Protein 3SLG (pdb70)

InterPro domains:
  IPR001509 NAD-dependent epimerase/dehydratase [PF01370] (6-253)
  IPR036291 NAD(P)-binding domain superfamily [SSF51735] (4-339)
  IPR045869 Bifunctional polymyxin resistance protein ArnA-like, extended (e) SDRs [cd05257] (5-337)
  IPR050177 Bifunctional lipid A modification and metabolic enzymes [PTHR43245] (4-336)

Radius of gyration: 39.23 Å; Cα contacts (8 Å, |Δi|>4): 4340; chains: 6; bounding box: 89×94×100 Å

Structure (mmCIF, N/CA/C/O backbone):
data_3SLG
#
_entry.id   3SLG
#
_cell.length_a   83.570
_cell.length_b   91.550
_cell.length_c   147.260
_cell.angle_alpha   90.000
_cell.angle_beta   91.630
_cell.angle_gamma   90.000
#
_symmetry.space_group_name_H-M   'P 1 21 1'
#
loop_
_entity.id
_entity.type
_entity.pdbx_description
1 polymer 'PbgP3 protein'
2 non-polymer 'CHLORIDE ION'
3 water water
#
loop_
_atom_site.group_PDB
_atom_site.id
_atom_site.type_symbol
_atom_site.label_atom_id
_atom_site.label_alt_id
_atom_site.label_comp_id
_atom_site.label_asym_id
_atom_site.label_entity_id
_atom_site.label_seq_id
_atom_site.pdbx_PDB_ins_code
_atom_site.Cartn_x
_atom_site.Cartn_y
_atom_site.Cartn_z
_atom_site.occupancy
_atom_site.B_iso_or_equiv
_atom_site.auth_seq_id
_atom_site.auth_comp_id
_atom_site.auth_asym_id
_atom_site.auth_atom_id
_atom_site.pdbx_PDB_model_num
ATOM 1 N N . LYS A 1 23 ? 9.161 -33.343 -20.675 1.00 40.17 2 LYS A N 1
ATOM 2 C CA . LYS A 1 23 ? 9.914 -33.273 -19.374 1.00 39.56 2 LYS A CA 1
ATOM 3 C C . LYS A 1 23 ? 9.718 -31.931 -18.622 1.00 38.37 2 LYS A C 1
ATOM 4 O O . LYS A 1 23 ? 8.983 -31.861 -17.620 1.00 38.84 2 LYS A O 1
ATOM 6 N N . ALA A 1 24 ? 10.372 -30.874 -19.095 1.00 36.80 3 ALA A N 1
ATOM 7 C CA . ALA A 1 24 ? 10.397 -29.597 -18.379 1.00 35.12 3 ALA A CA 1
ATOM 8 C C . ALA A 1 24 ? 9.005 -28.956 -18.299 1.00 33.19 3 ALA A C 1
ATOM 9 O O . ALA A 1 24 ? 8.182 -29.151 -19.192 1.00 33.38 3 ALA A O 1
ATOM 11 N N . LYS A 1 25 ? 8.729 -28.248 -17.201 1.00 30.75 4 LYS A N 1
ATOM 12 C CA . LYS A 1 25 ? 7.459 -27.526 -17.045 1.00 28.43 4 LYS A CA 1
ATOM 13 C C . LYS A 1 25 ? 7.327 -26.481 -18.165 1.00 26.49 4 LYS A C 1
ATOM 14 O O . LYS A 1 25 ? 8.312 -25.812 -18.499 1.00 25.69 4 LYS A O 1
ATOM 20 N N . LYS A 1 26 ? 6.114 -26.331 -18.706 1.00 24.40 5 LYS A N 1
ATOM 21 C CA . LYS A 1 26 ? 5.826 -25.364 -19.789 1.00 22.44 5 LYS A CA 1
ATOM 22 C C . LYS A 1 26 ? 4.808 -24.315 -19.347 1.00 21.80 5 LYS A C 1
ATOM 23 O O . LYS A 1 26 ? 3.677 -24.648 -18.976 1.00 20.49 5 LYS A O 1
ATOM 29 N N . VAL A 1 27 ? 5.214 -23.052 -19.436 1.00 20.80 6 VAL A N 1
ATOM 30 C CA . VAL A 1 27 ? 4.456 -21.929 -18.911 1.00 20.84 6 VAL A CA 1
ATOM 31 C C . VAL A 1 27 ? 3.960 -21.130 -20.121 1.00 21.21 6 VAL A C 1
ATOM 32 O O . VAL A 1 27 ? 4.743 -20.655 -20.931 1.00 22.32 6 VAL A O 1
ATOM 36 N N . LEU A 1 28 ? 2.650 -21.010 -20.253 1.00 20.52 7 LEU A N 1
ATOM 37 C CA . LEU A 1 28 ? 2.052 -20.252 -21.335 1.00 19.93 7 LEU A CA 1
ATOM 38 C C . LEU A 1 28 ? 1.637 -18.858 -20.844 1.00 19.99 7 LEU A C 1
ATOM 39 O O . LEU A 1 28 ? 0.844 -18.713 -19.907 1.00 20.20 7 LEU A O 1
ATOM 44 N N . ILE A 1 29 ? 2.184 -17.839 -21.473 1.00 19.40 8 ILE A N 1
ATOM 45 C CA . ILE A 1 29 ? 1.876 -16.467 -21.106 1.00 18.57 8 ILE A CA 1
ATOM 46 C C . ILE A 1 29 ? 1.163 -15.834 -22.307 1.00 18.14 8 ILE A C 1
ATOM 47 O O . ILE A 1 29 ? 1.797 -15.597 -23.351 1.00 18.24 8 ILE A O 1
ATOM 52 N N . LEU A 1 30 ? -0.137 -15.581 -22.178 1.00 17.04 9 LEU A N 1
ATOM 53 C CA . LEU A 1 30 ? -0.878 -14.900 -23.252 1.00 18.00 9 LEU A CA 1
ATOM 54 C C . LEU A 1 30 ? -0.815 -13.404 -23.001 1.00 17.84 9 LEU A C 1
ATOM 55 O O . LEU A 1 30 ? -1.337 -12.948 -22.002 1.00 17.60 9 LEU A O 1
ATOM 60 N N . GLY A 1 31 ? -0.149 -12.659 -23.886 1.00 17.78 10 GLY A N 1
ATOM 61 C CA . GLY A 1 31 ? 0.104 -11.234 -23.670 1.00 19.04 10 GLY A CA 1
ATOM 62 C C . GLY A 1 31 ? 1.501 -11.009 -23.050 1.00 19.96 10 GLY A C 1
ATOM 63 O O . GLY A 1 31 ? 1.658 -10.314 -22.039 1.00 19.76 10 GLY A O 1
ATOM 64 N N . VAL A 1 32 ? 2.505 -11.615 -23.660 1.00 19.78 11 VAL A N 1
ATOM 65 C CA . VAL A 1 32 ? 3.821 -11.682 -23.094 1.00 21.26 11 VAL A CA 1
ATOM 66 C C . VAL A 1 32 ? 4.670 -10.422 -23.342 1.00 22.07 11 VAL A C 1
ATOM 67 O O . VAL A 1 32 ? 5.582 -10.133 -22.579 1.00 23.04 11 VAL A O 1
ATOM 71 N N . ASN A 1 33 ? 4.353 -9.675 -24.382 1.00 22.15 12 ASN A N 1
ATOM 72 C CA . ASN A 1 33 ? 5.186 -8.541 -24.760 1.00 24.00 12 ASN A CA 1
ATOM 73 C C . ASN A 1 33 ? 4.858 -7.305 -23.950 1.00 24.11 12 ASN A C 1
ATOM 74 O O . ASN A 1 33 ? 4.254 -6.372 -24.469 1.00 23.92 12 ASN A O 1
ATOM 79 N N . GLY A 1 34 ? 5.273 -7.301 -22.686 1.00 23.81 13 GLY A N 1
ATOM 80 C CA . GLY A 1 34 ? 4.960 -6.206 -21.776 1.00 23.34 13 GLY A CA 1
ATOM 81 C C . GLY A 1 34 ? 5.538 -6.449 -20.381 1.00 24.08 13 GLY A C 1
ATOM 82 O O . GLY A 1 34 ? 6.435 -7.277 -20.196 1.00 24.05 13 GLY A O 1
ATOM 83 N N . PHE A 1 35 ? 4.982 -5.747 -19.400 1.00 24.19 14 PHE A N 1
ATOM 84 C CA . PHE A 1 35 ? 5.547 -5.625 -18.050 1.00 24.11 14 PHE A CA 1
ATOM 85 C C . PHE A 1 35 ? 5.687 -6.980 -17.321 1.00 23.78 14 PHE A C 1
ATOM 86 O O . PHE A 1 35 ? 6.794 -7.395 -17.001 1.00 23.27 14 PHE A O 1
ATOM 94 N N . ILE A 1 36 ? 4.586 -7.680 -17.103 1.00 23.27 15 ILE A N 1
ATOM 95 C CA . ILE A 1 36 ? 4.672 -8.995 -16.456 1.00 23.84 15 ILE A CA 1
ATOM 96 C C . ILE A 1 36 ? 5.364 -9.994 -17.388 1.00 24.33 15 ILE A C 1
ATOM 97 O O . ILE A 1 36 ? 6.253 -10.744 -16.948 1.00 25.91 15 ILE A O 1
ATOM 102 N N . GLY A 1 37 ? 4.995 -9.982 -18.671 1.00 23.86 16 GLY A N 1
ATOM 103 C CA . GLY A 1 37 ? 5.596 -10.902 -19.653 1.00 24.37 16 GLY A CA 1
ATOM 104 C C . GLY A 1 37 ? 7.113 -10.914 -19.639 1.00 24.52 16 GLY A C 1
ATOM 105 O O . GLY A 1 37 ? 7.733 -11.959 -19.572 1.00 24.47 16 GLY A O 1
ATOM 106 N N . HIS A 1 38 ? 7.701 -9.726 -19.676 1.00 25.35 17 HIS A N 1
ATOM 107 C CA . HIS A 1 38 ? 9.122 -9.555 -19.733 1.00 26.03 17 HIS A CA 1
ATOM 108 C C . HIS A 1 38 ? 9.771 -10.055 -18.456 1.00 25.10 17 HIS A C 1
ATOM 109 O O . HIS A 1 38 ? 10.642 -10.924 -18.495 1.00 24.73 17 HIS A O 1
ATOM 116 N N . HIS A 1 39 ? 9.325 -9.504 -17.332 1.00 24.30 18 HIS A N 1
ATOM 117 C CA . HIS A 1 39 ? 9.950 -9.764 -16.032 1.00 24.03 18 HIS A CA 1
ATOM 118 C C . HIS A 1 39 ? 9.781 -11.213 -15.582 1.00 23.49 18 HIS A C 1
ATOM 119 O O . HIS A 1 39 ? 10.729 -11.819 -15.041 1.00 23.87 18 HIS A O 1
ATOM 126 N N . LEU A 1 40 ? 8.599 -11.774 -15.827 1.00 21.81 19 LEU A N 1
ATOM 127 C CA . LEU A 1 40 ? 8.352 -13.209 -15.538 1.00 21.62 19 LEU A CA 1
ATOM 128 C C . LEU A 1 40 ? 9.200 -14.118 -16.431 1.00 21.70 19 LEU A C 1
ATOM 129 O O . LEU A 1 40 ? 9.854 -15.039 -15.938 1.00 21.97 19 LEU A O 1
ATOM 134 N N . SER A 1 41 ? 9.200 -13.850 -17.741 1.00 21.82 20 SER A N 1
ATOM 135 C CA . SER A 1 41 ? 9.985 -14.683 -18.675 1.00 23.35 20 SER A CA 1
ATOM 136 C C . SER A 1 41 ? 11.464 -14.643 -18.286 1.00 23.73 20 SER A C 1
ATOM 137 O O . SER A 1 41 ? 12.133 -15.665 -18.251 1.00 24.13 20 SER A O 1
ATOM 140 N N . LYS A 1 42 ? 11.949 -13.450 -17.980 1.00 24.48 21 LYS A N 1
ATOM 141 C CA . LYS A 1 42 ? 13.349 -13.283 -17.576 1.00 25.91 21 LYS A CA 1
ATOM 142 C C . LYS A 1 42 ? 13.715 -14.159 -16.372 1.00 26.56 21 LYS A C 1
ATOM 143 O O . LYS A 1 42 ? 14.685 -14.912 -16.437 1.00 26.92 21 LYS A O 1
ATOM 149 N N . ARG A 1 43 ? 12.917 -14.081 -15.300 1.00 26.86 22 ARG A N 1
ATOM 150 C CA . ARG A 1 43 ? 13.169 -14.851 -14.085 1.00 27.03 22 ARG A CA 1
ATOM 151 C C . ARG A 1 43 ? 13.124 -16.342 -14.383 1.00 27.40 22 ARG A C 1
ATOM 152 O O . ARG A 1 43 ? 13.996 -17.110 -13.933 1.00 27.58 22 ARG A O 1
ATOM 160 N N . ILE A 1 44 ? 12.103 -16.761 -15.127 1.00 26.68 23 ILE A N 1
ATOM 161 C CA . ILE A 1 44 ? 11.945 -18.179 -15.467 1.00 26.87 23 ILE A CA 1
ATOM 162 C C . ILE A 1 44 ? 13.175 -18.753 -16.202 1.00 27.99 23 ILE A C 1
ATOM 163 O O . ILE A 1 44 ? 13.654 -19.858 -15.873 1.00 27.36 23 ILE A O 1
ATOM 168 N N . LEU A 1 45 ? 13.666 -17.994 -17.191 1.00 28.53 24 LEU A N 1
ATOM 169 C CA . LEU A 1 45 ? 14.776 -18.430 -18.036 1.00 29.82 24 LEU A CA 1
ATOM 170 C C . LEU A 1 45 ? 16.064 -18.504 -17.264 1.00 30.53 24 LEU A C 1
ATOM 171 O O . LEU A 1 45 ? 16.834 -19.445 -17.439 1.00 31.81 24 LEU A O 1
ATOM 176 N N . GLU A 1 46 ? 16.284 -17.510 -16.404 1.00 30.99 25 GLU A N 1
ATOM 177 C CA . GLU A 1 46 ? 17.502 -17.394 -15.597 1.00 31.69 25 GLU A CA 1
ATOM 178 C C . GLU A 1 46 ? 17.549 -18.253 -14.336 1.00 31.86 25 GLU A C 1
ATOM 179 O O . GLU A 1 46 ? 18.648 -18.481 -13.813 1.00 32.28 25 GLU A O 1
ATOM 185 N N . THR A 1 47 ? 16.406 -18.743 -13.837 1.00 31.00 26 THR A N 1
ATOM 186 C CA . THR A 1 47 ? 16.409 -19.421 -12.515 1.00 31.25 26 THR A CA 1
ATOM 187 C C . THR A 1 47 ? 15.760 -20.811 -12.438 1.00 31.36 26 THR A C 1
ATOM 188 O O . THR A 1 47 ? 15.745 -21.435 -11.356 1.00 31.47 26 THR A O 1
ATOM 192 N N . THR A 1 48 ? 15.219 -21.292 -13.563 1.00 30.56 27 THR A N 1
ATOM 193 C CA . THR A 1 48 ? 14.600 -22.617 -13.655 1.00 29.43 27 THR A CA 1
ATOM 194 C C . THR A 1 48 ? 14.991 -23.280 -14.963 1.00 29.75 27 THR A C 1
ATOM 195 O O . THR A 1 48 ? 15.632 -22.660 -15.802 1.00 29.94 27 THR A O 1
ATOM 199 N N . ASP A 1 49 ? 14.538 -24.516 -15.158 1.00 29.51 28 ASP A N 1
ATOM 200 C CA . ASP A 1 49 ? 14.648 -25.186 -16.451 1.00 30.08 28 ASP A CA 1
ATOM 201 C C . ASP A 1 49 ? 13.311 -25.187 -17.239 1.00 28.86 28 ASP A C 1
ATOM 202 O O . ASP A 1 49 ? 13.148 -25.927 -18.185 1.00 28.12 28 ASP A O 1
ATOM 207 N N . TRP A 1 50 ? 12.368 -24.344 -16.828 1.00 27.94 29 TRP A N 1
ATOM 208 C CA . TRP A 1 50 ? 11.064 -24.294 -17.462 1.00 27.40 29 TRP A CA 1
ATOM 209 C C . TRP A 1 50 ? 11.149 -23.701 -18.861 1.00 27.73 29 TRP A C 1
ATOM 210 O O . TRP A 1 50 ? 12.040 -22.886 -19.169 1.00 28.43 29 TRP A O 1
ATOM 221 N N . GLU A 1 51 ? 10.220 -24.096 -19.719 1.00 27.76 30 GLU A N 1
ATOM 222 C CA . GLU A 1 51 ? 10.146 -23.479 -21.018 1.00 28.37 30 GLU A CA 1
ATOM 223 C C . GLU A 1 51 ? 9.030 -22.466 -21.041 1.00 27.30 30 GLU A C 1
ATOM 224 O O . GLU A 1 51 ? 7.943 -22.695 -20.476 1.00 27.39 30 GLU A O 1
ATOM 230 N N . VAL A 1 52 ? 9.280 -21.349 -21.702 1.00 25.73 31 VAL A N 1
ATOM 231 C CA . VAL A 1 52 ? 8.255 -20.332 -21.788 1.00 24.79 31 VAL A CA 1
ATOM 232 C C . VAL A 1 52 ? 7.652 -20.261 -23.187 1.00 23.88 31 VAL A C 1
ATOM 233 O O . VAL A 1 52 ? 8.379 -20.152 -24.172 1.00 22.96 31 VAL A O 1
ATOM 237 N N . PHE A 1 53 ? 6.324 -20.286 -23.254 1.00 22.86 32 PHE A N 1
ATOM 238 C CA . PHE A 1 53 ? 5.623 -20.013 -24.485 1.00 22.78 32 PHE A CA 1
ATOM 239 C C . PHE A 1 53 ? 4.846 -18.722 -24.290 1.00 22.92 32 PHE A C 1
ATOM 240 O O . PHE A 1 53 ? 3.938 -18.636 -23.452 1.00 23.29 32 PHE A O 1
ATOM 248 N N . GLY A 1 54 ? 5.237 -17.703 -25.050 1.00 22.33 33 GLY A N 1
ATOM 249 C CA . GLY A 1 54 ? 4.689 -16.358 -24.863 1.00 21.29 33 GLY A CA 1
ATOM 250 C C . GLY A 1 54 ? 4.037 -15.941 -26.154 1.00 21.81 33 GLY A C 1
ATOM 251 O O . GLY A 1 54 ? 4.682 -15.972 -27.219 1.00 22.73 33 GLY A O 1
ATOM 252 N N . MET A 1 55 ? 2.757 -15.577 -26.071 1.00 21.28 34 MET A N 1
ATOM 253 C CA . MET A 1 55 ? 2.036 -15.069 -27.215 1.00 20.56 34 MET A CA 1
ATOM 254 C C . MET A 1 55 ? 1.863 -13.553 -27.187 1.00 20.28 34 MET A C 1
ATOM 255 O O . MET A 1 55 ? 1.495 -12.962 -26.180 1.00 18.01 34 MET A O 1
ATOM 260 N N . ASP A 1 56 ? 2.117 -12.929 -28.328 1.00 21.03 35 ASP A N 1
ATOM 261 C CA . ASP A 1 56 ? 1.726 -11.549 -28.505 1.00 22.53 35 ASP A CA 1
ATOM 262 C C . ASP A 1 56 ? 1.779 -11.098 -29.960 1.00 22.95 35 ASP A C 1
ATOM 263 O O . ASP A 1 56 ? 2.095 -11.881 -30.836 1.00 22.83 35 ASP A O 1
ATOM 268 N N . MET A 1 57 ? 1.525 -9.818 -30.204 1.00 24.44 36 MET A N 1
ATOM 269 C CA . MET A 1 57 ? 1.630 -9.280 -31.564 1.00 26.97 36 MET A CA 1
ATOM 270 C C . MET A 1 57 ? 3.051 -8.807 -31.958 1.00 27.32 36 MET A C 1
ATOM 271 O O . MET A 1 57 ? 3.446 -8.925 -33.114 1.00 26.83 36 MET A O 1
ATOM 276 N N . GLN A 1 58 ? 3.802 -8.285 -30.993 1.00 28.22 37 GLN A N 1
ATOM 277 C CA . GLN A 1 58 ? 5.149 -7.709 -31.240 1.00 30.19 37 GLN A CA 1
ATOM 278 C C . GLN A 1 58 ? 6.110 -8.248 -30.174 1.00 29.74 37 GLN A C 1
ATOM 279 O O . GLN A 1 58 ? 5.668 -8.856 -29.192 1.00 27.93 37 GLN A O 1
ATOM 285 N N . THR A 1 59 ? 7.408 -7.998 -30.339 1.00 30.43 38 THR A N 1
ATOM 286 C CA . THR A 1 59 ? 8.432 -8.432 -29.363 1.00 31.00 38 THR A CA 1
ATOM 287 C C . THR A 1 59 ? 9.331 -7.316 -28.837 1.00 31.43 38 THR A C 1
ATOM 288 O O . THR A 1 59 ? 10.382 -7.588 -28.287 1.00 31.65 38 THR A O 1
ATOM 292 N N . ASP A 1 60 ? 8.924 -6.072 -28.996 1.00 33.04 39 ASP A N 1
ATOM 293 C CA . ASP A 1 60 ? 9.808 -4.945 -28.715 1.00 35.17 39 ASP A CA 1
ATOM 294 C C . ASP A 1 60 ? 10.002 -4.691 -27.225 1.00 35.59 39 ASP A C 1
ATOM 295 O O . ASP A 1 60 ? 10.847 -3.879 -26.859 1.00 36.01 39 ASP A O 1
ATOM 300 N N . ARG A 1 61 ? 9.231 -5.389 -26.374 1.00 35.61 40 ARG A N 1
ATOM 301 C CA . ARG A 1 61 ? 9.367 -5.281 -24.921 1.00 35.69 40 ARG A CA 1
ATOM 302 C C . ARG A 1 61 ? 10.097 -6.473 -24.343 1.00 35.87 40 ARG A C 1
ATOM 303 O O . ARG A 1 61 ? 10.287 -6.568 -23.131 1.00 36.62 40 ARG A O 1
ATOM 311 N N . LEU A 1 62 ? 10.509 -7.392 -25.196 1.00 35.53 41 LEU A N 1
ATOM 312 C CA . LEU A 1 62 ? 11.185 -8.567 -24.700 1.00 35.90 41 LEU A CA 1
ATOM 313 C C . LEU A 1 62 ? 12.712 -8.490 -24.873 1.00 37.25 41 LEU A C 1
ATOM 314 O O . LEU A 1 62 ? 13.444 -9.319 -24.338 1.00 37.79 41 LEU A O 1
ATOM 319 N N . GLY A 1 63 ? 13.193 -7.500 -25.624 1.00 38.55 42 GLY A N 1
ATOM 320 C CA . GLY A 1 63 ? 14.611 -7.409 -25.979 1.00 39.65 42 GLY A CA 1
ATOM 321 C C . GLY A 1 63 ? 15.191 -8.768 -26.316 1.00 40.48 42 GLY A C 1
ATOM 322 O O . GLY A 1 63 ? 14.668 -9.481 -27.190 1.00 41.02 42 GLY A O 1
ATOM 323 N N . ASP A 1 64 ? 16.231 -9.150 -25.576 1.00 40.73 43 ASP A N 1
ATOM 324 C CA . ASP A 1 64 ? 17.060 -10.300 -25.924 1.00 41.71 43 ASP A CA 1
ATOM 325 C C . ASP A 1 64 ? 16.509 -11.660 -25.467 1.00 40.16 43 ASP A C 1
ATOM 326 O O . ASP A 1 64 ? 17.041 -12.697 -25.852 1.00 40.15 43 ASP A O 1
ATOM 331 N N . LEU A 1 65 ? 15.472 -11.650 -24.634 1.00 38.80 44 LEU A N 1
ATOM 332 C CA . LEU A 1 65 ? 14.844 -12.888 -24.140 1.00 37.94 44 LEU A CA 1
ATOM 333 C C . LEU A 1 65 ? 14.482 -13.871 -25.242 1.00 37.39 44 LEU A C 1
ATOM 334 O O . LEU A 1 65 ? 14.617 -15.075 -25.047 1.00 37.36 44 LEU A O 1
ATOM 339 N N . VAL A 1 66 ? 14.073 -13.368 -26.407 1.00 36.36 45 VAL A N 1
ATOM 340 C CA . VAL A 1 66 ? 13.649 -14.254 -27.483 1.00 37.14 45 VAL A CA 1
ATOM 341 C C . VAL A 1 66 ? 14.768 -15.155 -28.053 1.00 37.45 45 VAL A C 1
ATOM 342 O O . VAL A 1 66 ? 14.484 -16.243 -28.556 1.00 38.03 45 VAL A O 1
ATOM 346 N N . LYS A 1 67 ? 16.020 -14.713 -27.945 1.00 37.10 46 LYS A N 1
ATOM 347 C CA . LYS A 1 67 ? 17.155 -15.503 -28.428 1.00 37.54 46 LYS A CA 1
ATOM 348 C C . LYS A 1 67 ? 17.487 -16.689 -27.506 1.00 37.19 46 LYS A C 1
ATOM 349 O O . LYS A 1 67 ? 18.217 -17.586 -27.903 1.00 38.08 46 LYS A O 1
ATOM 351 N N . HIS A 1 68 ? 16.937 -16.700 -26.291 1.00 35.99 47 HIS A N 1
ATOM 352 C CA . HIS A 1 68 ? 17.116 -17.813 -25.372 1.00 34.51 47 HIS A CA 1
ATOM 353 C C . HIS A 1 68 ? 16.404 -19.055 -25.877 1.00 33.52 47 HIS A C 1
ATOM 354 O O . HIS A 1 68 ? 15.244 -18.993 -26.291 1.00 32.00 47 HIS A O 1
ATOM 361 N N . GLU A 1 69 ? 17.081 -20.196 -25.785 1.00 33.28 48 GLU A N 1
ATOM 362 C CA . GLU A 1 69 ? 16.538 -21.443 -26.330 1.00 33.56 48 GLU A CA 1
ATOM 363 C C . GLU A 1 69 ? 15.312 -21.940 -25.568 1.00 32.02 48 GLU A C 1
ATOM 364 O O . GLU A 1 69 ? 14.567 -22.733 -26.091 1.00 31.57 48 GLU A O 1
ATOM 370 N N . ARG A 1 70 ? 15.083 -21.458 -24.349 1.00 30.51 49 ARG A N 1
ATOM 371 C CA . ARG A 1 70 ? 13.883 -21.866 -23.606 1.00 29.15 49 ARG A CA 1
ATOM 372 C C . ARG A 1 70 ? 12.713 -20.874 -23.750 1.00 28.67 49 ARG A C 1
ATOM 373 O O . ARG A 1 70 ? 11.627 -21.093 -23.221 1.00 27.53 49 ARG A O 1
ATOM 381 N N . MET A 1 71 ? 12.944 -19.804 -24.506 1.00 27.73 50 MET A N 1
ATOM 382 C CA . MET A 1 71 ? 11.904 -18.834 -24.827 1.00 27.28 50 MET A CA 1
ATOM 383 C C . MET A 1 71 ? 11.250 -19.143 -26.178 1.00 26.88 50 MET A C 1
ATOM 384 O O . MET A 1 71 ? 11.928 -19.251 -27.195 1.00 26.95 50 MET A O 1
ATOM 389 N N . HIS A 1 72 ? 9.930 -19.275 -26.195 1.00 27.06 51 HIS A N 1
ATOM 390 C CA . HIS A 1 72 ? 9.227 -19.534 -27.441 1.00 27.14 51 HIS A CA 1
ATOM 391 C C . HIS A 1 72 ? 8.158 -18.444 -27.623 1.00 26.84 51 HIS A C 1
ATOM 392 O O . HIS A 1 72 ? 7.041 -18.559 -27.112 1.00 26.18 51 HIS A O 1
ATOM 399 N N . PHE A 1 73 ? 8.527 -17.378 -28.326 1.00 26.24 52 PHE A N 1
ATOM 400 C CA . PHE A 1 73 ? 7.577 -16.378 -28.730 1.00 25.81 52 PHE A CA 1
ATOM 401 C C . PHE A 1 73 ? 6.735 -16.895 -29.877 1.00 25.22 52 PHE A C 1
ATOM 402 O O . PHE A 1 73 ? 7.247 -17.488 -30.813 1.00 26.03 52 PHE A O 1
ATOM 410 N N . PHE A 1 74 ? 5.437 -16.642 -29.837 1.00 24.45 53 PHE A N 1
ATOM 411 C CA . PHE A 1 74 ? 4.640 -16.882 -31.038 1.00 23.73 53 PHE A CA 1
ATOM 412 C C . PHE A 1 74 ? 3.610 -15.776 -31.213 1.00 23.94 53 PHE A C 1
ATOM 413 O O . PHE A 1 74 ? 3.245 -15.110 -30.252 1.00 22.74 53 PHE A O 1
ATOM 421 N N . GLU A 1 75 ? 3.150 -15.589 -32.449 1.00 23.98 54 GLU A N 1
ATOM 422 C CA . GLU A 1 75 ? 2.213 -14.528 -32.733 1.00 25.30 54 GLU A CA 1
ATOM 423 C C . GLU A 1 75 ? 0.769 -14.984 -32.593 1.00 24.29 54 GLU A C 1
ATOM 424 O O . GLU A 1 75 ? 0.443 -16.138 -32.880 1.00 24.01 54 GLU A O 1
ATOM 430 N N . GLY A 1 76 ? -0.089 -14.071 -32.141 1.00 23.56 55 GLY A N 1
ATOM 431 C CA . GLY A 1 76 ? -1.523 -14.350 -32.090 1.00 21.65 55 GLY A CA 1
ATOM 432 C C . GLY A 1 76 ? -2.277 -13.343 -31.244 1.00 21.73 55 GLY A C 1
ATOM 433 O O . GLY A 1 76 ? -1.671 -12.555 -30.477 1.00 20.06 55 GLY A O 1
ATOM 434 N N . ASP A 1 77 ? -3.608 -13.379 -31.380 1.00 20.07 56 ASP A N 1
ATOM 435 C CA . ASP A 1 77 ? -4.476 -12.476 -30.660 1.00 19.42 56 ASP A CA 1
ATOM 436 C C . ASP A 1 77 ? -5.598 -13.336 -30.080 1.00 19.03 56 ASP A C 1
ATOM 437 O O . ASP A 1 77 ? -6.208 -14.135 -30.805 1.00 18.05 56 ASP A O 1
ATOM 442 N N . ILE A 1 78 ? -5.864 -13.192 -28.770 1.00 18.99 57 ILE A N 1
ATOM 443 C CA . ILE A 1 78 ? -6.806 -14.096 -28.101 1.00 19.05 57 ILE A CA 1
ATOM 444 C C . ILE A 1 78 ? -8.222 -13.964 -28.678 1.00 19.50 57 ILE A C 1
ATOM 445 O O . ILE A 1 78 ? -9.055 -14.871 -28.525 1.00 20.02 57 ILE A O 1
ATOM 450 N N . THR A 1 79 ? -8.524 -12.835 -29.322 1.00 18.91 58 THR A N 1
ATOM 451 C CA . THR A 1 79 ? -9.877 -12.658 -29.868 1.00 19.91 58 THR A CA 1
ATOM 452 C C . THR A 1 79 ? -9.952 -13.226 -31.288 1.00 20.00 58 THR A C 1
ATOM 453 O O . THR A 1 79 ? -11.024 -13.246 -31.887 1.00 20.87 58 THR A O 1
ATOM 457 N N . ILE A 1 80 ? -8.818 -13.646 -31.844 1.00 18.90 59 ILE A N 1
ATOM 458 C CA . ILE A 1 80 ? -8.803 -14.087 -33.239 1.00 17.95 59 ILE A CA 1
ATOM 459 C C . ILE A 1 80 ? -8.318 -15.523 -33.398 1.00 19.31 59 ILE A C 1
ATOM 460 O O . ILE A 1 80 ? -9.015 -16.364 -33.991 1.00 18.73 59 ILE A O 1
ATOM 465 N N . ASN A 1 81 ? -7.111 -15.773 -32.889 1.00 18.48 60 ASN A N 1
ATOM 466 C CA . ASN A 1 81 ? -6.411 -17.027 -33.113 1.00 19.12 60 ASN A CA 1
ATOM 467 C C . ASN A 1 81 ? -6.861 -18.127 -32.135 1.00 19.21 60 ASN A C 1
ATOM 468 O O . ASN A 1 81 ? -6.081 -18.610 -31.302 1.00 19.74 60 ASN A O 1
ATOM 473 N N . LYS A 1 82 ? -8.123 -18.495 -32.212 1.00 19.28 61 LYS A N 1
ATOM 474 C CA . LYS A 1 82 ? -8.703 -19.382 -31.199 1.00 20.47 61 LYS A CA 1
ATOM 475 C C . LYS A 1 82 ? -8.042 -20.762 -31.193 1.00 19.18 61 LYS A C 1
ATOM 476 O O . LYS A 1 82 ? -7.756 -21.296 -30.141 1.00 17.87 61 LYS A O 1
ATOM 482 N N . GLU A 1 83 ? -7.814 -21.317 -32.378 1.00 19.71 62 GLU A N 1
ATOM 483 C CA . GLU A 1 83 ? -7.212 -22.660 -32.531 1.00 19.03 62 GLU A CA 1
ATOM 484 C C . GLU A 1 83 ? -5.761 -22.716 -32.025 1.00 18.88 62 GLU A C 1
ATOM 485 O O . GLU A 1 83 ? -5.370 -23.644 -31.321 1.00 18.38 62 GLU A O 1
ATOM 491 N N . TRP A 1 84 ? -4.967 -21.726 -32.404 1.00 19.08 63 TRP A N 1
ATOM 492 C CA . TRP A 1 84 ? -3.574 -21.651 -31.995 1.00 20.24 63 TRP A CA 1
ATOM 493 C C . TRP A 1 84 ? -3.437 -21.434 -30.486 1.00 19.64 63 TRP A C 1
ATOM 494 O O . TRP A 1 84 ? -2.536 -21.994 -29.854 1.00 21.62 63 TRP A O 1
ATOM 505 N N . VAL A 1 85 ? -4.326 -20.653 -29.882 1.00 19.52 64 VAL A N 1
ATOM 506 C CA . VAL A 1 85 ? -4.330 -20.489 -28.424 1.00 19.18 64 VAL A CA 1
ATOM 507 C C . VAL A 1 85 ? -4.723 -21.819 -27.735 1.00 20.01 64 VAL A C 1
ATOM 508 O O . VAL A 1 85 ? -4.022 -22.313 -26.821 1.00 19.76 64 VAL A O 1
ATOM 512 N N . GLU A 1 86 ? -5.839 -22.405 -28.156 1.00 19.26 65 GLU A N 1
ATOM 513 C CA . GLU A 1 86 ? -6.285 -23.637 -27.514 1.00 19.93 65 GLU A CA 1
ATOM 514 C C . GLU A 1 86 ? -5.191 -24.737 -27.605 1.00 19.73 65 GLU A C 1
ATOM 515 O O . GLU A 1 86 ? -4.974 -25.540 -26.653 1.00 19.13 65 GLU A O 1
ATOM 521 N N . TYR A 1 87 ? -4.535 -24.791 -28.765 1.00 18.61 66 TYR A N 1
ATOM 522 C CA . TYR A 1 87 ? -3.494 -25.756 -28.946 1.00 18.89 66 TYR A CA 1
ATOM 523 C C . TYR A 1 87 ? -2.426 -25.555 -27.869 1.00 17.88 66 TYR A C 1
ATOM 524 O O . TYR A 1 87 ? -1.979 -26.506 -27.247 1.00 18.78 66 TYR A O 1
ATOM 533 N N . HIS A 1 88 ? -2.002 -24.319 -27.654 1.00 18.10 67 HIS A N 1
ATOM 534 C CA . HIS A 1 88 ? -1.020 -24.010 -26.596 1.00 18.08 67 HIS A CA 1
ATOM 535 C C . HIS A 1 88 ? -1.475 -24.310 -25.161 1.00 18.87 67 HIS A C 1
ATOM 536 O O . HIS A 1 88 ? -0.655 -24.717 -24.311 1.00 19.72 67 HIS A O 1
ATOM 543 N N . VAL A 1 89 ? -2.761 -24.115 -24.884 1.00 18.92 68 VAL A N 1
ATOM 544 C CA . VAL A 1 89 ? -3.331 -24.508 -23.590 1.00 19.62 68 VAL A CA 1
ATOM 545 C C . VAL A 1 89 ? -3.218 -26.025 -23.369 1.00 20.12 68 VAL A C 1
ATOM 546 O O . VAL A 1 89 ? -2.825 -26.467 -22.307 1.00 20.79 68 VAL A O 1
ATOM 550 N N . LYS A 1 90 ? -3.486 -26.822 -24.396 1.00 20.96 69 LYS A N 1
ATOM 551 C CA . LYS A 1 90 ? -3.320 -28.280 -24.266 1.00 21.18 69 LYS A CA 1
ATOM 552 C C . LYS A 1 90 ? -1.848 -28.632 -24.092 1.00 21.67 69 LYS A C 1
ATOM 553 O O . LYS A 1 90 ? -1.518 -29.541 -23.349 1.00 20.14 69 LYS A O 1
ATOM 559 N N . LYS A 1 91 ? -0.981 -27.903 -24.798 1.00 21.73 70 LYS A N 1
ATOM 560 C CA . LYS A 1 91 ? 0.442 -28.194 -24.792 1.00 22.27 70 LYS A CA 1
ATOM 561 C C . LYS A 1 91 ? 1.116 -27.898 -23.455 1.00 22.50 70 LYS A C 1
ATOM 562 O O . LYS A 1 91 ? 1.978 -28.684 -22.987 1.00 23.60 70 LYS A O 1
ATOM 568 N N . CYS A 1 92 ? 0.754 -26.772 -22.853 1.00 21.54 71 CYS A N 1
ATOM 569 C CA . CYS A 1 92 ? 1.507 -26.247 -21.723 1.00 21.65 71 CYS A CA 1
ATOM 570 C C . CYS A 1 92 ? 0.936 -26.748 -20.376 1.00 22.01 71 CYS A C 1
ATOM 571 O O . CYS A 1 92 ? -0.129 -27.349 -20.344 1.00 22.34 71 CYS A O 1
ATOM 574 N N . ASP A 1 93 ? 1.670 -26.537 -19.291 1.00 21.40 72 ASP A N 1
ATOM 575 C CA . ASP A 1 93 ? 1.245 -26.968 -17.957 1.00 22.06 72 ASP A CA 1
ATOM 576 C C . ASP A 1 93 ? 0.555 -25.876 -17.145 1.00 21.70 72 ASP A C 1
ATOM 577 O O . ASP A 1 93 ? -0.368 -26.160 -16.389 1.00 22.72 72 ASP A O 1
ATOM 582 N N . VAL A 1 94 ? 0.992 -24.635 -17.318 1.00 21.02 73 VAL A N 1
ATOM 583 C CA . VAL A 1 94 ? 0.516 -23.524 -16.527 1.00 20.19 73 VAL A CA 1
ATOM 584 C C . VAL A 1 94 ? 0.151 -22.393 -17.478 1.00 20.86 73 VAL A C 1
ATOM 585 O O . VAL A 1 94 ? 0.921 -22.073 -18.405 1.00 20.56 73 VAL A O 1
ATOM 589 N N . ILE A 1 95 ? -1.012 -21.793 -17.235 1.00 19.70 74 ILE A N 1
ATOM 590 C CA . ILE A 1 95 ? -1.636 -20.896 -18.178 1.00 18.99 74 ILE A CA 1
ATOM 591 C C . ILE A 1 95 ? -1.888 -19.537 -17.514 1.00 18.86 74 ILE A C 1
ATOM 592 O O . ILE A 1 95 ? -2.612 -19.461 -16.516 1.00 17.22 74 ILE A O 1
ATOM 597 N N . LEU A 1 96 ? -1.276 -18.484 -18.058 1.00 17.77 75 LEU A N 1
ATOM 598 C CA . LEU A 1 96 ? -1.456 -17.134 -17.544 1.00 18.45 75 LEU A CA 1
ATOM 599 C C . LEU A 1 96 ? -2.062 -16.212 -18.591 1.00 17.79 75 LEU A C 1
ATOM 600 O O . LEU A 1 96 ? -1.363 -15.737 -19.495 1.00 17.31 75 LEU A O 1
ATOM 605 N N . PRO A 1 97 ? -3.376 -15.948 -18.489 1.00 17.89 76 PRO A N 1
ATOM 606 C CA . PRO A 1 97 ? -3.937 -15.100 -19.515 1.00 17.43 76 PRO A CA 1
ATOM 607 C C . PRO A 1 97 ? -3.914 -13.650 -19.047 1.00 18.24 76 PRO A C 1
ATOM 608 O O . PRO A 1 97 ? -4.764 -13.253 -18.210 1.00 16.62 76 PRO A O 1
ATOM 612 N N . LEU A 1 98 ? -2.918 -12.875 -19.532 1.00 18.08 77 LEU A N 1
ATOM 613 C CA . LEU A 1 98 ? -2.739 -11.475 -19.076 1.00 18.07 77 LEU A CA 1
ATOM 614 C C . LEU A 1 98 ? -3.460 -10.401 -19.915 1.00 19.06 77 LEU A C 1
ATOM 615 O O . LEU A 1 98 ? -3.371 -9.197 -19.606 1.00 19.47 77 LEU A O 1
ATOM 620 N N . VAL A 1 99 ? -4.213 -10.801 -20.944 1.00 19.59 78 VAL A N 1
ATOM 621 C CA . VAL A 1 99 ? -4.793 -9.809 -21.874 1.00 20.63 78 VAL A CA 1
ATOM 622 C C . VAL A 1 99 ? -6.068 -9.210 -21.281 1.00 21.34 78 VAL A C 1
ATOM 623 O O . VAL A 1 99 ? -7.017 -9.954 -20.933 1.00 22.10 78 VAL A O 1
ATOM 627 N N . ALA A 1 100 ? -6.101 -7.877 -21.174 1.00 20.50 79 ALA A N 1
ATOM 628 C CA . ALA A 1 100 ? -7.259 -7.160 -20.610 1.00 21.31 79 ALA A CA 1
ATOM 629 C C . ALA A 1 100 ? -7.066 -5.672 -20.735 1.00 21.57 79 ALA A C 1
ATOM 630 O O . ALA A 1 100 ? -5.954 -5.206 -20.640 1.00 23.06 79 ALA A O 1
ATOM 632 N N . ILE A 1 101 ? -8.144 -4.931 -20.961 1.00 22.17 80 ILE A N 1
ATOM 633 C CA . ILE A 1 101 ? -8.133 -3.480 -20.807 1.00 22.82 80 ILE A CA 1
ATOM 634 C C . ILE A 1 101 ? -8.101 -3.216 -19.282 1.00 24.05 80 ILE A C 1
ATOM 635 O O . ILE A 1 101 ? -8.975 -3.675 -18.555 1.00 23.30 80 ILE A O 1
ATOM 640 N N . ALA A 1 102 ? -7.057 -2.530 -18.817 1.00 24.97 81 ALA A N 1
ATOM 641 C CA . ALA A 1 102 ? -6.877 -2.199 -17.413 1.00 25.49 81 ALA A CA 1
ATOM 642 C C . ALA A 1 102 ? -6.505 -0.701 -17.311 1.00 26.76 81 ALA A C 1
ATOM 643 O O . ALA A 1 102 ? -5.678 -0.308 -16.488 1.00 25.98 81 ALA A O 1
ATOM 645 N N . THR A 1 103 ? -7.156 0.119 -18.152 1.00 28.23 82 THR A N 1
ATOM 646 C CA . THR A 1 103 ? -7.004 1.583 -18.158 1.00 29.38 82 THR A CA 1
ATOM 647 C C . THR A 1 103 ? -8.246 2.243 -17.588 1.00 30.25 82 THR A C 1
ATOM 648 O O . THR A 1 103 ? -9.307 2.190 -18.215 1.00 29.90 82 THR A O 1
ATOM 652 N N . PRO A 1 104 ? -8.122 2.883 -16.402 1.00 31.59 83 PRO A N 1
ATOM 653 C CA . PRO A 1 104 ? -9.306 3.501 -15.772 1.00 31.83 83 PRO A CA 1
ATOM 654 C C . PRO A 1 104 ? -10.164 4.336 -16.740 1.00 32.08 83 PRO A C 1
ATOM 655 O O . PRO A 1 104 ? -11.382 4.164 -16.746 1.00 31.81 83 PRO A O 1
ATOM 659 N N . ALA A 1 105 ? -9.567 5.177 -17.598 1.00 32.62 84 ALA A N 1
ATOM 660 C CA . ALA A 1 105 ? -10.400 6.015 -18.513 1.00 32.58 84 ALA A CA 1
ATOM 661 C C . ALA A 1 105 ? -11.326 5.210 -19.412 1.00 32.08 84 ALA A C 1
ATOM 662 O O . ALA A 1 105 ? -12.439 5.651 -19.714 1.00 32.94 84 ALA A O 1
ATOM 664 N N . THR A 1 106 ? -10.875 4.034 -19.848 1.00 30.29 85 THR A N 1
ATOM 665 C CA . THR A 1 106 ? -11.657 3.236 -20.775 1.00 29.16 85 THR A CA 1
ATOM 666 C C . THR A 1 106 ? -12.880 2.601 -20.103 1.00 28.53 85 THR A C 1
ATOM 667 O O . THR A 1 106 ? -13.925 2.407 -20.756 1.00 28.54 85 THR A O 1
ATOM 671 N N . TYR A 1 107 ? -12.770 2.317 -18.808 1.00 26.90 86 TYR A N 1
ATOM 672 C CA . TYR A 1 107 ? -13.884 1.729 -18.067 1.00 26.95 86 TYR A CA 1
ATOM 673 C C . TYR A 1 107 ? -15.111 2.651 -18.191 1.00 27.54 86 TYR A C 1
ATOM 674 O O . TYR A 1 107 ? -16.213 2.198 -18.468 1.00 27.57 86 TYR A O 1
ATOM 683 N N . VAL A 1 108 ? -14.883 3.959 -18.014 1.00 28.74 87 VAL A N 1
ATOM 684 C CA . VAL A 1 108 ? -15.934 4.988 -18.083 1.00 29.60 87 VAL A CA 1
ATOM 685 C C . VAL A 1 108 ? -16.430 5.235 -19.511 1.00 29.74 87 VAL A C 1
ATOM 686 O O . VAL A 1 108 ? -17.638 5.278 -19.763 1.00 30.40 87 VAL A O 1
ATOM 690 N N . LYS A 1 109 ? -15.491 5.442 -20.434 1.00 29.94 88 LYS A N 1
ATOM 691 C CA . LYS A 1 109 ? -15.831 5.827 -21.812 1.00 30.23 88 LYS A CA 1
ATOM 692 C C . LYS A 1 109 ? -16.298 4.604 -22.652 1.00 29.46 88 LYS A C 1
ATOM 693 O O . LYS A 1 109 ? -17.164 4.718 -23.492 1.00 29.20 88 LYS A O 1
ATOM 695 N N . GLN A 1 110 ? -15.698 3.442 -22.423 1.00 29.04 89 GLN A N 1
ATOM 696 C CA . GLN A 1 110 ? -15.971 2.282 -23.274 1.00 28.84 89 GLN A CA 1
ATOM 697 C C . GLN A 1 110 ? -16.221 0.993 -22.452 1.00 27.08 89 GLN A C 1
ATOM 698 O O . GLN A 1 110 ? -15.520 0.004 -22.656 1.00 26.36 89 GLN A O 1
ATOM 704 N N . PRO A 1 111 ? -17.222 1.007 -21.526 1.00 26.10 90 PRO A N 1
ATOM 705 C CA . PRO A 1 111 ? -17.419 -0.152 -20.649 1.00 24.35 90 PRO A CA 1
ATOM 706 C C . PRO A 1 111 ? -17.634 -1.473 -21.401 1.00 23.42 90 PRO A C 1
ATOM 707 O O . PRO A 1 111 ? -17.125 -2.509 -20.974 1.00 22.25 90 PRO A O 1
ATOM 711 N N . LEU A 1 112 ? -18.331 -1.433 -22.532 1.00 22.05 91 LEU A N 1
ATOM 712 C CA . LEU A 1 112 ? -18.586 -2.662 -23.273 1.00 21.67 91 LEU A CA 1
ATOM 713 C C . LEU A 1 112 ? -17.275 -3.345 -23.731 1.00 21.36 91 LEU A C 1
ATOM 714 O O . LEU A 1 112 ? -17.155 -4.592 -23.675 1.00 18.92 91 LEU A O 1
ATOM 719 N N . ARG A 1 113 ? -16.300 -2.528 -24.164 1.00 20.81 92 ARG A N 1
ATOM 720 C CA . ARG A 1 113 ? -15.029 -3.087 -24.648 1.00 21.58 92 ARG A CA 1
ATOM 721 C C . ARG A 1 113 ? -14.271 -3.731 -23.488 1.00 21.20 92 ARG A C 1
ATOM 722 O O . ARG A 1 113 ? -13.561 -4.724 -23.659 1.00 21.45 92 ARG A O 1
ATOM 724 N N . VAL A 1 114 ? -14.453 -3.177 -22.290 1.00 20.84 93 VAL A N 1
ATOM 725 C CA . VAL A 1 114 ? -13.825 -3.743 -21.110 1.00 20.93 93 VAL A CA 1
ATOM 726 C C . VAL A 1 114 ? -14.430 -5.130 -20.818 1.00 20.93 93 VAL A C 1
ATOM 727 O O . VAL A 1 114 ? -13.688 -6.074 -20.627 1.00 20.56 93 VAL A O 1
ATOM 731 N N . PHE A 1 115 ? -15.767 -5.243 -20.818 1.00 20.46 94 PHE A N 1
ATOM 732 C CA . PHE A 1 115 ? -16.457 -6.557 -20.662 1.00 20.55 94 PHE A CA 1
ATOM 733 C C . PHE A 1 115 ? -16.072 -7.592 -21.759 1.00 20.53 94 PHE A C 1
ATOM 734 O O . PHE A 1 115 ? -15.788 -8.774 -21.459 1.00 20.28 94 PHE A O 1
ATOM 742 N N . GLU A 1 116 ? -16.112 -7.152 -23.022 1.00 19.73 95 GLU A N 1
ATOM 743 C CA . GLU A 1 116 ? -15.844 -8.016 -24.172 1.00 20.28 95 GLU A CA 1
ATOM 744 C C . GLU A 1 116 ? -14.455 -8.649 -24.092 1.00 19.38 95 GLU A C 1
ATOM 745 O O . GLU A 1 116 ? -14.297 -9.849 -24.300 1.00 20.02 95 GLU A O 1
ATOM 751 N N . LEU A 1 117 ? -13.447 -7.851 -23.779 1.00 18.70 96 LEU A N 1
ATOM 752 C CA . LEU A 1 117 ? -12.089 -8.393 -23.692 1.00 18.51 96 LEU A CA 1
ATOM 753 C C . LEU A 1 117 ? -11.733 -9.063 -22.361 1.00 18.73 96 LEU A C 1
ATOM 754 O O . LEU A 1 117 ? -11.277 -10.217 -22.345 1.00 18.35 96 LEU A O 1
ATOM 759 N N . ASP A 1 118 ? -11.932 -8.348 -21.250 1.00 18.99 97 ASP A N 1
ATOM 760 C CA . ASP A 1 118 ? -11.506 -8.862 -19.928 1.00 18.51 97 ASP A CA 1
ATOM 761 C C . ASP A 1 118 ? -12.324 -10.085 -19.499 1.00 18.61 97 ASP A C 1
ATOM 762 O O . ASP A 1 118 ? -11.805 -10.988 -18.847 1.00 17.53 97 ASP A O 1
ATOM 767 N N . PHE A 1 119 ? -13.610 -10.115 -19.870 1.00 17.85 98 PHE A N 1
ATOM 768 C CA . PHE A 1 119 ? -14.437 -11.259 -19.474 1.00 17.97 98 PHE A CA 1
ATOM 769 C C . PHE A 1 119 ? -14.659 -12.224 -20.638 1.00 18.09 98 PHE A C 1
ATOM 770 O O . PHE A 1 119 ? -14.163 -13.351 -20.639 1.00 17.87 98 PHE A O 1
ATOM 778 N N . GLU A 1 120 ? -15.385 -11.740 -21.641 1.00 19.17 99 GLU A N 1
ATOM 779 C CA . GLU A 1 120 ? -15.910 -12.567 -22.691 1.00 20.01 99 GLU A CA 1
ATOM 780 C C . GLU A 1 120 ? -14.831 -13.299 -23.484 1.00 20.32 99 GLU A C 1
ATOM 781 O O . GLU A 1 120 ? -14.975 -14.505 -23.740 1.00 20.10 99 GLU A O 1
ATOM 787 N N . ALA A 1 121 ? -13.725 -12.617 -23.811 1.00 19.15 100 ALA A N 1
ATOM 788 C CA . ALA A 1 121 ? -12.670 -13.244 -24.608 1.00 18.80 100 ALA A CA 1
ATOM 789 C C . ALA A 1 121 ? -11.702 -14.115 -23.795 1.00 18.91 100 ALA A C 1
ATOM 790 O O . ALA A 1 121 ? -11.014 -14.972 -24.357 1.00 18.52 100 ALA A O 1
ATOM 792 N N . ASN A 1 122 ? -11.653 -13.925 -22.479 1.00 18.54 101 ASN A N 1
ATOM 793 C CA . ASN A 1 122 ? -10.808 -14.789 -21.624 1.00 18.57 101 ASN A CA 1
ATOM 794 C C . ASN A 1 122 ? -11.476 -16.097 -21.185 1.00 19.65 101 ASN A C 1
ATOM 795 O O . ASN A 1 122 ? -10.806 -17.076 -20.837 1.00 18.82 101 ASN A O 1
ATOM 800 N N . LEU A 1 123 ? -12.808 -16.093 -21.176 1.00 19.92 102 LEU A N 1
ATOM 801 C CA . LEU A 1 123 ? -13.573 -17.258 -20.726 1.00 20.22 102 LEU A CA 1
ATOM 802 C C . LEU A 1 123 ? -13.278 -18.536 -21.534 1.00 20.20 102 LEU A C 1
ATOM 803 O O . LEU A 1 123 ? -13.102 -19.604 -20.934 1.00 20.53 102 LEU A O 1
ATOM 808 N N . PRO A 1 124 ? -13.222 -18.444 -22.888 1.00 20.20 103 PRO A N 1
ATOM 809 C CA . PRO A 1 124 ? -12.860 -19.702 -23.567 1.00 19.11 103 PRO A CA 1
ATOM 810 C C . PRO A 1 124 ? -11.471 -20.247 -23.159 1.00 19.04 103 PRO A C 1
ATOM 811 O O . PRO A 1 124 ? -11.257 -21.464 -23.203 1.00 19.03 103 PRO A O 1
ATOM 815 N N . ILE A 1 125 ? -10.550 -19.374 -22.742 1.00 18.62 104 ILE A N 1
ATOM 816 C CA . ILE A 1 125 ? -9.217 -19.808 -22.282 1.00 18.50 104 ILE A CA 1
ATOM 817 C C . ILE A 1 125 ? -9.318 -20.561 -20.936 1.00 18.59 104 ILE A C 1
ATOM 818 O O . ILE A 1 125 ? -8.673 -21.598 -20.718 1.00 18.06 104 ILE A O 1
ATOM 823 N N . VAL A 1 126 ? -10.138 -20.022 -20.035 1.00 18.13 105 VAL A N 1
ATOM 824 C CA . VAL A 1 126 ? -10.445 -20.685 -18.773 1.00 18.08 105 VAL A CA 1
ATOM 825 C C . VAL A 1 126 ? -11.019 -22.075 -19.051 1.00 18.42 105 VAL A C 1
ATOM 826 O O . VAL A 1 126 ? -10.595 -23.089 -18.457 1.00 17.90 105 VAL A O 1
ATOM 830 N N . ARG A 1 127 ? -11.950 -22.117 -20.004 1.00 18.01 106 ARG A N 1
ATOM 831 C CA . ARG A 1 127 ? -12.641 -23.343 -20.302 1.00 19.39 106 ARG A CA 1
ATOM 832 C C . ARG A 1 127 ? -11.742 -24.408 -20.948 1.00 19.40 106 ARG A C 1
ATOM 833 O O . ARG A 1 127 ? -11.947 -25.597 -20.716 1.00 19.92 106 ARG A O 1
ATOM 841 N N . SER A 1 128 ? -10.747 -23.973 -21.723 1.00 19.44 107 SER A N 1
ATOM 842 C CA . SER A 1 128 ? -9.701 -24.866 -22.264 1.00 19.25 107 SER A CA 1
ATOM 843 C C . SER A 1 128 ? -8.808 -25.364 -21.155 1.00 18.61 107 SER A C 1
ATOM 844 O O . SER A 1 128 ? -8.426 -26.511 -21.183 1.00 19.40 107 SER A O 1
ATOM 847 N N . ALA A 1 129 ? -8.478 -24.506 -20.190 1.00 17.93 108 ALA A N 1
ATOM 848 C CA . ALA A 1 129 ? -7.670 -24.913 -19.021 1.00 18.10 108 ALA A CA 1
ATOM 849 C C . ALA A 1 129 ? -8.405 -25.999 -18.221 1.00 18.01 108 ALA A C 1
ATOM 850 O O . ALA A 1 129 ? -7.793 -26.964 -17.796 1.00 18.52 108 ALA A O 1
ATOM 852 N N . VAL A 1 130 ? -9.717 -25.840 -18.054 1.00 18.03 109 VAL A N 1
ATOM 853 C CA . VAL A 1 130 ? -10.559 -26.885 -17.463 1.00 18.45 109 VAL A CA 1
ATOM 854 C C . VAL A 1 130 ? -10.438 -28.179 -18.291 1.00 19.85 109 VAL A C 1
ATOM 855 O O . VAL A 1 130 ? -10.099 -29.233 -17.762 1.00 19.81 109 VAL A O 1
ATOM 859 N N . LYS A 1 131 ? -10.717 -28.079 -19.591 1.00 19.97 110 LYS A N 1
ATOM 860 C CA . LYS A 1 131 ? -10.740 -29.253 -20.491 1.00 21.09 110 LYS A CA 1
ATOM 861 C C . LYS A 1 131 ? -9.460 -30.096 -20.454 1.00 21.73 110 LYS A C 1
ATOM 862 O O . LYS A 1 131 ? -9.515 -31.326 -20.424 1.00 22.48 110 LYS A O 1
ATOM 868 N N . TYR A 1 132 ? -8.307 -29.430 -20.512 1.00 21.14 111 TYR A N 1
ATOM 869 C CA . TYR A 1 132 ? -7.044 -30.144 -20.608 1.00 20.81 111 TYR A CA 1
ATOM 870 C C . TYR A 1 132 ? -6.360 -30.375 -19.264 1.00 21.12 111 TYR A C 1
ATOM 871 O O . TYR A 1 132 ? -5.256 -30.906 -19.221 1.00 21.31 111 TYR A O 1
ATOM 880 N N . GLY A 1 133 ? -7.038 -30.031 -18.159 1.00 22.12 112 GLY A N 1
ATOM 881 C CA . GLY A 1 133 ? -6.520 -30.318 -16.789 1.00 21.86 112 GLY A CA 1
ATOM 882 C C . GLY A 1 133 ? -5.290 -29.487 -16.429 1.00 21.89 112 GLY A C 1
ATOM 883 O O . GLY A 1 133 ? -4.373 -29.974 -15.790 1.00 22.57 112 GLY A O 1
ATOM 884 N N . LYS A 1 134 ? -5.258 -28.219 -16.815 1.00 20.73 113 LYS A N 1
ATOM 885 C CA . LYS A 1 134 ? -4.055 -27.416 -16.594 1.00 19.61 113 LYS A CA 1
ATOM 886 C C . LYS A 1 134 ? -4.157 -26.528 -15.352 1.00 20.04 113 LYS A C 1
ATOM 887 O O . LYS A 1 134 ? -5.225 -26.410 -14.755 1.00 20.43 113 LYS A O 1
ATOM 893 N N . HIS A 1 135 ? -3.040 -25.919 -14.963 1.00 19.67 114 HIS A N 1
ATOM 894 C CA . HIS A 1 135 ? -3.017 -24.998 -13.840 1.00 20.05 114 HIS A CA 1
ATOM 895 C C . HIS A 1 135 ? -3.227 -23.578 -14.367 1.00 19.70 114 HIS A C 1
ATOM 896 O O . HIS A 1 135 ? -2.333 -23.002 -15.008 1.00 19.88 114 HIS A O 1
ATOM 903 N N . LEU A 1 136 ? -4.383 -23.016 -14.050 1.00 19.07 115 LEU A N 1
ATOM 904 C CA . LEU A 1 136 ? -4.752 -21.678 -14.505 1.00 19.63 115 LEU A CA 1
ATOM 905 C C . LEU A 1 136 ? -4.304 -20.669 -13.457 1.00 19.63 115 LEU A C 1
ATOM 906 O O . LEU A 1 136 ? -4.737 -20.729 -12.310 1.00 20.08 115 LEU A O 1
ATOM 911 N N . VAL A 1 137 ? -3.403 -19.771 -13.834 1.00 19.23 116 VAL A N 1
ATOM 912 C CA . VAL A 1 137 ? -2.905 -18.754 -12.940 1.00 18.61 116 VAL A CA 1
ATOM 913 C C . VAL A 1 137 ? -3.386 -17.447 -13.496 1.00 18.47 116 VAL A C 1
ATOM 914 O O . VAL A 1 137 ? -2.858 -16.921 -14.495 1.00 18.69 116 VAL A O 1
ATOM 918 N N . PHE A 1 138 ? -4.452 -16.953 -12.874 1.00 19.25 117 PHE A N 1
ATOM 919 C CA . PHE A 1 138 ? -5.233 -15.876 -13.447 1.00 19.07 117 PHE A CA 1
ATOM 920 C C . PHE A 1 138 ? -5.069 -14.527 -12.740 1.00 18.87 117 PHE A C 1
ATOM 921 O O . PHE A 1 138 ? -5.185 -14.456 -11.521 1.00 20.04 117 PHE A O 1
ATOM 929 N N . PRO A 1 139 ? -4.840 -13.445 -13.517 1.00 19.26 118 PRO A N 1
ATOM 930 C CA . PRO A 1 139 ? -4.703 -12.113 -12.908 1.00 19.46 118 PRO A CA 1
ATOM 931 C C . PRO A 1 139 ? -6.063 -11.544 -12.592 1.00 19.91 118 PRO A C 1
ATOM 932 O O . PRO A 1 139 ? -6.727 -11.007 -13.495 1.00 19.27 118 PRO A O 1
ATOM 936 N N . SER A 1 140 ? -6.467 -11.676 -11.324 1.00 19.65 119 SER A N 1
ATOM 937 C CA . SER A 1 140 ? -7.626 -10.969 -10.804 1.00 19.98 119 SER A CA 1
ATOM 938 C C . SER A 1 140 ? -7.114 -9.528 -10.595 1.00 20.11 119 SER A C 1
ATOM 939 O O . SER A 1 140 ? -6.113 -9.156 -11.178 1.00 20.93 119 SER A O 1
ATOM 942 N N . THR A 1 141 ? -7.775 -8.714 -9.787 1.00 20.14 120 THR A N 1
ATOM 943 C CA . THR A 1 141 ? -7.363 -7.324 -9.635 1.00 20.37 120 THR A CA 1
ATOM 944 C C . THR A 1 141 ? -7.569 -6.808 -8.215 1.00 21.08 120 THR A C 1
ATOM 945 O O . THR A 1 141 ? -8.555 -7.168 -7.543 1.00 19.88 120 THR A O 1
ATOM 949 N N . SER A 1 142 ? -6.653 -5.941 -7.768 1.00 21.77 121 SER A N 1
ATOM 950 C CA . SER A 1 142 ? -6.829 -5.234 -6.501 1.00 21.94 121 SER A CA 1
ATOM 951 C C . SER A 1 142 ? -8.138 -4.468 -6.506 1.00 22.91 121 SER A C 1
ATOM 952 O O . SER A 1 142 ? -8.658 -4.175 -5.453 1.00 24.55 121 SER A O 1
ATOM 955 N N . GLU A 1 143 ? -8.690 -4.173 -7.687 1.00 22.28 122 GLU A N 1
ATOM 956 C CA . GLU A 1 143 ? -9.903 -3.359 -7.777 1.00 22.81 122 GLU A CA 1
ATOM 957 C C . GLU A 1 143 ? -11.130 -4.125 -7.335 1.00 22.26 122 GLU A C 1
ATOM 958 O O . GLU A 1 143 ? -12.149 -3.537 -7.038 1.00 20.82 122 GLU A O 1
ATOM 964 N N . VAL A 1 144 ? -11.009 -5.448 -7.265 1.00 23.13 123 VAL A N 1
ATOM 965 C CA . VAL A 1 144 ? -12.146 -6.313 -6.967 1.00 23.48 123 VAL A CA 1
ATOM 966 C C . VAL A 1 144 ? -12.805 -6.026 -5.588 1.00 23.17 123 VAL A C 1
ATOM 967 O O . VAL A 1 144 ? -14.014 -6.233 -5.421 1.00 23.25 123 VAL A O 1
ATOM 971 N N . TYR A 1 145 ? -12.019 -5.511 -4.640 1.00 22.27 124 TYR A N 1
ATOM 972 C CA . TYR A 1 145 ? -12.530 -5.140 -3.307 1.00 23.43 124 TYR A CA 1
ATOM 973 C C . TYR A 1 145 ? -13.385 -3.884 -3.343 1.00 23.86 124 TYR A C 1
ATOM 974 O O . TYR A 1 145 ? -14.259 -3.688 -2.473 1.00 24.68 124 TYR A O 1
ATOM 983 N N . GLY A 1 146 ? -13.147 -3.036 -4.344 1.00 22.88 125 GLY A N 1
ATOM 984 C CA . GLY A 1 146 ? -13.963 -1.838 -4.529 1.00 23.58 125 GLY A CA 1
ATOM 985 C C . GLY A 1 146 ? -13.871 -0.964 -3.286 1.00 24.92 125 GLY A C 1
ATOM 986 O O . GLY A 1 146 ? -12.794 -0.829 -2.723 1.00 24.19 125 GLY A O 1
ATOM 987 N N . MET A 1 147 ? -15.010 -0.452 -2.821 1.00 25.42 126 MET A N 1
ATOM 988 C CA . MET A 1 147 ? -15.056 0.520 -1.707 1.00 27.26 126 MET A CA 1
ATOM 989 C C . MET A 1 147 ? -15.087 -0.153 -0.308 1.00 28.05 126 MET A C 1
ATOM 990 O O . MET A 1 147 ? -15.783 0.276 0.607 1.00 29.09 126 MET A O 1
ATOM 995 N N . CYS A 1 148 ? -14.321 -1.223 -0.176 1.00 28.66 127 CYS A N 1
ATOM 996 C CA . CYS A 1 148 ? -14.203 -2.005 1.030 1.00 29.37 127 CYS A CA 1
ATOM 997 C C . CYS A 1 148 ? -13.606 -1.145 2.134 1.00 30.63 127 CYS A C 1
ATOM 998 O O . CYS A 1 148 ? -12.601 -0.473 1.914 1.00 29.44 127 CYS A O 1
ATOM 1001 N N . ALA A 1 149 ? -14.222 -1.222 3.314 1.00 33.10 128 ALA A N 1
ATOM 1002 C CA . ALA A 1 149 ? -13.861 -0.436 4.513 1.00 34.63 128 ALA A CA 1
ATOM 1003 C C . ALA A 1 149 ? -12.838 -1.146 5.405 1.00 35.24 128 ALA A C 1
ATOM 1004 O O . ALA A 1 149 ? -12.313 -0.537 6.326 1.00 35.65 128 ALA A O 1
ATOM 1006 N N . ASP A 1 150 ? -12.573 -2.426 5.143 1.00 34.81 129 ASP A N 1
ATOM 1007 C CA . ASP A 1 150 ? -11.584 -3.180 5.914 1.00 35.14 129 ASP A CA 1
ATOM 1008 C C . ASP A 1 150 ? -10.201 -2.532 5.899 1.00 35.37 129 ASP A C 1
ATOM 1009 O O . ASP A 1 150 ? -9.748 -2.002 4.882 1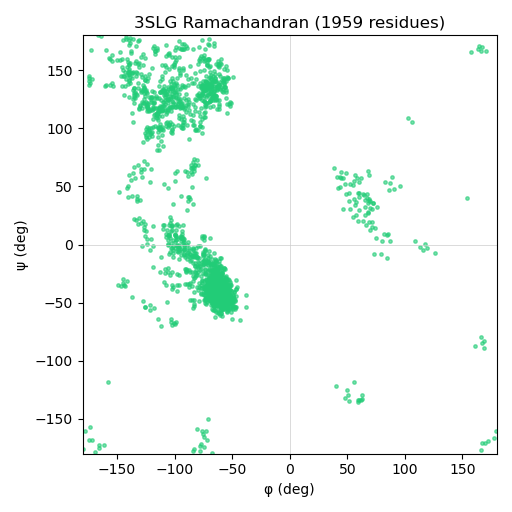.00 34.97 129 ASP A O 1
ATOM 1014 N N . GLU A 1 151 ? -9.519 -2.616 7.037 1.00 35.84 130 GLU A N 1
ATOM 1015 C CA . GLU A 1 151 ? -8.183 -2.065 7.182 1.00 36.11 130 GLU A CA 1
ATOM 1016 C C . GLU A 1 151 ? -7.174 -2.776 6.297 1.00 34.53 130 GLU A C 1
ATOM 1017 O O . GLU A 1 151 ? -6.243 -2.155 5.813 1.00 33.81 130 GLU A O 1
ATOM 1023 N N . GLN A 1 152 ? -7.336 -4.088 6.140 1.00 33.78 131 GLN A N 1
ATOM 1024 C CA . GLN A 1 152 ? -6.589 -4.846 5.131 1.00 33.48 131 GLN A CA 1
ATOM 1025 C C . GLN A 1 152 ? -7.574 -5.641 4.262 1.00 32.12 131 GLN A C 1
ATOM 1026 O O . GLN A 1 152 ? -8.488 -6.275 4.777 1.00 31.20 131 GLN A O 1
ATOM 1032 N N . PHE A 1 153 ? -7.382 -5.608 2.946 1.00 30.12 132 PHE A N 1
ATOM 1033 C CA . PHE A 1 153 ? -8.258 -6.328 2.034 1.00 28.52 132 PHE A CA 1
ATOM 1034 C C . PHE A 1 153 ? -7.864 -7.786 2.094 1.00 27.29 132 PHE A C 1
ATOM 1035 O O . PHE A 1 153 ? -6.728 -8.147 1.759 1.00 26.41 132 PHE A O 1
ATOM 1043 N N . ASP A 1 154 ? -8.809 -8.609 2.531 1.00 26.19 133 ASP A N 1
ATOM 1044 C CA . ASP A 1 154 ? -8.560 -10.016 2.789 1.00 26.08 133 ASP A CA 1
ATOM 1045 C C . ASP A 1 154 ? -9.286 -10.861 1.731 1.00 25.37 133 ASP A C 1
ATOM 1046 O O . ASP A 1 154 ? -10.529 -10.900 1.707 1.00 25.18 133 ASP A O 1
ATOM 1051 N N . PRO A 1 155 ? -8.517 -11.592 0.904 1.00 24.71 134 PRO A N 1
ATOM 1052 C CA . PRO A 1 155 ? -9.067 -12.381 -0.200 1.00 24.52 134 PRO A CA 1
ATOM 1053 C C . PRO A 1 155 ? -10.004 -13.524 0.222 1.00 25.54 134 PRO A C 1
ATOM 1054 O O . PRO A 1 155 ? -10.833 -13.953 -0.585 1.00 25.47 134 PRO A O 1
ATOM 1058 N N . ASP A 1 156 ? -9.895 -13.988 1.475 1.00 25.70 135 ASP A N 1
ATOM 1059 C CA . ASP A 1 156 ? -10.779 -15.030 1.973 1.00 26.89 135 ASP A CA 1
ATOM 1060 C C . ASP A 1 156 ? -11.950 -14.475 2.785 1.00 26.96 135 ASP A C 1
ATOM 1061 O O . ASP A 1 156 ? -12.760 -15.253 3.267 1.00 27.02 135 ASP A O 1
ATOM 1066 N N . ALA A 1 157 ? -12.034 -13.152 2.966 1.00 26.73 136 ALA A N 1
ATOM 1067 C CA . ALA A 1 157 ? -13.000 -12.632 3.938 1.00 26.95 136 ALA A CA 1
ATOM 1068 C C . ALA A 1 157 ? -13.662 -11.288 3.633 1.00 26.69 136 ALA A C 1
ATOM 1069 O O . ALA A 1 157 ? -14.843 -11.116 3.956 1.00 27.48 136 ALA A O 1
ATOM 1071 N N . SER A 1 158 ? -12.942 -10.349 3.020 1.00 25.51 137 SER A N 1
ATOM 1072 C CA . SER A 1 158 ? -13.513 -9.024 2.776 1.00 25.40 137 SER A CA 1
ATOM 1073 C C . SER A 1 158 ? -14.713 -9.028 1.812 1.00 25.24 137 SER A C 1
ATOM 1074 O O . SER A 1 158 ? -14.741 -9.768 0.828 1.00 24.76 137 SER A O 1
ATOM 1077 N N . ALA A 1 159 ? -15.681 -8.166 2.092 1.00 25.09 138 ALA A N 1
ATOM 1078 C CA . ALA A 1 159 ? -16.829 -7.998 1.236 1.00 24.36 138 ALA A CA 1
ATOM 1079 C C . ALA A 1 159 ? -16.413 -7.104 0.054 1.00 23.96 138 ALA A C 1
ATOM 1080 O O . ALA A 1 159 ? -15.447 -6.328 0.165 1.00 24.25 138 ALA A O 1
ATOM 1082 N N . LEU A 1 160 ? -17.107 -7.229 -1.074 1.00 23.01 139 LEU A N 1
ATOM 1083 C CA . LEU A 1 160 ? -16.746 -6.538 -2.311 1.00 22.78 139 LEU A CA 1
ATOM 1084 C C . LEU A 1 160 ? -17.824 -5.503 -2.685 1.00 22.88 139 LEU A C 1
ATOM 1085 O O . LEU A 1 160 ? -18.967 -5.867 -2.959 1.00 23.66 139 LEU A O 1
ATOM 1090 N N . THR A 1 161 ? -17.453 -4.223 -2.714 1.00 22.62 140 THR A N 1
ATOM 1091 C CA . THR A 1 161 ? -18.427 -3.146 -2.823 1.00 22.20 140 THR A CA 1
ATOM 1092 C C . THR A 1 161 ? -18.209 -2.208 -4.028 1.00 21.62 140 THR A C 1
ATOM 1093 O O . THR A 1 161 ? -17.192 -1.498 -4.087 1.00 20.90 140 THR A O 1
ATOM 1097 N N . TYR A 1 162 ? -19.200 -2.174 -4.947 1.00 20.50 141 TYR A N 1
ATOM 1098 C CA . TYR A 1 162 ? -19.147 -1.277 -6.102 1.00 19.93 141 TYR A CA 1
ATOM 1099 C C . TYR A 1 162 ? -20.268 -0.252 -6.048 1.00 20.70 141 TYR A C 1
ATOM 1100 O O . TYR A 1 162 ? -21.193 -0.378 -5.227 1.00 21.22 141 TYR A O 1
ATOM 1109 N N . GLY A 1 163 ? -20.183 0.760 -6.921 1.00 19.77 142 GLY A N 1
ATOM 1110 C CA . GLY A 1 163 ? -21.216 1.778 -7.010 1.00 20.15 142 GLY A CA 1
ATOM 1111 C C . GLY A 1 163 ? -22.427 1.267 -7.776 1.00 20.78 142 GLY A C 1
ATOM 1112 O O . GLY A 1 163 ? -22.453 0.111 -8.228 1.00 21.91 142 GLY A O 1
ATOM 1113 N N . PRO A 1 164 ? -23.437 2.120 -7.966 1.00 21.03 143 PRO A N 1
ATOM 1114 C CA . PRO A 1 164 ? -24.602 1.646 -8.732 1.00 21.08 143 PRO A CA 1
ATOM 1115 C C . PRO A 1 164 ? -24.327 1.431 -10.225 1.00 20.67 143 PRO A C 1
ATOM 1116 O O . PRO A 1 164 ? -23.245 1.749 -10.714 1.00 18.91 143 PRO A O 1
ATOM 1120 N N . ILE A 1 165 ? -25.333 0.946 -10.953 1.00 20.90 144 ILE A N 1
ATOM 1121 C CA . ILE A 1 165 ? -25.174 0.690 -12.378 1.00 20.35 144 ILE A CA 1
ATOM 1122 C C . ILE A 1 165 ? -24.842 1.945 -13.171 1.00 20.81 144 ILE A C 1
ATOM 1123 O O . ILE A 1 165 ? -24.104 1.879 -14.155 1.00 21.14 144 ILE A O 1
ATOM 1128 N N . ASN A 1 166 ? -25.340 3.096 -12.727 1.00 21.14 145 ASN A N 1
ATOM 1129 C CA . ASN A 1 166 ? -25.117 4.344 -13.452 1.00 20.93 145 ASN A CA 1
ATOM 1130 C C . ASN A 1 166 ? -23.688 4.874 -13.288 1.00 21.37 145 ASN A C 1
ATOM 1131 O O . ASN A 1 166 ? -23.394 5.915 -13.790 1.00 21.61 145 ASN A O 1
ATOM 1136 N N . LYS A 1 167 ? -22.806 4.145 -12.598 1.00 21.32 146 LYS A N 1
ATOM 1137 C CA . LYS A 1 167 ? -21.377 4.465 -12.566 1.00 22.15 146 LYS A CA 1
ATOM 1138 C C . LYS A 1 167 ? -20.606 3.377 -13.298 1.00 21.60 146 LYS A C 1
ATOM 1139 O O . LYS A 1 167 ? -20.205 2.407 -12.678 1.00 22.25 146 LYS A O 1
ATOM 1145 N N . PRO A 1 168 ? -20.416 3.526 -14.627 1.00 21.65 147 PRO A N 1
ATOM 1146 C CA . PRO A 1 168 ? -19.906 2.425 -15.469 1.00 21.36 147 PRO A CA 1
ATOM 1147 C C . PRO A 1 168 ? -18.445 2.054 -15.265 1.00 22.07 147 PRO A C 1
ATOM 1148 O O . PRO A 1 168 ? -18.025 0.950 -15.689 1.00 20.32 147 PRO A O 1
ATOM 1152 N N . ARG A 1 169 ? -17.682 2.915 -14.596 1.00 21.63 148 ARG A N 1
ATOM 1153 C CA . ARG A 1 169 ? -16.329 2.515 -14.261 1.00 23.85 148 ARG A CA 1
ATOM 1154 C C . ARG A 1 169 ? -16.262 1.159 -13.525 1.00 23.98 148 ARG A C 1
ATOM 1155 O O . ARG A 1 169 ? -15.266 0.429 -13.649 1.00 24.70 148 ARG A O 1
ATOM 1163 N N . TRP A 1 170 ? -17.303 0.845 -12.754 1.00 23.16 149 TRP A N 1
ATOM 1164 C CA . TRP A 1 170 ? -17.378 -0.411 -11.982 1.00 22.65 149 TRP A CA 1
ATOM 1165 C C . TRP A 1 170 ? -17.540 -1.692 -12.858 1.00 22.74 149 TRP A C 1
ATOM 1166 O O . TRP A 1 170 ? -17.387 -2.818 -12.353 1.00 22.27 149 TRP A O 1
ATOM 1177 N N . ILE A 1 171 ? -17.805 -1.530 -14.163 1.00 22.15 150 ILE A N 1
ATOM 1178 C CA . ILE A 1 171 ? -17.821 -2.693 -15.058 1.00 20.08 150 ILE A CA 1
ATOM 1179 C C . ILE A 1 171 ? -16.521 -3.498 -15.061 1.00 20.29 150 ILE A C 1
ATOM 1180 O O . ILE A 1 171 ? -16.550 -4.730 -15.214 1.00 19.85 150 ILE A O 1
ATOM 1185 N N . TYR A 1 172 ? -15.394 -2.831 -14.848 1.00 19.53 151 TYR A N 1
ATOM 1186 C CA . TYR A 1 172 ? -14.122 -3.564 -14.771 1.00 19.49 151 TYR A CA 1
ATOM 1187 C C . TYR A 1 172 ? -14.088 -4.450 -13.530 1.00 19.63 151 TYR A C 1
ATOM 1188 O O . TYR A 1 172 ? -13.883 -5.671 -13.623 1.00 20.20 151 TYR A O 1
ATOM 1197 N N . ALA A 1 173 ? -14.292 -3.851 -12.355 1.00 18.66 152 ALA A N 1
ATOM 1198 C CA . ALA A 1 173 ? -14.220 -4.640 -11.133 1.00 18.33 152 ALA A CA 1
ATOM 1199 C C . ALA A 1 173 ? -15.290 -5.740 -11.194 1.00 18.33 152 ALA A C 1
ATOM 1200 O O . ALA A 1 173 ? -15.045 -6.864 -10.775 1.00 17.98 152 ALA A O 1
ATOM 1202 N N . CYS A 1 174 ? -16.454 -5.409 -11.747 1.00 18.80 153 CYS A N 1
ATOM 1203 C CA . CYS A 1 174 ? -17.557 -6.367 -11.839 1.00 19.73 153 CYS A CA 1
ATOM 1204 C C . CYS A 1 174 ? -17.279 -7.519 -12.840 1.00 18.59 153 CYS A C 1
ATOM 1205 O O . CYS A 1 174 ? -17.622 -8.676 -12.560 1.00 18.12 153 CYS A O 1
ATOM 1208 N N . SER A 1 175 ? -16.675 -7.201 -13.998 1.00 17.98 154 SER A N 1
ATOM 1209 C CA . SER A 1 175 ? -16.186 -8.240 -14.937 1.00 17.41 154 SER A CA 1
ATOM 1210 C C . SER A 1 175 ? -15.171 -9.167 -14.280 1.00 17.55 154 SER A C 1
ATOM 1211 O O . SER A 1 175 ? -15.268 -10.407 -14.374 1.00 16.64 154 SER A O 1
ATOM 1214 N N . LYS A 1 176 ? -14.193 -8.550 -13.621 1.00 17.18 155 LYS A N 1
ATOM 1215 C CA . LYS A 1 176 ? -13.140 -9.288 -12.959 1.00 17.65 155 LYS A CA 1
ATOM 1216 C C . LYS A 1 176 ? -13.696 -10.100 -11.784 1.00 17.63 155 LYS A C 1
ATOM 1217 O O . LYS A 1 176 ? -13.254 -11.233 -11.566 1.00 16.81 155 LYS A O 1
ATOM 1223 N N . GLN A 1 177 ? -14.693 -9.565 -11.075 1.00 17.92 156 GLN A N 1
ATOM 1224 C CA . GLN A 1 177 ? -15.331 -10.384 -10.004 1.00 18.50 156 GLN A CA 1
ATOM 1225 C C . GLN A 1 177 ? -16.012 -11.616 -10.590 1.00 18.79 156 GLN A C 1
ATOM 1226 O O . GLN A 1 177 ? -15.781 -12.743 -10.119 1.00 17.93 156 GLN A O 1
ATOM 1232 N N . LEU A 1 178 ? -16.836 -11.406 -11.628 1.00 18.96 157 LEU A N 1
ATOM 1233 C CA . LEU A 1 178 ? -17.601 -12.516 -12.189 1.00 18.95 157 LEU A CA 1
ATOM 1234 C C . LEU A 1 178 ? -16.650 -13.581 -12.734 1.00 18.91 157 LEU A C 1
ATOM 1235 O O . LEU A 1 178 ? -16.939 -14.771 -12.630 1.00 18.18 157 LEU A O 1
ATOM 1240 N N . MET A 1 179 ? -15.515 -13.142 -13.295 1.00 18.64 158 MET A N 1
ATOM 1241 C CA . MET A 1 179 ? -14.512 -14.089 -13.788 1.00 18.91 158 MET A CA 1
ATOM 1242 C C . MET A 1 179 ? -13.907 -14.913 -12.639 1.00 18.62 158 MET A C 1
ATOM 1243 O O . MET A 1 179 ? -13.732 -16.121 -12.780 1.00 18.71 158 MET A O 1
ATOM 1248 N N . ASP A 1 180 ? -13.564 -14.258 -11.524 1.00 17.89 159 ASP A N 1
ATOM 1249 C CA . ASP A 1 180 ? -13.058 -14.964 -10.346 1.00 17.96 159 ASP A CA 1
ATOM 1250 C C . ASP A 1 180 ? -14.090 -15.998 -9.879 1.00 17.79 159 ASP A C 1
ATOM 1251 O O . ASP A 1 180 ? -13.721 -17.103 -9.531 1.00 18.43 159 ASP A O 1
ATOM 1256 N N . ARG A 1 181 ? -15.375 -15.650 -9.894 1.00 17.52 160 ARG A N 1
ATOM 1257 C CA . ARG A 1 181 ? -16.430 -16.582 -9.446 1.00 19.34 160 ARG A CA 1
ATOM 1258 C C . ARG A 1 181 ? -16.655 -17.787 -10.397 1.00 19.36 160 ARG A C 1
ATOM 1259 O O . ARG A 1 181 ? -16.968 -18.899 -9.952 1.00 19.30 160 ARG A O 1
ATOM 1267 N N . VAL A 1 182 ? -16.538 -17.537 -11.697 1.00 19.61 161 VAL A N 1
ATOM 1268 C CA . VAL A 1 182 ? -16.664 -18.594 -12.714 1.00 19.16 161 VAL A CA 1
ATOM 1269 C C . VAL A 1 182 ? -15.480 -19.536 -12.571 1.00 19.30 161 VAL A C 1
ATOM 1270 O O . VAL A 1 182 ? -15.660 -20.717 -12.506 1.00 20.65 161 VAL A O 1
ATOM 1274 N N . ILE A 1 183 ? -14.276 -19.000 -12.441 1.00 19.07 162 ILE A N 1
ATOM 1275 C CA . ILE A 1 183 ? -13.105 -19.823 -12.111 1.00 19.58 162 ILE A CA 1
ATOM 1276 C C . ILE A 1 183 ? -13.286 -20.594 -10.801 1.00 19.33 162 ILE A C 1
ATOM 1277 O O . ILE A 1 183 ? -12.953 -21.793 -10.730 1.00 20.10 162 ILE A O 1
ATOM 1282 N N . TRP A 1 184 ? -13.839 -19.933 -9.773 1.00 19.49 163 TRP A N 1
ATOM 1283 C CA . TRP A 1 184 ? -14.068 -20.596 -8.467 1.00 19.53 163 TRP A CA 1
ATOM 1284 C C . TRP A 1 184 ? -15.031 -21.757 -8.698 1.00 19.38 163 TRP A C 1
ATOM 1285 O O . TRP A 1 184 ? -14.848 -22.820 -8.126 1.00 19.07 163 TRP A O 1
ATOM 1296 N N . GLY A 1 185 ? -16.061 -21.529 -9.526 1.00 19.41 164 GLY A N 1
ATOM 1297 C CA . GLY A 1 185 ? -17.063 -22.569 -9.814 1.00 18.97 164 GLY A CA 1
ATOM 1298 C C . GLY A 1 185 ? -16.397 -23.755 -10.524 1.00 20.31 164 GLY A C 1
ATOM 1299 O O . GLY A 1 185 ? -16.685 -24.915 -10.203 1.00 19.36 164 GLY A O 1
ATOM 1300 N N . TYR A 1 186 ? -15.476 -23.479 -11.470 1.00 19.25 165 TYR A N 1
ATOM 1301 C CA . TYR A 1 186 ? -14.723 -24.585 -12.048 1.00 19.75 165 TYR A CA 1
ATOM 1302 C C . TYR A 1 186 ? -13.803 -25.267 -11.041 1.00 19.66 165 TYR A C 1
ATOM 1303 O O . TYR A 1 186 ? -13.589 -26.477 -11.118 1.00 20.25 165 TYR A O 1
ATOM 1312 N N . GLY A 1 187 ? -13.244 -24.493 -10.110 1.00 20.95 166 GLY A N 1
ATOM 1313 C CA . GLY A 1 187 ? -12.429 -25.044 -9.021 1.00 21.37 166 GLY A CA 1
ATOM 1314 C C . GLY A 1 187 ? -13.202 -26.089 -8.227 1.00 23.78 166 GLY A C 1
ATOM 1315 O O . GLY A 1 187 ? -12.637 -27.113 -7.805 1.00 24.07 166 GLY A O 1
ATOM 1316 N N . MET A 1 188 ? -14.496 -25.835 -8.046 1.00 23.47 167 MET A N 1
ATOM 1317 C CA . MET A 1 188 ? -15.364 -26.735 -7.291 1.00 25.21 167 MET A CA 1
ATOM 1318 C C . MET A 1 188 ? -15.577 -28.063 -8.048 1.00 26.04 167 MET A C 1
ATOM 1319 O O . MET A 1 188 ? -15.976 -29.068 -7.443 1.00 26.33 167 MET A O 1
ATOM 1324 N N . GLU A 1 189 ? -15.306 -28.046 -9.354 1.00 25.28 168 GLU A N 1
ATOM 1325 C CA . GLU A 1 189 ? -15.458 -29.215 -10.215 1.00 26.18 168 GLU A CA 1
ATOM 1326 C C . GLU A 1 189 ? -14.116 -29.827 -10.566 1.00 25.88 168 GLU A C 1
ATOM 1327 O O . GLU A 1 189 ? -14.063 -30.726 -11.377 1.00 25.51 168 GLU A O 1
ATOM 1333 N N . GLY A 1 190 ? -13.044 -29.346 -9.936 1.00 26.14 169 GLY A N 1
ATOM 1334 C CA . GLY A 1 190 ? -11.725 -29.923 -10.132 1.00 25.88 169 GLY A CA 1
ATOM 1335 C C . GLY A 1 190 ? -10.686 -29.049 -10.843 1.00 25.47 169 GLY A C 1
ATOM 1336 O O . GLY A 1 190 ? -9.543 -29.479 -11.000 1.00 25.53 169 GLY A O 1
ATOM 1337 N N . LEU A 1 191 ? -11.034 -27.835 -11.280 1.00 23.60 170 LEU A N 1
ATOM 1338 C CA . LEU A 1 191 ? -10.002 -27.007 -11.948 1.00 22.03 170 LEU A CA 1
ATOM 1339 C C . LEU A 1 191 ? -8.893 -26.660 -10.974 1.00 21.95 170 LEU A C 1
ATOM 1340 O O . LEU A 1 191 ? -9.167 -26.140 -9.883 1.00 21.83 170 LEU A O 1
ATOM 1345 N N . ASN A 1 192 ? -7.655 -26.935 -11.378 1.00 20.94 171 ASN A N 1
ATOM 1346 C CA . ASN A 1 192 ? -6.484 -26.430 -10.698 1.00 21.07 171 ASN A CA 1
ATOM 1347 C C . ASN A 1 192 ? -6.268 -24.950 -11.089 1.00 20.89 171 ASN A C 1
ATOM 1348 O O . ASN A 1 192 ? -5.864 -24.639 -12.227 1.00 18.74 171 ASN A O 1
ATOM 1353 N N . PHE A 1 193 ? -6.586 -24.042 -10.157 1.00 20.42 172 PHE A N 1
ATOM 1354 C CA . PHE A 1 193 ? -6.386 -22.605 -10.398 1.00 20.08 172 PHE A CA 1
ATOM 1355 C C . PHE A 1 193 ? -5.719 -21.937 -9.218 1.00 20.71 172 PHE A C 1
ATOM 1356 O O . PHE A 1 193 ? -5.807 -22.420 -8.084 1.00 21.02 172 PHE A O 1
ATOM 1364 N N . THR A 1 194 ? -5.098 -20.804 -9.503 1.00 20.47 173 THR A N 1
ATOM 1365 C CA . THR A 1 194 ? -4.740 -19.829 -8.499 1.00 21.77 173 THR A CA 1
ATOM 1366 C C . THR A 1 194 ? -5.105 -18.462 -9.026 1.00 21.70 173 THR A C 1
ATOM 1367 O O . THR A 1 194 ? -4.807 -18.145 -10.187 1.00 22.42 173 THR A O 1
ATOM 1371 N N . LEU A 1 195 ? -5.738 -17.637 -8.194 1.00 21.47 174 LEU A N 1
ATOM 1372 C CA . LEU A 1 195 ? -5.984 -16.237 -8.576 1.00 20.75 174 LEU A CA 1
ATOM 1373 C C . LEU A 1 195 ? -4.941 -15.341 -7.917 1.00 19.88 174 LEU A C 1
ATOM 1374 O O . LEU A 1 195 ? -4.688 -15.474 -6.724 1.00 19.24 174 LEU A O 1
ATOM 1379 N N . PHE A 1 196 ? -4.362 -14.406 -8.660 1.00 19.65 175 PHE A N 1
ATOM 1380 C CA . PHE A 1 196 ? -3.509 -13.416 -7.993 1.00 20.43 175 PHE A CA 1
ATOM 1381 C C . PHE A 1 196 ? -3.999 -11.996 -8.254 1.00 20.56 175 PHE A C 1
ATOM 1382 O O . PHE A 1 196 ? -4.541 -11.706 -9.329 1.00 20.05 175 PHE A O 1
ATOM 1390 N N . ARG A 1 197 ? -3.808 -11.129 -7.248 1.00 21.77 176 ARG A N 1
ATOM 1391 C CA . ARG A 1 197 ? -4.235 -9.722 -7.286 1.00 21.05 176 ARG A CA 1
ATOM 1392 C C . ARG A 1 197 ? -3.037 -8.824 -7.015 1.00 21.71 176 ARG A C 1
ATOM 1393 O O . ARG A 1 197 ? -2.659 -8.608 -5.842 1.00 22.31 176 ARG A O 1
ATOM 1401 N N . PRO A 1 198 ? -2.421 -8.306 -8.085 1.00 21.74 177 PRO A N 1
ATOM 1402 C CA . PRO A 1 198 ? -1.234 -7.468 -7.957 1.00 21.83 177 PRO A CA 1
ATOM 1403 C C . PRO A 1 198 ? -1.630 -6.121 -7.370 1.00 22.40 177 PRO A C 1
ATOM 1404 O O . PRO A 1 198 ? -2.620 -5.544 -7.798 1.00 23.17 177 PRO A O 1
ATOM 1408 N N . PHE A 1 199 ? -0.880 -5.621 -6.395 1.00 21.91 178 PHE A N 1
ATOM 1409 C CA . PHE A 1 199 ? -1.170 -4.291 -5.869 1.00 21.89 178 PHE A CA 1
ATOM 1410 C C . PHE A 1 199 ? -0.096 -3.345 -6.359 1.00 22.25 178 PHE A C 1
ATOM 1411 O O . PHE A 1 199 ? 1.042 -3.407 -5.889 1.00 22.15 178 PHE A O 1
ATOM 1419 N N . ASN A 1 200 ? -0.454 -2.519 -7.339 1.00 21.78 179 ASN A N 1
ATOM 1420 C CA . ASN A 1 200 ? 0.411 -1.458 -7.860 1.00 22.88 179 ASN A CA 1
ATOM 1421 C C . ASN A 1 200 ? 1.840 -1.894 -8.082 1.00 22.24 179 ASN A C 1
ATOM 1422 O O . ASN A 1 200 ? 2.764 -1.388 -7.454 1.00 22.65 179 ASN A O 1
ATOM 1427 N N . TRP A 1 201 ? 2.011 -2.853 -8.984 1.00 22.66 180 TRP A N 1
ATOM 1428 C CA . TRP A 1 201 ? 3.354 -3.356 -9.326 1.00 22.15 180 TRP A CA 1
ATOM 1429 C C . TRP A 1 201 ? 4.062 -2.288 -10.142 1.00 22.28 180 TRP A C 1
ATOM 1430 O O . TRP A 1 201 ? 3.467 -1.714 -11.039 1.00 20.82 180 TRP A O 1
ATOM 1441 N N . ILE A 1 202 ? 5.313 -1.992 -9.799 1.00 22.63 181 ILE A N 1
ATOM 1442 C CA . ILE A 1 202 ? 6.052 -0.958 -10.486 1.00 23.28 181 ILE A CA 1
ATOM 1443 C C . ILE A 1 202 ? 7.488 -1.421 -10.693 1.00 24.44 181 ILE A C 1
ATOM 1444 O O . ILE A 1 202 ? 8.029 -2.165 -9.890 1.00 24.38 181 ILE A O 1
ATOM 1449 N N . GLY A 1 203 ? 8.088 -1.002 -11.797 1.00 25.21 182 GLY A N 1
ATOM 1450 C CA . GLY A 1 203 ? 9.485 -1.353 -12.081 1.00 26.18 182 GLY A CA 1
ATOM 1451 C C . GLY A 1 203 ? 9.820 -0.885 -13.494 1.00 26.88 182 GLY A C 1
ATOM 1452 O O . GLY A 1 203 ? 9.031 -0.146 -14.107 1.00 25.61 182 GLY A O 1
ATOM 1453 N N . PRO A 1 204 ? 10.979 -1.320 -14.026 1.00 28.01 183 PRO A N 1
ATOM 1454 C CA . PRO A 1 204 ? 11.395 -1.035 -15.398 1.00 28.21 183 PRO A CA 1
ATOM 1455 C C . PRO A 1 204 ? 10.356 -1.602 -16.337 1.00 28.31 183 PRO A C 1
ATOM 1456 O O . PRO A 1 204 ? 9.659 -2.565 -15.964 1.00 29.22 183 PRO A O 1
ATOM 1460 N N . GLY A 1 205 ? 10.261 -1.053 -17.543 1.00 28.03 184 GLY A N 1
ATOM 1461 C CA . GLY A 1 205 ? 9.434 -1.658 -18.598 1.00 28.04 184 GLY A CA 1
ATOM 1462 C C . GLY A 1 205 ? 7.936 -1.646 -18.276 1.00 28.10 184 GLY A C 1
ATOM 1463 O O . GLY A 1 205 ? 7.224 -2.625 -18.546 1.00 27.24 184 GLY A O 1
ATOM 1464 N N . LEU A 1 206 ? 7.485 -0.549 -17.659 1.00 27.81 185 LEU A N 1
ATOM 1465 C CA . LEU A 1 206 ? 6.068 -0.306 -17.400 1.00 27.98 185 LEU A CA 1
ATOM 1466 C C . LEU A 1 206 ? 5.277 -0.398 -18.698 1.00 27.68 185 LEU A C 1
ATOM 1467 O O . LEU A 1 206 ? 5.761 0.039 -19.743 1.00 27.61 185 LEU A O 1
ATOM 1472 N N . ASP A 1 207 ? 4.061 -0.925 -18.631 1.00 27.05 186 ASP A N 1
ATOM 1473 C CA . ASP A 1 207 ? 3.211 -0.958 -19.819 1.00 27.86 186 ASP A CA 1
ATOM 1474 C C . ASP A 1 207 ? 2.705 0.451 -20.119 1.00 28.06 186 ASP A C 1
ATOM 1475 O O . ASP A 1 207 ? 2.373 1.203 -19.202 1.00 26.33 186 ASP A O 1
ATOM 1480 N N . SER A 1 208 ? 2.675 0.779 -21.406 1.00 29.18 187 SER A N 1
ATOM 1481 C CA . SER A 1 208 ? 2.082 2.009 -21.891 1.00 31.50 187 SER A CA 1
ATOM 1482 C C . SER A 1 208 ? 0.638 2.099 -21.369 1.00 31.67 187 SER A C 1
ATOM 1483 O O . SER A 1 208 ? -0.057 1.089 -21.257 1.00 31.20 187 SER A O 1
ATOM 1486 N N . ILE A 1 209 ? 0.210 3.310 -21.035 1.00 32.31 188 ILE A N 1
ATOM 1487 C CA . ILE A 1 209 ? -1.112 3.562 -20.456 1.00 32.97 188 ILE A CA 1
ATOM 1488 C C . ILE A 1 209 ? -2.274 2.852 -21.166 1.00 32.83 188 ILE A C 1
ATOM 1489 O O . ILE A 1 209 ? -3.186 2.371 -20.496 1.00 32.96 188 ILE A O 1
ATOM 1494 N N . TYR A 1 210 ? -2.239 2.769 -22.490 1.00 32.55 189 TYR A N 1
ATOM 1495 C CA . TYR A 1 210 ? -3.331 2.109 -23.213 1.00 33.67 189 TYR A CA 1
ATOM 1496 C C . TYR A 1 210 ? -3.065 0.669 -23.655 1.00 32.68 189 TYR A C 1
ATOM 1497 O O . TYR A 1 210 ? -3.876 0.104 -24.405 1.00 33.17 189 TYR A O 1
ATOM 1506 N N . THR A 1 211 ? -1.967 0.073 -23.197 1.00 30.74 190 THR A N 1
ATOM 1507 C CA . THR A 1 211 ? -1.729 -1.322 -23.520 1.00 29.67 190 THR A CA 1
ATOM 1508 C C . THR A 1 211 ? -2.820 -2.214 -22.873 1.00 27.89 190 THR A C 1
ATOM 1509 O O . THR A 1 211 ? -3.084 -2.092 -21.686 1.00 26.89 190 THR A O 1
ATOM 1513 N N . PRO A 1 212 ? -3.462 -3.098 -23.661 1.00 27.41 191 PRO A N 1
ATOM 1514 C CA . PRO A 1 212 ? -4.466 -4.025 -23.068 1.00 26.59 191 PRO A CA 1
ATOM 1515 C C . PRO A 1 212 ? -3.831 -5.239 -22.352 1.00 26.49 191 PRO A C 1
ATOM 1516 O O . PRO A 1 212 ? -3.984 -6.407 -22.794 1.00 25.54 191 PRO A O 1
ATOM 1520 N N . LYS A 1 213 ? -3.159 -4.950 -21.230 1.00 26.07 192 LYS A N 1
ATOM 1521 C CA . LYS A 1 213 ? -2.522 -5.961 -20.403 1.00 26.23 192 LYS A CA 1
ATOM 1522 C C . LYS A 1 213 ? -2.641 -5.622 -18.929 1.00 25.99 192 LYS A C 1
ATOM 1523 O O . LYS A 1 213 ? -2.429 -4.448 -18.523 1.00 25.20 192 LYS A O 1
ATOM 1529 N N . GLU A 1 214 ? -2.961 -6.659 -18.144 1.00 24.36 193 GLU A N 1
ATOM 1530 C CA . GLU A 1 214 ? -2.828 -6.603 -16.704 1.00 24.89 193 GLU A CA 1
ATOM 1531 C C . GLU A 1 214 ? -1.326 -6.492 -16.393 1.00 24.73 193 GLU A C 1
ATOM 1532 O O . GLU A 1 214 ? -0.479 -7.138 -17.050 1.00 24.14 193 GLU A O 1
ATOM 1538 N N . GLY A 1 215 ? -0.983 -5.689 -15.401 1.00 25.64 194 GLY A N 1
ATOM 1539 C CA . GLY A 1 215 ? 0.428 -5.458 -15.124 1.00 26.51 194 GLY A CA 1
ATOM 1540 C C . GLY A 1 215 ? 0.843 -4.352 -14.177 1.00 27.01 194 GLY A C 1
ATOM 1541 O O . GLY A 1 215 ? 1.012 -4.592 -12.967 1.00 27.70 194 GLY A O 1
ATOM 1542 N N . SER A 1 216 ? 1.045 -3.150 -14.723 1.00 26.68 195 SER A N 1
ATOM 1543 C CA . SER A 1 216 ? 1.777 -2.125 -13.986 1.00 26.39 195 SER A CA 1
ATOM 1544 C C . SER A 1 216 ? 0.852 -1.015 -13.510 1.00 26.11 195 SER A C 1
ATOM 1545 O O . SER A 1 216 ? -0.168 -0.741 -14.133 1.00 25.68 195 SER A O 1
ATOM 1548 N N . SER A 1 217 ? 1.194 -0.420 -12.373 1.00 25.86 196 SER A N 1
ATOM 1549 C CA . SER A 1 217 ? 0.460 0.706 -11.806 1.00 26.55 196 SER A CA 1
ATOM 1550 C C . SER A 1 217 ? 0.315 1.876 -12.801 1.00 26.55 196 SER A C 1
ATOM 1551 O O . SER A 1 217 ? 1.314 2.515 -13.211 1.00 25.24 196 SER A O 1
ATOM 1554 N N . ARG A 1 218 ? -0.926 2.126 -13.215 1.00 26.14 197 ARG A N 1
ATOM 1555 C CA . ARG A 1 218 ? -1.172 3.202 -14.188 1.00 26.86 197 ARG A CA 1
ATOM 1556 C C . ARG A 1 218 ? -0.780 4.566 -13.656 1.00 26.70 197 ARG A C 1
ATOM 1557 O O . ARG A 1 218 ? -0.191 5.376 -14.379 1.00 26.57 197 ARG A O 1
ATOM 1565 N N . VAL A 1 219 ? -1.097 4.836 -12.390 1.00 26.87 198 VAL A N 1
ATOM 1566 C CA . VAL A 1 219 ? -0.857 6.171 -11.871 1.00 26.33 198 VAL A CA 1
ATOM 1567 C C . VAL A 1 219 ? 0.651 6.483 -11.886 1.00 26.69 198 VAL A C 1
ATOM 1568 O O . VAL A 1 219 ? 1.071 7.593 -12.280 1.00 26.63 198 VAL A O 1
ATOM 1572 N N . VAL A 1 220 ? 1.467 5.507 -11.478 1.00 25.91 199 VAL A N 1
ATOM 1573 C CA . VAL A 1 220 ? 2.901 5.730 -11.464 1.00 25.12 199 VAL A CA 1
ATOM 1574 C C . VAL A 1 220 ? 3.384 5.932 -12.893 1.00 25.41 199 VAL A C 1
ATOM 1575 O O . VAL A 1 220 ? 4.232 6.793 -13.137 1.00 25.06 199 VAL A O 1
ATOM 1579 N N . THR A 1 221 ? 2.832 5.159 -13.834 1.00 24.97 200 THR A N 1
ATOM 1580 C CA . THR A 1 221 ? 3.210 5.294 -15.242 1.00 25.55 200 THR A CA 1
ATOM 1581 C C . THR A 1 221 ? 2.857 6.693 -15.794 1.00 27.17 200 THR A C 1
ATOM 1582 O O . THR A 1 221 ? 3.670 7.343 -16.503 1.00 26.71 200 THR A O 1
ATOM 1586 N N . GLN A 1 222 ? 1.639 7.138 -15.469 1.00 27.47 201 GLN A N 1
ATOM 1587 C CA . GLN A 1 222 ? 1.132 8.429 -15.881 1.00 29.43 201 GLN A CA 1
ATOM 1588 C C . GLN A 1 222 ? 2.032 9.544 -15.332 1.00 28.75 201 GLN A C 1
ATOM 1589 O O . GLN A 1 222 ? 2.438 10.441 -16.071 1.00 28.35 201 GLN A O 1
ATOM 1595 N N . PHE A 1 223 ? 2.342 9.467 -14.040 1.00 28.59 202 PHE A N 1
ATOM 1596 C CA . PHE A 1 223 ? 3.186 10.465 -13.365 1.00 28.83 202 PHE A CA 1
ATOM 1597 C C . PHE A 1 223 ? 4.577 10.492 -13.954 1.00 28.62 202 PHE A C 1
ATOM 1598 O O . PHE A 1 223 ? 5.136 11.569 -14.156 1.00 28.71 202 PHE A O 1
ATOM 1606 N N . LEU A 1 224 ? 5.153 9.319 -14.209 1.00 28.42 203 LEU A N 1
ATOM 1607 C CA . LEU A 1 224 ? 6.474 9.262 -14.872 1.00 28.05 203 LEU A CA 1
ATOM 1608 C C . LEU A 1 224 ? 6.453 9.962 -16.255 1.00 27.95 203 LEU A C 1
ATOM 1609 O O . LEU A 1 224 ? 7.385 10.712 -16.609 1.00 27.77 203 LEU A O 1
ATOM 1614 N N . GLY A 1 225 ? 5.391 9.730 -17.021 1.00 27.82 204 GLY A N 1
ATOM 1615 C CA . GLY A 1 225 ? 5.255 10.289 -18.387 1.00 27.60 204 GLY A CA 1
ATOM 1616 C C . GLY A 1 225 ? 5.169 11.797 -18.336 1.00 29.27 204 GLY A C 1
ATOM 1617 O O . GLY A 1 225 ? 5.814 12.506 -19.145 1.00 29.89 204 GLY A O 1
ATOM 1618 N N . HIS A 1 226 ? 4.384 12.300 -17.377 1.00 28.56 205 HIS A N 1
ATOM 1619 C CA . HIS A 1 226 ? 4.323 13.731 -17.128 1.00 29.56 205 HIS A CA 1
ATOM 1620 C C . HIS A 1 226 ? 5.692 14.329 -16.789 1.00 29.78 205 HIS A C 1
ATOM 1621 O O . HIS A 1 226 ? 6.096 15.347 -17.386 1.00 29.58 205 HIS A O 1
ATOM 1628 N N . ILE A 1 227 ? 6.399 13.701 -15.849 1.00 28.67 206 ILE A N 1
ATOM 1629 C CA . ILE A 1 227 ? 7.688 14.229 -15.409 1.00 29.79 206 ILE A CA 1
ATOM 1630 C C . ILE A 1 227 ? 8.620 14.398 -16.588 1.00 30.40 206 ILE A C 1
ATOM 1631 O O . ILE A 1 227 ? 9.159 15.489 -16.813 1.00 30.11 206 ILE A O 1
ATOM 1636 N N . VAL A 1 228 ? 8.759 13.334 -17.374 1.00 30.72 207 VAL A N 1
ATOM 1637 C CA . VAL A 1 228 ? 9.707 13.357 -18.464 1.00 32.40 207 VAL A CA 1
ATOM 1638 C C . VAL A 1 228 ? 9.283 14.299 -19.632 1.00 32.98 207 VAL A C 1
ATOM 1639 O O . VAL A 1 228 ? 10.128 14.844 -20.330 1.00 33.10 207 VAL A O 1
ATOM 1643 N N . ARG A 1 229 ? 7.977 14.509 -19.815 1.00 33.53 208 ARG A N 1
ATOM 1644 C CA . ARG A 1 229 ? 7.503 15.458 -20.820 1.00 34.42 208 ARG A CA 1
ATOM 1645 C C . ARG A 1 229 ? 7.400 16.883 -20.255 1.00 34.73 208 ARG A C 1
ATOM 1646 O O . ARG A 1 229 ? 7.060 17.836 -20.974 1.00 34.54 208 ARG A O 1
ATOM 1654 N N . GLY A 1 230 ? 7.680 17.024 -18.959 1.00 35.02 209 GLY A N 1
ATOM 1655 C CA . GLY A 1 230 ? 7.639 18.338 -18.288 1.00 35.05 209 GLY A CA 1
ATOM 1656 C C . GLY A 1 230 ? 6.219 18.881 -18.145 1.00 35.05 209 GLY A C 1
ATOM 1657 O O . GLY A 1 230 ? 6.011 20.104 -18.154 1.00 35.05 209 GLY A O 1
ATOM 1658 N N . GLU A 1 231 ? 5.245 17.977 -18.007 1.00 34.30 210 GLU A N 1
ATOM 1659 C CA . GLU A 1 231 ? 3.833 18.360 -17.924 1.00 34.46 210 GLU A CA 1
ATOM 1660 C C . GLU A 1 231 ? 3.374 18.454 -16.480 1.00 34.71 210 GLU A C 1
ATOM 1661 O O . GLU A 1 231 ? 4.013 17.901 -15.589 1.00 34.18 210 GLU A O 1
ATOM 1667 N N . ASN A 1 232 ? 2.262 19.151 -16.248 1.00 35.51 211 ASN A N 1
ATOM 1668 C CA . ASN A 1 232 ? 1.658 19.187 -14.921 1.00 36.32 211 ASN A CA 1
ATOM 1669 C C . ASN A 1 232 ? 1.214 17.782 -14.449 1.00 37.05 211 ASN A C 1
ATOM 1670 O O . ASN A 1 232 ? 0.805 16.925 -15.261 1.00 35.73 211 ASN A O 1
ATOM 1675 N N . ILE A 1 233 ? 1.317 17.555 -13.141 1.00 38.49 212 ILE A N 1
ATOM 1676 C CA . ILE A 1 233 ? 0.720 16.379 -12.512 1.00 39.85 212 ILE A CA 1
ATOM 1677 C C . ILE A 1 233 ? -0.559 16.818 -11.830 1.00 41.13 212 ILE A C 1
ATOM 1678 O O . ILE A 1 233 ? -0.527 17.647 -10.939 1.00 41.71 212 ILE A O 1
ATOM 1683 N N . SER A 1 234 ? -1.678 16.263 -12.269 1.00 42.68 213 SER A N 1
ATOM 1684 C CA . SER A 1 234 ? -2.995 16.595 -11.732 1.00 44.74 213 SER A CA 1
ATOM 1685 C C . SER A 1 234 ? -3.399 15.672 -10.540 1.00 44.87 213 SER A C 1
ATOM 1686 O O . SER A 1 234 ? -3.303 14.439 -10.632 1.00 44.73 213 SER A O 1
ATOM 1689 N N . LEU A 1 235 ? -3.826 16.279 -9.431 1.00 45.21 214 LEU A N 1
ATOM 1690 C CA . LEU A 1 235 ? -4.208 15.545 -8.211 1.00 45.49 214 LEU A CA 1
ATOM 1691 C C . LEU A 1 235 ? -5.701 15.683 -7.918 1.00 46.21 214 LEU A C 1
ATOM 1692 O O . LEU A 1 235 ? -6.197 16.778 -7.697 1.00 47.23 214 LEU A O 1
ATOM 1697 N N . VAL A 1 236 ? -6.419 14.568 -7.929 1.00 46.65 215 VAL A N 1
ATOM 1698 C CA . VAL A 1 236 ? -7.836 14.579 -7.562 1.00 46.99 215 VAL A CA 1
ATOM 1699 C C . VAL A 1 236 ? -7.984 14.615 -6.036 1.00 46.84 215 VAL A C 1
ATOM 1700 O O . VAL A 1 236 ? -7.347 13.826 -5.320 1.00 46.07 215 VAL A O 1
ATOM 1704 N N . ASP A 1 237 ? -8.819 15.542 -5.556 1.00 46.86 216 ASP A N 1
ATOM 1705 C CA . ASP A 1 237 ? -9.043 15.751 -4.115 1.00 47.00 216 ASP A CA 1
ATOM 1706 C C . ASP A 1 237 ? -7.729 15.932 -3.331 1.00 46.57 216 ASP A C 1
ATOM 1707 O O . ASP A 1 237 ? -7.587 15.451 -2.199 1.00 47.42 216 ASP A O 1
ATOM 1709 N N . GLY A 1 238 ? -6.777 16.627 -3.950 1.00 45.65 217 GLY A N 1
ATOM 1710 C CA . GLY A 1 238 ? -5.464 16.858 -3.365 1.00 44.18 217 GLY A CA 1
ATOM 1711 C C . GLY A 1 238 ? -4.623 15.606 -3.174 1.00 42.60 217 GLY A C 1
ATOM 1712 O O . GLY A 1 238 ? -3.753 15.577 -2.304 1.00 42.64 217 GLY A O 1
ATOM 1713 N N . GLY A 1 239 ? -4.878 14.573 -3.976 1.00 40.98 218 GLY A N 1
ATOM 1714 C CA . GLY A 1 239 ? -4.037 13.368 -3.973 1.00 39.04 218 GLY A CA 1
ATOM 1715 C C . GLY A 1 239 ? -4.073 12.572 -2.681 1.00 38.19 218 GLY A C 1
ATOM 1716 O O . GLY A 1 239 ? -3.078 11.948 -2.297 1.00 37.54 218 GLY A O 1
ATOM 1717 N N . SER A 1 240 ? -5.226 12.586 -2.018 1.00 37.50 219 SER A N 1
ATOM 1718 C CA . SER A 1 240 ? -5.377 11.912 -0.729 1.00 38.09 219 SER A CA 1
ATOM 1719 C C . SER A 1 240 ? -5.432 10.381 -0.842 1.00 37.55 219 SER A C 1
ATOM 1720 O O . SER A 1 240 ? -5.049 9.673 0.100 1.00 37.72 219 SER A O 1
ATOM 1723 N N . GLN A 1 241 ? -5.857 9.876 -1.999 1.00 37.11 220 GLN A N 1
ATOM 1724 C CA . GLN A 1 241 ? -5.963 8.424 -2.225 1.00 36.36 220 GLN A CA 1
ATOM 1725 C C . GLN A 1 241 ? -4.649 7.697 -1.847 1.00 36.29 220 GLN A C 1
ATOM 1726 O O . GLN A 1 241 ? -3.583 8.027 -2.363 1.00 35.84 220 GLN A O 1
ATOM 1728 N N . LYS A 1 242 ? -4.715 6.744 -0.921 1.00 36.03 221 LYS A N 1
ATOM 1729 C CA . LYS A 1 242 ? -3.520 5.995 -0.522 1.00 36.61 221 LYS A CA 1
ATOM 1730 C C . LYS A 1 242 ? -3.480 4.650 -1.265 1.00 36.02 221 LYS A C 1
ATOM 1731 O O . LYS A 1 242 ? -4.535 4.044 -1.489 1.00 36.34 221 LYS A O 1
ATOM 1737 N N . ARG A 1 243 ? -2.284 4.189 -1.649 1.00 34.39 222 ARG A N 1
ATOM 1738 C CA . ARG A 1 243 ? -2.132 2.891 -2.341 1.00 32.81 222 ARG A CA 1
ATOM 1739 C C . ARG A 1 243 ? -0.891 2.164 -1.823 1.00 31.55 222 ARG A C 1
ATOM 1740 O O . ARG A 1 243 ? 0.033 2.816 -1.313 1.00 31.96 222 ARG A O 1
ATOM 1748 N N . ALA A 1 244 ? -0.866 0.832 -1.941 1.00 28.79 223 ALA A N 1
ATOM 1749 C CA . ALA A 1 244 ? 0.315 0.048 -1.597 1.00 27.54 223 ALA A CA 1
ATOM 1750 C C . ALA A 1 244 ? 1.094 -0.272 -2.863 1.00 26.65 223 ALA A C 1
ATOM 1751 O O . ALA A 1 244 ? 0.572 -0.932 -3.779 1.00 26.07 223 ALA A O 1
ATOM 1753 N N . PHE A 1 245 ? 2.329 0.213 -2.902 1.00 25.68 224 PHE A N 1
ATOM 1754 C CA . PHE A 1 245 ? 3.205 0.115 -4.063 1.00 25.25 224 PHE A CA 1
ATOM 1755 C C . PHE A 1 245 ? 4.189 -1.046 -3.927 1.00 25.19 224 PHE A C 1
ATOM 1756 O O . PHE A 1 245 ? 4.742 -1.290 -2.836 1.00 25.38 224 PHE A O 1
ATOM 1764 N N . THR A 1 246 ? 4.411 -1.765 -5.033 1.00 24.77 225 THR A N 1
ATOM 1765 C CA . THR A 1 246 ? 5.126 -3.047 -4.978 1.00 24.84 225 THR A CA 1
ATOM 1766 C C . THR A 1 246 ? 6.154 -3.144 -6.086 1.00 25.05 225 THR A C 1
ATOM 1767 O O . THR A 1 246 ? 5.812 -3.072 -7.265 1.00 25.02 225 THR A O 1
ATOM 1771 N N . TYR A 1 247 ? 7.411 -3.345 -5.731 1.00 25.53 226 TYR A N 1
ATOM 1772 C CA . TYR A 1 247 ? 8.414 -3.473 -6.771 1.00 25.82 226 TYR A CA 1
ATOM 1773 C C . TYR A 1 247 ? 8.191 -4.749 -7.573 1.00 25.38 226 TYR A C 1
ATOM 1774 O O . TYR A 1 247 ? 7.849 -5.758 -6.998 1.00 25.05 226 TYR A O 1
ATOM 1783 N N . VAL A 1 248 ? 8.382 -4.702 -8.898 1.00 25.91 227 VAL A N 1
ATOM 1784 C CA . VAL A 1 248 ? 8.112 -5.874 -9.740 1.00 26.05 227 VAL A CA 1
ATOM 1785 C C . VAL A 1 248 ? 8.837 -7.153 -9.300 1.00 26.91 227 VAL A C 1
ATOM 1786 O O . VAL A 1 248 ? 8.235 -8.220 -9.349 1.00 26.81 227 VAL A O 1
ATOM 1790 N N . ASP A 1 249 ? 10.087 -7.054 -8.828 1.00 27.28 228 ASP A N 1
ATOM 1791 C CA . ASP A 1 249 ? 10.827 -8.259 -8.394 1.00 28.59 228 ASP A CA 1
ATOM 1792 C C . ASP A 1 249 ? 10.118 -9.006 -7.270 1.00 28.77 228 ASP A C 1
ATOM 1793 O O . ASP A 1 249 ? 10.142 -10.240 -7.240 1.00 29.98 228 ASP A O 1
ATOM 1798 N N . ASP A 1 250 ? 9.492 -8.258 -6.360 1.00 28.78 229 ASP A N 1
ATOM 1799 C CA . ASP A 1 250 ? 8.704 -8.853 -5.287 1.00 28.89 229 ASP A CA 1
ATOM 1800 C C . ASP A 1 250 ? 7.465 -9.554 -5.865 1.00 28.60 229 ASP A C 1
ATOM 1801 O O . ASP A 1 250 ? 7.130 -10.693 -5.473 1.00 29.63 229 ASP A O 1
ATOM 1806 N N . GLY A 1 251 ? 6.787 -8.881 -6.797 1.00 27.54 230 GLY A N 1
ATOM 1807 C CA . GLY A 1 251 ? 5.611 -9.460 -7.463 1.00 25.45 230 GLY A CA 1
ATOM 1808 C C . GLY A 1 251 ? 5.904 -10.763 -8.165 1.00 24.57 230 GLY A C 1
ATOM 1809 O O . GLY A 1 251 ? 5.191 -11.752 -7.998 1.00 24.26 230 GLY A O 1
ATOM 1810 N N . ILE A 1 252 ? 6.965 -10.738 -8.970 1.00 24.07 231 ILE A N 1
ATOM 1811 C CA . ILE A 1 252 ? 7.448 -11.897 -9.706 1.00 22.99 231 ILE A CA 1
ATOM 1812 C C . ILE A 1 252 ? 7.827 -13.079 -8.813 1.00 22.84 231 ILE A C 1
ATOM 1813 O O . ILE A 1 252 ? 7.496 -14.201 -9.161 1.00 23.32 231 ILE A O 1
ATOM 1818 N N . SER A 1 253 ? 8.515 -12.844 -7.681 1.00 23.22 232 SER A N 1
ATOM 1819 C CA . SER A 1 253 ? 8.875 -13.930 -6.771 1.00 23.24 232 SER A CA 1
ATOM 1820 C C . SER A 1 253 ? 7.635 -14.666 -6.247 1.00 23.47 232 SER A C 1
ATOM 1821 O O . SER A 1 253 ? 7.648 -15.869 -6.138 1.00 23.57 232 SER A O 1
ATOM 1824 N N . ALA A 1 254 ? 6.582 -13.949 -5.885 1.00 23.26 233 ALA A N 1
ATOM 1825 C CA . ALA A 1 254 ? 5.346 -14.634 -5.510 1.00 23.92 233 ALA A CA 1
ATOM 1826 C C . ALA A 1 254 ? 4.758 -15.425 -6.694 1.00 23.82 233 ALA A C 1
ATOM 1827 O O . ALA A 1 254 ? 4.290 -16.551 -6.524 1.00 23.94 233 ALA A O 1
ATOM 1829 N N . LEU A 1 255 ? 4.809 -14.845 -7.899 1.00 24.49 234 LEU A N 1
ATOM 1830 C CA . LEU A 1 255 ? 4.328 -15.546 -9.103 1.00 23.93 234 LEU A CA 1
ATOM 1831 C C . LEU A 1 255 ? 5.099 -16.841 -9.341 1.00 23.01 234 LEU A C 1
ATOM 1832 O O . LEU A 1 255 ? 4.517 -17.873 -9.640 1.00 22.08 234 LEU A O 1
ATOM 1837 N N . MET A 1 256 ? 6.414 -16.778 -9.182 1.00 23.18 235 MET A N 1
ATOM 1838 C CA . MET A 1 256 ? 7.260 -17.970 -9.328 1.00 22.70 235 MET A CA 1
ATOM 1839 C C . MET A 1 256 ? 6.798 -19.086 -8.388 1.00 23.10 235 MET A C 1
ATOM 1840 O O . MET A 1 256 ? 6.697 -20.270 -8.769 1.00 22.49 235 MET A O 1
ATOM 1845 N N . LYS A 1 257 ? 6.484 -18.709 -7.152 1.00 23.78 236 LYS A N 1
ATOM 1846 C CA . LYS A 1 257 ? 6.112 -19.704 -6.138 1.00 23.73 236 LYS A CA 1
ATOM 1847 C C . LYS A 1 257 ? 4.778 -20.336 -6.489 1.00 23.32 236 LYS A C 1
ATOM 1848 O O . LYS A 1 257 ? 4.553 -21.523 -6.265 1.00 23.96 236 LYS A O 1
ATOM 1854 N N . ILE A 1 258 ? 3.895 -19.534 -7.063 1.00 22.17 237 ILE A N 1
ATOM 1855 C CA . ILE A 1 258 ? 2.593 -20.034 -7.482 1.00 22.23 237 ILE A CA 1
ATOM 1856 C C . ILE A 1 258 ? 2.745 -21.038 -8.637 1.00 22.66 237 ILE A C 1
ATOM 1857 O O . ILE A 1 258 ? 2.074 -22.076 -8.656 1.00 23.39 237 ILE A O 1
ATOM 1862 N N . ILE A 1 259 ? 3.643 -20.740 -9.575 1.00 22.85 238 ILE A N 1
ATOM 1863 C CA . ILE A 1 259 ? 3.813 -21.572 -10.758 1.00 23.04 238 ILE A CA 1
ATOM 1864 C C . ILE A 1 259 ? 4.484 -22.884 -10.335 1.00 24.50 238 ILE A C 1
ATOM 1865 O O . ILE A 1 259 ? 4.086 -23.991 -10.764 1.00 23.43 238 ILE A O 1
ATOM 1870 N N . GLU A 1 260 ? 5.464 -22.758 -9.443 1.00 25.72 239 GLU A N 1
ATOM 1871 C CA . GLU A 1 260 ? 6.124 -23.938 -8.925 1.00 27.25 239 GLU A CA 1
ATOM 1872 C C . GLU A 1 260 ? 5.075 -24.797 -8.198 1.00 27.18 239 GLU A C 1
ATOM 1873 O O . GLU A 1 260 ? 4.987 -26.013 -8.426 1.00 27.13 239 GLU A O 1
ATOM 1879 N N . ASN A 1 261 ? 4.269 -24.144 -7.356 1.00 27.07 240 ASN A N 1
ATOM 1880 C CA . ASN A 1 261 ? 3.166 -24.786 -6.640 1.00 27.84 240 ASN A CA 1
ATOM 1881 C C . ASN A 1 261 ? 3.629 -25.994 -5.803 1.00 29.05 240 ASN A C 1
ATOM 1882 O O . ASN A 1 261 ? 3.119 -27.098 -5.973 1.00 28.47 240 ASN A O 1
ATOM 1887 N N . SER A 1 262 ? 4.617 -25.790 -4.922 1.00 31.23 241 SER A N 1
ATOM 1888 C CA . SER A 1 262 ? 5.153 -26.901 -4.112 1.00 32.82 241 SER A CA 1
ATOM 1889 C C . SER A 1 262 ? 4.025 -27.561 -3.364 1.00 33.00 241 SER A C 1
ATOM 1890 O O . SER A 1 262 ? 3.283 -26.888 -2.666 1.00 33.20 241 SER A O 1
ATOM 1893 N N . ASN A 1 263 ? 3.911 -28.874 -3.521 1.00 33.65 242 ASN A N 1
ATOM 1894 C CA . ASN A 1 263 ? 2.909 -29.697 -2.819 1.00 34.08 242 ASN A CA 1
ATOM 1895 C C . ASN A 1 263 ? 1.467 -29.274 -3.045 1.00 32.65 242 ASN A C 1
ATOM 1896 O O . ASN A 1 263 ? 0.615 -29.521 -2.215 1.00 33.33 242 ASN A O 1
ATOM 1901 N N . GLY A 1 264 ? 1.208 -28.619 -4.172 1.00 31.05 243 GLY A N 1
ATOM 1902 C CA . GLY A 1 264 ? -0.135 -28.131 -4.482 1.00 29.42 243 GLY A CA 1
ATOM 1903 C C . GLY A 1 264 ? -0.648 -27.031 -3.570 1.00 28.50 243 GLY A C 1
ATOM 1904 O O . GLY A 1 264 ? -1.832 -26.732 -3.569 1.00 28.66 243 GLY A O 1
ATOM 1905 N N . VAL A 1 265 ? 0.242 -26.382 -2.827 1.00 28.36 244 VAL A N 1
ATOM 1906 C CA . VAL A 1 265 ? -0.195 -25.385 -1.841 1.00 28.19 244 VAL A CA 1
ATOM 1907 C C . VAL A 1 265 ? -1.016 -24.211 -2.440 1.00 26.53 244 VAL A C 1
ATOM 1908 O O . VAL A 1 265 ? -1.896 -23.679 -1.768 1.00 26.15 244 VAL A O 1
ATOM 1912 N N . ALA A 1 266 ? -0.734 -23.818 -3.687 1.00 25.03 245 ALA A N 1
ATOM 1913 C CA . ALA A 1 266 ? -1.428 -22.669 -4.312 1.00 23.77 245 ALA A CA 1
ATOM 1914 C C . ALA A 1 266 ? -2.750 -23.037 -4.996 1.00 23.89 245 ALA A C 1
ATOM 1915 O O . ALA A 1 266 ? -3.490 -22.138 -5.446 1.00 24.23 245 ALA A O 1
ATOM 1917 N N . THR A 1 267 ? -3.045 -24.333 -5.101 1.00 22.86 246 THR A N 1
ATOM 1918 C CA . THR A 1 267 ? -4.257 -24.780 -5.773 1.00 22.61 246 THR A CA 1
ATOM 1919 C C . THR A 1 267 ? -5.496 -24.368 -4.990 1.00 23.20 246 THR A C 1
ATOM 1920 O O . THR A 1 267 ? -5.623 -24.690 -3.801 1.00 23.31 246 THR A O 1
ATOM 1924 N N . GLY A 1 268 ? -6.420 -23.688 -5.658 1.00 21.68 247 GLY A N 1
ATOM 1925 C CA . GLY A 1 268 ? -7.660 -23.291 -5.013 1.00 21.30 247 GLY A CA 1
ATOM 1926 C C . GLY A 1 268 ? -7.523 -21.944 -4.295 1.00 21.30 247 GLY A C 1
ATOM 1927 O O . GLY A 1 268 ? -8.428 -21.506 -3.614 1.00 21.83 247 GLY A O 1
ATOM 1928 N N . LYS A 1 269 ? -6.368 -21.304 -4.401 1.00 21.01 248 LYS A N 1
ATOM 1929 C CA . LYS A 1 269 ? -6.116 -20.126 -3.574 1.00 21.16 248 LYS A CA 1
ATOM 1930 C C . LYS A 1 269 ? -6.211 -18.790 -4.305 1.00 20.79 248 LYS A C 1
ATOM 1931 O O . LYS A 1 269 ? -6.164 -18.713 -5.540 1.00 19.19 248 LYS A O 1
ATOM 1937 N N . ILE A 1 270 ? -6.333 -17.739 -3.501 1.00 21.72 249 ILE A N 1
ATOM 1938 C CA . ILE A 1 270 ? -6.402 -16.380 -3.984 1.00 21.94 249 ILE A CA 1
ATOM 1939 C C . ILE A 1 270 ? -5.383 -15.550 -3.200 1.00 22.78 249 ILE A C 1
ATOM 1940 O O . ILE A 1 270 ? -5.500 -15.421 -1.987 1.00 24.01 249 ILE A O 1
ATOM 1945 N N . TYR A 1 271 ? -4.415 -14.957 -3.885 1.00 23.12 250 TYR A N 1
ATOM 1946 C CA . TYR A 1 271 ? -3.380 -14.202 -3.180 1.00 23.17 250 TYR A CA 1
ATOM 1947 C C . TYR A 1 271 ? -3.343 -12.749 -3.621 1.00 23.11 250 TYR A C 1
ATOM 1948 O O . TYR A 1 271 ? -3.248 -12.480 -4.815 1.00 22.52 250 TYR A O 1
ATOM 1957 N N . ASN A 1 272 ? -3.432 -11.820 -2.660 1.00 22.70 251 ASN A N 1
ATOM 1958 C CA . ASN A 1 272 ? -2.969 -10.458 -2.903 1.00 22.74 251 ASN A CA 1
ATOM 1959 C C . ASN A 1 272 ? -1.447 -10.526 -2.965 1.00 23.06 251 ASN A C 1
ATOM 1960 O O . ASN A 1 272 ? -0.798 -11.206 -2.131 1.00 23.28 251 ASN A O 1
ATOM 1965 N N . ILE A 1 273 ? -0.864 -9.846 -3.951 1.00 23.36 252 ILE A N 1
ATOM 1966 C CA . ILE A 1 273 ? 0.587 -9.759 -4.031 1.00 22.63 252 ILE A CA 1
ATOM 1967 C C . ILE A 1 273 ? 0.898 -8.275 -4.007 1.00 23.65 252 ILE A C 1
ATOM 1968 O O . ILE A 1 273 ? 0.789 -7.589 -5.029 1.00 23.34 252 ILE A O 1
ATOM 1973 N N . GLY A 1 274 ? 1.264 -7.783 -2.823 1.00 24.09 253 GLY A N 1
ATOM 1974 C CA . GLY A 1 274 ? 1.467 -6.367 -2.607 1.00 24.38 253 GLY A CA 1
ATOM 1975 C C . GLY A 1 274 ? 2.384 -6.146 -1.422 1.00 25.77 253 GLY A C 1
ATOM 1976 O O . GLY A 1 274 ? 2.561 -7.039 -0.587 1.00 25.90 253 GLY A O 1
ATOM 1977 N N . ASN A 1 275 ? 2.987 -4.962 -1.342 1.00 26.28 254 ASN A N 1
ATOM 1978 C CA . ASN A 1 275 ? 3.780 -4.621 -0.139 1.00 26.67 254 ASN A CA 1
ATOM 1979 C C . ASN A 1 275 ? 3.011 -3.606 0.728 1.00 26.68 254 ASN A C 1
ATOM 1980 O O . ASN A 1 275 ? 2.983 -2.413 0.400 1.00 27.09 254 ASN A O 1
ATOM 1985 N N . PRO A 1 276 ? 2.362 -4.082 1.813 1.00 27.17 255 PRO A N 1
ATOM 1986 C CA . PRO A 1 276 ? 1.562 -3.231 2.687 1.00 28.12 255 PRO A CA 1
ATOM 1987 C C . PRO A 1 276 ? 2.405 -2.194 3.412 1.00 29.24 255 PRO A C 1
ATOM 1988 O O . PRO A 1 276 ? 1.864 -1.235 3.939 1.00 29.19 255 PRO A O 1
ATOM 1992 N N . ASN A 1 277 ? 3.719 -2.382 3.407 1.00 30.47 256 ASN A N 1
ATOM 1993 C CA . ASN A 1 277 ? 4.633 -1.419 4.022 1.00 32.19 256 ASN A CA 1
ATOM 1994 C C . ASN A 1 277 ? 5.029 -0.244 3.150 1.00 32.42 256 ASN A C 1
ATOM 1995 O O . ASN A 1 277 ? 5.719 0.662 3.611 1.00 32.55 256 ASN A O 1
ATOM 2000 N N . ASN A 1 278 ? 4.584 -0.264 1.896 1.00 31.33 257 ASN A N 1
ATOM 2001 C CA . ASN A 1 278 ? 4.799 0.837 0.971 1.00 31.17 257 ASN A CA 1
ATOM 2002 C C . ASN A 1 278 ? 3.479 1.545 0.723 1.00 31.31 257 ASN A C 1
ATOM 2003 O O . ASN A 1 278 ? 3.041 1.718 -0.422 1.00 30.42 257 ASN A O 1
ATOM 2008 N N . ASN A 1 279 ? 2.819 1.915 1.810 1.00 32.53 258 ASN A N 1
ATOM 2009 C CA . ASN A 1 279 ? 1.525 2.577 1.721 1.00 33.24 258 ASN A CA 1
ATOM 2010 C C . ASN A 1 279 ? 1.629 4.102 1.716 1.00 33.31 258 ASN A C 1
ATOM 2011 O O . ASN A 1 279 ? 1.819 4.725 2.769 1.00 34.04 258 ASN A O 1
ATOM 2016 N N . PHE A 1 280 ? 1.484 4.699 0.540 1.00 32.45 259 PHE A N 1
ATOM 2017 C CA . PHE A 1 280 ? 1.647 6.149 0.397 1.00 32.64 259 PHE A CA 1
ATOM 2018 C C . PHE A 1 280 ? 0.498 6.782 -0.358 1.00 31.13 259 PHE A C 1
ATOM 2019 O O . PHE A 1 280 ? -0.141 6.121 -1.176 1.00 30.37 259 PHE A O 1
ATOM 2027 N N . SER A 1 281 ? 0.242 8.057 -0.087 1.00 30.22 260 SER A N 1
ATOM 2028 C CA . SER A 1 281 ? -0.753 8.798 -0.865 1.00 29.69 260 SER A CA 1
ATOM 2029 C C . SER A 1 281 ? -0.238 9.146 -2.242 1.00 29.26 260 SER A C 1
ATOM 2030 O O . SER A 1 281 ? 0.985 9.184 -2.495 1.00 27.74 260 SER A O 1
ATOM 2033 N N . VAL A 1 282 ? -1.196 9.443 -3.107 1.00 28.68 261 VAL A N 1
ATOM 2034 C CA . VAL A 1 282 ? -0.926 9.853 -4.463 1.00 29.68 261 VAL A CA 1
ATOM 2035 C C . VAL A 1 282 ? -0.115 11.146 -4.496 1.00 30.34 261 VAL A C 1
ATOM 2036 O O . VAL A 1 282 ? 0.816 11.255 -5.286 1.00 30.41 261 VAL A O 1
ATOM 2040 N N . ARG A 1 283 ? -0.459 12.110 -3.635 1.00 30.74 262 ARG A N 1
ATOM 2041 C CA . ARG A 1 283 ? 0.366 13.302 -3.441 1.00 31.33 262 ARG A CA 1
ATOM 2042 C C . ARG A 1 283 ? 1.811 12.972 -2.991 1.00 30.89 262 ARG A C 1
ATOM 2043 O O . ARG A 1 283 ? 2.765 13.582 -3.473 1.00 30.33 262 ARG A O 1
ATOM 2051 N N . GLU A 1 284 ? 1.958 12.021 -2.069 1.00 30.89 263 GLU A N 1
ATOM 2052 C CA . GLU A 1 284 ? 3.291 11.612 -1.589 1.00 31.36 263 GLU A CA 1
ATOM 2053 C C . GLU A 1 284 ? 4.055 10.954 -2.733 1.00 30.58 263 GLU A C 1
ATOM 2054 O O . GLU A 1 284 ? 5.255 11.123 -2.850 1.00 30.72 263 GLU A O 1
ATOM 2060 N N . LEU A 1 285 ? 3.350 10.193 -3.565 1.00 29.27 264 LEU A N 1
ATOM 2061 C CA . LEU A 1 285 ? 3.978 9.582 -4.731 1.00 29.19 264 LEU A CA 1
ATOM 2062 C C . LEU A 1 285 ? 4.541 10.668 -5.704 1.00 29.48 264 LEU A C 1
ATOM 2063 O O . LEU A 1 285 ? 5.701 10.610 -6.102 1.00 29.16 264 LEU A O 1
ATOM 2068 N N . ALA A 1 286 ? 3.710 11.650 -6.046 1.00 29.78 265 ALA A N 1
ATOM 2069 C CA . ALA A 1 286 ? 4.126 12.770 -6.913 1.00 30.72 265 ALA A CA 1
ATOM 2070 C C . ALA A 1 286 ? 5.348 13.523 -6.382 1.00 31.37 265 ALA A C 1
ATOM 2071 O O . ALA A 1 286 ? 6.281 13.794 -7.142 1.00 31.21 265 ALA A O 1
ATOM 2073 N N . ASN A 1 287 ? 5.330 13.845 -5.091 1.00 31.92 266 ASN A N 1
ATOM 2074 C CA . ASN A 1 287 ? 6.435 14.549 -4.439 1.00 33.30 266 ASN A CA 1
ATOM 2075 C C . ASN A 1 287 ? 7.684 13.736 -4.472 1.00 32.80 266 ASN A C 1
ATOM 2076 O O . ASN A 1 287 ? 8.736 14.251 -4.802 1.00 32.42 266 ASN A O 1
ATOM 2081 N N . LYS A 1 288 ? 7.558 12.464 -4.122 1.00 33.12 267 LYS A N 1
ATOM 2082 C CA . LYS A 1 288 ? 8.706 11.556 -4.122 1.00 33.56 267 LYS A CA 1
ATOM 2083 C C . LYS A 1 288 ? 9.347 11.414 -5.518 1.00 33.01 267 LYS A C 1
ATOM 2084 O O . LYS A 1 288 ? 10.576 11.488 -5.652 1.00 32.74 267 LYS A O 1
ATOM 2090 N N . MET A 1 289 ? 8.515 11.223 -6.546 1.00 31.88 268 MET A N 1
ATOM 2091 C CA . MET A 1 289 ? 9.004 11.125 -7.943 1.00 31.78 268 MET A CA 1
ATOM 2092 C C . MET A 1 289 ? 9.621 12.451 -8.417 1.00 32.46 268 MET A C 1
ATOM 2093 O O . MET A 1 289 ? 10.641 12.465 -9.124 1.00 32.12 268 MET A O 1
ATOM 2098 N N . LEU A 1 290 ? 9.002 13.569 -8.037 1.00 33.43 269 LEU A N 1
ATOM 2099 C CA . LEU A 1 290 ? 9.583 14.881 -8.370 1.00 34.98 269 LEU A CA 1
ATOM 2100 C C . LEU A 1 290 ? 10.956 15.047 -7.699 1.00 35.94 269 LEU A C 1
ATOM 2101 O O . LEU A 1 290 ? 11.927 15.458 -8.353 1.00 36.64 269 LEU A O 1
ATOM 2106 N N . GLU A 1 291 ? 11.045 14.716 -6.415 1.00 36.73 270 GLU A N 1
ATOM 2107 C CA . GLU A 1 291 ? 12.340 14.790 -5.713 1.00 38.88 270 GLU A CA 1
ATOM 2108 C C . GLU A 1 291 ? 13.389 13.906 -6.381 1.00 38.42 270 GLU A C 1
ATOM 2109 O O . GLU A 1 291 ? 14.559 14.306 -6.529 1.00 38.10 270 GLU A O 1
ATOM 2115 N N . LEU A 1 292 ? 12.969 12.693 -6.769 1.00 37.72 271 LEU A N 1
ATOM 2116 C CA . LEU A 1 292 ? 13.912 11.738 -7.355 1.00 37.80 271 LEU A CA 1
ATOM 2117 C C . LEU A 1 292 ? 14.389 12.215 -8.729 1.00 37.37 271 LEU A C 1
ATOM 2118 O O . LEU A 1 292 ? 15.592 12.192 -9.002 1.00 37.28 271 LEU A O 1
ATOM 2123 N N . ALA A 1 293 ? 13.455 12.683 -9.561 1.00 36.45 272 ALA A N 1
ATOM 2124 C CA . ALA A 1 293 ? 13.794 13.256 -10.871 1.00 37.10 272 ALA A CA 1
ATOM 2125 C C . ALA A 1 293 ? 14.931 14.298 -10.831 1.00 38.15 272 ALA A C 1
ATOM 2126 O O . ALA A 1 293 ? 15.788 14.286 -11.715 1.00 38.20 272 ALA A O 1
ATOM 2128 N N . ALA A 1 294 ? 14.928 15.168 -9.811 1.00 39.19 273 ALA A N 1
ATOM 2129 C CA . ALA A 1 294 ? 15.959 16.224 -9.617 1.00 41.47 273 ALA A CA 1
ATOM 2130 C C . ALA A 1 294 ? 17.389 15.694 -9.368 1.00 42.56 273 ALA A C 1
ATOM 2131 O O . ALA A 1 294 ? 18.376 16.407 -9.590 1.00 43.41 273 ALA A O 1
ATOM 2133 N N . GLU A 1 295 ? 17.500 14.453 -8.906 1.00 42.83 274 GLU A N 1
ATOM 2134 C CA . GLU A 1 295 ? 18.809 13.825 -8.742 1.00 43.90 274 GLU A CA 1
ATOM 2135 C C . GLU A 1 295 ? 19.433 13.392 -10.074 1.00 44.33 274 GLU A C 1
ATOM 2136 O O . GLU A 1 295 ? 20.648 13.282 -10.180 1.00 44.90 274 GLU A O 1
ATOM 2142 N N . PHE A 1 296 ? 18.603 13.152 -11.090 1.00 44.48 275 PHE A N 1
ATOM 2143 C CA . PHE A 1 296 ? 19.091 12.658 -12.381 1.00 44.85 275 PHE A CA 1
ATOM 2144 C C . PHE A 1 296 ? 19.162 13.791 -13.399 1.00 45.17 275 PHE A C 1
ATOM 2145 O O . PHE A 1 296 ? 18.160 14.483 -13.614 1.00 44.89 275 PHE A O 1
ATOM 2153 N N . PRO A 1 297 ? 20.336 13.989 -14.040 1.00 45.80 276 PRO A N 1
ATOM 2154 C CA . PRO A 1 297 ? 20.462 15.043 -15.061 1.00 45.86 276 PRO A CA 1
ATOM 2155 C C . PRO A 1 297 ? 19.599 14.775 -16.303 1.00 45.27 276 PRO A C 1
ATOM 2156 O O . PRO A 1 297 ? 19.211 15.709 -17.013 1.00 45.23 276 PRO A O 1
ATOM 2160 N N . GLU A 1 298 ? 19.287 13.506 -16.543 1.00 44.64 277 GLU A N 1
ATOM 2161 C CA . GLU A 1 298 ? 18.433 13.105 -17.668 1.00 44.13 277 GLU A CA 1
ATOM 2162 C C . GLU A 1 298 ? 16.987 13.596 -17.512 1.00 42.86 277 GLU A C 1
ATOM 2163 O O . GLU A 1 298 ? 16.279 13.782 -18.502 1.00 42.28 277 GLU A O 1
ATOM 2169 N N . TYR A 1 299 ? 16.562 13.808 -16.269 1.00 42.52 278 TYR A N 1
ATOM 2170 C CA . TYR A 1 299 ? 15.183 14.233 -15.977 1.00 42.53 278 TYR A CA 1
ATOM 2171 C C . TYR A 1 299 ? 15.009 15.642 -15.400 1.00 43.15 278 TYR A C 1
ATOM 2172 O O . TYR A 1 299 ? 13.913 16.214 -15.522 1.00 43.36 278 TYR A O 1
ATOM 2181 N N . ALA A 1 300 ? 16.058 16.182 -14.759 1.00 43.31 279 ALA A N 1
ATOM 2182 C CA . ALA A 1 300 ? 15.921 17.341 -13.872 1.00 43.68 279 ALA A CA 1
ATOM 2183 C C . ALA A 1 300 ? 15.253 18.538 -14.543 1.00 43.89 279 ALA A C 1
ATOM 2184 O O . ALA A 1 300 ? 14.345 19.139 -13.967 1.00 43.57 279 ALA A O 1
ATOM 2186 N N . ASP A 1 301 ? 15.692 18.847 -15.762 1.00 44.38 280 ASP A N 1
ATOM 2187 C CA . ASP A 1 301 ? 15.236 20.032 -16.507 1.00 45.08 280 ASP A CA 1
ATOM 2188 C C . ASP A 1 301 ? 13.762 19.983 -16.925 1.00 44.45 280 ASP A C 1
ATOM 2189 O O . ASP A 1 301 ? 13.086 21.019 -16.918 1.00 44.98 280 ASP A O 1
ATOM 2194 N N . SER A 1 302 ? 13.264 18.792 -17.277 1.00 42.93 281 SER A N 1
ATOM 2195 C CA . SER A 1 302 ? 11.822 18.615 -17.534 1.00 41.86 281 SER A CA 1
ATOM 2196 C C . SER A 1 302 ? 11.066 18.677 -16.215 1.00 40.62 281 SER A C 1
ATOM 2197 O O . SER A 1 302 ? 9.982 19.291 -16.113 1.00 40.14 281 SER A O 1
ATOM 2200 N N . ALA A 1 303 ? 11.645 18.027 -15.211 1.00 39.36 282 ALA A N 1
ATOM 2201 C CA . ALA A 1 303 ? 11.044 17.941 -13.890 1.00 38.91 282 ALA A CA 1
ATOM 2202 C C . ALA A 1 303 ? 10.850 19.320 -13.254 1.00 38.90 282 ALA A C 1
ATOM 2203 O O . ALA A 1 303 ? 9.840 19.525 -12.585 1.00 39.20 282 ALA A O 1
ATOM 2205 N N . LYS A 1 304 ? 11.796 20.246 -13.480 1.00 38.77 283 LYS A N 1
ATOM 2206 C CA . LYS A 1 304 ? 11.722 21.632 -12.966 1.00 39.41 283 LYS A CA 1
ATOM 2207 C C . LYS A 1 304 ? 10.436 22.339 -13.404 1.00 39.34 283 LYS A C 1
ATOM 2208 O O . LYS A 1 304 ? 9.855 23.127 -12.646 1.00 39.96 283 LYS A O 1
ATOM 2210 N N . ARG A 1 305 ? 9.973 22.022 -14.613 1.00 38.75 284 ARG A N 1
ATOM 2211 C CA . ARG A 1 305 ? 8.824 22.702 -15.226 1.00 38.63 284 ARG A CA 1
ATOM 2212 C C . ARG A 1 305 ? 7.473 22.219 -14.689 1.00 38.80 284 ARG A C 1
ATOM 2213 O O . ARG A 1 305 ? 6.446 22.874 -14.892 1.00 38.55 284 ARG A O 1
ATOM 2221 N N . VAL A 1 306 ? 7.486 21.071 -14.015 1.00 39.34 285 VAL A N 1
ATOM 2222 C CA . VAL A 1 306 ? 6.268 20.446 -13.501 1.00 39.64 285 VAL A CA 1
ATOM 2223 C C . VAL A 1 306 ? 5.586 21.258 -12.383 1.00 41.16 285 VAL A C 1
ATOM 2224 O O . VAL A 1 306 ? 6.202 21.652 -11.390 1.00 41.33 285 VAL A O 1
ATOM 2228 N N . LYS A 1 307 ? 4.302 21.513 -12.582 1.00 42.86 286 LYS A N 1
ATOM 2229 C CA . LYS A 1 307 ? 3.456 22.127 -11.570 1.00 44.79 286 LYS A CA 1
ATOM 2230 C C . LYS A 1 307 ? 2.535 21.040 -10.984 1.00 45.26 286 LYS A C 1
ATOM 2231 O O . LYS A 1 307 ? 1.850 20.349 -11.742 1.00 44.65 286 LYS A O 1
ATOM 2237 N N . LEU A 1 308 ? 2.536 20.863 -9.659 1.00 46.50 287 LEU A N 1
ATOM 2238 C CA . LEU A 1 308 ? 1.502 20.048 -9.004 1.00 47.69 287 LEU A CA 1
ATOM 2239 C C . LEU A 1 308 ? 0.206 20.822 -8.979 1.00 49.04 287 LEU A C 1
ATOM 2240 O O . LEU A 1 308 ? 0.118 21.829 -8.290 1.00 49.48 287 LEU A O 1
ATOM 2245 N N . VAL A 1 309 ? -0.802 20.371 -9.710 1.00 50.53 288 VAL A N 1
ATOM 2246 C CA . VAL A 1 309 ? -2.094 21.067 -9.677 1.00 53.15 288 VAL A CA 1
ATOM 2247 C C . VAL A 1 309 ? -3.137 20.257 -8.909 1.00 54.65 288 VAL A C 1
ATOM 2248 O O . VAL A 1 309 ? -2.876 19.122 -8.534 1.00 54.92 288 VAL A O 1
ATOM 2252 N N . GLU A 1 310 ? -4.302 20.851 -8.657 1.00 56.93 289 GLU A N 1
ATOM 2253 C CA . GLU A 1 310 ? -5.358 20.189 -7.888 1.00 58.56 289 GLU A CA 1
ATOM 2254 C C . GLU A 1 310 ? -6.684 20.182 -8.664 1.00 59.48 289 GLU A C 1
ATOM 2255 O O . GLU A 1 310 ? -6.991 21.149 -9.366 1.00 59.97 289 GLU A O 1
ATOM 2261 N N . THR A 1 311 ? -7.435 19.080 -8.574 1.00 60.20 290 THR A N 1
ATOM 2262 C CA . THR A 1 311 ? -8.793 18.994 -9.154 1.00 61.32 290 THR A CA 1
ATOM 2263 C C . THR A 1 311 ? -9.863 18.898 -8.058 1.00 61.81 290 THR A C 1
ATOM 2264 O O . THR A 1 311 ? -9.657 18.266 -7.014 1.00 61.92 290 THR A O 1
ATOM 2268 N N . GLN A 1 325 ? -10.498 5.195 0.347 1.00 54.98 304 GLN A N 1
ATOM 2269 C CA . GLN A 1 325 ? -9.402 6.118 0.670 1.00 54.77 304 GLN A CA 1
ATOM 2270 C C . GLN A 1 325 ? -8.086 5.392 1.059 1.00 54.37 304 GLN A C 1
ATOM 2271 O O . GLN A 1 325 ? -6.987 5.913 0.823 1.00 54.15 304 GLN A O 1
ATOM 2273 N N . ASN A 1 326 ? -8.219 4.198 1.645 1.00 53.54 305 ASN A N 1
ATOM 2274 C CA . ASN A 1 326 ? -7.085 3.373 2.099 1.00 52.89 305 ASN A CA 1
ATOM 2275 C C . ASN A 1 326 ? -7.191 1.970 1.502 1.00 50.91 305 ASN A C 1
ATOM 2276 O O . ASN A 1 326 ? -8.227 1.311 1.658 1.00 51.47 305 ASN A O 1
ATOM 2281 N N . ARG A 1 327 ? -6.139 1.520 0.816 1.00 48.17 306 ARG A N 1
ATOM 2282 C CA . ARG A 1 327 ? -6.209 0.279 0.024 1.00 45.35 306 ARG A CA 1
ATOM 2283 C C . ARG A 1 327 ? -5.063 -0.719 0.324 1.00 43.10 306 ARG A C 1
ATOM 2284 O O . ARG A 1 327 ? -4.217 -1.011 -0.544 1.00 42.31 306 ARG A O 1
ATOM 2286 N N . VAL A 1 328 ? -5.047 -1.227 1.561 1.00 40.07 307 VAL A N 1
ATOM 2287 C CA . VAL A 1 328 ? -3.951 -2.086 2.042 1.00 36.60 307 VAL A CA 1
ATOM 2288 C C . VAL A 1 328 ? -4.217 -3.593 1.880 1.00 33.49 307 VAL A C 1
ATOM 2289 O O . VAL A 1 328 ? -5.178 -4.121 2.434 1.00 32.66 307 VAL A O 1
ATOM 2293 N N . PRO A 1 329 ? -3.348 -4.289 1.128 1.00 30.66 308 PRO A N 1
ATOM 2294 C CA . PRO A 1 329 ? -3.543 -5.738 0.954 1.00 28.99 308 PRO A CA 1
ATOM 2295 C C . PRO A 1 329 ? -3.155 -6.550 2.192 1.00 29.14 308 PRO A C 1
ATOM 2296 O O . PRO A 1 329 ? -2.072 -6.363 2.742 1.00 27.47 308 PRO A O 1
ATOM 2300 N N . LYS A 1 330 ? -4.026 -7.462 2.597 1.00 28.87 309 LYS A N 1
ATOM 2301 C CA . LYS A 1 330 ? -3.602 -8.529 3.482 1.00 29.26 309 LYS A CA 1
ATOM 2302 C C . LYS A 1 330 ? -2.813 -9.537 2.660 1.00 28.58 309 LYS A C 1
ATOM 2303 O O . LYS A 1 330 ? -3.256 -9.932 1.581 1.00 28.91 309 LYS A O 1
ATOM 2309 N N . ILE A 1 331 ? -1.651 -9.938 3.163 1.00 28.15 310 ILE A N 1
ATOM 2310 C CA . ILE A 1 331 ? -0.745 -10.842 2.452 1.00 27.55 310 ILE A CA 1
ATOM 2311 C C . ILE A 1 331 ? -0.278 -11.970 3.366 1.00 28.87 310 ILE A C 1
ATOM 2312 O O . ILE A 1 331 ? 0.716 -12.651 3.090 1.00 28.91 310 ILE A O 1
ATOM 2317 N N . GLU A 1 332 ? -1.010 -12.169 4.460 1.00 29.83 311 GLU A N 1
ATOM 2318 C CA . GLU A 1 332 ? -0.726 -13.258 5.393 1.00 31.23 311 GLU A CA 1
ATOM 2319 C C . GLU A 1 332 ? -0.656 -14.627 4.673 1.00 30.11 311 GLU A C 1
ATOM 2320 O O . GLU A 1 332 ? 0.374 -15.302 4.735 1.00 28.72 311 GLU A O 1
ATOM 2326 N N . ASN A 1 333 ? -1.718 -14.998 3.947 1.00 28.52 312 ASN A N 1
ATOM 2327 C CA . ASN A 1 333 ? -1.714 -16.283 3.243 1.00 28.14 312 ASN A CA 1
ATOM 2328 C C . ASN A 1 333 ? -0.601 -16.360 2.200 1.00 27.35 312 ASN A C 1
ATOM 2329 O O . ASN A 1 333 ? 0.030 -17.419 2.008 1.00 26.73 312 ASN A O 1
ATOM 2334 N N . THR A 1 334 ? -0.377 -15.232 1.533 1.00 26.64 313 THR A N 1
ATOM 2335 C CA . THR A 1 334 ? 0.650 -15.134 0.518 1.00 26.32 313 THR A CA 1
ATOM 2336 C C . THR A 1 334 ? 2.029 -15.422 1.081 1.00 26.82 313 THR A C 1
ATOM 2337 O O . THR A 1 334 ? 2.766 -16.213 0.504 1.00 26.30 313 THR A O 1
ATOM 2341 N N . MET A 1 335 ? 2.365 -14.786 2.202 1.00 27.80 314 MET A N 1
ATOM 2342 C CA . MET A 1 335 ? 3.681 -14.951 2.824 1.00 30.35 314 MET A CA 1
ATOM 2343 C C . MET A 1 335 ? 3.900 -16.375 3.359 1.00 31.19 314 MET A C 1
ATOM 2344 O O . MET A 1 335 ? 4.944 -16.965 3.117 1.00 31.43 314 MET A O 1
ATOM 2349 N N . GLN A 1 336 ? 2.908 -16.890 4.076 1.00 32.08 315 GLN A N 1
ATOM 2350 C CA . GLN A 1 336 ? 2.970 -18.219 4.715 1.00 33.88 315 GLN A CA 1
ATOM 2351 C C . GLN A 1 336 ? 2.878 -19.434 3.764 1.00 32.84 315 GLN A C 1
ATOM 2352 O O . GLN A 1 336 ? 3.633 -20.385 3.895 1.00 33.48 315 GLN A O 1
ATOM 2358 N N . GLU A 1 337 ? 1.937 -19.410 2.829 1.00 32.13 316 GLU A N 1
ATOM 2359 C CA . GLU A 1 337 ? 1.780 -20.530 1.901 1.00 31.60 316 GLU A CA 1
ATOM 2360 C C . GLU A 1 337 ? 2.885 -20.596 0.856 1.00 30.82 316 GLU A C 1
ATOM 2361 O O . GLU A 1 337 ? 3.259 -21.674 0.394 1.00 31.45 316 GLU A O 1
ATOM 2367 N N . LEU A 1 338 ? 3.429 -19.442 0.494 1.00 30.60 317 LEU A N 1
ATOM 2368 C CA . LEU A 1 338 ? 4.378 -19.365 -0.614 1.00 29.28 317 LEU A CA 1
ATOM 2369 C C . LEU A 1 338 ? 5.822 -19.205 -0.156 1.00 29.75 317 LEU A C 1
ATOM 2370 O O . LEU A 1 338 ? 6.723 -19.231 -0.977 1.00 30.86 317 LEU A O 1
ATOM 2375 N N . GLY A 1 339 ? 6.044 -19.032 1.141 1.00 30.23 318 GLY A N 1
ATOM 2376 C CA . GLY A 1 339 ? 7.399 -18.776 1.656 1.00 30.77 318 GLY A CA 1
ATOM 2377 C C . GLY A 1 339 ? 7.931 -17.496 1.027 1.00 30.99 318 GLY A C 1
ATOM 2378 O O . GLY A 1 339 ? 9.018 -17.505 0.434 1.00 31.75 318 GLY A O 1
ATOM 2379 N N . TRP A 1 340 ? 7.166 -16.402 1.146 1.00 29.63 319 TRP A N 1
ATOM 2380 C CA . TRP A 1 340 ? 7.434 -15.175 0.394 1.00 29.00 319 TRP A CA 1
ATOM 2381 C C . TRP A 1 340 ? 7.388 -13.958 1.311 1.00 28.79 319 TRP A C 1
ATOM 2382 O O . TRP A 1 340 ? 6.630 -13.944 2.269 1.00 28.93 319 TRP A O 1
ATOM 2393 N N . ALA A 1 341 ? 8.197 -12.948 1.002 1.00 29.18 320 ALA A N 1
ATOM 2394 C CA . ALA A 1 341 ? 8.157 -11.636 1.684 1.00 30.56 320 ALA A CA 1
ATOM 2395 C C . ALA A 1 341 ? 8.676 -10.572 0.744 1.00 31.10 320 ALA A C 1
ATOM 2396 O O . ALA A 1 341 ? 9.665 -10.799 0.054 1.00 31.33 320 ALA A O 1
ATOM 2398 N N . PRO A 1 342 ? 7.989 -9.414 0.689 1.00 31.99 321 PRO A N 1
ATOM 2399 C CA . PRO A 1 342 ? 8.468 -8.312 -0.150 1.00 32.39 321 PRO A CA 1
ATOM 2400 C C . PRO A 1 342 ? 9.716 -7.688 0.470 1.00 33.74 321 PRO A C 1
ATOM 2401 O O . PRO A 1 342 ? 9.752 -7.505 1.681 1.00 34.30 321 PRO A O 1
ATOM 2405 N N . GLN A 1 343 ? 10.719 -7.397 -0.364 1.00 34.29 322 GLN A N 1
ATOM 2406 C CA . GLN A 1 343 ? 12.031 -6.923 0.062 1.00 36.20 322 GLN A CA 1
ATOM 2407 C C . GLN A 1 343 ? 12.253 -5.433 -0.267 1.00 36.04 322 GLN A C 1
ATOM 2408 O O . GLN A 1 343 ? 13.115 -4.784 0.336 1.00 36.54 322 GLN A O 1
ATOM 2414 N N . PHE A 1 344 ? 11.494 -4.886 -1.223 1.00 34.41 323 PHE A N 1
ATOM 2415 C CA . PHE A 1 344 ? 11.802 -3.537 -1.743 1.00 33.67 323 PHE A CA 1
ATOM 2416 C C . PHE A 1 344 ? 10.957 -2.433 -1.145 1.00 33.85 323 PHE A C 1
ATOM 2417 O O . PHE A 1 344 ? 9.725 -2.468 -1.187 1.00 32.34 323 PHE A O 1
ATOM 2425 N N . THR A 1 345 ? 11.640 -1.420 -0.622 1.00 34.91 324 THR A N 1
ATOM 2426 C CA . THR A 1 345 ? 10.978 -0.253 -0.071 1.00 35.13 324 THR A CA 1
ATOM 2427 C C . THR A 1 345 ? 10.442 0.592 -1.225 1.00 35.19 324 THR A C 1
ATOM 2428 O O . THR A 1 345 ? 10.796 0.359 -2.384 1.00 34.49 324 THR A O 1
ATOM 2432 N N . PHE A 1 346 ? 9.602 1.578 -0.901 1.00 36.11 325 PHE A N 1
ATOM 2433 C CA . PHE A 1 346 ? 9.084 2.551 -1.876 1.00 36.54 325 PHE A CA 1
ATOM 2434 C C . PHE A 1 346 ? 10.257 3.236 -2.573 1.00 37.36 325 PHE A C 1
ATOM 2435 O O . PHE A 1 346 ? 10.329 3.281 -3.805 1.00 36.40 325 PHE A O 1
ATOM 2443 N N . ASP A 1 347 ? 11.187 3.726 -1.751 1.00 38.65 326 ASP A N 1
ATOM 2444 C CA . ASP A 1 347 ? 12.401 4.382 -2.209 1.00 40.21 326 ASP A CA 1
ATOM 2445 C C . ASP A 1 347 ? 13.211 3.547 -3.185 1.00 39.75 326 ASP A C 1
ATOM 2446 O O . ASP A 1 347 ? 13.538 4.052 -4.259 1.00 39.56 326 ASP A O 1
ATOM 2451 N N . ASP A 1 348 ? 13.541 2.294 -2.831 1.00 39.93 327 ASP A N 1
ATOM 2452 C CA . ASP A 1 348 ? 14.266 1.410 -3.776 1.00 40.17 327 ASP A CA 1
ATOM 2453 C C . ASP A 1 348 ? 13.452 1.232 -5.062 1.00 38.86 327 ASP A C 1
ATOM 2454 O O . ASP A 1 348 ? 13.987 1.279 -6.168 1.00 38.66 327 ASP A O 1
ATOM 2459 N N . ALA A 1 349 ? 12.153 0.994 -4.905 1.00 37.85 328 ALA A N 1
ATOM 2460 C CA . ALA A 1 349 ? 11.318 0.728 -6.059 1.00 36.60 328 ALA A CA 1
ATOM 2461 C C . ALA A 1 349 ? 11.466 1.856 -7.083 1.00 36.40 328 ALA A C 1
ATOM 2462 O O . ALA A 1 349 ? 11.882 1.613 -8.225 1.00 35.61 328 ALA A O 1
ATOM 2464 N N . LEU A 1 350 ? 11.162 3.085 -6.660 1.00 36.04 329 LEU A N 1
ATOM 2465 C CA . LEU A 1 350 ? 11.126 4.222 -7.582 1.00 36.12 329 LEU A CA 1
ATOM 2466 C C . LEU A 1 350 ? 12.493 4.561 -8.162 1.00 36.79 329 LEU A C 1
ATOM 2467 O O . LEU A 1 350 ? 12.599 4.920 -9.341 1.00 36.23 329 LEU A O 1
ATOM 2472 N N . ARG A 1 351 ? 13.528 4.425 -7.337 1.00 37.52 330 ARG A N 1
ATOM 2473 C CA . ARG A 1 351 ? 14.900 4.664 -7.742 1.00 39.24 330 ARG A CA 1
ATOM 2474 C C . ARG A 1 351 ? 15.283 3.720 -8.890 1.00 39.36 330 ARG A C 1
ATOM 2475 O O . ARG A 1 351 ? 15.734 4.175 -9.959 1.00 39.00 330 ARG A O 1
ATOM 2483 N N . GLN A 1 352 ? 15.084 2.418 -8.663 1.00 39.39 331 GLN A N 1
ATOM 2484 C CA . GLN A 1 352 ? 15.275 1.394 -9.696 1.00 39.75 331 GLN A CA 1
ATOM 2485 C C . GLN A 1 352 ? 14.608 1.779 -11.021 1.00 39.38 331 GLN A C 1
ATOM 2486 O O . GLN A 1 352 ? 15.153 1.531 -12.102 1.00 39.69 331 GLN A O 1
ATOM 2492 N N . ILE A 1 353 ? 13.430 2.397 -10.926 1.00 38.50 332 ILE A N 1
ATOM 2493 C CA . ILE A 1 353 ? 12.691 2.834 -12.104 1.00 38.00 332 ILE A CA 1
ATOM 2494 C C . ILE A 1 353 ? 13.391 3.997 -12.827 1.00 38.01 332 ILE A C 1
ATOM 2495 O O . ILE A 1 353 ? 13.505 3.999 -14.064 1.00 36.98 332 ILE A O 1
ATOM 2500 N N . PHE A 1 354 ? 13.825 4.992 -12.059 1.00 38.11 333 PHE A N 1
ATOM 2501 C CA . PHE A 1 354 ? 14.516 6.154 -12.646 1.00 38.89 333 PHE A CA 1
ATOM 2502 C C . PHE A 1 354 ? 15.865 5.770 -13.262 1.00 38.92 333 PHE A C 1
ATOM 2503 O O . PHE A 1 354 ? 16.205 6.251 -14.351 1.00 38.64 333 PHE A O 1
ATOM 2511 N N . GLU A 1 355 ? 16.580 4.869 -12.579 1.00 39.06 334 GLU A N 1
ATOM 2512 C CA . GLU A 1 355 ? 17.828 4.286 -13.082 1.00 40.23 334 GLU A CA 1
ATOM 2513 C C . GLU A 1 355 ? 17.619 3.640 -14.438 1.00 38.93 334 GLU A C 1
ATOM 2514 O O . GLU A 1 355 ? 18.383 3.878 -15.349 1.00 39.21 334 GLU A O 1
ATOM 2520 N N . ALA A 1 356 ? 16.570 2.827 -14.556 1.00 38.07 335 ALA A N 1
ATOM 2521 C CA . ALA A 1 356 ? 16.343 2.003 -15.741 1.00 37.35 335 ALA A CA 1
ATOM 2522 C C . ALA A 1 356 ? 15.946 2.791 -16.975 1.00 37.18 335 ALA A C 1
ATOM 2523 O O . ALA A 1 356 ? 16.274 2.396 -18.093 1.00 36.79 335 ALA A O 1
ATOM 2525 N N . TYR A 1 357 ? 15.233 3.898 -16.783 1.00 37.18 336 TYR A N 1
ATOM 2526 C CA . TYR A 1 357 ? 14.802 4.707 -17.913 1.00 37.92 336 TYR A CA 1
ATOM 2527 C C . TYR A 1 357 ? 15.803 5.821 -18.319 1.00 39.46 336 TYR A C 1
ATOM 2528 O O . TYR A 1 357 ? 15.626 6.442 -19.366 1.00 39.78 336 TYR A O 1
ATOM 2537 N N . ARG A 1 358 ? 16.839 6.065 -17.513 1.00 40.96 337 ARG A N 1
ATOM 2538 C CA . ARG A 1 358 ? 17.718 7.236 -17.723 1.00 42.90 337 ARG A CA 1
ATOM 2539 C C . ARG A 1 358 ? 18.312 7.374 -19.152 1.00 44.22 337 ARG A C 1
ATOM 2540 O O . ARG A 1 358 ? 18.318 8.483 -19.722 1.00 45.12 337 ARG A O 1
ATOM 2548 N N . GLY A 1 359 ? 18.769 6.262 -19.734 1.00 44.58 338 GLY A N 1
ATOM 2549 C CA . GLY A 1 359 ? 19.235 6.274 -21.118 1.00 45.74 338 GLY A CA 1
ATOM 2550 C C . GLY A 1 359 ? 18.156 5.918 -22.138 1.00 46.70 338 GLY A C 1
ATOM 2551 O O . GLY A 1 359 ? 18.475 5.574 -23.282 1.00 46.68 338 GLY A O 1
ATOM 2552 N N . HIS A 1 360 ? 16.880 5.986 -21.731 1.00 46.44 339 HIS A N 1
ATOM 2553 C CA . HIS A 1 360 ? 15.753 5.575 -22.597 1.00 46.69 339 HIS A CA 1
ATOM 2554 C C . HIS A 1 360 ? 14.587 6.530 -22.398 1.00 46.16 339 HIS A C 1
ATOM 2555 O O . HIS A 1 360 ? 13.443 6.115 -22.178 1.00 45.95 339 HIS A O 1
ATOM 2562 N N . VAL A 1 361 ? 14.890 7.818 -22.458 1.00 45.74 340 VAL A N 1
ATOM 2563 C CA . VAL A 1 361 ? 13.933 8.848 -22.103 1.00 44.74 340 VAL A CA 1
ATOM 2564 C C . VAL A 1 361 ? 12.770 8.870 -23.103 1.00 44.11 340 VAL A C 1
ATOM 2565 O O . VAL A 1 361 ? 11.622 9.147 -22.728 1.00 43.12 340 VAL A O 1
ATOM 2569 N N . ALA A 1 362 ? 13.056 8.524 -24.358 1.00 43.41 341 ALA A N 1
ATOM 2570 C CA . ALA A 1 362 ? 12.022 8.490 -25.391 1.00 43.06 341 ALA A CA 1
ATOM 2571 C C . ALA A 1 362 ? 10.946 7.467 -25.050 1.00 42.08 341 ALA A C 1
ATOM 2572 O O . ALA A 1 362 ? 9.759 7.751 -25.239 1.00 42.40 341 ALA A O 1
ATOM 2574 N N . ASP A 1 363 ? 11.371 6.301 -24.547 1.00 41.14 342 ASP A N 1
ATOM 2575 C CA . ASP A 1 363 ? 10.471 5.218 -24.098 1.00 40.49 342 ASP A CA 1
ATOM 2576 C C . ASP A 1 363 ? 9.547 5.718 -22.978 1.00 39.63 342 ASP A C 1
ATOM 2577 O O . ASP A 1 363 ? 8.334 5.454 -23.006 1.00 39.01 342 ASP A O 1
ATOM 2582 N N . ALA A 1 364 ? 10.138 6.426 -22.004 1.00 38.25 343 ALA A N 1
ATOM 2583 C CA . ALA A 1 364 ? 9.403 7.019 -20.880 1.00 37.63 343 ALA A CA 1
ATOM 2584 C C . ALA A 1 364 ? 8.384 8.034 -21.382 1.00 37.30 343 ALA A C 1
ATOM 2585 O O . ALA A 1 364 ? 7.228 8.032 -20.943 1.00 36.39 343 ALA A O 1
ATOM 2587 N N . ARG A 1 365 ? 8.796 8.867 -22.332 1.00 37.50 344 ARG A N 1
ATOM 2588 C CA . ARG A 1 365 ? 7.893 9.886 -22.888 1.00 38.37 344 ARG A CA 1
ATOM 2589 C C . ARG A 1 365 ? 6.676 9.258 -23.626 1.00 38.25 344 ARG A C 1
ATOM 2590 O O . ARG A 1 365 ? 5.553 9.763 -23.530 1.00 38.31 344 ARG A O 1
ATOM 2592 N N . ALA A 1 366 ? 6.888 8.128 -24.294 1.00 38.32 345 ALA A N 1
ATOM 2593 C CA . ALA A 1 366 ? 5.825 7.482 -25.073 1.00 38.29 345 ALA A CA 1
ATOM 2594 C C . ALA A 1 366 ? 4.888 6.645 -24.217 1.00 38.50 345 ALA A C 1
ATOM 2595 O O . ALA A 1 366 ? 3.863 6.169 -24.718 1.00 37.98 345 ALA A O 1
ATOM 2597 N N . LEU A 1 367 ? 5.222 6.475 -22.931 1.00 38.24 346 LEU A N 1
ATOM 2598 C CA . LEU A 1 367 ? 4.345 5.746 -22.008 1.00 38.61 346 LEU A CA 1
ATOM 2599 C C . LEU A 1 367 ? 2.920 6.315 -21.939 1.00 39.17 346 LEU A C 1
ATOM 2600 O O . LEU A 1 367 ? 1.969 5.571 -21.683 1.00 38.90 346 LEU A O 1
ATOM 2605 N N . VAL A 1 368 ? 2.765 7.615 -22.169 1.00 39.83 347 VAL A N 1
ATOM 2606 C CA . VAL A 1 368 ? 1.440 8.236 -22.038 1.00 41.13 347 VAL A CA 1
ATOM 2607 C C . VAL A 1 368 ? 0.760 8.570 -23.365 1.00 42.77 347 VAL A C 1
ATOM 2608 O O . VAL A 1 368 ? -0.289 9.231 -23.389 1.00 43.41 347 VAL A O 1
ATOM 2612 N N . GLU A 1 369 ? 1.352 8.102 -24.459 1.00 44.53 348 GLU A N 1
ATOM 2613 C CA . GLU A 1 369 ? 0.733 8.220 -25.792 1.00 45.88 348 GLU A CA 1
ATOM 2614 C C . GLU A 1 369 ? -0.038 6.924 -26.128 1.00 46.20 348 GLU A C 1
ATOM 2615 O O . GLU A 1 369 ? 0.301 5.829 -25.622 1.00 46.38 348 GLU A O 1
ATOM 2617 N N . LYS B 1 23 ? -46.124 -33.962 -16.319 1.00 41.08 2 LYS B N 1
ATOM 2618 C CA . LYS B 1 23 ? -46.593 -35.142 -15.517 1.00 40.98 2 LYS B CA 1
ATOM 2619 C C . LYS B 1 23 ? -46.562 -36.442 -16.340 1.00 39.74 2 LYS B C 1
ATOM 2620 O O . LYS B 1 23 ? -45.798 -37.345 -16.023 1.00 41.23 2 LYS B O 1
ATOM 2622 N N . ALA B 1 24 ? -47.394 -36.535 -17.375 1.00 38.07 3 ALA B N 1
ATOM 2623 C CA . ALA B 1 24 ? -47.500 -37.740 -18.213 1.00 36.27 3 ALA B CA 1
ATOM 2624 C C . ALA B 1 24 ? -46.239 -37.930 -19.067 1.00 33.86 3 ALA B C 1
ATOM 2625 O O . ALA B 1 24 ? -45.636 -36.949 -19.499 1.00 33.60 3 ALA B O 1
ATOM 2627 N N . LYS B 1 25 ? -45.830 -39.185 -19.262 1.00 31.66 4 LYS B N 1
ATOM 2628 C CA . LYS B 1 25 ? -44.652 -39.530 -20.049 1.00 28.76 4 LYS B CA 1
ATOM 2629 C C . LYS B 1 25 ? -44.761 -38.993 -21.480 1.00 26.89 4 LYS B C 1
ATOM 2630 O O . LYS B 1 25 ? -45.774 -39.197 -22.141 1.00 25.87 4 LYS B O 1
ATOM 2636 N N . LYS B 1 26 ? -43.706 -38.323 -21.952 1.00 24.57 5 LYS B N 1
ATOM 2637 C CA . LYS B 1 26 ? -43.642 -37.815 -23.340 1.00 22.89 5 LYS B CA 1
ATOM 2638 C C . LYS B 1 26 ? -42.687 -38.653 -24.209 1.00 22.47 5 LYS B C 1
ATOM 2639 O O . LYS B 1 26 ? -41.477 -38.812 -23.885 1.00 20.53 5 LYS B O 1
ATOM 2645 N N . VAL B 1 27 ? -43.225 -39.162 -25.319 1.00 20.68 6 VAL B N 1
ATOM 2646 C CA . VAL B 1 27 ? -42.498 -40.026 -26.196 1.00 20.86 6 VAL B CA 1
ATOM 2647 C C . VAL B 1 27 ? -42.223 -39.332 -27.556 1.00 20.83 6 VAL B C 1
ATOM 2648 O O . VAL B 1 27 ? -43.143 -38.973 -28.293 1.00 21.74 6 VAL B O 1
ATOM 2652 N N . LEU B 1 28 ? -40.954 -39.153 -27.873 1.00 20.27 7 LEU B N 1
ATOM 2653 C CA . LEU B 1 28 ? -40.533 -38.492 -29.109 1.00 19.77 7 LEU B CA 1
ATOM 2654 C C . LEU B 1 28 ? -40.210 -39.554 -30.177 1.00 19.79 7 LEU B C 1
ATOM 2655 O O . LEU B 1 28 ? -39.341 -40.409 -29.972 1.00 20.14 7 LEU B O 1
ATOM 2660 N N . ILE B 1 29 ? -40.912 -39.490 -31.308 1.00 19.21 8 ILE B N 1
ATOM 2661 C CA . ILE B 1 29 ? -40.655 -40.398 -32.410 1.00 18.47 8 ILE B CA 1
ATOM 2662 C C . ILE B 1 29 ? -40.176 -39.554 -33.611 1.00 19.25 8 ILE B C 1
ATOM 2663 O O . ILE B 1 29 ? -40.945 -38.754 -34.188 1.00 19.64 8 ILE B O 1
ATOM 2668 N N . LEU B 1 30 ? -38.914 -39.726 -33.983 1.00 19.52 9 LEU B N 1
ATOM 2669 C CA . LEU B 1 30 ? -38.370 -39.019 -35.136 1.00 20.44 9 LEU B CA 1
ATOM 2670 C C . LEU B 1 30 ? -38.484 -39.937 -36.348 1.00 20.66 9 LEU B C 1
ATOM 2671 O O . LEU B 1 30 ? -37.930 -41.031 -36.377 1.00 21.25 9 LEU B O 1
ATOM 2676 N N . GLY B 1 31 ? -39.247 -39.493 -37.335 1.00 21.51 10 GLY B N 1
ATOM 2677 C CA . GLY B 1 31 ? -39.613 -40.323 -38.462 1.00 20.48 10 GLY B CA 1
ATOM 2678 C C . GLY B 1 31 ? -40.899 -41.073 -38.146 1.00 20.66 10 GLY B C 1
ATOM 2679 O O . GLY B 1 31 ? -40.951 -42.295 -38.247 1.00 20.65 10 GLY B O 1
ATOM 2680 N N . VAL B 1 32 ? -41.958 -40.330 -37.838 1.00 21.43 11 VAL B N 1
ATOM 2681 C CA . VAL B 1 32 ? -43.186 -40.913 -37.295 1.00 21.18 11 VAL B CA 1
ATOM 2682 C C . VAL B 1 32 ? -44.168 -41.313 -38.371 1.00 22.52 11 VAL B C 1
ATOM 2683 O O . VAL B 1 32 ? -45.048 -42.154 -38.121 1.00 23.33 11 VAL B O 1
ATOM 2687 N N . ASN B 1 33 ? -44.033 -40.721 -39.562 1.00 23.03 12 ASN B N 1
ATOM 2688 C CA . ASN B 1 33 ? -45.017 -40.953 -40.632 1.00 24.24 12 ASN B CA 1
ATOM 2689 C C . ASN B 1 33 ? -44.652 -42.217 -41.435 1.00 24.17 12 ASN B C 1
ATOM 2690 O O . ASN B 1 33 ? -44.257 -42.141 -42.601 1.00 25.16 12 ASN B O 1
ATOM 2695 N N . GLY B 1 34 ? -44.774 -43.367 -40.781 1.00 23.72 13 GLY B N 1
ATOM 2696 C CA . GLY B 1 34 ? -44.446 -44.642 -41.385 1.00 23.70 13 GLY B CA 1
ATOM 2697 C C . GLY B 1 34 ? -44.870 -45.797 -40.506 1.00 23.85 13 GLY B C 1
ATOM 2698 O O . GLY B 1 34 ? -45.610 -45.624 -39.526 1.00 24.31 13 GLY B O 1
ATOM 2699 N N . PHE B 1 35 ? -44.384 -46.976 -40.865 1.00 23.85 14 PHE B N 1
ATOM 2700 C CA . PHE B 1 35 ? -44.775 -48.269 -40.256 1.00 23.41 14 PHE B CA 1
ATOM 2701 C C . PHE B 1 35 ? -44.720 -48.289 -38.729 1.00 23.80 14 PHE B C 1
ATOM 2702 O O . PHE B 1 35 ? -45.770 -48.422 -38.073 1.00 24.83 14 PHE B O 1
ATOM 2710 N N . ILE B 1 36 ? -43.529 -48.139 -38.149 1.00 22.47 15 ILE B N 1
ATOM 2711 C CA . ILE B 1 36 ? -43.417 -48.131 -36.682 1.00 22.95 15 ILE B CA 1
ATOM 2712 C C . ILE B 1 36 ? -44.178 -46.934 -36.078 1.00 23.79 15 ILE B C 1
ATOM 2713 O O . ILE B 1 36 ? -44.998 -47.099 -35.143 1.00 23.61 15 ILE B O 1
ATOM 2718 N N . GLY B 1 37 ? -43.957 -45.756 -36.655 1.00 22.45 16 GLY B N 1
ATOM 2719 C CA . GLY B 1 37 ? -44.597 -44.566 -36.160 1.00 23.20 16 GLY B CA 1
ATOM 2720 C C . GLY B 1 37 ? -46.097 -44.665 -35.976 1.00 24.32 16 GLY B C 1
ATOM 2721 O O . GLY B 1 37 ? -46.615 -44.275 -34.935 1.00 24.27 16 GLY B O 1
ATOM 2722 N N . HIS B 1 38 ? -46.792 -45.165 -36.993 1.00 24.21 17 HIS B N 1
ATOM 2723 C CA . HIS B 1 38 ? -48.241 -45.296 -36.935 1.00 26.61 17 HIS B CA 1
ATOM 2724 C C . HIS B 1 38 ? -48.663 -46.339 -35.891 1.00 26.69 17 HIS B C 1
ATOM 2725 O O . HIS B 1 38 ? -49.491 -46.055 -35.026 1.00 26.63 17 HIS B O 1
ATOM 2732 N N . HIS B 1 39 ? -48.085 -47.537 -35.974 1.00 26.27 18 HIS B N 1
ATOM 2733 C CA . HIS B 1 39 ? -48.512 -48.629 -35.099 1.00 26.37 18 HIS B CA 1
ATOM 2734 C C . HIS B 1 39 ? -48.155 -48.353 -33.646 1.00 26.25 18 HIS B C 1
ATOM 2735 O O . HIS B 1 39 ? -48.961 -48.627 -32.767 1.00 25.61 18 HIS B O 1
ATOM 2742 N N . LEU B 1 40 ? -46.977 -47.756 -33.409 1.00 25.37 19 LEU B N 1
ATOM 2743 C CA . LEU B 1 40 ? -46.600 -47.340 -32.062 1.00 25.11 19 LEU B CA 1
ATOM 2744 C C . LEU B 1 40 ? -47.524 -46.259 -31.490 1.00 25.80 19 LEU B C 1
ATOM 2745 O O . LEU B 1 40 ? -48.015 -46.382 -30.362 1.00 25.40 19 LEU B O 1
ATOM 2750 N N . SER B 1 41 ? -47.728 -45.184 -32.247 1.00 25.69 20 SER B N 1
ATOM 2751 C CA . SER B 1 41 ? -48.509 -44.072 -31.742 1.00 26.31 20 SER B CA 1
ATOM 2752 C C . SER B 1 41 ? -49.930 -44.560 -31.403 1.00 26.84 20 SER B C 1
ATOM 2753 O O . SER B 1 41 ? -50.437 -44.279 -30.331 1.00 26.12 20 SER B O 1
ATOM 2756 N N . LYS B 1 42 ? -50.558 -45.296 -32.318 1.00 27.96 21 LYS B N 1
ATOM 2757 C CA . LYS B 1 42 ? -51.866 -45.896 -32.051 1.00 29.81 21 LYS B CA 1
ATOM 2758 C C . LYS B 1 42 ? -51.896 -46.608 -30.679 1.00 30.19 21 LYS B C 1
ATOM 2759 O O . LYS B 1 42 ? -52.742 -46.332 -29.840 1.00 31.35 21 LYS B O 1
ATOM 2765 N N . ARG B 1 43 ? -50.961 -47.520 -30.452 1.00 30.51 22 ARG B N 1
ATOM 2766 C CA . ARG B 1 43 ? -50.983 -48.321 -29.241 1.00 30.42 22 ARG B CA 1
ATOM 2767 C C . ARG B 1 43 ? -50.769 -47.427 -28.015 1.00 30.88 22 ARG B C 1
ATOM 2768 O O . ARG B 1 43 ? -51.395 -47.648 -26.957 1.00 31.73 22 ARG B O 1
ATOM 2776 N N . ILE B 1 44 ? -49.918 -46.408 -28.160 1.00 29.41 23 ILE B N 1
ATOM 2777 C CA . ILE B 1 44 ? -49.671 -45.483 -27.055 1.00 28.71 23 ILE B CA 1
ATOM 2778 C C . ILE B 1 44 ? -50.961 -44.753 -26.679 1.00 29.81 23 ILE B C 1
ATOM 2779 O O . ILE B 1 44 ? -51.332 -44.695 -25.513 1.00 29.61 23 ILE B O 1
ATOM 2784 N N . LEU B 1 45 ? -51.637 -44.220 -27.683 1.00 30.32 24 LEU B N 1
ATOM 2785 C CA . LEU B 1 45 ? -52.807 -43.406 -27.482 1.00 31.52 24 LEU B CA 1
ATOM 2786 C C . LEU B 1 45 ? -53.935 -44.242 -26.912 1.00 33.85 24 LEU B C 1
ATOM 2787 O O . LEU B 1 45 ? -54.698 -43.756 -26.088 1.00 34.55 24 LEU B O 1
ATOM 2792 N N . GLU B 1 46 ? -54.002 -45.516 -27.299 1.00 34.28 25 GLU B N 1
ATOM 2793 C CA . GLU B 1 46 ? -55.104 -46.377 -26.856 1.00 36.28 25 GLU B CA 1
ATOM 2794 C C . GLU B 1 46 ? -54.913 -47.018 -25.492 1.00 36.09 25 GLU B C 1
ATOM 2795 O O . GLU B 1 46 ? -55.895 -47.314 -24.832 1.00 37.17 25 GLU B O 1
ATOM 2801 N N . THR B 1 47 ? -53.667 -47.241 -25.068 1.00 35.12 26 THR B N 1
ATOM 2802 C CA . THR B 1 47 ? -53.424 -48.074 -23.887 1.00 34.51 26 THR B CA 1
ATOM 2803 C C . THR B 1 47 ? -52.612 -47.406 -22.778 1.00 34.38 26 THR B C 1
ATOM 2804 O O . THR B 1 47 ? -52.278 -48.054 -21.780 1.00 34.95 26 THR B O 1
ATOM 2808 N N . THR B 1 48 ? -52.300 -46.118 -22.949 1.00 32.38 27 THR B N 1
ATOM 2809 C CA . THR B 1 48 ? -51.603 -45.353 -21.925 1.00 30.76 27 THR B CA 1
ATOM 2810 C C . THR B 1 48 ? -52.143 -43.927 -21.879 1.00 30.76 27 THR B C 1
ATOM 2811 O O . THR B 1 48 ? -52.984 -43.550 -22.686 1.00 29.59 27 THR B O 1
ATOM 2815 N N . ASP B 1 49 ? -51.627 -43.157 -20.926 1.00 30.67 28 ASP B N 1
ATOM 2816 C CA . ASP B 1 49 ? -51.868 -41.730 -20.863 1.00 30.81 28 ASP B CA 1
ATOM 2817 C C . ASP B 1 49 ? -50.655 -40.929 -21.344 1.00 30.13 28 ASP B C 1
ATOM 2818 O O . ASP B 1 49 ? -50.543 -39.741 -21.061 1.00 29.95 28 ASP B O 1
ATOM 2823 N N . TRP B 1 50 ? -49.751 -41.575 -22.077 1.00 28.62 29 TRP B N 1
ATOM 2824 C CA . TRP B 1 50 ? -48.551 -40.889 -22.542 1.00 28.48 29 TRP B CA 1
ATOM 2825 C C . TRP B 1 50 ? -48.850 -39.918 -23.687 1.00 28.42 29 TRP B C 1
ATOM 2826 O O . TRP B 1 50 ? -49.861 -40.045 -24.405 1.00 27.85 29 TRP B O 1
ATOM 2837 N N . GLU B 1 51 ? -47.963 -38.948 -23.864 1.00 28.46 30 GLU B N 1
ATOM 2838 C CA . GLU B 1 51 ? -48.061 -38.047 -25.031 1.00 29.17 30 GLU B CA 1
ATOM 2839 C C . GLU B 1 51 ? -47.054 -38.397 -26.116 1.00 27.86 30 GLU B C 1
ATOM 2840 O O . GLU B 1 51 ? -45.889 -38.708 -25.830 1.00 27.78 30 GLU B O 1
ATOM 2846 N N . VAL B 1 52 ? -47.515 -38.350 -27.359 1.00 26.50 31 VAL B N 1
ATOM 2847 C CA . VAL B 1 52 ? -46.656 -38.620 -28.475 1.00 25.65 31 VAL B CA 1
ATOM 2848 C C . VAL B 1 52 ? -46.266 -37.334 -29.193 1.00 26.07 31 VAL B C 1
ATOM 2849 O O . VAL B 1 52 ? -47.121 -36.533 -29.562 1.00 26.59 31 VAL B O 1
ATOM 2853 N N . PHE B 1 53 ? -44.964 -37.165 -29.382 1.00 24.64 32 PHE B N 1
ATOM 2854 C CA . PHE B 1 53 ? -44.435 -36.126 -30.231 1.00 24.04 32 PHE B CA 1
ATOM 2855 C C . PHE B 1 53 ? -43.752 -36.770 -31.434 1.00 23.48 32 PHE B C 1
ATOM 2856 O O . PHE B 1 53 ? -42.732 -37.448 -31.323 1.00 23.03 32 PHE B O 1
ATOM 2864 N N . GLY B 1 54 ? -44.365 -36.594 -32.586 1.00 23.58 33 GLY B N 1
ATOM 2865 C CA . GLY B 1 54 ? -43.902 -37.262 -33.774 1.00 23.73 33 GLY B CA 1
ATOM 2866 C C . GLY B 1 54 ? -43.498 -36.254 -34.824 1.00 24.05 33 GLY B C 1
ATOM 2867 O O . GLY B 1 54 ? -44.290 -35.381 -35.186 1.00 25.03 33 GLY B O 1
ATOM 2868 N N . MET B 1 55 ? -42.277 -36.407 -35.326 1.00 23.34 34 MET B N 1
ATOM 2869 C CA . MET B 1 55 ? -41.738 -35.567 -36.399 1.00 22.32 34 MET B CA 1
ATOM 2870 C C . MET B 1 55 ? -41.669 -36.264 -37.739 1.00 22.08 34 MET B C 1
ATOM 2871 O O . MET B 1 55 ? -41.178 -37.395 -37.855 1.00 21.79 34 MET B O 1
ATOM 2876 N N . ASP B 1 56 ? -42.086 -35.555 -38.774 1.00 23.03 35 ASP B N 1
ATOM 2877 C CA . ASP B 1 56 ? -41.827 -36.017 -40.124 1.00 24.46 35 ASP B CA 1
ATOM 2878 C C . ASP B 1 56 ? -42.154 -34.911 -41.128 1.00 25.05 35 ASP B C 1
ATOM 2879 O O . ASP B 1 56 ? -42.514 -33.796 -40.746 1.00 25.15 35 ASP B O 1
ATOM 2884 N N . MET B 1 57 ? -41.989 -35.204 -42.410 1.00 26.66 36 MET B N 1
ATOM 2885 C CA . MET B 1 57 ? -42.284 -34.227 -43.451 1.00 28.94 36 MET B CA 1
ATOM 2886 C C . MET B 1 57 ? -43.782 -34.190 -43.818 1.00 30.45 36 MET B C 1
ATOM 2887 O O . MET B 1 57 ? -44.300 -33.135 -44.190 1.00 30.75 36 MET B O 1
ATOM 2892 N N . GLN B 1 58 ? -44.473 -35.321 -43.655 1.00 32.07 37 GLN B N 1
ATOM 2893 C CA . GLN B 1 58 ? -45.910 -35.451 -44.019 1.00 34.44 37 GLN B CA 1
ATOM 2894 C C . GLN B 1 58 ? -46.699 -36.260 -42.996 1.00 33.87 37 GLN B C 1
ATOM 2895 O O . GLN B 1 58 ? -46.132 -36.809 -42.065 1.00 33.76 37 GLN B O 1
ATOM 2901 N N . THR B 1 59 ? -48.005 -36.373 -43.189 1.00 34.79 38 THR B N 1
ATOM 2902 C CA . THR B 1 59 ? -48.845 -37.110 -42.245 1.00 35.56 38 THR B CA 1
ATOM 2903 C C . THR B 1 59 ? -49.677 -38.177 -42.933 1.00 36.23 38 THR B C 1
ATOM 2904 O O . THR B 1 59 ? -50.603 -38.710 -42.321 1.00 35.48 38 THR B O 1
ATOM 2908 N N . ASP B 1 60 ? -49.365 -38.481 -44.193 1.00 36.98 39 ASP B N 1
ATOM 2909 C CA . ASP B 1 60 ? -50.224 -39.376 -44.984 1.00 39.14 39 ASP B CA 1
ATOM 2910 C C . ASP B 1 60 ? -50.267 -40.844 -44.536 1.00 39.41 39 ASP B C 1
ATOM 2911 O O . ASP B 1 60 ? -51.177 -41.576 -44.929 1.00 40.01 39 ASP B O 1
ATOM 2916 N N . ARG B 1 61 ? -49.296 -41.271 -43.727 1.00 39.28 40 ARG B N 1
ATOM 2917 C CA . ARG B 1 61 ? -49.305 -42.627 -43.158 1.00 40.01 40 ARG B CA 1
ATOM 2918 C C . ARG B 1 61 ? -49.832 -42.627 -41.739 1.00 39.89 40 ARG B C 1
ATOM 2919 O O . ARG B 1 61 ? -49.783 -43.655 -41.065 1.00 40.26 40 ARG B O 1
ATOM 2927 N N . LEU B 1 62 ? -50.337 -41.485 -41.278 1.00 39.68 41 LEU B N 1
ATOM 2928 C CA . LEU B 1 62 ? -50.770 -41.410 -39.893 1.00 40.03 41 LEU B CA 1
ATOM 2929 C C . LEU B 1 62 ? -52.264 -41.640 -39.704 1.00 41.44 41 LEU B C 1
ATOM 2930 O O . LEU B 1 62 ? -52.737 -41.732 -38.564 1.00 41.41 41 LEU B O 1
ATOM 2935 N N . GLY B 1 63 ? -52.999 -41.767 -40.813 1.00 42.69 42 GLY B N 1
ATOM 2936 C CA . GLY B 1 63 ? -54.458 -41.880 -40.754 1.00 44.69 42 GLY B CA 1
ATOM 2937 C C . GLY B 1 63 ? -55.072 -40.808 -39.856 1.00 45.70 42 GLY B C 1
ATOM 2938 O O . GLY B 1 63 ? -54.698 -39.624 -39.938 1.00 46.03 42 GLY B O 1
ATOM 2939 N N . ASP B 1 64 ? -55.974 -41.213 -38.959 1.00 46.45 43 ASP B N 1
ATOM 2940 C CA . ASP B 1 64 ? -56.653 -40.231 -38.113 1.00 47.52 43 ASP B CA 1
ATOM 2941 C C . ASP B 1 64 ? -56.027 -39.963 -36.741 1.00 46.95 43 ASP B C 1
ATOM 2942 O O . ASP B 1 64 ? -56.574 -39.188 -35.936 1.00 47.71 43 ASP B O 1
ATOM 2947 N N . LEU B 1 65 ? -54.856 -40.555 -36.513 1.00 45.10 44 LEU B N 1
ATOM 2948 C CA . LEU B 1 65 ? -54.119 -40.386 -35.268 1.00 44.54 44 LEU B CA 1
ATOM 2949 C C . LEU B 1 65 ? -53.826 -38.941 -34.890 1.00 43.95 44 LEU B C 1
ATOM 2950 O O . LEU B 1 65 ? -53.810 -38.624 -33.718 1.00 43.28 44 LEU B O 1
ATOM 2955 N N . VAL B 1 66 ? -53.600 -38.079 -35.877 1.00 43.80 45 VAL B N 1
ATOM 2956 C CA . VAL B 1 66 ? -53.338 -36.656 -35.616 1.00 44.69 45 VAL B CA 1
ATOM 2957 C C . VAL B 1 66 ? -54.484 -35.939 -34.881 1.00 45.06 45 VAL B C 1
ATOM 2958 O O . VAL B 1 66 ? -54.245 -34.966 -34.156 1.00 45.69 45 VAL B O 1
ATOM 2962 N N . LYS B 1 67 ? -55.712 -36.434 -35.044 1.00 45.25 46 LYS B N 1
ATOM 2963 C CA . LYS B 1 67 ? -56.881 -35.852 -34.376 1.00 45.33 46 LYS B CA 1
ATOM 2964 C C . LYS B 1 67 ? -56.760 -35.941 -32.847 1.00 44.36 46 LYS B C 1
ATOM 2965 O O . LYS B 1 67 ? -57.201 -35.050 -32.123 1.00 45.23 46 LYS B O 1
ATOM 2967 N N . HIS B 1 68 ? -56.143 -37.013 -32.364 1.00 42.31 47 HIS B N 1
ATOM 2968 C CA . HIS B 1 68 ? -56.076 -37.292 -30.941 1.00 40.57 47 HIS B CA 1
ATOM 2969 C C . HIS B 1 68 ? -55.336 -36.181 -30.201 1.00 39.89 47 HIS B C 1
ATOM 2970 O O . HIS B 1 68 ? -54.267 -35.716 -30.641 1.00 38.47 47 HIS B O 1
ATOM 2977 N N . GLU B 1 69 ? -55.900 -35.757 -29.077 1.00 39.62 48 GLU B N 1
ATOM 2978 C CA . GLU B 1 69 ? -55.351 -34.615 -28.347 1.00 39.56 48 GLU B CA 1
ATOM 2979 C C . GLU B 1 69 ? -53.967 -34.904 -27.745 1.00 37.80 48 GLU B C 1
ATOM 2980 O O . GLU B 1 69 ? -53.202 -33.966 -27.467 1.00 37.90 48 GLU B O 1
ATOM 2986 N N . ARG B 1 70 ? -53.646 -36.187 -27.550 1.00 35.82 49 ARG B N 1
ATOM 2987 C CA . ARG B 1 70 ? -52.313 -36.595 -27.070 1.00 35.17 49 ARG B CA 1
ATOM 2988 C C . ARG B 1 70 ? -51.335 -36.928 -28.213 1.00 33.81 49 ARG B C 1
ATOM 2989 O O . ARG B 1 70 ? -50.258 -37.450 -27.972 1.00 33.58 49 ARG B O 1
ATOM 2997 N N . MET B 1 71 ? -51.734 -36.637 -29.447 1.00 33.46 50 MET B N 1
ATOM 2998 C CA . MET B 1 71 ? -50.875 -36.807 -30.599 1.00 32.29 50 MET B CA 1
ATOM 2999 C C . MET B 1 71 ? -50.480 -35.433 -31.085 1.00 32.00 50 MET B C 1
ATOM 3000 O O . MET B 1 71 ? -51.326 -34.593 -31.425 1.00 31.42 50 MET B O 1
ATOM 3005 N N . HIS B 1 72 ? -49.172 -35.208 -31.087 1.00 31.48 51 HIS B N 1
ATOM 3006 C CA . HIS B 1 72 ? -48.595 -33.938 -31.484 1.00 31.72 51 HIS B CA 1
ATOM 3007 C C . HIS B 1 72 ? -47.623 -34.162 -32.653 1.00 30.76 51 HIS B C 1
ATOM 3008 O O . HIS B 1 72 ? -46.450 -34.469 -32.448 1.00 30.65 51 HIS B O 1
ATOM 3015 N N . PHE B 1 73 ? -48.132 -34.037 -33.870 1.00 30.20 52 PHE B N 1
ATOM 3016 C CA . PHE B 1 73 ? -47.304 -34.035 -35.067 1.00 29.61 52 PHE B CA 1
ATOM 3017 C C . PHE B 1 73 ? -46.615 -32.685 -35.212 1.00 29.32 52 PHE B C 1
ATOM 3018 O O . PHE B 1 73 ? -47.225 -31.644 -35.011 1.00 29.93 52 PHE B O 1
ATOM 3026 N N . PHE B 1 74 ? -45.340 -32.710 -35.566 1.00 28.14 53 PHE B N 1
ATOM 3027 C CA . PHE B 1 74 ? -44.668 -31.491 -35.979 1.00 27.32 53 PHE B CA 1
ATOM 3028 C C . PHE B 1 74 ? -43.733 -31.804 -37.140 1.00 26.59 53 PHE B C 1
ATOM 3029 O O . PHE B 1 74 ? -43.316 -32.956 -37.331 1.00 25.77 53 PHE B O 1
ATOM 3037 N N . GLU B 1 75 ? -43.390 -30.763 -37.882 1.00 25.79 54 GLU B N 1
ATOM 3038 C CA . GLU B 1 75 ? -42.602 -30.884 -39.098 1.00 26.25 54 GLU B CA 1
ATOM 3039 C C . GLU B 1 75 ? -41.120 -30.719 -38.849 1.00 24.50 54 GLU B C 1
ATOM 3040 O O . GLU B 1 75 ? -40.718 -30.017 -37.919 1.00 23.60 54 GLU B O 1
ATOM 3046 N N . GLY B 1 76 ? -40.313 -31.377 -39.671 1.00 23.44 55 GLY B N 1
ATOM 3047 C CA . GLY B 1 76 ? -38.849 -31.286 -39.555 1.00 22.35 55 GLY B CA 1
ATOM 3048 C C . GLY B 1 76 ? -38.081 -32.446 -40.166 1.00 21.35 55 GLY B C 1
ATOM 3049 O O . GLY B 1 76 ? -38.647 -33.496 -40.491 1.00 21.77 55 GLY B O 1
ATOM 3050 N N . ASP B 1 77 ? -36.779 -32.251 -40.329 1.00 21.02 56 ASP B N 1
ATOM 3051 C CA . ASP B 1 77 ? -35.889 -33.263 -40.933 1.00 20.67 56 ASP B CA 1
ATOM 3052 C C . ASP B 1 77 ? -34.649 -33.290 -40.033 1.00 20.06 56 ASP B C 1
ATOM 3053 O O . ASP B 1 77 ? -34.123 -32.246 -39.733 1.00 20.14 56 ASP B O 1
ATOM 3058 N N . ILE B 1 78 ? -34.190 -34.467 -39.585 1.00 20.06 57 ILE B N 1
ATOM 3059 C CA . ILE B 1 78 ? -33.063 -34.512 -38.638 1.00 18.77 57 ILE B CA 1
ATOM 3060 C C . ILE B 1 78 ? -31.750 -33.939 -39.192 1.00 19.68 57 ILE B C 1
ATOM 3061 O O . ILE B 1 78 ? -30.847 -33.592 -38.431 1.00 19.63 57 ILE B O 1
ATOM 3066 N N . THR B 1 79 ? -31.653 -33.838 -40.518 1.00 19.88 58 THR B N 1
ATOM 3067 C CA . THR B 1 79 ? -30.458 -33.319 -41.150 1.00 20.16 58 THR B CA 1
ATOM 3068 C C . THR B 1 79 ? -30.488 -31.778 -41.274 1.00 20.74 58 THR B C 1
ATOM 3069 O O . THR B 1 79 ? -29.457 -31.146 -41.592 1.00 21.68 58 THR B O 1
ATOM 3073 N N . ILE B 1 80 ? -31.625 -31.172 -40.956 1.00 19.21 59 ILE B N 1
ATOM 3074 C CA . ILE B 1 80 ? -31.778 -29.744 -41.187 1.00 19.28 59 ILE B CA 1
ATOM 3075 C C . ILE B 1 80 ? -32.205 -29.026 -39.905 1.00 19.56 59 ILE B C 1
ATOM 3076 O O . ILE B 1 80 ? -31.571 -28.046 -39.510 1.00 18.83 59 ILE B O 1
ATOM 3081 N N . ASN B 1 81 ? -33.291 -29.501 -39.285 1.00 19.07 60 ASN B N 1
ATOM 3082 C CA . ASN B 1 81 ? -33.909 -28.776 -38.165 1.00 19.34 60 ASN B CA 1
ATOM 3083 C C . ASN B 1 81 ? -33.247 -29.106 -36.831 1.00 19.27 60 ASN B C 1
ATOM 3084 O O . ASN B 1 81 ? -33.866 -29.657 -35.896 1.00 19.16 60 ASN B O 1
ATOM 3089 N N . LYS B 1 82 ? -31.964 -28.809 -36.756 1.00 19.82 61 LYS B N 1
ATOM 3090 C CA . LYS B 1 82 ? -31.191 -29.226 -35.603 1.00 21.10 61 LYS B CA 1
ATOM 3091 C C . LYS B 1 82 ? -31.757 -28.688 -34.280 1.00 21.26 61 LYS B C 1
ATOM 3092 O O . LYS B 1 82 ? -31.845 -29.435 -33.292 1.00 20.83 61 LYS B O 1
ATOM 3098 N N . GLU B 1 83 ? -32.139 -27.409 -34.271 1.00 20.71 62 GLU B N 1
ATOM 3099 C CA . GLU B 1 83 ? -32.626 -26.726 -33.071 1.00 20.78 62 GLU B CA 1
ATOM 3100 C C . GLU B 1 83 ? -33.973 -27.295 -32.616 1.00 21.22 62 GLU B C 1
ATOM 3101 O O . GLU B 1 83 ? -34.196 -27.575 -31.434 1.00 20.54 62 GLU B O 1
ATOM 3107 N N . TRP B 1 84 ? -34.864 -27.495 -33.573 1.00 20.96 63 TRP B N 1
ATOM 3108 C CA . TRP B 1 84 ? -36.196 -28.008 -33.281 1.00 21.50 63 TRP B CA 1
ATOM 3109 C C . TRP B 1 84 ? -36.124 -29.467 -32.776 1.00 20.44 63 TRP B C 1
ATOM 3110 O O . TRP B 1 84 ? -36.926 -29.888 -31.925 1.00 19.34 63 TRP B O 1
ATOM 3121 N N . VAL B 1 85 ? -35.144 -30.235 -33.273 1.00 19.05 64 VAL B N 1
ATOM 3122 C CA . VAL B 1 85 ? -34.983 -31.612 -32.829 1.00 18.58 64 VAL B CA 1
ATOM 3123 C C . VAL B 1 85 ? -34.419 -31.629 -31.401 1.00 18.84 64 VAL B C 1
ATOM 3124 O O . VAL B 1 85 ? -35.015 -32.238 -30.486 1.00 17.88 64 VAL B O 1
ATOM 3128 N N . GLU B 1 86 ? -33.320 -30.897 -31.198 1.00 18.09 65 GLU B N 1
ATOM 3129 C CA . GLU B 1 86 ? -32.737 -30.828 -29.888 1.00 18.08 65 GLU B CA 1
ATOM 3130 C C . GLU B 1 86 ? -33.741 -30.373 -28.831 1.00 18.93 65 GLU B C 1
ATOM 3131 O O . GLU B 1 86 ? -33.783 -30.958 -27.761 1.00 19.17 65 GLU B O 1
ATOM 3137 N N . TYR B 1 87 ? -34.551 -29.345 -29.144 1.00 19.41 66 TYR B N 1
ATOM 3138 C CA . TYR B 1 87 ? -35.608 -28.867 -28.248 1.00 19.75 66 TYR B CA 1
ATOM 3139 C C . TYR B 1 87 ? -36.579 -29.987 -27.818 1.00 20.26 66 TYR B C 1
ATOM 3140 O O . TYR B 1 87 ? -36.886 -30.141 -26.647 1.00 21.20 66 TYR B O 1
ATOM 3149 N N . HIS B 1 88 ? -37.081 -30.747 -28.784 1.00 19.70 67 HIS B N 1
ATOM 3150 C CA . HIS B 1 88 ? -37.929 -31.894 -28.489 1.00 19.13 67 HIS B CA 1
ATOM 3151 C C . HIS B 1 88 ? -37.225 -33.001 -27.706 1.00 19.21 67 HIS B C 1
ATOM 3152 O O . HIS B 1 88 ? -37.857 -33.675 -26.906 1.00 19.39 67 HIS B O 1
ATOM 3159 N N . VAL B 1 89 ? -35.926 -33.185 -27.926 1.00 18.37 68 VAL B N 1
ATOM 3160 C CA . VAL B 1 89 ? -35.184 -34.137 -27.088 1.00 19.26 68 VAL B CA 1
ATOM 3161 C C . VAL B 1 89 ? -35.138 -33.684 -25.620 1.00 19.50 68 VAL B C 1
ATOM 3162 O O . VAL B 1 89 ? -35.334 -34.488 -24.712 1.00 20.28 68 VAL B O 1
ATOM 3166 N N . LYS B 1 90 ? -34.937 -32.392 -25.393 1.00 20.54 69 LYS B N 1
ATOM 3167 C CA . LYS B 1 90 ? -34.945 -31.865 -24.039 1.00 20.96 69 LYS B CA 1
ATOM 3168 C C . LYS B 1 90 ? -36.351 -31.982 -23.443 1.00 21.66 69 LYS B C 1
ATOM 3169 O O . LYS B 1 90 ? -36.494 -32.325 -22.275 1.00 22.19 69 LYS B O 1
ATOM 3175 N N . LYS B 1 91 ? -37.373 -31.686 -24.250 1.00 21.32 70 LYS B N 1
ATOM 3176 C CA . LYS B 1 91 ? -38.762 -31.738 -23.801 1.00 22.17 70 LYS B CA 1
ATOM 3177 C C . LYS B 1 91 ? -39.255 -33.147 -23.444 1.00 21.84 70 LYS B C 1
ATOM 3178 O O . LYS B 1 91 ? -39.952 -33.324 -22.453 1.00 21.93 70 LYS B O 1
ATOM 3184 N N . CYS B 1 92 ? -38.894 -34.137 -24.255 1.00 20.96 71 CYS B N 1
ATOM 3185 C CA . CYS B 1 92 ? -39.512 -35.460 -24.142 1.00 21.86 71 CYS B CA 1
ATOM 3186 C C . CYS B 1 92 ? -38.796 -36.404 -23.187 1.00 21.42 71 CYS B C 1
ATOM 3187 O O . CYS B 1 92 ? -37.709 -36.093 -22.716 1.00 22.38 71 CYS B O 1
ATOM 3190 N N . ASP B 1 93 ? -39.393 -37.549 -22.877 1.00 21.41 72 ASP B N 1
ATOM 3191 C CA . ASP B 1 93 ? -38.776 -38.438 -21.901 1.00 21.77 72 ASP B CA 1
ATOM 3192 C C . ASP B 1 93 ? -38.046 -39.608 -22.538 1.00 21.70 72 ASP B C 1
ATOM 3193 O O . ASP B 1 93 ? -37.006 -40.062 -22.038 1.00 22.72 72 ASP B O 1
ATOM 3198 N N . VAL B 1 94 ? -38.618 -40.107 -23.613 1.00 20.81 73 VAL B N 1
ATOM 3199 C CA . VAL B 1 94 ? -38.106 -41.263 -24.310 1.00 20.10 73 VAL B CA 1
ATOM 3200 C C . VAL B 1 94 ? -37.935 -40.863 -25.784 1.00 20.14 73 VAL B C 1
ATOM 3201 O O . VAL B 1 94 ? -38.814 -40.185 -26.360 1.00 19.93 73 VAL B O 1
ATOM 3205 N N . ILE B 1 95 ? -36.798 -41.251 -26.365 1.00 19.36 74 ILE B N 1
ATOM 3206 C CA . ILE B 1 95 ? -36.344 -40.734 -27.654 1.00 19.59 74 ILE B CA 1
ATOM 3207 C C . ILE B 1 95 ? -36.185 -41.924 -28.606 1.00 19.85 74 ILE B C 1
ATOM 3208 O O . ILE B 1 95 ? -35.340 -42.787 -28.349 1.00 19.15 74 ILE B O 1
ATOM 3213 N N . LEU B 1 96 ? -36.989 -41.958 -29.677 1.00 19.87 75 LEU B N 1
ATOM 3214 C CA . LEU B 1 96 ? -36.911 -42.993 -30.714 1.00 21.18 75 LEU B CA 1
ATOM 3215 C C . LEU B 1 96 ? -36.469 -42.416 -32.059 1.00 20.32 75 LEU B C 1
ATOM 3216 O O . LEU B 1 96 ? -37.282 -41.825 -32.766 1.00 21.07 75 LEU B O 1
ATOM 3221 N N . PRO B 1 97 ? -35.185 -42.573 -32.427 1.00 20.23 76 PRO B N 1
ATOM 3222 C CA . PRO B 1 97 ? -34.781 -42.014 -33.741 1.00 19.35 76 PRO B CA 1
ATOM 3223 C C . PRO B 1 97 ? -34.892 -43.084 -34.835 1.00 19.97 76 PRO B C 1
ATOM 3224 O O . PRO B 1 97 ? -34.037 -43.963 -34.916 1.00 18.70 76 PRO B O 1
ATOM 3228 N N . LEU B 1 98 ? -35.952 -43.026 -35.654 1.00 19.62 77 LEU B N 1
ATOM 3229 C CA . LEU B 1 98 ? -36.223 -44.097 -36.627 1.00 20.41 77 LEU B CA 1
ATOM 3230 C C . LEU B 1 98 ? -35.721 -43.810 -38.054 1.00 20.30 77 LEU B C 1
ATOM 3231 O O . LEU B 1 98 ? -35.852 -44.664 -38.938 1.00 20.85 77 LEU B O 1
ATOM 3236 N N . VAL B 1 99 ? -35.171 -42.618 -38.270 1.00 19.85 78 VAL B N 1
ATOM 3237 C CA . VAL B 1 99 ? -34.719 -42.184 -39.609 1.00 19.60 78 VAL B CA 1
ATOM 3238 C C . VAL B 1 99 ? -33.411 -42.890 -40.004 1.00 19.29 78 VAL B C 1
ATOM 3239 O O . VAL B 1 99 ? -32.411 -42.851 -39.281 1.00 19.87 78 VAL B O 1
ATOM 3243 N N . ALA B 1 100 ? -33.430 -43.566 -41.137 1.00 19.12 79 ALA B N 1
ATOM 3244 C CA . ALA B 1 100 ? -32.242 -44.302 -41.592 1.00 19.58 79 ALA B CA 1
ATOM 3245 C C . ALA B 1 100 ? -32.581 -44.831 -42.965 1.00 19.84 79 ALA B C 1
ATOM 3246 O O . ALA B 1 100 ? -33.725 -45.210 -43.204 1.00 19.72 79 ALA B O 1
ATOM 3248 N N . ILE B 1 101 ? -31.598 -44.854 -43.863 1.00 20.74 80 ILE B N 1
ATOM 3249 C CA . ILE B 1 101 ? -31.715 -45.662 -45.090 1.00 20.63 80 ILE B CA 1
ATOM 3250 C C . ILE B 1 101 ? -31.577 -47.126 -44.667 1.00 21.32 80 ILE B C 1
ATOM 3251 O O . ILE B 1 101 ? -30.569 -47.520 -44.054 1.00 20.74 80 ILE B O 1
ATOM 3256 N N . ALA B 1 102 ? -32.607 -47.913 -44.969 1.00 22.19 81 ALA B N 1
ATOM 3257 C CA . ALA B 1 102 ? -32.642 -49.344 -44.676 1.00 24.32 81 ALA B CA 1
ATOM 3258 C C . ALA B 1 102 ? -33.111 -50.158 -45.914 1.00 25.65 81 ALA B C 1
ATOM 3259 O O . ALA B 1 102 ? -33.892 -51.109 -45.792 1.00 25.98 81 ALA B O 1
ATOM 3261 N N . THR B 1 103 ? -32.610 -49.765 -47.083 1.00 26.98 82 THR B N 1
ATOM 3262 C CA . THR B 1 103 ? -32.916 -50.372 -48.375 1.00 28.90 82 THR B CA 1
ATOM 3263 C C . THR B 1 103 ? -31.632 -51.045 -48.867 1.00 28.85 82 THR B C 1
ATOM 3264 O O . THR B 1 103 ? -30.644 -50.364 -49.131 1.00 29.48 82 THR B O 1
ATOM 3268 N N . PRO B 1 104 ? -31.630 -52.379 -48.989 1.00 28.80 83 PRO B N 1
ATOM 3269 C CA . PRO B 1 104 ? -30.394 -53.077 -49.360 1.00 28.89 83 PRO B CA 1
ATOM 3270 C C . PRO B 1 104 ? -29.635 -52.587 -50.619 1.00 28.76 83 PRO B C 1
ATOM 3271 O O . PRO B 1 104 ? -28.416 -52.574 -50.593 1.00 28.94 83 PRO B O 1
ATOM 3275 N N . ALA B 1 105 ? -30.324 -52.206 -51.698 1.00 28.68 84 ALA B N 1
ATOM 3276 C CA . ALA B 1 105 ? -29.643 -51.818 -52.952 1.00 28.08 84 ALA B CA 1
ATOM 3277 C C . ALA B 1 105 ? -28.883 -50.513 -52.784 1.00 27.91 84 ALA B C 1
ATOM 3278 O O . ALA B 1 105 ? -27.834 -50.300 -53.416 1.00 27.78 84 ALA B O 1
ATOM 3280 N N . THR B 1 106 ? -29.429 -49.626 -51.955 1.00 26.85 85 THR B N 1
ATOM 3281 C CA . THR B 1 106 ? -28.781 -48.354 -51.681 1.00 26.45 85 THR B CA 1
ATOM 3282 C C . THR B 1 106 ? -27.467 -48.565 -50.917 1.00 26.17 85 THR B C 1
ATOM 3283 O O . THR B 1 106 ? -26.514 -47.808 -51.108 1.00 26.07 85 THR B O 1
ATOM 3287 N N . TYR B 1 107 ? -27.401 -49.591 -50.059 1.00 25.38 86 TYR B N 1
ATOM 3288 C CA . TYR B 1 107 ? -26.128 -49.901 -49.365 1.00 24.69 86 TYR B CA 1
ATOM 3289 C C . TYR B 1 107 ? -25.019 -50.082 -50.412 1.00 25.30 86 TYR B C 1
ATOM 3290 O O . TYR B 1 107 ? -23.882 -49.610 -50.253 1.00 23.95 86 TYR B O 1
ATOM 3299 N N . VAL B 1 108 ? -25.366 -50.820 -51.468 1.00 26.16 87 VAL B N 1
ATOM 3300 C CA . VAL B 1 108 ? -24.419 -51.180 -52.510 1.00 26.95 87 VAL B CA 1
ATOM 3301 C C . VAL B 1 108 ? -24.117 -49.949 -53.360 1.00 27.24 87 VAL B C 1
ATOM 3302 O O . VAL B 1 108 ? -22.954 -49.642 -53.632 1.00 28.04 87 VAL B O 1
ATOM 3306 N N . LYS B 1 109 ? -25.161 -49.229 -53.767 1.00 27.86 88 LYS B N 1
ATOM 3307 C CA . LYS B 1 109 ? -25.005 -48.157 -54.767 1.00 28.66 88 LYS B CA 1
ATOM 3308 C C . LYS B 1 109 ? -24.484 -46.851 -54.157 1.00 27.63 88 LYS B C 1
ATOM 3309 O O . LYS B 1 109 ? -23.704 -46.145 -54.775 1.00 27.77 88 LYS B O 1
ATOM 3311 N N . GLN B 1 110 ? -24.926 -46.542 -52.941 1.00 26.32 89 GLN B N 1
ATOM 3312 C CA . GLN B 1 110 ? -24.588 -45.280 -52.294 1.00 25.92 89 GLN B CA 1
ATOM 3313 C C . GLN B 1 110 ? -24.203 -45.477 -50.833 1.00 23.81 89 GLN B C 1
ATOM 3314 O O . GLN B 1 110 ? -24.843 -44.934 -49.925 1.00 22.76 89 GLN B O 1
ATOM 3320 N N . PRO B 1 111 ? -23.126 -46.238 -50.597 1.00 22.99 90 PRO B N 1
ATOM 3321 C CA . PRO B 1 111 ? -22.822 -46.531 -49.204 1.00 21.44 90 PRO B CA 1
ATOM 3322 C C . PRO B 1 111 ? -22.592 -45.227 -48.389 1.00 20.69 90 PRO B C 1
ATOM 3323 O O . PRO B 1 111 ? -22.959 -45.184 -47.217 1.00 18.72 90 PRO B O 1
ATOM 3327 N N . LEU B 1 112 ? -22.011 -44.181 -48.987 1.00 19.96 91 LEU B N 1
ATOM 3328 C CA . LEU B 1 112 ? -21.808 -42.936 -48.227 1.00 19.79 91 LEU B CA 1
ATOM 3329 C C . LEU B 1 112 ? -23.101 -42.328 -47.677 1.00 20.84 91 LEU B C 1
ATOM 3330 O O . LEU B 1 112 ? -23.105 -41.835 -46.553 1.00 21.31 91 LEU B O 1
ATOM 3335 N N . ARG B 1 113 ? -24.171 -42.337 -48.473 1.00 20.25 92 ARG B N 1
ATOM 3336 C CA . ARG B 1 113 ? -25.468 -41.867 -48.010 1.00 21.53 92 ARG B CA 1
ATOM 3337 C C . ARG B 1 113 ? -25.981 -42.646 -46.792 1.00 20.15 92 ARG B C 1
ATOM 3338 O O . ARG B 1 113 ? -26.601 -42.064 -45.905 1.00 19.98 92 ARG B O 1
ATOM 3346 N N . VAL B 1 114 ? -25.741 -43.950 -46.773 1.00 19.25 93 VAL B N 1
ATOM 3347 C CA . VAL B 1 114 ? -26.136 -44.806 -45.673 1.00 18.72 93 VAL B CA 1
ATOM 3348 C C . VAL B 1 114 ? -25.378 -44.452 -44.400 1.00 18.91 93 VAL B C 1
ATOM 3349 O O . VAL B 1 114 ? -25.978 -44.251 -43.340 1.00 17.55 93 VAL B O 1
ATOM 3353 N N . PHE B 1 115 ? -24.052 -44.347 -44.504 1.00 19.32 94 PHE B N 1
ATOM 3354 C CA . PHE B 1 115 ? -23.258 -43.855 -43.377 1.00 18.87 94 PHE B CA 1
ATOM 3355 C C . PHE B 1 115 ? -23.683 -42.455 -42.867 1.00 18.99 94 PHE B C 1
ATOM 3356 O O . PHE B 1 115 ? -23.833 -42.248 -41.651 1.00 17.36 94 PHE B O 1
ATOM 3364 N N . GLU B 1 116 ? -23.826 -41.504 -43.797 1.00 18.45 95 GLU B N 1
ATOM 3365 C CA . GLU B 1 116 ? -24.177 -40.129 -43.431 1.00 19.12 95 GLU B CA 1
ATOM 3366 C C . GLU B 1 116 ? -25.470 -40.036 -42.675 1.00 18.31 95 GLU B C 1
ATOM 3367 O O . GLU B 1 116 ? -25.554 -39.292 -41.690 1.00 18.29 95 GLU B O 1
ATOM 3373 N N . LEU B 1 117 ? -26.503 -40.762 -43.128 1.00 18.16 96 LEU B N 1
ATOM 3374 C CA . LEU B 1 117 ? -27.800 -40.632 -42.457 1.00 17.49 96 LEU B CA 1
ATOM 3375 C C . LEU B 1 117 ? -27.883 -41.518 -41.201 1.00 18.10 96 LEU B C 1
ATOM 3376 O O . LEU B 1 117 ? -28.295 -41.074 -40.114 1.00 17.21 96 LEU B O 1
ATOM 3381 N N . ASP B 1 118 ? -27.477 -42.781 -41.364 1.00 18.54 97 ASP B N 1
ATOM 3382 C CA . ASP B 1 118 ? -27.753 -43.814 -40.363 1.00 19.64 97 ASP B CA 1
ATOM 3383 C C . ASP B 1 118 ? -26.871 -43.604 -39.152 1.00 19.13 97 ASP B C 1
ATOM 3384 O O . ASP B 1 118 ? -27.303 -43.816 -38.004 1.00 19.35 97 ASP B O 1
ATOM 3389 N N . PHE B 1 119 ? -25.639 -43.205 -39.406 1.00 18.55 98 PHE B N 1
ATOM 3390 C CA . PHE B 1 119 ? -24.706 -42.972 -38.304 1.00 17.58 98 PHE B CA 1
ATOM 3391 C C . PHE B 1 119 ? -24.551 -41.478 -38.008 1.00 18.16 98 PHE B C 1
ATOM 3392 O O . PHE B 1 119 ? -24.987 -41.024 -36.953 1.00 18.34 98 PHE B O 1
ATOM 3400 N N . GLU B 1 120 ? -23.923 -40.728 -38.925 1.00 18.14 99 GLU B N 1
ATOM 3401 C CA . GLU B 1 120 ? -23.515 -39.324 -38.655 1.00 19.74 99 GLU B CA 1
ATOM 3402 C C . GLU B 1 120 ? -24.683 -38.400 -38.272 1.00 19.45 99 GLU B C 1
ATOM 3403 O O . GLU B 1 120 ? -24.568 -37.588 -37.362 1.00 19.03 99 GLU B O 1
ATOM 3409 N N . ALA B 1 121 ? -25.812 -38.522 -38.951 1.00 19.37 100 ALA B N 1
ATOM 3410 C CA . ALA B 1 121 ? -26.925 -37.598 -38.668 1.00 19.16 100 ALA B CA 1
ATOM 3411 C C . ALA B 1 121 ? -27.717 -37.978 -37.391 1.00 18.89 100 ALA B C 1
ATOM 3412 O O . ALA B 1 121 ? -28.435 -37.141 -36.847 1.00 18.48 100 ALA B O 1
ATOM 3414 N N . ASN B 1 122 ? -27.583 -39.231 -36.935 1.00 17.80 101 ASN B N 1
ATOM 3415 C CA . ASN B 1 122 ? -28.245 -39.700 -35.733 1.00 17.64 101 ASN B CA 1
ATOM 3416 C C . ASN B 1 122 ? -27.387 -39.480 -34.470 1.00 18.40 101 ASN B C 1
ATOM 3417 O O . ASN B 1 122 ? -27.916 -39.372 -33.354 1.00 18.52 101 ASN B O 1
ATOM 3422 N N . LEU B 1 123 ? -26.073 -39.389 -34.646 1.00 17.27 102 LEU B N 1
ATOM 3423 C CA . LEU B 1 123 ? -25.184 -39.195 -33.511 1.00 18.06 102 LEU B CA 1
ATOM 3424 C C . LEU B 1 123 ? -25.502 -37.935 -32.640 1.00 17.70 102 LEU B C 1
ATOM 3425 O O . LEU B 1 123 ? -25.379 -38.001 -31.410 1.00 16.98 102 LEU B O 1
ATOM 3430 N N . PRO B 1 124 ? -25.904 -36.793 -33.265 1.00 17.92 103 PRO B N 1
ATOM 3431 C CA . PRO B 1 124 ? -26.236 -35.641 -32.425 1.00 16.93 103 PRO B CA 1
ATOM 3432 C C . PRO B 1 124 ? -27.481 -35.918 -31.587 1.00 17.86 103 PRO B C 1
ATOM 3433 O O . PRO B 1 124 ? -27.643 -35.332 -30.510 1.00 18.67 103 PRO B O 1
ATOM 3437 N N . ILE B 1 125 ? -28.391 -36.720 -32.116 1.00 17.00 104 ILE B N 1
ATOM 3438 C CA . ILE B 1 125 ? -29.632 -37.043 -31.391 1.00 17.91 104 ILE B CA 1
ATOM 3439 C C . ILE B 1 125 ? -29.329 -37.857 -30.136 1.00 18.17 104 ILE B C 1
ATOM 3440 O O . ILE B 1 125 ? -29.787 -37.519 -29.036 1.00 17.78 104 ILE B O 1
ATOM 3445 N N . VAL B 1 126 ? -28.520 -38.902 -30.313 1.00 18.97 105 VAL B N 1
ATOM 3446 C CA . VAL B 1 126 ? -27.907 -39.637 -29.210 1.00 18.91 105 VAL B CA 1
ATOM 3447 C C . VAL B 1 126 ? -27.238 -38.697 -28.225 1.00 18.77 105 VAL B C 1
ATOM 3448 O O . VAL B 1 126 ? -27.475 -38.785 -27.022 1.00 19.81 105 VAL B O 1
ATOM 3452 N N . ARG B 1 127 ? -26.406 -37.787 -28.712 1.00 18.42 106 ARG B N 1
ATOM 3453 C CA . ARG B 1 127 ? -25.699 -36.888 -27.793 1.00 17.90 106 ARG B CA 1
ATOM 3454 C C . ARG B 1 127 ? -26.632 -35.951 -26.960 1.00 17.71 106 ARG B C 1
ATOM 3455 O O . ARG B 1 127 ? -26.306 -35.626 -25.829 1.00 17.60 106 ARG B O 1
ATOM 3463 N N . SER B 1 128 ? -27.757 -35.534 -27.534 1.00 16.86 107 SER B N 1
ATOM 3464 C CA . SER B 1 128 ? -28.729 -34.712 -26.812 1.00 18.41 107 SER B CA 1
ATOM 3465 C C . SER B 1 128 ? -29.428 -35.538 -25.736 1.00 17.49 107 SER B C 1
ATOM 3466 O O . SER B 1 128 ? -29.705 -35.023 -24.662 1.00 17.55 107 SER B O 1
ATOM 3469 N N . ALA B 1 129 ? -29.687 -36.821 -26.042 1.00 17.46 108 ALA B N 1
ATOM 3470 C CA . ALA B 1 129 ? -30.298 -37.759 -25.100 1.00 17.96 108 ALA B CA 1
ATOM 3471 C C . ALA B 1 129 ? -29.383 -37.946 -23.887 1.00 18.44 108 ALA B C 1
ATOM 3472 O O . ALA B 1 129 ? -29.853 -37.910 -22.719 1.00 19.15 108 ALA B O 1
ATOM 3474 N N . VAL B 1 130 ? -28.098 -38.132 -24.156 1.00 17.53 109 VAL B N 1
ATOM 3475 C CA . VAL B 1 130 ? -27.080 -38.072 -23.105 1.00 18.43 109 VAL B CA 1
ATOM 3476 C C . VAL B 1 130 ? -27.141 -36.757 -22.310 1.00 18.63 109 VAL B C 1
ATOM 3477 O O . VAL B 1 130 ? -27.300 -36.770 -21.098 1.00 19.92 109 VAL B O 1
ATOM 3481 N N . LYS B 1 131 ? -27.068 -35.621 -22.990 1.00 18.73 110 LYS B N 1
ATOM 3482 C CA . LYS B 1 131 ? -26.979 -34.335 -22.292 1.00 18.89 110 LYS B CA 1
ATOM 3483 C C . LYS B 1 131 ? -28.177 -34.079 -21.373 1.00 19.22 110 LYS B C 1
ATOM 3484 O O . LYS B 1 131 ? -28.008 -33.638 -20.235 1.00 18.50 110 LYS B O 1
ATOM 3490 N N . TYR B 1 132 ? -29.371 -34.378 -21.867 1.00 18.20 111 TYR B N 1
ATOM 3491 C CA . TYR B 1 132 ? -30.575 -34.072 -21.125 1.00 19.40 111 TYR B CA 1
ATOM 3492 C C . TYR B 1 132 ? -31.103 -35.226 -20.273 1.00 19.61 111 TYR B C 1
ATOM 3493 O O . TYR B 1 132 ? -32.158 -35.105 -19.675 1.00 20.14 111 TYR B O 1
ATOM 3502 N N . GLY B 1 133 ? -30.373 -36.326 -20.197 1.00 19.43 112 GLY B N 1
ATOM 3503 C CA . GLY B 1 133 ? -30.753 -37.418 -19.268 1.00 20.21 112 GLY B CA 1
ATOM 3504 C C . GLY B 1 133 ? -31.978 -38.221 -19.682 1.00 20.66 112 GLY B C 1
ATOM 3505 O O . GLY B 1 133 ? -32.776 -38.676 -18.840 1.00 21.82 112 GLY B O 1
ATOM 3506 N N . LYS B 1 134 ? -32.136 -38.435 -20.981 1.00 19.30 113 LYS B N 1
ATOM 3507 C CA . LYS B 1 134 ? -33.350 -39.047 -21.486 1.00 18.52 113 LYS B CA 1
ATOM 3508 C C . LYS B 1 134 ? -33.147 -40.548 -21.669 1.00 19.38 113 LYS B C 1
ATOM 3509 O O . LYS B 1 134 ? -32.019 -41.036 -21.550 1.00 18.51 113 LYS B O 1
ATOM 3515 N N . HIS B 1 135 ? -34.244 -41.256 -21.919 1.00 19.07 114 HIS B N 1
ATOM 3516 C CA . HIS B 1 135 ? -34.198 -42.658 -22.286 1.00 19.50 114 HIS B CA 1
ATOM 3517 C C . HIS B 1 135 ? -34.146 -42.774 -23.805 1.00 19.61 114 HIS B C 1
ATOM 3518 O O . HIS B 1 135 ? -35.160 -42.560 -24.506 1.00 18.67 114 HIS B O 1
ATOM 3525 N N . LEU B 1 136 ? -32.967 -43.156 -24.288 1.00 18.29 115 LEU B N 1
ATOM 3526 C CA . LEU B 1 136 ? -32.760 -43.453 -25.694 1.00 18.61 115 LEU B CA 1
ATOM 3527 C C . LEU B 1 136 ? -33.194 -44.889 -26.057 1.00 18.58 115 LEU B C 1
ATOM 3528 O O . LEU B 1 136 ? -32.616 -45.879 -25.584 1.00 19.36 115 LEU B O 1
ATOM 3533 N N . VAL B 1 137 ? -34.216 -44.996 -26.890 1.00 18.56 116 VAL B N 1
ATOM 3534 C CA . VAL B 1 137 ? -34.714 -46.298 -27.354 1.00 19.09 116 VAL B CA 1
ATOM 3535 C C . VAL B 1 137 ? -34.420 -46.409 -28.848 1.00 19.35 116 VAL B C 1
ATOM 3536 O O . VAL B 1 137 ? -35.109 -45.818 -29.671 1.00 18.77 116 VAL B O 1
ATOM 3540 N N . PHE B 1 138 ? -33.352 -47.130 -29.174 1.00 19.43 117 PHE B N 1
ATOM 3541 C CA . PHE B 1 138 ? -32.726 -47.001 -30.480 1.00 19.43 117 PHE B CA 1
ATOM 3542 C C . PHE B 1 138 ? -32.916 -48.214 -31.390 1.00 19.88 117 PHE B C 1
ATOM 3543 O O . PHE B 1 138 ? -32.681 -49.345 -30.967 1.00 19.52 117 PHE B O 1
ATOM 3551 N N . PRO B 1 139 ? -33.317 -47.986 -32.662 1.00 20.32 118 PRO B N 1
ATOM 3552 C CA . PRO B 1 139 ? -33.455 -49.160 -33.526 1.00 20.49 118 PRO B CA 1
ATOM 3553 C C . PRO B 1 139 ? -32.125 -49.603 -34.093 1.00 21.59 118 PRO B C 1
ATOM 3554 O O . PRO B 1 139 ? -31.635 -49.030 -35.072 1.00 22.42 118 PRO B O 1
ATOM 3558 N N . SER B 1 140 ? -31.542 -50.620 -33.465 1.00 21.99 119 SER B N 1
ATOM 3559 C CA . SER B 1 140 ? -30.425 -51.350 -34.045 1.00 21.10 119 SER B CA 1
ATOM 3560 C C . SER B 1 140 ? -31.046 -52.235 -35.129 1.00 21.50 119 SER B C 1
ATOM 3561 O O . SER B 1 140 ? -32.207 -51.996 -35.532 1.00 22.16 119 SER B O 1
ATOM 3564 N N . THR B 1 141 ? -30.336 -53.253 -35.601 1.00 20.83 120 THR B N 1
ATOM 3565 C CA . THR B 1 141 ? -30.850 -54.045 -36.726 1.00 20.32 120 THR B CA 1
ATOM 3566 C C . THR B 1 141 ? -30.496 -55.498 -36.558 1.00 20.98 120 THR B C 1
ATOM 3567 O O . THR B 1 141 ? -29.459 -55.822 -35.979 1.00 20.30 120 THR B O 1
ATOM 3571 N N . SER B 1 142 ? -31.374 -56.369 -37.056 1.00 21.78 121 SER B N 1
ATOM 3572 C CA . SER B 1 142 ? -31.107 -57.797 -37.167 1.00 22.56 121 SER B CA 1
ATOM 3573 C C . SER B 1 142 ? -29.884 -58.047 -38.042 1.00 24.26 121 SER B C 1
ATOM 3574 O O . SER B 1 142 ? -29.214 -59.059 -37.874 1.00 25.18 121 SER B O 1
ATOM 3577 N N . GLU B 1 143 ? -29.557 -57.108 -38.935 1.00 23.90 122 GLU B N 1
ATOM 3578 C CA . GLU B 1 143 ? -28.413 -57.282 -39.802 1.00 24.95 122 GLU B CA 1
ATOM 3579 C C . GLU B 1 143 ? -27.078 -57.174 -39.053 1.00 24.27 122 GLU B C 1
ATOM 3580 O O . GLU B 1 143 ? -26.054 -57.586 -39.577 1.00 22.57 122 GLU B O 1
ATOM 3586 N N . VAL B 1 144 ? -27.100 -56.672 -37.813 1.00 22.93 123 VAL B N 1
ATOM 3587 C CA . VAL B 1 144 ? -25.857 -56.482 -37.078 1.00 22.80 123 VAL B CA 1
ATOM 3588 C C . VAL B 1 144 ? -25.087 -57.803 -36.824 1.00 22.55 123 VAL B C 1
ATOM 3589 O O . VAL B 1 144 ? -23.874 -57.787 -36.640 1.00 21.31 123 VAL B O 1
ATOM 3593 N N . TYR B 1 145 ? -25.790 -58.944 -36.837 1.00 22.29 124 TYR B N 1
ATOM 3594 C CA . TYR B 1 145 ? -25.145 -60.243 -36.617 1.00 22.03 124 TYR B CA 1
ATOM 3595 C C . TYR B 1 145 ? -24.416 -60.709 -37.865 1.00 22.61 124 TYR B C 1
ATOM 3596 O O . TYR B 1 145 ? -23.494 -61.522 -37.795 1.00 23.14 124 TYR B O 1
ATOM 3605 N N . GLY B 1 146 ? -24.825 -60.184 -39.010 1.00 22.29 125 GLY B N 1
ATOM 3606 C CA . GLY B 1 146 ? -24.184 -60.522 -40.271 1.00 23.37 125 GLY B CA 1
ATOM 3607 C C . GLY B 1 146 ? -24.281 -62.006 -40.556 1.00 24.53 125 GLY B C 1
ATOM 3608 O O . GLY B 1 146 ? -25.327 -62.622 -40.386 1.00 24.65 125 GLY B O 1
ATOM 3609 N N . MET B 1 147 ? -23.168 -62.587 -40.956 1.00 25.11 126 MET B N 1
ATOM 3610 C CA . MET B 1 147 ? -23.137 -63.997 -41.303 1.00 26.55 126 MET B CA 1
ATOM 3611 C C . MET B 1 147 ? -22.860 -64.856 -40.063 1.00 26.53 126 MET B C 1
ATOM 3612 O O . MET B 1 147 ? -22.106 -65.808 -40.126 1.00 26.61 126 MET B O 1
ATOM 3617 N N . CYS B 1 148 ? -23.473 -64.502 -38.933 1.00 26.51 127 CYS B N 1
ATOM 3618 C CA . CYS B 1 148 ? -23.305 -65.269 -37.691 1.00 27.57 127 CYS B CA 1
ATOM 3619 C C . CYS B 1 148 ? -23.705 -66.728 -37.927 1.00 28.73 127 CYS B C 1
ATOM 3620 O O . CYS B 1 148 ? -24.719 -66.983 -38.557 1.00 28.11 127 CYS B O 1
ATOM 3623 N N . ALA B 1 149 ? -22.910 -67.673 -37.441 1.00 30.22 128 ALA B N 1
ATOM 3624 C CA . ALA B 1 149 ? -23.233 -69.067 -37.680 1.00 32.87 128 ALA B CA 1
ATOM 3625 C C . ALA B 1 149 ? -24.069 -69.694 -36.546 1.00 34.07 128 ALA B C 1
ATOM 3626 O O . ALA B 1 149 ? -24.385 -70.891 -36.604 1.00 34.82 128 ALA B O 1
ATOM 3628 N N . ASP B 1 150 ? -24.414 -68.900 -35.521 1.00 33.56 129 ASP B N 1
ATOM 3629 C CA . ASP B 1 150 ? -25.081 -69.431 -34.319 1.00 34.11 129 ASP B CA 1
ATOM 3630 C C . ASP B 1 150 ? -26.484 -69.883 -34.644 1.00 34.50 129 ASP B C 1
ATOM 3631 O O . ASP B 1 150 ? -27.145 -69.256 -35.460 1.00 34.62 129 ASP B O 1
ATOM 3636 N N . GLU B 1 151 ? -26.970 -70.935 -33.994 1.00 35.49 130 GLU B N 1
ATOM 3637 C CA . GLU B 1 151 ? -28.354 -71.364 -34.254 1.00 35.87 130 GLU B CA 1
ATOM 3638 C C . GLU B 1 151 ? -29.371 -70.285 -33.809 1.00 35.09 130 GLU B C 1
ATOM 3639 O O . GLU B 1 151 ? -30.416 -70.107 -34.431 1.00 35.50 130 GLU B O 1
ATOM 3641 N N . GLN B 1 152 ? -29.043 -69.564 -32.743 1.00 34.21 131 GLN B N 1
ATOM 3642 C CA . GLN B 1 152 ? -29.849 -68.422 -32.275 1.00 33.32 131 GLN B CA 1
ATOM 3643 C C . GLN B 1 152 ? -28.918 -67.228 -32.157 1.00 31.23 131 GLN B C 1
ATOM 3644 O O . GLN B 1 152 ? -27.850 -67.339 -31.561 1.00 30.79 131 GLN B O 1
ATOM 3650 N N . PHE B 1 153 ? -29.313 -66.100 -32.737 1.00 29.37 132 PHE B N 1
ATOM 3651 C CA . PHE B 1 153 ? -28.552 -64.850 -32.613 1.00 27.24 132 PHE B CA 1
ATOM 3652 C C . PHE B 1 153 ? -28.760 -64.280 -31.230 1.00 25.60 132 PHE B C 1
ATOM 3653 O O . PHE B 1 153 ? -29.829 -63.829 -30.911 1.00 25.74 132 PHE B O 1
ATOM 3661 N N . ASP B 1 154 ? -27.738 -64.308 -30.402 1.00 25.06 133 ASP B N 1
ATOM 3662 C CA . ASP B 1 154 ? -27.865 -63.921 -28.999 1.00 24.71 133 ASP B CA 1
ATOM 3663 C C . ASP B 1 154 ? -27.240 -62.521 -28.827 1.00 24.13 133 ASP B C 1
ATOM 3664 O O . ASP B 1 154 ? -26.050 -62.371 -29.059 1.00 23.51 133 ASP B O 1
ATOM 3669 N N . PRO B 1 155 ? -28.035 -61.516 -28.409 1.00 23.93 134 PRO B N 1
ATOM 3670 C CA . PRO B 1 155 ? -27.570 -60.115 -28.338 1.00 24.34 134 PRO B CA 1
ATOM 3671 C C . PRO B 1 155 ? -26.453 -59.900 -27.313 1.00 24.46 134 PRO B C 1
ATOM 3672 O O . PRO B 1 155 ? -25.691 -58.951 -27.419 1.00 24.60 134 PRO B O 1
ATOM 3676 N N . ASP B 1 156 ? -26.355 -60.798 -26.339 1.00 25.25 135 ASP B N 1
ATOM 3677 C CA . ASP B 1 156 ? -25.371 -60.709 -25.269 1.00 24.74 135 ASP B CA 1
ATOM 3678 C C . ASP B 1 156 ? -24.108 -61.565 -25.538 1.00 24.81 135 ASP B C 1
ATOM 3679 O O . ASP B 1 156 ? -23.157 -61.498 -24.763 1.00 24.96 135 ASP B O 1
ATOM 3684 N N . ALA B 1 157 ? -24.103 -62.366 -26.605 1.00 24.05 136 ALA B N 1
ATOM 3685 C CA . ALA B 1 157 ? -23.043 -63.381 -26.813 1.00 24.80 136 ALA B CA 1
ATOM 3686 C C . ALA B 1 157 ? -22.578 -63.640 -28.269 1.00 23.96 136 ALA B C 1
ATOM 3687 O O . ALA B 1 157 ? -21.395 -63.886 -28.477 1.00 24.52 136 ALA B O 1
ATOM 3689 N N . SER B 1 158 ? -23.470 -63.573 -29.251 1.00 22.74 137 SER B N 1
ATOM 3690 C CA . SER B 1 158 ? -23.132 -63.895 -30.650 1.00 22.38 137 SER B CA 1
ATOM 3691 C C . SER B 1 158 ? -22.092 -62.939 -31.244 1.00 22.88 137 SER B C 1
ATOM 3692 O O . SER B 1 158 ? -22.170 -61.705 -31.070 1.00 21.65 137 SER B O 1
ATOM 3695 N N . ALA B 1 159 ? -21.130 -63.530 -31.945 1.00 23.10 138 ALA B N 1
ATOM 3696 C CA . ALA B 1 159 ? -20.151 -62.818 -32.751 1.00 22.82 138 ALA B CA 1
ATOM 3697 C C . ALA B 1 159 ? -20.809 -62.202 -33.962 1.00 23.04 138 ALA B C 1
ATOM 3698 O O . ALA B 1 159 ? -21.838 -62.705 -34.449 1.00 23.43 138 ALA B O 1
ATOM 3700 N N . LEU B 1 160 ? -20.202 -61.113 -34.452 1.00 22.47 139 LEU B N 1
ATOM 3701 C CA . LEU B 1 160 ? -20.755 -60.287 -35.519 1.00 21.84 139 LEU B CA 1
ATOM 3702 C C . LEU B 1 160 ? -19.783 -60.321 -36.712 1.00 22.07 139 LEU B C 1
ATOM 3703 O O . LEU B 1 160 ? -18.620 -59.866 -36.585 1.00 21.55 139 LEU B O 1
ATOM 3708 N N . THR B 1 161 ? -20.282 -60.844 -37.839 1.00 20.95 140 THR B N 1
ATOM 3709 C CA . THR B 1 161 ? -19.480 -61.201 -39.009 1.00 22.15 140 THR B CA 1
ATOM 3710 C C . THR B 1 161 ? -19.933 -60.510 -40.300 1.00 21.44 140 THR B C 1
ATOM 3711 O O . THR B 1 161 ? -21.049 -60.743 -40.775 1.00 22.32 140 THR B O 1
ATOM 3715 N N . TYR B 1 162 ? -19.066 -59.667 -40.858 1.00 20.23 141 TYR B N 1
ATOM 3716 C CA . TYR B 1 162 ? -19.329 -59.002 -42.142 1.00 19.38 141 TYR B CA 1
ATOM 3717 C C . TYR B 1 162 ? -18.281 -59.445 -43.169 1.00 19.58 141 TYR B C 1
ATOM 3718 O O . TYR B 1 162 ? -17.251 -60.005 -42.794 1.00 21.07 141 TYR B O 1
ATOM 3727 N N . GLY B 1 163 ? -18.552 -59.207 -44.452 1.00 18.97 142 GLY B N 1
ATOM 3728 C CA . GLY B 1 163 ? -17.598 -59.436 -45.540 1.00 19.06 142 GLY B CA 1
ATOM 3729 C C . GLY B 1 163 ? -16.551 -58.327 -45.647 1.00 19.93 142 GLY B C 1
ATOM 3730 O O . GLY B 1 163 ? -16.504 -57.408 -44.813 1.00 18.92 142 GLY B O 1
ATOM 3731 N N . PRO B 1 164 ? -15.733 -58.379 -46.698 1.00 20.43 143 PRO B N 1
ATOM 3732 C CA . PRO B 1 164 ? -14.561 -57.492 -46.759 1.00 21.09 143 PRO B CA 1
ATOM 3733 C C . PRO B 1 164 ? -14.981 -56.095 -47.110 1.00 20.96 143 PRO B C 1
ATOM 3734 O O . PRO B 1 164 ? -16.166 -55.842 -47.353 1.00 21.72 143 PRO B O 1
ATOM 3738 N N . ILE B 1 165 ? -14.024 -55.179 -47.110 1.00 21.22 144 ILE B N 1
ATOM 3739 C CA . ILE B 1 165 ? -14.304 -53.792 -47.460 1.00 20.24 144 ILE B CA 1
ATOM 3740 C C . ILE B 1 165 ? -14.851 -53.607 -48.901 1.00 20.81 144 ILE B C 1
ATOM 3741 O O . ILE B 1 165 ? -15.626 -52.684 -49.143 1.00 20.09 144 ILE B O 1
ATOM 3746 N N . ASN B 1 166 ? -14.453 -54.474 -49.843 1.00 21.73 145 ASN B N 1
ATOM 3747 C CA . ASN B 1 166 ? -14.922 -54.363 -51.245 1.00 22.25 145 ASN B CA 1
ATOM 3748 C C . ASN B 1 166 ? -16.364 -54.853 -51.442 1.00 23.03 145 ASN B C 1
ATOM 3749 O O . ASN B 1 166 ? -16.841 -54.982 -52.589 1.00 23.08 145 ASN B O 1
ATOM 3754 N N . LYS B 1 167 ? -17.042 -55.168 -50.336 1.00 21.81 146 LYS B N 1
ATOM 3755 C CA . LYS B 1 167 ? -18.446 -55.526 -50.381 1.00 22.59 146 LYS B CA 1
ATOM 3756 C C . LYS B 1 167 ? -19.174 -54.436 -49.625 1.00 22.61 146 LYS B C 1
ATOM 3757 O O . LYS B 1 167 ? -19.510 -54.615 -48.442 1.00 22.48 146 LYS B O 1
ATOM 3763 N N . PRO B 1 168 ? -19.434 -53.296 -50.303 1.00 23.18 147 PRO B N 1
ATOM 3764 C CA . PRO B 1 168 ? -19.960 -52.075 -49.654 1.00 22.85 147 PRO B CA 1
ATOM 3765 C C . PRO B 1 168 ? -21.329 -52.238 -48.995 1.00 22.95 147 PRO B C 1
ATOM 3766 O O . PRO B 1 168 ? -21.733 -51.386 -48.175 1.00 22.19 147 PRO B O 1
ATOM 3770 N N . ARG B 1 169 ? -22.036 -53.329 -49.301 1.00 22.82 148 ARG B N 1
ATOM 3771 C CA . ARG B 1 169 ? -23.342 -53.529 -48.664 1.00 23.50 148 ARG B CA 1
ATOM 3772 C C . ARG B 1 169 ? -23.230 -53.582 -47.139 1.00 22.35 148 ARG B C 1
ATOM 3773 O O . ARG B 1 169 ? -24.209 -53.296 -46.412 1.00 21.67 148 ARG B O 1
ATOM 3781 N N . TRP B 1 170 ? -22.044 -53.957 -46.650 1.00 21.41 149 TRP B N 1
ATOM 3782 C CA . TRP B 1 170 ? -21.867 -54.127 -45.213 1.00 21.33 149 TRP B CA 1
ATOM 3783 C C . TRP B 1 170 ? -21.703 -52.805 -44.466 1.00 19.87 149 TRP B C 1
ATOM 3784 O O . TRP B 1 170 ? -21.531 -52.807 -43.268 1.00 19.02 149 TRP B O 1
ATOM 3795 N N . ILE B 1 171 ? -21.712 -51.675 -45.175 1.00 20.40 150 ILE B N 1
ATOM 3796 C CA . ILE B 1 171 ? -21.572 -50.385 -44.490 1.00 19.39 150 ILE B CA 1
ATOM 3797 C C . ILE B 1 171 ? -22.813 -50.144 -43.618 1.00 19.32 150 ILE B C 1
ATOM 3798 O O . ILE B 1 171 ? -22.720 -49.522 -42.576 1.00 20.07 150 ILE B O 1
ATOM 3803 N N . TYR B 1 172 ? -23.958 -50.661 -44.037 1.00 19.37 151 TYR B N 1
ATOM 3804 C CA . TYR B 1 172 ? -25.165 -50.573 -43.207 1.00 19.87 151 TYR B CA 1
ATOM 3805 C C . TYR B 1 172 ? -24.952 -51.233 -41.845 1.00 19.87 151 TYR B C 1
ATOM 3806 O O . TYR B 1 172 ? -24.995 -50.560 -40.830 1.00 20.19 151 TYR B O 1
ATOM 3815 N N . ALA B 1 173 ? -24.664 -52.536 -41.841 1.00 19.58 152 ALA B N 1
ATOM 3816 C CA . ALA B 1 173 ? -24.471 -53.272 -40.605 1.00 18.93 152 ALA B CA 1
ATOM 3817 C C . ALA B 1 173 ? -23.263 -52.700 -39.827 1.00 18.68 152 ALA B C 1
ATOM 3818 O O . ALA B 1 173 ? -23.286 -52.598 -38.600 1.00 18.63 152 ALA B O 1
ATOM 3820 N N . CYS B 1 174 ? -22.207 -52.307 -40.538 1.00 18.86 153 CYS B N 1
ATOM 3821 C CA . CYS B 1 174 ? -21.078 -51.715 -39.838 1.00 19.11 153 CYS B CA 1
ATOM 3822 C C . CYS B 1 174 ? -21.448 -50.369 -39.164 1.00 19.02 153 CYS B C 1
ATOM 3823 O O . CYS B 1 174 ? -21.044 -50.100 -38.026 1.00 17.84 153 CYS B O 1
ATOM 3826 N N . SER B 1 175 ? -22.195 -49.511 -39.874 1.00 19.52 154 SER B N 1
ATOM 3827 C CA . SER B 1 175 ? -22.600 -48.199 -39.309 1.00 17.83 154 SER B CA 1
ATOM 3828 C C . SER B 1 175 ? -23.479 -48.431 -38.075 1.00 18.16 154 SER B C 1
ATOM 3829 O O . SER B 1 175 ? -23.321 -47.760 -37.025 1.00 18.35 154 SER B O 1
ATOM 3832 N N . LYS B 1 176 ? -24.439 -49.354 -38.216 1.00 16.62 155 LYS B N 1
ATOM 3833 C CA . LYS B 1 176 ? -25.370 -49.692 -37.148 1.00 16.31 155 LYS B CA 1
ATOM 3834 C C . LYS B 1 176 ? -24.644 -50.301 -35.949 1.00 16.43 155 LYS B C 1
ATOM 3835 O O . LYS B 1 176 ? -24.983 -49.969 -34.799 1.00 15.59 155 LYS B O 1
ATOM 3841 N N . GLN B 1 177 ? -23.669 -51.193 -36.224 1.00 15.90 156 GLN B N 1
ATOM 3842 C CA . GLN B 1 177 ? -22.827 -51.750 -35.159 1.00 15.94 156 GLN B CA 1
ATOM 3843 C C . GLN B 1 177 ? -22.109 -50.675 -34.392 1.00 15.95 156 GLN B C 1
ATOM 3844 O O . GLN B 1 177 ? -22.162 -50.658 -33.172 1.00 16.26 156 GLN B O 1
ATOM 3850 N N . LEU B 1 178 ? -21.410 -49.782 -35.110 1.00 16.45 157 LEU B N 1
ATOM 3851 C CA . LEU B 1 178 ? -20.679 -48.695 -34.446 1.00 14.68 157 LEU B CA 1
ATOM 3852 C C . LEU B 1 178 ? -21.596 -47.817 -33.623 1.00 14.21 157 LEU B C 1
ATOM 3853 O O . LEU B 1 178 ? -21.244 -47.444 -32.490 1.00 14.42 157 LEU B O 1
ATOM 3858 N N . MET B 1 179 ? -22.766 -47.483 -34.161 1.00 15.42 158 MET B N 1
ATOM 3859 C CA . MET B 1 179 ? -23.731 -46.693 -33.367 1.00 15.61 158 MET B CA 1
ATOM 3860 C C . MET B 1 179 ? -24.041 -47.447 -32.069 1.00 15.37 158 MET B C 1
ATOM 3861 O O . MET B 1 179 ? -24.074 -46.852 -31.007 1.00 15.95 158 MET B O 1
ATOM 3866 N N . ASP B 1 180 ? -24.257 -48.764 -32.135 1.00 16.29 159 ASP B N 1
ATOM 3867 C CA . ASP B 1 180 ? -24.645 -49.536 -30.922 1.00 16.34 159 ASP B CA 1
ATOM 3868 C C . ASP B 1 180 ? -23.518 -49.447 -29.871 1.00 16.88 159 ASP B C 1
ATOM 3869 O O . ASP B 1 180 ? -23.768 -49.320 -28.675 1.00 18.71 159 ASP B O 1
ATOM 3874 N N . ARG B 1 181 ? -22.277 -49.496 -30.331 1.00 16.19 160 ARG B N 1
ATOM 3875 C CA . ARG B 1 181 ? -21.123 -49.446 -29.449 1.00 16.68 160 ARG B CA 1
ATOM 3876 C C . ARG B 1 181 ? -20.898 -48.059 -28.889 1.00 17.56 160 ARG B C 1
ATOM 3877 O O . ARG B 1 181 ? -20.421 -47.935 -27.751 1.00 18.68 160 ARG B O 1
ATOM 3885 N N . VAL B 1 182 ? -21.164 -47.023 -29.695 1.00 17.04 161 VAL B N 1
ATOM 3886 C CA . VAL B 1 182 ? -21.101 -45.651 -29.175 1.00 16.83 161 VAL B CA 1
ATOM 3887 C C . VAL B 1 182 ? -22.160 -45.416 -28.055 1.00 17.51 161 VAL B C 1
ATOM 3888 O O . VAL B 1 182 ? -21.867 -44.797 -27.021 1.00 17.38 161 VAL B O 1
ATOM 3892 N N . ILE B 1 183 ? -23.396 -45.844 -28.315 1.00 16.80 162 ILE B N 1
ATOM 3893 C CA . ILE B 1 183 ? -24.475 -45.820 -27.313 1.00 17.75 162 ILE B CA 1
ATOM 3894 C C . ILE B 1 183 ? -24.061 -46.639 -26.063 1.00 18.36 162 ILE B C 1
ATOM 3895 O O . ILE B 1 183 ? -24.298 -46.205 -24.948 1.00 19.41 162 ILE B O 1
ATOM 3900 N N . TRP B 1 184 ? -23.435 -47.806 -26.264 1.00 18.40 163 TRP B N 1
ATOM 3901 C CA . TRP B 1 184 ? -22.997 -48.631 -25.145 1.00 18.12 163 TRP B CA 1
ATOM 3902 C C . TRP B 1 184 ? -21.915 -47.882 -24.340 1.00 17.69 163 TRP B C 1
ATOM 3903 O O . TRP B 1 184 ? -21.923 -47.894 -23.111 1.00 17.38 163 TRP B O 1
ATOM 3914 N N . GLY B 1 185 ? -20.974 -47.256 -25.039 1.00 15.85 164 GLY B N 1
ATOM 3915 C CA . GLY B 1 185 ? -20.033 -46.340 -24.380 1.00 16.76 164 GLY B CA 1
ATOM 3916 C C . GLY B 1 185 ? -20.673 -45.226 -23.543 1.00 17.28 164 GLY B C 1
ATOM 3917 O O . GLY B 1 185 ? -20.231 -44.942 -22.416 1.00 16.65 164 GLY B O 1
ATOM 3918 N N . TYR B 1 186 ? -21.715 -44.589 -24.070 1.00 16.60 165 TYR B N 1
ATOM 3919 C CA . TYR B 1 186 ? -22.371 -43.564 -23.288 1.00 17.50 165 TYR B CA 1
ATOM 3920 C C . TYR B 1 186 ? -23.114 -44.218 -22.122 1.00 18.84 165 TYR B C 1
ATOM 3921 O O . TYR B 1 186 ? -23.225 -43.612 -21.059 1.00 18.94 165 TYR B O 1
ATOM 3930 N N . GLY B 1 187 ? -23.590 -45.466 -22.313 1.00 20.60 166 GLY B N 1
ATOM 3931 C CA . GLY B 1 187 ? -24.269 -46.233 -21.243 1.00 20.56 166 GLY B CA 1
ATOM 3932 C C . GLY B 1 187 ? -23.328 -46.448 -20.065 1.00 22.24 166 GLY B C 1
ATOM 3933 O O . GLY B 1 187 ? -23.702 -46.292 -18.903 1.00 22.26 166 GLY B O 1
ATOM 3934 N N . MET B 1 188 ? -22.080 -46.770 -20.373 1.00 22.75 167 MET B N 1
ATOM 3935 C CA . MET B 1 188 ? -21.040 -46.880 -19.362 1.00 23.85 167 MET B CA 1
ATOM 3936 C C . MET B 1 188 ? -20.850 -45.594 -18.540 1.00 24.55 167 MET B C 1
ATOM 3937 O O . MET B 1 188 ? -20.274 -45.630 -17.443 1.00 24.73 167 MET B O 1
ATOM 3942 N N . GLU B 1 189 ? -21.315 -44.465 -19.076 1.00 24.96 168 GLU B N 1
ATOM 3943 C CA . GLU B 1 189 ? -21.147 -43.152 -18.437 1.00 25.93 168 GLU B CA 1
ATOM 3944 C C . GLU B 1 189 ? -22.434 -42.654 -17.832 1.00 26.15 168 GLU B C 1
ATOM 3945 O O . GLU B 1 189 ? -22.462 -41.576 -17.247 1.00 26.53 168 GLU B O 1
ATOM 3951 N N . GLY B 1 190 ? -23.504 -43.436 -17.966 1.00 25.75 169 GLY B N 1
ATOM 3952 C CA . GLY B 1 190 ? -24.752 -43.094 -17.302 1.00 25.28 169 GLY B CA 1
ATOM 3953 C C . GLY B 1 190 ? -25.953 -43.025 -18.240 1.00 24.92 169 GLY B C 1
ATOM 3954 O O . GLY B 1 190 ? -27.080 -42.911 -17.762 1.00 24.76 169 GLY B O 1
ATOM 3955 N N . LEU B 1 191 ? -25.738 -43.121 -19.560 1.00 22.40 170 LEU B N 1
ATOM 3956 C CA . LEU B 1 191 ? -26.859 -43.005 -20.471 1.00 21.05 170 LEU B CA 1
ATOM 3957 C C . LEU B 1 191 ? -27.858 -44.144 -20.253 1.00 21.61 170 LEU B C 1
ATOM 3958 O O . LEU B 1 191 ? -27.478 -45.292 -20.193 1.00 21.29 170 LEU B O 1
ATOM 3963 N N . ASN B 1 192 ? -29.125 -43.776 -20.169 1.00 21.36 171 ASN B N 1
ATOM 3964 C CA . ASN B 1 192 ? -30.241 -44.695 -20.087 1.00 22.41 171 ASN B CA 1
ATOM 3965 C C . ASN B 1 192 ? -30.685 -45.025 -21.512 1.00 22.23 171 ASN B C 1
ATOM 3966 O O . ASN B 1 192 ? -31.337 -44.195 -22.195 1.00 22.38 171 ASN B O 1
ATOM 3971 N N . PHE B 1 193 ? -30.299 -46.208 -21.981 1.00 20.94 172 PHE B N 1
ATOM 3972 C CA . PHE B 1 193 ? -30.592 -46.613 -23.356 1.00 19.88 172 PHE B CA 1
ATOM 3973 C C . PHE B 1 193 ? -31.185 -48.005 -23.391 1.00 19.54 172 PHE B C 1
ATOM 3974 O O . PHE B 1 193 ? -30.958 -48.803 -22.475 1.00 20.69 172 PHE B O 1
ATOM 3982 N N . THR B 1 194 ? -31.938 -48.268 -24.450 1.00 19.00 173 THR B N 1
ATOM 3983 C CA . THR B 1 194 ? -32.295 -49.611 -24.839 1.00 20.03 173 THR B CA 1
ATOM 3984 C C . THR B 1 194 ? -32.129 -49.734 -26.360 1.00 20.09 173 THR B C 1
ATOM 3985 O O . THR B 1 194 ? -32.572 -48.879 -27.132 1.00 19.52 173 THR B O 1
ATOM 3989 N N . LEU B 1 195 ? -31.477 -50.809 -26.778 1.00 20.08 174 LEU B N 1
ATOM 3990 C CA . LEU B 1 195 ? -31.333 -51.084 -28.198 1.00 20.26 174 LEU B CA 1
ATOM 3991 C C . LEU B 1 195 ? -32.348 -52.172 -28.514 1.00 20.77 174 LEU B C 1
ATOM 3992 O O . LEU B 1 195 ? -32.485 -53.142 -27.763 1.00 21.34 174 LEU B O 1
ATOM 3997 N N . PHE B 1 196 ? -33.079 -51.997 -29.609 1.00 20.97 175 PHE B N 1
ATOM 3998 C CA . PHE B 1 196 ? -33.948 -53.060 -30.075 1.00 21.31 175 PHE B CA 1
ATOM 3999 C C . PHE B 1 196 ? -33.622 -53.456 -31.518 1.00 21.68 175 PHE B C 1
ATOM 4000 O O . PHE B 1 196 ? -33.232 -52.588 -32.338 1.00 22.01 175 PHE B O 1
ATOM 4008 N N . ARG B 1 197 ? -33.730 -54.760 -31.804 1.00 21.13 176 ARG B N 1
ATOM 4009 C CA . ARG B 1 197 ? -33.464 -55.285 -33.139 1.00 21.24 176 ARG B CA 1
ATOM 4010 C C . ARG B 1 197 ? -34.681 -56.031 -33.707 1.00 22.61 176 ARG B C 1
ATOM 4011 O O . ARG B 1 197 ? -34.915 -57.198 -33.374 1.00 23.17 176 ARG B O 1
ATOM 4019 N N . PRO B 1 198 ? -35.451 -55.356 -34.582 1.00 22.71 177 PRO B N 1
ATOM 4020 C CA . PRO B 1 198 ? -36.612 -56.012 -35.170 1.00 23.45 177 PRO B CA 1
ATOM 4021 C C . PRO B 1 198 ? -36.198 -57.029 -36.199 1.00 24.00 177 PRO B C 1
ATOM 4022 O O . PRO B 1 198 ? -35.389 -56.727 -37.065 1.00 24.96 177 PRO B O 1
ATOM 4026 N N . PHE B 1 199 ? -36.781 -58.219 -36.128 1.00 23.48 178 PHE B N 1
ATOM 4027 C CA . PHE B 1 199 ? -36.553 -59.232 -37.127 1.00 22.76 178 PHE B CA 1
ATOM 4028 C C . PHE B 1 199 ? -37.779 -59.288 -38.016 1.00 23.37 178 PHE B C 1
ATOM 4029 O O . PHE B 1 199 ? -38.800 -59.786 -37.578 1.00 23.18 178 PHE B O 1
ATOM 4037 N N . ASN B 1 200 ? -37.664 -58.745 -39.241 1.00 23.16 179 ASN B N 1
ATOM 4038 C CA . ASN B 1 200 ? -38.720 -58.755 -40.257 1.00 24.28 179 ASN B CA 1
ATOM 4039 C C . ASN B 1 200 ? -40.117 -58.492 -39.753 1.00 23.86 179 ASN B C 1
ATOM 4040 O O . ASN B 1 200 ? -41.010 -59.328 -39.930 1.00 24.12 179 ASN B O 1
ATOM 4045 N N . TRP B 1 201 ? -40.297 -57.338 -39.116 1.00 24.08 180 TRP B N 1
ATOM 4046 C CA . TRP B 1 201 ? -41.628 -56.905 -38.700 1.00 24.04 180 TRP B CA 1
ATOM 4047 C C . TRP B 1 201 ? -42.467 -56.710 -39.934 1.00 25.14 180 TRP B C 1
ATOM 4048 O O . TRP B 1 201 ? -42.007 -56.089 -40.896 1.00 25.86 180 TRP B O 1
ATOM 4059 N N . ILE B 1 202 ? -43.698 -57.211 -39.916 1.00 26.08 181 ILE B N 1
ATOM 4060 C CA . ILE B 1 202 ? -44.591 -57.070 -41.056 1.00 26.65 181 ILE B CA 1
ATOM 4061 C C . ILE B 1 202 ? -46.006 -56.764 -40.609 1.00 27.17 181 ILE B C 1
ATOM 4062 O O . ILE B 1 202 ? -46.425 -57.140 -39.524 1.00 26.43 181 ILE B O 1
ATOM 4067 N N . GLY B 1 203 ? -46.746 -56.061 -41.453 1.00 28.01 182 GLY B N 1
ATOM 4068 C CA . GLY B 1 203 ? -48.154 -55.771 -41.147 1.00 28.60 182 GLY B CA 1
ATOM 4069 C C . GLY B 1 203 ? -48.662 -54.698 -42.087 1.00 28.95 182 GLY B C 1
ATOM 4070 O O . GLY B 1 203 ? -47.961 -54.330 -43.047 1.00 28.67 182 GLY B O 1
ATOM 4071 N N . PRO B 1 204 ? -49.877 -54.179 -41.826 1.00 29.39 183 PRO B N 1
ATOM 4072 C CA . PRO B 1 204 ? -50.461 -53.145 -42.673 1.00 29.49 183 PRO B CA 1
ATOM 4073 C C . PRO B 1 204 ? -49.539 -51.922 -42.631 1.00 28.95 183 PRO B C 1
ATOM 4074 O O . PRO B 1 204 ? -48.880 -51.709 -41.624 1.00 28.70 183 PRO B O 1
ATOM 4078 N N . GLY B 1 205 ? -49.529 -51.104 -43.679 1.00 28.82 184 GLY B N 1
ATOM 4079 C CA . GLY B 1 205 ? -48.808 -49.839 -43.608 1.00 28.03 184 GLY B CA 1
ATOM 4080 C C . GLY B 1 205 ? -47.307 -50.029 -43.728 1.00 27.60 184 GLY B C 1
ATOM 4081 O O . GLY B 1 205 ? -46.545 -49.299 -43.118 1.00 27.82 184 GLY B O 1
ATOM 4082 N N . LEU B 1 206 ? -46.889 -51.031 -44.494 1.00 27.50 185 LEU B N 1
ATOM 4083 C CA . LEU B 1 206 ? -45.483 -51.249 -44.753 1.00 27.38 185 LEU B CA 1
ATOM 4084 C C . LEU B 1 206 ? -44.868 -49.967 -45.329 1.00 26.68 185 LEU B C 1
ATOM 4085 O O . LEU B 1 206 ? -45.506 -49.252 -46.127 1.00 26.56 185 LEU B O 1
ATOM 4090 N N . ASP B 1 207 ? -43.652 -49.663 -44.914 1.00 25.24 186 ASP B N 1
ATOM 4091 C CA . ASP B 1 207 ? -42.921 -48.539 -45.528 1.00 25.88 186 ASP B CA 1
ATOM 4092 C C . ASP B 1 207 ? -42.563 -48.912 -46.978 1.00 25.79 186 ASP B C 1
ATOM 4093 O O . ASP B 1 207 ? -42.199 -50.055 -47.274 1.00 25.94 186 ASP B O 1
ATOM 4098 N N . SER B 1 208 ? -42.734 -47.967 -47.882 1.00 26.92 187 SER B N 1
ATOM 4099 C CA . SER B 1 208 ? -42.248 -48.129 -49.235 1.00 28.77 187 SER B CA 1
ATOM 4100 C C . SER B 1 208 ? -40.746 -48.403 -49.169 1.00 29.00 187 SER B C 1
ATOM 4101 O O . SER B 1 208 ? -40.031 -47.948 -48.240 1.00 28.14 187 SER B O 1
ATOM 4104 N N . ILE B 1 209 ? -40.281 -49.138 -50.163 1.00 29.23 188 ILE B N 1
ATOM 4105 C CA . ILE B 1 209 ? -38.918 -49.614 -50.210 1.00 30.94 188 ILE B CA 1
ATOM 4106 C C . ILE B 1 209 ? -37.826 -48.525 -50.154 1.00 31.24 188 ILE B C 1
ATOM 4107 O O . ILE B 1 209 ? -36.764 -48.756 -49.569 1.00 32.30 188 ILE B O 1
ATOM 4112 N N . TYR B 1 210 ? -38.082 -47.365 -50.731 1.00 30.50 189 TYR B N 1
ATOM 4113 C CA . TYR B 1 210 ? -37.102 -46.285 -50.698 1.00 31.33 189 TYR B CA 1
ATOM 4114 C C . TYR B 1 210 ? -37.406 -45.247 -49.598 1.00 30.38 189 TYR B C 1
ATOM 4115 O O . TYR B 1 210 ? -36.858 -44.143 -49.583 1.00 30.55 189 TYR B O 1
ATOM 4124 N N . THR B 1 211 ? -38.255 -45.612 -48.648 1.00 29.51 190 THR B N 1
ATOM 4125 C CA . THR B 1 211 ? -38.480 -44.741 -47.492 1.00 28.59 190 THR B CA 1
ATOM 4126 C C . THR B 1 211 ? -37.323 -44.924 -46.524 1.00 26.63 190 THR B C 1
ATOM 4127 O O . THR B 1 211 ? -37.026 -46.059 -46.153 1.00 26.14 190 THR B O 1
ATOM 4131 N N . PRO B 1 212 ? -36.683 -43.811 -46.110 1.00 25.09 191 PRO B N 1
ATOM 4132 C CA . PRO B 1 212 ? -35.586 -43.865 -45.148 1.00 24.16 191 PRO B CA 1
ATOM 4133 C C . PRO B 1 212 ? -36.087 -43.947 -43.695 1.00 23.28 191 PRO B C 1
ATOM 4134 O O . PRO B 1 212 ? -35.950 -42.998 -42.928 1.00 22.33 191 PRO B O 1
ATOM 4138 N N . LYS B 1 213 ? -36.696 -45.077 -43.330 1.00 23.98 192 LYS B N 1
ATOM 4139 C CA . LYS B 1 213 ? -37.077 -45.331 -41.926 1.00 23.59 192 LYS B CA 1
ATOM 4140 C C . LYS B 1 213 ? -36.790 -46.769 -41.594 1.00 23.88 192 LYS B C 1
ATOM 4141 O O . LYS B 1 213 ? -37.033 -47.650 -42.442 1.00 23.48 192 LYS B O 1
ATOM 4147 N N . GLU B 1 214 ? -36.306 -47.005 -40.363 1.00 22.32 193 GLU B N 1
ATOM 4148 C CA . GLU B 1 214 ? -36.286 -48.356 -39.829 1.00 22.92 193 GLU B CA 1
ATOM 4149 C C . GLU B 1 214 ? -37.742 -48.775 -39.577 1.00 23.43 193 GLU B C 1
ATOM 4150 O O . GLU B 1 214 ? -38.578 -47.931 -39.271 1.00 23.70 193 GLU B O 1
ATOM 4156 N N . GLY B 1 215 ? -38.047 -50.063 -39.722 1.00 23.50 194 GLY B N 1
ATOM 4157 C CA . GLY B 1 215 ? -39.404 -50.522 -39.509 1.00 24.30 194 GLY B CA 1
ATOM 4158 C C . GLY B 1 215 ? -39.759 -51.865 -40.115 1.00 24.83 194 GLY B C 1
ATOM 4159 O O . GLY B 1 215 ? -39.641 -52.898 -39.446 1.00 24.91 194 GLY B O 1
ATOM 4160 N N . SER B 1 216 ? -40.182 -51.857 -41.379 1.00 24.77 195 SER B N 1
ATOM 4161 C CA . SER B 1 216 ? -40.747 -53.063 -42.004 1.00 24.80 195 SER B CA 1
ATOM 4162 C C . SER B 1 216 ? -39.775 -53.854 -42.885 1.00 25.07 195 SER B C 1
ATOM 4163 O O . SER B 1 216 ? -38.774 -53.319 -43.378 1.00 24.33 195 SER B O 1
ATOM 4166 N N . SER B 1 217 ? -40.107 -55.127 -43.086 1.00 24.11 196 SER B N 1
ATOM 4167 C CA . SER B 1 217 ? -39.294 -56.059 -43.819 1.00 24.38 196 SER B CA 1
ATOM 4168 C C . SER B 1 217 ? -39.355 -55.746 -45.300 1.00 24.39 196 SER B C 1
ATOM 4169 O O . SER B 1 217 ? -40.436 -55.777 -45.887 1.00 23.67 196 SER B O 1
ATOM 4172 N N . ARG B 1 218 ? -38.190 -55.431 -45.893 1.00 23.87 197 ARG B N 1
ATOM 4173 C CA . ARG B 1 218 ? -38.144 -54.958 -47.272 1.00 23.97 197 ARG B CA 1
ATOM 4174 C C . ARG B 1 218 ? -38.470 -56.092 -48.243 1.00 24.36 197 ARG B C 1
ATOM 4175 O O . ARG B 1 218 ? -39.199 -55.881 -49.214 1.00 24.28 197 ARG B O 1
ATOM 4183 N N . VAL B 1 219 ? -37.954 -57.295 -47.968 1.00 23.72 198 VAL B N 1
ATOM 4184 C CA . VAL B 1 219 ? -38.227 -58.434 -48.845 1.00 24.52 198 VAL B CA 1
ATOM 4185 C C . VAL B 1 219 ? -39.733 -58.745 -48.969 1.00 24.92 198 VAL B C 1
ATOM 4186 O O . VAL B 1 219 ? -40.225 -59.016 -50.068 1.00 24.44 198 VAL B O 1
ATOM 4190 N N . VAL B 1 220 ? -40.462 -58.670 -47.859 1.00 25.46 199 VAL B N 1
ATOM 4191 C CA . VAL B 1 220 ? -41.896 -58.938 -47.901 1.00 26.53 199 VAL B CA 1
ATOM 4192 C C . VAL B 1 220 ? -42.611 -57.831 -48.646 1.00 26.92 199 VAL B C 1
ATOM 4193 O O . VAL B 1 220 ? -43.541 -58.093 -49.409 1.00 28.39 199 VAL B O 1
ATOM 4197 N N . THR B 1 221 ? -42.189 -56.599 -48.395 1.00 26.81 200 THR B N 1
ATOM 4198 C CA . THR B 1 221 ? -42.721 -55.421 -49.068 1.00 26.89 200 THR B CA 1
ATOM 4199 C C . THR B 1 221 ? -42.487 -55.476 -50.569 1.00 28.22 200 THR B C 1
ATOM 4200 O O . THR B 1 221 ? -43.399 -55.185 -51.349 1.00 28.48 200 THR B O 1
ATOM 4204 N N . GLN B 1 222 ? -41.257 -55.815 -50.970 1.00 28.23 201 GLN B N 1
ATOM 4205 C CA . GLN B 1 222 ? -40.934 -55.993 -52.385 1.00 30.08 201 GLN B CA 1
ATOM 4206 C C . GLN B 1 222 ? -41.746 -57.138 -53.024 1.00 30.66 201 GLN B C 1
ATOM 4207 O O . GLN B 1 222 ? -42.211 -57.011 -54.170 1.00 29.64 201 GLN B O 1
ATOM 4213 N N . PHE B 1 223 ? -41.916 -58.247 -52.302 1.00 30.47 202 PHE B N 1
ATOM 4214 C CA . PHE B 1 223 ? -42.699 -59.339 -52.884 1.00 31.53 202 PHE B CA 1
ATOM 4215 C C . PHE B 1 223 ? -44.156 -58.909 -53.068 1.00 32.41 202 PHE B C 1
ATOM 4216 O O . PHE B 1 223 ? -44.743 -59.148 -54.127 1.00 33.32 202 PHE B O 1
ATOM 4224 N N . LEU B 1 224 ? -44.732 -58.245 -52.070 1.00 33.15 203 LEU B N 1
ATOM 4225 C CA . LEU B 1 224 ? -46.121 -57.803 -52.190 1.00 34.60 203 LEU B CA 1
ATOM 4226 C C . LEU B 1 224 ? -46.284 -56.841 -53.373 1.00 35.55 203 LEU B C 1
ATOM 4227 O O . LEU B 1 224 ? -47.274 -56.912 -54.111 1.00 36.50 203 LEU B O 1
ATOM 4232 N N . GLY B 1 225 ? -45.309 -55.948 -53.544 1.00 35.51 204 GLY B N 1
ATOM 4233 C CA . GLY B 1 225 ? -45.309 -54.984 -54.643 1.00 35.86 204 GLY B CA 1
ATOM 4234 C C . GLY B 1 225 ? -45.307 -55.645 -56.006 1.00 37.01 204 GLY B C 1
ATOM 4235 O O . GLY B 1 225 ? -46.106 -55.294 -56.880 1.00 37.40 204 GLY B O 1
ATOM 4236 N N . HIS B 1 226 ? -44.414 -56.608 -56.209 1.00 37.00 205 HIS B N 1
ATOM 4237 C CA . HIS B 1 226 ? -44.369 -57.292 -57.485 1.00 37.94 205 HIS B CA 1
ATOM 4238 C C . HIS B 1 226 ? -45.673 -58.065 -57.711 1.00 38.83 205 HIS B C 1
ATOM 4239 O O . HIS B 1 226 ? -46.211 -58.079 -58.830 1.00 38.72 205 HIS B O 1
ATOM 4246 N N . ILE B 1 227 ? -46.184 -58.692 -56.656 1.00 38.27 206 ILE B N 1
ATOM 4247 C CA . ILE B 1 227 ? -47.366 -59.530 -56.806 1.00 39.35 206 ILE B CA 1
ATOM 4248 C C . ILE B 1 227 ? -48.521 -58.697 -57.329 1.00 40.32 206 ILE B C 1
ATOM 4249 O O . ILE B 1 227 ? -49.084 -59.014 -58.353 1.00 40.71 206 ILE B O 1
ATOM 4254 N N . VAL B 1 228 ? -48.817 -57.591 -56.671 1.00 40.90 207 VAL B N 1
ATOM 4255 C CA . VAL B 1 228 ? -49.909 -56.740 -57.119 1.00 42.23 207 VAL B CA 1
ATOM 4256 C C . VAL B 1 228 ? -49.630 -56.062 -58.472 1.00 42.96 207 VAL B C 1
ATOM 4257 O O . VAL B 1 228 ? -50.563 -55.689 -59.167 1.00 43.84 207 VAL B O 1
ATOM 4261 N N . ARG B 1 229 ? -48.359 -55.939 -58.861 1.00 42.88 208 ARG B N 1
ATOM 4262 C CA . ARG B 1 229 ? -48.022 -55.320 -60.145 1.00 43.38 208 ARG B CA 1
ATOM 4263 C C . ARG B 1 229 ? -47.886 -56.313 -61.311 1.00 44.29 208 ARG B C 1
ATOM 4264 O O . ARG B 1 229 ? -47.532 -55.914 -62.421 1.00 44.42 208 ARG B O 1
ATOM 4272 N N . GLY B 1 230 ? -48.198 -57.588 -61.047 1.00 44.34 209 GLY B N 1
ATOM 4273 C CA . GLY B 1 230 ? -48.008 -58.683 -61.985 1.00 45.00 209 GLY B CA 1
ATOM 4274 C C . GLY B 1 230 ? -46.589 -58.797 -62.485 1.00 45.30 209 GLY B C 1
ATOM 4275 O O . GLY B 1 230 ? -46.369 -59.088 -63.649 1.00 46.12 209 GLY B O 1
ATOM 4276 N N . GLU B 1 231 ? -45.623 -58.574 -61.603 1.00 45.24 210 GLU B N 1
ATOM 4277 C CA . GLU B 1 231 ? -44.206 -58.535 -61.976 1.00 45.68 210 GLU B CA 1
ATOM 4278 C C . GLU B 1 231 ? -43.462 -59.751 -61.457 1.00 45.22 210 GLU B C 1
ATOM 4279 O O . GLU B 1 231 ? -43.857 -60.333 -60.449 1.00 44.99 210 GLU B O 1
ATOM 4285 N N . ASN B 1 232 ? -42.368 -60.117 -62.119 1.00 45.30 211 ASN B N 1
ATOM 4286 C CA . ASN B 1 232 ? -41.566 -61.258 -61.672 1.00 45.77 211 ASN B CA 1
ATOM 4287 C C . ASN B 1 232 ? -40.895 -61.024 -60.326 1.00 45.45 211 ASN B C 1
ATOM 4288 O O . ASN B 1 232 ? -40.554 -59.892 -59.977 1.00 45.18 211 ASN B O 1
ATOM 4293 N N . ILE B 1 233 ? -40.712 -62.106 -59.583 1.00 46.11 212 ILE B N 1
ATOM 4294 C CA . ILE B 1 233 ? -39.981 -62.069 -58.316 1.00 46.23 212 ILE B CA 1
ATOM 4295 C C . ILE B 1 233 ? -38.620 -62.749 -58.475 1.00 47.27 212 ILE B C 1
ATOM 4296 O O . ILE B 1 233 ? -38.535 -63.873 -58.971 1.00 47.29 212 ILE B O 1
ATOM 4301 N N . SER B 1 234 ? -37.577 -62.036 -58.049 1.00 48.15 213 SER B N 1
ATOM 4302 C CA . SER B 1 234 ? -36.178 -62.486 -58.098 1.00 49.89 213 SER B CA 1
ATOM 4303 C C . SER B 1 234 ? -35.741 -63.225 -56.828 1.00 49.65 213 SER B C 1
ATOM 4304 O O . SER B 1 234 ? -35.859 -62.685 -55.734 1.00 49.48 213 SER B O 1
ATOM 4307 N N . LEU B 1 235 ? -35.243 -64.454 -56.968 1.00 50.79 214 LEU B N 1
ATOM 4308 C CA . LEU B 1 235 ? -34.697 -65.200 -55.820 1.00 51.12 214 LEU B CA 1
ATOM 4309 C C . LEU B 1 235 ? -33.176 -65.373 -55.918 1.00 52.31 214 LEU B C 1
ATOM 4310 O O . LEU B 1 235 ? -32.701 -66.258 -56.623 1.00 53.24 214 LEU B O 1
ATOM 4315 N N . VAL B 1 236 ? -32.417 -64.532 -55.215 1.00 52.74 215 VAL B N 1
ATOM 4316 C CA . VAL B 1 236 ? -30.958 -64.688 -55.142 1.00 53.56 215 VAL B CA 1
ATOM 4317 C C . VAL B 1 236 ? -30.560 -66.075 -54.591 1.00 54.16 215 VAL B C 1
ATOM 4318 O O . VAL B 1 236 ? -31.151 -66.565 -53.626 1.00 54.22 215 VAL B O 1
ATOM 4320 N N . ASP B 1 237 ? -29.581 -66.705 -55.237 1.00 54.99 216 ASP B N 1
ATOM 4321 C CA . ASP B 1 237 ? -29.084 -68.045 -54.867 1.00 55.62 216 ASP B CA 1
ATOM 4322 C C . ASP B 1 237 ? -30.191 -69.041 -54.503 1.00 55.98 216 ASP B C 1
ATOM 4323 O O . ASP B 1 237 ? -30.128 -69.721 -53.472 1.00 56.35 216 ASP B O 1
ATOM 4325 N N . GLY B 1 238 ? -31.212 -69.111 -55.355 1.00 56.30 217 GLY B N 1
ATOM 4326 C CA . GLY B 1 238 ? -32.325 -70.041 -55.165 1.00 56.21 217 GLY B CA 1
ATOM 4327 C C . GLY B 1 238 ? -33.291 -69.672 -54.046 1.00 55.64 217 GLY B C 1
ATOM 4328 O O . GLY B 1 238 ? -34.343 -70.315 -53.894 1.00 55.82 217 GLY B O 1
ATOM 4329 N N . GLY B 1 239 ? -32.942 -68.653 -53.257 1.00 54.50 218 GLY B N 1
ATOM 4330 C CA . GLY B 1 239 ? -33.816 -68.179 -52.179 1.00 53.71 218 GLY B CA 1
ATOM 4331 C C . GLY B 1 239 ? -33.910 -69.124 -50.990 1.00 53.32 218 GLY B C 1
ATOM 4332 O O . GLY B 1 239 ? -34.932 -69.182 -50.301 1.00 52.67 218 GLY B O 1
ATOM 4333 N N . SER B 1 240 ? -32.825 -69.858 -50.759 1.00 53.72 219 SER B N 1
ATOM 4334 C CA . SER B 1 240 ? -32.709 -70.824 -49.653 1.00 53.80 219 SER B CA 1
ATOM 4335 C C . SER B 1 240 ? -32.320 -70.173 -48.298 1.00 52.73 219 SER B C 1
ATOM 4336 O O . SER B 1 240 ? -32.304 -70.839 -47.262 1.00 52.53 219 SER B O 1
ATOM 4339 N N . GLN B 1 241 ? -32.003 -68.882 -48.318 1.00 51.71 220 GLN B N 1
ATOM 4340 C CA . GLN B 1 241 ? -31.763 -68.130 -47.086 1.00 50.70 220 GLN B CA 1
ATOM 4341 C C . GLN B 1 241 ? -33.033 -68.134 -46.223 1.00 50.00 220 GLN B C 1
ATOM 4342 O O . GLN B 1 241 ? -34.106 -67.753 -46.703 1.00 49.84 220 GLN B O 1
ATOM 4344 N N . LYS B 1 242 ? -32.908 -68.597 -44.975 1.00 48.89 221 LYS B N 1
ATOM 4345 C CA . LYS B 1 242 ? -34.020 -68.602 -44.023 1.00 48.01 221 LYS B CA 1
ATOM 4346 C C . LYS B 1 242 ? -34.053 -67.326 -43.142 1.00 46.47 221 LYS B C 1
ATOM 4347 O O . LYS B 1 242 ? -33.004 -66.685 -42.890 1.00 46.78 221 LYS B O 1
ATOM 4353 N N . ARG B 1 243 ? -35.256 -66.948 -42.695 1.00 44.06 222 ARG B N 1
ATOM 4354 C CA . ARG B 1 243 ? -35.446 -65.745 -41.868 1.00 41.50 222 ARG B CA 1
ATOM 4355 C C . ARG B 1 243 ? -36.635 -65.921 -40.929 1.00 39.34 222 ARG B C 1
ATOM 4356 O O . ARG B 1 243 ? -37.515 -66.756 -41.182 1.00 39.64 222 ARG B O 1
ATOM 4364 N N . ALA B 1 244 ? -36.655 -65.135 -39.856 1.00 36.34 223 ALA B N 1
ATOM 4365 C CA . ALA B 1 244 ? -37.753 -65.124 -38.894 1.00 33.73 223 ALA B CA 1
ATOM 4366 C C . ALA B 1 244 ? -38.655 -63.914 -39.116 1.00 32.03 223 ALA B C 1
ATOM 4367 O O . ALA B 1 244 ? -38.167 -62.784 -39.186 1.00 31.06 223 ALA B O 1
ATOM 4369 N N . PHE B 1 245 ? -39.965 -64.149 -39.204 1.00 30.61 224 PHE B N 1
ATOM 4370 C CA . PHE B 1 245 ? -40.909 -63.089 -39.572 1.00 29.32 224 PHE B CA 1
ATOM 4371 C C . PHE B 1 245 ? -41.824 -62.765 -38.411 1.00 29.10 224 PHE B C 1
ATOM 4372 O O . PHE B 1 245 ? -42.293 -63.669 -37.718 1.00 29.19 224 PHE B O 1
ATOM 4380 N N . THR B 1 246 ? -42.049 -61.473 -38.184 1.00 27.76 225 THR B N 1
ATOM 4381 C CA . THR B 1 246 ? -42.701 -61.027 -36.969 1.00 26.65 225 THR B CA 1
ATOM 4382 C C . THR B 1 246 ? -43.838 -60.070 -37.247 1.00 26.80 225 THR B C 1
ATOM 4383 O O . THR B 1 246 ? -43.615 -59.006 -37.815 1.00 26.97 225 THR B O 1
ATOM 4387 N N . TYR B 1 247 ? -45.053 -60.434 -36.831 1.00 26.78 226 TYR B N 1
ATOM 4388 C CA . TYR B 1 247 ? -46.205 -59.560 -37.002 1.00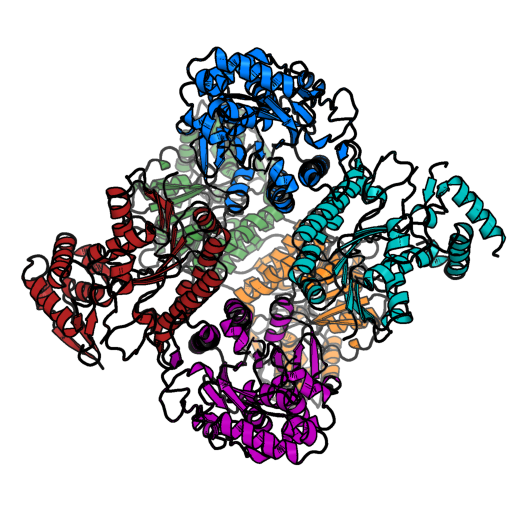 26.68 226 TYR B CA 1
ATOM 4389 C C . TYR B 1 247 ? -46.014 -58.292 -36.193 1.00 26.07 226 TYR B C 1
ATOM 4390 O O . TYR B 1 247 ? -45.498 -58.348 -35.084 1.00 26.73 226 TYR B O 1
ATOM 4399 N N . VAL B 1 248 ? -46.424 -57.160 -36.748 1.00 25.95 227 VAL B N 1
ATOM 4400 C CA . VAL B 1 248 ? -46.189 -55.864 -36.120 1.00 26.09 227 VAL B CA 1
ATOM 4401 C C . VAL B 1 248 ? -46.736 -55.755 -34.689 1.00 27.67 227 VAL B C 1
ATOM 4402 O O . VAL B 1 248 ? -46.056 -55.184 -33.831 1.00 27.27 227 VAL B O 1
ATOM 4406 N N . ASP B 1 249 ? -47.923 -56.319 -34.401 1.00 29.13 228 ASP B N 1
ATOM 4407 C CA . ASP B 1 249 ? -48.496 -56.150 -33.050 1.00 29.70 228 ASP B CA 1
ATOM 4408 C C . ASP B 1 249 ? -47.570 -56.771 -32.006 1.00 29.73 228 ASP B C 1
ATOM 4409 O O . ASP B 1 249 ? -47.474 -56.259 -30.891 1.00 30.24 228 ASP B O 1
ATOM 4414 N N . ASP B 1 250 ? -46.906 -57.879 -32.361 1.00 29.00 229 ASP B N 1
ATOM 4415 C CA . ASP B 1 250 ? -45.924 -58.513 -31.458 1.00 28.36 229 ASP B CA 1
ATOM 4416 C C . ASP B 1 250 ? -44.724 -57.616 -31.195 1.00 27.30 229 ASP B C 1
ATOM 4417 O O . ASP B 1 250 ? -44.244 -57.545 -30.062 1.00 26.61 229 ASP B O 1
ATOM 4422 N N . GLY B 1 251 ? -44.246 -56.955 -32.250 1.00 25.90 230 GLY B N 1
ATOM 4423 C CA . GLY B 1 251 ? -43.154 -55.989 -32.154 1.00 25.43 230 GLY B CA 1
ATOM 4424 C C . GLY B 1 251 ? -43.434 -54.817 -31.232 1.00 25.43 230 GLY B C 1
ATOM 4425 O O . GLY B 1 251 ? -42.623 -54.479 -30.345 1.00 25.07 230 GLY B O 1
ATOM 4426 N N . ILE B 1 252 ? -44.584 -54.196 -31.450 1.00 24.26 231 ILE B N 1
ATOM 4427 C CA . ILE B 1 252 ? -45.026 -53.064 -30.688 1.00 24.05 231 ILE B CA 1
ATOM 4428 C C . ILE B 1 252 ? -45.218 -53.418 -29.217 1.00 25.28 231 ILE B C 1
ATOM 4429 O O . ILE B 1 252 ? -44.779 -52.665 -28.319 1.00 24.80 231 ILE B O 1
ATOM 4434 N N . SER B 1 253 ? -45.853 -54.565 -28.955 1.00 25.73 232 SER B N 1
ATOM 4435 C CA . SER B 1 253 ? -46.020 -55.000 -27.571 1.00 26.25 232 SER B CA 1
ATOM 4436 C C . SER B 1 253 ? -44.696 -54.985 -26.808 1.00 26.17 232 SER B C 1
ATOM 4437 O O . SER B 1 253 ? -44.660 -54.517 -25.666 1.00 25.40 232 SER B O 1
ATOM 4440 N N . ALA B 1 254 ? -43.633 -55.519 -27.423 1.00 24.89 233 ALA B N 1
ATOM 4441 C CA . ALA B 1 254 ? -42.300 -55.443 -26.817 1.00 25.85 233 ALA B CA 1
ATOM 4442 C C . ALA B 1 254 ? -41.799 -53.999 -26.656 1.00 24.91 233 ALA B C 1
ATOM 4443 O O . ALA B 1 254 ? -41.201 -53.666 -25.636 1.00 25.85 233 ALA B O 1
ATOM 4445 N N . LEU B 1 255 ? -42.061 -53.148 -27.636 1.00 24.63 234 LEU B N 1
ATOM 4446 C CA . LEU B 1 255 ? -41.599 -51.758 -27.563 1.00 25.57 234 LEU B CA 1
ATOM 4447 C C . LEU B 1 255 ? -42.266 -51.005 -26.428 1.00 25.74 234 LEU B C 1
ATOM 4448 O O . LEU B 1 255 ? -41.608 -50.229 -25.734 1.00 25.52 234 LEU B O 1
ATOM 4453 N N . MET B 1 256 ? -43.556 -51.276 -26.218 1.00 25.64 235 MET B N 1
ATOM 4454 C CA . MET B 1 256 ? -44.314 -50.656 -25.129 1.00 25.30 235 MET B CA 1
ATOM 4455 C C . MET B 1 256 ? -43.690 -50.939 -23.766 1.00 25.52 235 MET B C 1
ATOM 4456 O O . MET B 1 256 ? -43.544 -50.027 -22.933 1.00 25.67 235 MET B O 1
ATOM 4461 N N . LYS B 1 257 ? -43.313 -52.202 -23.547 1.00 24.84 236 LYS B N 1
ATOM 4462 C CA . LYS B 1 257 ? -42.647 -52.618 -22.314 1.00 24.55 236 LYS B CA 1
ATOM 4463 C C . LYS B 1 257 ? -41.315 -51.892 -22.136 1.00 23.35 236 LYS B C 1
ATOM 4464 O O . LYS B 1 257 ? -40.964 -51.472 -21.036 1.00 24.42 236 LYS B O 1
ATOM 4470 N N . ILE B 1 258 ? -40.562 -51.788 -23.216 1.00 21.74 237 ILE B N 1
ATOM 4471 C CA . ILE B 1 258 ? -39.299 -51.052 -23.190 1.00 21.37 237 ILE B CA 1
ATOM 4472 C C . ILE B 1 258 ? -39.527 -49.590 -22.785 1.00 21.19 237 ILE B C 1
ATOM 4473 O O . ILE B 1 258 ? -38.831 -49.046 -21.903 1.00 21.29 237 ILE B O 1
ATOM 4478 N N . ILE B 1 259 ? -40.498 -48.958 -23.417 1.00 21.55 238 ILE B N 1
ATOM 4479 C CA . ILE B 1 259 ? -40.770 -47.541 -23.151 1.00 22.74 238 ILE B CA 1
ATOM 4480 C C . ILE B 1 259 ? -41.353 -47.328 -21.743 1.00 24.09 238 ILE B C 1
ATOM 4481 O O . ILE B 1 259 ? -41.044 -46.331 -21.076 1.00 23.95 238 ILE B O 1
ATOM 4486 N N . GLU B 1 260 ? -42.188 -48.264 -21.275 1.00 24.84 239 GLU B N 1
ATOM 4487 C CA . GLU B 1 260 ? -42.697 -48.165 -19.896 1.00 25.32 239 GLU B CA 1
ATOM 4488 C C . GLU B 1 260 ? -41.504 -48.289 -18.965 1.00 24.85 239 GLU B C 1
ATOM 4489 O O . GLU B 1 260 ? -41.378 -47.532 -17.996 1.00 24.90 239 GLU B O 1
ATOM 4495 N N . ASN B 1 261 ? -40.598 -49.204 -19.321 1.00 23.87 240 ASN B N 1
ATOM 4496 C CA . ASN B 1 261 ? -39.369 -49.428 -18.586 1.00 23.71 240 ASN B CA 1
ATOM 4497 C C . ASN B 1 261 ? -39.579 -49.569 -17.067 1.00 24.69 240 ASN B C 1
ATOM 4498 O O . ASN B 1 261 ? -38.921 -48.876 -16.282 1.00 24.38 240 ASN B O 1
ATOM 4503 N N . SER B 1 262 ? -40.488 -50.460 -16.661 1.00 24.64 241 SER B N 1
ATOM 4504 C CA . SER B 1 262 ? -40.801 -50.625 -15.245 1.00 25.88 241 SER B CA 1
ATOM 4505 C C . SER B 1 262 ? -39.543 -50.851 -14.379 1.00 25.76 241 SER B C 1
ATOM 4506 O O . SER B 1 262 ? -38.800 -51.816 -14.602 1.00 25.18 241 SER B O 1
ATOM 4509 N N . ASN B 1 263 ? -39.340 -49.975 -13.383 1.00 25.97 242 ASN B N 1
ATOM 4510 C CA . ASN B 1 263 ? -38.140 -49.984 -12.523 1.00 26.17 242 ASN B CA 1
ATOM 4511 C C . ASN B 1 263 ? -36.805 -50.117 -13.296 1.00 26.72 242 ASN B C 1
ATOM 4512 O O . ASN B 1 263 ? -35.856 -50.735 -12.796 1.00 27.58 242 ASN B O 1
ATOM 4517 N N . GLY B 1 264 ? -36.753 -49.599 -14.523 1.00 25.35 243 GLY B N 1
ATOM 4518 C CA . GLY B 1 264 ? -35.519 -49.619 -15.286 1.00 25.26 243 GLY B CA 1
ATOM 4519 C C . GLY B 1 264 ? -35.071 -50.967 -15.804 1.00 24.51 243 GLY B C 1
ATOM 4520 O O . GLY B 1 264 ? -33.916 -51.103 -16.149 1.00 25.29 243 GLY B O 1
ATOM 4521 N N . VAL B 1 265 ? -35.971 -51.956 -15.888 1.00 24.89 244 VAL B N 1
ATOM 4522 C CA . VAL B 1 265 ? -35.624 -53.300 -16.399 1.00 24.54 244 VAL B CA 1
ATOM 4523 C C . VAL B 1 265 ? -34.935 -53.285 -17.780 1.00 23.97 244 VAL B C 1
ATOM 4524 O O . VAL B 1 265 ? -34.031 -54.079 -18.021 1.00 24.00 244 VAL B O 1
ATOM 4528 N N . ALA B 1 266 ? -35.334 -52.376 -18.668 1.00 23.23 245 ALA B N 1
ATOM 4529 C CA . ALA B 1 266 ? -34.785 -52.350 -20.040 1.00 22.42 245 ALA B CA 1
ATOM 4530 C C . ALA B 1 266 ? -33.546 -51.442 -20.196 1.00 22.40 245 ALA B C 1
ATOM 4531 O O . ALA B 1 266 ? -32.914 -51.404 -21.251 1.00 23.10 245 ALA B O 1
ATOM 4533 N N . THR B 1 267 ? -33.182 -50.748 -19.124 1.00 22.65 246 THR B N 1
ATOM 4534 C CA . THR B 1 267 ? -32.015 -49.879 -19.111 1.00 21.79 246 THR B CA 1
ATOM 4535 C C . THR B 1 267 ? -30.712 -50.684 -19.284 1.00 22.20 246 THR B C 1
ATOM 4536 O O . THR B 1 267 ? -30.449 -51.639 -18.542 1.00 21.95 246 THR B O 1
ATOM 4540 N N . GLY B 1 268 ? -29.938 -50.297 -20.310 1.00 20.94 247 GLY B N 1
ATOM 4541 C CA . GLY B 1 268 ? -28.673 -50.912 -20.630 1.00 20.26 247 GLY B CA 1
ATOM 4542 C C . GLY B 1 268 ? -28.850 -52.189 -21.433 1.00 20.47 247 GLY B C 1
ATOM 4543 O O . GLY B 1 268 ? -27.890 -52.919 -21.611 1.00 21.26 247 GLY B O 1
ATOM 4544 N N . LYS B 1 269 ? -30.070 -52.482 -21.900 1.00 20.24 248 LYS B N 1
ATOM 4545 C CA . LYS B 1 269 ? -30.356 -53.812 -22.456 1.00 20.35 248 LYS B CA 1
ATOM 4546 C C . LYS B 1 269 ? -30.373 -53.821 -23.988 1.00 19.89 248 LYS B C 1
ATOM 4547 O O . LYS B 1 269 ? -30.635 -52.786 -24.613 1.00 19.34 248 LYS B O 1
ATOM 4553 N N . ILE B 1 270 ? -30.086 -54.985 -24.572 1.00 19.66 249 ILE B N 1
ATOM 4554 C CA . ILE B 1 270 ? -30.209 -55.189 -26.026 1.00 20.31 249 ILE B CA 1
ATOM 4555 C C . ILE B 1 270 ? -31.243 -56.307 -26.315 1.00 21.20 249 ILE B C 1
ATOM 4556 O O . ILE B 1 270 ? -31.057 -57.461 -25.902 1.00 22.53 249 ILE B O 1
ATOM 4561 N N . TYR B 1 271 ? -32.326 -55.976 -27.014 1.00 21.65 250 TYR B N 1
ATOM 4562 C CA . TYR B 1 271 ? -33.410 -56.952 -27.271 1.00 22.13 250 TYR B CA 1
ATOM 4563 C C . TYR B 1 271 ? -33.627 -57.236 -28.751 1.00 22.74 250 TYR B C 1
ATOM 4564 O O . TYR B 1 271 ? -33.877 -56.307 -29.521 1.00 23.40 250 TYR B O 1
ATOM 4573 N N . ASN B 1 272 ? -33.511 -58.507 -29.161 1.00 22.71 251 ASN B N 1
ATOM 4574 C CA . ASN B 1 272 ? -34.106 -58.923 -30.430 1.00 22.66 251 ASN B CA 1
ATOM 4575 C C . ASN B 1 272 ? -35.611 -58.986 -30.213 1.00 23.44 251 ASN B C 1
ATOM 4576 O O . ASN B 1 272 ? -36.067 -59.465 -29.168 1.00 23.74 251 ASN B O 1
ATOM 4581 N N . ILE B 1 273 ? -36.382 -58.480 -31.170 1.00 23.19 252 ILE B N 1
ATOM 4582 C CA . ILE B 1 273 ? -37.827 -58.575 -31.085 1.00 23.87 252 ILE B CA 1
ATOM 4583 C C . ILE B 1 273 ? -38.252 -59.266 -32.363 1.00 24.63 252 ILE B C 1
ATOM 4584 O O . ILE B 1 273 ? -38.421 -58.626 -33.400 1.00 24.63 252 ILE B O 1
ATOM 4589 N N . GLY B 1 274 ? -38.318 -60.594 -32.293 1.00 25.03 253 GLY B N 1
ATOM 4590 C CA . GLY B 1 274 ? -38.766 -61.400 -33.407 1.00 25.89 253 GLY B CA 1
ATOM 4591 C C . GLY B 1 274 ? -39.503 -62.649 -32.941 1.00 26.37 253 GLY B C 1
ATOM 4592 O O . GLY B 1 274 ? -39.437 -63.014 -31.771 1.00 25.65 253 GLY B O 1
ATOM 4593 N N . ASN B 1 275 ? -40.207 -63.286 -33.870 1.00 27.23 254 ASN B N 1
ATOM 4594 C CA . ASN B 1 275 ? -40.838 -64.595 -33.642 1.00 28.56 254 ASN B CA 1
ATOM 4595 C C . ASN B 1 275 ? -39.996 -65.703 -34.298 1.00 29.41 254 ASN B C 1
ATOM 4596 O O . ASN B 1 275 ? -40.090 -65.928 -35.510 1.00 30.01 254 ASN B O 1
ATOM 4601 N N . PRO B 1 276 ? -39.157 -66.396 -33.499 1.00 30.87 255 PRO B N 1
ATOM 4602 C CA . PRO B 1 276 ? -38.310 -67.458 -34.047 1.00 31.66 255 PRO B CA 1
ATOM 4603 C C . PRO B 1 276 ? -39.122 -68.665 -34.549 1.00 33.46 255 PRO B C 1
ATOM 4604 O O . PRO B 1 276 ? -38.582 -69.476 -35.290 1.00 34.50 255 PRO B O 1
ATOM 4608 N N . ASN B 1 277 ? -40.392 -68.776 -34.167 1.00 34.36 256 ASN B N 1
ATOM 4609 C CA . ASN B 1 277 ? -41.247 -69.864 -34.693 1.00 36.64 256 ASN B CA 1
ATOM 4610 C C . ASN B 1 277 ? -41.754 -69.585 -36.110 1.00 36.41 256 ASN B C 1
ATOM 4611 O O . ASN B 1 277 ? -42.173 -70.501 -36.803 1.00 36.33 256 ASN B O 1
ATOM 4616 N N . ASN B 1 278 ? -41.713 -68.324 -36.539 1.00 36.11 257 ASN B N 1
ATOM 4617 C CA . ASN B 1 278 ? -42.005 -67.997 -37.939 1.00 36.15 257 ASN B CA 1
ATOM 4618 C C . ASN B 1 278 ? -40.743 -68.074 -38.818 1.00 36.78 257 ASN B C 1
ATOM 4619 O O . ASN B 1 278 ? -40.328 -67.095 -39.456 1.00 35.68 257 ASN B O 1
ATOM 4624 N N . ASN B 1 279 ? -40.127 -69.251 -38.846 1.00 37.82 258 ASN B N 1
ATOM 4625 C CA . ASN B 1 279 ? -38.849 -69.415 -39.521 1.00 38.41 258 ASN B CA 1
ATOM 4626 C C . ASN B 1 279 ? -38.970 -69.990 -40.964 1.00 38.54 258 ASN B C 1
ATOM 4627 O O . ASN B 1 279 ? -39.150 -71.195 -41.144 1.00 38.92 258 ASN B O 1
ATOM 4632 N N . PHE B 1 280 ? -38.832 -69.127 -41.977 1.00 37.95 259 PHE B N 1
ATOM 4633 C CA . PHE B 1 280 ? -39.081 -69.502 -43.380 1.00 37.98 259 PHE B CA 1
ATOM 4634 C C . PHE B 1 280 ? -37.990 -69.036 -44.341 1.00 36.65 259 PHE B C 1
ATOM 4635 O O . PHE B 1 280 ? -37.369 -68.012 -44.113 1.00 36.56 259 PHE B O 1
ATOM 4643 N N . SER B 1 281 ? -37.747 -69.790 -45.409 1.00 36.20 260 SER B N 1
ATOM 4644 C CA . SER B 1 281 ? -36.847 -69.311 -46.482 1.00 35.04 260 SER B CA 1
ATOM 4645 C C . SER B 1 281 ? -37.498 -68.243 -47.372 1.00 34.17 260 SER B C 1
ATOM 4646 O O . SER B 1 281 ? -38.722 -68.116 -47.434 1.00 33.00 260 SER B O 1
ATOM 4649 N N . VAL B 1 282 ? -36.660 -67.491 -48.072 1.00 34.28 261 VAL B N 1
ATOM 4650 C CA . VAL B 1 282 ? -37.144 -66.498 -49.013 1.00 35.14 261 VAL B CA 1
ATOM 4651 C C . VAL B 1 282 ? -38.026 -67.200 -50.074 1.00 35.55 261 VAL B C 1
ATOM 4652 O O . VAL B 1 282 ? -39.116 -66.716 -50.380 1.00 34.93 261 VAL B O 1
ATOM 4656 N N . ARG B 1 283 ? -37.585 -68.369 -50.553 1.00 36.22 262 ARG B N 1
ATOM 4657 C CA . ARG B 1 283 ? -38.370 -69.182 -51.488 1.00 37.07 262 ARG B CA 1
ATOM 4658 C C . ARG B 1 283 ? -39.765 -69.514 -50.915 1.00 36.86 262 ARG B C 1
ATOM 4659 O O . ARG B 1 283 ? -40.773 -69.306 -51.594 1.00 36.53 262 ARG B O 1
ATOM 4667 N N . GLU B 1 284 ? -39.815 -70.006 -49.671 1.00 36.31 263 GLU B N 1
ATOM 4668 C CA . GLU B 1 284 ? -41.092 -70.329 -49.003 1.00 36.26 263 GLU B CA 1
ATOM 4669 C C . GLU B 1 284 ? -41.985 -69.100 -48.815 1.00 34.89 263 GLU B C 1
ATOM 4670 O O . GLU B 1 284 ? -43.193 -69.171 -49.057 1.00 35.99 263 GLU B O 1
ATOM 4676 N N . LEU B 1 285 ? -41.393 -67.986 -48.387 1.00 32.94 264 LEU B N 1
ATOM 4677 C CA . LEU B 1 285 ? -42.067 -66.697 -48.372 1.00 31.89 264 LEU B CA 1
ATOM 4678 C C . LEU B 1 285 ? -42.759 -66.342 -49.721 1.00 32.27 264 LEU B C 1
ATOM 4679 O O . LEU B 1 285 ? -43.958 -66.065 -49.757 1.00 32.48 264 LEU B O 1
ATOM 4684 N N . ALA B 1 286 ? -41.996 -66.348 -50.811 1.00 32.60 265 ALA B N 1
ATOM 4685 C CA . ALA B 1 286 ? -42.553 -66.136 -52.159 1.00 34.22 265 ALA B CA 1
ATOM 4686 C C . ALA B 1 286 ? -43.700 -67.113 -52.474 1.00 35.14 265 ALA B C 1
ATOM 4687 O O . ALA B 1 286 ? -44.807 -66.653 -52.784 1.00 35.75 265 ALA B O 1
ATOM 4689 N N . ASN B 1 287 ? -43.456 -68.430 -52.341 1.00 35.56 266 ASN B N 1
ATOM 4690 C CA . ASN B 1 287 ? -44.514 -69.448 -52.565 1.00 37.64 266 ASN B CA 1
ATOM 4691 C C . ASN B 1 287 ? -45.760 -69.126 -51.745 1.00 37.33 266 ASN B C 1
ATOM 4692 O O . ASN B 1 287 ? -46.850 -69.038 -52.293 1.00 38.59 266 ASN B O 1
ATOM 4697 N N . LYS B 1 288 ? -45.598 -68.954 -50.432 1.00 37.75 267 LYS B N 1
ATOM 4698 C CA . LYS B 1 288 ? -46.734 -68.732 -49.530 1.00 37.83 267 LYS B CA 1
ATOM 4699 C C . LYS B 1 288 ? -47.477 -67.445 -49.851 1.00 37.92 267 LYS B C 1
ATOM 4700 O O . LYS B 1 288 ? -48.692 -67.402 -49.728 1.00 38.41 267 LYS B O 1
ATOM 4702 N N . MET B 1 289 ? -46.760 -66.403 -50.277 1.00 37.13 268 MET B N 1
ATOM 4703 C CA . MET B 1 289 ? -47.421 -65.148 -50.603 1.00 37.04 268 MET B CA 1
ATOM 4704 C C . MET B 1 289 ? -48.237 -65.296 -51.876 1.00 38.42 268 MET B C 1
ATOM 4705 O O . MET B 1 289 ? -49.381 -64.827 -51.930 1.00 39.24 268 MET B O 1
ATOM 4710 N N . LEU B 1 290 ? -47.667 -65.960 -52.887 1.00 39.34 269 LEU B N 1
ATOM 4711 C CA . LEU B 1 290 ? -48.384 -66.208 -54.155 1.00 40.81 269 LEU B CA 1
ATOM 4712 C C . LEU B 1 290 ? -49.591 -67.101 -53.973 1.00 42.29 269 LEU B C 1
ATOM 4713 O O . LEU B 1 290 ? -50.632 -66.864 -54.576 1.00 43.05 269 LEU B O 1
ATOM 4718 N N . GLU B 1 291 ? -49.424 -68.147 -53.167 1.00 43.66 270 GLU B N 1
ATOM 4719 C CA . GLU B 1 291 ? -50.489 -69.094 -52.900 1.00 45.92 270 GLU B CA 1
ATOM 4720 C C . GLU B 1 291 ? -51.656 -68.407 -52.196 1.00 46.54 270 GLU B C 1
ATOM 4721 O O . GLU B 1 291 ? -52.815 -68.618 -52.553 1.00 47.58 270 GLU B O 1
ATOM 4727 N N . LEU B 1 292 ? -51.338 -67.568 -51.222 1.00 47.05 271 LEU B N 1
ATOM 4728 C CA . LEU B 1 292 ? -52.340 -66.816 -50.467 1.00 48.05 271 LEU B CA 1
ATOM 4729 C C . LEU B 1 292 ? -53.016 -65.717 -51.316 1.00 48.58 271 LEU B C 1
ATOM 4730 O O . LEU B 1 292 ? -54.188 -65.390 -51.108 1.00 49.39 271 LEU B O 1
ATOM 4735 N N . ALA B 1 293 ? -52.279 -65.163 -52.274 1.00 48.37 272 ALA B N 1
ATOM 4736 C CA . ALA B 1 293 ? -52.814 -64.137 -53.165 1.00 48.90 272 ALA B CA 1
ATOM 4737 C C . ALA B 1 293 ? -53.894 -64.680 -54.117 1.00 50.37 272 ALA B C 1
ATOM 4738 O O . ALA B 1 293 ? -54.787 -63.941 -54.546 1.00 49.98 272 ALA B O 1
ATOM 4740 N N . ALA B 1 294 ? -53.786 -65.967 -54.454 1.00 51.74 273 ALA B N 1
ATOM 4741 C CA . ALA B 1 294 ? -54.766 -66.643 -55.297 1.00 53.44 273 ALA B CA 1
ATOM 4742 C C . ALA B 1 294 ? -56.158 -66.606 -54.670 1.00 54.38 273 ALA B C 1
ATOM 4743 O O . ALA B 1 294 ? -57.152 -66.546 -55.391 1.00 55.45 273 ALA B O 1
ATOM 4745 N N . GLU B 1 295 ? -56.221 -66.628 -53.335 1.00 54.37 274 GLU B N 1
ATOM 4746 C CA . GLU B 1 295 ? -57.499 -66.580 -52.606 1.00 55.01 274 GLU B CA 1
ATOM 4747 C C . GLU B 1 295 ? -58.190 -65.224 -52.666 1.00 54.79 274 GLU B C 1
ATOM 4748 O O . GLU B 1 295 ? -59.356 -65.113 -52.305 1.00 55.23 274 GLU B O 1
ATOM 4754 N N . PHE B 1 296 ? -57.465 -64.193 -53.081 1.00 54.32 275 PHE B N 1
ATOM 4755 C CA . PHE B 1 296 ? -57.990 -62.827 -53.062 1.00 54.46 275 PHE B CA 1
ATOM 4756 C C . PHE B 1 296 ? -58.317 -62.383 -54.466 1.00 55.55 275 PHE B C 1
ATOM 4757 O O . PHE B 1 296 ? -57.418 -62.301 -55.299 1.00 55.51 275 PHE B O 1
ATOM 4765 N N . PRO B 1 297 ? -59.605 -62.097 -54.746 1.00 57.00 276 PRO B N 1
ATOM 4766 C CA . PRO B 1 297 ? -59.966 -61.730 -56.126 1.00 57.35 276 PRO B CA 1
ATOM 4767 C C . PRO B 1 297 ? -59.236 -60.463 -56.586 1.00 56.36 276 PRO B C 1
ATOM 4768 O O . PRO B 1 297 ? -58.921 -60.322 -57.776 1.00 56.41 276 PRO B O 1
ATOM 4772 N N . GLU B 1 298 ? -58.949 -59.568 -55.640 1.00 55.47 277 GLU B N 1
ATOM 4773 C CA . GLU B 1 298 ? -58.248 -58.323 -55.938 1.00 54.31 277 GLU B CA 1
ATOM 4774 C C . GLU B 1 298 ? -56.795 -58.570 -56.364 1.00 52.97 277 GLU B C 1
ATOM 4775 O O . GLU B 1 298 ? -56.203 -57.749 -57.074 1.00 52.53 277 GLU B O 1
ATOM 4781 N N . TYR B 1 299 ? -56.232 -59.706 -55.945 1.00 51.73 278 TYR B N 1
ATOM 4782 C CA . TYR B 1 299 ? -54.834 -60.018 -56.236 1.00 50.40 278 TYR B CA 1
ATOM 4783 C C . TYR B 1 299 ? -54.645 -61.138 -57.265 1.00 50.52 278 TYR B C 1
ATOM 4784 O O . TYR B 1 299 ? -53.598 -61.205 -57.924 1.00 50.11 278 TYR B O 1
ATOM 4793 N N . ALA B 1 300 ? -55.653 -62.009 -57.398 1.00 50.74 279 ALA B N 1
ATOM 4794 C CA . ALA B 1 300 ? -55.517 -63.276 -58.135 1.00 50.43 279 ALA B CA 1
ATOM 4795 C C . ALA B 1 300 ? -54.950 -63.110 -59.536 1.00 50.48 279 ALA B C 1
ATOM 4796 O O . ALA B 1 300 ? -54.048 -63.856 -59.934 1.00 50.01 279 ALA B O 1
ATOM 4798 N N . ASP B 1 301 ? -55.448 -62.108 -60.257 1.00 50.68 280 ASP B N 1
ATOM 4799 C CA . ASP B 1 301 ? -55.127 -61.948 -61.670 1.00 51.31 280 ASP B CA 1
ATOM 4800 C C . ASP B 1 301 ? -53.719 -61.443 -61.953 1.00 50.22 280 ASP B C 1
ATOM 4801 O O . ASP B 1 301 ? -53.022 -61.962 -62.845 1.00 50.32 280 ASP B O 1
ATOM 4806 N N . SER B 1 302 ? -53.287 -60.442 -61.194 1.00 49.00 281 SER B N 1
ATOM 4807 C CA . SER B 1 302 ? -51.896 -60.011 -61.292 1.00 48.35 281 SER B CA 1
ATOM 4808 C C . SER B 1 302 ? -50.965 -61.122 -60.783 1.00 47.55 281 SER B C 1
ATOM 4809 O O . SER B 1 302 ? -49.889 -61.336 -61.357 1.00 47.57 281 SER B O 1
ATOM 4812 N N . ALA B 1 303 ? -51.403 -61.856 -59.756 1.00 46.82 282 ALA B N 1
ATOM 4813 C CA . ALA B 1 303 ? -50.595 -62.962 -59.200 1.00 46.95 282 ALA B CA 1
ATOM 4814 C C . ALA B 1 303 ? -50.236 -64.060 -60.216 1.00 47.48 282 ALA B C 1
ATOM 4815 O O . ALA B 1 303 ? -49.109 -64.580 -60.193 1.00 47.12 282 ALA B O 1
ATOM 4817 N N . LYS B 1 304 ? -51.169 -64.377 -61.118 1.00 48.22 283 LYS B N 1
ATOM 4818 C CA . LYS B 1 304 ? -50.955 -65.415 -62.149 1.00 48.63 283 LYS B CA 1
ATOM 4819 C C . LYS B 1 304 ? -49.847 -65.053 -63.153 1.00 48.50 283 LYS B C 1
ATOM 4820 O O . LYS B 1 304 ? -49.250 -65.946 -63.759 1.00 47.73 283 LYS B O 1
ATOM 4822 N N . ARG B 1 305 ? -49.573 -63.753 -63.316 1.00 48.15 284 ARG B N 1
ATOM 4823 C CA . ARG B 1 305 ? -48.516 -63.283 -64.230 1.00 48.63 284 ARG B CA 1
ATOM 4824 C C . ARG B 1 305 ? -47.104 -63.341 -63.620 1.00 48.35 284 ARG B C 1
ATOM 4825 O O . ARG B 1 305 ? -46.101 -63.155 -64.318 1.00 47.90 284 ARG B O 1
ATOM 4827 N N . VAL B 1 306 ? -47.018 -63.598 -62.317 1.00 48.85 285 VAL B N 1
ATOM 4828 C CA . VAL B 1 306 ? -45.728 -63.560 -61.641 1.00 48.78 285 VAL B CA 1
ATOM 4829 C C . VAL B 1 306 ? -44.931 -64.826 -61.928 1.00 50.15 285 VAL B C 1
ATOM 4830 O O . VAL B 1 306 ? -45.425 -65.929 -61.718 1.00 50.66 285 VAL B O 1
ATOM 4834 N N . LYS B 1 307 ? -43.707 -64.663 -62.419 1.00 51.39 286 LYS B N 1
ATOM 4835 C CA . LYS B 1 307 ? -42.746 -65.767 -62.461 1.00 53.12 286 LYS B CA 1
ATOM 4836 C C . LYS B 1 307 ? -41.739 -65.643 -61.316 1.00 53.15 286 LYS B C 1
ATOM 4837 O O . LYS B 1 307 ? -41.209 -64.555 -61.056 1.00 52.42 286 LYS B O 1
ATOM 4843 N N . LEU B 1 308 ? -41.483 -66.765 -60.646 1.00 54.30 287 LEU B N 1
ATOM 4844 C CA . LEU B 1 308 ? -40.414 -66.873 -59.663 1.00 55.36 287 LEU B CA 1
ATOM 4845 C C . LEU B 1 308 ? -39.092 -67.238 -60.318 1.00 56.63 287 LEU B C 1
ATOM 4846 O O . LEU B 1 308 ? -38.940 -68.351 -60.797 1.00 57.16 287 LEU B O 1
ATOM 4851 N N . VAL B 1 309 ? -38.124 -66.325 -60.315 1.00 58.08 288 VAL B N 1
ATOM 4852 C CA . VAL B 1 309 ? -36.891 -66.563 -61.081 1.00 60.27 288 VAL B CA 1
ATOM 4853 C C . VAL B 1 309 ? -35.580 -66.504 -60.298 1.00 60.92 288 VAL B C 1
ATOM 4854 O O . VAL B 1 309 ? -35.322 -65.545 -59.555 1.00 60.33 288 VAL B O 1
ATOM 4858 N N . GLU B 1 310 ? -34.759 -67.540 -60.488 1.00 62.55 289 GLU B N 1
ATOM 4859 C CA . GLU B 1 310 ? -33.410 -67.604 -59.914 1.00 63.42 289 GLU B CA 1
ATOM 4860 C C . GLU B 1 310 ? -32.511 -66.512 -60.532 1.00 63.88 289 GLU B C 1
ATOM 4861 O O . GLU B 1 310 ? -32.449 -66.370 -61.753 1.00 64.41 289 GLU B O 1
ATOM 4863 N N . THR B 1 311 ? -31.851 -65.733 -59.676 1.00 63.92 290 THR B N 1
ATOM 4864 C CA . THR B 1 311 ? -30.932 -64.669 -60.105 1.00 64.31 290 THR B CA 1
ATOM 4865 C C . THR B 1 311 ? -29.483 -65.092 -59.855 1.00 64.76 290 THR B C 1
ATOM 4866 O O . THR B 1 311 ? -29.155 -65.636 -58.793 1.00 64.96 290 THR B O 1
ATOM 4868 N N . GLN B 1 325 ? -27.720 -70.766 -44.509 1.00 53.91 304 GLN B N 1
ATOM 4869 C CA . GLN B 1 325 ? -27.896 -69.597 -43.649 1.00 53.85 304 GLN B CA 1
ATOM 4870 C C . GLN B 1 325 ? -29.274 -69.554 -42.983 1.00 53.44 304 GLN B C 1
ATOM 4871 O O . GLN B 1 325 ? -30.301 -69.312 -43.639 1.00 53.99 304 GLN B O 1
ATOM 4873 N N . ASN B 1 326 ? -29.292 -69.789 -41.678 1.00 52.89 305 ASN B N 1
ATOM 4874 C CA . ASN B 1 326 ? -30.491 -69.553 -40.882 1.00 51.92 305 ASN B CA 1
ATOM 4875 C C . ASN B 1 326 ? -30.326 -68.261 -40.078 1.00 50.18 305 ASN B C 1
ATOM 4876 O O . ASN B 1 326 ? -29.229 -67.982 -39.590 1.00 50.15 305 ASN B O 1
ATOM 4881 N N . ARG B 1 327 ? -31.399 -67.470 -39.963 1.00 48.04 306 ARG B N 1
ATOM 4882 C CA . ARG B 1 327 ? -31.381 -66.211 -39.184 1.00 45.11 306 ARG B CA 1
ATOM 4883 C C . ARG B 1 327 ? -32.475 -66.156 -38.091 1.00 42.60 306 ARG B C 1
ATOM 4884 O O . ARG B 1 327 ? -33.428 -65.350 -38.191 1.00 41.70 306 ARG B O 1
ATOM 4892 N N . VAL B 1 328 ? -32.293 -66.992 -37.054 1.00 39.33 307 VAL B N 1
ATOM 4893 C CA . VAL B 1 328 ? -33.202 -67.110 -35.895 1.00 35.88 307 VAL B CA 1
ATOM 4894 C C . VAL B 1 328 ? -32.769 -66.256 -34.691 1.00 33.86 307 VAL B C 1
ATOM 4895 O O . VAL B 1 328 ? -31.696 -66.477 -34.119 1.00 33.14 307 VAL B O 1
ATOM 4899 N N . PRO B 1 329 ? -33.609 -65.288 -34.287 1.00 31.26 308 PRO B N 1
ATOM 4900 C CA . PRO B 1 329 ? -33.293 -64.473 -33.095 1.00 29.74 308 PRO B CA 1
ATOM 4901 C C . PRO B 1 329 ? -33.412 -65.263 -31.780 1.00 29.48 308 PRO B C 1
ATOM 4902 O O . PRO B 1 329 ? -34.395 -65.972 -31.566 1.00 29.45 308 PRO B O 1
ATOM 4906 N N . LYS B 1 330 ? -32.431 -65.142 -30.904 1.00 27.54 309 LYS B N 1
ATOM 4907 C CA . LYS B 1 330 ? -32.682 -65.541 -29.528 1.00 27.91 309 LYS B CA 1
ATOM 4908 C C . LYS B 1 330 ? -33.521 -64.426 -28.874 1.00 27.15 309 LYS B C 1
ATOM 4909 O O . LYS B 1 330 ? -33.220 -63.229 -29.040 1.00 26.95 309 LYS B O 1
ATOM 4915 N N . ILE B 1 331 ? -34.553 -64.817 -28.130 1.00 26.99 310 ILE B N 1
ATOM 4916 C CA . ILE B 1 331 ? -35.490 -63.854 -27.521 1.00 26.65 310 ILE B CA 1
ATOM 4917 C C . ILE B 1 331 ? -35.748 -64.119 -26.030 1.00 27.62 310 ILE B C 1
ATOM 4918 O O . ILE B 1 331 ? -36.755 -63.694 -25.479 1.00 27.87 310 ILE B O 1
ATOM 4923 N N . GLU B 1 332 ? -34.817 -64.810 -25.383 1.00 28.10 311 GLU B N 1
ATOM 4924 C CA . GLU B 1 332 ? -34.999 -65.269 -24.006 1.00 30.00 311 GLU B CA 1
ATOM 4925 C C . GLU B 1 332 ? -35.025 -64.071 -23.052 1.00 28.72 311 GLU B C 1
ATOM 4926 O O . GLU B 1 332 ? -35.940 -63.941 -22.232 1.00 29.09 311 GLU B O 1
ATOM 4932 N N . ASN B 1 333 ? -34.030 -63.194 -23.168 1.00 26.72 312 ASN B N 1
ATOM 4933 C CA . ASN B 1 333 ? -34.019 -61.963 -22.355 1.00 25.86 312 ASN B CA 1
ATOM 4934 C C . ASN B 1 333 ? -35.254 -61.069 -22.622 1.00 25.20 312 ASN B C 1
ATOM 4935 O O . ASN B 1 333 ? -35.876 -60.541 -21.697 1.00 25.04 312 ASN B O 1
ATOM 4940 N N . THR B 1 334 ? -35.631 -60.960 -23.884 1.00 25.31 313 THR B N 1
ATOM 4941 C CA . THR B 1 334 ? -36.804 -60.188 -24.271 1.00 26.05 313 THR B CA 1
ATOM 4942 C C . THR B 1 334 ? -38.070 -60.712 -23.591 1.00 27.22 313 THR B C 1
ATOM 4943 O O . THR B 1 334 ? -38.826 -59.929 -23.000 1.00 27.06 313 THR B O 1
ATOM 4947 N N . MET B 1 335 ? -38.293 -62.028 -23.678 1.00 28.42 314 MET B N 1
ATOM 4948 C CA . MET B 1 335 ? -39.474 -62.646 -23.051 1.00 30.56 314 MET B CA 1
ATOM 4949 C C . MET B 1 335 ? -39.476 -62.441 -21.541 1.00 31.30 314 MET B C 1
ATOM 4950 O O . MET B 1 335 ? -40.444 -61.905 -21.000 1.00 32.03 314 MET B O 1
ATOM 4955 N N . GLN B 1 336 ? -38.372 -62.795 -20.886 1.00 31.64 315 GLN B N 1
ATOM 4956 C CA . GLN B 1 336 ? -38.330 -62.894 -19.425 1.00 33.01 315 GLN B CA 1
ATOM 4957 C C . GLN B 1 336 ? -38.237 -61.543 -18.746 1.00 32.37 315 GLN B C 1
ATOM 4958 O O . GLN B 1 336 ? -38.903 -61.304 -17.724 1.00 32.70 315 GLN B O 1
ATOM 4964 N N . GLU B 1 337 ? -37.397 -60.658 -19.280 1.00 30.62 316 GLU B N 1
ATOM 4965 C CA . GLU B 1 337 ? -37.250 -59.327 -18.667 1.00 30.03 316 GLU B CA 1
ATOM 4966 C C . GLU B 1 337 ? -38.480 -58.453 -18.901 1.00 29.30 316 GLU B C 1
ATOM 4967 O O . GLU B 1 337 ? -38.907 -57.737 -18.017 1.00 29.77 316 GLU B O 1
ATOM 4973 N N . LEU B 1 338 ? -39.068 -58.525 -20.081 1.00 29.17 317 LEU B N 1
ATOM 4974 C CA . LEU B 1 338 ? -40.156 -57.606 -20.407 1.00 29.06 317 LEU B CA 1
ATOM 4975 C C . LEU B 1 338 ? -41.540 -58.196 -20.171 1.00 30.28 317 LEU B C 1
ATOM 4976 O O . LEU B 1 338 ? -42.531 -57.469 -20.216 1.00 31.30 317 LEU B O 1
ATOM 4981 N N . GLY B 1 339 ? -41.610 -59.501 -19.956 1.00 30.72 318 GLY B N 1
ATOM 4982 C CA . GLY B 1 339 ? -42.893 -60.188 -19.796 1.00 32.27 318 GLY B CA 1
ATOM 4983 C C . GLY B 1 339 ? -43.619 -60.159 -21.128 1.00 32.44 318 GLY B C 1
ATOM 4984 O O . GLY B 1 339 ? -44.686 -59.553 -21.253 1.00 33.59 318 GLY B O 1
ATOM 4985 N N . TRP B 1 340 ? -43.020 -60.807 -22.122 1.00 31.31 319 TRP B N 1
ATOM 4986 C CA . TRP B 1 340 ? -43.434 -60.682 -23.510 1.00 30.41 319 TRP B CA 1
ATOM 4987 C C . TRP B 1 340 ? -43.402 -62.037 -24.230 1.00 30.16 319 TRP B C 1
ATOM 4988 O O . TRP B 1 340 ? -42.556 -62.885 -23.948 1.00 30.80 319 TRP B O 1
ATOM 4999 N N . ALA B 1 341 ? -44.282 -62.227 -25.195 1.00 30.65 320 ALA B N 1
ATOM 5000 C CA . ALA B 1 341 ? -44.203 -63.423 -26.054 1.00 32.02 320 ALA B CA 1
ATOM 5001 C C . ALA B 1 341 ? -44.881 -63.140 -27.387 1.00 32.54 320 ALA B C 1
ATOM 5002 O O . ALA B 1 341 ? -45.927 -62.498 -27.410 1.00 33.25 320 ALA B O 1
ATOM 5004 N N . PRO B 1 342 ? -44.280 -63.576 -28.512 1.00 32.85 321 PRO B N 1
ATOM 5005 C CA . PRO B 1 342 ? -45.003 -63.337 -29.767 1.00 33.14 321 PRO B CA 1
ATOM 5006 C C . PRO B 1 342 ? -46.217 -64.271 -29.919 1.00 34.41 321 PRO B C 1
ATOM 5007 O O . PRO B 1 342 ? -46.085 -65.471 -29.707 1.00 34.57 321 PRO B O 1
ATOM 5011 N N . GLN B 1 343 ? -47.363 -63.696 -30.292 1.00 34.56 322 GLN B N 1
ATOM 5012 C CA . GLN B 1 343 ? -48.634 -64.399 -30.419 1.00 36.68 322 GLN B CA 1
ATOM 5013 C C . GLN B 1 343 ? -48.938 -64.799 -31.858 1.00 36.35 322 GLN B C 1
ATOM 5014 O O . GLN B 1 343 ? -49.663 -65.752 -32.082 1.00 36.69 322 GLN B O 1
ATOM 5020 N N . PHE B 1 344 ? -48.377 -64.083 -32.831 1.00 35.18 323 PHE B N 1
ATOM 5021 C CA . PHE B 1 344 ? -48.867 -64.175 -34.200 1.00 35.54 323 PHE B CA 1
ATOM 5022 C C . PHE B 1 344 ? -48.093 -65.123 -35.104 1.00 35.58 323 PHE B C 1
ATOM 5023 O O . PHE B 1 344 ? -46.869 -65.015 -35.246 1.00 34.45 323 PHE B O 1
ATOM 5031 N N . THR B 1 345 ? -48.830 -66.048 -35.720 1.00 36.74 324 THR B N 1
ATOM 5032 C CA . THR B 1 345 ? -48.250 -67.029 -36.637 1.00 37.87 324 THR B CA 1
ATOM 5033 C C . THR B 1 345 ? -47.987 -66.358 -37.981 1.00 37.77 324 THR B C 1
ATOM 5034 O O . THR B 1 345 ? -48.593 -65.339 -38.314 1.00 36.92 324 THR B O 1
ATOM 5038 N N . PHE B 1 346 ? -47.077 -66.949 -38.737 1.00 39.00 325 PHE B N 1
ATOM 5039 C CA . PHE B 1 346 ? -46.678 -66.445 -40.055 1.00 40.38 325 PHE B CA 1
ATOM 5040 C C . PHE B 1 346 ? -47.892 -66.291 -40.965 1.00 41.24 325 PHE B C 1
ATOM 5041 O O . PHE B 1 346 ? -48.127 -65.202 -41.486 1.00 40.67 325 PHE B O 1
ATOM 5049 N N . ASP B 1 347 ? -48.666 -67.370 -41.126 1.00 42.84 326 ASP B N 1
ATOM 5050 C CA . ASP B 1 347 ? -49.875 -67.374 -41.958 1.00 44.16 326 ASP B CA 1
ATOM 5051 C C . ASP B 1 347 ? -50.882 -66.327 -41.503 1.00 43.67 326 ASP B C 1
ATOM 5052 O O . ASP B 1 347 ? -51.527 -65.688 -42.343 1.00 43.94 326 ASP B O 1
ATOM 5057 N N . ASP B 1 348 ? -51.022 -66.151 -40.185 1.00 43.20 327 ASP B N 1
ATOM 5058 C CA . ASP B 1 348 ? -51.952 -65.152 -39.643 1.00 43.00 327 ASP B CA 1
ATOM 5059 C C . ASP B 1 348 ? -51.437 -63.736 -39.982 1.00 41.29 327 ASP B C 1
ATOM 5060 O O . ASP B 1 348 ? -52.212 -62.856 -40.366 1.00 40.13 327 ASP B O 1
ATOM 5065 N N . ALA B 1 349 ? -50.117 -63.549 -39.864 1.00 39.96 328 ALA B N 1
ATOM 5066 C CA . ALA B 1 349 ? -49.452 -62.294 -40.233 1.00 38.86 328 ALA B CA 1
ATOM 5067 C C . ALA B 1 349 ? -49.632 -61.918 -41.710 1.00 38.78 328 ALA B C 1
ATOM 5068 O O . ALA B 1 349 ? -49.993 -60.778 -42.011 1.00 38.90 328 ALA B O 1
ATOM 5070 N N . LEU B 1 350 ? -49.384 -62.856 -42.628 1.00 38.51 329 LEU B N 1
ATOM 5071 C CA . LEU B 1 350 ? -49.563 -62.560 -44.064 1.00 38.76 329 LEU B CA 1
ATOM 5072 C C . LEU B 1 350 ? -51.010 -62.270 -44.464 1.00 39.59 329 LEU B C 1
ATOM 5073 O O . LEU B 1 350 ? -51.253 -61.366 -45.257 1.00 39.22 329 LEU B O 1
ATOM 5078 N N . ARG B 1 351 ? -51.962 -63.025 -43.912 1.00 41.28 330 ARG B N 1
ATOM 5079 C CA . ARG B 1 351 ? -53.398 -62.795 -44.197 1.00 43.14 330 ARG B CA 1
ATOM 5080 C C . ARG B 1 351 ? -53.843 -61.403 -43.705 1.00 43.17 330 ARG B C 1
ATOM 5081 O O . ARG B 1 351 ? -54.531 -60.666 -44.422 1.00 43.28 330 ARG B O 1
ATOM 5089 N N . GLN B 1 352 ? -53.410 -61.042 -42.495 1.00 43.22 331 GLN B N 1
ATOM 5090 C CA . GLN B 1 352 ? -53.577 -59.691 -41.966 1.00 43.54 331 GLN B CA 1
ATOM 5091 C C . GLN B 1 352 ? -53.124 -58.628 -42.965 1.00 42.41 331 GLN B C 1
ATOM 5092 O O . GLN B 1 352 ? -53.828 -57.650 -43.192 1.00 42.96 331 GLN B O 1
ATOM 5098 N N . ILE B 1 353 ? -51.954 -58.825 -43.566 1.00 41.21 332 ILE B N 1
ATOM 5099 C CA . ILE B 1 353 ? -51.423 -57.877 -44.565 1.00 39.89 332 ILE B CA 1
ATOM 5100 C C . ILE B 1 353 ? -52.316 -57.855 -45.822 1.00 40.46 332 ILE B C 1
ATOM 5101 O O . ILE B 1 353 ? -52.765 -56.783 -46.264 1.00 39.28 332 ILE B O 1
ATOM 5106 N N . PHE B 1 354 ? -52.571 -59.041 -46.384 1.00 41.09 333 PHE B N 1
ATOM 5107 C CA . PHE B 1 354 ? -53.449 -59.164 -47.563 1.00 42.48 333 PHE B CA 1
ATOM 5108 C C . PHE B 1 354 ? -54.851 -58.524 -47.365 1.00 43.04 333 PHE B C 1
ATOM 5109 O O . PHE B 1 354 ? -55.316 -57.801 -48.250 1.00 43.09 333 PHE B O 1
ATOM 5117 N N . GLU B 1 355 ? -55.478 -58.740 -46.201 1.00 43.34 334 GLU B N 1
ATOM 5118 C CA . GLU B 1 355 ? -56.726 -58.035 -45.831 1.00 44.94 334 GLU B CA 1
ATOM 5119 C C . GLU B 1 355 ? -56.652 -56.513 -45.855 1.00 44.53 334 GLU B C 1
ATOM 5120 O O . GLU B 1 355 ? -57.561 -55.869 -46.391 1.00 45.22 334 GLU B O 1
ATOM 5126 N N . ALA B 1 356 ? -55.597 -55.946 -45.258 1.00 43.24 335 ALA B N 1
ATOM 5127 C CA . ALA B 1 356 ? -55.418 -54.484 -45.169 1.00 42.77 335 ALA B CA 1
ATOM 5128 C C . ALA B 1 356 ? -55.199 -53.829 -46.521 1.00 42.36 335 ALA B C 1
ATOM 5129 O O . ALA B 1 356 ? -55.680 -52.735 -46.765 1.00 42.71 335 ALA B O 1
ATOM 5131 N N . TYR B 1 357 ? -54.479 -54.490 -47.410 1.00 42.50 336 TYR B N 1
ATOM 5132 C CA . TYR B 1 357 ? -54.284 -53.907 -48.735 1.00 43.22 336 TYR B CA 1
ATOM 5133 C C . TYR B 1 357 ? -55.426 -54.197 -49.709 1.00 44.92 336 TYR B C 1
ATOM 5134 O O . TYR B 1 357 ? -55.394 -53.711 -50.835 1.00 45.43 336 TYR B O 1
ATOM 5143 N N . ARG B 1 358 ? -56.432 -54.979 -49.287 1.00 47.08 337 ARG B N 1
ATOM 5144 C CA . ARG B 1 358 ? -57.530 -55.402 -50.195 1.00 49.09 337 ARG B CA 1
ATOM 5145 C C . ARG B 1 358 ? -58.179 -54.203 -50.905 1.00 50.49 337 ARG B C 1
ATOM 5146 O O . ARG B 1 358 ? -58.336 -54.211 -52.135 1.00 51.62 337 ARG B O 1
ATOM 5148 N N . GLY B 1 359 ? -58.509 -53.166 -50.139 1.00 51.02 338 GLY B N 1
ATOM 5149 C CA . GLY B 1 359 ? -59.132 -51.967 -50.690 1.00 52.56 338 GLY B CA 1
ATOM 5150 C C . GLY B 1 359 ? -58.164 -50.831 -50.962 1.00 52.85 338 GLY B C 1
ATOM 5151 O O . GLY B 1 359 ? -58.586 -49.682 -51.097 1.00 53.01 338 GLY B O 1
ATOM 5152 N N . HIS B 1 360 ? -56.866 -51.144 -51.024 1.00 52.64 339 HIS B N 1
ATOM 5153 C CA . HIS B 1 360 ? -55.844 -50.143 -51.322 1.00 53.03 339 HIS B CA 1
ATOM 5154 C C . HIS B 1 360 ? -54.774 -50.701 -52.266 1.00 53.07 339 HIS B C 1
ATOM 5155 O O . HIS B 1 360 ? -53.586 -50.756 -51.922 1.00 52.77 339 HIS B O 1
ATOM 5162 N N . VAL B 1 361 ? -55.192 -51.129 -53.457 1.00 53.92 340 VAL B N 1
ATOM 5163 C CA . VAL B 1 361 ? -54.264 -51.771 -54.391 1.00 53.53 340 VAL B CA 1
ATOM 5164 C C . VAL B 1 361 ? -53.195 -50.768 -54.838 1.00 52.73 340 VAL B C 1
ATOM 5165 O O . VAL B 1 361 ? -52.044 -51.148 -55.093 1.00 52.29 340 VAL B O 1
ATOM 5169 N N . ALA B 1 362 ? -53.601 -49.499 -54.912 1.00 51.98 341 ALA B N 1
ATOM 5170 C CA . ALA B 1 362 ? -52.728 -48.378 -55.250 1.00 50.91 341 ALA B CA 1
ATOM 5171 C C . ALA B 1 362 ? -51.529 -48.334 -54.322 1.00 49.73 341 ALA B C 1
ATOM 5172 O O . ALA B 1 362 ? -50.388 -48.207 -54.777 1.00 49.33 341 ALA B O 1
ATOM 5174 N N . ASP B 1 363 ? -51.812 -48.434 -53.024 1.00 48.83 342 ASP B N 1
ATOM 5175 C CA . ASP B 1 363 ? -50.801 -48.325 -51.981 1.00 48.54 342 ASP B CA 1
ATOM 5176 C C . ASP B 1 363 ? -49.848 -49.504 -52.016 1.00 46.82 342 ASP B C 1
ATOM 5177 O O . ASP B 1 363 ? -48.659 -49.342 -51.771 1.00 46.41 342 ASP B O 1
ATOM 5182 N N . ALA B 1 364 ? -50.375 -50.684 -52.325 1.00 45.54 343 ALA B N 1
ATOM 5183 C CA . ALA B 1 364 ? -49.527 -51.846 -52.423 1.00 43.97 343 ALA B CA 1
ATOM 5184 C C . ALA B 1 364 ? -48.577 -51.701 -53.600 1.00 43.04 343 ALA B C 1
ATOM 5185 O O . ALA B 1 364 ? -47.403 -52.034 -53.478 1.00 42.57 343 ALA B O 1
ATOM 5187 N N . ARG B 1 365 ? -49.079 -51.175 -54.718 1.00 42.26 344 ARG B N 1
ATOM 5188 C CA . ARG B 1 365 ? -48.273 -50.994 -55.939 1.00 41.78 344 ARG B CA 1
ATOM 5189 C C . ARG B 1 365 ? -47.200 -49.888 -55.807 1.00 40.48 344 ARG B C 1
ATOM 5190 O O . ARG B 1 365 ? -46.150 -49.930 -56.470 1.00 39.80 344 ARG B O 1
ATOM 5192 N N . ALA B 1 366 ? -47.494 -48.895 -54.975 1.00 39.77 345 ALA B N 1
ATOM 5193 C CA . ALA B 1 366 ? -46.562 -47.805 -54.709 1.00 39.96 345 ALA B CA 1
ATOM 5194 C C . ALA B 1 366 ? -45.399 -48.221 -53.790 1.00 39.07 345 ALA B C 1
ATOM 5195 O O . ALA B 1 366 ? -44.442 -47.479 -53.647 1.00 39.29 345 ALA B O 1
ATOM 5197 N N . LEU B 1 367 ? -45.478 -49.413 -53.196 1.00 38.76 346 LEU B N 1
ATOM 5198 C CA . LEU B 1 367 ? -44.420 -49.913 -52.307 1.00 38.22 346 LEU B CA 1
ATOM 5199 C C . LEU B 1 367 ? -43.058 -50.091 -52.999 1.00 38.43 346 LEU B C 1
ATOM 5200 O O . LEU B 1 367 ? -42.018 -49.900 -52.371 1.00 38.38 346 LEU B O 1
ATOM 5205 N N . VAL B 1 368 ? -43.053 -50.447 -54.279 1.00 38.93 347 VAL B N 1
ATOM 5206 C CA . VAL B 1 368 ? -41.792 -50.579 -55.004 1.00 40.12 347 VAL B CA 1
ATOM 5207 C C . VAL B 1 368 ? -41.459 -49.416 -55.974 1.00 41.11 347 VAL B C 1
ATOM 5208 O O . VAL B 1 368 ? -40.666 -49.585 -56.896 1.00 41.31 347 VAL B O 1
ATOM 5212 N N . GLU B 1 369 ? -42.029 -48.236 -55.737 1.00 42.50 348 GLU B N 1
ATOM 5213 C CA . GLU B 1 369 ? -41.799 -47.070 -56.613 1.00 44.76 348 GLU B CA 1
ATOM 5214 C C . GLU B 1 369 ? -40.844 -46.041 -56.023 1.00 44.63 348 GLU B C 1
ATOM 5215 O O . GLU B 1 369 ? -40.860 -45.815 -54.810 1.00 45.06 348 GLU B O 1
ATOM 5221 N N . LYS C 1 23 ? 7.674 -28.594 -57.362 1.00 39.52 2 LYS C N 1
ATOM 5222 C CA . LYS C 1 23 ? 7.826 -29.768 -58.276 1.00 39.17 2 LYS C CA 1
ATOM 5223 C C . LYS C 1 23 ? 7.951 -31.092 -57.505 1.00 38.01 2 LYS C C 1
ATOM 5224 O O . LYS C 1 23 ? 7.349 -32.086 -57.917 1.00 38.72 2 LYS C O 1
ATOM 5226 N N . ALA C 1 24 ? 8.718 -31.121 -56.405 1.00 35.93 3 ALA C N 1
ATOM 5227 C CA . ALA C 1 24 ? 8.959 -32.386 -55.660 1.00 33.88 3 ALA C CA 1
ATOM 5228 C C . ALA C 1 24 ? 7.734 -32.870 -54.866 1.00 31.58 3 ALA C C 1
ATOM 5229 O O . ALA C 1 24 ? 6.973 -32.048 -54.338 1.00 30.46 3 ALA C O 1
ATOM 5231 N N . LYS C 1 25 ? 7.562 -34.190 -54.781 1.00 29.19 4 LYS C N 1
ATOM 5232 C CA . LYS C 1 25 ? 6.462 -34.784 -53.998 1.00 27.63 4 LYS C CA 1
ATOM 5233 C C . LYS C 1 25 ? 6.482 -34.377 -52.517 1.00 25.35 4 LYS C C 1
ATOM 5234 O O . LYS C 1 25 ? 7.513 -34.429 -51.862 1.00 24.89 4 LYS C O 1
ATOM 5240 N N . LYS C 1 26 ? 5.315 -33.992 -52.006 1.00 23.96 5 LYS C N 1
ATOM 5241 C CA . LYS C 1 26 ? 5.170 -33.611 -50.608 1.00 22.60 5 LYS C CA 1
ATOM 5242 C C . LYS C 1 26 ? 4.324 -34.625 -49.843 1.00 21.60 5 LYS C C 1
ATOM 5243 O O . LYS C 1 26 ? 3.144 -34.892 -50.177 1.00 20.65 5 LYS C O 1
ATOM 5249 N N . VAL C 1 27 ? 4.919 -35.142 -48.779 1.00 20.39 6 VAL C N 1
ATOM 5250 C CA . VAL C 1 27 ? 4.321 -36.177 -47.969 1.00 19.06 6 VAL C CA 1
ATOM 5251 C C . VAL C 1 27 ? 3.942 -35.604 -46.589 1.00 19.19 6 VAL C C 1
ATOM 5252 O O . VAL C 1 27 ? 4.808 -35.185 -45.820 1.00 19.81 6 VAL C O 1
ATOM 5256 N N . LEU C 1 28 ? 2.650 -35.581 -46.291 1.00 18.20 7 LEU C N 1
ATOM 5257 C CA . LEU C 1 28 ? 2.138 -35.085 -45.019 1.00 17.55 7 LEU C CA 1
ATOM 5258 C C . LEU C 1 28 ? 1.971 -36.255 -44.018 1.00 17.70 7 LEU C C 1
ATOM 5259 O O . LEU C 1 28 ? 1.251 -37.223 -44.290 1.00 15.94 7 LEU C O 1
ATOM 5264 N N . ILE C 1 29 ? 2.653 -36.144 -42.872 1.00 18.28 8 ILE C N 1
ATOM 5265 C CA . ILE C 1 29 ? 2.540 -37.121 -41.793 1.00 18.32 8 ILE C CA 1
ATOM 5266 C C . ILE C 1 29 ? 1.954 -36.467 -40.545 1.00 18.21 8 ILE C C 1
ATOM 5267 O O . ILE C 1 29 ? 2.584 -35.633 -39.921 1.00 18.99 8 ILE C O 1
ATOM 5272 N N . LEU C 1 30 ? 0.721 -36.819 -40.210 1.00 18.69 9 LEU C N 1
ATOM 5273 C CA . LEU C 1 30 ? 0.093 -36.295 -39.000 1.00 18.90 9 LEU C CA 1
ATOM 5274 C C . LEU C 1 30 ? 0.348 -37.297 -37.885 1.00 18.42 9 LEU C C 1
ATOM 5275 O O . LEU C 1 30 ? -0.046 -38.444 -38.001 1.00 18.59 9 LEU C O 1
ATOM 5280 N N . GLY C 1 31 ? 1.052 -36.862 -36.844 1.00 19.08 10 GLY C N 1
ATOM 5281 C CA . GLY C 1 31 ? 1.554 -37.743 -35.775 1.00 18.79 10 GLY C CA 1
ATOM 5282 C C . GLY C 1 31 ? 2.943 -38.232 -36.138 1.00 20.11 10 GLY C C 1
ATOM 5283 O O . GLY C 1 31 ? 3.262 -39.448 -36.036 1.00 20.68 10 GLY C O 1
ATOM 5284 N N . VAL C 1 32 ? 3.791 -37.287 -36.548 1.00 19.89 11 VAL C N 1
ATOM 5285 C CA . VAL C 1 32 ? 5.111 -37.638 -37.035 1.00 19.50 11 VAL C CA 1
ATOM 5286 C C . VAL C 1 32 ? 6.124 -37.995 -35.933 1.00 19.77 11 VAL C C 1
ATOM 5287 O O . VAL C 1 32 ? 7.104 -38.680 -36.209 1.00 20.50 11 VAL C O 1
ATOM 5291 N N . ASN C 1 33 ? 5.880 -37.561 -34.696 1.00 20.43 12 ASN C N 1
ATOM 5292 C CA . ASN C 1 33 ? 6.855 -37.743 -33.609 1.00 20.08 12 ASN C CA 1
ATOM 5293 C C . ASN C 1 33 ? 6.744 -39.098 -32.932 1.00 20.31 12 ASN C C 1
ATOM 5294 O O . ASN C 1 33 ? 6.372 -39.200 -31.772 1.00 19.24 12 ASN C O 1
ATOM 5299 N N . GLY C 1 34 ? 7.049 -40.154 -33.678 1.00 20.87 13 GLY C N 1
ATOM 5300 C CA . GLY C 1 34 ? 6.957 -41.500 -33.123 1.00 21.07 13 GLY C CA 1
ATOM 5301 C C . GLY C 1 34 ? 7.509 -42.511 -34.114 1.00 21.18 13 GLY C C 1
ATOM 5302 O O . GLY C 1 34 ? 8.267 -42.152 -35.025 1.00 21.34 13 GLY C O 1
ATOM 5303 N N . PHE C 1 35 ? 7.072 -43.754 -33.960 1.00 21.05 14 PHE C N 1
ATOM 5304 C CA . PHE C 1 35 ? 7.709 -44.925 -34.584 1.00 21.40 14 PHE C CA 1
ATOM 5305 C C . PHE C 1 35 ? 7.670 -44.861 -36.099 1.00 21.50 14 PHE C C 1
ATOM 5306 O O . PHE C 1 35 ? 8.712 -44.843 -36.750 1.00 21.33 14 PHE C O 1
ATOM 5314 N N . ILE C 1 36 ? 6.477 -44.757 -36.677 1.00 22.14 15 ILE C N 1
ATOM 5315 C CA . ILE C 1 36 ? 6.411 -44.679 -38.128 1.00 22.00 15 ILE C CA 1
ATOM 5316 C C . ILE C 1 36 ? 6.955 -43.335 -38.639 1.00 22.05 15 ILE C C 1
ATOM 5317 O O . ILE C 1 36 ? 7.705 -43.300 -39.630 1.00 21.75 15 ILE C O 1
ATOM 5322 N N . GLY C 1 37 ? 6.573 -42.242 -37.980 1.00 21.45 16 GLY C N 1
ATOM 5323 C CA . GLY C 1 37 ? 7.032 -40.912 -38.379 1.00 21.53 16 GLY C CA 1
ATOM 5324 C C . GLY C 1 37 ? 8.556 -40.884 -38.539 1.00 22.84 16 GLY C C 1
ATOM 5325 O O . GLY C 1 37 ? 9.077 -40.487 -39.583 1.00 22.67 16 GLY C O 1
ATOM 5326 N N . HIS C 1 38 ? 9.256 -41.331 -37.500 1.00 23.34 17 HIS C N 1
ATOM 5327 C CA . HIS C 1 38 ? 10.710 -41.357 -37.506 1.00 24.71 17 HIS C CA 1
ATOM 5328 C C . HIS C 1 38 ? 11.261 -42.277 -38.600 1.00 24.38 17 HIS C C 1
ATOM 5329 O O . HIS C 1 38 ? 12.065 -41.829 -39.418 1.00 25.75 17 HIS C O 1
ATOM 5336 N N . HIS C 1 39 ? 10.827 -43.538 -38.657 1.00 23.15 18 HIS C N 1
ATOM 5337 C CA . HIS C 1 39 ? 11.473 -44.452 -39.617 1.00 23.22 18 HIS C CA 1
ATOM 5338 C C . HIS C 1 39 ? 11.162 -44.101 -41.064 1.00 22.73 18 HIS C C 1
ATOM 5339 O O . HIS C 1 39 ? 12.038 -44.144 -41.932 1.00 22.56 18 HIS C O 1
ATOM 5346 N N . LEU C 1 40 ? 9.920 -43.739 -41.314 1.00 20.95 19 LEU C N 1
ATOM 5347 C CA . LEU C 1 40 ? 9.541 -43.303 -42.646 1.00 21.61 19 LEU C CA 1
ATOM 5348 C C . LEU C 1 40 ? 10.243 -42.032 -43.052 1.00 21.50 19 LEU C C 1
ATOM 5349 O O . LEU C 1 40 ? 10.743 -41.960 -44.169 1.00 20.81 19 LEU C O 1
ATOM 5354 N N . SER C 1 41 ? 10.259 -41.033 -42.156 1.00 22.10 20 SER C N 1
ATOM 5355 C CA . SER C 1 41 ? 10.849 -39.744 -42.496 1.00 23.17 20 SER C CA 1
ATOM 5356 C C . SER C 1 41 ? 12.300 -39.963 -42.890 1.00 24.71 20 SER C C 1
ATOM 5357 O O . SER C 1 41 ? 12.750 -39.424 -43.903 1.00 24.97 20 SER C O 1
ATOM 5360 N N . LYS C 1 42 ? 13.017 -40.778 -42.103 1.00 25.03 21 LYS C N 1
ATOM 5361 C CA . LYS C 1 42 ? 14.401 -41.068 -42.400 1.00 25.80 21 LYS C CA 1
ATOM 5362 C C . LYS C 1 42 ? 14.547 -41.673 -43.798 1.00 26.33 21 LYS C C 1
ATOM 5363 O O . LYS C 1 42 ? 15.386 -41.223 -44.569 1.00 26.64 21 LYS C O 1
ATOM 5369 N N . ARG C 1 43 ? 13.706 -42.659 -44.126 1.00 25.88 22 ARG C N 1
ATOM 5370 C CA . ARG C 1 43 ? 13.834 -43.359 -45.397 1.00 26.20 22 ARG C CA 1
ATOM 5371 C C . ARG C 1 43 ? 13.590 -42.370 -46.523 1.00 25.95 22 ARG C C 1
ATOM 5372 O O . ARG C 1 43 ? 14.335 -42.320 -47.503 1.00 26.22 22 ARG C O 1
ATOM 5380 N N . ILE C 1 44 ? 12.551 -41.559 -46.371 1.00 25.40 23 ILE C N 1
ATOM 5381 C CA . ILE C 1 44 ? 12.271 -40.533 -47.366 1.00 25.33 23 ILE C CA 1
ATOM 5382 C C . ILE C 1 44 ? 13.447 -39.582 -47.590 1.00 26.66 23 ILE C C 1
ATOM 5383 O O . ILE C 1 44 ? 13.770 -39.258 -48.735 1.00 27.20 23 ILE C O 1
ATOM 5388 N N . LEU C 1 45 ? 14.082 -39.136 -46.512 1.00 27.01 24 LEU C N 1
ATOM 5389 C CA . LEU C 1 45 ? 15.091 -38.102 -46.661 1.00 28.65 24 LEU C CA 1
ATOM 5390 C C . LEU C 1 45 ? 16.358 -38.664 -47.303 1.00 29.46 24 LEU C C 1
ATOM 5391 O O . LEU C 1 45 ? 16.971 -37.989 -48.120 1.00 30.36 24 LEU C O 1
ATOM 5396 N N . GLU C 1 46 ? 16.721 -39.893 -46.947 1.00 29.60 25 GLU C N 1
ATOM 5397 C CA . GLU C 1 46 ? 17.926 -40.529 -47.464 1.00 31.53 25 GLU C CA 1
ATOM 5398 C C . GLU C 1 46 ? 17.813 -41.171 -48.865 1.00 32.08 25 GLU C C 1
ATOM 5399 O O . GLU C 1 46 ? 18.818 -41.313 -49.551 1.00 32.94 25 GLU C O 1
ATOM 5405 N N . THR C 1 47 ? 16.613 -41.556 -49.300 1.00 31.41 26 THR C N 1
ATOM 5406 C CA . THR C 1 47 ? 16.493 -42.289 -50.567 1.00 30.67 26 THR C CA 1
ATOM 5407 C C . THR C 1 47 ? 15.666 -41.602 -51.654 1.00 30.68 26 THR C C 1
ATOM 5408 O O . THR C 1 47 ? 15.507 -42.157 -52.741 1.00 31.58 26 THR C O 1
ATOM 5412 N N . THR C 1 48 ? 15.097 -40.432 -51.375 1.00 28.95 27 THR C N 1
ATOM 5413 C CA . THR C 1 48 ? 14.279 -39.751 -52.372 1.00 28.49 27 THR C CA 1
ATOM 5414 C C . THR C 1 48 ? 14.546 -38.261 -52.346 1.00 28.85 27 THR C C 1
ATOM 5415 O O . THR C 1 48 ? 15.245 -37.787 -51.463 1.00 28.78 27 THR C O 1
ATOM 5419 N N . ASP C 1 49 ? 13.984 -37.540 -53.318 1.00 29.66 28 ASP C N 1
ATOM 5420 C CA . ASP C 1 49 ? 13.967 -36.078 -53.297 1.00 30.87 28 ASP C CA 1
ATOM 5421 C C . ASP C 1 49 ? 12.649 -35.471 -52.736 1.00 29.55 28 ASP C C 1
ATOM 5422 O O . ASP C 1 49 ? 12.405 -34.279 -52.897 1.00 29.87 28 ASP C O 1
ATOM 5427 N N . TRP C 1 50 ? 11.834 -36.279 -52.057 1.00 29.12 29 TRP C N 1
ATOM 5428 C CA . TRP C 1 50 ? 10.545 -35.798 -51.515 1.00 28.16 29 TRP C CA 1
ATOM 5429 C C . TRP C 1 50 ? 10.698 -34.859 -50.313 1.00 27.86 29 TRP C C 1
ATOM 5430 O O . TRP C 1 50 ? 11.694 -34.909 -49.564 1.00 27.82 29 TRP C O 1
ATOM 5441 N N . GLU C 1 51 ? 9.699 -34.010 -50.119 1.00 27.63 30 GLU C N 1
ATOM 5442 C CA . GLU C 1 51 ? 9.652 -33.152 -48.929 1.00 28.00 30 GLU C CA 1
ATOM 5443 C C . GLU C 1 51 ? 8.699 -33.788 -47.911 1.00 26.71 30 GLU C C 1
ATOM 5444 O O . GLU C 1 51 ? 7.615 -34.240 -48.287 1.00 26.28 30 GLU C O 1
ATOM 5450 N N . VAL C 1 52 ? 9.095 -33.795 -46.637 1.00 25.41 31 VAL C N 1
ATOM 5451 C CA . VAL C 1 52 ? 8.256 -34.317 -45.544 1.00 24.14 31 VAL C CA 1
ATOM 5452 C C . VAL C 1 52 ? 7.666 -33.135 -44.750 1.00 23.99 31 VAL C C 1
ATOM 5453 O O . VAL C 1 52 ? 8.401 -32.224 -44.326 1.00 23.07 31 VAL C O 1
ATOM 5457 N N . PHE C 1 53 ? 6.339 -33.110 -44.621 1.00 22.60 32 PHE C N 1
ATOM 5458 C CA . PHE C 1 53 ? 5.692 -32.171 -43.723 1.00 22.28 32 PHE C CA 1
ATOM 5459 C C . PHE C 1 53 ? 5.098 -32.972 -42.577 1.00 21.54 32 PHE C C 1
ATOM 5460 O O . PHE C 1 53 ? 4.181 -33.775 -42.763 1.00 20.92 32 PHE C O 1
ATOM 5468 N N . GLY C 1 54 ? 5.672 -32.807 -41.401 1.00 20.59 33 GLY C N 1
ATOM 5469 C CA . GLY C 1 54 ? 5.293 -33.646 -40.279 1.00 21.21 33 GLY C CA 1
ATOM 5470 C C . GLY C 1 54 ? 4.697 -32.851 -39.137 1.00 22.11 33 GLY C C 1
ATOM 5471 O O . GLY C 1 54 ? 5.261 -31.845 -38.712 1.00 22.02 33 GLY C O 1
ATOM 5472 N N . MET C 1 55 ? 3.561 -33.311 -38.633 1.00 21.54 34 MET C N 1
ATOM 5473 C CA . MET C 1 55 ? 2.902 -32.601 -37.570 1.00 21.56 34 MET C CA 1
ATOM 5474 C C . MET C 1 55 ? 2.931 -33.395 -36.267 1.00 21.85 34 MET C C 1
ATOM 5475 O O . MET C 1 55 ? 2.548 -34.579 -36.230 1.00 21.67 34 MET C O 1
ATOM 5480 N N . ASP C 1 56 ? 3.326 -32.725 -35.197 1.00 21.71 35 ASP C N 1
ATOM 5481 C CA . ASP C 1 56 ? 3.090 -33.260 -33.862 1.00 22.87 35 ASP C CA 1
ATOM 5482 C C . ASP C 1 56 ? 3.207 -32.134 -32.813 1.00 24.37 35 ASP C C 1
ATOM 5483 O O . ASP C 1 56 ? 3.363 -30.947 -33.153 1.00 23.11 35 ASP C O 1
ATOM 5488 N N . MET C 1 57 ? 3.160 -32.521 -31.542 1.00 25.68 36 MET C N 1
ATOM 5489 C CA . MET C 1 57 ? 3.334 -31.572 -30.455 1.00 28.38 36 MET C CA 1
ATOM 5490 C C . MET C 1 57 ? 4.798 -31.353 -30.054 1.00 29.52 36 MET C C 1
ATOM 5491 O O . MET C 1 57 ? 5.170 -30.238 -29.657 1.00 29.89 36 MET C O 1
ATOM 5496 N N . GLN C 1 58 ? 5.602 -32.409 -30.161 1.00 30.67 37 GLN C N 1
ATOM 5497 C CA . GLN C 1 58 ? 7.043 -32.391 -29.814 1.00 32.74 37 GLN C CA 1
ATOM 5498 C C . GLN C 1 58 ? 7.869 -33.024 -30.943 1.00 32.11 37 GLN C C 1
ATOM 5499 O O . GLN C 1 58 ? 7.306 -33.598 -31.867 1.00 30.60 37 GLN C O 1
ATOM 5505 N N . THR C 1 59 ? 9.199 -32.981 -30.816 1.00 32.47 38 THR C N 1
ATOM 5506 C CA . THR C 1 59 ? 10.105 -33.574 -31.797 1.00 33.46 38 THR C CA 1
ATOM 5507 C C . THR C 1 59 ? 11.101 -34.525 -31.159 1.00 33.53 38 THR C C 1
ATOM 5508 O O . THR C 1 59 ? 12.083 -34.912 -31.785 1.00 33.13 38 THR C O 1
ATOM 5512 N N . ASP C 1 60 ? 10.838 -34.915 -29.925 1.00 33.46 39 ASP C N 1
ATOM 5513 C CA . ASP C 1 60 ? 11.836 -35.633 -29.145 1.00 34.42 39 ASP C CA 1
ATOM 5514 C C . ASP C 1 60 ? 12.070 -37.072 -29.665 1.00 34.71 39 ASP C C 1
ATOM 5515 O O . ASP C 1 60 ? 12.982 -37.745 -29.226 1.00 34.51 39 ASP C O 1
ATOM 5520 N N . ARG C 1 61 ? 11.238 -37.539 -30.593 1.00 34.64 40 ARG C N 1
ATOM 5521 C CA . ARG C 1 61 ? 11.423 -38.879 -31.141 1.00 34.70 40 ARG C CA 1
ATOM 5522 C C . ARG C 1 61 ? 12.018 -38.810 -32.521 1.00 34.01 40 ARG C C 1
ATOM 5523 O O . ARG C 1 61 ? 12.186 -39.820 -33.176 1.00 33.84 40 ARG C O 1
ATOM 5531 N N . LEU C 1 62 ? 12.374 -37.607 -32.935 1.00 34.76 41 LEU C N 1
ATOM 5532 C CA . LEU C 1 62 ? 12.831 -37.372 -34.300 1.00 35.72 41 LEU C CA 1
ATOM 5533 C C . LEU C 1 62 ? 14.344 -37.238 -34.477 1.00 37.22 41 LEU C C 1
ATOM 5534 O O . LEU C 1 62 ? 14.817 -37.169 -35.613 1.00 37.94 41 LEU C O 1
ATOM 5539 N N . GLY C 1 63 ? 15.091 -37.203 -33.369 1.00 38.73 42 GLY C N 1
ATOM 5540 C CA . GLY C 1 63 ? 16.553 -37.021 -33.388 1.00 39.71 42 GLY C CA 1
ATOM 5541 C C . GLY C 1 63 ? 16.986 -35.827 -34.228 1.00 40.68 42 GLY C C 1
ATOM 5542 O O . GLY C 1 63 ? 16.448 -34.731 -34.077 1.00 40.52 42 GLY C O 1
ATOM 5543 N N . ASP C 1 64 ? 17.946 -36.091 -35.125 1.00 41.25 43 ASP C N 1
ATOM 5544 C CA . ASP C 1 64 ? 18.543 -35.169 -36.121 1.00 42.20 43 ASP C CA 1
ATOM 5545 C C . ASP C 1 64 ? 17.656 -34.760 -37.290 1.00 40.79 43 ASP C C 1
ATOM 5546 O O . ASP C 1 64 ? 17.972 -33.785 -37.992 1.00 40.46 43 ASP C O 1
ATOM 5551 N N . LEU C 1 65 ? 16.588 -35.518 -37.533 1.00 38.71 44 LEU C N 1
ATOM 5552 C CA . LEU C 1 65 ? 15.859 -35.390 -38.796 1.00 38.04 44 LEU C CA 1
ATOM 5553 C C . LEU C 1 65 ? 15.368 -33.984 -39.098 1.00 37.30 44 LEU C C 1
ATOM 5554 O O . LEU C 1 65 ? 15.333 -33.597 -40.266 1.00 36.75 44 LEU C O 1
ATOM 5559 N N . VAL C 1 66 ? 15.013 -33.222 -38.062 1.00 36.82 45 VAL C N 1
ATOM 5560 C CA . VAL C 1 66 ? 14.388 -31.913 -38.279 1.00 37.14 45 VAL C CA 1
ATOM 5561 C C . VAL C 1 66 ? 15.333 -30.896 -38.914 1.00 37.59 45 VAL C C 1
ATOM 5562 O O . VAL C 1 66 ? 14.886 -29.988 -39.621 1.00 39.11 45 VAL C O 1
ATOM 5566 N N . LYS C 1 67 ? 16.632 -31.075 -38.702 1.00 37.50 46 LYS C N 1
ATOM 5567 C CA . LYS C 1 67 ? 17.668 -30.180 -39.247 1.00 37.22 46 LYS C CA 1
ATOM 5568 C C . LYS C 1 67 ? 17.878 -30.400 -40.750 1.00 36.70 46 LYS C C 1
ATOM 5569 O O . LYS C 1 67 ? 18.565 -29.638 -41.405 1.00 36.98 46 LYS C O 1
ATOM 5571 N N . HIS C 1 68 ? 17.252 -31.428 -41.305 1.00 35.60 47 HIS C N 1
ATOM 5572 C CA . HIS C 1 68 ? 17.354 -31.685 -42.740 1.00 34.15 47 HIS C CA 1
ATOM 5573 C C . HIS C 1 68 ? 16.521 -30.697 -43.531 1.00 33.15 47 HIS C C 1
ATOM 5574 O O . HIS C 1 68 ? 15.386 -30.417 -43.166 1.00 32.01 47 HIS C O 1
ATOM 5581 N N . GLU C 1 69 ? 17.075 -30.177 -44.626 1.00 32.85 48 GLU C N 1
ATOM 5582 C CA . GLU C 1 69 ? 16.386 -29.169 -45.427 1.00 32.89 48 GLU C CA 1
ATOM 5583 C C . GLU C 1 69 ? 15.029 -29.666 -46.039 1.00 31.05 48 GLU C C 1
ATOM 5584 O O . GLU C 1 69 ? 14.150 -28.863 -46.301 1.00 30.65 48 GLU C O 1
ATOM 5590 N N . ARG C 1 70 ? 14.842 -30.973 -46.249 1.00 29.93 49 ARG C N 1
ATOM 5591 C CA . ARG C 1 70 ? 13.540 -31.445 -46.824 1.00 28.01 49 ARG C CA 1
ATOM 5592 C C . ARG C 1 70 ? 12.601 -31.956 -45.739 1.00 27.25 49 ARG C C 1
ATOM 5593 O O . ARG C 1 70 ? 11.530 -32.470 -46.037 1.00 26.10 49 ARG C O 1
ATOM 5601 N N . MET C 1 71 ? 13.003 -31.787 -44.478 1.00 26.75 50 MET C N 1
ATOM 5602 C CA . MET C 1 71 ? 12.128 -32.124 -43.348 1.00 26.59 50 MET C CA 1
ATOM 5603 C C . MET C 1 71 ? 11.497 -30.856 -42.776 1.00 26.71 50 MET C C 1
ATOM 5604 O O . MET C 1 71 ? 12.216 -29.954 -42.318 1.00 25.91 50 MET C O 1
ATOM 5609 N N . HIS C 1 72 ? 10.166 -30.794 -42.780 1.00 25.60 51 HIS C N 1
ATOM 5610 C CA . HIS C 1 72 ? 9.459 -29.597 -42.318 1.00 25.50 51 HIS C CA 1
ATOM 5611 C C . HIS C 1 72 ? 8.548 -30.001 -41.173 1.00 25.00 51 HIS C C 1
ATOM 5612 O O . HIS C 1 72 ? 7.437 -30.492 -41.397 1.00 23.91 51 HIS C O 1
ATOM 5619 N N . PHE C 1 73 ? 9.036 -29.842 -39.954 1.00 24.19 52 PHE C N 1
ATOM 5620 C CA . PHE C 1 73 ? 8.239 -30.115 -38.804 1.00 23.81 52 PHE C CA 1
ATOM 5621 C C . PHE C 1 73 ? 7.347 -28.924 -38.512 1.00 24.19 52 PHE C C 1
ATOM 5622 O O . PHE C 1 73 ? 7.773 -27.773 -38.617 1.00 23.62 52 PHE C O 1
ATOM 5630 N N . PHE C 1 74 ? 6.119 -29.196 -38.084 1.00 23.08 53 PHE C N 1
ATOM 5631 C CA . PHE C 1 74 ? 5.273 -28.125 -37.610 1.00 22.55 53 PHE C CA 1
ATOM 5632 C C . PHE C 1 74 ? 4.326 -28.620 -36.492 1.00 22.62 53 PHE C C 1
ATOM 5633 O O . PHE C 1 74 ? 4.057 -29.846 -36.341 1.00 21.16 53 PHE C O 1
ATOM 5641 N N . GLU C 1 75 ? 3.836 -27.666 -35.704 1.00 21.27 54 GLU C N 1
ATOM 5642 C CA . GLU C 1 75 ? 3.021 -27.998 -34.563 1.00 22.36 54 GLU C CA 1
ATOM 5643 C C . GLU C 1 75 ? 1.528 -27.953 -34.841 1.00 21.58 54 GLU C C 1
ATOM 5644 O O . GLU C 1 75 ? 1.052 -27.155 -35.642 1.00 20.50 54 GLU C O 1
ATOM 5650 N N . GLY C 1 76 ? 0.812 -28.837 -34.155 1.00 20.66 55 GLY C N 1
ATOM 5651 C CA . GLY C 1 76 ? -0.623 -28.854 -34.214 1.00 20.84 55 GLY C CA 1
ATOM 5652 C C . GLY C 1 76 ? -1.177 -30.153 -33.689 1.00 20.00 55 GLY C C 1
ATOM 5653 O O . GLY C 1 76 ? -0.437 -31.119 -33.462 1.00 20.77 55 GLY C O 1
ATOM 5654 N N . ASP C 1 77 ? -2.484 -30.154 -33.482 1.00 18.71 56 ASP C N 1
ATOM 5655 C CA . ASP C 1 77 ? -3.200 -31.303 -32.962 1.00 18.66 56 ASP C CA 1
ATOM 5656 C C . ASP C 1 77 ? -4.439 -31.432 -33.844 1.00 18.21 56 ASP C C 1
ATOM 5657 O O . ASP C 1 77 ? -5.150 -30.435 -34.084 1.00 17.86 56 ASP C O 1
ATOM 5662 N N . ILE C 1 78 ? -4.702 -32.642 -34.338 1.00 17.66 57 ILE C N 1
ATOM 5663 C CA . ILE C 1 78 ? -5.815 -32.851 -35.294 1.00 16.69 57 ILE C CA 1
ATOM 5664 C C . ILE C 1 78 ? -7.203 -32.527 -34.715 1.00 18.56 57 ILE C C 1
ATOM 5665 O O . ILE C 1 78 ? -8.116 -32.224 -35.478 1.00 18.18 57 ILE C O 1
ATOM 5670 N N . THR C 1 79 ? -7.359 -32.595 -33.386 1.00 19.55 58 THR C N 1
ATOM 5671 C CA . THR C 1 79 ? -8.639 -32.279 -32.754 1.00 19.97 58 THR C CA 1
ATOM 5672 C C . THR C 1 79 ? -8.781 -30.790 -32.556 1.00 21.23 58 THR C C 1
ATOM 5673 O O . THR C 1 79 ? -9.845 -30.335 -32.185 1.00 21.87 58 THR C O 1
ATOM 5677 N N . ILE C 1 80 ? -7.713 -30.020 -32.766 1.00 20.49 59 ILE C N 1
ATOM 5678 C CA . ILE C 1 80 ? -7.790 -28.590 -32.481 1.00 20.29 59 ILE C CA 1
ATOM 5679 C C . ILE C 1 80 ? -7.501 -27.705 -33.707 1.00 20.81 59 ILE C C 1
ATOM 5680 O O . ILE C 1 80 ? -8.261 -26.764 -34.006 1.00 20.19 59 ILE C O 1
ATOM 5685 N N . ASN C 1 81 ? -6.372 -27.965 -34.373 1.00 20.47 60 ASN C N 1
ATOM 5686 C CA . ASN C 1 81 ? -5.876 -27.060 -35.408 1.00 20.67 60 ASN C CA 1
ATOM 5687 C C . ASN C 1 81 ? -6.447 -27.409 -36.766 1.00 20.78 60 ASN C C 1
ATOM 5688 O O . ASN C 1 81 ? -5.710 -27.777 -37.674 1.00 21.16 60 ASN C O 1
ATOM 5693 N N . LYS C 1 82 ? -7.770 -27.308 -36.890 1.00 21.19 61 LYS C N 1
ATOM 5694 C CA . LYS C 1 82 ? -8.492 -27.679 -38.100 1.00 21.66 61 LYS C CA 1
ATOM 5695 C C . LYS C 1 82 ? -8.019 -26.919 -39.329 1.00 20.95 61 LYS C C 1
ATOM 5696 O O . LYS C 1 82 ? -7.780 -27.540 -40.370 1.00 20.96 61 LYS C O 1
ATOM 5702 N N . GLU C 1 83 ? -7.885 -25.586 -39.207 1.00 20.38 62 GLU C N 1
ATOM 5703 C CA . GLU C 1 83 ? -7.399 -24.745 -40.308 1.00 19.67 62 GLU C CA 1
ATOM 5704 C C . GLU C 1 83 ? -5.962 -25.124 -40.723 1.00 20.10 62 GLU C C 1
ATOM 5705 O O . GLU C 1 83 ? -5.648 -25.245 -41.899 1.00 19.66 62 GLU C O 1
ATOM 5711 N N . TRP C 1 84 ? -5.078 -25.290 -39.741 1.00 19.98 63 TRP C N 1
ATOM 5712 C CA . TRP C 1 84 ? -3.672 -25.537 -40.037 1.00 20.82 63 TRP C CA 1
ATOM 5713 C C . TRP C 1 84 ? -3.497 -26.933 -40.635 1.00 20.07 63 TRP C C 1
ATOM 5714 O O . TRP C 1 84 ? -2.652 -27.113 -41.507 1.00 19.80 63 TRP C O 1
ATOM 5725 N N . VAL C 1 85 ? -4.317 -27.906 -40.195 1.00 18.39 64 VAL C N 1
ATOM 5726 C CA . VAL C 1 85 ? -4.285 -29.259 -40.779 1.00 16.71 64 VAL C CA 1
ATOM 5727 C C . VAL C 1 85 ? -4.865 -29.256 -42.196 1.00 17.41 64 VAL C C 1
ATOM 5728 O O . VAL C 1 85 ? -4.276 -29.839 -43.108 1.00 16.64 64 VAL C O 1
ATOM 5732 N N . GLU C 1 86 ? -5.994 -28.573 -42.400 1.00 17.67 65 GLU C N 1
ATOM 5733 C CA . GLU C 1 86 ? -6.607 -28.588 -43.734 1.00 17.25 65 GLU C CA 1
ATOM 5734 C C . GLU C 1 86 ? -5.710 -27.903 -44.737 1.00 17.26 65 GLU C C 1
ATOM 5735 O O . GLU C 1 86 ? -5.539 -28.381 -45.864 1.00 17.31 65 GLU C O 1
ATOM 5741 N N . TYR C 1 87 ? -5.101 -26.786 -44.329 1.00 18.71 66 TYR C N 1
ATOM 5742 C CA . TYR C 1 87 ? -4.101 -26.111 -45.182 1.00 18.55 66 TYR C CA 1
ATOM 5743 C C . TYR C 1 87 ? -2.987 -27.050 -45.647 1.00 18.45 66 TYR C C 1
ATOM 5744 O O . TYR C 1 87 ? -2.586 -27.059 -46.833 1.00 18.74 66 TYR C O 1
ATOM 5753 N N . HIS C 1 88 ? -2.445 -27.820 -44.715 1.00 18.18 67 HIS C N 1
ATOM 5754 C CA . HIS C 1 88 ? -1.405 -28.812 -45.077 1.00 17.73 67 HIS C CA 1
ATOM 5755 C C . HIS C 1 88 ? -1.893 -29.964 -45.969 1.00 17.98 67 HIS C C 1
ATOM 5756 O O . HIS C 1 88 ? -1.103 -30.508 -46.792 1.00 17.72 67 HIS C O 1
ATOM 5763 N N . VAL C 1 89 ? -3.174 -30.331 -45.830 1.00 17.27 68 VAL C N 1
ATOM 5764 C CA . VAL C 1 89 ? -3.732 -31.343 -46.719 1.00 17.42 68 VAL C CA 1
ATOM 5765 C C . VAL C 1 89 ? -3.773 -30.796 -48.155 1.00 18.62 68 VAL C C 1
ATOM 5766 O O . VAL C 1 89 ? -3.377 -31.500 -49.118 1.00 18.33 68 VAL C O 1
ATOM 5770 N N . LYS C 1 90 ? -4.225 -29.545 -48.297 1.00 18.90 69 LYS C N 1
ATOM 5771 C CA . LYS C 1 90 ? -4.235 -28.912 -49.589 1.00 19.87 69 LYS C CA 1
ATOM 5772 C C . LYS C 1 90 ? -2.813 -28.760 -50.141 1.00 20.97 69 LYS C C 1
ATOM 5773 O O . LYS C 1 90 ? -2.575 -28.935 -51.342 1.00 21.34 69 LYS C O 1
ATOM 5779 N N . LYS C 1 91 ? -1.880 -28.417 -49.274 1.00 20.47 70 LYS C N 1
ATOM 5780 C CA . LYS C 1 91 ? -0.517 -28.175 -49.730 1.00 22.19 70 LYS C CA 1
ATOM 5781 C C . LYS C 1 91 ? 0.166 -29.438 -50.269 1.00 22.04 70 LYS C C 1
ATOM 5782 O O . LYS C 1 91 ? 0.842 -29.387 -51.289 1.00 21.85 70 LYS C O 1
ATOM 5788 N N . CYS C 1 92 ? -0.038 -30.559 -49.582 1.00 21.93 71 CYS C N 1
ATOM 5789 C CA . CYS C 1 92 ? 0.773 -31.767 -49.788 1.00 22.44 71 CYS C CA 1
ATOM 5790 C C . CYS C 1 92 ? 0.146 -32.707 -50.790 1.00 22.41 71 CYS C C 1
ATOM 5791 O O . CYS C 1 92 ? -1.009 -32.513 -51.171 1.00 22.61 71 CYS C O 1
ATOM 5794 N N . ASP C 1 93 ? 0.910 -33.710 -51.233 1.00 21.54 72 ASP C N 1
ATOM 5795 C CA . ASP C 1 93 ? 0.410 -34.662 -52.214 1.00 20.36 72 ASP C CA 1
ATOM 5796 C C . ASP C 1 93 ? -0.105 -35.975 -51.635 1.00 19.57 72 ASP C C 1
ATOM 5797 O O . ASP C 1 93 ? -1.048 -36.572 -52.179 1.00 18.58 72 ASP C O 1
ATOM 5802 N N . VAL C 1 94 ? 0.537 -36.437 -50.567 1.00 17.96 73 VAL C N 1
ATOM 5803 C CA . VAL C 1 94 ? 0.248 -37.726 -49.993 1.00 18.32 73 VAL C CA 1
ATOM 5804 C C . VAL C 1 94 ? -0.060 -37.487 -48.537 1.00 18.28 73 VAL C C 1
ATOM 5805 O O . VAL C 1 94 ? 0.692 -36.767 -47.873 1.00 17.84 73 VAL C O 1
ATOM 5809 N N . ILE C 1 95 ? -1.162 -38.081 -48.056 1.00 17.61 74 ILE C N 1
ATOM 5810 C CA . ILE C 1 95 ? -1.709 -37.800 -46.706 1.00 17.33 74 ILE C CA 1
ATOM 5811 C C . ILE C 1 95 ? -1.699 -39.057 -45.803 1.00 18.20 74 ILE C C 1
ATOM 5812 O O . ILE C 1 95 ? -2.421 -40.043 -46.070 1.00 16.42 74 ILE C O 1
ATOM 5817 N N . LEU C 1 96 ? -0.845 -39.035 -44.764 1.00 17.37 75 LEU C N 1
ATOM 5818 C CA . LEU C 1 96 ? -0.744 -40.148 -43.814 1.00 18.74 75 LEU C CA 1
ATOM 5819 C C . LEU C 1 96 ? -1.203 -39.733 -42.402 1.00 17.74 75 LEU C C 1
ATOM 5820 O O . LEU C 1 96 ? -0.414 -39.172 -41.631 1.00 17.52 75 LEU C O 1
ATOM 5825 N N . PRO C 1 97 ? -2.459 -40.024 -42.059 1.00 17.67 76 PRO C N 1
ATOM 5826 C CA . PRO C 1 97 ? -2.979 -39.600 -40.747 1.00 16.99 76 PRO C CA 1
ATOM 5827 C C . PRO C 1 97 ? -2.762 -40.721 -39.768 1.00 16.93 76 PRO C C 1
ATOM 5828 O O . PRO C 1 97 ? -3.526 -41.685 -39.765 1.00 15.95 76 PRO C O 1
ATOM 5832 N N . LEU C 1 98 ? -1.715 -40.593 -38.955 1.00 16.93 77 LEU C N 1
ATOM 5833 C CA . LEU C 1 98 ? -1.315 -41.652 -37.999 1.00 17.87 77 LEU C CA 1
ATOM 5834 C C . LEU C 1 98 ? -1.901 -41.571 -36.566 1.00 18.00 77 LEU C C 1
ATOM 5835 O O . LEU C 1 98 ? -1.633 -42.449 -35.714 1.00 19.19 77 LEU C O 1
ATOM 5840 N N . VAL C 1 99 ? -2.711 -40.556 -36.303 1.00 18.20 78 VAL C N 1
ATOM 5841 C CA . VAL C 1 99 ? -3.197 -40.274 -34.958 1.00 18.59 78 VAL C CA 1
ATOM 5842 C C . VAL C 1 99 ? -4.418 -41.122 -34.625 1.00 18.83 78 VAL C C 1
ATOM 5843 O O . VAL C 1 99 ? -5.459 -41.019 -35.301 1.00 19.82 78 VAL C O 1
ATOM 5847 N N . ALA C 1 100 ? -4.298 -41.923 -33.555 1.00 18.40 79 ALA C N 1
ATOM 5848 C CA . ALA C 1 100 ? -5.331 -42.864 -33.122 1.00 19.06 79 ALA C CA 1
ATOM 5849 C C . ALA C 1 100 ? -4.922 -43.490 -31.785 1.00 19.61 79 ALA C C 1
ATOM 5850 O O . ALA C 1 100 ? -3.755 -43.811 -31.603 1.00 20.18 79 ALA C O 1
ATOM 5852 N N . ILE C 1 101 ? -5.876 -43.646 -30.863 1.00 19.90 80 ILE C N 1
ATOM 5853 C CA . ILE C 1 101 ? -5.666 -44.495 -29.694 1.00 20.94 80 ILE C CA 1
ATOM 5854 C C . ILE C 1 101 ? -5.610 -45.948 -30.217 1.00 21.55 80 ILE C C 1
ATOM 5855 O O . ILE C 1 101 ? -6.480 -46.390 -30.959 1.00 19.90 80 ILE C O 1
ATOM 5860 N N . ALA C 1 102 ? -4.541 -46.656 -29.890 1.00 23.01 81 ALA C N 1
ATOM 5861 C CA . ALA C 1 102 ? -4.361 -48.026 -30.383 1.00 25.30 81 ALA C CA 1
ATOM 5862 C C . ALA C 1 102 ? -3.859 -48.882 -29.233 1.00 26.92 81 ALA C C 1
ATOM 5863 O O . ALA C 1 102 ? -2.942 -49.691 -29.429 1.00 28.25 81 ALA C O 1
ATOM 5865 N N . THR C 1 103 ? -4.429 -48.672 -28.042 1.00 28.33 82 THR C N 1
ATOM 5866 C CA . THR C 1 103 ? -4.003 -49.336 -26.793 1.00 29.82 82 THR C CA 1
ATOM 5867 C C . THR C 1 103 ? -5.158 -50.223 -26.296 1.00 29.79 82 THR C C 1
ATOM 5868 O O . THR C 1 103 ? -6.202 -49.697 -25.898 1.00 28.54 82 THR C O 1
ATOM 5872 N N . PRO C 1 104 ? -4.983 -51.561 -26.334 1.00 29.53 83 PRO C N 1
ATOM 5873 C CA . PRO C 1 104 ? -6.100 -52.462 -26.054 1.00 29.41 83 PRO C CA 1
ATOM 5874 C C . PRO C 1 104 ? -6.847 -52.187 -24.746 1.00 29.64 83 PRO C C 1
ATOM 5875 O O . PRO C 1 104 ? -8.097 -52.242 -24.735 1.00 29.28 83 PRO C O 1
ATOM 5879 N N . ALA C 1 105 ? -6.104 -51.908 -23.663 1.00 29.00 84 ALA C N 1
ATOM 5880 C CA . ALA C 1 105 ? -6.717 -51.590 -22.363 1.00 28.94 84 ALA C CA 1
ATOM 5881 C C . ALA C 1 105 ? -7.660 -50.377 -22.470 1.00 28.59 84 ALA C C 1
ATOM 5882 O O . ALA C 1 105 ? -8.742 -50.377 -21.862 1.00 28.72 84 ALA C O 1
ATOM 5884 N N . THR C 1 106 ? -7.259 -49.359 -23.246 1.00 27.00 85 THR C N 1
ATOM 5885 C CA . THR C 1 106 ? -8.088 -48.133 -23.406 1.00 26.78 85 THR C CA 1
ATOM 5886 C C . THR C 1 106 ? -9.396 -48.413 -24.191 1.00 26.96 85 THR C C 1
ATOM 5887 O O . THR C 1 106 ? -10.422 -47.764 -23.938 1.00 26.98 85 THR C O 1
ATOM 5891 N N . TYR C 1 107 ? -9.360 -49.357 -25.146 1.00 26.73 86 TYR C N 1
ATOM 5892 C CA . TYR C 1 107 ? -10.606 -49.768 -25.873 1.00 26.52 86 TYR C CA 1
ATOM 5893 C C . TYR C 1 107 ? -11.668 -50.224 -24.881 1.00 26.81 86 TYR C C 1
ATOM 5894 O O . TYR C 1 107 ? -12.857 -49.903 -25.039 1.00 26.53 86 TYR C O 1
ATOM 5903 N N . VAL C 1 108 ? -11.228 -51.001 -23.882 1.00 26.99 87 VAL C N 1
ATOM 5904 C CA . VAL C 1 108 ? -12.133 -51.528 -22.864 1.00 27.01 87 VAL C CA 1
ATOM 5905 C C . VAL C 1 108 ? -12.514 -50.448 -21.831 1.00 26.97 87 VAL C C 1
ATOM 5906 O O . VAL C 1 108 ? -13.668 -50.353 -21.455 1.00 27.49 87 VAL C O 1
ATOM 5910 N N . LYS C 1 109 ? -11.560 -49.635 -21.389 1.00 26.68 88 LYS C N 1
ATOM 5911 C CA . LYS C 1 109 ? -11.844 -48.642 -20.346 1.00 27.43 88 LYS C CA 1
ATOM 5912 C C . LYS C 1 109 ? -12.546 -47.384 -20.868 1.00 26.62 88 LYS C C 1
ATOM 5913 O O . LYS C 1 109 ? -13.430 -46.824 -20.217 1.00 26.42 88 LYS C O 1
ATOM 5915 N N . GLN C 1 110 ? -12.137 -46.932 -22.040 1.00 25.33 89 GLN C N 1
ATOM 5916 C CA . GLN C 1 110 ? -12.656 -45.658 -22.568 1.00 25.04 89 GLN C CA 1
ATOM 5917 C C . GLN C 1 110 ? -13.035 -45.780 -24.033 1.00 22.22 89 GLN C C 1
ATOM 5918 O O . GLN C 1 110 ? -12.410 -45.169 -24.892 1.00 21.22 89 GLN C O 1
ATOM 5924 N N . PRO C 1 111 ? -14.078 -46.585 -24.321 1.00 20.97 90 PRO C N 1
ATOM 5925 C CA . PRO C 1 111 ? -14.422 -46.834 -25.733 1.00 19.66 90 PRO C CA 1
ATOM 5926 C C . PRO C 1 111 ? -14.718 -45.528 -26.482 1.00 19.07 90 PRO C C 1
ATOM 5927 O O . PRO C 1 111 ? -14.300 -45.379 -27.631 1.00 19.60 90 PRO C O 1
ATOM 5931 N N . LEU C 1 112 ? -15.441 -44.600 -25.856 1.00 17.88 91 LEU C N 1
ATOM 5932 C CA . LEU C 1 112 ? -15.791 -43.330 -26.512 1.00 17.56 91 LEU C CA 1
ATOM 5933 C C . LEU C 1 112 ? -14.592 -42.530 -27.027 1.00 17.49 91 LEU C C 1
ATOM 5934 O O . LEU C 1 112 ? -14.659 -41.937 -28.091 1.00 15.14 91 LEU C O 1
ATOM 5939 N N . ARG C 1 113 ? -13.505 -42.507 -26.253 1.00 18.12 92 ARG C N 1
ATOM 5940 C CA . ARG C 1 113 ? -12.302 -41.767 -26.643 1.00 19.59 92 ARG C CA 1
ATOM 5941 C C . ARG C 1 113 ? -11.657 -42.379 -27.883 1.00 19.21 92 ARG C C 1
ATOM 5942 O O . ARG C 1 113 ? -11.099 -41.670 -28.707 1.00 18.17 92 ARG C O 1
ATOM 5950 N N . VAL C 1 114 ? -11.708 -43.718 -27.970 1.00 19.68 93 VAL C N 1
ATOM 5951 C CA . VAL C 1 114 ? -11.213 -44.459 -29.116 1.00 18.86 93 VAL C CA 1
ATOM 5952 C C . VAL C 1 114 ? -12.030 -44.075 -30.356 1.00 19.09 93 VAL C C 1
ATOM 5953 O O . VAL C 1 114 ? -11.478 -43.739 -31.397 1.00 19.15 93 VAL C O 1
ATOM 5957 N N . PHE C 1 115 ? -13.347 -44.109 -30.239 1.00 18.00 94 PHE C N 1
ATOM 5958 C CA . PHE C 1 115 ? -14.192 -43.676 -31.346 1.00 17.74 94 PHE C CA 1
ATOM 5959 C C . PHE C 1 115 ? -13.957 -42.215 -31.778 1.00 17.37 94 PHE C C 1
ATOM 5960 O O . PHE C 1 115 ? -13.825 -41.913 -32.975 1.00 17.58 94 PHE C O 1
ATOM 5968 N N . GLU C 1 116 ? -13.917 -41.327 -30.789 1.00 17.08 95 GLU C N 1
ATOM 5969 C CA . GLU C 1 116 ? -13.802 -39.898 -31.013 1.00 17.92 95 GLU C CA 1
ATOM 5970 C C . GLU C 1 116 ? -12.516 -39.522 -31.748 1.00 17.36 95 GLU C C 1
ATOM 5971 O O . GLU C 1 116 ? -12.541 -38.678 -32.648 1.00 17.41 95 GLU C O 1
ATOM 5977 N N . LEU C 1 117 ? -11.402 -40.136 -31.357 1.00 16.77 96 LEU C N 1
ATOM 5978 C CA . LEU C 1 117 ? -10.103 -39.821 -31.987 1.00 16.57 96 LEU C CA 1
ATOM 5979 C C . LEU C 1 117 ? -9.926 -40.619 -33.280 1.00 16.14 96 LEU C C 1
ATOM 5980 O O . LEU C 1 117 ? -9.586 -40.047 -34.311 1.00 15.35 96 LEU C O 1
ATOM 5985 N N . ASP C 1 118 ? -10.129 -41.943 -33.200 1.00 15.72 97 ASP C N 1
ATOM 5986 C CA . ASP C 1 118 ? -9.785 -42.814 -34.316 1.00 16.26 97 ASP C CA 1
ATOM 5987 C C . ASP C 1 118 ? -10.689 -42.629 -35.498 1.00 16.09 97 ASP C C 1
ATOM 5988 O O . ASP C 1 118 ? -10.247 -42.742 -36.641 1.00 16.51 97 ASP C O 1
ATOM 5993 N N . PHE C 1 119 ? -11.967 -42.389 -35.227 1.00 16.11 98 PHE C N 1
ATOM 5994 C CA . PHE C 1 119 ? -12.921 -42.220 -36.310 1.00 15.84 98 PHE C CA 1
ATOM 5995 C C . PHE C 1 119 ? -13.250 -40.734 -36.489 1.00 15.26 98 PHE C C 1
ATOM 5996 O O . PHE C 1 119 ? -12.942 -40.130 -37.530 1.00 14.67 98 PHE C O 1
ATOM 6004 N N . GLU C 1 120 ? -13.858 -40.141 -35.474 1.00 15.62 99 GLU C N 1
ATOM 6005 C CA . GLU C 1 120 ? -14.474 -38.816 -35.664 1.00 16.81 99 GLU C CA 1
ATOM 6006 C C . GLU C 1 120 ? -13.471 -37.726 -36.017 1.00 17.53 99 GLU C C 1
ATOM 6007 O O . GLU C 1 120 ? -13.766 -36.902 -36.875 1.00 17.17 99 GLU C O 1
ATOM 6013 N N . ALA C 1 121 ? -12.306 -37.721 -35.356 1.00 17.20 100 ALA C N 1
ATOM 6014 C CA . ALA C 1 121 ? -11.320 -36.655 -35.575 1.00 17.74 100 ALA C CA 1
ATOM 6015 C C . ALA C 1 121 ? -10.520 -36.911 -36.863 1.00 17.71 100 ALA C C 1
ATOM 6016 O O . ALA C 1 121 ? -9.904 -35.979 -37.393 1.00 18.27 100 ALA C O 1
ATOM 6018 N N . ASN C 1 122 ? -10.510 -38.155 -37.357 1.00 17.14 101 ASN C N 1
ATOM 6019 C CA . ASN C 1 122 ? -9.847 -38.430 -38.634 1.00 16.96 101 ASN C CA 1
ATOM 6020 C C . ASN C 1 122 ? -10.732 -38.218 -39.855 1.00 17.05 101 ASN C C 1
ATOM 6021 O O . ASN C 1 122 ? -10.226 -38.006 -40.971 1.00 17.31 101 ASN C O 1
ATOM 6026 N N . LEU C 1 123 ? -12.045 -38.295 -39.656 1.00 17.63 102 LEU C N 1
ATOM 6027 C CA . LEU C 1 123 ? -12.968 -38.106 -40.767 1.00 18.41 102 LEU C CA 1
ATOM 6028 C C . LEU C 1 123 ? -12.730 -36.787 -41.510 1.00 18.46 102 LEU C C 1
ATOM 6029 O O . LEU C 1 123 ? -12.734 -36.793 -42.715 1.00 18.46 102 LEU C O 1
ATOM 6034 N N . PRO C 1 124 ? -12.494 -35.661 -40.795 1.00 18.69 103 PRO C N 1
ATOM 6035 C CA . PRO C 1 124 ? -12.367 -34.436 -41.612 1.00 18.75 103 PRO C CA 1
ATOM 6036 C C . PRO C 1 124 ? -11.116 -34.414 -42.534 1.00 19.15 103 PRO C C 1
ATOM 6037 O O . PRO C 1 124 ? -11.083 -33.719 -43.558 1.00 19.49 103 PRO C O 1
ATOM 6041 N N . ILE C 1 125 ? -10.101 -35.165 -42.144 1.00 19.14 104 ILE C N 1
ATOM 6042 C CA . ILE C 1 125 ? -8.822 -35.209 -42.851 1.00 19.49 104 ILE C CA 1
ATOM 6043 C C . ILE C 1 125 ? -9.058 -36.028 -44.125 1.00 18.57 104 ILE C C 1
ATOM 6044 O O . ILE C 1 125 ? -8.614 -35.644 -45.219 1.00 16.13 104 ILE C O 1
ATOM 6049 N N . VAL C 1 126 ? -9.778 -37.147 -43.969 1.00 17.39 105 VAL C N 1
ATOM 6050 C CA . VAL C 1 126 ? -10.192 -37.930 -45.113 1.00 17.35 105 VAL C CA 1
ATOM 6051 C C . VAL C 1 126 ? -10.979 -37.047 -46.074 1.00 17.92 105 VAL C C 1
ATOM 6052 O O . VAL C 1 126 ? -10.741 -37.061 -47.291 1.00 18.44 105 VAL C O 1
ATOM 6056 N N . ARG C 1 127 ? -11.930 -36.293 -45.534 1.00 16.79 106 ARG C N 1
ATOM 6057 C CA . ARG C 1 127 ? -12.775 -35.470 -46.384 1.00 17.81 106 ARG C CA 1
ATOM 6058 C C . ARG C 1 127 ? -11.980 -34.333 -47.094 1.00 18.08 106 ARG C C 1
ATOM 6059 O O . ARG C 1 127 ? -12.369 -33.921 -48.190 1.00 17.49 106 ARG C O 1
ATOM 6067 N N . SER C 1 128 ? -10.881 -33.868 -46.479 1.00 17.28 107 SER C N 1
ATOM 6068 C CA . SER C 1 128 ? -10.014 -32.844 -47.102 1.00 17.47 107 SER C CA 1
ATOM 6069 C C . SER C 1 128 ? -9.221 -33.446 -48.235 1.00 17.36 107 SER C C 1
ATOM 6070 O O . SER C 1 128 ? -9.025 -32.803 -49.283 1.00 17.25 107 SER C O 1
ATOM 6073 N N . ALA C 1 129 ? -8.731 -34.665 -48.013 1.00 17.31 108 ALA C N 1
ATOM 6074 C CA . ALA C 1 129 ? -8.010 -35.396 -49.059 1.00 17.54 108 ALA C CA 1
ATOM 6075 C C . ALA C 1 129 ? -8.886 -35.599 -50.302 1.00 18.28 108 ALA C C 1
ATOM 6076 O O . ALA C 1 129 ? -8.394 -35.432 -51.434 1.00 18.33 108 ALA C O 1
ATOM 6078 N N . VAL C 1 130 ? -10.168 -35.927 -50.099 1.00 17.35 109 VAL C N 1
ATOM 6079 C CA . VAL C 1 130 ? -11.151 -36.020 -51.202 1.00 17.82 109 VAL C CA 1
ATOM 6080 C C . VAL C 1 130 ? -11.283 -34.664 -51.896 1.00 19.02 109 VAL C C 1
ATOM 6081 O O . VAL C 1 130 ? -11.159 -34.570 -53.121 1.00 19.37 109 VAL C O 1
ATOM 6085 N N . LYS C 1 131 ? -11.552 -33.617 -51.117 1.00 19.16 110 LYS C N 1
ATOM 6086 C CA . LYS C 1 131 ? -11.790 -32.291 -51.690 1.00 20.24 110 LYS C CA 1
ATOM 6087 C C . LYS C 1 131 ? -10.620 -31.763 -52.536 1.00 20.41 110 LYS C C 1
ATOM 6088 O O . LYS C 1 131 ? -10.829 -31.140 -53.558 1.00 20.81 110 LYS C O 1
ATOM 6094 N N . TYR C 1 132 ? -9.391 -32.020 -52.109 1.00 20.79 111 TYR C N 1
ATOM 6095 C CA . TYR C 1 132 ? -8.218 -31.424 -52.770 1.00 20.90 111 TYR C CA 1
ATOM 6096 C C . TYR C 1 132 ? -7.505 -32.448 -53.675 1.00 21.40 111 TYR C C 1
ATOM 6097 O O . TYR C 1 132 ? -6.378 -32.212 -54.147 1.00 21.05 111 TYR C O 1
ATOM 6106 N N . GLY C 1 133 ? -8.174 -33.585 -53.906 1.00 21.18 112 GLY C N 1
ATOM 6107 C CA . GLY C 1 133 ? -7.689 -34.599 -54.865 1.00 21.01 112 GLY C CA 1
ATOM 6108 C C . GLY C 1 133 ? -6.354 -35.241 -54.503 1.00 20.76 112 GLY C C 1
ATOM 6109 O O . GLY C 1 133 ? -5.511 -35.479 -55.373 1.00 20.75 112 GLY C O 1
ATOM 6110 N N . LYS C 1 134 ? -6.180 -35.584 -53.234 1.00 19.18 113 LYS C N 1
ATOM 6111 C CA . LYS C 1 134 ? -4.887 -36.085 -52.778 1.00 19.25 113 LYS C CA 1
ATOM 6112 C C . LYS C 1 134 ? -4.852 -37.608 -52.677 1.00 19.71 113 LYS C C 1
ATOM 6113 O O . LYS C 1 134 ? -5.896 -38.278 -52.751 1.00 19.91 113 LYS C O 1
ATOM 6119 N N . HIS C 1 135 ? -3.651 -38.156 -52.531 1.00 18.81 114 HIS C N 1
ATOM 6120 C CA . HIS C 1 135 ? -3.517 -39.584 -52.203 1.00 18.53 114 HIS C CA 1
ATOM 6121 C C . HIS C 1 135 ? -3.589 -39.799 -50.685 1.00 18.81 114 HIS C C 1
ATOM 6122 O O . HIS C 1 135 ? -2.665 -39.453 -49.954 1.00 19.45 114 HIS C O 1
ATOM 6129 N N . LEU C 1 136 ? -4.707 -40.346 -50.217 1.00 18.41 115 LEU C N 1
ATOM 6130 C CA . LEU C 1 136 ? -4.870 -40.717 -48.806 1.00 17.36 115 LEU C CA 1
ATOM 6131 C C . LEU C 1 136 ? -4.234 -42.107 -48.542 1.00 16.70 115 LEU C C 1
ATOM 6132 O O . LEU C 1 136 ? -4.643 -43.101 -49.141 1.00 16.77 115 LEU C O 1
ATOM 6137 N N . VAL C 1 137 ? -3.237 -42.175 -47.673 1.00 16.81 116 VAL C N 1
ATOM 6138 C CA . VAL C 1 137 ? -2.594 -43.451 -47.365 1.00 18.17 116 VAL C CA 1
ATOM 6139 C C . VAL C 1 137 ? -2.933 -43.724 -45.909 1.00 18.45 116 VAL C C 1
ATOM 6140 O O . VAL C 1 137 ? -2.377 -43.102 -45.015 1.00 18.25 116 VAL C O 1
ATOM 6144 N N . PHE C 1 138 ? -3.933 -44.574 -45.681 1.00 18.07 117 PHE C N 1
ATOM 6145 C CA . PHE C 1 138 ? -4.524 -44.614 -44.376 1.00 18.40 117 PHE C CA 1
ATOM 6146 C C . PHE C 1 138 ? -4.166 -45.828 -43.581 1.00 18.97 117 PHE C C 1
ATOM 6147 O O . PHE C 1 138 ? -4.355 -46.929 -44.073 1.00 19.48 117 PHE C O 1
ATOM 6155 N N . PRO C 1 139 ? -3.711 -45.646 -42.316 1.00 18.99 118 PRO C N 1
ATOM 6156 C CA . PRO C 1 139 ? -3.405 -46.845 -41.519 1.00 19.24 118 PRO C CA 1
ATOM 6157 C C . PRO C 1 139 ? -4.681 -47.507 -41.012 1.00 19.26 118 PRO C C 1
ATOM 6158 O O . PRO C 1 139 ? -5.290 -47.043 -40.047 1.00 19.06 118 PRO C O 1
ATOM 6162 N N . SER C 1 140 ? -5.084 -48.575 -41.677 1.00 18.98 119 SER C N 1
ATOM 6163 C CA . SER C 1 140 ? -6.119 -49.466 -41.138 1.00 18.40 119 SER C CA 1
ATOM 6164 C C . SER C 1 140 ? -5.376 -50.370 -40.139 1.00 18.31 119 SER C C 1
ATOM 6165 O O . SER C 1 140 ? -4.267 -50.028 -39.708 1.00 18.87 119 SER C O 1
ATOM 6168 N N . THR C 1 141 ? -5.922 -51.532 -39.818 1.00 17.91 120 THR C N 1
ATOM 6169 C CA . THR C 1 141 ? -5.370 -52.328 -38.716 1.00 17.77 120 THR C CA 1
ATOM 6170 C C . THR C 1 141 ? -5.507 -53.786 -39.003 1.00 17.98 120 THR C C 1
ATOM 6171 O O . THR C 1 141 ? -6.516 -54.205 -39.568 1.00 18.46 120 THR C O 1
ATOM 6175 N N . SER C 1 142 ? -4.527 -54.581 -38.571 1.00 18.53 121 SER C N 1
ATOM 6176 C CA . SER C 1 142 ? -4.665 -56.054 -38.587 1.00 19.61 121 SER C CA 1
ATOM 6177 C C . SER C 1 142 ? -5.846 -56.535 -37.755 1.00 20.92 121 SER C C 1
ATOM 6178 O O . SER C 1 142 ? -6.393 -57.618 -37.999 1.00 20.96 121 SER C O 1
ATOM 6181 N N . GLU C 1 143 ? -6.257 -55.731 -36.774 1.00 21.89 122 GLU C N 1
ATOM 6182 C CA . GLU C 1 143 ? -7.418 -56.090 -35.916 1.00 22.28 122 GLU C CA 1
ATOM 6183 C C . GLU C 1 143 ? -8.733 -56.093 -36.660 1.00 22.35 122 GLU C C 1
ATOM 6184 O O . GLU C 1 143 ? -9.736 -56.614 -36.144 1.00 22.25 122 GLU C O 1
ATOM 6190 N N . VAL C 1 144 ? -8.734 -55.536 -37.870 1.00 22.47 123 VAL C N 1
ATOM 6191 C CA . VAL C 1 144 ? -9.979 -55.380 -38.620 1.00 22.35 123 VAL C CA 1
ATOM 6192 C C . VAL C 1 144 ? -10.586 -56.751 -38.959 1.00 21.73 123 VAL C C 1
ATOM 6193 O O . VAL C 1 144 ? -11.806 -56.874 -39.040 1.00 21.58 123 VAL C O 1
ATOM 6197 N N . TYR C 1 145 ? -9.732 -57.772 -39.118 1.00 21.27 124 TYR C N 1
ATOM 6198 C CA . TYR C 1 145 ? -10.186 -59.159 -39.328 1.00 20.51 124 TYR C CA 1
ATOM 6199 C C . TYR C 1 145 ? -10.859 -59.776 -38.109 1.00 20.66 124 TYR C C 1
ATOM 6200 O O . TYR C 1 145 ? -11.648 -60.719 -38.244 1.00 20.22 124 TYR C O 1
ATOM 6209 N N . GLY C 1 146 ? -10.535 -59.270 -36.928 1.00 20.77 125 GLY C N 1
ATOM 6210 C CA . GLY C 1 146 ? -11.160 -59.774 -35.707 1.00 22.16 125 GLY C CA 1
ATOM 6211 C C . GLY C 1 146 ? -10.890 -61.248 -35.558 1.00 24.37 125 GLY C C 1
ATOM 6212 O O . GLY C 1 146 ? -9.749 -61.721 -35.782 1.00 25.38 125 GLY C O 1
ATOM 6213 N N . MET C 1 147 ? -11.942 -61.998 -35.237 1.00 24.98 126 MET C N 1
ATOM 6214 C CA . MET C 1 147 ? -11.778 -63.409 -34.929 1.00 25.34 126 MET C CA 1
ATOM 6215 C C . MET C 1 147 ? -11.856 -64.288 -36.178 1.00 25.86 126 MET C C 1
ATOM 6216 O O . MET C 1 147 ? -12.369 -65.378 -36.148 1.00 26.68 126 MET C O 1
ATOM 6221 N N . CYS C 1 148 ? -11.305 -63.801 -37.279 1.00 27.26 127 CYS C N 1
ATOM 6222 C CA . CYS C 1 148 ? -11.342 -64.477 -38.576 1.00 27.03 127 CYS C CA 1
ATOM 6223 C C . CYS C 1 148 ? -10.676 -65.870 -38.516 1.00 27.91 127 CYS C C 1
ATOM 6224 O O . CYS C 1 148 ? -9.603 -66.029 -37.941 1.00 28.65 127 CYS C O 1
ATOM 6227 N N . ALA C 1 149 ? -11.310 -66.868 -39.105 1.00 29.17 128 ALA C N 1
ATOM 6228 C CA . ALA C 1 149 ? -10.793 -68.243 -39.073 1.00 31.02 128 ALA C CA 1
ATOM 6229 C C . ALA C 1 149 ? -9.922 -68.632 -40.300 1.00 31.70 128 ALA C C 1
ATOM 6230 O O . ALA C 1 149 ? -9.378 -69.746 -40.349 1.00 32.05 128 ALA C O 1
ATOM 6232 N N . ASP C 1 150 ? -9.826 -67.744 -41.293 1.00 31.54 129 ASP C N 1
ATOM 6233 C CA . ASP C 1 150 ? -9.025 -68.010 -42.483 1.00 32.26 129 ASP C CA 1
ATOM 6234 C C . ASP C 1 150 ? -7.571 -68.276 -42.107 1.00 32.74 129 ASP C C 1
ATOM 6235 O O . ASP C 1 150 ? -7.034 -67.659 -41.185 1.00 31.86 129 ASP C O 1
ATOM 6240 N N . GLU C 1 151 ? -6.950 -69.225 -42.809 1.00 33.78 130 GLU C N 1
ATOM 6241 C CA . GLU C 1 151 ? -5.535 -69.533 -42.625 1.00 34.81 130 GLU C CA 1
ATOM 6242 C C . GLU C 1 151 ? -4.661 -68.319 -42.894 1.00 33.56 130 GLU C C 1
ATOM 6243 O O . GLU C 1 151 ? -3.671 -68.114 -42.213 1.00 33.48 130 GLU C O 1
ATOM 6249 N N . GLN C 1 152 ? -5.029 -67.533 -43.904 1.00 32.44 131 GLN C N 1
ATOM 6250 C CA . GLN C 1 152 ? -4.358 -66.270 -44.183 1.00 31.78 131 GLN C CA 1
ATOM 6251 C C . GLN C 1 152 ? -5.413 -65.182 -44.305 1.00 29.53 131 GLN C C 1
ATOM 6252 O O . GLN C 1 152 ? -6.414 -65.364 -44.989 1.00 28.99 131 GLN C O 1
ATOM 6258 N N . PHE C 1 153 ? -5.197 -64.059 -43.642 1.00 27.41 132 PHE C N 1
ATOM 6259 C CA . PHE C 1 153 ? -6.203 -62.996 -43.629 1.00 25.90 132 PHE C CA 1
ATOM 6260 C C . PHE C 1 153 ? -6.086 -62.248 -44.943 1.00 24.91 132 PHE C C 1
ATOM 6261 O O . PHE C 1 153 ? -5.078 -61.615 -45.197 1.00 23.86 132 PHE C O 1
ATOM 6269 N N . ASP C 1 154 ? -7.108 -62.335 -45.780 1.00 25.24 133 ASP C N 1
ATOM 6270 C CA . ASP C 1 154 ? -7.068 -61.774 -47.140 1.00 25.49 133 ASP C CA 1
ATOM 6271 C C . ASP C 1 154 ? -7.835 -60.437 -47.232 1.00 24.98 133 ASP C C 1
ATOM 6272 O O . ASP C 1 154 ? -9.054 -60.437 -47.038 1.00 26.21 133 ASP C O 1
ATOM 6277 N N . PRO C 1 155 ? -7.140 -59.314 -47.584 1.00 24.49 134 PRO C N 1
ATOM 6278 C CA . PRO C 1 155 ? -7.791 -58.010 -47.556 1.00 24.86 134 PRO C CA 1
ATOM 6279 C C . PRO C 1 155 ? -8.962 -57.903 -48.534 1.00 25.36 134 PRO C C 1
ATOM 6280 O O . PRO C 1 155 ? -9.828 -57.068 -48.345 1.00 25.54 134 PRO C O 1
ATOM 6284 N N . ASP C 1 156 ? -8.986 -58.766 -49.547 1.00 26.42 135 ASP C N 1
ATOM 6285 C CA . ASP C 1 156 ? -9.978 -58.713 -50.618 1.00 26.42 135 ASP C CA 1
ATOM 6286 C C . ASP C 1 156 ? -11.106 -59.762 -50.461 1.00 26.41 135 ASP C C 1
ATOM 6287 O O . ASP C 1 156 ? -12.042 -59.792 -51.272 1.00 25.51 135 ASP C O 1
ATOM 6292 N N . ALA C 1 157 ? -11.014 -60.618 -49.436 1.00 25.45 136 ALA C N 1
ATOM 6293 C CA . ALA C 1 157 ? -11.917 -61.765 -49.342 1.00 25.21 136 ALA C CA 1
ATOM 6294 C C . ALA C 1 157 ? -12.358 -62.194 -47.942 1.00 24.96 136 ALA C C 1
ATOM 6295 O O . ALA C 1 157 ? -13.501 -62.685 -47.795 1.00 26.34 136 ALA C O 1
ATOM 6297 N N . SER C 1 158 ? -11.496 -62.047 -46.937 1.00 22.53 137 SER C N 1
ATOM 6298 C CA . SER C 1 158 ? -11.801 -62.580 -45.582 1.00 22.40 137 SER C CA 1
ATOM 6299 C C . SER C 1 158 ? -12.968 -61.849 -44.909 1.00 22.25 137 SER C C 1
ATOM 6300 O O . SER C 1 158 ? -13.063 -60.622 -44.989 1.00 21.34 137 SER C O 1
ATOM 6303 N N . ALA C 1 159 ? -13.866 -62.621 -44.286 1.00 22.66 138 ALA C N 1
ATOM 6304 C CA . ALA C 1 159 ? -14.883 -62.087 -43.372 1.00 22.45 138 ALA C CA 1
ATOM 6305 C C . ALA C 1 159 ? -14.276 -61.413 -42.132 1.00 22.32 138 ALA C C 1
ATOM 6306 O O . ALA C 1 159 ? -13.142 -61.722 -41.723 1.00 22.44 138 ALA C O 1
ATOM 6308 N N . LEU C 1 160 ? -15.026 -60.470 -41.555 1.00 21.77 139 LEU C N 1
ATOM 6309 C CA . LEU C 1 160 ? -14.565 -59.660 -40.413 1.00 21.39 139 LEU C CA 1
ATOM 6310 C C . LEU C 1 160 ? -15.483 -59.922 -39.240 1.00 20.48 139 LEU C C 1
ATOM 6311 O O . LEU C 1 160 ? -16.684 -59.599 -39.307 1.00 19.80 139 LEU C O 1
ATOM 6316 N N . THR C 1 161 ? -14.907 -60.488 -38.174 1.00 20.23 140 THR C N 1
ATOM 6317 C CA . THR C 1 161 ? -15.672 -60.982 -37.008 1.00 20.19 140 THR C CA 1
ATOM 6318 C C . THR C 1 161 ? -15.275 -60.388 -35.676 1.00 19.16 140 THR C C 1
ATOM 6319 O O . THR C 1 161 ? -14.144 -60.574 -35.204 1.00 18.75 140 THR C O 1
ATOM 6323 N N . TYR C 1 162 ? -16.232 -59.691 -35.056 1.00 19.36 141 TYR C N 1
ATOM 6324 C CA . TYR C 1 162 ? -16.031 -59.125 -33.715 1.00 18.93 141 TYR C CA 1
ATOM 6325 C C . TYR C 1 162 ? -17.008 -59.748 -32.731 1.00 19.81 141 TYR C C 1
ATOM 6326 O O . TYR C 1 162 ? -17.986 -60.437 -33.124 1.00 20.37 141 TYR C O 1
ATOM 6335 N N . GLY C 1 163 ? -16.737 -59.527 -31.448 1.00 19.68 142 GLY C N 1
ATOM 6336 C CA . GLY C 1 163 ? -17.624 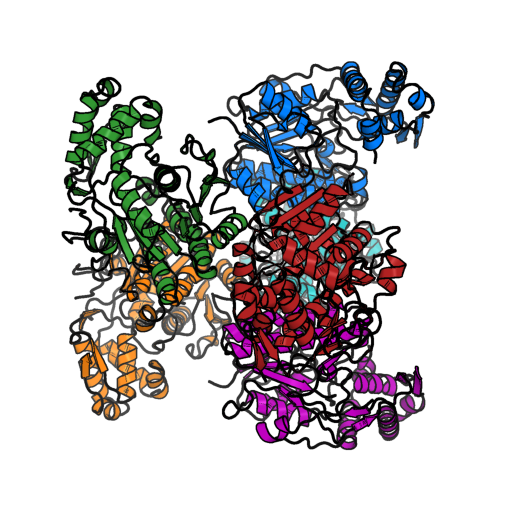-59.972 -30.372 1.00 18.73 142 GLY C CA 1
ATOM 6337 C C . GLY C 1 163 ? -18.876 -59.103 -30.264 1.00 18.67 142 GLY C C 1
ATOM 6338 O O . GLY C 1 163 ? -19.084 -58.213 -31.083 1.00 18.75 142 GLY C O 1
ATOM 6339 N N . PRO C 1 164 ? -19.707 -59.336 -29.235 1.00 18.44 143 PRO C N 1
ATOM 6340 C CA . PRO C 1 164 ? -20.914 -58.546 -29.048 1.00 18.81 143 PRO C CA 1
ATOM 6341 C C . PRO C 1 164 ? -20.669 -57.107 -28.601 1.00 18.64 143 PRO C C 1
ATOM 6342 O O . PRO C 1 164 ? -19.550 -56.727 -28.280 1.00 18.86 143 PRO C O 1
ATOM 6346 N N . ILE C 1 165 ? -21.742 -56.322 -28.567 1.00 19.63 144 ILE C N 1
ATOM 6347 C CA . ILE C 1 165 ? -21.680 -54.950 -28.048 1.00 19.19 144 ILE C CA 1
ATOM 6348 C C . ILE C 1 165 ? -21.110 -54.844 -26.620 1.00 19.54 144 ILE C C 1
ATOM 6349 O O . ILE C 1 165 ? -20.362 -53.913 -26.315 1.00 19.54 144 ILE C O 1
ATOM 6354 N N . ASN C 1 166 ? -21.441 -55.808 -25.754 1.00 21.13 145 ASN C N 1
ATOM 6355 C CA . ASN C 1 166 ? -21.000 -55.785 -24.366 1.00 21.03 145 ASN C CA 1
ATOM 6356 C C . ASN C 1 166 ? -19.523 -56.152 -24.192 1.00 22.23 145 ASN C C 1
ATOM 6357 O O . ASN C 1 166 ? -19.038 -56.284 -23.061 1.00 21.60 145 ASN C O 1
ATOM 6362 N N . LYS C 1 167 ? -18.805 -56.290 -25.307 1.00 21.94 146 LYS C N 1
ATOM 6363 C CA . LYS C 1 167 ? -17.360 -56.383 -25.252 1.00 22.93 146 LYS C CA 1
ATOM 6364 C C . LYS C 1 167 ? -16.797 -55.141 -25.942 1.00 23.03 146 LYS C C 1
ATOM 6365 O O . LYS C 1 167 ? -16.525 -55.175 -27.153 1.00 22.78 146 LYS C O 1
ATOM 6371 N N . PRO C 1 168 ? -16.655 -54.021 -25.185 1.00 23.35 147 PRO C N 1
ATOM 6372 C CA . PRO C 1 168 ? -16.283 -52.737 -25.799 1.00 23.11 147 PRO C CA 1
ATOM 6373 C C . PRO C 1 168 ? -14.895 -52.700 -26.418 1.00 23.81 147 PRO C C 1
ATOM 6374 O O . PRO C 1 168 ? -14.583 -51.756 -27.151 1.00 22.85 147 PRO C O 1
ATOM 6378 N N . ARG C 1 169 ? -14.064 -53.706 -26.139 1.00 24.17 148 ARG C N 1
ATOM 6379 C CA . ARG C 1 169 ? -12.724 -53.748 -26.747 1.00 24.48 148 ARG C CA 1
ATOM 6380 C C . ARG C 1 169 ? -12.880 -53.667 -28.283 1.00 23.28 148 ARG C C 1
ATOM 6381 O O . ARG C 1 169 ? -12.011 -53.136 -28.981 1.00 21.73 148 ARG C O 1
ATOM 6389 N N . TRP C 1 170 ? -14.009 -54.175 -28.794 1.00 21.66 149 TRP C N 1
ATOM 6390 C CA . TRP C 1 170 ? -14.231 -54.200 -30.237 1.00 20.76 149 TRP C CA 1
ATOM 6391 C C . TRP C 1 170 ? -14.560 -52.842 -30.886 1.00 20.16 149 TRP C C 1
ATOM 6392 O O . TRP C 1 170 ? -14.717 -52.765 -32.103 1.00 20.49 149 TRP C O 1
ATOM 6403 N N . ILE C 1 171 ? -14.713 -51.787 -30.091 1.00 19.14 150 ILE C N 1
ATOM 6404 C CA . ILE C 1 171 ? -14.968 -50.458 -30.667 1.00 18.00 150 ILE C CA 1
ATOM 6405 C C . ILE C 1 171 ? -13.787 -49.964 -31.527 1.00 17.97 150 ILE C C 1
ATOM 6406 O O . ILE C 1 171 ? -13.980 -49.219 -32.468 1.00 17.66 150 ILE C O 1
ATOM 6411 N N . TYR C 1 172 ? -12.581 -50.412 -31.213 1.00 17.15 151 TYR C N 1
ATOM 6412 C CA . TYR C 1 172 ? -11.437 -50.062 -32.044 1.00 18.19 151 TYR C CA 1
ATOM 6413 C C . TYR C 1 172 ? -11.595 -50.688 -33.437 1.00 18.25 151 TYR C C 1
ATOM 6414 O O . TYR C 1 172 ? -11.707 -49.970 -34.434 1.00 19.02 151 TYR C O 1
ATOM 6423 N N . ALA C 1 173 ? -11.640 -52.025 -33.507 1.00 17.80 152 ALA C N 1
ATOM 6424 C CA . ALA C 1 173 ? -11.798 -52.700 -34.795 1.00 18.92 152 ALA C CA 1
ATOM 6425 C C . ALA C 1 173 ? -13.034 -52.193 -35.578 1.00 18.91 152 ALA C C 1
ATOM 6426 O O . ALA C 1 173 ? -12.992 -52.054 -36.791 1.00 20.25 152 ALA C O 1
ATOM 6428 N N . CYS C 1 174 ? -14.135 -51.950 -34.883 1.00 18.39 153 CYS C N 1
ATOM 6429 C CA . CYS C 1 174 ? -15.342 -51.487 -35.548 1.00 18.88 153 CYS C CA 1
ATOM 6430 C C . CYS C 1 174 ? -15.184 -50.067 -36.078 1.00 18.00 153 CYS C C 1
ATOM 6431 O O . CYS C 1 174 ? -15.656 -49.757 -37.166 1.00 18.63 153 CYS C O 1
ATOM 6434 N N . SER C 1 175 ? -14.561 -49.196 -35.289 1.00 18.01 154 SER C N 1
ATOM 6435 C CA . SER C 1 175 ? -14.284 -47.824 -35.747 1.00 17.36 154 SER C CA 1
ATOM 6436 C C . SER C 1 175 ? -13.386 -47.829 -36.987 1.00 16.98 154 SER C C 1
ATOM 6437 O O . SER C 1 175 ? -13.654 -47.130 -37.960 1.00 15.90 154 SER C O 1
ATOM 6440 N N . LYS C 1 176 ? -12.311 -48.608 -36.930 1.00 16.79 155 LYS C N 1
ATOM 6441 C CA . LYS C 1 176 ? -11.368 -48.695 -38.040 1.00 16.85 155 LYS C CA 1
ATOM 6442 C C . LYS C 1 176 ? -12.047 -49.345 -39.268 1.00 17.81 155 LYS C C 1
ATOM 6443 O O . LYS C 1 176 ? -11.791 -48.910 -40.408 1.00 18.26 155 LYS C O 1
ATOM 6449 N N . GLN C 1 177 ? -12.888 -50.369 -39.039 1.00 16.49 156 GLN C N 1
ATOM 6450 C CA . GLN C 1 177 ? -13.654 -50.943 -40.155 1.00 17.46 156 GLN C CA 1
ATOM 6451 C C . GLN C 1 177 ? -14.547 -49.899 -40.814 1.00 16.51 156 GLN C C 1
ATOM 6452 O O . GLN C 1 177 ? -14.552 -49.773 -42.028 1.00 17.27 156 GLN C O 1
ATOM 6458 N N . LEU C 1 178 ? -15.326 -49.180 -40.026 1.00 16.02 157 LEU C N 1
ATOM 6459 C CA . LEU C 1 178 ? -16.175 -48.144 -40.614 1.00 16.16 157 LEU C CA 1
ATOM 6460 C C . LEU C 1 178 ? -15.378 -47.079 -41.391 1.00 16.03 157 LEU C C 1
ATOM 6461 O O . LEU C 1 178 ? -15.746 -46.711 -42.510 1.00 15.72 157 LEU C O 1
ATOM 6466 N N . MET C 1 179 ? -14.236 -46.659 -40.860 1.00 16.00 158 MET C N 1
ATOM 6467 C CA . MET C 1 179 ? -13.404 -45.726 -41.575 1.00 15.29 158 MET C CA 1
ATOM 6468 C C . MET C 1 179 ? -12.947 -46.317 -42.930 1.00 15.57 158 MET C C 1
ATOM 6469 O O . MET C 1 179 ? -12.989 -45.620 -43.939 1.00 15.21 158 MET C O 1
ATOM 6474 N N . ASP C 1 180 ? -12.515 -47.588 -42.943 1.00 15.79 159 ASP C N 1
ATOM 6475 C CA . ASP C 1 180 ? -12.097 -48.264 -44.194 1.00 15.84 159 ASP C CA 1
ATOM 6476 C C . ASP C 1 180 ? -13.264 -48.277 -45.202 1.00 16.08 159 ASP C C 1
ATOM 6477 O O . ASP C 1 180 ? -13.039 -48.116 -46.402 1.00 15.90 159 ASP C O 1
ATOM 6482 N N . ARG C 1 181 ? -14.494 -48.450 -44.716 1.00 15.92 160 ARG C N 1
ATOM 6483 C CA . ARG C 1 181 ? -15.678 -48.465 -45.598 1.00 16.97 160 ARG C CA 1
ATOM 6484 C C . ARG C 1 181 ? -16.070 -47.069 -46.055 1.00 17.86 160 ARG C C 1
ATOM 6485 O O . ARG C 1 181 ? -16.535 -46.885 -47.163 1.00 19.21 160 ARG C O 1
ATOM 6493 N N . VAL C 1 182 ? -15.862 -46.070 -45.211 1.00 18.00 161 VAL C N 1
ATOM 6494 C CA . VAL C 1 182 ? -16.108 -44.702 -45.636 1.00 17.30 161 VAL C CA 1
ATOM 6495 C C . VAL C 1 182 ? -15.065 -44.286 -46.679 1.00 17.65 161 VAL C C 1
ATOM 6496 O O . VAL C 1 182 ? -15.377 -43.659 -47.697 1.00 16.20 161 VAL C O 1
ATOM 6500 N N . ILE C 1 183 ? -13.816 -44.648 -46.430 1.00 16.71 162 ILE C N 1
ATOM 6501 C CA . ILE C 1 183 ? -12.803 -44.381 -47.414 1.00 16.51 162 ILE C CA 1
ATOM 6502 C C . ILE C 1 183 ? -13.126 -45.090 -48.754 1.00 16.92 162 ILE C C 1
ATOM 6503 O O . ILE C 1 183 ? -13.076 -44.480 -49.830 1.00 17.51 162 ILE C O 1
ATOM 6508 N N . TRP C 1 184 ? -13.501 -46.358 -48.681 1.00 17.52 163 TRP C N 1
ATOM 6509 C CA . TRP C 1 184 ? -13.839 -47.150 -49.865 1.00 17.95 163 TRP C CA 1
ATOM 6510 C C . TRP C 1 184 ? -14.951 -46.464 -50.620 1.00 17.67 163 TRP C C 1
ATOM 6511 O O . TRP C 1 184 ? -14.940 -46.412 -51.847 1.00 17.13 163 TRP C O 1
ATOM 6522 N N . GLY C 1 185 ? -15.924 -45.953 -49.869 1.00 17.90 164 GLY C N 1
ATOM 6523 C CA . GLY C 1 185 ? -17.072 -45.236 -50.478 1.00 17.70 164 GLY C CA 1
ATOM 6524 C C . GLY C 1 185 ? -16.619 -43.975 -51.215 1.00 18.35 164 GLY C C 1
ATOM 6525 O O . GLY C 1 185 ? -17.133 -43.660 -52.336 1.00 17.68 164 GLY C O 1
ATOM 6526 N N . TYR C 1 186 ? -15.647 -43.251 -50.639 1.00 17.07 165 TYR C N 1
ATOM 6527 C CA . TYR C 1 186 ? -15.129 -42.070 -51.334 1.00 17.80 165 TYR C CA 1
ATOM 6528 C C . TYR C 1 186 ? -14.299 -42.527 -52.544 1.00 18.41 165 TYR C C 1
ATOM 6529 O O . TYR C 1 186 ? -14.275 -41.841 -53.555 1.00 18.07 165 TYR C O 1
ATOM 6538 N N . GLY C 1 187 ? -13.622 -43.677 -52.405 1.00 19.15 166 GLY C N 1
ATOM 6539 C CA . GLY C 1 187 ? -12.913 -44.337 -53.521 1.00 20.44 166 GLY C CA 1
ATOM 6540 C C . GLY C 1 187 ? -13.862 -44.540 -54.707 1.00 22.13 166 GLY C C 1
ATOM 6541 O O . GLY C 1 187 ? -13.510 -44.254 -55.852 1.00 22.83 166 GLY C O 1
ATOM 6542 N N . MET C 1 188 ? -15.065 -45.031 -54.424 1.00 21.70 167 MET C N 1
ATOM 6543 C CA . MET C 1 188 ? -16.086 -45.207 -55.453 1.00 23.45 167 MET C CA 1
ATOM 6544 C C . MET C 1 188 ? -16.436 -43.916 -56.190 1.00 23.74 167 MET C C 1
ATOM 6545 O O . MET C 1 188 ? -16.957 -43.956 -57.306 1.00 24.25 167 MET C O 1
ATOM 6550 N N . GLU C 1 189 ? -16.173 -42.769 -55.583 1.00 23.75 168 GLU C N 1
ATOM 6551 C CA . GLU C 1 189 ? -16.493 -41.516 -56.267 1.00 25.32 168 GLU C CA 1
ATOM 6552 C C . GLU C 1 189 ? -15.231 -40.819 -56.777 1.00 24.81 168 GLU C C 1
ATOM 6553 O O . GLU C 1 189 ? -15.294 -39.655 -57.126 1.00 25.80 168 GLU C O 1
ATOM 6559 N N . GLY C 1 190 ? -14.084 -41.507 -56.781 1.00 24.17 169 GLY C N 1
ATOM 6560 C CA . GLY C 1 190 ? -12.870 -40.904 -57.307 1.00 23.42 169 GLY C CA 1
ATOM 6561 C C . GLY C 1 190 ? -11.718 -40.665 -56.334 1.00 23.19 169 GLY C C 1
ATOM 6562 O O . GLY C 1 190 ? -10.646 -40.254 -56.771 1.00 23.72 169 GLY C O 1
ATOM 6563 N N . LEU C 1 191 ? -11.889 -40.930 -55.034 1.00 21.50 170 LEU C N 1
ATOM 6564 C CA . LEU C 1 191 ? -10.789 -40.672 -54.102 1.00 20.57 170 LEU C CA 1
ATOM 6565 C C . LEU C 1 191 ? -9.616 -41.614 -54.365 1.00 20.81 170 LEU C C 1
ATOM 6566 O O . LEU C 1 191 ? -9.786 -42.848 -54.415 1.00 19.54 170 LEU C O 1
ATOM 6571 N N . ASN C 1 192 ? -8.437 -41.021 -54.518 1.00 20.54 171 ASN C N 1
ATOM 6572 C CA . ASN C 1 192 ? -7.175 -41.769 -54.600 1.00 20.45 171 ASN C CA 1
ATOM 6573 C C . ASN C 1 192 ? -6.783 -42.188 -53.178 1.00 20.18 171 ASN C C 1
ATOM 6574 O O . ASN C 1 192 ? -6.283 -41.363 -52.404 1.00 19.98 171 ASN C O 1
ATOM 6579 N N . PHE C 1 193 ? -7.013 -43.461 -52.822 1.00 18.69 172 PHE C N 1
ATOM 6580 C CA . PHE C 1 193 ? -6.640 -43.926 -51.472 1.00 17.94 172 PHE C CA 1
ATOM 6581 C C . PHE C 1 193 ? -5.853 -45.211 -51.512 1.00 17.75 172 PHE C C 1
ATOM 6582 O O . PHE C 1 193 ? -5.968 -45.970 -52.471 1.00 19.21 172 PHE C O 1
ATOM 6590 N N . THR C 1 194 ? -5.075 -45.461 -50.462 1.00 17.72 173 THR C N 1
ATOM 6591 C CA . THR C 1 194 ? -4.549 -46.794 -50.192 1.00 17.26 173 THR C CA 1
ATOM 6592 C C . THR C 1 194 ? -4.715 -47.102 -48.703 1.00 17.89 173 THR C C 1
ATOM 6593 O O . THR C 1 194 ? -4.358 -46.266 -47.857 1.00 18.19 173 THR C O 1
ATOM 6597 N N . LEU C 1 195 ? -5.195 -48.310 -48.383 1.00 17.21 174 LEU C N 1
ATOM 6598 C CA . LEU C 1 195 ? -5.294 -48.730 -46.992 1.00 17.65 174 LEU C CA 1
ATOM 6599 C C . LEU C 1 195 ? -4.135 -49.670 -46.711 1.00 18.77 174 LEU C C 1
ATOM 6600 O O . LEU C 1 195 ? -3.885 -50.576 -47.515 1.00 19.56 174 LEU C O 1
ATOM 6605 N N . PHE C 1 196 ? -3.434 -49.467 -45.599 1.00 17.83 175 PHE C N 1
ATOM 6606 C CA . PHE C 1 196 ? -2.406 -50.443 -45.214 1.00 18.71 175 PHE C CA 1
ATOM 6607 C C . PHE C 1 196 ? -2.670 -50.969 -43.791 1.00 19.32 175 PHE C C 1
ATOM 6608 O O . PHE C 1 196 ? -3.113 -50.230 -42.913 1.00 18.19 175 PHE C O 1
ATOM 6616 N N . ARG C 1 197 ? -2.435 -52.261 -43.601 1.00 19.66 176 ARG C N 1
ATOM 6617 C CA . ARG C 1 197 ? -2.661 -52.900 -42.322 1.00 19.88 176 ARG C CA 1
ATOM 6618 C C . ARG C 1 197 ? -1.347 -53.501 -41.825 1.00 20.45 176 ARG C C 1
ATOM 6619 O O . ARG C 1 197 ? -0.954 -54.552 -42.307 1.00 20.07 176 ARG C O 1
ATOM 6627 N N . PRO C 1 198 ? -0.651 -52.812 -40.895 1.00 20.79 177 PRO C N 1
ATOM 6628 C CA . PRO C 1 198 ? 0.587 -53.373 -40.353 1.00 21.49 177 PRO C CA 1
ATOM 6629 C C . PRO C 1 198 ? 0.319 -54.603 -39.495 1.00 22.26 177 PRO C C 1
ATOM 6630 O O . PRO C 1 198 ? -0.620 -54.621 -38.674 1.00 23.41 177 PRO C O 1
ATOM 6634 N N . PHE C 1 199 ? 1.139 -55.625 -39.676 1.00 21.81 178 PHE C N 1
ATOM 6635 C CA . PHE C 1 199 ? 1.143 -56.757 -38.756 1.00 21.68 178 PHE C CA 1
ATOM 6636 C C . PHE C 1 199 ? 2.388 -56.745 -37.873 1.00 22.69 178 PHE C C 1
ATOM 6637 O O . PHE C 1 199 ? 3.524 -57.047 -38.334 1.00 22.83 178 PHE C O 1
ATOM 6645 N N . ASN C 1 200 ? 2.158 -56.360 -36.615 1.00 22.40 179 ASN C N 1
ATOM 6646 C CA . ASN C 1 200 ? 3.194 -56.361 -35.579 1.00 23.23 179 ASN C CA 1
ATOM 6647 C C . ASN C 1 200 ? 4.540 -55.811 -36.017 1.00 22.67 179 ASN C C 1
ATOM 6648 O O . ASN C 1 200 ? 5.590 -56.486 -35.939 1.00 23.50 179 ASN C O 1
ATOM 6653 N N . TRP C 1 201 ? 4.511 -54.565 -36.478 1.00 22.80 180 TRP C N 1
ATOM 6654 C CA . TRP C 1 201 ? 5.731 -53.875 -36.857 1.00 21.84 180 TRP C CA 1
ATOM 6655 C C . TRP C 1 201 ? 6.493 -53.611 -35.584 1.00 22.22 180 TRP C C 1
ATOM 6656 O O . TRP C 1 201 ? 5.929 -53.103 -34.589 1.00 20.58 180 TRP C O 1
ATOM 6667 N N . ILE C 1 202 ? 7.769 -53.982 -35.614 1.00 21.93 181 ILE C N 1
ATOM 6668 C CA . ILE C 1 202 ? 8.618 -53.879 -34.439 1.00 23.13 181 ILE C CA 1
ATOM 6669 C C . ILE C 1 202 ? 10.010 -53.373 -34.858 1.00 23.65 181 ILE C C 1
ATOM 6670 O O . ILE C 1 202 ? 10.531 -53.719 -35.913 1.00 24.32 181 ILE C O 1
ATOM 6675 N N . GLY C 1 203 ? 10.592 -52.519 -34.044 1.00 24.08 182 GLY C N 1
ATOM 6676 C CA . GLY C 1 203 ? 11.910 -51.955 -34.351 1.00 24.83 182 GLY C CA 1
ATOM 6677 C C . GLY C 1 203 ? 12.353 -51.015 -33.248 1.00 24.44 182 GLY C C 1
ATOM 6678 O O . GLY C 1 203 ? 11.658 -50.877 -32.250 1.00 24.20 182 GLY C O 1
ATOM 6679 N N . PRO C 1 204 ? 13.505 -50.347 -33.421 1.00 25.73 183 PRO C N 1
ATOM 6680 C CA . PRO C 1 204 ? 13.909 -49.297 -32.442 1.00 26.09 183 PRO C CA 1
ATOM 6681 C C . PRO C 1 204 ? 12.821 -48.203 -32.409 1.00 26.01 183 PRO C C 1
ATOM 6682 O O . PRO C 1 204 ? 12.032 -48.106 -33.354 1.00 27.49 183 PRO C O 1
ATOM 6686 N N . GLY C 1 205 ? 12.755 -47.406 -31.352 1.00 25.95 184 GLY C N 1
ATOM 6687 C CA . GLY C 1 205 ? 11.810 -46.283 -31.297 1.00 24.70 184 GLY C CA 1
ATOM 6688 C C . GLY C 1 205 ? 10.341 -46.680 -31.217 1.00 24.50 184 GLY C C 1
ATOM 6689 O O . GLY C 1 205 ? 9.485 -46.019 -31.789 1.00 24.65 184 GLY C O 1
ATOM 6690 N N . LEU C 1 206 ? 10.053 -47.762 -30.512 1.00 24.20 185 LEU C N 1
ATOM 6691 C CA . LEU C 1 206 ? 8.678 -48.210 -30.314 1.00 24.63 185 LEU C CA 1
ATOM 6692 C C . LEU C 1 206 ? 7.849 -47.087 -29.665 1.00 24.29 185 LEU C C 1
ATOM 6693 O O . LEU C 1 206 ? 8.349 -46.349 -28.828 1.00 24.52 185 LEU C O 1
ATOM 6698 N N . ASP C 1 207 ? 6.602 -46.936 -30.083 1.00 24.20 186 ASP C N 1
ATOM 6699 C CA . ASP C 1 207 ? 5.699 -46.035 -29.362 1.00 24.85 186 ASP C CA 1
ATOM 6700 C C . ASP C 1 207 ? 5.287 -46.686 -28.043 1.00 24.95 186 ASP C C 1
ATOM 6701 O O . ASP C 1 207 ? 4.916 -47.870 -28.000 1.00 23.91 186 ASP C O 1
ATOM 6706 N N . SER C 1 208 ? 5.352 -45.900 -26.977 1.00 26.33 187 SER C N 1
ATOM 6707 C CA . SER C 1 208 ? 4.927 -46.351 -25.658 1.00 28.04 187 SER C CA 1
ATOM 6708 C C . SER C 1 208 ? 3.485 -46.705 -25.783 1.00 28.07 187 SER C C 1
ATOM 6709 O O . SER C 1 208 ? 2.787 -46.201 -26.690 1.00 27.95 187 SER C O 1
ATOM 6712 N N . ILE C 1 209 ? 3.025 -47.569 -24.891 1.00 28.01 188 ILE C N 1
ATOM 6713 C CA . ILE C 1 209 ? 1.685 -48.126 -25.037 1.00 28.49 188 ILE C CA 1
ATOM 6714 C C . ILE C 1 209 ? 0.552 -47.108 -24.896 1.00 28.42 188 ILE C C 1
ATOM 6715 O O . ILE C 1 209 ? -0.555 -47.373 -25.365 1.00 29.31 188 ILE C O 1
ATOM 6720 N N . TYR C 1 210 ? 0.809 -45.957 -24.291 1.00 27.89 189 TYR C N 1
ATOM 6721 C CA . TYR C 1 210 ? -0.244 -44.935 -24.189 1.00 28.79 189 TYR C CA 1
ATOM 6722 C C . TYR C 1 210 ? -0.162 -43.839 -25.244 1.00 27.63 189 TYR C C 1
ATOM 6723 O O . TYR C 1 210 ? -1.005 -42.965 -25.253 1.00 28.54 189 TYR C O 1
ATOM 6732 N N . THR C 1 211 ? 0.826 -43.904 -26.133 1.00 25.18 190 THR C N 1
ATOM 6733 C CA . THR C 1 211 ? 0.988 -42.918 -27.202 1.00 23.58 190 THR C CA 1
ATOM 6734 C C . THR C 1 211 ? -0.153 -43.097 -28.206 1.00 22.60 190 THR C C 1
ATOM 6735 O O . THR C 1 211 ? -0.401 -44.213 -28.642 1.00 22.17 190 THR C O 1
ATOM 6739 N N . PRO C 1 212 ? -0.849 -42.008 -28.573 1.00 21.78 191 PRO C N 1
ATOM 6740 C CA . PRO C 1 212 ? -1.972 -42.171 -29.504 1.00 21.96 191 PRO C CA 1
ATOM 6741 C C . PRO C 1 212 ? -1.545 -42.184 -30.985 1.00 22.38 191 PRO C C 1
ATOM 6742 O O . PRO C 1 212 ? -1.870 -41.269 -31.733 1.00 21.87 191 PRO C O 1
ATOM 6746 N N . LYS C 1 213 ? -0.799 -43.218 -31.390 1.00 22.93 192 LYS C N 1
ATOM 6747 C CA . LYS C 1 213 ? -0.334 -43.358 -32.757 1.00 23.10 192 LYS C CA 1
ATOM 6748 C C . LYS C 1 213 ? -0.435 -44.786 -33.253 1.00 22.93 192 LYS C C 1
ATOM 6749 O O . LYS C 1 213 ? -0.088 -45.733 -32.538 1.00 22.93 192 LYS C O 1
ATOM 6755 N N . GLU C 1 214 ? -0.864 -44.923 -34.506 1.00 22.29 193 GLU C N 1
ATOM 6756 C CA . GLU C 1 214 ? -0.720 -46.189 -35.208 1.00 22.62 193 GLU C CA 1
ATOM 6757 C C . GLU C 1 214 ? 0.752 -46.381 -35.447 1.00 22.65 193 GLU C C 1
ATOM 6758 O O . GLU C 1 214 ? 1.485 -45.415 -35.746 1.00 22.91 193 GLU C O 1
ATOM 6764 N N . GLY C 1 215 ? 1.193 -47.624 -35.330 1.00 22.72 194 GLY C N 1
ATOM 6765 C CA . GLY C 1 215 ? 2.582 -47.932 -35.671 1.00 23.61 194 GLY C CA 1
ATOM 6766 C C . GLY C 1 215 ? 3.088 -49.282 -35.199 1.00 24.12 194 GLY C C 1
ATOM 6767 O O . GLY C 1 215 ? 3.146 -50.226 -35.994 1.00 24.40 194 GLY C O 1
ATOM 6768 N N . SER C 1 216 ? 3.456 -49.362 -33.916 1.00 22.76 195 SER C N 1
ATOM 6769 C CA . SER C 1 216 ? 4.205 -50.496 -33.407 1.00 22.89 195 SER C CA 1
ATOM 6770 C C . SER C 1 216 ? 3.303 -51.527 -32.674 1.00 23.23 195 SER C C 1
ATOM 6771 O O . SER C 1 216 ? 2.191 -51.201 -32.218 1.00 21.85 195 SER C O 1
ATOM 6774 N N . SER C 1 217 ? 3.798 -52.761 -32.603 1.00 23.22 196 SER C N 1
ATOM 6775 C CA . SER C 1 217 ? 3.134 -53.880 -31.937 1.00 23.29 196 SER C CA 1
ATOM 6776 C C . SER C 1 217 ? 3.100 -53.596 -30.451 1.00 23.63 196 SER C C 1
ATOM 6777 O O . SER C 1 217 ? 4.171 -53.445 -29.827 1.00 23.56 196 SER C O 1
ATOM 6780 N N . ARG C 1 218 ? 1.894 -53.500 -29.874 1.00 24.37 197 ARG C N 1
ATOM 6781 C CA . ARG C 1 218 ? 1.789 -53.239 -28.429 1.00 25.28 197 ARG C CA 1
ATOM 6782 C C . ARG C 1 218 ? 2.263 -54.426 -27.619 1.00 25.70 197 ARG C C 1
ATOM 6783 O O . ARG C 1 218 ? 2.930 -54.240 -26.588 1.00 26.40 197 ARG C O 1
ATOM 6791 N N . VAL C 1 219 ? 1.940 -55.644 -28.071 1.00 25.61 198 VAL C N 1
ATOM 6792 C CA . VAL C 1 219 ? 2.320 -56.820 -27.287 1.00 25.48 198 VAL C CA 1
ATOM 6793 C C . VAL C 1 219 ? 3.835 -56.902 -27.133 1.00 25.46 198 VAL C C 1
ATOM 6794 O O . VAL C 1 219 ? 4.325 -57.136 -26.023 1.00 26.09 198 VAL C O 1
ATOM 6798 N N . VAL C 1 220 ? 4.578 -56.700 -28.224 1.00 25.00 199 VAL C N 1
ATOM 6799 C CA . VAL C 1 220 ? 6.045 -56.695 -28.140 1.00 24.59 199 VAL C CA 1
ATOM 6800 C C . VAL C 1 220 ? 6.538 -55.564 -27.241 1.00 25.07 199 VAL C C 1
ATOM 6801 O O . VAL C 1 220 ? 7.514 -55.747 -26.493 1.00 25.69 199 VAL C O 1
ATOM 6805 N N . THR C 1 221 ? 5.879 -54.411 -27.323 1.00 24.96 200 THR C N 1
ATOM 6806 C CA . THR C 1 221 ? 6.282 -53.230 -26.558 1.00 24.84 200 THR C CA 1
ATOM 6807 C C . THR C 1 221 ? 6.061 -53.419 -25.064 1.00 26.06 200 THR C C 1
ATOM 6808 O O . THR C 1 221 ? 6.935 -53.060 -24.240 1.00 26.22 200 THR C O 1
ATOM 6812 N N . GLN C 1 222 ? 4.908 -53.969 -24.691 1.00 25.84 201 GLN C N 1
ATOM 6813 C CA . GLN C 1 222 ? 4.659 -54.173 -23.260 1.00 26.35 201 GLN C CA 1
ATOM 6814 C C . GLN C 1 222 ? 5.513 -55.297 -22.685 1.00 25.17 201 GLN C C 1
ATOM 6815 O O . GLN C 1 222 ? 5.990 -55.185 -21.572 1.00 24.76 201 GLN C O 1
ATOM 6821 N N . PHE C 1 223 ? 5.772 -56.327 -23.485 1.00 25.03 202 PHE C N 1
ATOM 6822 C CA . PHE C 1 223 ? 6.639 -57.444 -23.062 1.00 25.60 202 PHE C CA 1
ATOM 6823 C C . PHE C 1 223 ? 8.042 -56.854 -22.795 1.00 25.09 202 PHE C C 1
ATOM 6824 O O . PHE C 1 223 ? 8.608 -57.062 -21.746 1.00 26.29 202 PHE C O 1
ATOM 6832 N N . LEU C 1 224 ? 8.562 -56.062 -23.718 1.00 25.47 203 LEU C N 1
ATOM 6833 C CA . LEU C 1 224 ? 9.881 -55.406 -23.520 1.00 25.58 203 LEU C CA 1
ATOM 6834 C C . LEU C 1 224 ? 9.861 -54.540 -22.260 1.00 25.20 203 LEU C C 1
ATOM 6835 O O . LEU C 1 224 ? 10.724 -54.653 -21.403 1.00 24.59 203 LEU C O 1
ATOM 6840 N N . GLY C 1 225 ? 8.838 -53.701 -22.140 1.00 25.51 204 GLY C N 1
ATOM 6841 C CA . GLY C 1 225 ? 8.711 -52.819 -20.973 1.00 26.42 204 GLY C CA 1
ATOM 6842 C C . GLY C 1 225 ? 8.749 -53.574 -19.661 1.00 26.80 204 GLY C C 1
ATOM 6843 O O . GLY C 1 225 ? 9.501 -53.222 -18.776 1.00 27.92 204 GLY C O 1
ATOM 6844 N N . HIS C 1 226 ? 7.948 -54.624 -19.545 1.00 27.60 205 HIS C N 1
ATOM 6845 C CA . HIS C 1 226 ? 7.914 -55.447 -18.333 1.00 28.64 205 HIS C CA 1
ATOM 6846 C C . HIS C 1 226 ? 9.215 -56.197 -18.069 1.00 29.05 205 HIS C C 1
ATOM 6847 O O . HIS C 1 226 ? 9.617 -56.328 -16.914 1.00 28.67 205 HIS C O 1
ATOM 6854 N N . ILE C 1 227 ? 9.832 -56.727 -19.126 1.00 29.34 206 ILE C N 1
ATOM 6855 C CA . ILE C 1 227 ? 11.088 -57.459 -18.994 1.00 30.96 206 ILE C CA 1
ATOM 6856 C C . ILE C 1 227 ? 12.202 -56.614 -18.392 1.00 32.23 206 ILE C C 1
ATOM 6857 O O . ILE C 1 227 ? 12.902 -57.054 -17.471 1.00 33.19 206 ILE C O 1
ATOM 6862 N N . VAL C 1 228 ? 12.352 -55.399 -18.910 1.00 33.04 207 VAL C N 1
ATOM 6863 C CA . VAL C 1 228 ? 13.381 -54.486 -18.452 1.00 34.07 207 VAL C CA 1
ATOM 6864 C C . VAL C 1 228 ? 13.041 -53.976 -17.051 1.00 34.73 207 VAL C C 1
ATOM 6865 O O . VAL C 1 228 ? 13.924 -53.567 -16.296 1.00 35.64 207 VAL C O 1
ATOM 6869 N N . ARG C 1 229 ? 11.765 -54.016 -16.681 1.00 34.98 208 ARG C N 1
ATOM 6870 C CA . ARG C 1 229 ? 11.366 -53.631 -15.309 1.00 35.20 208 ARG C CA 1
ATOM 6871 C C . ARG C 1 229 ? 11.311 -54.814 -14.334 1.00 35.13 208 ARG C C 1
ATOM 6872 O O . ARG C 1 229 ? 10.909 -54.670 -13.170 1.00 34.65 208 ARG C O 1
ATOM 6880 N N . GLY C 1 230 ? 11.694 -55.994 -14.816 1.00 34.88 209 GLY C N 1
ATOM 6881 C CA . GLY C 1 230 ? 11.551 -57.220 -14.029 1.00 34.48 209 GLY C CA 1
ATOM 6882 C C . GLY C 1 230 ? 10.133 -57.536 -13.539 1.00 34.17 209 GLY C C 1
ATOM 6883 O O . GLY C 1 230 ? 9.986 -58.097 -12.464 1.00 33.64 209 GLY C O 1
ATOM 6884 N N . GLU C 1 231 ? 9.106 -57.197 -14.328 1.00 32.90 210 GLU C N 1
ATOM 6885 C CA . GLU C 1 231 ? 7.702 -57.458 -13.979 1.00 33.37 210 GLU C CA 1
ATOM 6886 C C . GLU C 1 231 ? 7.135 -58.645 -14.782 1.00 33.29 210 GLU C C 1
ATOM 6887 O O . GLU C 1 231 ? 7.530 -58.875 -15.930 1.00 32.93 210 GLU C O 1
ATOM 6893 N N . ASN C 1 232 ? 6.175 -59.353 -14.194 1.00 33.26 211 ASN C N 1
ATOM 6894 C CA . ASN C 1 232 ? 5.472 -60.440 -14.876 1.00 33.72 211 ASN C CA 1
ATOM 6895 C C . ASN C 1 232 ? 4.845 -60.057 -16.203 1.00 33.46 211 ASN C C 1
ATOM 6896 O O . ASN C 1 232 ? 4.475 -58.884 -16.420 1.00 32.88 211 ASN C O 1
ATOM 6901 N N . ILE C 1 233 ? 4.765 -61.060 -17.084 1.00 33.77 212 ILE C N 1
ATOM 6902 C CA . ILE C 1 233 ? 4.172 -60.950 -18.424 1.00 34.16 212 ILE C CA 1
ATOM 6903 C C . ILE C 1 233 ? 2.891 -61.767 -18.422 1.00 35.13 212 ILE C C 1
ATOM 6904 O O . ILE C 1 233 ? 2.882 -62.904 -17.950 1.00 35.06 212 ILE C O 1
ATOM 6909 N N . SER C 1 234 ? 1.809 -61.195 -18.942 1.00 36.60 213 SER C N 1
ATOM 6910 C CA . SER C 1 234 ? 0.534 -61.911 -19.033 1.00 37.86 213 SER C CA 1
ATOM 6911 C C . SER C 1 234 ? 0.353 -62.634 -20.354 1.00 38.65 213 SER C C 1
ATOM 6912 O O . SER C 1 234 ? 0.648 -62.092 -21.410 1.00 38.56 213 SER C O 1
ATOM 6915 N N . LEU C 1 235 ? -0.131 -63.869 -20.273 1.00 39.86 214 LEU C N 1
ATOM 6916 C CA . LEU C 1 235 ? -0.400 -64.680 -21.441 1.00 41.04 214 LEU C CA 1
ATOM 6917 C C . LEU C 1 235 ? -1.889 -64.972 -21.422 1.00 42.54 214 LEU C C 1
ATOM 6918 O O . LEU C 1 235 ? -2.371 -65.732 -20.569 1.00 43.60 214 LEU C O 1
ATOM 6923 N N . VAL C 1 236 ? -2.620 -64.341 -22.340 1.00 43.27 215 VAL C N 1
ATOM 6924 C CA . VAL C 1 236 ? -4.071 -64.477 -22.377 1.00 44.00 215 VAL C CA 1
ATOM 6925 C C . VAL C 1 236 ? -4.424 -65.824 -22.976 1.00 44.25 215 VAL C C 1
ATOM 6926 O O . VAL C 1 236 ? -3.910 -66.200 -24.038 1.00 43.47 215 VAL C O 1
ATOM 6930 N N . ASP C 1 237 ? -5.276 -66.548 -22.252 1.00 44.85 216 ASP C N 1
ATOM 6931 C CA . ASP C 1 237 ? -5.762 -67.868 -22.659 1.00 45.84 216 ASP C CA 1
ATOM 6932 C C . ASP C 1 237 ? -4.601 -68.810 -23.027 1.00 45.50 216 ASP C C 1
ATOM 6933 O O . ASP C 1 237 ? -4.649 -69.496 -24.046 1.00 46.00 216 ASP C O 1
ATOM 6938 N N . GLY C 1 238 ? -3.547 -68.810 -22.210 1.00 45.06 217 GLY C N 1
ATOM 6939 C CA . GLY C 1 238 ? -2.393 -69.702 -22.414 1.00 43.96 217 GLY C CA 1
ATOM 6940 C C . GLY C 1 238 ? -1.315 -69.209 -23.380 1.00 43.29 217 GLY C C 1
ATOM 6941 O O . GLY C 1 238 ? -0.230 -69.797 -23.457 1.00 42.69 217 GLY C O 1
ATOM 6942 N N . GLY C 1 239 ? -1.618 -68.146 -24.133 1.00 41.76 218 GLY C N 1
ATOM 6943 C CA . GLY C 1 239 ? -0.679 -67.588 -25.096 1.00 40.55 218 GLY C CA 1
ATOM 6944 C C . GLY C 1 239 ? -0.374 -68.463 -26.294 1.00 40.39 218 GLY C C 1
ATOM 6945 O O . GLY C 1 239 ? 0.702 -68.349 -26.889 1.00 39.72 218 GLY C O 1
ATOM 6946 N N . SER C 1 240 ? -1.327 -69.320 -26.673 1.00 40.42 219 SER C N 1
ATOM 6947 C CA . SER C 1 240 ? -1.132 -70.252 -27.805 1.00 40.47 219 SER C CA 1
ATOM 6948 C C . SER C 1 240 ? -1.344 -69.603 -29.188 1.00 39.33 219 SER C C 1
ATOM 6949 O O . SER C 1 240 ? -0.792 -70.057 -30.185 1.00 39.51 219 SER C O 1
ATOM 6952 N N . GLN C 1 241 ? -2.144 -68.550 -29.237 1.00 38.35 220 GLN C N 1
ATOM 6953 C CA . GLN C 1 241 ? -2.440 -67.849 -30.494 1.00 38.14 220 GLN C CA 1
ATOM 6954 C C . GLN C 1 241 ? -1.165 -67.386 -31.229 1.00 37.26 220 GLN C C 1
ATOM 6955 O O . GLN C 1 241 ? -0.268 -66.806 -30.626 1.00 36.69 220 GLN C O 1
ATOM 6961 N N . LYS C 1 242 ? -1.080 -67.675 -32.520 1.00 36.14 221 LYS C N 1
ATOM 6962 C CA . LYS C 1 242 ? 0.096 -67.313 -33.281 1.00 35.80 221 LYS C CA 1
ATOM 6963 C C . LYS C 1 242 ? -0.110 -65.969 -34.014 1.00 34.89 221 LYS C C 1
ATOM 6964 O O . LYS C 1 242 ? -1.237 -65.594 -34.362 1.00 34.41 221 LYS C O 1
ATOM 6970 N N . ARG C 1 243 ? 0.986 -65.243 -34.209 1.00 33.25 222 ARG C N 1
ATOM 6971 C CA . ARG C 1 243 ? 0.937 -63.913 -34.784 1.00 32.09 222 ARG C CA 1
ATOM 6972 C C . ARG C 1 243 ? 2.080 -63.790 -35.761 1.00 31.43 222 ARG C C 1
ATOM 6973 O O . ARG C 1 243 ? 2.991 -64.626 -35.758 1.00 31.84 222 ARG C O 1
ATOM 6981 N N . ALA C 1 244 ? 2.025 -62.774 -36.614 1.00 30.08 223 ALA C N 1
ATOM 6982 C CA . ALA C 1 244 ? 3.111 -62.498 -37.552 1.00 29.59 223 ALA C CA 1
ATOM 6983 C C . ALA C 1 244 ? 3.807 -61.214 -37.120 1.00 28.84 223 ALA C C 1
ATOM 6984 O O . ALA C 1 244 ? 3.145 -60.218 -36.833 1.00 27.99 223 ALA C O 1
ATOM 6986 N N . PHE C 1 245 ? 5.140 -61.251 -37.110 1.00 28.26 224 PHE C N 1
ATOM 6987 C CA . PHE C 1 245 ? 5.976 -60.155 -36.616 1.00 27.70 224 PHE C CA 1
ATOM 6988 C C . PHE C 1 245 ? 6.863 -59.647 -37.745 1.00 27.54 224 PHE C C 1
ATOM 6989 O O . PHE C 1 245 ? 7.512 -60.437 -38.419 1.00 28.69 224 PHE C O 1
ATOM 6997 N N . THR C 1 246 ? 6.898 -58.323 -37.922 1.00 26.83 225 THR C N 1
ATOM 6998 C CA . THR C 1 246 ? 7.537 -57.673 -39.063 1.00 26.62 225 THR C CA 1
ATOM 6999 C C . THR C 1 246 ? 8.525 -56.590 -38.638 1.00 26.01 225 THR C C 1
ATOM 7000 O O . THR C 1 246 ? 8.148 -55.647 -37.961 1.00 25.31 225 THR C O 1
ATOM 7004 N N . TYR C 1 247 ? 9.787 -56.714 -39.033 1.00 25.55 226 TYR C N 1
ATOM 7005 C CA . TYR C 1 247 ? 10.759 -55.675 -38.701 1.00 26.22 226 TYR C CA 1
ATOM 7006 C C . TYR C 1 247 ? 10.400 -54.364 -39.422 1.00 25.87 226 TYR C C 1
ATOM 7007 O O . TYR C 1 247 ? 9.976 -54.390 -40.585 1.00 27.12 226 TYR C O 1
ATOM 7016 N N . VAL C 1 248 ? 10.582 -53.232 -38.747 1.00 25.24 227 VAL C N 1
ATOM 7017 C CA . VAL C 1 248 ? 10.128 -51.925 -39.281 1.00 23.75 227 VAL C CA 1
ATOM 7018 C C . VAL C 1 248 ? 10.648 -51.603 -40.683 1.00 23.77 227 VAL C C 1
ATOM 7019 O O . VAL C 1 248 ? 9.908 -51.046 -41.508 1.00 23.43 227 VAL C O 1
ATOM 7023 N N . ASP C 1 249 ? 11.907 -51.957 -40.967 1.00 24.30 228 ASP C N 1
ATOM 7024 C CA . ASP C 1 249 ? 12.467 -51.735 -42.286 1.00 24.63 228 ASP C CA 1
ATOM 7025 C C . ASP C 1 249 ? 11.639 -52.385 -43.412 1.00 24.82 228 ASP C C 1
ATOM 7026 O O . ASP C 1 249 ? 11.495 -51.808 -44.485 1.00 25.41 228 ASP C O 1
ATOM 7031 N N . ASP C 1 250 ? 11.132 -53.588 -43.171 1.00 24.13 229 ASP C N 1
ATOM 7032 C CA . ASP C 1 250 ? 10.289 -54.275 -44.133 1.00 24.65 229 ASP C CA 1
ATOM 7033 C C . ASP C 1 250 ? 8.952 -53.544 -44.276 1.00 23.86 229 ASP C C 1
ATOM 7034 O O . ASP C 1 250 ? 8.415 -53.445 -45.381 1.00 24.83 229 ASP C O 1
ATOM 7039 N N . GLY C 1 251 ? 8.427 -53.025 -43.165 1.00 22.84 230 GLY C N 1
ATOM 7040 C CA . GLY C 1 251 ? 7.173 -52.268 -43.196 1.00 21.13 230 GLY C CA 1
ATOM 7041 C C . GLY C 1 251 ? 7.330 -50.978 -43.993 1.00 21.94 230 GLY C C 1
ATOM 7042 O O . GLY C 1 251 ? 6.547 -50.694 -44.882 1.00 21.93 230 GLY C O 1
ATOM 7043 N N . ILE C 1 252 ? 8.361 -50.207 -43.684 1.00 22.21 231 ILE C N 1
ATOM 7044 C CA . ILE C 1 252 ? 8.667 -48.978 -44.389 1.00 22.30 231 ILE C CA 1
ATOM 7045 C C . ILE C 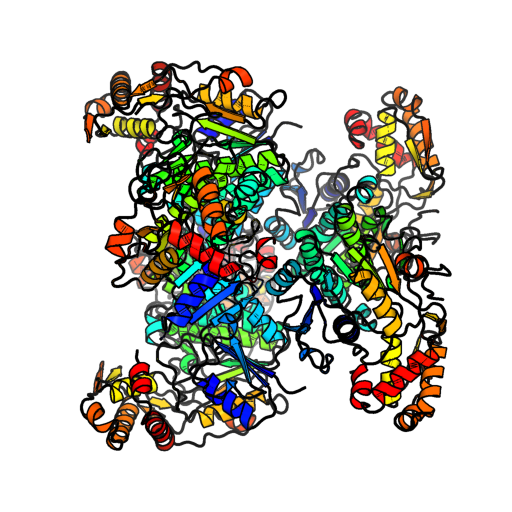1 252 ? 8.910 -49.173 -45.917 1.00 23.37 231 ILE C C 1
ATOM 7046 O O . ILE C 1 252 ? 8.459 -48.352 -46.740 1.00 22.42 231 ILE C O 1
ATOM 7051 N N . SER C 1 253 ? 9.593 -50.257 -46.300 1.00 24.28 232 SER C N 1
ATOM 7052 C CA . SER C 1 253 ? 9.854 -50.509 -47.728 1.00 25.25 232 SER C CA 1
ATOM 7053 C C . SER C 1 253 ? 8.528 -50.629 -48.484 1.00 24.97 232 SER C C 1
ATOM 7054 O O . SER C 1 253 ? 8.368 -50.065 -49.567 1.00 24.84 232 SER C O 1
ATOM 7057 N N . ALA C 1 254 ? 7.554 -51.311 -47.889 1.00 24.99 233 ALA C N 1
ATOM 7058 C CA . ALA C 1 254 ? 6.241 -51.416 -48.556 1.00 24.36 233 ALA C CA 1
ATOM 7059 C C . ALA C 1 254 ? 5.570 -50.023 -48.650 1.00 24.57 233 ALA C C 1
ATOM 7060 O O . ALA C 1 254 ? 5.011 -49.658 -49.695 1.00 24.90 233 ALA C O 1
ATOM 7062 N N . LEU C 1 255 ? 5.643 -49.248 -47.558 1.00 24.23 234 LEU C N 1
ATOM 7063 C CA . LEU C 1 255 ? 5.027 -47.911 -47.487 1.00 24.28 234 LEU C CA 1
ATOM 7064 C C . LEU C 1 255 ? 5.558 -46.958 -48.529 1.00 24.15 234 LEU C C 1
ATOM 7065 O O . LEU C 1 255 ? 4.800 -46.180 -49.136 1.00 24.41 234 LEU C O 1
ATOM 7070 N N . MET C 1 256 ? 6.866 -47.016 -48.728 1.00 23.75 235 MET C N 1
ATOM 7071 C CA . MET C 1 256 ? 7.552 -46.174 -49.694 1.00 23.24 235 MET C CA 1
ATOM 7072 C C . MET C 1 256 ? 7.026 -46.427 -51.094 1.00 23.22 235 MET C C 1
ATOM 7073 O O . MET C 1 256 ? 6.860 -45.491 -51.862 1.00 23.15 235 MET C O 1
ATOM 7078 N N . LYS C 1 257 ? 6.762 -47.697 -51.411 1.00 23.18 236 LYS C N 1
ATOM 7079 C CA . LYS C 1 257 ? 6.246 -48.107 -52.708 1.00 23.48 236 LYS C CA 1
ATOM 7080 C C . LYS C 1 257 ? 4.806 -47.559 -52.878 1.00 22.93 236 LYS C C 1
ATOM 7081 O O . LYS C 1 257 ? 4.385 -47.171 -53.972 1.00 23.09 236 LYS C O 1
ATOM 7087 N N . ILE C 1 258 ? 4.054 -47.574 -51.787 1.00 22.33 237 ILE C N 1
ATOM 7088 C CA . ILE C 1 258 ? 2.687 -47.052 -51.780 1.00 21.48 237 ILE C CA 1
ATOM 7089 C C . ILE C 1 258 ? 2.671 -45.532 -52.039 1.00 21.53 237 ILE C C 1
ATOM 7090 O O . ILE C 1 258 ? 1.893 -45.047 -52.832 1.00 21.64 237 ILE C O 1
ATOM 7095 N N . ILE C 1 259 ? 3.534 -44.803 -51.349 1.00 22.66 238 ILE C N 1
ATOM 7096 C CA . ILE C 1 259 ? 3.699 -43.348 -51.482 1.00 23.09 238 ILE C CA 1
ATOM 7097 C C . ILE C 1 259 ? 4.216 -42.947 -52.888 1.00 23.65 238 ILE C C 1
ATOM 7098 O O . ILE C 1 259 ? 3.719 -42.009 -53.507 1.00 24.09 238 ILE C O 1
ATOM 7103 N N . GLU C 1 260 ? 5.200 -43.675 -53.402 1.00 24.04 239 GLU C N 1
ATOM 7104 C CA . GLU C 1 260 ? 5.639 -43.480 -54.778 1.00 24.71 239 GLU C CA 1
ATOM 7105 C C . GLU C 1 260 ? 4.475 -43.741 -55.720 1.00 24.01 239 GLU C C 1
ATOM 7106 O O . GLU C 1 260 ? 4.228 -42.954 -56.616 1.00 23.47 239 GLU C O 1
ATOM 7112 N N . ASN C 1 261 ? 3.752 -44.839 -55.496 1.00 23.66 240 ASN C N 1
ATOM 7113 C CA . ASN C 1 261 ? 2.529 -45.132 -56.246 1.00 22.91 240 ASN C CA 1
ATOM 7114 C C . ASN C 1 261 ? 2.757 -45.076 -57.776 1.00 23.98 240 ASN C C 1
ATOM 7115 O O . ASN C 1 261 ? 2.050 -44.406 -58.523 1.00 22.94 240 ASN C O 1
ATOM 7120 N N . SER C 1 262 ? 3.765 -45.797 -58.236 1.00 25.02 241 SER C N 1
ATOM 7121 C CA . SER C 1 262 ? 4.214 -45.638 -59.633 1.00 25.98 241 SER C CA 1
ATOM 7122 C C . SER C 1 262 ? 3.057 -46.055 -60.563 1.00 25.90 241 SER C C 1
ATOM 7123 O O . SER C 1 262 ? 2.479 -47.153 -60.418 1.00 25.35 241 SER C O 1
ATOM 7126 N N . ASN C 1 263 ? 2.670 -45.148 -61.454 1.00 25.61 242 ASN C N 1
ATOM 7127 C CA . ASN C 1 263 ? 1.527 -45.395 -62.359 1.00 26.20 242 ASN C CA 1
ATOM 7128 C C . ASN C 1 263 ? 0.253 -45.833 -61.650 1.00 25.43 242 ASN C C 1
ATOM 7129 O O . ASN C 1 263 ? -0.544 -46.576 -62.200 1.00 25.25 242 ASN C O 1
ATOM 7134 N N . GLY C 1 264 ? 0.063 -45.369 -60.413 1.00 25.61 243 GLY C N 1
ATOM 7135 C CA . GLY C 1 264 ? -1.168 -45.640 -59.665 1.00 23.89 243 GLY C CA 1
ATOM 7136 C C . GLY C 1 264 ? -1.365 -47.094 -59.253 1.00 24.77 243 GLY C C 1
ATOM 7137 O O . GLY C 1 264 ? -2.519 -47.530 -59.055 1.00 24.21 243 GLY C O 1
ATOM 7138 N N . VAL C 1 265 ? -0.265 -47.845 -59.079 1.00 24.52 244 VAL C N 1
ATOM 7139 C CA . VAL C 1 265 ? -0.364 -49.273 -58.692 1.00 24.81 244 VAL C CA 1
ATOM 7140 C C . VAL C 1 265 ? -1.201 -49.478 -57.414 1.00 24.24 244 VAL C C 1
ATOM 7141 O O . VAL C 1 265 ? -1.999 -50.430 -57.340 1.00 23.48 244 VAL C O 1
ATOM 7145 N N . ALA C 1 266 ? -1.030 -48.562 -56.442 1.00 23.10 245 ALA C N 1
ATOM 7146 C CA . ALA C 1 266 ? -1.621 -48.656 -55.083 1.00 22.16 245 ALA C CA 1
ATOM 7147 C C . ALA C 1 266 ? -2.988 -47.981 -54.926 1.00 22.10 245 ALA C C 1
ATOM 7148 O O . ALA C 1 266 ? -3.648 -48.128 -53.866 1.00 21.48 245 ALA C O 1
ATOM 7150 N N . THR C 1 267 ? -3.409 -47.245 -55.955 1.00 21.26 246 THR C N 1
ATOM 7151 C CA . THR C 1 267 ? -4.697 -46.562 -55.937 1.00 20.40 246 THR C CA 1
ATOM 7152 C C . THR C 1 267 ? -5.857 -47.541 -55.811 1.00 20.48 246 THR C C 1
ATOM 7153 O O . THR C 1 267 ? -6.023 -48.434 -56.641 1.00 19.65 246 THR C O 1
ATOM 7157 N N . GLY C 1 268 ? -6.645 -47.381 -54.748 1.00 19.96 247 GLY C N 1
ATOM 7158 C CA . GLY C 1 268 ? -7.854 -48.204 -54.566 1.00 18.82 247 GLY C CA 1
ATOM 7159 C C . GLY C 1 268 ? -7.593 -49.552 -53.903 1.00 18.70 247 GLY C C 1
ATOM 7160 O O . GLY C 1 268 ? -8.488 -50.384 -53.820 1.00 17.52 247 GLY C O 1
ATOM 7161 N N . LYS C 1 269 ? -6.369 -49.759 -53.412 1.00 18.81 248 LYS C N 1
ATOM 7162 C CA . LYS C 1 269 ? -5.943 -51.056 -52.914 1.00 20.14 248 LYS C CA 1
ATOM 7163 C C . LYS C 1 269 ? -5.828 -51.118 -51.393 1.00 20.85 248 LYS C C 1
ATOM 7164 O O . LYS C 1 269 ? -5.719 -50.082 -50.726 1.00 22.06 248 LYS C O 1
ATOM 7170 N N . ILE C 1 270 ? -5.809 -52.351 -50.868 1.00 21.09 249 ILE C N 1
ATOM 7171 C CA . ILE C 1 270 ? -5.750 -52.630 -49.433 1.00 20.36 249 ILE C CA 1
ATOM 7172 C C . ILE C 1 270 ? -4.637 -53.659 -49.237 1.00 21.55 249 ILE C C 1
ATOM 7173 O O . ILE C 1 270 ? -4.730 -54.800 -49.769 1.00 22.35 249 ILE C O 1
ATOM 7178 N N . TYR C 1 271 ? -3.595 -53.269 -48.503 1.00 20.23 250 TYR C N 1
ATOM 7179 C CA . TYR C 1 271 ? -2.438 -54.126 -48.308 1.00 21.33 250 TYR C CA 1
ATOM 7180 C C . TYR C 1 271 ? -2.178 -54.447 -46.846 1.00 21.67 250 TYR C C 1
ATOM 7181 O O . TYR C 1 271 ? -2.081 -53.547 -46.019 1.00 21.15 250 TYR C O 1
ATOM 7190 N N . ASN C 1 272 ? -2.076 -55.734 -46.534 1.00 22.07 251 ASN C N 1
ATOM 7191 C CA . ASN C 1 272 ? -1.433 -56.158 -45.295 1.00 21.71 251 ASN C CA 1
ATOM 7192 C C . ASN C 1 272 ? 0.061 -55.947 -45.476 1.00 21.99 251 ASN C C 1
ATOM 7193 O O . ASN C 1 272 ? 0.654 -56.321 -46.514 1.00 21.70 251 ASN C O 1
ATOM 7198 N N . ILE C 1 273 ? 0.699 -55.419 -44.450 1.00 21.65 252 ILE C N 1
ATOM 7199 C CA . ILE C 1 273 ? 2.146 -55.331 -44.512 1.00 21.16 252 ILE C CA 1
ATOM 7200 C C . ILE C 1 273 ? 2.704 -56.110 -43.355 1.00 21.96 252 ILE C C 1
ATOM 7201 O O . ILE C 1 273 ? 2.761 -55.611 -42.229 1.00 21.71 252 ILE C O 1
ATOM 7206 N N . GLY C 1 274 ? 3.067 -57.364 -43.624 1.00 22.20 253 GLY C N 1
ATOM 7207 C CA . GLY C 1 274 ? 3.552 -58.241 -42.577 1.00 23.08 253 GLY C CA 1
ATOM 7208 C C . GLY C 1 274 ? 4.432 -59.363 -43.129 1.00 24.36 253 GLY C C 1
ATOM 7209 O O . GLY C 1 274 ? 4.389 -59.681 -44.333 1.00 24.37 253 GLY C O 1
ATOM 7210 N N . ASN C 1 275 ? 5.236 -59.948 -42.250 1.00 25.16 254 ASN C N 1
ATOM 7211 C CA . ASN C 1 275 ? 6.048 -61.103 -42.600 1.00 26.04 254 ASN C CA 1
ATOM 7212 C C . ASN C 1 275 ? 5.404 -62.393 -42.059 1.00 27.25 254 ASN C C 1
ATOM 7213 O O . ASN C 1 275 ? 5.541 -62.711 -40.866 1.00 26.31 254 ASN C O 1
ATOM 7218 N N . PRO C 1 276 ? 4.692 -63.134 -42.936 1.00 28.69 255 PRO C N 1
ATOM 7219 C CA . PRO C 1 276 ? 3.944 -64.307 -42.478 1.00 29.75 255 PRO C CA 1
ATOM 7220 C C . PRO C 1 276 ? 4.907 -65.421 -42.136 1.00 31.34 255 PRO C C 1
ATOM 7221 O O . PRO C 1 276 ? 4.523 -66.376 -41.468 1.00 32.28 255 PRO C O 1
ATOM 7225 N N . ASN C 1 277 ? 6.153 -65.286 -42.575 1.00 32.09 256 ASN C N 1
ATOM 7226 C CA . ASN C 1 277 ? 7.206 -66.239 -42.189 1.00 33.35 256 ASN C CA 1
ATOM 7227 C C . ASN C 1 277 ? 7.661 -66.123 -40.744 1.00 32.63 256 ASN C C 1
ATOM 7228 O O . ASN C 1 277 ? 8.329 -67.025 -40.240 1.00 32.76 256 ASN C O 1
ATOM 7233 N N . ASN C 1 278 ? 7.347 -64.998 -40.102 1.00 31.40 257 ASN C N 1
ATOM 7234 C CA . ASN C 1 278 ? 7.685 -64.794 -38.697 1.00 31.35 257 ASN C CA 1
ATOM 7235 C C . ASN C 1 278 ? 6.469 -65.100 -37.840 1.00 31.65 257 ASN C C 1
ATOM 7236 O O . ASN C 1 278 ? 5.933 -64.231 -37.158 1.00 30.24 257 ASN C O 1
ATOM 7241 N N . ASN C 1 279 ? 6.048 -66.362 -37.888 1.00 32.63 258 ASN C N 1
ATOM 7242 C CA . ASN C 1 279 ? 4.754 -66.785 -37.325 1.00 33.35 258 ASN C CA 1
ATOM 7243 C C . ASN C 1 279 ? 4.974 -67.535 -36.021 1.00 32.75 258 ASN C C 1
ATOM 7244 O O . ASN C 1 279 ? 5.381 -68.691 -36.031 1.00 32.94 258 ASN C O 1
ATOM 7249 N N . PHE C 1 280 ? 4.728 -66.857 -34.908 1.00 32.49 259 PHE C N 1
ATOM 7250 C CA . PHE C 1 280 ? 5.052 -67.390 -33.569 1.00 32.12 259 PHE C CA 1
ATOM 7251 C C . PHE C 1 280 ? 3.906 -67.111 -32.606 1.00 30.48 259 PHE C C 1
ATOM 7252 O O . PHE C 1 280 ? 3.218 -66.083 -32.723 1.00 29.54 259 PHE C O 1
ATOM 7260 N N . SER C 1 281 ? 3.709 -68.016 -31.659 1.00 29.72 260 SER C N 1
ATOM 7261 C CA . SER C 1 281 ? 2.711 -67.854 -30.619 1.00 29.14 260 SER C CA 1
ATOM 7262 C C . SER C 1 281 ? 3.159 -66.744 -29.687 1.00 28.50 260 SER C C 1
ATOM 7263 O O . SER C 1 281 ? 4.349 -66.402 -29.648 1.00 28.65 260 SER C O 1
ATOM 7266 N N . VAL C 1 282 ? 2.202 -66.184 -28.950 1.00 28.11 261 VAL C N 1
ATOM 7267 C CA . VAL C 1 282 ? 2.474 -65.158 -27.937 1.00 27.72 261 VAL C CA 1
ATOM 7268 C C . VAL C 1 282 ? 3.438 -65.684 -26.845 1.00 27.92 261 VAL C C 1
ATOM 7269 O O . VAL C 1 282 ? 4.322 -64.953 -26.398 1.00 27.13 261 VAL C O 1
ATOM 7273 N N . ARG C 1 283 ? 3.253 -66.942 -26.424 1.00 27.70 262 ARG C N 1
ATOM 7274 C CA . ARG C 1 283 ? 4.152 -67.590 -25.461 1.00 28.01 262 ARG C CA 1
ATOM 7275 C C . ARG C 1 283 ? 5.566 -67.685 -26.042 1.00 27.83 262 ARG C C 1
ATOM 7276 O O . ARG C 1 283 ? 6.542 -67.380 -25.359 1.00 27.58 262 ARG C O 1
ATOM 7284 N N . GLU C 1 284 ? 5.669 -68.129 -27.300 1.00 28.01 263 GLU C N 1
ATOM 7285 C CA . GLU C 1 284 ? 6.961 -68.225 -27.983 1.00 28.55 263 GLU C CA 1
ATOM 7286 C C . GLU C 1 284 ? 7.675 -66.861 -28.017 1.00 27.72 263 GLU C C 1
ATOM 7287 O O . GLU C 1 284 ? 8.906 -66.783 -27.846 1.00 27.31 263 GLU C O 1
ATOM 7293 N N . LEU C 1 285 ? 6.895 -65.799 -28.248 1.00 26.53 264 LEU C N 1
ATOM 7294 C CA . LEU C 1 285 ? 7.421 -64.431 -28.236 1.00 25.67 264 LEU C CA 1
ATOM 7295 C C . LEU C 1 285 ? 8.030 -64.106 -26.879 1.00 26.01 264 LEU C C 1
ATOM 7296 O O . LEU C 1 285 ? 9.161 -63.611 -26.811 1.00 27.17 264 LEU C O 1
ATOM 7301 N N . ALA C 1 286 ? 7.284 -64.375 -25.809 1.00 25.29 265 ALA C N 1
ATOM 7302 C CA . ALA C 1 286 ? 7.760 -64.126 -24.449 1.00 25.76 265 ALA C CA 1
ATOM 7303 C C . ALA C 1 286 ? 9.090 -64.861 -24.173 1.00 26.92 265 ALA C C 1
ATOM 7304 O O . ALA C 1 286 ? 10.115 -64.245 -23.754 1.00 27.23 265 ALA C O 1
ATOM 7306 N N . ASN C 1 287 ? 9.076 -66.159 -24.445 1.00 25.93 266 ASN C N 1
ATOM 7307 C CA . ASN C 1 287 ? 10.235 -66.976 -24.215 1.00 27.82 266 ASN C CA 1
ATOM 7308 C C . ASN C 1 287 ? 11.420 -66.518 -25.032 1.00 27.74 266 ASN C C 1
ATOM 7309 O O . ASN C 1 287 ? 12.518 -66.413 -24.499 1.00 26.54 266 ASN C O 1
ATOM 7314 N N . LYS C 1 288 ? 11.181 -66.218 -26.310 1.00 27.88 267 LYS C N 1
ATOM 7315 C CA . LYS C 1 288 ? 12.244 -65.689 -27.157 1.00 28.85 267 LYS C CA 1
ATOM 7316 C C . LYS C 1 288 ? 12.792 -64.360 -26.629 1.00 28.34 267 LYS C C 1
ATOM 7317 O O . LYS C 1 288 ? 13.994 -64.146 -26.647 1.00 28.01 267 LYS C O 1
ATOM 7323 N N . MET C 1 289 ? 11.914 -63.479 -26.148 1.00 28.09 268 MET C N 1
ATOM 7324 C CA . MET C 1 289 ? 12.383 -62.183 -25.665 1.00 28.04 268 MET C CA 1
ATOM 7325 C C . MET C 1 289 ? 13.149 -62.343 -24.378 1.00 28.88 268 MET C C 1
ATOM 7326 O O . MET C 1 289 ? 14.158 -61.670 -24.185 1.00 29.55 268 MET C O 1
ATOM 7331 N N . LEU C 1 290 ? 12.665 -63.236 -23.508 1.00 29.49 269 LEU C N 1
ATOM 7332 C CA . LEU C 1 290 ? 13.356 -63.567 -22.265 1.00 30.71 269 LEU C CA 1
ATOM 7333 C C . LEU C 1 290 ? 14.740 -64.183 -22.523 1.00 32.15 269 LEU C C 1
ATOM 7334 O O . LEU C 1 290 ? 15.727 -63.782 -21.897 1.00 31.80 269 LEU C O 1
ATOM 7339 N N . GLU C 1 291 ? 14.824 -65.123 -23.464 1.00 33.95 270 GLU C N 1
ATOM 7340 C CA . GLU C 1 291 ? 16.139 -65.678 -23.851 1.00 37.30 270 GLU C CA 1
ATOM 7341 C C . GLU C 1 291 ? 17.094 -64.600 -24.382 1.00 37.25 270 GLU C C 1
ATOM 7342 O O . GLU C 1 291 ? 18.271 -64.588 -24.005 1.00 38.07 270 GLU C O 1
ATOM 7348 N N . LEU C 1 292 ? 16.590 -63.681 -25.218 1.00 37.02 271 LEU C N 1
ATOM 7349 C CA . LEU C 1 292 ? 17.438 -62.608 -25.754 1.00 37.22 271 LEU C CA 1
ATOM 7350 C C . LEU C 1 292 ? 17.915 -61.645 -24.672 1.00 37.01 271 LEU C C 1
ATOM 7351 O O . LEU C 1 292 ? 19.064 -61.181 -24.724 1.00 36.86 271 LEU C O 1
ATOM 7356 N N . ALA C 1 293 ? 17.026 -61.336 -23.723 1.00 35.94 272 ALA C N 1
ATOM 7357 C CA . ALA C 1 293 ? 17.330 -60.440 -22.614 1.00 36.03 272 ALA C CA 1
ATOM 7358 C C . ALA C 1 293 ? 18.524 -60.934 -21.781 1.00 37.24 272 ALA C C 1
ATOM 7359 O O . ALA C 1 293 ? 19.387 -60.125 -21.377 1.00 37.46 272 ALA C O 1
ATOM 7361 N N . ALA C 1 294 ? 18.573 -62.249 -21.555 1.00 37.51 273 ALA C N 1
ATOM 7362 C CA . ALA C 1 294 ? 19.655 -62.908 -20.814 1.00 38.84 273 ALA C CA 1
ATOM 7363 C C . ALA C 1 294 ? 21.062 -62.725 -21.423 1.00 39.54 273 ALA C C 1
ATOM 7364 O O . ALA C 1 294 ? 22.050 -62.927 -20.733 1.00 39.80 273 ALA C O 1
ATOM 7366 N N . GLU C 1 295 ? 21.153 -62.349 -22.701 1.00 39.79 274 GLU C N 1
ATOM 7367 C CA . GLU C 1 295 ? 22.453 -62.174 -23.358 1.00 40.78 274 GLU C CA 1
ATOM 7368 C C . GLU C 1 295 ? 23.031 -60.775 -23.159 1.00 40.93 274 GLU C C 1
ATOM 7369 O O . GLU C 1 295 ? 24.202 -60.556 -23.460 1.00 41.08 274 GLU C O 1
ATOM 7375 N N . PHE C 1 296 ? 22.202 -59.829 -22.703 1.00 39.79 275 PHE C N 1
ATOM 7376 C CA . PHE C 1 296 ? 22.630 -58.446 -22.502 1.00 39.72 275 PHE C CA 1
ATOM 7377 C C . PHE C 1 296 ? 22.747 -58.080 -21.020 1.00 39.86 275 PHE C C 1
ATOM 7378 O O . PHE C 1 296 ? 21.779 -58.253 -20.261 1.00 38.62 275 PHE C O 1
ATOM 7386 N N . PRO C 1 297 ? 23.928 -57.539 -20.617 1.00 39.81 276 PRO C N 1
ATOM 7387 C CA . PRO C 1 297 ? 24.170 -57.162 -19.223 1.00 39.76 276 PRO C CA 1
ATOM 7388 C C . PRO C 1 297 ? 23.186 -56.090 -18.728 1.00 38.79 276 PRO C C 1
ATOM 7389 O O . PRO C 1 297 ? 22.895 -56.017 -17.529 1.00 38.73 276 PRO C O 1
ATOM 7393 N N . GLU C 1 298 ? 22.666 -55.265 -19.629 1.00 37.74 277 GLU C N 1
ATOM 7394 C CA . GLU C 1 298 ? 21.751 -54.212 -19.181 1.00 37.62 277 GLU C CA 1
ATOM 7395 C C . GLU C 1 298 ? 20.336 -54.764 -18.826 1.00 37.40 277 GLU C C 1
ATOM 7396 O O . GLU C 1 298 ? 19.554 -54.100 -18.122 1.00 37.01 277 GLU C O 1
ATOM 7402 N N . TYR C 1 299 ? 20.034 -55.984 -19.280 1.00 36.76 278 TYR C N 1
ATOM 7403 C CA . TYR C 1 299 ? 18.696 -56.566 -19.105 1.00 36.74 278 TYR C CA 1
ATOM 7404 C C . TYR C 1 299 ? 18.654 -57.849 -18.276 1.00 37.13 278 TYR C C 1
ATOM 7405 O O . TYR C 1 299 ? 17.566 -58.237 -17.795 1.00 37.63 278 TYR C O 1
ATOM 7414 N N . ALA C 1 300 ? 19.796 -58.523 -18.140 1.00 36.98 279 ALA C N 1
ATOM 7415 C CA . ALA C 1 300 ? 19.819 -59.900 -17.637 1.00 37.60 279 ALA C CA 1
ATOM 7416 C C . ALA C 1 300 ? 19.277 -60.088 -16.218 1.00 37.98 279 ALA C C 1
ATOM 7417 O O . ALA C 1 300 ? 18.532 -61.048 -15.939 1.00 37.79 279 ALA C O 1
ATOM 7419 N N . ASP C 1 301 ? 19.667 -59.193 -15.320 1.00 38.31 280 ASP C N 1
ATOM 7420 C CA . ASP C 1 301 ? 19.231 -59.259 -13.926 1.00 39.08 280 ASP C CA 1
ATOM 7421 C C . ASP C 1 301 ? 17.721 -59.082 -13.768 1.00 38.34 280 ASP C C 1
ATOM 7422 O O . ASP C 1 301 ? 17.084 -59.842 -13.045 1.00 38.37 280 ASP C O 1
ATOM 7427 N N . SER C 1 302 ? 17.164 -58.101 -14.480 1.00 37.74 281 SER C N 1
ATOM 7428 C CA . SER C 1 302 ? 15.721 -57.872 -14.531 1.00 36.59 281 SER C CA 1
ATOM 7429 C C . SER C 1 302 ? 14.969 -59.046 -15.133 1.00 35.42 281 SER C C 1
ATOM 7430 O O . SER C 1 302 ? 13.917 -59.446 -14.629 1.00 34.50 281 SER C O 1
ATOM 7433 N N . ALA C 1 303 ? 15.507 -59.573 -16.227 1.00 34.92 282 ALA C N 1
ATOM 7434 C CA . ALA C 1 303 ? 14.839 -60.624 -16.989 1.00 35.01 282 ALA C CA 1
ATOM 7435 C C . ALA C 1 303 ? 14.702 -61.925 -16.209 1.00 35.36 282 ALA C C 1
ATOM 7436 O O . ALA C 1 303 ? 13.688 -62.615 -16.334 1.00 35.52 282 ALA C O 1
ATOM 7438 N N . LYS C 1 304 ? 15.712 -62.250 -15.400 1.00 35.60 283 LYS C N 1
ATOM 7439 C CA . LYS C 1 304 ? 15.669 -63.434 -14.523 1.00 36.43 283 LYS C CA 1
ATOM 7440 C C . LYS C 1 304 ? 14.423 -63.435 -13.631 1.00 35.62 283 LYS C C 1
ATOM 7441 O O . LYS C 1 304 ? 13.904 -64.481 -13.300 1.00 35.91 283 LYS C O 1
ATOM 7443 N N . ARG C 1 305 ? 13.933 -62.253 -13.272 1.00 35.21 284 ARG C N 1
ATOM 7444 C CA . ARG C 1 305 ? 12.835 -62.142 -12.297 1.00 35.04 284 ARG C CA 1
ATOM 7445 C C . ARG C 1 305 ? 11.425 -62.359 -12.893 1.00 33.97 284 ARG C C 1
ATOM 7446 O O . ARG C 1 305 ? 10.481 -62.588 -12.146 1.00 34.98 284 ARG C O 1
ATOM 7448 N N . VAL C 1 306 ? 11.300 -62.303 -14.217 1.00 32.14 285 VAL C N 1
ATOM 7449 C CA . VAL C 1 306 ? 9.987 -62.321 -14.901 1.00 30.93 285 VAL C CA 1
ATOM 7450 C C . VAL C 1 306 ? 9.363 -63.725 -14.801 1.00 30.88 285 VAL C C 1
ATOM 7451 O O . VAL C 1 306 ? 10.017 -64.723 -15.093 1.00 29.72 285 VAL C O 1
ATOM 7455 N N . LYS C 1 307 ? 8.117 -63.786 -14.354 1.00 31.03 286 LYS C N 1
ATOM 7456 C CA . LYS C 1 307 ? 7.327 -65.006 -14.466 1.00 32.10 286 LYS C CA 1
ATOM 7457 C C . LYS C 1 307 ? 6.222 -64.770 -15.485 1.00 33.06 286 LYS C C 1
ATOM 7458 O O . LYS C 1 307 ? 5.823 -63.626 -15.736 1.00 31.82 286 LYS C O 1
ATOM 7460 N N . LEU C 1 308 ? 5.754 -65.852 -16.094 1.00 34.67 287 LEU C N 1
ATOM 7461 C CA . LEU C 1 308 ? 4.642 -65.797 -17.051 1.00 36.46 287 LEU C CA 1
ATOM 7462 C C . LEU C 1 308 ? 3.349 -66.127 -16.314 1.00 37.81 287 LEU C C 1
ATOM 7463 O O . LEU C 1 308 ? 3.272 -67.117 -15.593 1.00 37.92 287 LEU C O 1
ATOM 7468 N N . VAL C 1 309 ? 2.346 -65.271 -16.488 1.00 39.58 288 VAL C N 1
ATOM 7469 C CA . VAL C 1 309 ? 1.065 -65.381 -15.796 1.00 40.90 288 VAL C CA 1
ATOM 7470 C C . VAL C 1 309 ? -0.011 -65.658 -16.836 1.00 42.02 288 VAL C C 1
ATOM 7471 O O . VAL C 1 309 ? -0.310 -64.801 -17.685 1.00 41.10 288 VAL C O 1
ATOM 7475 N N . GLU C 1 310 ? -0.568 -66.867 -16.794 1.00 43.91 289 GLU C N 1
ATOM 7476 C CA . GLU C 1 310 ? -1.677 -67.211 -17.666 1.00 45.88 289 GLU C CA 1
ATOM 7477 C C . GLU C 1 310 ? -2.946 -66.546 -17.138 1.00 47.65 289 GLU C C 1
ATOM 7478 O O . GLU C 1 310 ? -3.173 -66.520 -15.933 1.00 47.98 289 GLU C O 1
ATOM 7484 N N . THR C 1 311 ? -3.757 -65.984 -18.027 1.00 49.68 290 THR C N 1
ATOM 7485 C CA . THR C 1 311 ? -5.076 -65.493 -17.620 1.00 52.32 290 THR C CA 1
ATOM 7486 C C . THR C 1 311 ? -6.180 -66.094 -18.479 1.00 53.55 290 THR C C 1
ATOM 7487 O O . THR C 1 311 ? -5.982 -66.321 -19.682 1.00 53.81 290 THR C O 1
ATOM 7491 N N . THR C 1 312 ? -7.335 -66.351 -17.859 1.00 55.20 291 THR C N 1
ATOM 7492 C CA . THR C 1 312 ? -8.538 -66.819 -18.585 1.00 55.92 291 THR C CA 1
ATOM 7493 C C . THR C 1 312 ? -9.208 -65.712 -19.406 1.00 56.10 291 THR C C 1
ATOM 7494 O O . THR C 1 312 ? -9.201 -64.536 -19.028 1.00 56.50 291 THR C O 1
ATOM 7496 N N . GLN C 1 325 ? -6.202 -69.985 -32.577 1.00 48.10 304 GLN C N 1
ATOM 7497 C CA . GLN C 1 325 ? -6.508 -68.914 -33.520 1.00 47.52 304 GLN C CA 1
ATOM 7498 C C . GLN C 1 325 ? -5.211 -68.274 -34.035 1.00 47.28 304 GLN C C 1
ATOM 7499 O O . GLN C 1 325 ? -4.557 -67.521 -33.309 1.00 48.30 304 GLN C O 1
ATOM 7501 N N . ASN C 1 326 ? -4.843 -68.576 -35.278 1.00 46.10 305 ASN C N 1
ATOM 7502 C CA . ASN C 1 326 ? -3.664 -67.987 -35.910 1.00 45.00 305 ASN C CA 1
ATOM 7503 C C . ASN C 1 326 ? -4.029 -66.636 -36.568 1.00 43.28 305 ASN C C 1
ATOM 7504 O O . ASN C 1 326 ? -5.194 -66.392 -36.885 1.00 43.38 305 ASN C O 1
ATOM 7509 N N . ARG C 1 327 ? -3.059 -65.730 -36.697 1.00 40.95 306 ARG C N 1
ATOM 7510 C CA . ARG C 1 327 ? -3.297 -64.409 -37.296 1.00 38.39 306 ARG C CA 1
ATOM 7511 C C . ARG C 1 327 ? -2.221 -64.104 -38.352 1.00 36.51 306 ARG C C 1
ATOM 7512 O O . ARG C 1 327 ? -1.387 -63.201 -38.158 1.00 36.08 306 ARG C O 1
ATOM 7520 N N . VAL C 1 328 ? -2.275 -64.863 -39.452 1.00 33.82 307 VAL C N 1
ATOM 7521 C CA . VAL C 1 328 ? -1.324 -64.805 -40.575 1.00 31.98 307 VAL C CA 1
ATOM 7522 C C . VAL C 1 328 ? -1.838 -63.875 -41.672 1.00 29.49 307 VAL C C 1
ATOM 7523 O O . VAL C 1 328 ? -2.914 -64.101 -42.210 1.00 29.32 307 VAL C O 1
ATOM 7527 N N . PRO C 1 329 ? -1.068 -62.824 -42.013 1.00 27.46 308 PRO C N 1
ATOM 7528 C CA . PRO C 1 329 ? -1.498 -61.975 -43.141 1.00 25.92 308 PRO C CA 1
ATOM 7529 C C . PRO C 1 329 ? -1.236 -62.656 -44.494 1.00 26.65 308 PRO C C 1
ATOM 7530 O O . PRO C 1 329 ? -0.164 -63.236 -44.705 1.00 26.48 308 PRO C O 1
ATOM 7534 N N . LYS C 1 330 ? -2.215 -62.610 -45.389 1.00 25.97 309 LYS C N 1
ATOM 7535 C CA . LYS C 1 330 ? -1.943 -62.872 -46.787 1.00 26.10 309 LYS C CA 1
ATOM 7536 C C . LYS C 1 330 ? -1.286 -61.600 -47.329 1.00 25.98 309 LYS C C 1
ATOM 7537 O O . LYS C 1 330 ? -1.750 -60.476 -47.026 1.00 26.98 309 LYS C O 1
ATOM 7543 N N . ILE C 1 331 ? -0.232 -61.760 -48.110 1.00 24.63 310 ILE C N 1
ATOM 7544 C CA . ILE C 1 331 ? 0.540 -60.620 -48.610 1.00 25.28 310 ILE C CA 1
ATOM 7545 C C . ILE C 1 331 ? 0.859 -60.772 -50.108 1.00 25.73 310 ILE C C 1
ATOM 7546 O O . ILE C 1 331 ? 1.795 -60.167 -50.644 1.00 26.17 310 ILE C O 1
ATOM 7551 N N . GLU C 1 332 ? 0.070 -61.579 -50.782 1.00 26.67 311 GLU C N 1
ATOM 7552 C CA . GLU C 1 332 ? 0.307 -61.837 -52.198 1.00 28.88 311 GLU C CA 1
ATOM 7553 C C . GLU C 1 332 ? 0.135 -60.586 -53.047 1.00 27.39 311 GLU C C 1
ATOM 7554 O O . GLU C 1 332 ? 1.019 -60.269 -53.862 1.00 27.55 311 GLU C O 1
ATOM 7560 N N . ASN C 1 333 ? -0.966 -59.858 -52.838 1.00 26.27 312 ASN C N 1
ATOM 7561 C CA . ASN C 1 333 ? -1.164 -58.601 -53.563 1.00 25.94 312 ASN C CA 1
ATOM 7562 C C . ASN C 1 333 ? -0.037 -57.581 -53.248 1.00 25.68 312 ASN C C 1
ATOM 7563 O O . ASN C 1 333 ? 0.531 -56.969 -54.155 1.00 25.97 312 ASN C O 1
ATOM 7568 N N . THR C 1 334 ? 0.338 -57.479 -51.976 1.00 24.42 313 THR C N 1
ATOM 7569 C CA . THR C 1 334 ? 1.372 -56.561 -51.535 1.00 23.46 313 THR C CA 1
ATOM 7570 C C . THR C 1 334 ? 2.694 -56.871 -52.244 1.00 24.77 313 THR C C 1
ATOM 7571 O O . THR C 1 334 ? 3.340 -55.983 -52.768 1.00 25.13 313 THR C O 1
ATOM 7575 N N . MET C 1 335 ? 3.096 -58.136 -52.244 1.00 25.63 314 MET C N 1
ATOM 7576 C CA . MET C 1 335 ? 4.347 -58.555 -52.914 1.00 26.88 314 MET C CA 1
ATOM 7577 C C . MET C 1 335 ? 4.333 -58.298 -54.418 1.00 27.47 314 MET C C 1
ATOM 7578 O O . MET C 1 335 ? 5.244 -57.667 -54.936 1.00 27.32 314 MET C O 1
ATOM 7583 N N . GLN C 1 336 ? 3.289 -58.771 -55.100 1.00 27.78 315 GLN C N 1
ATOM 7584 C CA . GLN C 1 336 ? 3.282 -58.764 -56.559 1.00 28.85 315 GLN C CA 1
ATOM 7585 C C . GLN C 1 336 ? 2.991 -57.393 -57.140 1.00 28.53 315 GLN C C 1
ATOM 7586 O O . GLN C 1 336 ? 3.547 -57.024 -58.183 1.00 28.48 315 GLN C O 1
ATOM 7592 N N . GLU C 1 337 ? 2.104 -56.646 -56.487 1.00 27.43 316 GLU C N 1
ATOM 7593 C CA . GLU C 1 337 ? 1.796 -55.310 -56.975 1.00 26.85 316 GLU C CA 1
ATOM 7594 C C . GLU C 1 337 ? 2.934 -54.330 -56.695 1.00 26.95 316 GLU C C 1
ATOM 7595 O O . GLU C 1 337 ? 3.414 -53.640 -57.596 1.00 27.66 316 GLU C O 1
ATOM 7601 N N . LEU C 1 338 ? 3.397 -54.306 -55.460 1.00 26.12 317 LEU C N 1
ATOM 7602 C CA . LEU C 1 338 ? 4.370 -53.305 -55.051 1.00 26.26 317 LEU C CA 1
ATOM 7603 C C . LEU C 1 338 ? 5.818 -53.682 -55.379 1.00 26.88 317 LEU C C 1
ATOM 7604 O O . LEU C 1 338 ? 6.711 -52.831 -55.296 1.00 27.10 317 LEU C O 1
ATOM 7609 N N . GLY C 1 339 ? 6.060 -54.951 -55.685 1.00 27.04 318 GLY C N 1
ATOM 7610 C CA . GLY C 1 339 ? 7.445 -55.414 -55.866 1.00 29.57 318 GLY C CA 1
ATOM 7611 C C . GLY C 1 339 ? 8.176 -55.393 -54.539 1.00 29.14 318 GLY C C 1
ATOM 7612 O O . GLY C 1 339 ? 9.170 -54.703 -54.374 1.00 31.59 318 GLY C O 1
ATOM 7613 N N . TRP C 1 340 ? 7.668 -56.146 -53.587 1.00 28.24 319 TRP C N 1
ATOM 7614 C CA . TRP C 1 340 ? 8.119 -56.050 -52.207 1.00 28.19 319 TRP C CA 1
ATOM 7615 C C . TRP C 1 340 ? 8.209 -57.448 -51.623 1.00 27.99 319 TRP C C 1
ATOM 7616 O O . TRP C 1 340 ? 7.463 -58.345 -52.011 1.00 27.25 319 TRP C O 1
ATOM 7627 N N . ALA C 1 341 ? 9.131 -57.632 -50.692 1.00 28.33 320 ALA C N 1
ATOM 7628 C CA . ALA C 1 341 ? 9.165 -58.860 -49.922 1.00 28.98 320 ALA C CA 1
ATOM 7629 C C . ALA C 1 341 ? 9.948 -58.586 -48.644 1.00 29.41 320 ALA C C 1
ATOM 7630 O O . ALA C 1 341 ? 11.012 -57.940 -48.698 1.00 28.87 320 ALA C O 1
ATOM 7632 N N . PRO C 1 342 ? 9.444 -59.092 -47.492 1.00 29.57 321 PRO C N 1
ATOM 7633 C CA . PRO C 1 342 ? 10.132 -58.878 -46.215 1.00 29.67 321 PRO C CA 1
ATOM 7634 C C . PRO C 1 342 ? 11.402 -59.707 -46.143 1.00 30.92 321 PRO C C 1
ATOM 7635 O O . PRO C 1 342 ? 11.368 -60.869 -46.520 1.00 31.29 321 PRO C O 1
ATOM 7639 N N . GLN C 1 343 ? 12.478 -59.102 -45.637 1.00 31.42 322 GLN C N 1
ATOM 7640 C CA . GLN C 1 343 ? 13.824 -59.676 -45.578 1.00 33.69 322 GLN C CA 1
ATOM 7641 C C . GLN C 1 343 ? 14.215 -60.158 -44.176 1.00 33.53 322 GLN C C 1
ATOM 7642 O O . GLN C 1 343 ? 15.090 -61.019 -44.029 1.00 33.82 322 GLN C O 1
ATOM 7648 N N . PHE C 1 344 ? 13.612 -59.553 -43.149 1.00 32.45 323 PHE C N 1
ATOM 7649 C CA . PHE C 1 344 ? 14.079 -59.705 -41.778 1.00 32.14 323 PHE C CA 1
ATOM 7650 C C . PHE C 1 344 ? 13.403 -60.831 -41.048 1.00 32.28 323 PHE C C 1
ATOM 7651 O O . PHE C 1 344 ? 12.171 -60.870 -40.974 1.00 32.55 323 PHE C O 1
ATOM 7659 N N . THR C 1 345 ? 14.215 -61.732 -40.489 1.00 33.18 324 THR C N 1
ATOM 7660 C CA . THR C 1 345 ? 13.719 -62.822 -39.635 1.00 33.74 324 THR C CA 1
ATOM 7661 C C . THR C 1 345 ? 13.298 -62.298 -38.261 1.00 33.70 324 THR C C 1
ATOM 7662 O O . THR C 1 345 ? 13.700 -61.198 -37.860 1.00 32.68 324 THR C O 1
ATOM 7666 N N . PHE C 1 346 ? 12.456 -63.082 -37.585 1.00 34.14 325 PHE C N 1
ATOM 7667 C CA . PHE C 1 346 ? 12.007 -62.834 -36.205 1.00 34.73 325 PHE C CA 1
ATOM 7668 C C . PHE C 1 346 ? 13.217 -62.502 -35.339 1.00 35.42 325 PHE C C 1
ATOM 7669 O O . PHE C 1 346 ? 13.231 -61.522 -34.600 1.00 34.14 325 PHE C O 1
ATOM 7677 N N . ASP C 1 347 ? 14.249 -63.334 -35.467 1.00 36.84 326 ASP C N 1
ATOM 7678 C CA . ASP C 1 347 ? 15.432 -63.230 -34.640 1.00 38.08 326 ASP C CA 1
ATOM 7679 C C . ASP C 1 347 ? 16.256 -61.965 -34.876 1.00 38.39 326 ASP C C 1
ATOM 7680 O O . ASP C 1 347 ? 16.645 -61.306 -33.899 1.00 37.46 326 ASP C O 1
ATOM 7685 N N . ASP C 1 348 ? 16.540 -61.637 -36.142 1.00 38.90 327 ASP C N 1
ATOM 7686 C CA . ASP C 1 348 ? 17.195 -60.357 -36.462 1.00 39.82 327 ASP C CA 1
ATOM 7687 C C . ASP C 1 348 ? 16.344 -59.233 -35.891 1.00 38.06 327 ASP C C 1
ATOM 7688 O O . ASP C 1 348 ? 16.864 -58.280 -35.332 1.00 37.96 327 ASP C O 1
ATOM 7693 N N . ALA C 1 349 ? 15.031 -59.338 -36.082 1.00 36.36 328 ALA C N 1
ATOM 7694 C CA . ALA C 1 349 ? 14.134 -58.246 -35.747 1.00 35.43 328 ALA C CA 1
ATOM 7695 C C . ALA C 1 349 ? 14.222 -57.932 -34.251 1.00 35.18 328 ALA C C 1
ATOM 7696 O O . ALA C 1 349 ? 14.455 -56.781 -33.878 1.00 34.13 328 ALA C O 1
ATOM 7698 N N . LEU C 1 350 ? 14.111 -58.962 -33.408 1.00 35.54 329 LEU C N 1
ATOM 7699 C CA . LEU C 1 350 ? 14.181 -58.760 -31.957 1.00 36.05 329 LEU C CA 1
ATOM 7700 C C . LEU C 1 350 ? 15.589 -58.412 -31.493 1.00 36.18 329 LEU C C 1
ATOM 7701 O O . LEU C 1 350 ? 15.762 -57.608 -30.583 1.00 34.86 329 LEU C O 1
ATOM 7706 N N . ARG C 1 351 ? 16.593 -58.995 -32.138 1.00 36.66 330 ARG C N 1
ATOM 7707 C CA . ARG C 1 351 ? 17.966 -58.700 -31.774 1.00 37.88 330 ARG C CA 1
ATOM 7708 C C . ARG C 1 351 ? 18.249 -57.202 -32.005 1.00 37.80 330 ARG C C 1
ATOM 7709 O O . ARG C 1 351 ? 18.854 -56.551 -31.154 1.00 37.11 330 ARG C O 1
ATOM 7717 N N . GLN C 1 352 ? 17.756 -56.651 -33.121 1.00 37.60 331 GLN C N 1
ATOM 7718 C CA . GLN C 1 352 ? 17.943 -55.216 -33.440 1.00 38.17 331 GLN C CA 1
ATOM 7719 C C . GLN C 1 352 ? 17.289 -54.299 -32.394 1.00 36.91 331 GLN C C 1
ATOM 7720 O O . GLN C 1 352 ? 17.859 -53.286 -31.999 1.00 36.97 331 GLN C O 1
ATOM 7726 N N . ILE C 1 353 ? 16.090 -54.673 -31.962 1.00 35.65 332 ILE C N 1
ATOM 7727 C CA . ILE C 1 353 ? 15.399 -53.988 -30.877 1.00 34.39 332 ILE C CA 1
ATOM 7728 C C . ILE C 1 353 ? 16.214 -54.004 -29.576 1.00 34.11 332 ILE C C 1
ATOM 7729 O O . ILE C 1 353 ? 16.486 -52.943 -29.006 1.00 34.25 332 ILE C O 1
ATOM 7734 N N . PHE C 1 354 ? 16.607 -55.187 -29.110 1.00 33.29 333 PHE C N 1
ATOM 7735 C CA . PHE C 1 354 ? 17.371 -55.283 -27.865 1.00 33.06 333 PHE C CA 1
ATOM 7736 C C . PHE C 1 354 ? 18.692 -54.484 -27.896 1.00 33.47 333 PHE C C 1
ATOM 7737 O O . PHE C 1 354 ? 19.004 -53.757 -26.938 1.00 33.19 333 PHE C O 1
ATOM 7745 N N . GLU C 1 355 ? 19.434 -54.579 -29.003 1.00 33.84 334 GLU C N 1
ATOM 7746 C CA . GLU C 1 355 ? 20.617 -53.728 -29.220 1.00 34.94 334 GLU C CA 1
ATOM 7747 C C . GLU C 1 355 ? 20.274 -52.252 -29.090 1.00 33.58 334 GLU C C 1
ATOM 7748 O O . GLU C 1 355 ? 20.933 -51.534 -28.346 1.00 34.12 334 GLU C O 1
ATOM 7754 N N . ALA C 1 356 ? 19.258 -51.802 -29.834 1.00 32.35 335 ALA C N 1
ATOM 7755 C CA . ALA C 1 356 ? 18.905 -50.369 -29.881 1.00 31.55 335 ALA C CA 1
ATOM 7756 C C . ALA C 1 356 ? 18.584 -49.799 -28.511 1.00 31.44 335 ALA C C 1
ATOM 7757 O O . ALA C 1 356 ? 18.943 -48.662 -28.212 1.00 31.76 335 ALA C O 1
ATOM 7759 N N . TYR C 1 357 ? 17.913 -50.577 -27.674 1.00 30.89 336 TYR C N 1
ATOM 7760 C CA . TYR C 1 357 ? 17.535 -50.053 -26.368 1.00 32.10 336 TYR C CA 1
ATOM 7761 C C . TYR C 1 357 ? 18.613 -50.155 -25.299 1.00 32.86 336 TYR C C 1
ATOM 7762 O O . TYR C 1 357 ? 18.400 -49.687 -24.175 1.00 33.02 336 TYR C O 1
ATOM 7771 N N . ARG C 1 358 ? 19.756 -50.765 -25.606 1.00 33.53 337 ARG C N 1
ATOM 7772 C CA . ARG C 1 358 ? 20.659 -51.044 -24.499 1.00 35.36 337 ARG C CA 1
ATOM 7773 C C . ARG C 1 358 ? 21.412 -49.849 -23.901 1.00 35.59 337 ARG C C 1
ATOM 7774 O O . ARG C 1 358 ? 21.799 -49.887 -22.738 1.00 35.90 337 ARG C O 1
ATOM 7782 N N . GLY C 1 359 ? 21.547 -48.778 -24.670 1.00 35.45 338 GLY C N 1
ATOM 7783 C CA . GLY C 1 359 ? 21.969 -47.494 -24.108 1.00 37.17 338 GLY C CA 1
ATOM 7784 C C . GLY C 1 359 ? 20.791 -46.598 -23.725 1.00 37.01 338 GLY C C 1
ATOM 7785 O O . GLY C 1 359 ? 20.985 -45.417 -23.465 1.00 36.76 338 GLY C O 1
ATOM 7786 N N . HIS C 1 360 ? 19.572 -47.156 -23.712 1.00 36.58 339 HIS C N 1
ATOM 7787 C CA . HIS C 1 360 ? 18.349 -46.380 -23.443 1.00 36.93 339 HIS C CA 1
ATOM 7788 C C . HIS C 1 360 ? 17.389 -47.179 -22.568 1.00 36.09 339 HIS C C 1
ATOM 7789 O O . HIS C 1 360 ? 16.209 -47.349 -22.906 1.00 35.17 339 HIS C O 1
ATOM 7796 N N . VAL C 1 361 ? 17.913 -47.710 -21.465 1.00 35.93 340 VAL C N 1
ATOM 7797 C CA . VAL C 1 361 ? 17.132 -48.588 -20.589 1.00 35.06 340 VAL C CA 1
ATOM 7798 C C . VAL C 1 361 ? 15.907 -47.868 -20.021 1.00 34.65 340 VAL C C 1
ATOM 7799 O O . VAL C 1 361 ? 14.804 -48.429 -19.986 1.00 34.60 340 VAL C O 1
ATOM 7803 N N . ALA C 1 362 ? 16.100 -46.618 -19.620 1.00 34.56 341 ALA C N 1
ATOM 7804 C CA . ALA C 1 362 ? 15.018 -45.787 -19.104 1.00 34.27 341 ALA C CA 1
ATOM 7805 C C . ALA C 1 362 ? 13.897 -45.620 -20.122 1.00 33.77 341 ALA C C 1
ATOM 7806 O O . ALA C 1 362 ? 12.736 -45.584 -19.747 1.00 33.92 341 ALA C O 1
ATOM 7808 N N . ASP C 1 363 ? 14.245 -45.516 -21.407 1.00 33.57 342 ASP C N 1
ATOM 7809 C CA . ASP C 1 363 ? 13.237 -45.362 -22.459 1.00 33.50 342 ASP C CA 1
ATOM 7810 C C . ASP C 1 363 ? 12.465 -46.681 -22.669 1.00 32.80 342 ASP C C 1
ATOM 7811 O O . ASP C 1 363 ? 11.278 -46.658 -23.025 1.00 31.64 342 ASP C O 1
ATOM 7816 N N . ALA C 1 364 ? 13.142 -47.806 -22.419 1.00 31.90 343 ALA C N 1
ATOM 7817 C CA . ALA C 1 364 ? 12.518 -49.128 -22.469 1.00 31.82 343 ALA C CA 1
ATOM 7818 C C . ALA C 1 364 ? 11.531 -49.262 -21.306 1.00 31.83 343 ALA C C 1
ATOM 7819 O O . ALA C 1 364 ? 10.395 -49.673 -21.507 1.00 31.50 343 ALA C O 1
ATOM 7821 N N . ARG C 1 365 ? 11.957 -48.886 -20.102 1.00 32.27 344 ARG C N 1
ATOM 7822 C CA . ARG C 1 365 ? 11.073 -48.937 -18.933 1.00 32.58 344 ARG C CA 1
ATOM 7823 C C . ARG C 1 365 ? 9.835 -48.035 -19.116 1.00 32.57 344 ARG C C 1
ATOM 7824 O O . ARG C 1 365 ? 8.727 -48.429 -18.746 1.00 33.33 344 ARG C O 1
ATOM 7826 N N . ALA C 1 366 ? 10.017 -46.862 -19.728 1.00 32.26 345 ALA C N 1
ATOM 7827 C CA . ALA C 1 366 ? 8.904 -45.922 -20.007 1.00 32.06 345 ALA C CA 1
ATOM 7828 C C . ALA C 1 366 ? 7.880 -46.416 -21.023 1.00 32.13 345 ALA C C 1
ATOM 7829 O O . ALA C 1 366 ? 6.766 -45.870 -21.104 1.00 31.92 345 ALA C O 1
ATOM 7831 N N . LEU C 1 367 ? 8.236 -47.439 -21.796 1.00 31.98 346 LEU C N 1
ATOM 7832 C CA . LEU C 1 367 ? 7.307 -48.016 -22.771 1.00 32.17 346 LEU C CA 1
ATOM 7833 C C . LEU C 1 367 ? 5.957 -48.390 -22.184 1.00 32.71 346 LEU C C 1
ATOM 7834 O O . LEU C 1 367 ? 4.952 -48.319 -22.870 1.00 33.66 346 LEU C O 1
ATOM 7839 N N . VAL C 1 368 ? 5.934 -48.789 -20.918 1.00 33.47 347 VAL C N 1
ATOM 7840 C CA . VAL C 1 368 ? 4.689 -49.156 -20.252 1.00 34.10 347 VAL C CA 1
ATOM 7841 C C . VAL C 1 368 ? 4.243 -48.133 -19.181 1.00 35.14 347 VAL C C 1
ATOM 7842 O O . VAL C 1 368 ? 3.397 -48.451 -18.346 1.00 35.19 347 VAL C O 1
ATOM 7846 N N . GLU C 1 369 ? 4.803 -46.918 -19.223 1.00 35.98 348 GLU C N 1
ATOM 7847 C CA . GLU C 1 369 ? 4.434 -45.839 -18.269 1.00 37.90 348 GLU C CA 1
ATOM 7848 C C . GLU C 1 369 ? 3.483 -44.815 -18.894 1.00 37.58 348 GLU C C 1
ATOM 7849 O O . GLU C 1 369 ? 3.646 -44.475 -20.078 1.00 37.46 348 GLU C O 1
ATOM 7855 N N . LYS D 1 23 ? 6.446 1.503 -35.146 1.00 45.77 2 LYS D N 1
ATOM 7856 C CA . LYS D 1 23 ? 6.093 2.787 -35.835 1.00 45.47 2 LYS D CA 1
ATOM 7857 C C . LYS D 1 23 ? 6.116 2.617 -37.357 1.00 44.20 2 LYS D C 1
ATOM 7858 O O . LYS D 1 23 ? 5.353 3.283 -38.070 1.00 44.57 2 LYS D O 1
ATOM 7860 N N . ALA D 1 24 ? 6.982 1.721 -37.843 1.00 42.64 3 ALA D N 1
ATOM 7861 C CA . ALA D 1 24 ? 7.121 1.439 -39.281 1.00 40.78 3 ALA D CA 1
ATOM 7862 C C . ALA D 1 24 ? 5.832 0.875 -39.925 1.00 38.83 3 ALA D C 1
ATOM 7863 O O . ALA D 1 24 ? 5.165 -0.004 -39.349 1.00 37.61 3 ALA D O 1
ATOM 7865 N N . LYS D 1 25 ? 5.496 1.388 -41.110 1.00 36.81 4 LYS D N 1
ATOM 7866 C CA . LYS D 1 25 ? 4.288 0.955 -41.841 1.00 34.35 4 LYS D CA 1
ATOM 7867 C C . LYS D 1 25 ? 4.358 -0.535 -42.184 1.00 32.50 4 LYS D C 1
ATOM 7868 O O . LYS D 1 25 ? 5.404 -1.033 -42.573 1.00 32.96 4 LYS D O 1
ATOM 7874 N N . LYS D 1 26 ? 3.256 -1.251 -42.004 1.00 30.43 5 LYS D N 1
ATOM 7875 C CA . LYS D 1 26 ? 3.241 -2.705 -42.215 1.00 28.03 5 LYS D CA 1
ATOM 7876 C C . LYS D 1 26 ? 2.321 -3.027 -43.387 1.00 26.14 5 LYS D C 1
ATOM 7877 O O . LYS D 1 26 ? 1.124 -2.753 -43.325 1.00 24.83 5 LYS D O 1
ATOM 7883 N N . VAL D 1 27 ? 2.887 -3.603 -44.448 1.00 25.29 6 VAL D N 1
ATOM 7884 C CA . VAL D 1 27 ? 2.147 -3.884 -45.667 1.00 24.62 6 VAL D CA 1
ATOM 7885 C C . VAL D 1 27 ? 1.869 -5.399 -45.753 1.00 24.58 6 VAL D C 1
ATOM 7886 O O . VAL D 1 27 ? 2.801 -6.227 -45.644 1.00 24.59 6 VAL D O 1
ATOM 7890 N N . LEU D 1 28 ? 0.586 -5.739 -45.903 1.00 23.31 7 LEU D N 1
ATOM 7891 C CA . LEU D 1 28 ? 0.127 -7.104 -45.954 1.00 22.66 7 LEU D CA 1
ATOM 7892 C C . LEU D 1 28 ? -0.199 -7.483 -47.411 1.00 22.59 7 LEU D C 1
ATOM 7893 O O . LEU D 1 28 ? -1.090 -6.890 -48.015 1.00 22.12 7 LEU D O 1
ATOM 7898 N N . ILE D 1 29 ? 0.517 -8.475 -47.952 1.00 22.28 8 ILE D N 1
ATOM 7899 C CA . ILE D 1 29 ? 0.215 -9.012 -49.282 1.00 22.12 8 ILE D CA 1
ATOM 7900 C C . ILE D 1 29 ? -0.263 -10.457 -49.186 1.00 22.09 8 ILE D C 1
ATOM 7901 O O . ILE D 1 29 ? 0.491 -11.362 -48.781 1.00 23.11 8 ILE D O 1
ATOM 7906 N N . LEU D 1 30 ? -1.521 -10.680 -49.560 1.00 21.34 9 LEU D N 1
ATOM 7907 C CA . LEU D 1 30 ? -2.080 -12.026 -49.544 1.00 20.73 9 LEU D CA 1
ATOM 7908 C C . LEU D 1 30 ? -1.969 -12.542 -50.964 1.00 20.51 9 LEU D C 1
ATOM 7909 O O . LEU D 1 30 ? -2.558 -11.953 -51.870 1.00 19.23 9 LEU D O 1
ATOM 7914 N N . GLY D 1 31 ? -1.226 -13.643 -51.146 1.00 20.33 10 GLY D N 1
ATOM 7915 C CA . GLY D 1 31 ? -0.805 -14.086 -52.471 1.00 19.57 10 GLY D CA 1
ATOM 7916 C C . GLY D 1 31 ? 0.510 -13.421 -52.877 1.00 21.42 10 GLY D C 1
ATOM 7917 O O . GLY D 1 31 ? 0.614 -12.869 -53.984 1.00 21.17 10 GLY D O 1
ATOM 7918 N N . VAL D 1 32 ? 1.526 -13.522 -52.008 1.00 21.53 11 VAL D N 1
ATOM 7919 C CA . VAL D 1 32 ? 2.776 -12.788 -52.186 1.00 22.61 11 VAL D CA 1
ATOM 7920 C C . VAL D 1 32 ? 3.748 -13.460 -53.169 1.00 23.64 11 VAL D C 1
ATOM 7921 O O . VAL D 1 32 ? 4.601 -12.781 -53.769 1.00 23.35 11 VAL D O 1
ATOM 7925 N N . ASN D 1 33 ? 3.627 -14.784 -53.306 1.00 23.60 12 ASN D N 1
ATOM 7926 C CA . ASN D 1 33 ? 4.577 -15.558 -54.080 1.00 24.98 12 ASN D CA 1
ATOM 7927 C C . ASN D 1 33 ? 4.264 -15.563 -55.582 1.00 25.35 12 ASN D C 1
ATOM 7928 O O . ASN D 1 33 ? 3.850 -16.583 -56.156 1.00 25.49 12 ASN D O 1
ATOM 7933 N N . GLY D 1 34 ? 4.486 -14.413 -56.202 1.00 26.29 13 GLY D N 1
ATOM 7934 C CA . GLY D 1 34 ? 4.243 -14.236 -57.631 1.00 25.91 13 GLY D CA 1
ATOM 7935 C C . GLY D 1 34 ? 4.631 -12.859 -58.103 1.00 25.76 13 GLY D C 1
ATOM 7936 O O . GLY D 1 34 ? 5.378 -12.139 -57.449 1.00 26.59 13 GLY D O 1
ATOM 7937 N N . PHE D 1 35 ? 4.082 -12.498 -59.245 1.00 26.33 14 PHE D N 1
ATOM 7938 C CA . PHE D 1 35 ? 4.485 -11.355 -60.034 1.00 26.08 14 PHE D CA 1
ATOM 7939 C C . PHE D 1 35 ? 4.363 -10.039 -59.301 1.00 26.25 14 PHE D C 1
ATOM 7940 O O . PHE D 1 35 ? 5.357 -9.337 -59.167 1.00 26.40 14 PHE D O 1
ATOM 7948 N N . ILE D 1 36 ? 3.176 -9.696 -58.794 1.00 25.69 15 ILE D N 1
ATOM 7949 C CA . ILE D 1 36 ? 3.074 -8.461 -58.001 1.00 25.15 15 ILE D CA 1
ATOM 7950 C C . ILE D 1 36 ? 3.805 -8.553 -56.671 1.00 25.86 15 ILE D C 1
ATOM 7951 O O . ILE D 1 36 ? 4.522 -7.623 -56.277 1.00 25.55 15 ILE D O 1
ATOM 7956 N N . GLY D 1 37 ? 3.666 -9.684 -55.980 1.00 25.97 16 GLY D N 1
ATOM 7957 C CA . GLY D 1 37 ? 4.212 -9.785 -54.623 1.00 26.49 16 GLY D CA 1
ATOM 7958 C C . GLY D 1 37 ? 5.728 -9.650 -54.622 1.00 27.51 16 GLY D C 1
ATOM 7959 O O . GLY D 1 37 ? 6.299 -9.026 -53.752 1.00 28.69 16 GLY D O 1
ATOM 7960 N N . HIS D 1 38 ? 6.373 -10.239 -55.612 1.00 28.33 17 HIS D N 1
ATOM 7961 C CA . HIS D 1 38 ? 7.821 -10.185 -55.742 1.00 29.99 17 HIS D CA 1
ATOM 7962 C C . HIS D 1 38 ? 8.309 -8.763 -56.077 1.00 30.08 17 HIS D C 1
ATOM 7963 O O . HIS D 1 38 ? 9.192 -8.236 -55.394 1.00 30.66 17 HIS D O 1
ATOM 7970 N N . HIS D 1 39 ? 7.736 -8.155 -57.114 1.00 28.98 18 HIS D N 1
ATOM 7971 C CA . HIS D 1 39 ? 8.179 -6.840 -57.554 1.00 29.84 18 HIS D CA 1
ATOM 7972 C C . HIS D 1 39 ? 7.805 -5.763 -56.547 1.00 29.61 18 HIS D C 1
ATOM 7973 O O . HIS D 1 39 ? 8.610 -4.879 -56.258 1.00 30.16 18 HIS D O 1
ATOM 7980 N N . LEU D 1 40 ? 6.604 -5.842 -55.988 1.00 28.36 19 LEU D N 1
ATOM 7981 C CA . LEU D 1 40 ? 6.228 -4.885 -54.948 1.00 28.16 19 LEU D CA 1
ATOM 7982 C C . LEU D 1 40 ? 7.147 -5.002 -53.731 1.00 28.51 19 LEU D C 1
ATOM 7983 O O . LEU D 1 40 ? 7.649 -3.992 -53.247 1.00 28.45 19 LEU D O 1
ATOM 7988 N N . SER D 1 41 ? 7.375 -6.232 -53.257 1.00 28.44 20 SER D N 1
ATOM 7989 C CA . SER D 1 41 ? 8.128 -6.439 -52.010 1.00 27.76 20 SER D CA 1
ATOM 7990 C C . SER D 1 41 ? 9.522 -5.884 -52.170 1.00 28.68 20 SER D C 1
ATOM 7991 O O . SER D 1 41 ? 10.048 -5.257 -51.268 1.00 28.43 20 SER D O 1
ATOM 7994 N N . LYS D 1 42 ? 10.130 -6.168 -53.315 1.00 29.55 21 LYS D N 1
ATOM 7995 C CA . LYS D 1 42 ? 11.473 -5.730 -53.612 1.00 31.09 21 LYS D CA 1
ATOM 7996 C C . LYS D 1 42 ? 11.586 -4.202 -53.517 1.00 31.90 21 LYS D C 1
ATOM 7997 O O . LYS D 1 42 ? 12.497 -3.670 -52.854 1.00 33.08 21 LYS D O 1
ATOM 8003 N N . ARG D 1 43 ? 10.645 -3.499 -54.135 1.00 31.54 22 ARG D N 1
ATOM 8004 C CA . ARG D 1 43 ? 10.648 -2.045 -54.115 1.00 31.55 22 ARG D CA 1
ATOM 8005 C C . ARG D 1 43 ? 10.523 -1.532 -52.682 1.00 32.05 22 ARG D C 1
ATOM 8006 O O . ARG D 1 43 ? 11.291 -0.643 -52.253 1.00 32.48 22 ARG D O 1
ATOM 8014 N N . ILE D 1 44 ? 9.556 -2.090 -51.942 1.00 30.12 23 ILE D N 1
ATOM 8015 C CA . ILE D 1 44 ? 9.337 -1.687 -50.563 1.00 29.67 23 ILE D CA 1
ATOM 8016 C C . ILE D 1 44 ? 10.605 -1.829 -49.735 1.00 30.81 23 ILE D C 1
ATOM 8017 O O . ILE D 1 44 ? 10.989 -0.917 -48.967 1.00 30.49 23 ILE D O 1
ATOM 8022 N N . LEU D 1 45 ? 11.269 -2.965 -49.900 1.00 31.20 24 LEU D N 1
ATOM 8023 C CA . LEU D 1 45 ? 12.420 -3.241 -49.064 1.00 33.03 24 LEU D CA 1
ATOM 8024 C C . LEU D 1 45 ? 13.559 -2.318 -49.480 1.00 34.57 24 LEU D C 1
ATOM 8025 O O . LEU D 1 45 ? 14.302 -1.848 -48.639 1.00 35.12 24 LEU D O 1
ATOM 8030 N N . GLU D 1 46 ? 13.648 -2.020 -50.773 1.00 35.33 25 GLU D N 1
ATOM 8031 C CA . GLU D 1 46 ? 14.766 -1.255 -51.280 1.00 37.63 25 GLU D CA 1
ATOM 8032 C C . GLU D 1 46 ? 14.634 0.258 -51.103 1.00 38.56 25 GLU D C 1
ATOM 8033 O O . GLU D 1 46 ? 15.649 0.943 -50.956 1.00 39.63 25 GLU D O 1
ATOM 8039 N N . THR D 1 47 ? 13.404 0.769 -51.072 1.00 38.04 26 THR D N 1
ATOM 8040 C CA . THR D 1 47 ? 13.184 2.214 -51.103 1.00 38.63 26 THR D CA 1
ATOM 8041 C C . THR D 1 47 ? 12.444 2.783 -49.896 1.00 38.78 26 THR D C 1
ATOM 8042 O O . THR D 1 47 ? 12.120 3.979 -49.881 1.00 39.48 26 THR D O 1
ATOM 8046 N N . THR D 1 48 ? 12.150 1.943 -48.899 1.00 37.85 27 THR D N 1
ATOM 8047 C CA . THR D 1 48 ? 11.430 2.405 -47.707 1.00 37.18 27 THR D CA 1
ATOM 8048 C C . THR D 1 48 ? 11.903 1.709 -46.451 1.00 36.55 27 THR D C 1
ATOM 8049 O O . THR D 1 48 ? 12.702 0.786 -46.512 1.00 36.20 27 THR D O 1
ATOM 8053 N N . ASP D 1 49 ? 11.349 2.138 -45.321 1.00 37.07 28 ASP D N 1
ATOM 8054 C CA . ASP D 1 49 ? 11.519 1.457 -44.051 1.00 37.29 28 ASP D CA 1
ATOM 8055 C C . ASP D 1 49 ? 10.273 0.613 -43.662 1.00 36.28 28 ASP D C 1
ATOM 8056 O O . ASP D 1 49 ? 10.119 0.222 -42.505 1.00 36.35 28 ASP D O 1
ATOM 8061 N N . TRP D 1 50 ? 9.388 0.332 -44.615 1.00 35.24 29 TRP D N 1
ATOM 8062 C CA . TRP D 1 50 ? 8.166 -0.403 -44.281 1.00 33.54 29 TRP D CA 1
ATOM 8063 C C . TRP D 1 50 ? 8.457 -1.884 -44.140 1.00 33.00 29 TRP D C 1
ATOM 8064 O O . TRP D 1 50 ? 9.458 -2.372 -44.675 1.00 32.93 29 TRP D O 1
ATOM 8075 N N . GLU D 1 51 ? 7.578 -2.586 -43.425 1.00 31.21 30 GLU D N 1
ATOM 8076 C CA . GLU D 1 51 ? 7.686 -4.037 -43.273 1.00 31.02 30 GLU D CA 1
ATOM 8077 C C . GLU D 1 51 ? 6.702 -4.801 -44.150 1.00 28.92 30 GLU D C 1
ATOM 8078 O O . GLU D 1 51 ? 5.541 -4.417 -44.252 1.00 27.72 30 GLU D O 1
ATOM 8084 N N . VAL D 1 52 ? 7.185 -5.860 -44.806 1.00 28.00 31 VAL D N 1
ATOM 8085 C CA . VAL D 1 52 ? 6.328 -6.713 -45.637 1.00 26.52 31 VAL D CA 1
ATOM 8086 C C . VAL D 1 52 ? 5.896 -7.992 -44.895 1.00 25.93 31 VAL D C 1
ATOM 8087 O O . VAL D 1 52 ? 6.715 -8.737 -44.353 1.00 25.81 31 VAL D O 1
ATOM 8091 N N . PHE D 1 53 ? 4.588 -8.222 -44.874 1.00 25.03 32 PHE D N 1
ATOM 8092 C CA . PHE D 1 53 ? 4.026 -9.470 -44.400 1.00 23.75 32 PHE D CA 1
ATOM 8093 C C . PHE D 1 53 ? 3.352 -10.107 -45.595 1.00 23.83 32 PHE D C 1
ATOM 8094 O O . PHE D 1 53 ? 2.382 -9.548 -46.167 1.00 22.97 32 PHE D O 1
ATOM 8102 N N . GLY D 1 54 ? 3.929 -11.235 -46.010 1.00 22.46 33 GLY D N 1
ATOM 8103 C CA . GLY D 1 54 ? 3.570 -11.852 -47.255 1.00 21.89 33 GLY D CA 1
ATOM 8104 C C . GLY D 1 54 ? 3.100 -13.274 -47.019 1.00 22.15 33 GLY D C 1
ATOM 8105 O O . GLY D 1 54 ? 3.796 -14.066 -46.395 1.00 20.92 33 GLY D O 1
ATOM 8106 N N . MET D 1 55 ? 1.912 -13.572 -47.527 1.00 21.36 34 MET D N 1
ATOM 8107 C CA . MET D 1 55 ? 1.306 -14.877 -47.337 1.00 21.26 34 MET D CA 1
ATOM 8108 C C . MET D 1 55 ? 1.219 -15.652 -48.626 1.00 21.24 34 MET D C 1
ATOM 8109 O O . MET D 1 55 ? 0.724 -15.151 -49.623 1.00 20.27 34 MET D O 1
ATOM 8114 N N . ASP D 1 56 ? 1.650 -16.903 -48.586 1.00 22.09 35 ASP D N 1
ATOM 8115 C CA . ASP D 1 56 ? 1.389 -17.802 -49.687 1.00 24.00 35 ASP D CA 1
ATOM 8116 C C . ASP D 1 56 ? 1.662 -19.227 -49.261 1.00 24.86 35 ASP D C 1
ATOM 8117 O O . ASP D 1 56 ? 1.914 -19.502 -48.093 1.00 25.16 35 ASP D O 1
ATOM 8122 N N . MET D 1 57 ? 1.619 -20.134 -50.216 1.00 26.17 36 MET D N 1
ATOM 8123 C CA . MET D 1 57 ? 1.863 -21.537 -49.924 1.00 28.34 36 MET D CA 1
ATOM 8124 C C . MET D 1 57 ? 3.345 -21.940 -50.068 1.00 30.25 36 MET D C 1
ATOM 8125 O O . MET D 1 57 ? 3.831 -22.789 -49.320 1.00 30.90 36 MET D O 1
ATOM 8130 N N . GLN D 1 58 ? 4.039 -21.318 -51.027 1.00 32.52 37 GLN D N 1
ATOM 8131 C CA . GLN D 1 58 ? 5.459 -21.554 -51.341 1.00 34.75 37 GLN D CA 1
ATOM 8132 C C . GLN D 1 58 ? 6.178 -20.206 -51.425 1.00 34.72 37 GLN D C 1
ATOM 8133 O O . GLN D 1 58 ? 5.541 -19.139 -51.339 1.00 33.26 37 GLN D O 1
ATOM 8139 N N . THR D 1 59 ? 7.499 -20.262 -51.616 1.00 35.69 38 THR D N 1
ATOM 8140 C CA . THR D 1 59 ? 8.336 -19.062 -51.778 1.00 36.83 38 THR D CA 1
ATOM 8141 C C . THR D 1 59 ? 9.196 -19.042 -53.061 1.00 37.32 38 THR D C 1
ATOM 8142 O O . THR D 1 59 ? 10.030 -18.158 -53.214 1.00 37.52 38 THR D O 1
ATOM 8146 N N . ASP D 1 60 ? 9.005 -20.000 -53.965 1.00 37.87 39 ASP D N 1
ATOM 8147 C CA . ASP D 1 60 ? 9.877 -20.128 -55.155 1.00 39.28 39 ASP D CA 1
ATOM 8148 C C . ASP D 1 60 ? 9.925 -18.916 -56.094 1.00 39.07 39 ASP D C 1
ATOM 8149 O O . ASP D 1 60 ? 10.768 -18.872 -56.981 1.00 39.50 39 ASP D O 1
ATOM 8154 N N . ARG D 1 61 ? 9.033 -17.946 -55.918 1.00 38.82 40 ARG D N 1
ATOM 8155 C CA . ARG D 1 61 ? 9.031 -16.771 -56.786 1.00 39.46 40 ARG D CA 1
ATOM 8156 C C . ARG D 1 61 ? 9.586 -15.551 -56.081 1.00 40.50 40 ARG D C 1
ATOM 8157 O O . ARG D 1 61 ? 9.595 -14.458 -56.654 1.00 41.22 40 ARG D O 1
ATOM 8165 N N . LEU D 1 62 ? 10.056 -15.723 -54.849 1.00 41.02 41 LEU D N 1
ATOM 8166 C CA . LEU D 1 62 ? 10.454 -14.576 -54.045 1.00 41.84 41 LEU D CA 1
ATOM 8167 C C . LEU D 1 62 ? 11.962 -14.325 -54.041 1.00 43.48 41 LEU D C 1
ATOM 8168 O O . LEU D 1 62 ? 12.449 -13.401 -53.389 1.00 43.62 41 LEU D O 1
ATOM 8173 N N . GLY D 1 63 ? 12.695 -15.139 -54.792 1.00 45.18 42 GLY D N 1
ATOM 8174 C CA . GLY D 1 63 ? 14.155 -15.012 -54.866 1.00 46.21 42 GLY D CA 1
ATOM 8175 C C . GLY D 1 63 ? 14.770 -14.944 -53.478 1.00 46.62 42 GLY D C 1
ATOM 8176 O O . GLY D 1 63 ? 14.521 -15.794 -52.616 1.00 46.52 42 GLY D O 1
ATOM 8177 N N . ASP D 1 64 ? 15.541 -13.889 -53.251 1.00 47.18 43 ASP D N 1
ATOM 8178 C CA . ASP D 1 64 ? 16.308 -13.768 -52.027 1.00 47.61 43 ASP D CA 1
ATOM 8179 C C . ASP D 1 64 ? 15.621 -12.814 -51.067 1.00 46.03 43 ASP D C 1
ATOM 8180 O O . ASP D 1 64 ? 16.195 -12.418 -50.054 1.00 46.49 43 ASP D O 1
ATOM 8185 N N . LEU D 1 65 ? 14.375 -12.463 -51.365 1.00 43.85 44 LEU D N 1
ATOM 8186 C CA . LEU D 1 65 ? 13.685 -11.483 -50.539 1.00 42.37 44 LEU D CA 1
ATOM 8187 C C . LEU D 1 65 ? 13.455 -11.952 -49.101 1.00 42.37 44 LEU D C 1
ATOM 8188 O O . LEU D 1 65 ? 13.663 -11.179 -48.165 1.00 42.45 44 LEU D O 1
ATOM 8193 N N . VAL D 1 66 ? 13.084 -13.216 -48.918 1.00 42.03 45 VAL D N 1
ATOM 8194 C CA A VAL D 1 66 ? 12.787 -13.761 -47.586 0.50 42.53 45 VAL D CA 1
ATOM 8195 C CA B VAL D 1 66 ? 12.758 -13.700 -47.565 0.50 42.28 45 VAL D CA 1
ATOM 8196 C C . VAL D 1 66 ? 13.909 -13.459 -46.583 1.00 43.32 45 VAL D C 1
ATOM 8197 O O . VAL D 1 66 ? 13.657 -13.228 -45.394 1.00 44.28 45 VAL D O 1
ATOM 8204 N N . LYS D 1 67 ? 15.151 -13.462 -47.076 1.00 43.59 46 LYS D N 1
ATOM 8205 C CA . LYS D 1 67 ? 16.335 -13.180 -46.253 1.00 44.66 46 LYS D CA 1
ATOM 8206 C C . LYS D 1 67 ? 16.206 -11.832 -45.523 1.00 44.63 46 LYS D C 1
ATOM 8207 O O . LYS D 1 67 ? 16.555 -11.720 -44.351 1.00 45.65 46 LYS D O 1
ATOM 8209 N N . HIS D 1 68 ? 15.672 -10.828 -46.217 1.00 43.57 47 HIS D N 1
ATOM 8210 C CA . HIS D 1 68 ? 15.603 -9.470 -45.702 1.00 43.00 47 HIS D CA 1
ATOM 8211 C C . HIS D 1 68 ? 14.827 -9.400 -44.400 1.00 42.37 47 HIS D C 1
ATOM 8212 O O . HIS D 1 68 ? 13.736 -9.965 -44.276 1.00 41.61 47 HIS D O 1
ATOM 8219 N N . GLU D 1 69 ? 15.404 -8.719 -43.414 1.00 42.41 48 GLU D N 1
ATOM 8220 C CA . GLU D 1 69 ? 14.803 -8.730 -42.094 1.00 42.09 48 GLU D CA 1
ATOM 8221 C C . GLU D 1 69 ? 13.488 -7.941 -41.991 1.00 39.90 48 GLU D C 1
ATOM 8222 O O . GLU D 1 69 ? 12.744 -8.114 -41.035 1.00 38.72 48 GLU D O 1
ATOM 8228 N N . ARG D 1 70 ? 13.205 -7.097 -42.990 1.00 38.27 49 ARG D N 1
ATOM 8229 C CA . ARG D 1 70 ? 11.900 -6.447 -43.087 1.00 36.56 49 ARG D CA 1
ATOM 8230 C C . ARG D 1 70 ? 10.878 -7.229 -43.936 1.00 35.23 49 ARG D C 1
ATOM 8231 O O . ARG D 1 70 ? 9.768 -6.755 -44.180 1.00 34.41 49 ARG D O 1
ATOM 8239 N N . MET D 1 71 ? 11.262 -8.424 -44.378 1.00 34.45 50 MET D N 1
ATOM 8240 C CA . MET D 1 71 ? 10.371 -9.295 -45.179 1.00 33.60 50 MET D CA 1
ATOM 8241 C C . MET D 1 71 ? 9.869 -10.440 -44.299 1.00 32.26 50 MET D C 1
ATOM 8242 O O . MET D 1 71 ? 10.667 -11.177 -43.727 1.00 32.76 50 MET D O 1
ATOM 8247 N N . HIS D 1 72 ? 8.556 -10.569 -44.159 1.00 31.24 51 HIS D N 1
ATOM 8248 C CA . HIS D 1 72 ? 8.011 -11.589 -43.282 1.00 30.93 51 HIS D CA 1
ATOM 8249 C C . HIS D 1 72 ? 7.075 -12.508 -44.076 1.00 29.94 51 HIS D C 1
ATOM 8250 O O . HIS D 1 72 ? 5.906 -12.180 -44.321 1.00 29.20 51 HIS D O 1
ATOM 8257 N N . PHE D 1 73 ? 7.602 -13.641 -44.517 1.00 29.19 52 PHE D N 1
ATOM 8258 C CA . PHE D 1 73 ? 6.762 -14.577 -45.244 1.00 28.37 52 PHE D CA 1
ATOM 8259 C C . PHE D 1 73 ? 6.047 -15.448 -44.241 1.00 27.83 52 PHE D C 1
ATOM 8260 O O . PHE D 1 73 ? 6.634 -15.860 -43.242 1.00 29.08 52 PHE D O 1
ATOM 8268 N N . PHE D 1 74 ? 4.776 -15.721 -44.497 1.00 26.24 53 PHE D N 1
ATOM 8269 C CA . PHE D 1 74 ? 4.060 -16.725 -43.720 1.00 25.22 53 PHE D CA 1
ATOM 8270 C C . PHE D 1 74 ? 3.166 -17.587 -44.616 1.00 24.55 53 PHE D C 1
ATOM 8271 O O . PHE D 1 74 ? 2.747 -17.184 -45.700 1.00 22.67 53 PHE D O 1
ATOM 8279 N N . GLU D 1 75 ? 2.879 -18.783 -44.129 1.00 24.64 54 GLU D N 1
ATOM 8280 C CA . GLU D 1 75 ? 2.111 -19.759 -44.867 1.00 25.01 54 GLU D CA 1
ATOM 8281 C C . GLU D 1 75 ? 0.610 -19.627 -44.642 1.00 23.58 54 GLU D C 1
ATOM 8282 O O . GLU D 1 75 ? 0.153 -19.364 -43.535 1.00 23.40 54 GLU D O 1
ATOM 8288 N N . GLY D 1 76 ? -0.161 -19.838 -45.693 1.00 23.22 55 GLY D N 1
ATOM 8289 C CA . GLY D 1 76 ? -1.608 -19.901 -45.547 1.00 20.29 55 GLY D CA 1
ATOM 8290 C C . GLY D 1 76 ? -2.355 -19.764 -46.843 1.00 20.17 55 GLY D C 1
ATOM 8291 O O . GLY D 1 76 ? -1.770 -19.453 -47.889 1.00 20.23 55 GLY D O 1
ATOM 8292 N N . ASP D 1 77 ? -3.664 -20.001 -46.769 1.00 19.53 56 ASP D N 1
ATOM 8293 C CA . ASP D 1 77 ? -4.555 -19.965 -47.922 1.00 18.87 56 ASP D CA 1
ATOM 8294 C C . ASP D 1 77 ? -5.777 -19.140 -47.504 1.00 17.76 56 ASP D C 1
ATOM 8295 O O . ASP D 1 77 ? -6.343 -19.404 -46.461 1.00 17.36 56 ASP D O 1
ATOM 8300 N N . ILE D 1 78 ? -6.173 -18.131 -48.271 1.00 17.27 57 ILE D N 1
ATOM 8301 C CA . ILE D 1 78 ? -7.298 -17.301 -47.821 1.00 18.23 57 ILE D CA 1
ATOM 8302 C C . ILE D 1 78 ? -8.622 -18.093 -47.666 1.00 19.20 57 ILE D C 1
ATOM 8303 O O . ILE D 1 78 ? -9.549 -17.589 -47.037 1.00 20.86 57 ILE D O 1
ATOM 8308 N N . THR D 1 79 ? -8.741 -19.286 -48.247 1.00 19.04 58 THR D N 1
ATOM 8309 C CA . THR D 1 79 ? -10.013 -20.027 -48.114 1.00 20.58 58 THR D CA 1
ATOM 8310 C C . THR D 1 79 ? -10.017 -20.960 -46.920 1.00 21.03 58 THR D C 1
ATOM 8311 O O . THR D 1 79 ? -11.059 -21.550 -46.579 1.00 21.20 58 THR D O 1
ATOM 8315 N N . ILE D 1 80 ? -8.846 -21.112 -46.293 1.00 20.37 59 ILE D N 1
ATOM 8316 C CA . ILE D 1 80 ? -8.715 -22.053 -45.206 1.00 19.38 59 ILE D CA 1
ATOM 8317 C C . ILE D 1 80 ? -8.352 -21.328 -43.914 1.00 20.12 59 ILE D C 1
ATOM 8318 O O . ILE D 1 80 ? -9.029 -21.497 -42.884 1.00 20.60 59 ILE D O 1
ATOM 8323 N N . ASN D 1 81 ? -7.270 -20.545 -43.954 1.00 20.25 60 ASN D N 1
ATOM 8324 C CA . ASN D 1 81 ? -6.626 -20.070 -42.721 1.00 19.84 60 ASN D CA 1
ATOM 8325 C C . ASN D 1 81 ? -7.229 -18.734 -42.322 1.00 20.31 60 ASN D C 1
ATOM 8326 O O . ASN D 1 81 ? -6.543 -17.690 -42.276 1.00 19.68 60 ASN D O 1
ATOM 8331 N N . LYS D 1 82 ? -8.527 -18.768 -42.025 1.00 20.70 61 LYS D N 1
ATOM 8332 C CA . LYS D 1 82 ? -9.264 -17.552 -41.725 1.00 21.42 61 LYS D CA 1
ATOM 8333 C C . LYS D 1 82 ? -8.669 -16.827 -40.512 1.00 21.07 61 LYS D C 1
ATOM 8334 O O . LYS D 1 82 ? -8.541 -15.626 -40.510 1.00 20.63 61 LYS D O 1
ATOM 8340 N N . GLU D 1 83 ? -8.314 -17.577 -39.478 1.00 21.66 62 GLU D N 1
ATOM 8341 C CA . GLU D 1 83 ? -7.820 -16.975 -38.226 1.00 21.49 62 GLU D CA 1
ATOM 8342 C C . GLU D 1 83 ? -6.497 -16.247 -38.460 1.00 21.46 62 GLU D C 1
ATOM 8343 O O . GLU D 1 83 ? -6.320 -15.088 -38.071 1.00 21.02 62 GLU D O 1
ATOM 8349 N N . TRP D 1 84 ? -5.572 -16.947 -39.097 1.00 22.12 63 TRP D N 1
ATOM 8350 C CA . TRP D 1 84 ? -4.249 -16.438 -39.379 1.00 22.86 63 TRP D CA 1
ATOM 8351 C C . TRP D 1 84 ? -4.352 -15.243 -40.342 1.00 22.39 63 TRP D C 1
ATOM 8352 O O . TRP D 1 84 ? -3.632 -14.245 -40.194 1.00 22.10 63 TRP D O 1
ATOM 8363 N N . VAL D 1 85 ? -5.295 -15.281 -41.288 1.00 21.43 64 VAL D N 1
ATOM 8364 C CA . VAL D 1 85 ? -5.472 -14.128 -42.163 1.00 20.96 64 VAL D CA 1
ATOM 8365 C C . VAL D 1 85 ? -6.032 -12.905 -41.393 1.00 21.82 64 VAL D C 1
ATOM 8366 O O . VAL D 1 85 ? -5.498 -11.803 -41.515 1.00 21.51 64 VAL D O 1
ATOM 8370 N N . GLU D 1 86 ? -7.098 -13.099 -40.606 1.00 20.95 65 GLU D N 1
ATOM 8371 C CA . GLU D 1 86 ? -7.678 -11.987 -39.859 1.00 20.40 65 GLU D CA 1
ATOM 8372 C C . GLU D 1 86 ? -6.637 -11.345 -38.932 1.00 19.95 65 GLU D C 1
ATOM 8373 O O . GLU D 1 86 ? -6.521 -10.124 -38.841 1.00 18.31 65 GLU D O 1
ATOM 8379 N N . TYR D 1 87 ? -5.876 -12.188 -38.244 1.00 19.63 66 TYR D N 1
ATOM 8380 C CA . TYR D 1 87 ? -4.812 -11.704 -37.390 1.00 19.42 66 TYR D CA 1
ATOM 8381 C C . TYR D 1 87 ? -3.866 -10.727 -38.095 1.00 20.08 66 TYR D C 1
ATOM 8382 O O . TYR D 1 87 ? -3.561 -9.648 -37.552 1.00 20.40 66 TYR D O 1
ATOM 8391 N N . HIS D 1 88 ? -3.400 -11.094 -39.290 1.00 20.22 67 HIS D N 1
ATOM 8392 C CA . HIS D 1 88 ? -2.471 -10.243 -40.033 1.00 20.72 67 HIS D CA 1
ATOM 8393 C C . HIS D 1 88 ? -3.121 -8.949 -40.527 1.00 21.41 67 HIS D C 1
ATOM 8394 O O . HIS D 1 88 ? -2.448 -7.926 -40.637 1.00 21.16 67 HIS D O 1
ATOM 8401 N N . VAL D 1 89 ? -4.423 -8.999 -40.809 1.00 20.76 68 VAL D N 1
ATOM 8402 C CA . VAL D 1 89 ? -5.161 -7.798 -41.178 1.00 20.53 68 VAL D CA 1
ATOM 8403 C C . VAL D 1 89 ? -5.230 -6.808 -40.008 1.00 21.54 68 VAL D C 1
ATOM 8404 O O . VAL D 1 89 ? -4.981 -5.609 -40.184 1.00 22.76 68 VAL D O 1
ATOM 8408 N N . LYS D 1 90 ? -5.511 -7.308 -38.813 1.00 21.58 69 LYS D N 1
ATOM 8409 C CA . LYS D 1 90 ? -5.531 -6.452 -37.645 1.00 21.86 69 LYS D CA 1
ATOM 8410 C C . LYS D 1 90 ? -4.120 -5.899 -37.376 1.00 22.46 69 LYS D C 1
ATOM 8411 O O . LYS D 1 90 ? -3.960 -4.721 -37.007 1.00 22.71 69 LYS D O 1
ATOM 8417 N N . LYS D 1 91 ? -3.115 -6.734 -37.617 1.00 21.86 70 LYS D N 1
ATOM 8418 C CA . LYS D 1 91 ? -1.724 -6.369 -37.344 1.00 23.45 70 LYS D CA 1
ATOM 8419 C C . LYS D 1 91 ? -1.165 -5.305 -38.321 1.00 23.78 70 LYS D C 1
ATOM 8420 O O . LYS D 1 91 ? -0.416 -4.409 -37.920 1.00 22.94 70 LYS D O 1
ATOM 8426 N N . CYS D 1 92 ? -1.542 -5.419 -39.593 1.00 23.47 71 CYS D N 1
ATOM 8427 C CA . CYS D 1 92 ? -0.968 -4.575 -40.632 1.00 24.31 71 CYS D CA 1
ATOM 8428 C C . CYS D 1 92 ? -1.721 -3.271 -40.845 1.00 25.14 71 CYS D C 1
ATOM 8429 O O . CYS D 1 92 ? -2.797 -3.085 -40.283 1.00 27.29 71 CYS D O 1
ATOM 8432 N N . ASP D 1 93 ? -1.125 -2.365 -41.617 1.00 25.72 72 ASP D N 1
ATOM 8433 C CA . ASP D 1 93 ? -1.690 -1.052 -41.899 1.00 25.73 72 ASP D CA 1
ATOM 8434 C C . ASP D 1 93 ? -2.409 -1.034 -43.248 1.00 25.51 72 ASP D C 1
ATOM 8435 O O . ASP D 1 93 ? -3.481 -0.434 -43.384 1.00 26.30 72 ASP D O 1
ATOM 8440 N N . VAL D 1 94 ? -1.813 -1.701 -44.236 1.00 24.30 73 VAL D N 1
ATOM 8441 C CA . VAL D 1 94 ? -2.282 -1.691 -45.618 1.00 23.70 73 VAL D CA 1
ATOM 8442 C C . VAL D 1 94 ? -2.476 -3.140 -46.113 1.00 22.51 73 VAL D C 1
ATOM 8443 O O . VAL D 1 94 ? -1.610 -4.012 -45.908 1.00 22.26 73 VAL D O 1
ATOM 8447 N N . ILE D 1 95 ? -3.602 -3.397 -46.762 1.00 22.11 74 ILE D N 1
ATOM 8448 C CA . ILE D 1 95 ? -4.041 -4.783 -47.033 1.00 20.99 74 ILE D CA 1
ATOM 8449 C C . ILE D 1 95 ? -4.195 -4.926 -48.540 1.00 21.67 74 ILE D C 1
ATOM 8450 O O . ILE D 1 95 ? -5.049 -4.251 -49.139 1.00 21.65 74 ILE D O 1
ATOM 8455 N N . LEU D 1 96 ? -3.367 -5.764 -49.167 1.00 20.83 75 LEU D N 1
ATOM 8456 C CA . LEU D 1 96 ? -3.539 -6.059 -50.596 1.00 21.28 75 LEU D CA 1
ATOM 8457 C C . LEU D 1 96 ? -3.952 -7.489 -50.874 1.00 20.49 75 LEU D C 1
ATOM 8458 O O . LEU D 1 96 ? -3.114 -8.387 -50.801 1.00 20.00 75 LEU D O 1
ATOM 8463 N N . PRO D 1 97 ? -5.245 -7.726 -51.197 1.00 20.77 76 PRO D N 1
ATOM 8464 C CA . PRO D 1 97 ? -5.619 -9.135 -51.385 1.00 19.63 76 PRO D CA 1
ATOM 8465 C C . PRO D 1 97 ? -5.488 -9.505 -52.865 1.00 19.23 76 PRO D C 1
ATOM 8466 O O . PRO D 1 97 ? -6.341 -9.130 -53.657 1.00 19.17 76 PRO D O 1
ATOM 8470 N N . LEU D 1 98 ? -4.464 -10.260 -53.243 1.00 19.14 77 LEU D N 1
ATOM 8471 C CA . LEU D 1 98 ? -4.199 -10.492 -54.682 1.00 20.09 77 LEU D CA 1
ATOM 8472 C C . LEU D 1 98 ? -4.738 -11.819 -55.229 1.00 20.73 77 LEU D C 1
ATOM 8473 O O . LEU D 1 98 ? -4.661 -12.085 -56.430 1.00 19.65 77 LEU D O 1
ATOM 8478 N N . VAL D 1 99 ? -5.279 -12.652 -54.340 1.00 20.92 78 VAL D N 1
ATOM 8479 C CA . VAL D 1 99 ? -5.719 -14.000 -54.716 1.00 21.06 78 VAL D CA 1
ATOM 8480 C C . VAL D 1 99 ? -7.029 -13.952 -55.515 1.00 21.71 78 VAL D C 1
ATOM 8481 O O . VAL D 1 99 ? -8.041 -13.418 -55.052 1.00 22.54 78 VAL D O 1
ATOM 8485 N N . ALA D 1 100 ? -7.014 -14.521 -56.719 1.00 21.73 79 ALA D N 1
ATOM 8486 C CA . ALA D 1 100 ? -8.190 -14.478 -57.599 1.00 22.02 79 ALA D CA 1
ATOM 8487 C C . ALA D 1 100 ? -7.903 -15.375 -58.773 1.00 22.82 79 ALA D C 1
ATOM 8488 O O . ALA D 1 100 ? -6.779 -15.432 -59.213 1.00 23.75 79 ALA D O 1
ATOM 8490 N N . ILE D 1 101 ? -8.901 -16.096 -59.267 1.00 23.40 80 ILE D N 1
ATOM 8491 C CA . ILE D 1 101 ? -8.750 -16.729 -60.554 1.00 24.36 80 ILE D CA 1
ATOM 8492 C C . ILE D 1 101 ? -8.846 -15.599 -61.577 1.00 25.78 80 ILE D C 1
ATOM 8493 O O . ILE D 1 101 ? -9.854 -14.874 -61.578 1.00 25.30 80 ILE D O 1
ATOM 8498 N N . ALA D 1 102 ? -7.795 -15.452 -62.402 1.00 25.99 81 ALA D N 1
ATOM 8499 C CA . ALA D 1 102 ? -7.730 -14.419 -63.452 1.00 27.14 81 ALA D CA 1
ATOM 8500 C C . ALA D 1 102 ? -7.330 -14.984 -64.816 1.00 28.04 81 ALA D C 1
ATOM 8501 O O . ALA D 1 102 ? -6.610 -14.339 -65.566 1.00 27.88 81 ALA D O 1
ATOM 8503 N N . THR D 1 103 ? -7.838 -16.188 -65.127 1.00 29.57 82 THR D N 1
ATOM 8504 C CA . THR D 1 103 ? -7.485 -16.928 -66.323 1.00 29.95 82 THR D CA 1
ATOM 8505 C C . THR D 1 103 ? -8.705 -17.025 -67.187 1.00 30.87 82 THR D C 1
ATOM 8506 O O . THR D 1 103 ? -9.654 -17.701 -66.812 1.00 30.92 82 THR D O 1
ATOM 8510 N N . PRO D 1 104 ? -8.683 -16.364 -68.369 1.00 30.90 83 PRO D N 1
ATOM 8511 C CA . PRO D 1 104 ? -9.884 -16.267 -69.197 1.00 30.95 83 PRO D CA 1
ATOM 8512 C C . PRO D 1 104 ? -10.601 -17.578 -69.517 1.00 30.76 83 PRO D C 1
ATOM 8513 O O . PRO D 1 104 ? -11.816 -17.582 -69.564 1.00 31.13 83 PRO D O 1
ATOM 8517 N N . ALA D 1 105 ? -9.875 -18.675 -69.716 1.00 31.07 84 ALA D N 1
ATOM 8518 C CA . ALA D 1 105 ? -10.506 -19.977 -70.033 1.00 30.98 84 ALA D CA 1
ATOM 8519 C C . ALA D 1 105 ? -11.322 -20.497 -68.853 1.00 30.69 84 ALA D C 1
ATOM 8520 O O . ALA D 1 105 ? -12.312 -21.215 -69.035 1.00 31.65 84 ALA D O 1
ATOM 8522 N N . THR D 1 106 ? -10.928 -20.132 -67.640 1.00 29.17 85 THR D N 1
ATOM 8523 C CA . THR D 1 106 ? -11.630 -20.643 -66.472 1.00 27.76 85 THR D CA 1
ATOM 8524 C C . THR D 1 106 ? -12.961 -19.923 -66.298 1.00 27.33 85 THR D C 1
ATOM 8525 O O . THR D 1 106 ? -13.921 -20.526 -65.808 1.00 27.26 85 THR D O 1
ATOM 8529 N N . TYR D 1 107 ? -13.026 -18.643 -66.693 1.00 26.34 86 TYR D N 1
ATOM 8530 C CA . TYR D 1 107 ? -14.289 -17.890 -66.626 1.00 25.54 86 TYR D CA 1
ATOM 8531 C C . TYR D 1 107 ? -15.400 -18.614 -67.368 1.00 25.56 86 TYR D C 1
ATOM 8532 O O . TYR D 1 107 ? -16.493 -18.723 -66.864 1.00 25.76 86 TYR D O 1
ATOM 8541 N N . VAL D 1 108 ? -15.097 -19.091 -68.573 1.00 26.44 87 VAL D N 1
ATOM 8542 C CA . VAL D 1 108 ? -16.023 -19.811 -69.437 1.00 27.02 87 VAL D CA 1
ATOM 8543 C C . VAL D 1 108 ? -16.398 -21.190 -68.884 1.00 27.11 87 VAL D C 1
ATOM 8544 O O . VAL D 1 108 ? -17.570 -21.545 -68.860 1.00 27.96 87 VAL D O 1
ATOM 8548 N N . LYS D 1 109 ? -15.418 -21.983 -68.459 1.00 27.48 88 LYS D N 1
ATOM 8549 C CA . LYS D 1 109 ? -15.684 -23.413 -68.129 1.00 28.09 88 LYS D CA 1
ATOM 8550 C C . LYS D 1 109 ? -16.093 -23.635 -66.665 1.00 27.69 88 LYS D C 1
ATOM 8551 O O . LYS D 1 109 ? -16.905 -24.511 -66.368 1.00 28.61 88 LYS D O 1
ATOM 8553 N N . GLN D 1 110 ? -15.534 -22.820 -65.767 1.00 27.72 89 GLN D N 1
ATOM 8554 C CA . GLN D 1 110 ? -15.758 -22.940 -64.323 1.00 26.84 89 GLN D CA 1
ATOM 8555 C C . GLN D 1 110 ? -16.191 -21.596 -63.712 1.00 24.20 89 GLN D C 1
ATOM 8556 O O . GLN D 1 110 ? -15.537 -21.103 -62.802 1.00 22.68 89 GLN D O 1
ATOM 8562 N N . PRO D 1 111 ? -17.304 -21.001 -64.206 1.00 23.47 90 PRO D N 1
ATOM 8563 C CA . PRO D 1 111 ? -17.687 -19.663 -63.729 1.00 22.45 90 PRO D CA 1
ATOM 8564 C C . PRO D 1 111 ? -17.955 -19.644 -62.189 1.00 22.34 90 PRO D C 1
ATOM 8565 O O . PRO D 1 111 ? -17.689 -18.632 -61.536 1.00 21.90 90 PRO D O 1
ATOM 8569 N N . LEU D 1 112 ? -18.438 -20.743 -61.626 1.00 22.13 91 LEU D N 1
ATOM 8570 C CA . LEU D 1 112 ? -18.692 -20.772 -60.177 1.00 22.57 91 LEU D CA 1
ATOM 8571 C C . LEU D 1 112 ? -17.436 -20.633 -59.344 1.00 22.43 91 LEU D C 1
ATOM 8572 O O . LEU D 1 112 ? -17.456 -19.905 -58.344 1.00 21.88 91 LEU D O 1
ATOM 8577 N N . ARG D 1 113 ? -16.347 -21.296 -59.752 1.00 22.27 92 ARG D N 1
ATOM 8578 C CA . ARG D 1 113 ? -15.077 -21.176 -59.020 1.00 22.33 92 ARG D CA 1
ATOM 8579 C C . ARG D 1 113 ? -14.565 -19.758 -59.065 1.00 22.11 92 ARG D C 1
ATOM 8580 O O . ARG D 1 113 ? -13.897 -19.296 -58.121 1.00 21.79 92 ARG D O 1
ATOM 8582 N N . VAL D 1 114 ? -14.870 -19.049 -60.153 1.00 21.56 93 VAL D N 1
ATOM 8583 C CA . VAL D 1 114 ? -14.351 -17.683 -60.294 1.00 21.08 93 VAL D CA 1
ATOM 8584 C C . VAL D 1 114 ? -15.098 -16.798 -59.296 1.00 20.92 93 VAL D C 1
ATOM 8585 O O . VAL D 1 114 ? -14.491 -16.042 -58.545 1.00 20.53 93 VAL D O 1
ATOM 8589 N N . PHE D 1 115 ? -16.421 -16.937 -59.262 1.00 20.65 94 PHE D N 1
ATOM 8590 C CA . PHE D 1 115 ? -17.196 -16.177 -58.294 1.00 20.43 94 PHE D CA 1
ATOM 8591 C C . PHE D 1 115 ? -16.765 -16.509 -56.853 1.00 19.77 94 PHE D C 1
ATOM 8592 O O . PHE D 1 115 ? -16.573 -15.615 -56.031 1.00 19.17 94 PHE D O 1
ATOM 8600 N N . GLU D 1 116 ? -16.608 -17.798 -56.554 1.00 20.30 95 GLU D N 1
ATOM 8601 C CA . GLU D 1 116 ? -16.308 -18.252 -55.167 1.00 20.85 95 GLU D CA 1
ATOM 8602 C C . GLU D 1 116 ? -15.004 -17.703 -54.610 1.00 20.77 95 GLU D C 1
ATOM 8603 O O . GLU D 1 116 ? -14.934 -17.336 -53.421 1.00 20.79 95 GLU D O 1
ATOM 8609 N N . LEU D 1 117 ? -13.979 -17.645 -55.458 1.00 19.97 96 LEU D N 1
ATOM 8610 C CA . LEU D 1 117 ? -12.662 -17.202 -55.004 1.00 20.24 96 LEU D CA 1
ATOM 8611 C C . LEU D 1 117 ? -12.548 -15.675 -55.092 1.00 20.60 96 LEU D C 1
ATOM 8612 O O . LEU D 1 117 ? -12.115 -15.034 -54.135 1.00 20.42 96 LEU D O 1
ATOM 8617 N N . ASP D 1 118 ? -12.949 -15.109 -56.229 1.00 20.70 97 ASP D N 1
ATOM 8618 C CA . ASP D 1 118 ? -12.677 -13.704 -56.511 1.00 20.75 97 ASP D CA 1
ATOM 8619 C C . ASP D 1 118 ? -13.587 -12.798 -55.697 1.00 20.41 97 ASP D C 1
ATOM 8620 O O . ASP D 1 118 ? -13.172 -11.731 -55.253 1.00 20.56 97 ASP D O 1
ATOM 8625 N N . PHE D 1 119 ? -14.828 -13.214 -55.531 1.00 19.79 98 PHE D N 1
ATOM 8626 C CA . PHE D 1 119 ? -15.746 -12.443 -54.734 1.00 19.33 98 PHE D CA 1
ATOM 8627 C C . PHE D 1 119 ? -15.871 -13.015 -53.321 1.00 18.88 98 PHE D C 1
ATOM 8628 O O . PHE D 1 119 ? -15.492 -12.391 -52.329 1.00 18.93 98 PHE D O 1
ATOM 8636 N N . GLU D 1 120 ? -16.428 -14.213 -53.229 1.00 19.17 99 GLU D N 1
ATOM 8637 C CA . GLU D 1 120 ? -16.925 -14.702 -51.957 1.00 19.99 99 GLU D CA 1
ATOM 8638 C C . GLU D 1 120 ? -15.822 -14.913 -50.911 1.00 19.84 99 GLU D C 1
ATOM 8639 O O . GLU D 1 120 ? -16.045 -14.661 -49.731 1.00 17.71 99 GLU D O 1
ATOM 8645 N N . ALA D 1 121 ? -14.642 -15.367 -51.352 1.00 19.70 100 ALA D N 1
ATOM 8646 C CA . ALA D 1 121 ? -13.545 -15.617 -50.441 1.00 20.30 100 ALA D CA 1
ATOM 8647 C C . ALA D 1 121 ? -12.773 -14.317 -50.123 1.00 20.47 100 ALA D C 1
ATOM 8648 O O . ALA D 1 121 ? -12.063 -14.233 -49.121 1.00 21.34 100 ALA D O 1
ATOM 8650 N N . ASN D 1 122 ? -12.924 -13.288 -50.947 1.00 19.79 101 ASN D N 1
ATOM 8651 C CA . ASN D 1 122 ? -12.265 -12.030 -50.643 1.00 19.40 101 ASN D CA 1
ATOM 8652 C C . ASN D 1 122 ? -13.093 -11.111 -49.744 1.00 19.76 101 ASN D C 1
ATOM 8653 O O . ASN D 1 122 ? -12.556 -10.247 -49.035 1.00 19.52 101 ASN D O 1
ATOM 8658 N N . LEU D 1 123 ? -14.397 -11.328 -49.737 1.00 18.92 102 LEU D N 1
ATOM 8659 C CA . LEU D 1 123 ? -15.270 -10.462 -48.972 1.00 19.78 102 LEU D CA 1
ATOM 8660 C C . LEU D 1 123 ? -14.951 -10.465 -47.457 1.00 19.98 102 LEU D C 1
ATOM 8661 O O . LEU D 1 123 ? -14.983 -9.410 -46.848 1.00 19.87 102 LEU D O 1
ATOM 8666 N N . PRO D 1 124 ? -14.653 -11.643 -46.853 1.00 20.00 103 PRO D N 1
ATOM 8667 C CA . PRO D 1 124 ? -14.332 -11.532 -45.411 1.00 20.44 103 PRO D CA 1
ATOM 8668 C C . PRO D 1 124 ? -13.069 -10.697 -45.163 1.00 20.35 103 PRO D C 1
ATOM 8669 O O . PRO D 1 124 ? -12.953 -10.079 -44.108 1.00 20.54 103 PRO D O 1
ATOM 8673 N N . ILE D 1 125 ? -12.146 -10.674 -46.126 1.00 20.32 104 ILE D N 1
ATOM 8674 C CA . ILE D 1 125 ? -10.921 -9.895 -45.997 1.00 20.42 104 ILE D CA 1
ATOM 8675 C C . ILE D 1 125 ? -11.259 -8.402 -46.050 1.00 20.34 104 ILE D C 1
ATOM 8676 O O . ILE D 1 125 ? -10.744 -7.623 -45.257 1.00 20.78 104 ILE D O 1
ATOM 8681 N N . VAL D 1 126 ? -12.150 -8.017 -46.970 1.00 19.72 105 VAL D N 1
ATOM 8682 C CA . VAL D 1 126 ? -12.595 -6.627 -47.063 1.00 19.14 105 VAL D CA 1
ATOM 8683 C C . VAL D 1 126 ? -13.216 -6.217 -45.715 1.00 19.53 105 VAL D C 1
ATOM 8684 O O . VAL D 1 126 ? -12.916 -5.139 -45.182 1.00 19.61 105 VAL D O 1
ATOM 8688 N N . ARG D 1 127 ? -14.073 -7.088 -45.178 1.00 18.31 106 ARG D N 1
ATOM 8689 C CA . ARG D 1 127 ? -14.762 -6.810 -43.933 1.00 19.54 106 ARG D CA 1
ATOM 8690 C C . ARG D 1 127 ? -13.836 -6.698 -42.705 1.00 20.41 106 ARG D C 1
ATOM 8691 O O . ARG D 1 127 ? -14.096 -5.898 -41.813 1.00 20.93 106 ARG D O 1
ATOM 8699 N N . SER D 1 128 ? -12.784 -7.515 -42.647 1.00 20.12 107 SER D N 1
ATOM 8700 C CA . SER D 1 128 ? -11.745 -7.366 -41.618 1.00 20.26 107 SER D CA 1
ATOM 8701 C C . SER D 1 128 ? -11.007 -6.029 -41.766 1.00 20.82 107 SER D C 1
ATOM 8702 O O . SER D 1 128 ? -10.663 -5.392 -40.748 1.00 21.73 107 SER D O 1
ATOM 8705 N N . ALA D 1 129 ? -10.740 -5.604 -43.009 1.00 19.44 108 ALA D N 1
ATOM 8706 C CA . ALA D 1 129 ? -10.116 -4.276 -43.222 1.00 19.30 108 ALA D CA 1
ATOM 8707 C C . ALA D 1 129 ? -11.021 -3.172 -42.671 1.00 19.62 108 ALA D C 1
ATOM 8708 O O . ALA D 1 129 ? -10.549 -2.214 -42.054 1.00 19.07 108 ALA D O 1
ATOM 8710 N N . VAL D 1 130 ? -12.328 -3.316 -42.903 1.00 20.17 109 VAL D N 1
ATOM 8711 C CA . VAL D 1 130 ? -13.312 -2.396 -42.353 1.00 21.07 109 VAL D CA 1
ATOM 8712 C C . VAL D 1 130 ? -13.225 -2.375 -40.807 1.00 21.83 109 VAL D C 1
ATOM 8713 O O . VAL D 1 130 ? -13.065 -1.303 -40.189 1.00 21.70 109 VAL D O 1
ATOM 8717 N N . LYS D 1 131 ? -13.324 -3.561 -40.215 1.00 21.45 110 LYS D N 1
ATOM 8718 C CA . LYS D 1 131 ? -13.381 -3.757 -38.762 1.00 21.05 110 LYS D CA 1
ATOM 8719 C C . LYS D 1 131 ? -12.184 -3.100 -38.043 1.00 21.09 110 LYS D C 1
ATOM 8720 O O . LYS D 1 131 ? -12.357 -2.415 -37.030 1.00 20.75 110 LYS D O 1
ATOM 8726 N N . TYR D 1 132 ? -10.987 -3.249 -38.607 1.00 20.91 111 TYR D N 1
ATOM 8727 C CA . TYR D 1 132 ? -9.770 -2.827 -37.931 1.00 21.86 111 TYR D CA 1
ATOM 8728 C C . TYR D 1 132 ? -9.256 -1.455 -38.371 1.00 22.67 111 TYR D C 1
ATOM 8729 O O . TYR D 1 132 ? -8.204 -1.045 -37.933 1.00 22.41 111 TYR D O 1
ATOM 8738 N N . GLY D 1 133 ? -10.020 -0.768 -39.237 1.00 22.16 112 GLY D N 1
ATOM 8739 C CA . GLY D 1 133 ? -9.684 0.560 -39.722 1.00 22.39 112 GLY D CA 1
ATOM 8740 C C . GLY D 1 133 ? -8.454 0.607 -40.607 1.00 22.07 112 GLY D C 1
ATOM 8741 O O . GLY D 1 133 ? -7.678 1.524 -40.519 1.00 22.58 112 GLY D O 1
ATOM 8742 N N . LYS D 1 134 ? -8.282 -0.363 -41.488 1.00 22.17 113 LYS D N 1
ATOM 8743 C CA . LYS D 1 134 ? -7.062 -0.435 -42.309 1.00 22.49 113 LYS D CA 1
ATOM 8744 C C . LYS D 1 134 ? -7.213 0.245 -43.672 1.00 23.29 113 LYS D C 1
ATOM 8745 O O . LYS D 1 134 ? -8.327 0.665 -44.057 1.00 24.65 113 LYS D O 1
ATOM 8751 N N . HIS D 1 135 ? -6.101 0.356 -44.400 1.00 23.00 114 HIS D N 1
ATOM 8752 C CA . HIS D 1 135 ? -6.134 0.851 -45.779 1.00 23.28 114 HIS D CA 1
ATOM 8753 C C . HIS D 1 135 ? -6.220 -0.355 -46.720 1.00 22.11 114 HIS D C 1
ATOM 8754 O O . HIS D 1 135 ? -5.261 -1.109 -46.855 1.00 22.26 114 HIS D O 1
ATOM 8761 N N . LEU D 1 136 ? -7.383 -0.548 -47.326 1.00 21.05 115 LEU D N 1
ATOM 8762 C CA . LEU D 1 136 ? -7.606 -1.640 -48.254 1.00 20.47 115 LEU D CA 1
ATOM 8763 C C . LEU D 1 136 ? -7.203 -1.203 -49.656 1.00 20.51 115 LEU D C 1
ATOM 8764 O O . LEU D 1 136 ? -7.821 -0.277 -50.217 1.00 20.94 115 LEU D O 1
ATOM 8769 N N . VAL D 1 137 ? -6.175 -1.839 -50.219 1.00 19.67 116 VAL D N 1
ATOM 8770 C CA . VAL D 1 137 ? -5.711 -1.507 -51.587 1.00 20.48 116 VAL D CA 1
ATOM 8771 C C . VAL D 1 137 ? -6.042 -2.691 -52.468 1.00 20.35 116 VAL D C 1
ATOM 8772 O O . VAL D 1 137 ? -5.349 -3.725 -52.465 1.00 19.02 116 VAL D O 1
ATOM 8776 N N . PHE D 1 138 ? -7.129 -2.561 -53.219 1.00 20.41 117 PHE D N 1
ATOM 8777 C CA . PHE D 1 138 ? -7.707 -3.754 -53.822 1.00 20.31 117 PHE D CA 1
ATOM 8778 C C . PHE D 1 138 ? -7.470 -3.860 -55.346 1.00 20.87 117 PHE D C 1
ATOM 8779 O O . PHE D 1 138 ? -7.683 -2.890 -56.075 1.00 21.30 117 PHE D O 1
ATOM 8787 N N . PRO D 1 139 ? -7.025 -5.039 -55.839 1.00 20.96 118 PRO D N 1
ATOM 8788 C CA . PRO D 1 139 ? -6.879 -5.184 -57.299 1.00 21.26 118 PRO D CA 1
ATOM 8789 C C . PRO D 1 139 ? -8.229 -5.380 -57.991 1.00 20.98 118 PRO D C 1
ATOM 8790 O O . PRO D 1 139 ? -8.770 -6.482 -58.026 1.00 21.49 118 PRO D O 1
ATOM 8794 N N . SER D 1 140 ? -8.785 -4.287 -58.486 1.00 21.66 119 SER D N 1
ATOM 8795 C CA . SER D 1 140 ? -9.853 -4.362 -59.428 1.00 22.37 119 SER D CA 1
ATOM 8796 C C . SER D 1 140 ? -9.243 -4.846 -60.773 1.00 22.90 119 SER D C 1
ATOM 8797 O O . SER D 1 140 ? -8.112 -5.349 -60.797 1.00 24.00 119 SER D O 1
ATOM 8800 N N . THR D 1 141 ? -9.989 -4.761 -61.866 1.00 23.84 120 THR D N 1
ATOM 8801 C CA . THR D 1 141 ? -9.499 -5.236 -63.166 1.00 23.72 120 THR D CA 1
ATOM 8802 C C . THR D 1 141 ? -9.815 -4.262 -64.293 1.00 24.80 120 THR D C 1
ATOM 8803 O O . THR D 1 141 ? -10.875 -3.604 -64.302 1.00 24.46 120 THR D O 1
ATOM 8807 N N . SER D 1 142 ? -8.921 -4.237 -65.285 1.00 26.00 121 SER D N 1
ATOM 8808 C CA . SER D 1 142 ? -9.139 -3.510 -66.566 1.00 26.93 121 SER D CA 1
ATOM 8809 C C . SER D 1 142 ? -10.388 -3.995 -67.295 1.00 27.75 121 SER D C 1
ATOM 8810 O O . SER D 1 142 ? -11.049 -3.212 -67.980 1.00 28.26 121 SER D O 1
ATOM 8813 N N . GLU D 1 143 ? -10.726 -5.272 -67.116 1.00 27.83 122 GLU D N 1
ATOM 8814 C CA . GLU D 1 143 ? -11.952 -5.856 -67.669 1.00 28.79 122 GLU D CA 1
ATOM 8815 C C . GLU D 1 143 ? -13.272 -5.299 -67.141 1.00 27.87 122 GLU D C 1
ATOM 8816 O O . GLU D 1 143 ? -14.333 -5.597 -67.694 1.00 27.02 122 GLU D O 1
ATOM 8822 N N . VAL D 1 144 ? -13.239 -4.540 -66.050 1.00 27.34 123 VAL D N 1
ATOM 8823 C CA . VAL D 1 144 ? -14.497 -4.066 -65.474 1.00 26.92 123 VAL D CA 1
ATOM 8824 C C . VAL D 1 144 ? -15.278 -3.150 -66.446 1.00 27.39 123 VAL D C 1
ATOM 8825 O O . VAL D 1 144 ? -16.495 -3.060 -66.364 1.00 26.91 123 VAL D O 1
ATOM 8829 N N . TYR D 1 145 ? -14.560 -2.469 -67.348 1.00 27.65 124 TYR D N 1
ATOM 8830 C CA . TYR D 1 145 ? -15.188 -1.601 -68.371 1.00 27.54 124 TYR D CA 1
ATOM 8831 C C . TYR D 1 145 ? -15.946 -2.377 -69.419 1.00 27.82 124 TYR D C 1
ATOM 8832 O O . TYR D 1 145 ? -16.898 -1.858 -70.005 1.00 28.60 124 TYR D O 1
ATOM 8841 N N . GLY D 1 146 ? -15.543 -3.626 -69.627 1.00 27.65 125 GLY D N 1
ATOM 8842 C CA . GLY D 1 146 ? -16.213 -4.499 -70.565 1.00 28.48 125 GLY D CA 1
ATOM 8843 C C . GLY D 1 146 ? -16.123 -3.956 -71.970 1.00 29.43 125 GLY D C 1
ATOM 8844 O O . GLY D 1 146 ? -15.063 -3.535 -72.412 1.00 28.95 125 GLY D O 1
ATOM 8845 N N . MET D 1 147 ? -17.261 -3.949 -72.654 1.00 30.65 126 MET D N 1
ATOM 8846 C CA . MET D 1 147 ? -17.352 -3.499 -74.040 1.00 31.97 126 MET D CA 1
ATOM 8847 C C . MET D 1 147 ? -17.614 -1.995 -74.121 1.00 32.40 126 MET D C 1
ATOM 8848 O O . MET D 1 147 ? -18.391 -1.547 -74.933 1.00 32.70 126 MET D O 1
ATOM 8853 N N . CYS D 1 148 ? -16.953 -1.229 -73.257 1.00 32.45 127 CYS D N 1
ATOM 8854 C CA . CYS D 1 148 ? -17.081 0.226 -73.226 1.00 32.91 127 CYS D CA 1
ATOM 8855 C C . CYS D 1 148 ? -16.612 0.811 -74.560 1.00 33.78 127 CYS D C 1
ATOM 8856 O O . CYS D 1 148 ? -15.607 0.365 -75.099 1.00 33.96 127 CYS D O 1
ATOM 8859 N N . ALA D 1 149 ? -17.354 1.782 -75.090 1.00 35.15 128 ALA D N 1
ATOM 8860 C CA . ALA D 1 149 ? -17.015 2.445 -76.362 1.00 36.43 128 ALA D CA 1
ATOM 8861 C C . ALA D 1 149 ? -16.106 3.692 -76.239 1.00 37.03 128 ALA D C 1
ATOM 8862 O O . ALA D 1 149 ? -15.603 4.189 -77.263 1.00 37.64 128 ALA D O 1
ATOM 8864 N N . ASP D 1 150 ? -15.923 4.201 -75.015 1.00 35.95 129 ASP D N 1
ATOM 8865 C CA . ASP D 1 150 ? -15.139 5.417 -74.772 1.00 36.73 129 ASP D CA 1
ATOM 8866 C C . ASP D 1 150 ? -13.717 5.287 -75.315 1.00 37.13 129 ASP D C 1
ATOM 8867 O O . ASP D 1 150 ? -13.094 4.217 -75.164 1.00 37.11 129 ASP D O 1
ATOM 8872 N N . GLU D 1 151 ? -13.223 6.358 -75.954 1.00 36.99 130 GLU D N 1
ATOM 8873 C CA . GLU D 1 151 ? -11.836 6.435 -76.431 1.00 36.95 130 GLU D CA 1
ATOM 8874 C C . GLU D 1 151 ? -10.816 6.130 -75.328 1.00 36.36 130 GLU D C 1
ATOM 8875 O O . GLU D 1 151 ? -9.801 5.476 -75.591 1.00 36.95 130 GLU D O 1
ATOM 8877 N N . GLN D 1 152 ? -11.073 6.606 -74.106 1.00 35.66 131 GLN D N 1
ATOM 8878 C CA . GLN D 1 152 ? -10.287 6.180 -72.933 1.00 35.20 131 GLN D CA 1
ATOM 8879 C C . GLN D 1 152 ? -11.171 5.778 -71.755 1.00 33.59 131 GLN D C 1
ATOM 8880 O O . GLN D 1 152 ? -12.186 6.432 -71.455 1.00 33.62 131 GLN D O 1
ATOM 8886 N N . PHE D 1 153 ? -10.773 4.708 -71.081 1.00 31.37 132 PHE D N 1
ATOM 8887 C CA . PHE D 1 153 ? -11.587 4.149 -70.019 1.00 30.37 132 PHE D CA 1
ATOM 8888 C C . PHE D 1 153 ? -11.432 4.985 -68.761 1.00 29.27 132 PHE D C 1
ATOM 8889 O O . PHE D 1 153 ? -10.376 5.011 -68.155 1.00 29.69 132 PHE D O 1
ATOM 8897 N N . ASP D 1 154 ? -12.484 5.696 -68.390 1.00 28.64 133 ASP D N 1
ATOM 8898 C CA . ASP D 1 154 ? -12.394 6.673 -67.302 1.00 28.53 133 ASP D CA 1
ATOM 8899 C C . ASP D 1 154 ? -13.014 6.121 -66.008 1.00 27.72 133 ASP D C 1
ATOM 8900 O O . ASP D 1 154 ? -14.228 5.909 -65.953 1.00 27.24 133 ASP D O 1
ATOM 8905 N N . PRO D 1 155 ? -12.182 5.910 -64.956 1.00 27.11 134 PRO D N 1
ATOM 8906 C CA . PRO D 1 155 ? -12.721 5.224 -63.754 1.00 26.56 134 PRO D CA 1
ATOM 8907 C C . PRO D 1 155 ? -13.823 6.044 -63.042 1.00 27.51 134 PRO D C 1
ATOM 8908 O O . PRO D 1 155 ? -14.599 5.478 -62.264 1.00 27.06 134 PRO D O 1
ATOM 8912 N N . ASP D 1 156 ? -13.884 7.360 -63.311 1.00 28.09 135 ASP D N 1
ATOM 8913 C CA . ASP D 1 156 ? -14.860 8.235 -62.661 1.00 28.01 135 ASP D CA 1
ATOM 8914 C C . ASP D 1 156 ? -16.110 8.452 -63.484 1.00 28.37 135 ASP D C 1
ATOM 8915 O O . ASP D 1 156 ? -17.027 9.142 -63.023 1.00 28.75 135 ASP D O 1
ATOM 8920 N N . ALA D 1 157 ? -16.152 7.899 -64.701 1.00 27.51 136 ALA D N 1
ATOM 8921 C CA . ALA D 1 157 ? -17.221 8.259 -65.641 1.00 28.52 136 ALA D CA 1
ATOM 8922 C C . ALA D 1 157 ? -17.663 7.178 -66.643 1.00 28.37 136 ALA D C 1
ATOM 8923 O O . ALA D 1 157 ? -18.832 7.158 -67.009 1.00 28.81 136 ALA D O 1
ATOM 8925 N N . SER D 1 158 ? -16.741 6.330 -67.120 1.00 27.59 137 SER D N 1
ATOM 8926 C CA . SER D 1 158 ? -17.069 5.378 -68.175 1.00 27.84 137 SER D CA 1
ATOM 8927 C C . SER D 1 158 ? -18.140 4.376 -67.715 1.00 28.04 137 SER D C 1
ATOM 8928 O O . SER D 1 158 ? -18.110 3.855 -66.564 1.00 27.03 137 SER D O 1
ATOM 8931 N N . ALA D 1 159 ? -19.097 4.136 -68.608 1.00 28.34 138 ALA D N 1
ATOM 8932 C CA . ALA D 1 159 ? -20.096 3.093 -68.405 1.00 28.38 138 ALA D CA 1
ATOM 8933 C C . ALA D 1 159 ? -19.465 1.709 -68.552 1.00 27.63 138 ALA D C 1
ATOM 8934 O O . ALA D 1 159 ? -18.408 1.562 -69.179 1.00 27.80 138 ALA D O 1
ATOM 8936 N N . LEU D 1 160 ? -20.114 0.688 -67.982 1.00 27.24 139 LEU D N 1
ATOM 8937 C CA . LEU D 1 160 ? -19.531 -0.674 -67.907 1.00 26.29 139 LEU D CA 1
ATOM 8938 C C . LEU D 1 160 ? -20.499 -1.649 -68.524 1.00 26.33 139 LEU D C 1
ATOM 8939 O O . LEU D 1 160 ? -21.640 -1.744 -68.074 1.00 26.61 139 LEU D O 1
ATOM 8944 N N . THR D 1 161 ? -20.040 -2.377 -69.536 1.00 25.74 140 THR D N 1
ATOM 8945 C CA . THR D 1 161 ? -20.943 -3.123 -70.402 1.00 25.83 140 THR D CA 1
ATOM 8946 C C . THR D 1 161 ? -20.483 -4.563 -70.574 1.00 25.13 140 THR D C 1
ATOM 8947 O O . THR D 1 161 ? -19.395 -4.807 -71.099 1.00 26.62 140 THR D O 1
ATOM 8951 N N . TYR D 1 162 ? -21.295 -5.512 -70.133 1.00 24.28 141 TYR D N 1
ATOM 8952 C CA . TYR D 1 162 ? -20.977 -6.950 -70.315 1.00 24.48 141 TYR D CA 1
ATOM 8953 C C . TYR D 1 162 ? -21.994 -7.594 -71.213 1.00 24.18 141 TYR D C 1
ATOM 8954 O O . TYR D 1 162 ? -23.054 -7.014 -71.479 1.00 25.08 141 TYR D O 1
ATOM 8963 N N . GLY D 1 163 ? -21.696 -8.798 -71.673 1.00 23.65 142 GLY D N 1
ATOM 8964 C CA . GLY D 1 163 ? -22.653 -9.502 -72.525 1.00 22.88 142 GLY D CA 1
ATOM 8965 C C . GLY D 1 163 ? -23.784 -10.094 -71.684 1.00 23.36 142 GLY D C 1
ATOM 8966 O O . GLY D 1 163 ? -23.899 -9.835 -70.486 1.00 22.54 142 GLY D O 1
ATOM 8967 N N . PRO D 1 164 ? -24.624 -10.910 -72.308 1.00 23.70 143 PRO D N 1
ATOM 8968 C CA . PRO D 1 164 ? -25.746 -11.517 -71.619 1.00 24.12 143 PRO D CA 1
ATOM 8969 C C . PRO D 1 164 ? -25.319 -12.573 -70.601 1.00 23.66 143 PRO D C 1
ATOM 8970 O O . PRO D 1 164 ? -24.136 -12.967 -70.547 1.00 22.94 143 PRO D O 1
ATOM 8974 N N . ILE D 1 165 ? -26.296 -13.038 -69.829 1.00 23.52 144 ILE D N 1
ATOM 8975 C CA . ILE D 1 165 ? -26.070 -14.105 -68.863 1.00 23.79 144 ILE D CA 1
ATOM 8976 C C . ILE D 1 165 ? -25.546 -15.392 -69.537 1.00 24.76 144 ILE D C 1
ATOM 8977 O O . ILE D 1 165 ? -24.742 -16.118 -68.930 1.00 24.18 144 ILE D O 1
ATOM 8982 N N . ASN D 1 166 ? -25.972 -15.661 -70.779 1.00 26.04 145 ASN D N 1
ATOM 8983 C CA . ASN D 1 166 ? -25.577 -16.889 -71.458 1.00 27.30 145 ASN D CA 1
ATOM 8984 C C . ASN D 1 166 ? -24.132 -16.861 -71.979 1.00 28.40 145 ASN D C 1
ATOM 8985 O O . ASN D 1 166 ? -23.695 -17.795 -72.666 1.00 28.92 145 ASN D O 1
ATOM 8990 N N . LYS D 1 167 ? -23.407 -15.783 -71.652 1.00 27.34 146 LYS D N 1
ATOM 8991 C CA . LYS D 1 167 ? -21.965 -15.706 -71.861 1.00 27.63 146 LYS D CA 1
ATOM 8992 C C . LYS D 1 167 ? -21.293 -15.621 -70.487 1.00 26.57 146 LYS D C 1
ATOM 8993 O O . LYS D 1 167 ? -21.150 -14.526 -69.921 1.00 25.06 146 LYS D O 1
ATOM 8999 N N . PRO D 1 168 ? -20.911 -16.789 -69.934 1.00 26.68 147 PRO D N 1
ATOM 9000 C CA . PRO D 1 168 ? -20.458 -16.804 -68.555 1.00 26.04 147 PRO D CA 1
ATOM 9001 C C . PRO D 1 168 ? -19.069 -16.231 -68.395 1.00 25.91 147 PRO D C 1
ATOM 9002 O O . PRO D 1 168 ? -18.608 -16.022 -67.262 1.00 24.96 147 PRO D O 1
ATOM 9006 N N . ARG D 1 169 ? -18.377 -15.974 -69.491 1.00 25.76 148 ARG D N 1
ATOM 9007 C CA . ARG D 1 169 ? -17.084 -15.333 -69.342 1.00 26.89 148 ARG D CA 1
ATOM 9008 C C . ARG D 1 169 ? -17.200 -14.033 -68.516 1.00 25.49 148 ARG D C 1
ATOM 9009 O O . ARG D 1 169 ? -16.277 -13.673 -67.805 1.00 25.27 148 ARG D O 1
ATOM 9017 N N . TRP D 1 170 ? -18.355 -13.368 -68.588 1.00 25.20 149 TRP D N 1
ATOM 9018 C CA . TRP D 1 170 ? -18.551 -12.068 -67.935 1.00 23.99 149 TRP D CA 1
ATOM 9019 C C . TRP D 1 170 ? -18.687 -12.179 -66.392 1.00 22.94 149 TRP D C 1
ATOM 9020 O O . TRP D 1 170 ? -18.759 -11.176 -65.708 1.00 21.77 149 TRP D O 1
ATOM 9031 N N . ILE D 1 171 ? -18.699 -13.406 -65.856 1.00 22.27 150 ILE D N 1
ATOM 9032 C CA . ILE D 1 171 ? -18.750 -13.578 -64.409 1.00 21.90 150 ILE D CA 1
ATOM 9033 C C . ILE D 1 171 ? -17.493 -13.019 -63.728 1.00 21.75 150 ILE D C 1
ATOM 9034 O O . ILE D 1 171 ? -17.558 -12.555 -62.585 1.00 21.82 150 ILE D O 1
ATOM 9039 N N . TYR D 1 172 ? -16.359 -13.042 -64.417 1.00 21.75 151 TYR D N 1
ATOM 9040 C CA . TYR D 1 172 ? -15.158 -12.424 -63.832 1.00 22.16 151 TYR D CA 1
ATOM 9041 C C . TYR D 1 172 ? -15.378 -10.927 -63.678 1.00 21.64 151 TYR D C 1
ATOM 9042 O O . TYR D 1 172 ? -15.311 -10.392 -62.580 1.00 21.03 151 TYR D O 1
ATOM 9051 N N . ALA D 1 173 ? -15.671 -10.244 -64.783 1.00 22.44 152 ALA D N 1
ATOM 9052 C CA . ALA D 1 173 ? -15.898 -8.779 -64.716 1.00 22.93 152 ALA D CA 1
ATOM 9053 C C . ALA D 1 173 ? -17.055 -8.395 -63.759 1.00 22.23 152 ALA D C 1
ATOM 9054 O O . ALA D 1 173 ? -16.946 -7.471 -63.013 1.00 22.32 152 ALA D O 1
ATOM 9056 N N . CYS D 1 174 ? -18.168 -9.108 -63.823 1.00 22.77 153 CYS D N 1
ATOM 9057 C CA . CYS D 1 174 ? -19.293 -8.838 -62.952 1.00 22.80 153 CYS D CA 1
ATOM 9058 C C . CYS D 1 174 ? -18.949 -9.100 -61.472 1.00 21.57 153 CYS D C 1
ATOM 9059 O O . CYS D 1 174 ? -19.404 -8.361 -60.628 1.00 21.70 153 CYS D O 1
ATOM 9062 N N . SER D 1 175 ? -18.160 -10.144 -61.165 1.00 20.64 154 SER D N 1
ATOM 9063 C CA . SER D 1 175 ? -17.775 -10.433 -59.768 1.00 19.99 154 SER D CA 1
ATOM 9064 C C . SER D 1 175 ? -16.901 -9.295 -59.269 1.00 20.02 154 SER D C 1
ATOM 9065 O O . SER D 1 175 ? -17.060 -8.837 -58.129 1.00 19.46 154 SER D O 1
ATOM 9068 N N . LYS D 1 176 ? -15.974 -8.864 -60.123 1.00 20.01 155 LYS D N 1
ATOM 9069 C CA . LYS D 1 176 ? -15.037 -7.785 -59.769 1.00 20.98 155 LYS D CA 1
ATOM 9070 C C . LYS D 1 176 ? -15.759 -6.445 -59.614 1.00 20.80 155 LYS D C 1
ATOM 9071 O O . LYS D 1 176 ? -15.466 -5.685 -58.694 1.00 21.64 155 LYS D O 1
ATOM 9077 N N . GLN D 1 177 ? -16.712 -6.171 -60.502 1.00 21.17 156 GLN D N 1
ATOM 9078 C CA . GLN D 1 177 ? -17.507 -4.946 -60.392 1.00 21.21 156 GLN D CA 1
ATOM 9079 C C . GLN D 1 177 ? -18.259 -4.908 -59.061 1.00 21.16 156 GLN D C 1
ATOM 9080 O O . GLN D 1 177 ? -18.335 -3.862 -58.429 1.00 22.60 156 GLN D O 1
ATOM 9086 N N . LEU D 1 178 ? -18.843 -6.039 -58.658 1.00 20.21 157 LEU D N 1
ATOM 9087 C CA . LEU D 1 178 ? -19.680 -6.030 -57.483 1.00 19.90 157 LEU D CA 1
ATOM 9088 C C . LEU D 1 178 ? -18.802 -5.853 -56.265 1.00 19.69 157 LEU D C 1
ATOM 9089 O O . LEU D 1 178 ? -19.147 -5.119 -55.343 1.00 19.89 157 LEU D O 1
ATOM 9094 N N . MET D 1 179 ? -17.646 -6.511 -56.276 1.00 19.92 158 MET D N 1
ATOM 9095 C CA . MET D 1 179 ? -16.666 -6.288 -55.219 1.00 19.35 158 MET D CA 1
ATOM 9096 C C . MET D 1 179 ? -16.322 -4.801 -55.146 1.00 19.96 158 MET D C 1
ATOM 9097 O O . MET D 1 179 ? -16.236 -4.280 -54.040 1.00 20.26 158 MET D O 1
ATOM 9102 N N . ASP D 1 180 ? -16.125 -4.125 -56.295 1.00 19.75 159 ASP D N 1
ATOM 9103 C CA . ASP D 1 180 ? -15.824 -2.663 -56.266 1.00 20.61 159 ASP D CA 1
ATOM 9104 C C . ASP D 1 180 ? -16.947 -1.858 -55.617 1.00 20.27 159 ASP D C 1
ATOM 9105 O O . ASP D 1 180 ? -16.678 -0.917 -54.890 1.00 20.91 159 ASP D O 1
ATOM 9110 N N . ARG D 1 181 ? -18.197 -2.220 -55.913 1.00 20.74 160 ARG D N 1
ATOM 9111 C CA . ARG D 1 181 ? -19.337 -1.490 -55.389 1.00 21.38 160 ARG D CA 1
ATOM 9112 C C . ARG D 1 181 ? -19.499 -1.761 -53.903 1.00 21.58 160 ARG D C 1
ATOM 9113 O O . ARG D 1 181 ? -19.865 -0.854 -53.154 1.00 22.30 160 ARG D O 1
ATOM 9121 N N . VAL D 1 182 ? -19.187 -2.988 -53.476 1.00 20.88 161 VAL D N 1
ATOM 9122 C CA . VAL D 1 182 ? -19.249 -3.324 -52.046 1.00 20.60 161 VAL D CA 1
ATOM 9123 C C . VAL D 1 182 ? -18.171 -2.532 -51.275 1.00 21.26 161 VAL D C 1
ATOM 9124 O O . VAL D 1 182 ? -18.458 -1.936 -50.223 1.00 20.61 161 VAL D O 1
ATOM 9128 N N . ILE D 1 183 ? -16.949 -2.515 -51.815 1.00 21.14 162 ILE D N 1
ATOM 9129 C CA . ILE D 1 183 ? -15.867 -1.729 -51.213 1.00 21.34 162 ILE D CA 1
ATOM 9130 C C . ILE D 1 183 ? -16.279 -0.243 -51.158 1.00 22.50 162 ILE D C 1
ATOM 9131 O O . ILE D 1 183 ? -16.110 0.426 -50.116 1.00 23.00 162 ILE D O 1
ATOM 9136 N N . TRP D 1 184 ? -16.828 0.250 -52.270 1.00 22.44 163 TRP D N 1
ATOM 9137 C CA . TRP D 1 184 ? -17.313 1.632 -52.345 1.00 22.87 163 TRP D CA 1
ATOM 9138 C C . TRP D 1 184 ? -18.360 1.916 -51.265 1.00 23.20 163 TRP D C 1
ATOM 9139 O O . TRP D 1 184 ? -18.292 2.958 -50.594 1.00 24.17 163 TRP D O 1
ATOM 9150 N N . GLY D 1 185 ? -19.330 1.010 -51.111 1.00 22.00 164 GLY D N 1
ATOM 9151 C CA . GLY D 1 185 ? -20.328 1.138 -50.040 1.00 21.40 164 GLY D CA 1
ATOM 9152 C C . GLY D 1 185 ? -19.734 1.232 -48.651 1.00 21.52 164 GLY D C 1
ATOM 9153 O O . GLY D 1 185 ? -20.235 1.981 -47.792 1.00 21.73 164 GLY D O 1
ATOM 9154 N N . TYR D 1 186 ? -18.667 0.475 -48.417 1.00 21.17 165 TYR D N 1
ATOM 9155 C CA . TYR D 1 186 ? -17.934 0.569 -47.158 1.00 21.49 165 TYR D CA 1
ATOM 9156 C C . TYR D 1 186 ? -17.167 1.866 -47.034 1.00 22.36 165 TYR D C 1
ATOM 9157 O O . TYR D 1 186 ? -16.988 2.375 -45.936 1.00 22.74 165 TYR D O 1
ATOM 9166 N N . GLY D 1 187 ? -16.702 2.386 -48.166 1.00 23.87 166 GLY D N 1
ATOM 9167 C CA . GLY D 1 187 ? -16.076 3.717 -48.228 1.00 24.96 166 GLY D CA 1
ATOM 9168 C C . GLY D 1 187 ? -17.056 4.775 -47.775 1.00 25.83 166 GLY D C 1
ATOM 9169 O O . GLY D 1 187 ? -16.679 5.677 -47.045 1.00 26.62 166 GLY D O 1
ATOM 9170 N N . MET D 1 188 ? -18.322 4.651 -48.172 1.00 26.44 167 MET D N 1
ATOM 9171 C CA . MET D 1 188 ? -19.356 5.606 -47.721 1.00 27.96 167 MET D CA 1
ATOM 9172 C C . MET D 1 188 ? -19.565 5.562 -46.199 1.00 28.04 167 MET D C 1
ATOM 9173 O O . MET D 1 188 ? -20.072 6.504 -45.619 1.00 28.55 167 MET D O 1
ATOM 9178 N N . GLU D 1 189 ? -19.175 4.467 -45.555 1.00 28.39 168 GLU D N 1
ATOM 9179 C CA . GLU D 1 189 ? -19.324 4.336 -44.102 1.00 29.34 168 GLU D CA 1
ATOM 9180 C C . GLU D 1 189 ? -18.012 4.578 -43.382 1.00 29.21 168 GLU D C 1
ATOM 9181 O O . GLU D 1 189 ? -17.945 4.423 -42.157 1.00 29.45 168 GLU D O 1
ATOM 9187 N N . GLY D 1 190 ? -16.966 4.941 -44.128 1.00 29.43 169 GLY D N 1
ATOM 9188 C CA . GLY D 1 190 ? -15.658 5.279 -43.507 1.00 29.35 169 GLY D CA 1
ATOM 9189 C C . GLY D 1 190 ? -14.441 4.415 -43.849 1.00 28.35 169 GLY D C 1
ATOM 9190 O O . GLY D 1 190 ? -13.344 4.681 -43.366 1.00 27.90 169 GLY D O 1
ATOM 9191 N N . LEU D 1 191 ? -14.607 3.398 -44.704 1.00 27.18 170 LEU D N 1
ATOM 9192 C CA . LEU D 1 191 ? -13.482 2.507 -45.042 1.00 25.07 170 LEU D CA 1
ATOM 9193 C C . LEU D 1 191 ? -12.449 3.274 -45.852 1.00 24.75 170 LEU D C 1
ATOM 9194 O O . LEU D 1 191 ? -12.797 3.881 -46.832 1.00 24.14 170 LEU D O 1
ATOM 9199 N N . ASN D 1 192 ? -11.181 3.212 -45.455 1.00 24.22 171 ASN D N 1
ATOM 9200 C CA . ASN D 1 192 ? -10.093 3.805 -46.232 1.00 24.19 171 ASN D CA 1
ATOM 9201 C C . ASN D 1 192 ? -9.691 2.806 -47.324 1.00 23.70 171 ASN D C 1
ATOM 9202 O O . ASN D 1 192 ? -9.033 1.799 -47.032 1.00 24.23 171 ASN D O 1
ATOM 9207 N N . PHE D 1 193 ? -10.108 3.044 -48.569 1.00 23.03 172 PHE D N 1
ATOM 9208 C CA . PHE D 1 193 ? -9.747 2.106 -49.671 1.00 22.43 172 PHE D CA 1
ATOM 9209 C C . PHE D 1 193 ? -9.135 2.836 -50.874 1.00 22.34 172 PHE D C 1
ATOM 9210 O O . PHE D 1 193 ? -9.320 4.045 -51.026 1.00 22.91 172 PHE D O 1
ATOM 9218 N N . THR D 1 194 ? -8.435 2.073 -51.714 1.00 22.09 173 THR D N 1
ATOM 9219 C CA . THR D 1 194 ? -8.067 2.487 -53.057 1.00 22.47 173 THR D CA 1
ATOM 9220 C C . THR D 1 194 ? -8.229 1.283 -53.984 1.00 23.42 173 THR D C 1
ATOM 9221 O O . THR D 1 194 ? -7.709 0.188 -53.721 1.00 23.36 173 THR D O 1
ATOM 9225 N N . LEU D 1 195 ? -8.977 1.484 -55.057 1.00 23.32 174 LEU D N 1
ATOM 9226 C CA . LEU D 1 195 ? -9.107 0.450 -56.069 1.00 23.59 174 LEU D CA 1
ATOM 9227 C C . LEU D 1 195 ? -8.083 0.760 -57.154 1.00 23.60 174 LEU D C 1
ATOM 9228 O O . LEU D 1 195 ? -7.951 1.912 -57.562 1.00 24.44 174 LEU D O 1
ATOM 9233 N N . PHE D 1 196 ? -7.354 -0.260 -57.590 1.00 23.41 175 PHE D N 1
ATOM 9234 C CA . PHE D 1 196 ? -6.461 -0.124 -58.741 1.00 23.85 175 PHE D CA 1
ATOM 9235 C C . PHE D 1 196 ? -6.736 -1.173 -59.813 1.00 24.10 175 PHE D C 1
ATOM 9236 O O . PHE D 1 196 ? -7.046 -2.333 -59.487 1.00 22.50 175 PHE D O 1
ATOM 9244 N N . ARG D 1 197 ? -6.630 -0.748 -61.082 1.00 24.53 176 ARG D N 1
ATOM 9245 C CA . ARG D 1 197 ? -6.923 -1.608 -62.235 1.00 25.34 176 ARG D CA 1
ATOM 9246 C C . ARG D 1 197 ? -5.689 -1.625 -63.117 1.00 26.19 176 ARG D C 1
ATOM 9247 O O . ARG D 1 197 ? -5.444 -0.670 -63.856 1.00 26.73 176 ARG D O 1
ATOM 9255 N N . PRO D 1 198 ? -4.897 -2.705 -63.033 1.00 26.31 177 PRO D N 1
ATOM 9256 C CA . PRO D 1 198 ? -3.695 -2.786 -63.847 1.00 26.67 177 PRO D CA 1
ATOM 9257 C C . PRO D 1 198 ? -4.060 -3.149 -65.270 1.00 26.95 177 PRO D C 1
ATOM 9258 O O . PRO D 1 198 ? -4.864 -4.056 -65.472 1.00 27.31 177 PRO D O 1
ATOM 9262 N N . PHE D 1 199 ? -3.465 -2.449 -66.228 1.00 26.63 178 PHE D N 1
ATOM 9263 C CA . PHE D 1 199 ? -3.660 -2.717 -67.657 1.00 26.49 178 PHE D CA 1
ATOM 9264 C C . PHE D 1 199 ? -2.482 -3.490 -68.168 1.00 26.60 178 PHE D C 1
ATOM 9265 O O . PHE D 1 199 ? -1.404 -2.933 -68.358 1.00 26.38 178 PHE D O 1
ATOM 9273 N N . ASN D 1 200 ? -2.688 -4.798 -68.324 1.00 26.67 179 ASN D N 1
ATOM 9274 C CA . ASN D 1 200 ? -1.676 -5.704 -68.873 1.00 27.71 179 ASN D CA 1
ATOM 9275 C C . ASN D 1 200 ? -0.247 -5.408 -68.432 1.00 28.34 179 ASN D C 1
ATOM 9276 O O . ASN D 1 200 ? 0.614 -5.028 -69.260 1.00 29.52 179 ASN D O 1
ATOM 9281 N N . TRP D 1 201 ? 0.000 -5.576 -67.136 1.00 27.41 180 TRP D N 1
ATOM 9282 C CA . TRP D 1 201 ? 1.334 -5.428 -66.572 1.00 26.71 180 TRP D CA 1
ATOM 9283 C C . TRP D 1 201 ? 2.159 -6.583 -67.042 1.00 26.98 180 TRP D C 1
ATOM 9284 O O . TRP D 1 201 ? 1.693 -7.743 -67.077 1.00 26.09 180 TRP D O 1
ATOM 9295 N N . ILE D 1 202 ? 3.396 -6.266 -67.426 1.00 27.34 181 ILE D N 1
ATOM 9296 C CA . ILE D 1 202 ? 4.296 -7.295 -67.931 1.00 27.18 181 ILE D CA 1
ATOM 9297 C C . ILE D 1 202 ? 5.714 -7.087 -67.441 1.00 27.45 181 ILE D C 1
ATOM 9298 O O . ILE D 1 202 ? 6.160 -5.950 -67.210 1.00 26.52 181 ILE D O 1
ATOM 9303 N N . GLY D 1 203 ? 6.426 -8.196 -67.269 1.00 27.20 182 GLY D N 1
ATOM 9304 C CA . GLY D 1 203 ? 7.807 -8.102 -66.858 1.00 28.73 182 GLY D CA 1
ATOM 9305 C C . GLY D 1 203 ? 8.309 -9.472 -66.498 1.00 29.75 182 GLY D C 1
ATOM 9306 O O . GLY D 1 203 ? 7.608 -10.464 -66.721 1.00 29.11 182 GLY D O 1
ATOM 9307 N N . PRO D 1 204 ? 9.520 -9.536 -65.917 1.00 30.64 183 PRO D N 1
ATOM 9308 C CA . PRO D 1 204 ? 10.061 -10.807 -65.414 1.00 31.03 183 PRO D CA 1
ATOM 9309 C C . PRO D 1 204 ? 9.154 -11.369 -64.319 1.00 31.10 183 PRO D C 1
ATOM 9310 O O . PRO D 1 204 ? 8.453 -10.604 -63.629 1.00 31.20 183 PRO D O 1
ATOM 9314 N N . GLY D 1 205 ? 9.173 -12.686 -64.132 1.00 31.84 184 GLY D N 1
ATOM 9315 C CA . GLY D 1 205 ? 8.445 -13.298 -63.034 1.00 30.75 184 GLY D CA 1
ATOM 9316 C C . GLY D 1 205 ? 6.950 -13.292 -63.261 1.00 30.76 184 GLY D C 1
ATOM 9317 O O . GLY D 1 205 ? 6.182 -13.126 -62.309 1.00 31.15 184 GLY D O 1
ATOM 9318 N N . LEU D 1 206 ? 6.543 -13.467 -64.522 1.00 29.68 185 LEU D N 1
ATOM 9319 C CA . LEU D 1 206 ? 5.134 -13.592 -64.901 1.00 28.88 185 LEU D CA 1
ATOM 9320 C C . LEU D 1 206 ? 4.443 -14.741 -64.153 1.00 28.93 185 LEU D C 1
ATOM 9321 O O . LEU D 1 206 ? 5.002 -15.826 -64.058 1.00 29.32 185 LEU D O 1
ATOM 9326 N N . ASP D 1 207 ? 3.236 -14.528 -63.645 1.00 28.20 186 ASP D N 1
ATOM 9327 C CA . ASP D 1 207 ? 2.481 -15.663 -63.081 1.00 29.50 186 ASP D CA 1
ATOM 9328 C C . ASP D 1 207 ? 2.084 -16.641 -64.191 1.00 30.16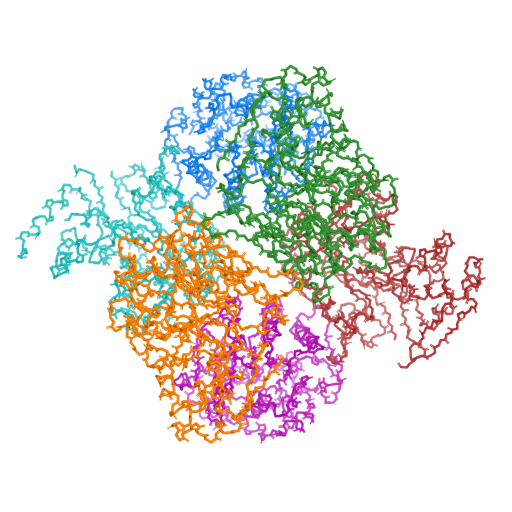 186 ASP D C 1
ATOM 9329 O O . ASP D 1 207 ? 1.628 -16.236 -65.268 1.00 30.69 186 ASP D O 1
ATOM 9334 N N . SER D 1 208 ? 2.273 -17.925 -63.940 1.00 31.50 187 SER D N 1
ATOM 9335 C CA . SER D 1 208 ? 1.822 -18.917 -64.909 1.00 33.01 187 SER D CA 1
ATOM 9336 C C . SER D 1 208 ? 0.310 -18.801 -65.045 1.00 32.96 187 SER D C 1
ATOM 9337 O O . SER D 1 208 ? -0.377 -18.293 -64.145 1.00 32.18 187 SER D O 1
ATOM 9340 N N . ILE D 1 209 ? -0.181 -19.241 -66.201 1.00 33.64 188 ILE D N 1
ATOM 9341 C CA . ILE D 1 209 ? -1.541 -18.996 -66.664 1.00 33.69 188 ILE D CA 1
ATOM 9342 C C . ILE D 1 209 ? -2.622 -19.505 -65.739 1.00 33.14 188 ILE D C 1
ATOM 9343 O O . ILE D 1 209 ? -3.679 -18.909 -65.669 1.00 33.38 188 ILE D O 1
ATOM 9348 N N . TYR D 1 210 ? -2.352 -20.585 -65.020 1.00 32.79 189 TYR D N 1
ATOM 9349 C CA . TYR D 1 210 ? -3.315 -21.108 -64.076 1.00 32.85 189 TYR D CA 1
ATOM 9350 C C . TYR D 1 210 ? -3.045 -20.717 -62.617 1.00 31.45 189 TYR D C 1
ATOM 9351 O O . TYR D 1 210 ? -3.717 -21.205 -61.721 1.00 31.27 189 TYR D O 1
ATOM 9360 N N . THR D 1 211 ? -2.085 -19.821 -62.383 1.00 29.82 190 THR D N 1
ATOM 9361 C CA . THR D 1 211 ? -1.879 -19.277 -61.030 1.00 28.67 190 THR D CA 1
ATOM 9362 C C . THR D 1 211 ? -3.038 -18.349 -60.621 1.00 27.08 190 THR D C 1
ATOM 9363 O O . THR D 1 211 ? -3.342 -17.395 -61.340 1.00 26.39 190 THR D O 1
ATOM 9367 N N . PRO D 1 212 ? -3.713 -18.648 -59.488 1.00 26.31 191 PRO D N 1
ATOM 9368 C CA . PRO D 1 212 ? -4.815 -17.753 -59.095 1.00 25.34 191 PRO D CA 1
ATOM 9369 C C . PRO D 1 212 ? -4.363 -16.471 -58.376 1.00 25.25 191 PRO D C 1
ATOM 9370 O O . PRO D 1 212 ? -4.567 -16.309 -57.156 1.00 24.24 191 PRO D O 1
ATOM 9374 N N . LYS D 1 213 ? -3.778 -15.542 -59.123 1.00 25.03 192 LYS D N 1
ATOM 9375 C CA . LYS D 1 213 ? -3.462 -14.229 -58.547 1.00 25.72 192 LYS D CA 1
ATOM 9376 C C . LYS D 1 213 ? -3.731 -13.187 -59.595 1.00 26.16 192 LYS D C 1
ATOM 9377 O O . LYS D 1 213 ? -3.507 -13.428 -60.802 1.00 25.92 192 LYS D O 1
ATOM 9383 N N . GLU D 1 214 ? -4.177 -12.023 -59.143 1.00 25.62 193 GLU D N 1
ATOM 9384 C CA . GLU D 1 214 ? -4.153 -10.844 -60.002 1.00 25.41 193 GLU D CA 1
ATOM 9385 C C . GLU D 1 214 ? -2.681 -10.446 -60.219 1.00 25.77 193 GLU D C 1
ATOM 9386 O O . GLU D 1 214 ? -1.849 -10.566 -59.320 1.00 25.01 193 GLU D O 1
ATOM 9392 N N . GLY D 1 215 ? -2.358 -9.998 -61.423 1.00 26.03 194 GLY D N 1
ATOM 9393 C CA . GLY D 1 215 ? -1.043 -9.465 -61.661 1.00 26.69 194 GLY D CA 1
ATOM 9394 C C . GLY D 1 215 ? -0.702 -9.237 -63.120 1.00 26.75 194 GLY D C 1
ATOM 9395 O O . GLY D 1 215 ? -0.815 -8.115 -63.594 1.00 27.63 194 GLY D O 1
ATOM 9396 N N . SER D 1 216 ? -0.270 -10.293 -63.804 1.00 26.38 195 SER D N 1
ATOM 9397 C CA . SER D 1 216 ? 0.366 -10.178 -65.113 1.00 27.13 195 SER D CA 1
ATOM 9398 C C . SER D 1 216 ? -0.590 -10.496 -66.251 1.00 26.67 195 SER D C 1
ATOM 9399 O O . SER D 1 216 ? -1.546 -11.266 -66.103 1.00 26.37 195 SER D O 1
ATOM 9402 N N . SER D 1 217 ? -0.309 -9.899 -67.392 1.00 25.98 196 SER D N 1
ATOM 9403 C CA . SER D 1 217 ? -1.025 -10.167 -68.628 1.00 26.13 196 SER D CA 1
ATOM 9404 C C . SER D 1 217 ? -0.894 -11.629 -69.070 1.00 25.93 196 SER D C 1
ATOM 9405 O O . SER D 1 217 ? 0.210 -12.099 -69.347 1.00 26.75 196 SER D O 1
ATOM 9408 N N . ARG D 1 218 ? -2.019 -12.335 -69.100 1.00 25.18 197 ARG D N 1
ATOM 9409 C CA . ARG D 1 218 ? -2.077 -13.737 -69.516 1.00 26.08 197 ARG D CA 1
ATOM 9410 C C . ARG D 1 218 ? -1.775 -13.949 -71.006 1.00 26.85 197 ARG D C 1
ATOM 9411 O O . ARG D 1 218 ? -1.182 -14.954 -71.349 1.00 26.75 197 ARG D O 1
ATOM 9419 N N . VAL D 1 219 ? -2.187 -13.029 -71.882 1.00 27.75 198 VAL D N 1
ATOM 9420 C CA . VAL D 1 219 ? -1.885 -13.184 -73.331 1.00 29.21 198 VAL D CA 1
ATOM 9421 C C . VAL D 1 219 ? -0.355 -13.127 -73.591 1.00 29.70 198 VAL D C 1
ATOM 9422 O O . VAL D 1 219 ? 0.209 -14.003 -74.257 1.00 29.66 198 VAL D O 1
ATOM 9426 N N . VAL D 1 220 ? 0.319 -12.141 -72.991 1.00 30.28 199 VAL D N 1
ATOM 9427 C CA . VAL D 1 220 ? 1.771 -12.040 -73.115 1.00 29.48 199 VAL D CA 1
ATOM 9428 C C . VAL D 1 220 ? 2.389 -13.308 -72.560 1.00 30.28 199 VAL D C 1
ATOM 9429 O O . VAL D 1 220 ? 3.244 -13.892 -73.205 1.00 30.67 199 VAL D O 1
ATOM 9433 N N . THR D 1 221 ? 1.928 -13.756 -71.386 1.00 29.81 200 THR D N 1
ATOM 9434 C CA . THR D 1 221 ? 2.475 -14.957 -70.758 1.00 29.48 200 THR D CA 1
ATOM 9435 C C . THR D 1 221 ? 2.291 -16.201 -71.612 1.00 29.93 200 THR D C 1
ATOM 9436 O O . THR D 1 221 ? 3.232 -16.958 -71.806 1.00 30.08 200 THR D O 1
ATOM 9440 N N . GLN D 1 222 ? 1.073 -16.423 -72.102 1.00 30.41 201 GLN D N 1
ATOM 9441 C CA . GLN D 1 222 ? 0.782 -17.535 -73.006 1.00 31.74 201 GLN D CA 1
ATOM 9442 C C . GLN D 1 222 ? 1.599 -17.496 -74.322 1.00 32.36 201 GLN D C 1
ATOM 9443 O O . GLN D 1 222 ? 2.084 -18.535 -74.797 1.00 32.16 201 GLN D O 1
ATOM 9449 N N . PHE D 1 223 ? 1.748 -16.301 -74.903 1.00 32.27 202 PHE D N 1
ATOM 9450 C CA . PHE D 1 223 ? 2.503 -16.160 -76.148 1.00 33.78 202 PHE D CA 1
ATOM 9451 C C . PHE D 1 223 ? 3.953 -16.549 -75.930 1.00 34.80 202 PHE D C 1
ATOM 9452 O O . PHE D 1 223 ? 4.537 -17.209 -76.775 1.00 36.15 202 PHE D O 1
ATOM 9460 N N . LEU D 1 224 ? 4.519 -16.174 -74.785 1.00 35.21 203 LEU D N 1
ATOM 9461 C CA . LEU D 1 224 ? 5.892 -16.550 -74.446 1.00 36.35 203 LEU D CA 1
ATOM 9462 C C . LEU D 1 224 ? 5.999 -18.055 -74.282 1.00 37.20 203 LEU D C 1
ATOM 9463 O O . LEU D 1 224 ? 6.960 -18.673 -74.751 1.00 37.38 203 LEU D O 1
ATOM 9468 N N . GLY D 1 225 ? 4.990 -18.644 -73.637 1.00 37.96 204 GLY D N 1
ATOM 9469 C CA . GLY D 1 225 ? 4.923 -20.085 -73.480 1.00 39.12 204 GLY D CA 1
ATOM 9470 C C . GLY D 1 225 ? 5.044 -20.777 -74.811 1.00 41.07 204 GLY D C 1
ATOM 9471 O O . GLY D 1 225 ? 5.947 -21.592 -74.999 1.00 41.36 204 GLY D O 1
ATOM 9472 N N . HIS D 1 226 ? 4.152 -20.433 -75.749 1.00 42.70 205 HIS D N 1
ATOM 9473 C CA . HIS D 1 226 ? 4.187 -21.017 -77.110 1.00 44.49 205 HIS D CA 1
ATOM 9474 C C . HIS D 1 226 ? 5.531 -20.801 -77.797 1.00 45.02 205 HIS D C 1
ATOM 9475 O O . HIS D 1 226 ? 6.142 -21.735 -78.318 1.00 46.10 205 HIS D O 1
ATOM 9482 N N . ILE D 1 227 ? 6.011 -19.572 -77.763 1.00 45.41 206 ILE D N 1
ATOM 9483 C CA . ILE D 1 227 ? 7.276 -19.259 -78.404 1.00 46.41 206 ILE D CA 1
ATOM 9484 C C . ILE D 1 227 ? 8.428 -20.154 -77.934 1.00 47.47 206 ILE D C 1
ATOM 9485 O O . ILE D 1 227 ? 9.061 -20.838 -78.758 1.00 48.52 206 ILE D O 1
ATOM 9490 N N . VAL D 1 228 ? 8.688 -20.175 -76.631 1.00 47.64 207 VAL D N 1
ATOM 9491 C CA . VAL D 1 228 ? 9.748 -21.030 -76.086 1.00 48.85 207 VAL D CA 1
ATOM 9492 C C . VAL D 1 228 ? 9.501 -22.536 -76.381 1.00 49.77 207 VAL D C 1
ATOM 9493 O O . VAL D 1 228 ? 10.454 -23.295 -76.590 1.00 50.86 207 VAL D O 1
ATOM 9497 N N . ARG D 1 229 ? 8.232 -22.941 -76.457 1.00 49.65 208 ARG D N 1
ATOM 9498 C CA . ARG D 1 229 ? 7.868 -24.321 -76.776 1.00 50.39 208 ARG D CA 1
ATOM 9499 C C . ARG D 1 229 ? 7.717 -24.615 -78.274 1.00 50.94 208 ARG D C 1
ATOM 9500 O O . ARG D 1 229 ? 7.349 -25.728 -78.644 1.00 51.75 208 ARG D O 1
ATOM 9508 N N . GLY D 1 230 ? 7.966 -23.629 -79.133 1.00 51.09 209 GLY D N 1
ATOM 9509 C CA . GLY D 1 230 ? 7.782 -23.806 -80.578 1.00 51.04 209 GLY D CA 1
ATOM 9510 C C . GLY D 1 230 ? 6.363 -24.166 -80.995 1.00 50.88 209 GLY D C 1
ATOM 9511 O O . GLY D 1 230 ? 6.162 -24.850 -82.001 1.00 51.03 209 GLY D O 1
ATOM 9512 N N . GLU D 1 231 ? 5.380 -23.714 -80.219 1.00 49.79 210 GLU D N 1
ATOM 9513 C CA . GLU D 1 231 ? 3.969 -23.962 -80.517 1.00 50.04 210 GLU D CA 1
ATOM 9514 C C . GLU D 1 231 ? 3.335 -22.791 -81.271 1.00 49.86 210 GLU D C 1
ATOM 9515 O O . GLU D 1 231 ? 3.734 -21.632 -81.106 1.00 49.96 210 GLU D O 1
ATOM 9521 N N . ASN D 1 232 ? 2.320 -23.093 -82.065 1.00 49.73 211 ASN D N 1
ATOM 9522 C CA . ASN D 1 232 ? 1.607 -22.069 -82.799 1.00 49.61 211 ASN D CA 1
ATOM 9523 C C . ASN D 1 232 ? 0.828 -21.127 -81.878 1.00 48.33 211 ASN D C 1
ATOM 9524 O O . ASN D 1 232 ? 0.316 -21.530 -80.835 1.00 48.43 211 ASN D O 1
ATOM 9529 N N . ILE D 1 233 ? 0.755 -19.863 -82.267 1.00 47.48 212 ILE D N 1
ATOM 9530 C CA . ILE D 1 233 ? -0.013 -18.882 -81.533 1.00 46.57 212 ILE D CA 1
ATOM 9531 C C . ILE D 1 233 ? -1.376 -18.727 -82.198 1.00 47.05 212 ILE D C 1
ATOM 9532 O O . ILE D 1 233 ? -1.470 -18.602 -83.428 1.00 47.08 212 ILE D O 1
ATOM 9537 N N . SER D 1 234 ? -2.431 -18.723 -81.390 1.00 46.84 213 SER D N 1
ATOM 9538 C CA . SER D 1 234 ? -3.775 -18.582 -81.939 1.00 47.79 213 SER D CA 1
ATOM 9539 C C . SER D 1 234 ? -4.261 -17.152 -81.811 1.00 47.47 213 SER D C 1
ATOM 9540 O O . SER D 1 234 ? -4.150 -16.544 -80.751 1.00 46.45 213 SER D O 1
ATOM 9543 N N . LEU D 1 235 ? -4.777 -16.623 -82.921 1.00 48.05 214 LEU D N 1
ATOM 9544 C CA . LEU D 1 235 ? -5.407 -15.309 -82.947 1.00 47.93 214 LEU D CA 1
ATOM 9545 C C . LEU D 1 235 ? -6.925 -15.479 -83.131 1.00 48.47 214 LEU D C 1
ATOM 9546 O O . LEU D 1 235 ? -7.376 -16.206 -84.017 1.00 49.20 214 LEU D O 1
ATOM 9551 N N . VAL D 1 236 ? -7.717 -14.826 -82.293 1.00 48.50 215 VAL D N 1
ATOM 9552 C CA . VAL D 1 236 ? -9.172 -14.912 -82.454 1.00 49.58 215 VAL D CA 1
ATOM 9553 C C . VAL D 1 236 ? -9.693 -13.707 -83.214 1.00 49.99 215 VAL D C 1
ATOM 9554 O O . VAL D 1 236 ? -9.250 -12.595 -82.964 1.00 49.74 215 VAL D O 1
ATOM 9558 N N . ASP D 1 237 ? -10.619 -13.940 -84.147 1.00 51.21 216 ASP D N 1
ATOM 9559 C CA . ASP D 1 237 ? -11.168 -12.882 -85.011 1.00 52.22 216 ASP D CA 1
ATOM 9560 C C . ASP D 1 237 ? -10.044 -12.040 -85.621 1.00 52.27 216 ASP D C 1
ATOM 9561 O O . ASP D 1 237 ? -10.109 -10.803 -85.624 1.00 52.60 216 ASP D O 1
ATOM 9566 N N . GLY D 1 238 ? -8.998 -12.717 -86.092 1.00 51.97 217 GLY D N 1
ATOM 9567 C CA . GLY D 1 238 ? -7.849 -12.054 -86.698 1.00 51.10 217 GLY D CA 1
ATOM 9568 C C . GLY D 1 238 ? -6.932 -11.243 -85.787 1.00 49.99 217 GLY D C 1
ATOM 9569 O O . GLY D 1 238 ? -6.091 -10.489 -86.295 1.00 49.74 217 GLY D O 1
ATOM 9570 N N . GLY D 1 239 ? -7.080 -11.382 -84.462 1.00 48.21 218 GLY D N 1
ATOM 9571 C CA . GLY D 1 239 ? -6.174 -10.736 -83.493 1.00 46.47 218 GLY D CA 1
ATOM 9572 C C . GLY D 1 239 ? -6.097 -9.225 -83.608 1.00 45.87 218 GLY D C 1
ATOM 9573 O O . GLY D 1 239 ? -5.048 -8.617 -83.413 1.00 45.15 218 GLY D O 1
ATOM 9574 N N . SER D 1 240 ? -7.220 -8.607 -83.918 1.00 46.30 219 SER D N 1
ATOM 9575 C CA . SER D 1 240 ? -7.230 -7.181 -84.177 1.00 46.87 219 SER D CA 1
ATOM 9576 C C . SER D 1 240 ? -7.400 -6.310 -82.907 1.00 46.46 219 SER D C 1
ATOM 9577 O O . SER D 1 240 ? -7.207 -5.078 -82.956 1.00 46.69 219 SER D O 1
ATOM 9580 N N . GLN D 1 241 ? -7.732 -6.936 -81.780 1.00 45.40 220 GLN D N 1
ATOM 9581 C CA . GLN D 1 241 ? -8.024 -6.158 -80.569 1.00 45.07 220 GLN D CA 1
ATOM 9582 C C . GLN D 1 241 ? -6.764 -5.430 -80.046 1.00 44.68 220 GLN D C 1
ATOM 9583 O O . GLN D 1 241 ? -5.719 -6.051 -79.839 1.00 44.20 220 GLN D O 1
ATOM 9585 N N . LYS D 1 242 ? -6.867 -4.112 -79.887 1.00 44.17 221 LYS D N 1
ATOM 9586 C CA . LYS D 1 242 ? -5.805 -3.311 -79.272 1.00 43.98 221 LYS D CA 1
ATOM 9587 C C . LYS D 1 242 ? -5.889 -3.363 -77.750 1.00 42.65 221 LYS D C 1
ATOM 9588 O O . LYS D 1 242 ? -6.974 -3.462 -77.201 1.00 43.42 221 LYS D O 1
ATOM 9594 N N . ARG D 1 243 ? -4.741 -3.295 -77.077 1.00 41.55 222 ARG D N 1
ATOM 9595 C CA . ARG D 1 243 ? -4.666 -3.237 -75.612 1.00 40.30 222 ARG D CA 1
ATOM 9596 C C . ARG D 1 243 ? -3.492 -2.363 -75.209 1.00 38.59 222 ARG D C 1
ATOM 9597 O O . ARG D 1 243 ? -2.576 -2.149 -76.015 1.00 38.52 222 ARG D O 1
ATOM 9605 N N . ALA D 1 244 ? -3.523 -1.870 -73.974 1.00 35.66 223 ALA D N 1
ATOM 9606 C CA . ALA D 1 244 ? -2.401 -1.120 -73.427 1.00 34.79 223 ALA D CA 1
ATOM 9607 C C . ALA D 1 244 ? -1.540 -2.002 -72.553 1.00 33.79 223 ALA D C 1
ATOM 9608 O O . ALA D 1 244 ? -2.046 -2.687 -71.638 1.00 33.52 223 ALA D O 1
ATOM 9610 N N . PHE D 1 245 ? -0.241 -1.972 -72.825 1.00 32.23 224 PHE D N 1
ATOM 9611 C CA . PHE D 1 245 ? 0.697 -2.811 -72.118 1.00 31.54 224 PHE D CA 1
ATOM 9612 C C . PHE D 1 245 ? 1.600 -1.973 -71.225 1.00 31.73 224 PHE D C 1
ATOM 9613 O O . PHE D 1 245 ? 1.975 -0.871 -71.584 1.00 32.02 224 PHE D O 1
ATOM 9621 N N . THR D 1 246 ? 1.922 -2.499 -70.047 1.00 30.82 225 THR D N 1
ATOM 9622 C CA . THR D 1 246 ? 2.576 -1.715 -69.016 1.00 30.32 225 THR D CA 1
ATOM 9623 C C . THR D 1 246 ? 3.729 -2.510 -68.414 1.00 30.39 225 THR D C 1
ATOM 9624 O O . THR D 1 246 ? 3.551 -3.654 -67.963 1.00 30.65 225 THR D O 1
ATOM 9628 N N . TYR D 1 247 ? 4.921 -1.926 -68.411 1.00 30.12 226 TYR D N 1
ATOM 9629 C CA . TYR D 1 247 ? 6.008 -2.602 -67.738 1.00 29.68 226 TYR D CA 1
ATOM 9630 C C . TYR D 1 247 ? 5.772 -2.587 -66.211 1.00 29.16 226 TYR D C 1
ATOM 9631 O O . TYR D 1 247 ? 5.271 -1.604 -65.645 1.00 27.83 226 TYR D O 1
ATOM 9640 N N . VAL D 1 248 ? 6.171 -3.678 -65.570 1.00 29.62 227 VAL D N 1
ATOM 9641 C CA . VAL D 1 248 ? 5.913 -3.880 -64.149 1.00 29.75 227 VAL D CA 1
ATOM 9642 C C . VAL D 1 248 ? 6.460 -2.756 -63.279 1.00 30.53 227 VAL D C 1
ATOM 9643 O O . VAL D 1 248 ? 5.758 -2.314 -62.355 1.00 29.91 227 VAL D O 1
ATOM 9647 N N . ASP D 1 249 ? 7.674 -2.259 -63.579 1.00 31.96 228 ASP D N 1
ATOM 9648 C CA . ASP D 1 249 ? 8.236 -1.145 -62.809 1.00 32.65 228 ASP D CA 1
ATOM 9649 C C . ASP D 1 249 ? 7.299 0.068 -62.764 1.00 32.82 228 ASP D C 1
ATOM 9650 O O . ASP D 1 249 ? 7.144 0.656 -61.705 1.00 33.95 228 ASP D O 1
ATOM 9655 N N . ASP D 1 250 ? 6.695 0.467 -63.890 1.00 32.97 229 ASP D N 1
ATOM 9656 C CA . ASP D 1 250 ? 5.692 1.571 -63.871 1.00 32.29 229 ASP D CA 1
ATOM 9657 C C . ASP D 1 250 ? 4.471 1.215 -62.996 1.00 31.73 229 ASP D C 1
ATOM 9658 O O . ASP D 1 250 ? 3.854 2.104 -62.362 1.00 32.19 229 ASP D O 1
ATOM 9663 N N . GLY D 1 251 ? 4.119 -0.071 -62.980 1.00 30.34 230 GLY D N 1
ATOM 9664 C CA . GLY D 1 251 ? 2.962 -0.546 -62.198 1.00 30.23 230 GLY D CA 1
ATOM 9665 C C . GLY D 1 251 ? 3.208 -0.367 -60.719 1.00 29.43 230 GLY D C 1
ATOM 9666 O O . GLY D 1 251 ? 2.408 0.246 -59.997 1.00 29.32 230 GLY D O 1
ATOM 9667 N N . ILE D 1 252 ? 4.350 -0.894 -60.282 1.00 29.93 231 ILE D N 1
ATOM 9668 C CA . ILE D 1 252 ? 4.831 -0.761 -58.899 1.00 29.26 231 ILE D CA 1
ATOM 9669 C C . ILE D 1 252 ? 4.986 0.688 -58.416 1.00 29.90 231 ILE D C 1
ATOM 9670 O O . ILE D 1 252 ? 4.623 0.985 -57.276 1.00 30.02 231 ILE D O 1
ATOM 9675 N N . SER D 1 253 ? 5.493 1.589 -59.265 1.00 29.43 232 SER D N 1
ATOM 9676 C CA . SER D 1 253 ? 5.660 2.987 -58.857 1.00 29.49 232 SER D CA 1
ATOM 9677 C C . SER D 1 253 ? 4.328 3.616 -58.435 1.00 29.60 232 SER D C 1
ATOM 9678 O O . SER D 1 253 ? 4.263 4.297 -57.414 1.00 30.19 232 SER D O 1
ATOM 9681 N N . ALA D 1 254 ? 3.278 3.374 -59.220 1.00 28.59 233 ALA D N 1
ATOM 9682 C CA . ALA D 1 254 ? 1.931 3.812 -58.868 1.00 29.30 233 ALA D CA 1
ATOM 9683 C C . ALA D 1 254 ? 1.472 3.207 -57.525 1.00 29.04 233 ALA D C 1
ATOM 9684 O O . ALA D 1 254 ? 1.049 3.929 -56.623 1.00 29.54 233 ALA D O 1
ATOM 9686 N N . LEU D 1 255 ? 1.598 1.893 -57.378 1.00 29.51 234 LEU D N 1
ATOM 9687 C CA . LEU D 1 255 ? 1.218 1.220 -56.125 1.00 29.53 234 LEU D CA 1
ATOM 9688 C C . LEU D 1 255 ? 1.907 1.807 -54.918 1.00 30.28 234 LEU D C 1
ATOM 9689 O O . LEU D 1 255 ? 1.262 2.038 -53.902 1.00 30.53 234 LEU D O 1
ATOM 9694 N N . MET D 1 256 ? 3.219 2.026 -55.021 1.00 31.07 235 MET D N 1
ATOM 9695 C CA . MET D 1 256 ? 4.001 2.654 -53.948 1.00 31.57 235 MET D CA 1
ATOM 9696 C C . MET D 1 256 ? 3.434 4.001 -53.511 1.00 32.40 235 MET D C 1
ATOM 9697 O O . MET D 1 256 ? 3.370 4.295 -52.292 1.00 32.63 235 MET D O 1
ATOM 9702 N N . LYS D 1 257 ? 3.052 4.821 -54.503 1.00 31.62 236 LYS D N 1
ATOM 9703 C CA . LYS D 1 257 ? 2.436 6.120 -54.256 1.00 31.54 236 LYS D CA 1
ATOM 9704 C C . LYS D 1 257 ? 1.085 5.941 -53.559 1.00 30.85 236 LYS D C 1
ATOM 9705 O O . LYS D 1 257 ? 0.717 6.725 -52.659 1.00 31.30 236 LYS D O 1
ATOM 9711 N N . ILE D 1 258 ? 0.341 4.916 -53.978 1.00 29.34 237 ILE D N 1
ATOM 9712 C CA . ILE D 1 258 ? -0.920 4.591 -53.335 1.00 28.18 237 ILE D CA 1
ATOM 9713 C C . ILE D 1 258 ? -0.691 4.205 -51.864 1.00 28.56 237 ILE D C 1
ATOM 9714 O O . ILE D 1 258 ? -1.392 4.688 -50.976 1.00 28.68 237 ILE D O 1
ATOM 9719 N N . ILE D 1 259 ? 0.310 3.361 -51.615 1.00 28.95 238 ILE D N 1
ATOM 9720 C CA . ILE D 1 259 ? 0.540 2.828 -50.286 1.00 29.57 238 ILE D CA 1
ATOM 9721 C C . ILE D 1 259 ? 1.051 3.951 -49.389 1.00 30.87 238 ILE D C 1
ATOM 9722 O O . ILE D 1 259 ? 0.612 4.099 -48.234 1.00 31.05 238 ILE D O 1
ATOM 9727 N N . GLU D 1 260 ? 1.949 4.763 -49.933 1.00 31.41 239 GLU D N 1
ATOM 9728 C CA . GLU D 1 260 ? 2.405 5.957 -49.227 1.00 33.41 239 GLU D CA 1
ATOM 9729 C C . GLU D 1 260 ? 1.222 6.863 -48.864 1.00 32.89 239 GLU D C 1
ATOM 9730 O O . GLU D 1 260 ? 1.173 7.407 -47.772 1.00 32.60 239 GLU D O 1
ATOM 9736 N N . ASN D 1 261 ? 0.260 6.991 -49.783 1.00 33.17 240 ASN D N 1
ATOM 9737 C CA . ASN D 1 261 ? -0.929 7.835 -49.586 1.00 33.15 240 ASN D CA 1
ATOM 9738 C C . ASN D 1 261 ? -0.624 9.243 -49.023 1.00 34.03 240 ASN D C 1
ATOM 9739 O O . ASN D 1 261 ? -1.141 9.647 -47.968 1.00 33.37 240 ASN D O 1
ATOM 9744 N N . SER D 1 262 ? 0.222 9.978 -49.743 1.00 35.35 241 SER D N 1
ATOM 9745 C CA . SER D 1 262 ? 0.573 11.367 -49.386 1.00 37.47 241 SER D CA 1
ATOM 9746 C C . SER D 1 262 ? -0.683 12.221 -49.187 1.00 37.69 241 SER D C 1
ATOM 9747 O O . SER D 1 262 ? -1.523 12.333 -50.094 1.00 37.95 241 SER D O 1
ATOM 9750 N N . ASN D 1 263 ? -0.817 12.782 -47.985 1.00 38.39 242 ASN D N 1
ATOM 9751 C CA . ASN D 1 263 ? -1.981 13.608 -47.601 1.00 39.14 242 ASN D CA 1
ATOM 9752 C C . ASN D 1 263 ? -3.371 12.981 -47.772 1.00 37.07 242 ASN D C 1
ATOM 9753 O O . ASN D 1 263 ? -4.367 13.701 -47.911 1.00 36.02 242 ASN D O 1
ATOM 9758 N N . GLY D 1 264 ? -3.416 11.647 -47.775 1.00 35.68 243 GLY D N 1
ATOM 9759 C CA . GLY D 1 264 ? -4.676 10.900 -47.902 1.00 34.60 243 GLY D CA 1
ATOM 9760 C C . GLY D 1 264 ? -5.291 10.976 -49.291 1.00 34.01 243 GLY D C 1
ATOM 9761 O O . GLY D 1 264 ? -6.456 10.604 -49.484 1.00 33.61 243 GLY D O 1
ATOM 9762 N N . VAL D 1 265 ? -4.486 11.412 -50.262 1.00 33.84 244 VAL D N 1
ATOM 9763 C CA . VAL D 1 265 ? -4.968 11.673 -51.628 1.00 34.09 244 VAL D CA 1
ATOM 9764 C C . VAL D 1 265 ? -5.550 10.440 -52.344 1.00 32.60 244 VAL D C 1
ATOM 9765 O O . VAL D 1 265 ? -6.491 10.577 -53.128 1.00 32.51 244 VAL D O 1
ATOM 9769 N N . ALA D 1 266 ? -5.031 9.247 -52.043 1.00 31.18 245 ALA D N 1
ATOM 9770 C CA . ALA D 1 266 ? -5.518 8.026 -52.683 1.00 30.26 245 ALA D CA 1
ATOM 9771 C C . ALA D 1 266 ? -6.784 7.469 -52.016 1.00 29.72 245 ALA D C 1
ATOM 9772 O O . ALA D 1 266 ? -7.397 6.522 -52.529 1.00 29.76 245 ALA D O 1
ATOM 9774 N N . THR D 1 267 ? -7.178 8.061 -50.887 1.00 29.97 246 THR D N 1
ATOM 9775 C CA . THR D 1 267 ? -8.302 7.552 -50.085 1.00 29.13 246 THR D CA 1
ATOM 9776 C C . THR D 1 267 ? -9.599 7.763 -50.815 1.00 28.55 246 THR D C 1
ATOM 9777 O O . THR D 1 267 ? -9.974 8.897 -51.144 1.00 29.02 246 THR D O 1
ATOM 9781 N N . GLY D 1 268 ? -10.261 6.651 -51.110 1.00 27.11 247 GLY D N 1
ATOM 9782 C CA . GLY D 1 268 ? -11.548 6.693 -51.778 1.00 25.86 247 GLY D CA 1
ATOM 9783 C C . GLY D 1 268 ? -11.445 6.772 -53.285 1.00 25.73 247 GLY D C 1
ATOM 9784 O O . GLY D 1 268 ? -12.464 6.965 -53.949 1.00 25.59 247 GLY D O 1
ATOM 9785 N N . LYS D 1 269 ? -10.234 6.607 -53.824 1.00 25.74 248 LYS D N 1
ATOM 9786 C CA . LYS D 1 269 ? -10.004 6.739 -55.268 1.00 26.60 248 LYS D CA 1
ATOM 9787 C C . LYS D 1 269 ? -9.936 5.421 -56.027 1.00 26.76 248 LYS D C 1
ATOM 9788 O O . LYS D 1 269 ? -9.742 4.353 -55.424 1.00 26.42 248 LYS D O 1
ATOM 9794 N N . ILE D 1 270 ? -10.127 5.525 -57.348 1.00 26.58 249 ILE D N 1
ATOM 9795 C CA . ILE D 1 270 ? -9.982 4.414 -58.295 1.00 26.14 249 ILE D CA 1
ATOM 9796 C C . ILE D 1 270 ? -8.983 4.780 -59.401 1.00 26.97 249 ILE D C 1
ATOM 9797 O O . ILE D 1 270 ? -9.194 5.747 -60.132 1.00 28.23 249 ILE D O 1
ATOM 9802 N N . TYR D 1 271 ? -7.890 4.025 -59.511 1.00 27.26 250 TYR D N 1
ATOM 9803 C CA . TYR D 1 271 ? -6.837 4.314 -60.499 1.00 27.88 250 TYR D CA 1
ATOM 9804 C C . TYR D 1 271 ? -6.616 3.210 -61.537 1.00 27.82 250 TYR D C 1
ATOM 9805 O O . TYR D 1 271 ? -6.317 2.084 -61.183 1.00 28.29 250 TYR D O 1
ATOM 9814 N N . ASN D 1 272 ? -6.760 3.537 -62.824 1.00 28.43 251 ASN D N 1
ATOM 9815 C CA . ASN D 1 272 ? -6.180 2.707 -63.898 1.00 27.30 251 ASN D CA 1
ATOM 9816 C C . ASN D 1 272 ? -4.662 2.851 -63.783 1.00 27.31 251 ASN D C 1
ATOM 9817 O O . ASN D 1 272 ? -4.142 3.975 -63.617 1.00 28.74 251 ASN D O 1
ATOM 9822 N N . ILE D 1 273 ? -3.953 1.733 -63.807 1.00 26.60 252 ILE D N 1
ATOM 9823 C CA . ILE D 1 273 ? -2.495 1.791 -63.842 1.00 26.61 252 ILE D CA 1
ATOM 9824 C C . ILE D 1 273 ? -2.025 1.106 -65.105 1.00 26.98 252 ILE D C 1
ATOM 9825 O O . ILE D 1 273 ? -1.905 -0.127 -65.177 1.00 26.27 252 ILE D O 1
ATOM 9830 N N . GLY D 1 274 ? -1.782 1.940 -66.108 1.00 26.91 253 GLY D N 1
ATOM 9831 C CA . GLY D 1 274 ? -1.362 1.464 -67.381 1.00 27.52 253 GLY D CA 1
ATOM 9832 C C . GLY D 1 274 ? -0.692 2.554 -68.190 1.00 28.31 253 GLY D C 1
ATOM 9833 O O . GLY D 1 274 ? -0.728 3.741 -67.846 1.00 28.53 253 GLY D O 1
ATOM 9834 N N . ASN D 1 275 ? -0.057 2.121 -69.266 1.00 29.00 254 ASN D N 1
ATOM 9835 C CA . ASN D 1 275 ? 0.595 3.028 -70.221 1.00 30.04 254 ASN D CA 1
ATOM 9836 C C . ASN D 1 275 ? -0.163 3.057 -71.546 1.00 30.29 254 ASN D C 1
ATOM 9837 O O . ASN D 1 275 ? -0.012 2.164 -72.376 1.00 29.87 254 ASN D O 1
ATOM 9842 N N . PRO D 1 276 ? -1.003 4.083 -71.727 1.00 31.80 255 PRO D N 1
ATOM 9843 C CA . PRO D 1 276 ? -1.812 4.272 -72.920 1.00 32.96 255 PRO D CA 1
ATOM 9844 C C . PRO D 1 276 ? -0.968 4.434 -74.192 1.00 35.00 255 PRO D C 1
ATOM 9845 O O . PRO D 1 276 ? -1.491 4.235 -75.286 1.00 35.69 255 PRO D O 1
ATOM 9849 N N . ASN D 1 277 ? 0.313 4.795 -74.065 1.00 36.35 256 ASN D N 1
ATOM 9850 C CA . ASN D 1 277 ? 1.170 4.934 -75.273 1.00 38.42 256 ASN D CA 1
ATOM 9851 C C . ASN D 1 277 ? 1.683 3.592 -75.829 1.00 37.97 256 ASN D C 1
ATOM 9852 O O . ASN D 1 277 ? 2.224 3.551 -76.939 1.00 38.08 256 ASN D O 1
ATOM 9857 N N . ASN D 1 278 ? 1.520 2.513 -75.052 1.00 36.79 257 ASN D N 1
ATOM 9858 C CA . ASN D 1 278 ? 1.938 1.157 -75.452 1.00 36.31 257 ASN D CA 1
ATOM 9859 C C . ASN D 1 278 ? 0.743 0.347 -75.958 1.00 35.88 257 ASN D C 1
ATOM 9860 O O . ASN D 1 278 ? 0.401 -0.696 -75.379 1.00 35.63 257 ASN D O 1
ATOM 9865 N N . ASN D 1 279 ? 0.133 0.827 -77.035 1.00 35.32 258 ASN D N 1
ATOM 9866 C CA . ASN D 1 279 ? -1.168 0.361 -77.501 1.00 35.35 258 ASN D CA 1
ATOM 9867 C C . ASN D 1 279 ? -0.993 -0.583 -78.688 1.00 35.18 258 ASN D C 1
ATOM 9868 O O . ASN D 1 279 ? -0.689 -0.137 -79.799 1.00 36.38 258 ASN D O 1
ATOM 9873 N N . PHE D 1 280 ? -1.138 -1.886 -78.469 1.00 34.31 259 PHE D N 1
ATOM 9874 C CA . PHE D 1 280 ? -0.750 -2.870 -79.502 1.00 33.89 259 PHE D CA 1
ATOM 9875 C C . PHE D 1 280 ? -1.818 -3.930 -79.708 1.00 33.20 259 PHE D C 1
ATOM 9876 O O . PHE D 1 280 ? -2.475 -4.326 -78.765 1.00 32.01 259 PHE D O 1
ATOM 9884 N N . SER D 1 281 ? -2.001 -4.398 -80.936 1.00 33.11 260 SER D N 1
ATOM 9885 C CA . SER D 1 281 ? -2.978 -5.466 -81.149 1.00 33.27 260 SER D CA 1
ATOM 9886 C C . SER D 1 281 ? -2.375 -6.790 -80.747 1.00 32.94 260 SER D C 1
ATOM 9887 O O . SER D 1 281 ? -1.170 -6.876 -80.496 1.00 33.18 260 SER D O 1
ATOM 9890 N N . VAL D 1 282 ? -3.208 -7.825 -80.694 1.00 32.49 261 VAL D N 1
ATOM 9891 C CA . VAL D 1 282 ? -2.731 -9.152 -80.352 1.00 32.24 261 VAL D CA 1
ATOM 9892 C C . VAL D 1 282 ? -1.830 -9.711 -81.461 1.00 32.24 261 VAL D C 1
ATOM 9893 O O . VAL D 1 282 ? -0.853 -10.390 -81.181 1.00 32.10 261 VAL D O 1
ATOM 9897 N N . ARG D 1 283 ? -2.171 -9.438 -82.714 1.00 32.71 262 ARG D N 1
ATOM 9898 C CA . ARG D 1 283 ? -1.286 -9.797 -83.842 1.00 33.07 262 ARG D CA 1
ATOM 9899 C C . ARG D 1 283 ? 0.093 -9.127 -83.707 1.00 33.39 262 ARG D C 1
ATOM 9900 O O . ARG D 1 283 ? 1.135 -9.788 -83.839 1.00 33.26 262 ARG D O 1
ATOM 9908 N N . GLU D 1 284 ? 0.084 -7.824 -83.423 1.00 33.22 263 GLU D N 1
ATOM 9909 C CA . GLU D 1 284 ? 1.307 -7.073 -83.256 1.00 33.93 263 GLU D CA 1
ATOM 9910 C C . GLU D 1 284 ? 2.133 -7.621 -82.113 1.00 34.15 263 GLU D C 1
ATOM 9911 O O . GLU D 1 284 ? 3.337 -7.847 -82.287 1.00 34.60 263 GLU D O 1
ATOM 9917 N N . LEU D 1 285 ? 1.488 -7.869 -80.958 1.00 32.83 264 LEU D N 1
ATOM 9918 C CA . LEU D 1 285 ? 2.177 -8.497 -79.825 1.00 32.54 264 LEU D CA 1
ATOM 9919 C C . LEU D 1 285 ? 2.894 -9.789 -80.221 1.00 31.94 264 LEU D C 1
ATOM 9920 O O . LEU D 1 285 ? 4.073 -9.962 -79.907 1.00 32.22 264 LEU D O 1
ATOM 9925 N N . ALA D 1 286 ? 2.187 -10.690 -80.892 1.00 31.42 265 ALA D N 1
ATOM 9926 C CA . ALA D 1 286 ? 2.783 -11.939 -81.363 1.00 31.50 265 ALA D CA 1
ATOM 9927 C C . ALA D 1 286 ? 3.989 -11.647 -82.266 1.00 32.52 265 ALA D C 1
ATOM 9928 O O . ALA D 1 286 ? 5.098 -12.162 -82.031 1.00 32.57 265 ALA D O 1
ATOM 9930 N N . ASN D 1 287 ? 3.772 -10.817 -83.285 1.00 32.68 266 ASN D N 1
ATOM 9931 C CA . ASN D 1 287 ? 4.850 -10.485 -84.233 1.00 34.26 266 ASN D CA 1
ATOM 9932 C C . ASN D 1 287 ? 6.060 -9.874 -83.538 1.00 34.51 266 ASN D C 1
ATOM 9933 O O . ASN D 1 287 ? 7.164 -10.387 -83.701 1.00 34.57 266 ASN D O 1
ATOM 9938 N N . LYS D 1 288 ? 5.845 -8.829 -82.725 1.00 34.52 267 LYS D N 1
ATOM 9939 C CA . LYS D 1 288 ? 6.963 -8.183 -82.004 1.00 35.49 267 LYS D CA 1
ATOM 9940 C C . LYS D 1 288 ? 7.711 -9.162 -81.113 1.00 35.76 267 LYS D C 1
ATOM 9941 O O . LYS D 1 288 ? 8.937 -9.099 -81.004 1.00 35.94 267 LYS D O 1
ATOM 9943 N N . MET D 1 289 ? 6.965 -10.068 -80.471 1.00 36.36 268 MET D N 1
ATOM 9944 C CA . MET D 1 289 ? 7.571 -11.084 -79.594 1.00 37.07 268 MET D CA 1
ATOM 9945 C C . MET D 1 289 ? 8.394 -12.049 -80.430 1.00 38.08 268 MET D C 1
ATOM 9946 O O . MET D 1 289 ? 9.472 -12.445 -80.024 1.00 38.53 268 MET D O 1
ATOM 9951 N N . LEU D 1 290 ? 7.870 -12.413 -81.595 1.00 39.41 269 LEU D N 1
ATOM 9952 C CA . LEU D 1 290 ? 8.569 -13.314 -82.514 1.00 41.44 269 LEU D CA 1
ATOM 9953 C C . LEU D 1 290 ? 9.816 -12.658 -83.099 1.00 42.67 269 LEU D C 1
ATOM 9954 O O . LEU D 1 290 ? 10.878 -13.278 -83.133 1.00 43.60 269 LEU D O 1
ATOM 9959 N N . GLU D 1 291 ? 9.697 -11.397 -83.515 1.00 43.37 270 GLU D N 1
ATOM 9960 C CA . GLU D 1 291 ? 10.849 -10.651 -84.026 1.00 45.43 270 GLU D CA 1
ATOM 9961 C C . GLU D 1 291 ? 11.929 -10.570 -82.940 1.00 46.07 270 GLU D C 1
ATOM 9962 O O . GLU D 1 291 ? 13.091 -10.898 -83.180 1.00 46.48 270 GLU D O 1
ATOM 9968 N N . LEU D 1 292 ? 11.524 -10.199 -81.727 1.00 45.97 271 LEU D N 1
ATOM 9969 C CA . LEU D 1 292 ? 12.458 -10.093 -80.616 1.00 46.56 271 LEU D CA 1
ATOM 9970 C C . LEU D 1 292 ? 13.154 -11.427 -80.265 1.00 47.28 271 LEU D C 1
ATOM 9971 O O . LEU D 1 292 ? 14.373 -11.461 -80.075 1.00 48.15 271 LEU D O 1
ATOM 9976 N N . ALA D 1 293 ? 12.395 -12.520 -80.194 1.00 47.04 272 ALA D N 1
ATOM 9977 C CA . ALA D 1 293 ? 12.975 -13.844 -79.925 1.00 47.51 272 ALA D CA 1
ATOM 9978 C C . ALA D 1 293 ? 14.097 -14.269 -80.903 1.00 48.92 272 ALA D C 1
ATOM 9979 O O . ALA D 1 293 ? 15.057 -14.932 -80.489 1.00 49.20 272 ALA D O 1
ATOM 9981 N N . ALA D 1 294 ? 13.980 -13.879 -82.178 1.00 49.46 273 ALA D N 1
ATOM 9982 C CA . ALA D 1 294 ? 14.980 -14.226 -83.209 1.00 50.83 273 ALA D CA 1
ATOM 9983 C C . ALA D 1 294 ? 16.371 -13.637 -82.935 1.00 51.70 273 ALA D C 1
ATOM 9984 O O . ALA D 1 294 ? 17.351 -14.121 -83.485 1.00 52.60 273 ALA D O 1
ATOM 9986 N N . GLU D 1 295 ? 16.431 -12.605 -82.088 1.00 51.94 274 GLU D N 1
ATOM 9987 C CA . GLU D 1 295 ? 17.677 -11.981 -81.615 1.00 52.83 274 GLU D CA 1
ATOM 9988 C C . GLU D 1 295 ? 18.376 -12.733 -80.478 1.00 53.15 274 GLU D C 1
ATOM 9989 O O . GLU D 1 295 ? 19.510 -12.395 -80.113 1.00 53.31 274 GLU D O 1
ATOM 9995 N N . PHE D 1 296 ? 17.692 -13.709 -79.886 1.00 53.09 275 PHE D N 1
ATOM 9996 C CA . PHE D 1 296 ? 18.224 -14.454 -78.742 1.00 53.38 275 PHE D CA 1
ATOM 9997 C C . PHE D 1 296 ? 18.510 -15.917 -79.095 1.00 54.48 275 PHE D C 1
ATOM 9998 O O . PHE D 1 296 ? 17.592 -16.654 -79.471 1.00 54.01 275 PHE D O 1
ATOM 10006 N N . PRO D 1 297 ? 19.788 -16.345 -78.967 1.00 56.20 276 PRO D N 1
ATOM 10007 C CA . PRO D 1 297 ? 20.216 -17.725 -79.253 1.00 57.06 276 PRO D CA 1
ATOM 10008 C C . PRO D 1 297 ? 19.352 -18.791 -78.566 1.00 56.84 276 PRO D C 1
ATOM 10009 O O . PRO D 1 297 ? 19.030 -19.824 -79.168 1.00 57.38 276 PRO D O 1
ATOM 10013 N N . GLU D 1 298 ? 18.972 -18.521 -77.321 1.00 55.88 277 GLU D N 1
ATOM 10014 C CA . GLU D 1 298 ? 18.207 -19.454 -76.509 1.00 55.17 277 GLU D CA 1
ATOM 10015 C C . GLU D 1 298 ? 16.767 -19.629 -77.004 1.00 54.20 277 GLU D C 1
ATOM 10016 O O . GLU D 1 298 ? 16.129 -20.645 -76.705 1.00 53.76 277 GLU D O 1
ATOM 10022 N N . TYR D 1 299 ? 16.260 -18.648 -77.755 1.00 53.44 278 TYR D N 1
ATOM 10023 C CA . TYR D 1 299 ? 14.866 -18.681 -78.215 1.00 52.40 278 TYR D CA 1
ATOM 10024 C C . TYR D 1 299 ? 14.690 -18.981 -79.698 1.00 52.99 278 TYR D C 1
ATOM 10025 O O . TYR D 1 299 ? 13.721 -19.629 -80.084 1.00 52.49 278 TYR D O 1
ATOM 10034 N N . ALA D 1 300 ? 15.624 -18.496 -80.517 1.00 53.98 279 ALA D N 1
ATOM 10035 C CA . ALA D 1 300 ? 15.461 -18.462 -81.984 1.00 54.71 279 ALA D CA 1
ATOM 10036 C C . ALA D 1 300 ? 15.007 -19.763 -82.670 1.00 55.10 279 ALA D C 1
ATOM 10037 O O . ALA D 1 300 ? 14.130 -19.731 -83.543 1.00 54.72 279 ALA D O 1
ATOM 10039 N N . ASP D 1 301 ? 15.593 -20.894 -82.277 1.00 55.83 280 ASP D N 1
ATOM 10040 C CA . ASP D 1 301 ? 15.289 -22.187 -82.916 1.00 56.65 280 ASP D CA 1
ATOM 10041 C C . ASP D 1 301 ? 13.814 -22.573 -82.738 1.00 56.27 280 ASP D C 1
ATOM 10042 O O . ASP D 1 301 ? 13.170 -23.074 -83.668 1.00 56.88 280 ASP D O 1
ATOM 10044 N N . SER D 1 302 ? 13.283 -22.319 -81.545 1.00 55.23 281 SER D N 1
ATOM 10045 C CA . SER D 1 302 ? 11.878 -22.569 -81.266 1.00 54.55 281 SER D CA 1
ATOM 10046 C C . SER D 1 302 ? 10.979 -21.507 -81.903 1.00 53.68 281 SER D C 1
ATOM 10047 O O . SER D 1 302 ? 9.933 -21.825 -82.463 1.00 52.68 281 SER D O 1
ATOM 10050 N N . ALA D 1 303 ? 11.399 -20.248 -81.806 1.00 53.50 282 ALA D N 1
ATOM 10051 C CA . ALA D 1 303 ? 10.632 -19.126 -82.341 1.00 53.67 282 ALA D CA 1
ATOM 10052 C C . ALA D 1 303 ? 10.303 -19.279 -83.836 1.00 54.48 282 ALA D C 1
ATOM 10053 O O . ALA D 1 303 ? 9.238 -18.842 -84.286 1.00 54.44 282 ALA D O 1
ATOM 10055 N N . LYS D 1 304 ? 11.204 -19.921 -84.587 1.00 55.57 283 LYS D N 1
ATOM 10056 C CA . LYS D 1 304 ? 11.042 -20.117 -86.033 1.00 56.36 283 LYS D CA 1
ATOM 10057 C C . LYS D 1 304 ? 9.853 -20.997 -86.391 1.00 56.39 283 LYS D C 1
ATOM 10058 O O . LYS D 1 304 ? 9.271 -20.840 -87.465 1.00 56.60 283 LYS D O 1
ATOM 10060 N N . ARG D 1 305 ? 9.497 -21.921 -85.499 1.00 55.68 284 ARG D N 1
ATOM 10061 C CA . ARG D 1 305 ? 8.438 -22.889 -85.792 1.00 55.75 284 ARG D CA 1
ATOM 10062 C C . ARG D 1 305 ? 7.046 -22.290 -85.598 1.00 54.35 284 ARG D C 1
ATOM 10063 O O . ARG D 1 305 ? 6.042 -22.860 -86.051 1.00 54.07 284 ARG D O 1
ATOM 10071 N N . VAL D 1 306 ? 6.992 -21.145 -84.921 1.00 52.68 285 VAL D N 1
ATOM 10072 C CA . VAL D 1 306 ? 5.718 -20.532 -84.568 1.00 51.59 285 VAL D CA 1
ATOM 10073 C C . VAL D 1 306 ? 5.061 -19.910 -85.795 1.00 51.85 285 VAL D C 1
ATOM 10074 O O . VAL D 1 306 ? 5.635 -19.022 -86.429 1.00 52.20 285 VAL D O 1
ATOM 10078 N N . LYS D 1 307 ? 3.878 -20.413 -86.134 1.00 51.60 286 LYS D N 1
ATOM 10079 C CA . LYS D 1 307 ? 3.005 -19.777 -87.110 1.00 51.88 286 LYS D CA 1
ATOM 10080 C C . LYS D 1 307 ? 1.830 -19.164 -86.347 1.00 51.26 286 LYS D C 1
ATOM 10081 O O . LYS D 1 307 ? 1.488 -19.613 -85.249 1.00 50.11 286 LYS D O 1
ATOM 10083 N N . LEU D 1 308 ? 1.246 -18.116 -86.914 1.00 51.28 287 LEU D N 1
ATOM 10084 C CA . LEU D 1 308 ? 0.054 -17.508 -86.360 1.00 51.41 287 LEU D CA 1
ATOM 10085 C C . LEU D 1 308 ? -1.169 -18.100 -87.052 1.00 52.91 287 LEU D C 1
ATOM 10086 O O . LEU D 1 308 ? -1.267 -18.056 -88.284 1.00 53.49 287 LEU D O 1
ATOM 10091 N N . VAL D 1 309 ? -2.089 -18.664 -86.269 1.00 54.00 288 VAL D N 1
ATOM 10092 C CA . VAL D 1 309 ? -3.264 -19.335 -86.832 1.00 56.01 288 VAL D CA 1
ATOM 10093 C C . VAL D 1 309 ? -4.549 -18.580 -86.503 1.00 57.14 288 VAL D C 1
ATOM 10094 O O . VAL D 1 309 ? -4.778 -18.204 -85.357 1.00 56.89 288 VAL D O 1
ATOM 10098 N N . GLU D 1 310 ? -5.375 -18.353 -87.520 1.00 59.92 289 GLU D N 1
ATOM 10099 C CA . GLU D 1 310 ? -6.672 -17.692 -87.351 1.00 61.69 289 GLU D CA 1
ATOM 10100 C C . GLU D 1 310 ? -7.724 -18.632 -86.754 1.00 62.81 289 GLU D C 1
ATOM 10101 O O . GLU D 1 310 ? -7.911 -19.751 -87.238 1.00 63.54 289 GLU D O 1
ATOM 10107 N N . THR D 1 311 ? -8.386 -18.162 -85.694 1.00 63.44 290 THR D N 1
ATOM 10108 C CA . THR D 1 311 ? -9.510 -18.857 -85.058 1.00 64.48 290 THR D CA 1
ATOM 10109 C C . THR D 1 311 ? -10.768 -17.983 -85.194 1.00 65.16 290 THR D C 1
ATOM 10110 O O . THR D 1 311 ? -10.672 -16.799 -85.543 1.00 65.29 290 THR D O 1
ATOM 10112 N N . THR D 1 312 ? -11.939 -18.559 -84.919 1.00 65.89 291 THR D N 1
ATOM 10113 C CA . THR D 1 312 ? -13.207 -17.860 -85.143 1.00 66.30 291 THR D CA 1
ATOM 10114 C C . THR D 1 312 ? -14.185 -18.041 -83.980 1.00 66.03 291 THR D C 1
ATOM 10115 O O . THR D 1 312 ? -13.972 -17.520 -82.879 1.00 65.41 291 THR D O 1
ATOM 10117 N N . ASN D 1 326 ? -10.818 -1.783 -78.957 1.00 51.75 305 ASN D N 1
ATOM 10118 C CA . ASN D 1 326 ? -9.781 -0.946 -78.352 1.00 52.24 305 ASN D CA 1
ATOM 10119 C C . ASN D 1 326 ? -9.939 -0.632 -76.837 1.00 50.92 305 ASN D C 1
ATOM 10120 O O . ASN D 1 326 ? -11.006 -0.192 -76.393 1.00 51.20 305 ASN D O 1
ATOM 10125 N N . ARG D 1 327 ? -8.856 -0.828 -76.073 1.00 49.36 306 ARG D N 1
ATOM 10126 C CA . ARG D 1 327 ? -8.886 -0.752 -74.601 1.00 47.52 306 ARG D CA 1
ATOM 10127 C C . ARG D 1 327 ? -7.846 0.210 -73.952 1.00 45.49 306 ARG D C 1
ATOM 10128 O O . ARG D 1 327 ? -6.948 -0.227 -73.195 1.00 44.97 306 ARG D O 1
ATOM 10136 N N . VAL D 1 328 ? -7.990 1.510 -74.224 1.00 42.81 307 VAL D N 1
ATOM 10137 C CA . VAL D 1 328 ? -7.070 2.522 -73.673 1.00 40.28 307 VAL D CA 1
ATOM 10138 C C . VAL D 1 328 ? -7.485 3.059 -72.284 1.00 37.61 307 VAL D C 1
ATOM 10139 O O . VAL D 1 328 ? -8.588 3.571 -72.115 1.00 37.35 307 VAL D O 1
ATOM 10143 N N . PRO D 1 329 ? -6.597 2.930 -71.281 1.00 35.55 308 PRO D N 1
ATOM 10144 C CA . PRO D 1 329 ? -6.883 3.489 -69.967 1.00 34.23 308 PRO D CA 1
ATOM 10145 C C . PRO D 1 329 ? -6.734 5.017 -69.918 1.00 34.49 308 PRO D C 1
ATOM 10146 O O . PRO D 1 329 ? -5.716 5.549 -70.329 1.00 33.96 308 PRO D O 1
ATOM 10150 N N . LYS D 1 330 ? -7.728 5.718 -69.392 1.00 34.35 309 LYS D N 1
ATOM 10151 C CA . LYS D 1 330 ? -7.473 7.086 -68.960 1.00 34.55 309 LYS D CA 1
ATOM 10152 C C . LYS D 1 330 ? -6.672 7.032 -67.661 1.00 34.41 309 LYS D C 1
ATOM 10153 O O . LYS D 1 330 ? -6.990 6.230 -66.778 1.00 33.75 309 LYS D O 1
ATOM 10159 N N . ILE D 1 331 ? -5.632 7.862 -67.557 1.00 34.25 310 ILE D N 1
ATOM 10160 C CA . ILE D 1 331 ? -4.724 7.870 -66.404 1.00 34.00 310 ILE D CA 1
ATOM 10161 C C . ILE D 1 331 ? -4.430 9.281 -65.880 1.00 35.24 310 ILE D C 1
ATOM 10162 O O . ILE D 1 331 ? -3.462 9.508 -65.162 1.00 36.03 310 ILE D O 1
ATOM 10167 N N . GLU D 1 332 ? -5.305 10.215 -66.203 1.00 36.07 311 GLU D N 1
ATOM 10168 C CA . GLU D 1 332 ? -5.196 11.598 -65.734 1.00 37.71 311 GLU D CA 1
ATOM 10169 C C . GLU D 1 332 ? -5.180 11.699 -64.196 1.00 36.75 311 GLU D C 1
ATOM 10170 O O . GLU D 1 332 ? -4.251 12.290 -63.619 1.00 37.13 311 GLU D O 1
ATOM 10176 N N . ASN D 1 333 ? -6.193 11.128 -63.532 1.00 34.97 312 ASN D N 1
ATOM 10177 C CA . ASN D 1 333 ? -6.268 11.201 -62.056 1.00 33.81 312 ASN D CA 1
ATOM 10178 C C . ASN D 1 333 ? -5.095 10.495 -61.417 1.00 32.54 312 ASN D C 1
ATOM 10179 O O . ASN D 1 333 ? -4.520 10.975 -60.453 1.00 32.34 312 ASN D O 1
ATOM 10184 N N . THR D 1 334 ? -4.694 9.387 -62.023 1.00 31.63 313 THR D N 1
ATOM 10185 C CA . THR D 1 334 ? -3.546 8.626 -61.569 1.00 30.80 313 THR D CA 1
ATOM 10186 C C . THR D 1 334 ? -2.272 9.482 -61.618 1.00 31.99 313 THR D C 1
ATOM 10187 O O . THR D 1 334 ? -1.543 9.600 -60.635 1.00 31.99 313 THR D O 1
ATOM 10191 N N . MET D 1 335 ? -2.008 10.053 -62.784 1.00 32.97 314 MET D N 1
ATOM 10192 C CA . MET D 1 335 ? -0.877 10.943 -62.982 1.00 34.54 314 MET D CA 1
ATOM 10193 C C . MET D 1 335 ? -0.875 12.130 -62.026 1.00 35.19 314 MET D C 1
ATOM 10194 O O . MET D 1 335 ? 0.134 12.417 -61.386 1.00 35.07 314 MET D O 1
ATOM 10199 N N . GLN D 1 336 ? -2.014 12.802 -61.916 1.00 36.36 315 GLN D N 1
ATOM 10200 C CA . GLN D 1 336 ? -2.095 14.040 -61.133 1.00 38.54 315 GLN D CA 1
ATOM 10201 C C . GLN D 1 336 ? -2.057 13.814 -59.634 1.00 38.28 315 GLN D C 1
ATOM 10202 O O . GLN D 1 336 ? -1.330 14.511 -58.915 1.00 38.89 315 GLN D O 1
ATOM 10208 N N . GLU D 1 337 ? -2.842 12.854 -59.153 1.00 36.79 316 GLU D N 1
ATOM 10209 C CA . GLU D 1 337 ? -2.943 12.633 -57.698 1.00 36.30 316 GLU D CA 1
ATOM 10210 C C . GLU D 1 337 ? -1.729 11.893 -57.110 1.00 35.15 316 GLU D C 1
ATOM 10211 O O . GLU D 1 337 ? -1.279 12.188 -56.002 1.00 35.45 316 GLU D O 1
ATOM 10217 N N . LEU D 1 338 ? -1.166 10.973 -57.876 1.00 34.20 317 LEU D N 1
ATOM 10218 C CA . LEU D 1 338 ? -0.010 10.202 -57.417 1.00 33.77 317 LEU D CA 1
ATOM 10219 C C . LEU D 1 338 ? 1.351 10.774 -57.853 1.00 35.51 317 LEU D C 1
ATOM 10220 O O . LEU D 1 338 ? 2.410 10.294 -57.402 1.00 36.13 317 LEU D O 1
ATOM 10225 N N . GLY D 1 339 ? 1.341 11.779 -58.729 1.00 35.78 318 GLY D N 1
ATOM 10226 C CA . GLY D 1 339 ? 2.597 12.352 -59.209 1.00 36.88 318 GLY D CA 1
ATOM 10227 C C . GLY D 1 339 ? 3.362 11.279 -59.942 1.00 36.20 318 GLY D C 1
ATOM 10228 O O . GLY D 1 339 ? 4.490 10.973 -59.604 1.00 36.91 318 GLY D O 1
ATOM 10229 N N . TRP D 1 340 ? 2.735 10.714 -60.958 1.00 35.68 319 TRP D N 1
ATOM 10230 C CA . TRP D 1 340 ? 3.215 9.490 -61.547 1.00 35.12 319 TRP D CA 1
ATOM 10231 C C . TRP D 1 340 ? 3.144 9.544 -63.061 1.00 35.39 319 TRP D C 1
ATOM 10232 O O . TRP D 1 340 ? 2.203 10.088 -63.633 1.00 35.36 319 TRP D O 1
ATOM 10243 N N . ALA D 1 341 ? 4.133 8.942 -63.704 1.00 36.06 320 ALA D N 1
ATOM 10244 C CA . ALA D 1 341 ? 4.111 8.790 -65.153 1.00 37.10 320 ALA D CA 1
ATOM 10245 C C . ALA D 1 341 ? 4.770 7.478 -65.523 1.00 36.76 320 ALA D C 1
ATOM 10246 O O . ALA D 1 341 ? 5.835 7.146 -64.977 1.00 37.24 320 ALA D O 1
ATOM 10248 N N . PRO D 1 342 ? 4.152 6.737 -66.457 1.00 36.45 321 PRO D N 1
ATOM 10249 C CA . PRO D 1 342 ? 4.739 5.497 -66.987 1.00 36.79 321 PRO D CA 1
ATOM 10250 C C . PRO D 1 342 ? 5.955 5.815 -67.888 1.00 38.25 321 PRO D C 1
ATOM 10251 O O . PRO D 1 342 ? 5.852 6.684 -68.761 1.00 38.11 321 PRO D O 1
ATOM 10255 N N . GLN D 1 343 ? 7.081 5.134 -67.651 1.00 39.32 322 GLN D N 1
ATOM 10256 C CA . GLN D 1 343 ? 8.360 5.465 -68.286 1.00 41.27 322 GLN D CA 1
ATOM 10257 C C . GLN D 1 343 ? 8.781 4.482 -69.376 1.00 40.65 322 GLN D C 1
ATOM 10258 O O . GLN D 1 343 ? 9.606 4.824 -70.199 1.00 41.28 322 GLN D O 1
ATOM 10264 N N . PHE D 1 344 ? 8.239 3.263 -69.372 1.00 38.76 323 PHE D N 1
ATOM 10265 C CA . PHE D 1 344 ? 8.766 2.205 -70.234 1.00 38.11 323 PHE D CA 1
ATOM 10266 C C . PHE D 1 344 ? 7.938 1.973 -71.493 1.00 38.07 323 PHE D C 1
ATOM 10267 O O . PHE D 1 344 ? 6.718 1.760 -71.429 1.00 36.31 323 PHE D O 1
ATOM 10275 N N . THR D 1 345 ? 8.630 1.989 -72.636 1.00 38.32 324 THR D N 1
ATOM 10276 C CA . THR D 1 345 ? 8.040 1.660 -73.916 1.00 37.74 324 THR D CA 1
ATOM 10277 C C . THR D 1 345 ? 7.747 0.165 -73.967 1.00 37.29 324 THR D C 1
ATOM 10278 O O . THR D 1 345 ? 8.318 -0.642 -73.215 1.00 37.18 324 THR D O 1
ATOM 10282 N N . PHE D 1 346 ? 6.852 -0.203 -74.866 1.00 36.75 325 PHE D N 1
ATOM 10283 C CA . PHE D 1 346 ? 6.519 -1.596 -75.100 1.00 36.53 325 PHE D CA 1
ATOM 10284 C C . PHE D 1 346 ? 7.774 -2.406 -75.443 1.00 37.42 325 PHE D C 1
ATOM 10285 O O . PHE D 1 346 ? 8.010 -3.460 -74.880 1.00 36.67 325 PHE D O 1
ATOM 10293 N N . ASP D 1 347 ? 8.586 -1.871 -76.353 1.00 39.41 326 ASP D N 1
ATOM 10294 C CA . ASP D 1 347 ? 9.890 -2.443 -76.721 1.00 40.95 326 ASP D CA 1
ATOM 10295 C C . ASP D 1 347 ? 10.853 -2.643 -75.534 1.00 40.20 326 ASP D C 1
ATOM 10296 O O . ASP D 1 347 ? 11.394 -3.734 -75.366 1.00 39.61 326 ASP D O 1
ATOM 10301 N N . ASP D 1 348 ? 11.081 -1.593 -74.741 1.00 40.65 327 ASP D N 1
ATOM 10302 C CA . ASP D 1 348 ? 11.823 -1.723 -73.477 1.00 41.45 327 ASP D CA 1
ATOM 10303 C C . ASP D 1 348 ? 11.261 -2.920 -72.675 1.00 40.31 327 ASP D C 1
ATOM 10304 O O . ASP D 1 348 ? 12.003 -3.827 -72.270 1.00 40.30 327 ASP D O 1
ATOM 10309 N N . ALA D 1 349 ? 9.943 -2.916 -72.458 1.00 39.29 328 ALA D N 1
ATOM 10310 C CA . ALA D 1 349 ? 9.278 -3.943 -71.616 1.00 38.35 328 ALA D CA 1
ATOM 10311 C C . ALA D 1 349 ? 9.552 -5.389 -72.062 1.00 38.22 328 ALA D C 1
ATOM 10312 O O . ALA D 1 349 ? 9.936 -6.230 -71.246 1.00 38.00 328 ALA D O 1
ATOM 10314 N N . LEU D 1 350 ? 9.365 -5.654 -73.356 1.00 38.32 329 LEU D N 1
ATOM 10315 C CA . LEU D 1 350 ? 9.567 -6.979 -73.932 1.00 38.84 329 LEU D CA 1
ATOM 10316 C C . LEU D 1 350 ? 11.025 -7.397 -73.881 1.00 40.14 329 LEU D C 1
ATOM 10317 O O . LEU D 1 350 ? 11.333 -8.546 -73.583 1.00 40.81 329 LEU D O 1
ATOM 10322 N N . ARG D 1 351 ? 11.921 -6.467 -74.189 1.00 41.53 330 ARG D N 1
ATOM 10323 C CA . ARG D 1 351 ? 13.347 -6.736 -74.080 1.00 43.29 330 ARG D CA 1
ATOM 10324 C C . ARG D 1 351 ? 13.705 -7.198 -72.650 1.00 42.90 330 ARG D C 1
ATOM 10325 O O . ARG D 1 351 ? 14.421 -8.195 -72.482 1.00 43.31 330 ARG D O 1
ATOM 10333 N N . GLN D 1 352 ? 13.188 -6.505 -71.630 1.00 42.32 331 GLN D N 1
ATOM 10334 C CA . GLN D 1 352 ? 13.441 -6.910 -70.234 1.00 42.15 331 GLN D CA 1
ATOM 10335 C C . GLN D 1 352 ? 13.027 -8.355 -69.987 1.00 41.06 331 GLN D C 1
ATOM 10336 O O . GLN D 1 352 ? 13.741 -9.102 -69.315 1.00 41.48 331 GLN D O 1
ATOM 10342 N N . ILE D 1 353 ? 11.891 -8.742 -70.565 1.00 40.02 332 ILE D N 1
ATOM 10343 C CA . ILE D 1 353 ? 11.273 -10.053 -70.329 1.00 39.30 332 ILE D CA 1
ATOM 10344 C C . ILE D 1 353 ? 12.098 -11.166 -70.957 1.00 39.95 332 ILE D C 1
ATOM 10345 O O . ILE D 1 353 ? 12.369 -12.195 -70.317 1.00 39.00 332 ILE D O 1
ATOM 10350 N N . PHE D 1 354 ? 12.494 -10.953 -72.212 1.00 40.85 333 PHE D N 1
ATOM 10351 C CA . PHE D 1 354 ? 13.326 -11.922 -72.906 1.00 41.78 333 PHE D CA 1
ATOM 10352 C C . PHE D 1 354 ? 14.690 -12.020 -72.228 1.00 42.46 333 PHE D C 1
ATOM 10353 O O . PHE D 1 354 ? 15.169 -13.123 -71.977 1.00 42.81 333 PHE D O 1
ATOM 10361 N N . GLU D 1 355 ? 15.280 -10.885 -71.861 1.00 43.07 334 GLU D N 1
ATOM 10362 C CA . GLU D 1 355 ? 16.534 -10.911 -71.092 1.00 44.40 334 GLU D CA 1
ATOM 10363 C C . GLU D 1 355 ? 16.397 -11.703 -69.777 1.00 44.45 334 GLU D C 1
ATOM 10364 O O . GLU D 1 355 ? 17.234 -12.548 -69.472 1.00 45.06 334 GLU D O 1
ATOM 10366 N N . ALA D 1 356 ? 15.330 -11.451 -69.019 1.00 44.31 335 ALA D N 1
ATOM 10367 C CA . ALA D 1 356 ? 15.135 -12.113 -67.722 1.00 44.15 335 ALA D CA 1
ATOM 10368 C C . ALA D 1 356 ? 14.940 -13.625 -67.814 1.00 44.30 335 ALA D C 1
ATOM 10369 O O . ALA D 1 356 ? 15.403 -14.363 -66.954 1.00 44.34 335 ALA D O 1
ATOM 10371 N N . TYR D 1 357 ? 14.257 -14.097 -68.849 1.00 45.02 336 TYR D N 1
ATOM 10372 C CA . TYR D 1 357 ? 14.056 -15.549 -69.006 1.00 46.18 336 TYR D CA 1
ATOM 10373 C C . TYR D 1 357 ? 15.146 -16.274 -69.793 1.00 48.12 336 TYR D C 1
ATOM 10374 O O . TYR D 1 357 ? 15.062 -17.498 -69.950 1.00 48.80 336 TYR D O 1
ATOM 10383 N N . ARG D 1 358 ? 16.160 -15.550 -70.275 1.00 49.87 337 ARG D N 1
ATOM 10384 C CA . ARG D 1 358 ? 17.109 -16.129 -71.243 1.00 52.18 337 ARG D CA 1
ATOM 10385 C C . ARG D 1 358 ? 17.899 -17.334 -70.706 1.00 53.67 337 ARG D C 1
ATOM 10386 O O . ARG D 1 358 ? 18.090 -18.331 -71.414 1.00 54.51 337 ARG D O 1
ATOM 10394 N N . GLY D 1 359 ? 18.336 -17.246 -69.456 1.00 54.43 338 GLY D N 1
ATOM 10395 C CA . GLY D 1 359 ? 18.962 -18.376 -68.812 1.00 55.77 338 GLY D CA 1
ATOM 10396 C C . GLY D 1 359 ? 17.992 -19.069 -67.881 1.00 55.92 338 GLY D C 1
ATOM 10397 O O . GLY D 1 359 ? 18.406 -19.562 -66.840 1.00 56.47 338 GLY D O 1
ATOM 10398 N N . HIS D 1 360 ? 16.705 -19.103 -68.247 1.00 55.59 339 HIS D N 1
ATOM 10399 C CA . HIS D 1 360 ? 15.664 -19.759 -67.436 1.00 55.47 339 HIS D CA 1
ATOM 10400 C C . HIS D 1 360 ? 14.554 -20.346 -68.315 1.00 55.10 339 HIS D C 1
ATOM 10401 O O . HIS D 1 360 ? 13.363 -20.188 -68.021 1.00 54.06 339 HIS D O 1
ATOM 10408 N N . VAL D 1 361 ? 14.963 -21.019 -69.389 1.00 55.98 340 VAL D N 1
ATOM 10409 C CA . VAL D 1 361 ? 14.056 -21.516 -70.429 1.00 56.07 340 VAL D CA 1
ATOM 10410 C C . VAL D 1 361 ? 12.966 -22.428 -69.879 1.00 55.62 340 VAL D C 1
ATOM 10411 O O . VAL D 1 361 ? 11.802 -22.292 -70.257 1.00 54.75 340 VAL D O 1
ATOM 10415 N N . ALA D 1 362 ? 13.360 -23.344 -68.992 1.00 55.93 341 ALA D N 1
ATOM 10416 C CA . ALA D 1 362 ? 12.435 -24.233 -68.279 1.00 55.66 341 ALA D CA 1
ATOM 10417 C C . ALA D 1 362 ? 11.273 -23.475 -67.614 1.00 54.77 341 ALA D C 1
ATOM 10418 O O . ALA D 1 362 ? 10.097 -23.852 -67.771 1.00 54.27 341 ALA D O 1
ATOM 10420 N N . ASP D 1 363 ? 11.615 -22.414 -66.878 1.00 54.38 342 ASP D N 1
ATOM 10421 C CA . ASP D 1 363 ? 10.625 -21.575 -66.199 1.00 53.87 342 ASP D CA 1
ATOM 10422 C C . ASP D 1 363 ? 9.655 -20.974 -67.208 1.00 53.09 342 ASP D C 1
ATOM 10423 O O . ASP D 1 363 ? 8.447 -20.972 -66.975 1.00 52.76 342 ASP D O 1
ATOM 10428 N N . ALA D 1 364 ? 10.188 -20.478 -68.328 1.00 52.43 343 ALA D N 1
ATOM 10429 C CA . ALA D 1 364 ? 9.364 -19.908 -69.394 1.00 51.54 343 ALA D CA 1
ATOM 10430 C C . ALA D 1 364 ? 8.423 -20.942 -70.007 1.00 51.22 343 ALA D C 1
ATOM 10431 O O . ALA D 1 364 ? 7.272 -20.622 -70.309 1.00 50.66 343 ALA D O 1
ATOM 10433 N N . ARG D 1 365 ? 8.912 -22.173 -70.180 1.00 51.53 344 ARG D N 1
ATOM 10434 C CA . ARG D 1 365 ? 8.094 -23.273 -70.717 1.00 51.77 344 ARG D CA 1
ATOM 10435 C C . ARG D 1 365 ? 6.946 -23.620 -69.758 1.00 50.90 344 ARG D C 1
ATOM 10436 O O . ARG D 1 365 ? 5.840 -23.942 -70.199 1.00 50.94 344 ARG D O 1
ATOM 10438 N N . ALA D 1 366 ? 7.216 -23.517 -68.456 1.00 50.21 345 ALA D N 1
ATOM 10439 C CA . ALA D 1 366 ? 6.241 -23.856 -67.402 1.00 49.60 345 ALA D CA 1
ATOM 10440 C C . ALA D 1 366 ? 5.074 -22.871 -67.282 1.00 48.80 345 ALA D C 1
ATOM 10441 O O . ALA D 1 366 ? 4.085 -23.152 -66.599 1.00 48.01 345 ALA D O 1
ATOM 10443 N N . LEU D 1 367 ? 5.188 -21.725 -67.946 1.00 48.59 346 LEU D N 1
ATOM 10444 C CA . LEU D 1 367 ? 4.157 -20.692 -67.850 1.00 48.13 346 LEU D CA 1
ATOM 10445 C C . LEU D 1 367 ? 2.780 -21.105 -68.404 1.00 48.21 346 LEU D C 1
ATOM 10446 O O . LEU D 1 367 ? 1.756 -20.525 -68.015 1.00 47.16 346 LEU D O 1
ATOM 10451 N N . VAL D 1 368 ? 2.760 -22.108 -69.285 1.00 49.17 347 VAL D N 1
ATOM 10452 C CA . VAL D 1 368 ? 1.502 -22.610 -69.861 1.00 50.03 347 VAL D CA 1
ATOM 10453 C C . VAL D 1 368 ? 1.116 -24.012 -69.360 1.00 51.11 347 VAL D C 1
ATOM 10454 O O . VAL D 1 368 ? 0.229 -24.661 -69.918 1.00 51.21 347 VAL D O 1
ATOM 10458 N N . GLU D 1 369 ? 1.785 -24.464 -68.301 1.00 52.57 348 GLU D N 1
ATOM 10459 C CA . GLU D 1 369 ? 1.428 -25.716 -67.609 1.00 53.70 348 GLU D CA 1
ATOM 10460 C C . GLU D 1 369 ? 0.626 -25.435 -66.335 1.00 53.08 348 GLU D C 1
ATOM 10461 O O . GLU D 1 369 ? 0.582 -24.289 -65.861 1.00 52.60 348 GLU D O 1
ATOM 10467 N N . LYS E 1 23 ? -47.913 -35.871 -53.363 1.00 42.82 2 LYS E N 1
ATOM 10468 C CA . LYS E 1 23 ? -48.649 -35.979 -54.664 1.00 42.41 2 LYS E CA 1
ATOM 10469 C C . LYS E 1 23 ? -48.622 -34.669 -55.477 1.00 41.22 2 LYS E C 1
ATOM 10470 O O . LYS E 1 23 ? -47.929 -34.562 -56.503 1.00 41.22 2 LYS E O 1
ATOM 10472 N N . ALA E 1 24 ? -49.405 -33.693 -55.029 1.00 39.50 3 ALA E N 1
ATOM 10473 C CA . ALA E 1 24 ? -49.567 -32.452 -55.755 1.00 37.83 3 ALA E CA 1
ATOM 10474 C C . ALA E 1 24 ? -48.295 -31.617 -55.663 1.00 36.27 3 ALA E C 1
ATOM 10475 O O . ALA E 1 24 ? -47.508 -31.760 -54.722 1.00 35.35 3 ALA E O 1
ATOM 10477 N N . LYS E 1 25 ? -48.104 -30.761 -56.664 1.00 34.95 4 LYS E N 1
ATOM 10478 C CA . LYS E 1 25 ? -46.969 -29.858 -56.710 1.00 32.89 4 LYS E CA 1
ATOM 10479 C C . LYS E 1 25 ? -46.974 -28.930 -55.526 1.00 31.18 4 LYS E C 1
ATOM 10480 O O . LYS E 1 25 ? -48.012 -28.344 -55.197 1.00 31.28 4 LYS E O 1
ATOM 10486 N N . LYS E 1 26 ? -45.811 -28.784 -54.901 1.00 29.21 5 LYS E N 1
ATOM 10487 C CA . LYS E 1 26 ? -45.656 -27.849 -53.775 1.00 27.97 5 LYS E CA 1
ATOM 10488 C C . LYS E 1 26 ? -44.819 -26.658 -54.183 1.00 27.09 5 LYS E C 1
ATOM 10489 O O . LYS E 1 26 ? -43.665 -26.817 -54.614 1.00 26.99 5 LYS E O 1
ATOM 10495 N N . VAL E 1 27 ? -45.394 -25.473 -54.037 1.00 25.76 6 VAL E N 1
ATOM 10496 C CA . VAL E 1 27 ? -44.768 -24.231 -54.493 1.00 25.81 6 VAL E CA 1
ATOM 10497 C C . VAL E 1 27 ? -44.365 -23.422 -53.249 1.00 26.22 6 VAL E C 1
ATOM 10498 O O . VAL E 1 27 ? -45.226 -23.065 -52.437 1.00 27.47 6 VAL E O 1
ATOM 10502 N N . LEU E 1 28 ? -43.073 -23.153 -53.088 1.00 24.97 7 LEU E N 1
ATOM 10503 C CA . LEU E 1 28 ? -42.611 -22.370 -51.935 1.00 24.40 7 LEU E CA 1
ATOM 10504 C C . LEU E 1 28 ? -42.432 -20.899 -52.342 1.00 23.82 7 LEU E C 1
ATOM 10505 O O . LEU E 1 28 ? -41.725 -20.603 -53.293 1.00 23.49 7 LEU E O 1
ATOM 10510 N N . ILE E 1 29 ? -43.105 -19.990 -51.642 1.00 23.76 8 ILE E N 1
ATOM 10511 C CA . ILE E 1 29 ? -42.944 -18.562 -51.915 1.00 22.71 8 ILE E CA 1
ATOM 10512 C C . ILE E 1 29 ? -42.367 -17.902 -50.668 1.00 23.43 8 ILE E C 1
ATOM 10513 O O . ILE E 1 29 ? -43.002 -17.924 -49.593 1.00 24.01 8 ILE E O 1
ATOM 10518 N N . LEU E 1 30 ? -41.175 -17.331 -50.798 1.00 22.65 9 LEU E N 1
ATOM 10519 C CA . LEU E 1 30 ? -40.544 -16.649 -49.678 1.00 23.13 9 LEU E CA 1
ATOM 10520 C C . LEU E 1 30 ? -40.743 -15.152 -49.909 1.00 22.72 9 LEU E C 1
ATOM 10521 O O . LEU E 1 30 ? -40.343 -14.628 -50.962 1.00 22.54 9 LEU E O 1
ATOM 10526 N N . GLY E 1 31 ? -41.354 -14.502 -48.917 1.00 21.74 10 GLY E N 1
ATOM 10527 C CA . GLY E 1 31 ? -41.899 -13.142 -49.021 1.00 22.70 10 GLY E CA 1
ATOM 10528 C C . GLY E 1 31 ? -43.287 -13.173 -49.659 1.00 23.29 10 GLY E C 1
ATOM 10529 O O . GLY E 1 31 ? -43.542 -12.469 -50.648 1.00 22.81 10 GLY E O 1
ATOM 10530 N N . VAL E 1 32 ? -44.181 -13.989 -49.088 1.00 24.04 11 VAL E N 1
ATOM 10531 C CA . VAL E 1 32 ? -45.509 -14.232 -49.676 1.00 24.37 11 VAL E CA 1
ATOM 10532 C C . VAL E 1 32 ? -46.488 -13.092 -49.441 1.00 25.12 11 VAL E C 1
ATOM 10533 O O . VAL E 1 32 ? -47.423 -12.897 -50.238 1.00 25.50 11 VAL E O 1
ATOM 10537 N N . ASN E 1 33 ? -46.277 -12.347 -48.358 1.00 25.42 12 ASN E N 1
ATOM 10538 C CA . ASN E 1 33 ? -47.243 -11.337 -47.938 1.00 26.71 12 ASN E CA 1
ATOM 10539 C C . ASN E 1 33 ? -47.106 -10.014 -48.695 1.00 26.94 12 ASN E C 1
ATOM 10540 O O . ASN E 1 33 ? -46.705 -9.003 -48.140 1.00 27.79 12 ASN E O 1
ATOM 10545 N N . GLY E 1 34 ? -47.424 -10.018 -49.979 1.00 28.29 13 GLY E N 1
ATOM 10546 C CA . GLY E 1 34 ? -47.301 -8.800 -50.786 1.00 27.97 13 GLY E CA 1
ATOM 10547 C C . GLY E 1 34 ? -47.853 -9.013 -52.183 1.00 28.75 13 GLY E C 1
ATOM 10548 O O . GLY E 1 34 ? -48.527 -10.016 -52.439 1.00 29.31 13 GLY E O 1
ATOM 10549 N N . PHE E 1 35 ? -47.578 -8.054 -53.065 1.00 27.91 14 PHE E N 1
ATOM 10550 C CA . PHE E 1 35 ? -48.053 -8.041 -54.450 1.00 27.80 14 PHE E CA 1
ATOM 10551 C C . PHE E 1 35 ? -47.957 -9.385 -55.181 1.00 27.19 14 PHE E C 1
ATOM 10552 O O . PHE E 1 35 ? -48.990 -9.963 -55.531 1.00 26.57 14 PHE E O 1
ATOM 10560 N N . ILE E 1 36 ? -46.743 -9.897 -55.399 1.00 27.16 15 ILE E N 1
ATOM 10561 C CA . ILE E 1 36 ? -46.605 -11.149 -56.149 1.00 27.38 15 ILE E CA 1
ATOM 10562 C C . ILE E 1 36 ? -47.177 -12.290 -55.382 1.00 27.38 15 ILE E C 1
ATOM 10563 O O . ILE E 1 36 ? -47.961 -13.086 -55.941 1.00 26.91 15 ILE E O 1
ATOM 10568 N N . GLY E 1 37 ? -46.825 -12.353 -54.097 1.00 26.95 16 GLY E N 1
ATOM 10569 C CA . GLY E 1 37 ? -47.216 -13.474 -53.253 1.00 27.76 16 GLY E CA 1
ATOM 10570 C C . GLY E 1 37 ? -48.719 -13.674 -53.234 1.00 28.70 16 GLY E C 1
ATOM 10571 O O . GLY E 1 37 ? -49.201 -14.802 -53.390 1.00 28.53 16 GLY E O 1
ATOM 10572 N N . HIS E 1 38 ? -49.449 -12.571 -53.067 1.00 28.32 17 HIS E N 1
ATOM 10573 C CA . HIS E 1 38 ? -50.896 -12.583 -53.044 1.00 30.07 17 HIS E CA 1
ATOM 10574 C C . HIS E 1 38 ? -51.529 -12.996 -54.386 1.00 28.95 17 HIS E C 1
ATOM 10575 O O . HIS E 1 38 ? -52.375 -13.878 -54.427 1.00 29.92 17 HIS E O 1
ATOM 10582 N N . HIS E 1 39 ? -51.131 -12.359 -55.478 1.00 29.61 18 HIS E N 1
ATOM 10583 C CA . HIS E 1 39 ? -51.795 -12.575 -56.774 1.00 30.29 18 HIS E CA 1
ATOM 10584 C C . HIS E 1 39 ? -51.502 -13.957 -57.313 1.00 30.10 18 HIS E C 1
ATOM 10585 O O . HIS E 1 39 ? -52.395 -14.611 -57.889 1.00 29.98 18 HIS E O 1
ATOM 10592 N N . LEU E 1 40 ? -50.262 -14.402 -57.104 1.00 29.45 19 LEU E N 1
ATOM 10593 C CA . LEU E 1 40 ? -49.827 -15.737 -57.527 1.00 29.68 19 LEU E CA 1
ATOM 10594 C C . LEU E 1 40 ? -50.574 -16.814 -56.742 1.00 30.29 19 LEU E C 1
ATOM 10595 O O . LEU E 1 40 ? -51.138 -17.732 -57.331 1.00 30.07 19 LEU E O 1
ATOM 10600 N N . SER E 1 41 ? -50.548 -16.692 -55.414 1.00 30.29 20 SER E N 1
ATOM 10601 C CA . SER E 1 41 ? -51.161 -17.680 -54.539 1.00 30.44 20 SER E CA 1
ATOM 10602 C C . SER E 1 41 ? -52.621 -17.879 -54.928 1.00 30.86 20 SER E C 1
ATOM 10603 O O . SER E 1 41 ? -53.087 -19.017 -55.083 1.00 30.60 20 SER E O 1
ATOM 10606 N N . LYS E 1 42 ? -53.320 -16.758 -55.096 1.00 31.44 21 LYS E N 1
ATOM 10607 C CA . LYS E 1 42 ? -54.714 -16.742 -55.515 1.00 32.06 21 LYS E CA 1
ATOM 10608 C C . LYS E 1 42 ? -54.894 -17.552 -56.777 1.00 32.24 21 LYS E C 1
ATOM 10609 O O . LYS E 1 42 ? -55.763 -18.416 -56.819 1.00 33.46 21 LYS E O 1
ATOM 10615 N N . ARG E 1 43 ? -54.068 -17.292 -57.790 1.00 32.05 22 ARG E N 1
ATOM 10616 C CA . ARG E 1 43 ? -54.181 -18.018 -59.055 1.00 32.44 22 ARG E CA 1
ATOM 10617 C C . ARG E 1 43 ? -53.907 -19.493 -58.853 1.00 32.68 22 ARG E C 1
ATOM 10618 O O . ARG E 1 43 ? -54.591 -20.336 -59.455 1.00 33.32 22 ARG E O 1
ATOM 10626 N N . ILE E 1 44 ? -52.926 -19.810 -58.006 1.00 32.25 23 ILE E N 1
ATOM 10627 C CA . ILE E 1 44 ? -52.591 -21.212 -57.763 1.00 32.52 23 ILE E CA 1
ATOM 10628 C C . ILE E 1 44 ? -53.765 -21.955 -57.106 1.00 33.16 23 ILE E C 1
ATOM 10629 O O . ILE E 1 44 ? -54.121 -23.097 -57.488 1.00 33.57 23 ILE E O 1
ATOM 10634 N N . LEU E 1 45 ? -54.366 -21.306 -56.122 1.00 33.44 24 LEU E N 1
ATOM 10635 C CA . LEU E 1 45 ? -55.407 -21.953 -55.351 1.00 35.18 24 LEU E CA 1
ATOM 10636 C C . LEU E 1 45 ? -56.686 -22.145 -56.180 1.00 36.06 24 LEU E C 1
ATOM 10637 O O . LEU E 1 45 ? -57.304 -23.208 -56.118 1.00 36.30 24 LEU E O 1
ATOM 10642 N N . GLU E 1 46 ? -57.032 -21.145 -56.988 1.00 36.43 25 GLU E N 1
ATOM 10643 C CA . GLU E 1 46 ? -58.259 -21.194 -57.791 1.00 37.39 25 GLU E CA 1
ATOM 10644 C C . GLU E 1 46 ? -58.175 -21.991 -59.091 1.00 37.98 25 GLU E C 1
ATOM 10645 O O . GLU E 1 46 ? -59.208 -22.402 -59.602 1.00 39.38 25 GLU E O 1
ATOM 10651 N N . THR E 1 47 ? -56.978 -22.201 -59.643 1.00 37.28 26 THR E N 1
ATOM 10652 C CA . THR E 1 47 ? -56.891 -22.802 -60.982 1.00 37.19 26 THR E CA 1
ATOM 10653 C C . THR E 1 47 ? -56.083 -24.122 -61.049 1.00 36.80 26 THR E C 1
ATOM 10654 O O . THR E 1 47 ? -56.045 -24.769 -62.095 1.00 37.00 26 THR E O 1
ATOM 10658 N N . THR E 1 48 ? -55.472 -24.535 -59.934 1.00 35.53 27 THR E N 1
ATOM 10659 C CA . THR E 1 48 ? -54.703 -25.786 -59.910 1.00 34.88 27 THR E CA 1
ATOM 10660 C C . THR E 1 48 ? -55.006 -26.591 -58.667 1.00 34.52 27 THR E C 1
ATOM 10661 O O . THR E 1 48 ? -55.746 -26.145 -57.816 1.00 34.42 27 THR E O 1
ATOM 10665 N N . ASP E 1 49 ? -54.410 -27.772 -58.564 1.00 34.67 28 ASP E N 1
ATOM 10666 C CA . ASP E 1 49 ? -54.463 -28.570 -57.332 1.00 34.42 28 ASP E CA 1
ATOM 10667 C C . ASP E 1 49 ? -53.135 -28.481 -56.527 1.00 32.85 28 ASP E C 1
ATOM 10668 O O . ASP E 1 49 ? -52.823 -29.360 -55.702 1.00 31.69 28 ASP E O 1
ATOM 10673 N N . TRP E 1 50 ? -52.361 -27.427 -56.796 1.00 30.98 29 TRP E N 1
ATOM 10674 C CA . TRP E 1 50 ? -51.048 -27.250 -56.154 1.00 30.10 29 TRP E CA 1
ATOM 10675 C C . TRP E 1 50 ? -51.182 -26.720 -54.729 1.00 29.68 29 TRP E C 1
ATOM 10676 O O . TRP E 1 50 ? -52.116 -25.981 -54.426 1.00 29.35 29 TRP E O 1
ATOM 10687 N N . GLU E 1 51 ? -50.234 -27.102 -53.867 1.00 29.76 30 GLU E N 1
ATOM 10688 C CA . GLU E 1 51 ? -50.130 -26.591 -52.492 1.00 30.68 30 GLU E CA 1
ATOM 10689 C C . GLU E 1 51 ? -49.176 -25.381 -52.444 1.00 29.86 30 GLU E C 1
ATOM 10690 O O . GLU E 1 51 ? -48.109 -25.394 -53.061 1.00 30.52 30 GLU E O 1
ATOM 10696 N N . VAL E 1 52 ? -49.555 -24.328 -51.736 1.00 29.41 31 VAL E N 1
ATOM 10697 C CA . VAL E 1 52 ? -48.705 -23.161 -51.664 1.00 28.37 31 VAL E CA 1
ATOM 10698 C C . VAL E 1 52 ? -48.114 -23.112 -50.265 1.00 29.08 31 VAL E C 1
ATOM 10699 O O . VAL E 1 52 ? -48.857 -23.118 -49.276 1.00 29.86 31 VAL E O 1
ATOM 10703 N N . PHE E 1 53 ? -46.787 -23.072 -50.171 1.00 28.50 32 PHE E N 1
ATOM 10704 C CA . PHE E 1 53 ? -46.139 -22.807 -48.873 1.00 27.17 32 PHE E CA 1
ATOM 10705 C C . PHE E 1 53 ? -45.532 -21.413 -48.900 1.00 26.53 32 PHE E C 1
ATOM 10706 O O . PHE E 1 53 ? -44.624 -21.119 -49.685 1.00 26.08 32 PHE E O 1
ATOM 10714 N N . GLY E 1 54 ? -46.066 -20.550 -48.046 1.00 26.84 33 GLY E N 1
ATOM 10715 C CA . GLY E 1 54 ? -45.764 -19.124 -48.100 1.00 26.50 33 GLY E CA 1
ATOM 10716 C C . GLY E 1 54 ? -45.144 -18.618 -46.824 1.00 25.74 33 GLY E C 1
ATOM 10717 O O . GLY E 1 54 ? -45.752 -18.754 -45.760 1.00 26.33 33 GLY E O 1
ATOM 10718 N N . MET E 1 55 ? -43.943 -18.037 -46.931 1.00 25.02 34 MET E N 1
ATOM 10719 C CA . MET E 1 55 ? -43.253 -17.480 -45.771 1.00 24.21 34 MET E CA 1
ATOM 10720 C C . MET E 1 55 ? -43.295 -15.953 -45.697 1.00 24.73 34 MET E C 1
ATOM 10721 O O . MET E 1 55 ? -43.036 -15.252 -46.687 1.00 23.90 34 MET E O 1
ATOM 10726 N N . ASP E 1 56 ? -43.638 -15.436 -44.517 1.00 24.86 35 ASP E N 1
ATOM 10727 C CA . ASP E 1 56 ? -43.472 -13.998 -44.246 1.00 26.93 35 ASP E CA 1
ATOM 10728 C C . ASP E 1 56 ? -43.602 -13.687 -42.765 1.00 27.76 35 ASP E C 1
ATOM 10729 O O . ASP E 1 56 ? -43.804 -14.586 -41.966 1.00 28.38 35 ASP E O 1
ATOM 10734 N N . MET E 1 57 ? -43.469 -12.423 -42.402 1.00 29.24 36 MET E N 1
ATOM 10735 C CA . MET E 1 57 ? -43.619 -12.028 -40.999 1.00 31.81 36 MET E CA 1
ATOM 10736 C C . MET E 1 57 ? -45.076 -11.792 -40.573 1.00 33.12 36 MET E C 1
ATOM 10737 O O . MET E 1 57 ? -45.424 -12.034 -39.424 1.00 33.57 36 MET E O 1
ATOM 10742 N N . GLN E 1 58 ? -45.911 -11.332 -41.501 1.00 35.21 37 GLN E N 1
ATOM 10743 C CA . GLN E 1 58 ? -47.324 -10.999 -41.230 1.00 37.65 37 GLN E CA 1
ATOM 10744 C C . GLN E 1 58 ? -48.162 -11.512 -42.424 1.00 38.15 37 GLN E C 1
ATOM 10745 O O . GLN E 1 58 ? -47.583 -11.946 -43.428 1.00 37.66 37 GLN E O 1
ATOM 10751 N N . THR E 1 59 ? -49.498 -11.435 -42.318 1.00 38.20 38 THR E N 1
ATOM 10752 C CA . THR E 1 59 ? -50.430 -11.936 -43.349 1.00 38.23 38 THR E CA 1
ATOM 10753 C C . THR E 1 59 ? -51.426 -10.881 -43.856 1.00 38.45 38 THR E C 1
ATOM 10754 O O . THR E 1 59 ? -52.378 -11.227 -44.547 1.00 38.51 38 THR E O 1
ATOM 10758 N N . ASP E 1 60 ? -51.223 -9.612 -43.518 1.00 38.62 39 ASP E N 1
ATOM 10759 C CA . ASP E 1 60 ? -52.218 -8.569 -43.828 1.00 39.40 39 ASP E CA 1
ATOM 10760 C C . ASP E 1 60 ? -52.442 -8.286 -45.330 1.00 40.01 39 ASP E C 1
ATOM 10761 O O . ASP E 1 60 ? -53.342 -7.508 -45.682 1.00 40.41 39 ASP E O 1
ATOM 10766 N N . ARG E 1 61 ? -51.621 -8.882 -46.200 1.00 39.72 40 ARG E N 1
ATOM 10767 C CA . ARG E 1 61 ? -51.747 -8.693 -47.651 1.00 40.40 40 ARG E CA 1
ATOM 10768 C C . ARG E 1 61 ? -52.286 -9.923 -48.327 1.00 40.49 40 ARG E C 1
ATOM 10769 O O . ARG E 1 61 ? -52.304 -9.995 -49.554 1.00 41.15 40 ARG E O 1
ATOM 10777 N N . LEU E 1 62 ? -52.731 -10.889 -47.530 1.00 40.82 41 LEU E N 1
ATOM 10778 C CA . LEU E 1 62 ? -53.160 -12.188 -48.051 1.00 40.94 41 LEU E CA 1
ATOM 10779 C C . LEU E 1 62 ? -54.673 -12.404 -47.895 1.00 42.15 41 LEU E C 1
ATOM 10780 O O . LEU E 1 62 ? -55.234 -13.360 -48.440 1.00 41.93 41 LEU E O 1
ATOM 10785 N N . GLY E 1 63 ? -55.318 -11.513 -47.136 1.00 42.83 42 GLY E N 1
ATOM 10786 C CA . GLY E 1 63 ? -56.754 -11.609 -46.859 1.00 43.29 42 GLY E CA 1
ATOM 10787 C C . GLY E 1 63 ? -57.176 -12.977 -46.348 1.00 43.18 42 GLY E C 1
ATOM 10788 O O . GLY E 1 63 ? -56.519 -13.562 -45.479 1.00 42.84 42 GLY E O 1
ATOM 10789 N N . ASP E 1 64 ? -58.268 -13.491 -46.912 1.00 43.23 43 ASP E N 1
ATOM 10790 C CA . ASP E 1 64 ? -58.778 -14.812 -46.557 1.00 43.17 43 ASP E CA 1
ATOM 10791 C C . ASP E 1 64 ? -58.026 -15.981 -47.222 1.00 42.73 43 ASP E C 1
ATOM 10792 O O . ASP E 1 64 ? -58.356 -17.133 -46.959 1.00 42.77 43 ASP E O 1
ATOM 10794 N N . LEU E 1 65 ? -57.020 -15.710 -48.060 1.00 41.60 44 LEU E N 1
ATOM 10795 C CA . LEU E 1 65 ? -56.322 -16.795 -48.746 1.00 41.48 44 LEU E CA 1
ATOM 10796 C C . LEU E 1 65 ? -55.801 -17.818 -47.764 1.00 41.28 44 LEU E C 1
ATOM 10797 O O . LEU E 1 65 ? -55.832 -19.007 -48.045 1.00 40.68 44 LEU E O 1
ATOM 10802 N N . VAL E 1 66 ? -55.344 -17.360 -46.599 1.00 41.68 45 VAL E N 1
ATOM 10803 C CA . VAL E 1 66 ? -54.744 -18.272 -45.600 1.00 42.11 45 VAL E CA 1
ATOM 10804 C C . VAL E 1 66 ? -55.720 -19.340 -45.131 1.00 42.39 45 VAL E C 1
ATOM 10805 O O . VAL E 1 66 ? -55.310 -20.434 -44.751 1.00 43.54 45 VAL E O 1
ATOM 10809 N N . LYS E 1 67 ? -57.010 -19.033 -45.199 1.00 42.65 46 LYS E N 1
ATOM 10810 C CA . LYS E 1 67 ? -58.060 -19.961 -44.780 1.00 43.28 46 LYS E CA 1
ATOM 10811 C C . LYS E 1 67 ? -58.207 -21.209 -45.683 1.00 43.17 46 LYS E C 1
ATOM 10812 O O . LYS E 1 67 ? -58.720 -22.233 -45.235 1.00 43.82 46 LYS E O 1
ATOM 10814 N N . HIS E 1 68 ? -57.742 -21.127 -46.930 1.00 42.11 47 HIS E N 1
ATOM 10815 C CA . HIS E 1 68 ? -57.852 -22.232 -47.896 1.00 41.79 47 HIS E CA 1
ATOM 10816 C C . HIS E 1 68 ? -56.954 -23.420 -47.511 1.00 41.50 47 HIS E C 1
ATOM 10817 O O . HIS E 1 68 ? -55.802 -23.227 -47.101 1.00 40.83 47 HIS E O 1
ATOM 10824 N N . GLU E 1 69 ? -57.458 -24.642 -47.668 1.00 41.54 48 GLU E N 1
ATOM 10825 C CA . GLU E 1 69 ? -56.738 -25.851 -47.213 1.00 42.18 48 GLU E CA 1
ATOM 10826 C C . GLU E 1 69 ? -55.433 -26.139 -47.946 1.00 40.37 48 GLU E C 1
ATOM 10827 O O . GLU E 1 69 ? -54.597 -26.863 -47.436 1.00 40.84 48 GLU E O 1
ATOM 10833 N N . ARG E 1 70 ? -55.277 -25.604 -49.150 1.00 39.28 49 ARG E N 1
ATOM 10834 C CA . ARG E 1 70 ? -54.044 -25.789 -49.914 1.00 38.43 49 ARG E CA 1
ATOM 10835 C C . ARG E 1 70 ? -53.053 -24.631 -49.721 1.00 37.49 49 ARG E C 1
ATOM 10836 O O . ARG E 1 70 ? -51.998 -24.605 -50.351 1.00 36.78 49 ARG E O 1
ATOM 10844 N N . MET E 1 71 ? -53.419 -23.677 -48.860 1.00 36.62 50 MET E N 1
ATOM 10845 C CA . MET E 1 71 ? -52.564 -22.553 -48.489 1.00 35.98 50 MET E CA 1
ATOM 10846 C C . MET E 1 71 ? -51.915 -22.780 -47.133 1.00 35.38 50 MET E C 1
ATOM 10847 O O . MET E 1 71 ? -52.613 -22.957 -46.117 1.00 36.00 50 MET E O 1
ATOM 10852 N N . HIS E 1 72 ? -50.588 -22.748 -47.101 1.00 34.14 51 HIS E N 1
ATOM 10853 C CA . HIS E 1 72 ? -49.867 -22.937 -45.848 1.00 34.32 51 HIS E CA 1
ATOM 10854 C C . HIS E 1 72 ? -48.919 -21.762 -45.563 1.00 33.93 51 HIS E C 1
ATOM 10855 O O . HIS E 1 72 ? -47.778 -21.716 -46.051 1.00 33.20 51 HIS E O 1
ATOM 10862 N N . PHE E 1 73 ? -49.417 -20.804 -44.788 1.00 32.83 52 PHE E N 1
ATOM 10863 C CA . PHE E 1 73 ? -48.587 -19.720 -44.349 1.00 32.04 52 PHE E CA 1
ATOM 10864 C C . PHE E 1 73 ? -47.685 -20.144 -43.190 1.00 31.76 52 PHE E C 1
ATOM 10865 O O . PHE E 1 73 ? -48.094 -20.879 -42.292 1.00 31.59 52 PHE E O 1
ATOM 10873 N N . PHE E 1 74 ? -46.437 -19.698 -43.229 1.00 30.73 53 PHE E N 1
ATOM 10874 C CA . PHE E 1 74 ? -45.546 -19.917 -42.093 1.00 30.26 53 PHE E CA 1
ATOM 10875 C C . PHE E 1 74 ? -44.600 -18.734 -41.922 1.00 29.25 53 PHE E C 1
ATOM 10876 O O . PHE E 1 74 ? -44.306 -18.013 -42.865 1.00 29.04 53 PHE E O 1
ATOM 10884 N N . GLU E 1 75 ? -44.173 -18.535 -40.692 1.00 28.27 54 GLU E N 1
ATOM 10885 C CA . GLU E 1 75 ? -43.437 -17.360 -40.308 1.00 27.81 54 GLU E CA 1
ATOM 10886 C C . GLU E 1 75 ? -41.972 -17.631 -40.359 1.00 25.96 54 GLU E C 1
ATOM 10887 O O . GLU E 1 75 ? -41.522 -18.746 -40.085 1.00 25.46 54 GLU E O 1
ATOM 10893 N N . GLY E 1 76 ? -41.240 -16.593 -40.735 1.00 25.42 55 GLY E N 1
ATOM 10894 C CA . GLY E 1 76 ? -39.783 -16.634 -40.783 1.00 24.93 55 GLY E CA 1
ATOM 10895 C C . GLY E 1 76 ? -39.184 -15.452 -41.525 1.00 24.37 55 GLY E C 1
ATOM 10896 O O . GLY E 1 76 ? -39.880 -14.673 -42.163 1.00 22.99 55 GLY E O 1
ATOM 10897 N N . ASP E 1 77 ? -37.868 -15.328 -41.415 1.00 24.02 56 ASP E N 1
ATOM 10898 C CA . ASP E 1 77 ? -37.134 -14.273 -42.072 1.00 23.72 56 ASP E CA 1
ATOM 10899 C C . ASP E 1 77 ? -35.899 -14.931 -42.690 1.00 22.98 56 ASP E C 1
ATOM 10900 O O . ASP E 1 77 ? -35.161 -15.632 -41.988 1.00 21.94 56 ASP E O 1
ATOM 10905 N N . ILE E 1 78 ? -35.669 -14.718 -43.993 1.00 22.61 57 ILE E N 1
ATOM 10906 C CA . ILE E 1 78 ? -34.552 -15.412 -44.682 1.00 22.03 57 ILE E CA 1
ATOM 10907 C C . ILE E 1 78 ? -33.202 -15.110 -44.052 1.00 22.75 57 ILE E C 1
ATOM 10908 O O . ILE E 1 78 ? -32.242 -15.883 -44.205 1.00 23.41 57 ILE E O 1
ATOM 10913 N N . THR E 1 79 ? -33.104 -13.996 -43.331 1.00 22.80 58 THR E N 1
ATOM 10914 C CA . THR E 1 79 ? -31.808 -13.659 -42.741 1.00 22.59 58 THR E CA 1
ATOM 10915 C C . THR E 1 79 ? -31.666 -14.325 -41.387 1.00 21.96 58 THR E C 1
ATOM 10916 O O . THR E 1 79 ? -30.611 -14.238 -40.790 1.00 21.91 58 THR E O 1
ATOM 10920 N N . ILE E 1 80 ? -32.712 -14.994 -40.903 1.00 19.50 59 ILE E N 1
ATOM 10921 C CA . ILE E 1 80 ? -32.677 -15.507 -39.534 1.00 20.05 59 ILE E CA 1
ATOM 10922 C C . ILE E 1 80 ? -32.968 -17.032 -39.445 1.00 20.40 59 ILE E C 1
ATOM 10923 O O . ILE E 1 80 ? -32.180 -17.834 -38.879 1.00 19.04 59 ILE E O 1
ATOM 10928 N N . ASN E 1 81 ? -34.095 -17.411 -40.017 1.00 19.79 60 ASN E N 1
ATOM 10929 C CA . ASN E 1 81 ? -34.599 -18.764 -39.896 1.00 21.24 60 ASN E CA 1
ATOM 10930 C C . ASN E 1 81 ? -33.998 -19.679 -40.958 1.00 21.36 60 ASN E C 1
ATOM 10931 O O . ASN E 1 81 ? -34.709 -20.182 -41.848 1.00 22.02 60 ASN E O 1
ATOM 10936 N N . LYS E 1 82 ? -32.688 -19.891 -40.854 1.00 21.09 61 LYS E N 1
ATOM 10937 C CA . LYS E 1 82 ? -31.935 -20.678 -41.844 1.00 22.01 61 LYS E CA 1
ATOM 10938 C C . LYS E 1 82 ? -32.483 -22.141 -41.975 1.00 21.48 61 LYS E C 1
ATOM 10939 O O . LYS E 1 82 ? -32.726 -22.645 -43.082 1.00 20.72 61 LYS E O 1
ATOM 10941 N N . GLU E 1 83 ? -32.723 -22.777 -40.832 1.00 21.82 62 GLU E N 1
ATOM 10942 C CA . GLU E 1 83 ? -33.182 -24.166 -40.762 1.00 21.84 62 GLU E CA 1
ATOM 10943 C C . GLU E 1 83 ? -34.599 -24.304 -41.323 1.00 22.66 62 GLU E C 1
ATOM 10944 O O . GLU E 1 83 ? -34.888 -25.172 -42.159 1.00 21.58 62 GLU E O 1
ATOM 10950 N N . TRP E 1 84 ? -35.462 -23.404 -40.896 1.00 22.85 63 TRP E N 1
ATOM 10951 C CA . TRP E 1 84 ? -36.851 -23.463 -41.278 1.00 24.15 63 TRP E CA 1
ATOM 10952 C C . TRP E 1 84 ? -37.049 -23.223 -42.783 1.00 22.58 63 TRP E C 1
ATOM 10953 O O . TRP E 1 84 ? -37.822 -23.898 -43.421 1.00 22.55 63 TRP E O 1
ATOM 10964 N N . VAL E 1 85 ? -36.312 -22.278 -43.342 1.00 21.90 64 VAL E N 1
ATOM 10965 C CA . VAL E 1 85 ? -36.270 -22.053 -44.789 1.00 20.93 64 VAL E CA 1
ATOM 10966 C C . VAL E 1 85 ? -35.716 -23.266 -45.569 1.00 20.55 64 VAL E C 1
ATOM 10967 O O . VAL E 1 85 ? -36.358 -23.734 -46.519 1.00 21.18 64 VAL E O 1
ATOM 10971 N N . GLU E 1 86 ? -34.562 -23.798 -45.164 1.00 18.62 65 GLU E N 1
ATOM 10972 C CA . GLU E 1 86 ? -33.997 -24.931 -45.878 1.00 19.19 65 GLU E CA 1
ATOM 10973 C C . GLU E 1 86 ? -34.887 -26.198 -45.861 1.00 18.76 65 GLU E C 1
ATOM 10974 O O . GLU E 1 86 ? -34.966 -26.927 -46.850 1.00 17.82 65 GLU E O 1
ATOM 10980 N N . TYR E 1 87 ? -35.468 -26.502 -44.701 1.00 19.03 66 TYR E N 1
ATOM 10981 C CA . TYR E 1 87 ? -36.436 -27.592 -44.577 1.00 19.22 66 TYR E CA 1
ATOM 10982 C C . TYR E 1 87 ? -37.494 -27.456 -45.667 1.00 19.52 66 TYR E C 1
ATOM 10983 O O . TYR E 1 87 ? -37.851 -28.423 -46.298 1.00 20.61 66 TYR E O 1
ATOM 10992 N N . HIS E 1 88 ? -37.991 -26.234 -45.862 1.00 19.72 67 HIS E N 1
ATOM 10993 C CA . HIS E 1 88 ? -39.052 -25.960 -46.820 1.00 20.45 67 HIS E CA 1
ATOM 10994 C C . HIS E 1 88 ? -38.597 -26.056 -48.288 1.00 20.97 67 HIS E C 1
ATOM 10995 O O . HIS E 1 88 ? -39.373 -26.479 -49.175 1.00 21.65 67 HIS E O 1
ATOM 11002 N N . VAL E 1 89 ? -37.340 -25.714 -48.532 1.00 19.44 68 VAL E N 1
ATOM 11003 C CA . VAL E 1 89 ? -36.743 -25.944 -49.821 1.00 19.87 68 VAL E CA 1
ATOM 11004 C C . VAL E 1 89 ? -36.662 -27.441 -50.107 1.00 21.24 68 VAL E C 1
ATOM 11005 O O . VAL E 1 89 ? -36.911 -27.853 -51.240 1.00 22.32 68 VAL E O 1
ATOM 11009 N N . LYS E 1 90 ? -36.356 -28.258 -49.099 1.00 21.65 69 LYS E N 1
ATOM 11010 C CA . LYS E 1 90 ? -36.280 -29.691 -49.342 1.00 21.77 69 LYS E CA 1
ATOM 11011 C C . LYS E 1 90 ? -37.687 -30.266 -49.621 1.00 22.75 69 LYS E C 1
ATOM 11012 O O . LYS E 1 90 ? -37.842 -31.151 -50.448 1.00 22.52 69 LYS E O 1
ATOM 11018 N N . LYS E 1 91 ? -38.680 -29.743 -48.914 1.00 23.29 70 LYS E N 1
ATOM 11019 C CA . LYS E 1 91 ? -40.053 -30.238 -48.961 1.00 24.12 70 LYS E CA 1
ATOM 11020 C C . LYS E 1 91 ? -40.753 -29.877 -50.272 1.00 23.69 70 LYS E C 1
ATOM 11021 O O . LYS E 1 91 ? -41.564 -30.654 -50.783 1.00 24.92 70 LYS E O 1
ATOM 11027 N N . CYS E 1 92 ? -40.451 -28.703 -50.808 1.00 23.34 71 CYS E N 1
ATOM 11028 C CA . CYS E 1 92 ? -41.216 -28.176 -51.943 1.00 23.60 71 CYS E CA 1
ATOM 11029 C C . CYS E 1 92 ? -40.538 -28.524 -53.264 1.00 24.03 71 CYS E C 1
ATOM 11030 O O . CYS E 1 92 ? -39.392 -28.990 -53.267 1.00 25.74 71 CYS E O 1
ATOM 11033 N N . ASP E 1 93 ? -41.254 -28.318 -54.362 1.00 23.82 72 ASP E N 1
ATOM 11034 C CA . ASP E 1 93 ? -40.818 -28.650 -55.718 1.00 24.42 72 ASP E CA 1
ATOM 11035 C C . ASP E 1 93 ? -40.351 -27.412 -56.483 1.00 24.46 72 ASP E C 1
ATOM 11036 O O . ASP E 1 93 ? -39.462 -27.507 -57.321 1.00 25.15 72 ASP E O 1
ATOM 11041 N N . VAL E 1 94 ? -40.987 -26.268 -56.242 1.00 24.30 73 VAL E N 1
ATOM 11042 C CA . VAL E 1 94 ? -40.648 -25.051 -56.965 1.00 24.43 73 VAL E CA 1
ATOM 11043 C C . VAL E 1 94 ? -40.387 -23.978 -55.925 1.00 24.18 73 VAL E C 1
ATOM 11044 O O . VAL E 1 94 ? -41.119 -23.875 -54.939 1.00 24.73 73 VAL E O 1
ATOM 11048 N N . ILE E 1 95 ? -39.332 -23.200 -56.139 1.00 23.46 74 ILE E N 1
ATOM 11049 C CA . ILE E 1 95 ? -38.829 -22.267 -55.117 1.00 23.06 74 ILE E CA 1
ATOM 11050 C C . ILE E 1 95 ? -38.780 -20.858 -55.695 1.00 22.83 74 ILE E C 1
ATOM 11051 O O . ILE E 1 95 ? -38.017 -20.632 -56.621 1.00 22.80 74 ILE E O 1
ATOM 11056 N N . LEU E 1 96 ? -39.598 -19.937 -55.165 1.00 22.53 75 LEU E N 1
ATOM 11057 C CA . LEU E 1 96 ? -39.623 -18.518 -55.586 1.00 22.48 75 LEU E CA 1
ATOM 11058 C C . LEU E 1 96 ? -39.133 -17.599 -54.481 1.00 21.74 75 LEU E C 1
ATOM 11059 O O . LEU E 1 96 ? -39.902 -17.293 -53.573 1.00 21.98 75 LEU E O 1
ATOM 11064 N N . PRO E 1 97 ? -37.854 -17.165 -54.528 1.00 20.71 76 PRO E N 1
ATOM 11065 C CA . PRO E 1 97 ? -37.401 -16.341 -53.415 1.00 21.11 76 PRO E CA 1
ATOM 11066 C C . PRO E 1 97 ? -37.634 -14.877 -53.760 1.00 21.70 76 PRO E C 1
ATOM 11067 O O . PRO E 1 97 ? -36.863 -14.286 -54.565 1.00 20.56 76 PRO E O 1
ATOM 11071 N N . LEU E 1 98 ? -38.649 -14.288 -53.134 1.00 22.19 77 LEU E N 1
ATOM 11072 C CA . LEU E 1 98 ? -39.098 -12.926 -53.521 1.00 23.33 77 LEU E CA 1
ATOM 11073 C C . LEU E 1 98 ? -38.516 -11.772 -52.676 1.00 24.08 77 LEU E C 1
ATOM 11074 O O . LEU E 1 98 ? -38.750 -10.594 -52.977 1.00 25.23 77 LEU E O 1
ATOM 11079 N N . VAL E 1 99 ? -37.708 -12.096 -51.665 1.00 23.46 78 VAL E N 1
ATOM 11080 C CA . VAL E 1 99 ? -37.265 -11.082 -50.727 1.00 23.45 78 VAL E CA 1
ATOM 11081 C C . VAL E 1 99 ? -36.086 -10.289 -51.258 1.00 24.31 78 VAL E C 1
ATOM 11082 O O . VAL E 1 99 ? -35.054 -10.876 -51.613 1.00 24.11 78 VAL E O 1
ATOM 11086 N N . ALA E 1 100 ? -36.235 -8.952 -51.288 1.00 24.70 79 ALA E N 1
ATOM 11087 C CA . ALA E 1 100 ? -35.234 -8.054 -51.894 1.00 25.93 79 ALA E CA 1
ATOM 11088 C C . ALA E 1 100 ? -35.583 -6.600 -51.665 1.00 27.34 79 ALA E C 1
ATOM 11089 O O . ALA E 1 100 ? -36.737 -6.192 -51.786 1.00 28.18 79 ALA E O 1
ATOM 11091 N N . ILE E 1 101 ? -34.593 -5.799 -51.328 1.00 28.59 80 ILE E N 1
ATOM 11092 C CA . ILE E 1 101 ? -34.801 -4.359 -51.394 1.00 30.23 80 ILE E CA 1
ATOM 11093 C C . ILE E 1 101 ? -34.830 -3.974 -52.870 1.00 31.29 80 ILE E C 1
ATOM 11094 O O . ILE E 1 101 ? -33.870 -4.241 -53.601 1.00 31.09 80 ILE E O 1
ATOM 11099 N N . ALA E 1 102 ? -35.928 -3.371 -53.303 1.00 32.54 81 ALA E N 1
ATOM 11100 C CA . ALA E 1 102 ? -36.078 -2.953 -54.698 1.00 34.01 81 ALA E CA 1
ATOM 11101 C C . ALA E 1 102 ? -36.603 -1.521 -54.806 1.00 35.11 81 ALA E C 1
ATOM 11102 O O . ALA E 1 102 ? -37.417 -1.214 -55.680 1.00 35.03 81 ALA E O 1
ATOM 11104 N N . THR E 1 103 ? -36.134 -0.661 -53.894 1.00 36.01 82 THR E N 1
ATOM 11105 C CA . THR E 1 103 ? -36.494 0.762 -53.836 1.00 36.90 82 THR E CA 1
ATOM 11106 C C . THR E 1 103 ? -35.302 1.583 -54.334 1.00 36.90 82 THR E C 1
ATOM 11107 O O . THR E 1 103 ? -34.244 1.553 -53.701 1.00 37.28 82 THR E O 1
ATOM 11111 N N . PRO E 1 104 ? -35.461 2.307 -55.460 1.00 37.03 83 PRO E N 1
ATOM 11112 C CA . PRO E 1 104 ? -34.391 3.124 -56.025 1.00 37.11 83 PRO E CA 1
ATOM 11113 C C . PRO E 1 104 ? -33.663 4.023 -55.033 1.00 36.54 83 PRO E C 1
ATOM 11114 O O . PRO E 1 104 ? -32.440 4.037 -55.034 1.00 36.51 83 PRO E O 1
ATOM 11118 N N . ALA E 1 105 ? -34.399 4.757 -54.200 1.00 36.37 84 ALA E N 1
ATOM 11119 C CA . ALA E 1 105 ? -33.779 5.630 -53.196 1.00 36.01 84 ALA E CA 1
ATOM 11120 C C . ALA E 1 105 ? -32.786 4.882 -52.295 1.00 35.61 84 ALA E C 1
ATOM 11121 O O . ALA E 1 105 ? -31.790 5.460 -51.844 1.00 35.45 84 ALA E O 1
ATOM 11123 N N . THR E 1 106 ? -33.073 3.612 -52.010 1.00 34.16 85 THR E N 1
ATOM 11124 C CA . THR E 1 106 ? -32.254 2.852 -51.073 1.00 33.15 85 THR E CA 1
ATOM 11125 C C . THR E 1 106 ? -30.936 2.421 -51.696 1.00 32.35 85 THR E C 1
ATOM 11126 O O . THR E 1 106 ? -29.930 2.295 -50.992 1.00 32.17 85 THR E O 1
ATOM 11130 N N . TYR E 1 107 ? -30.933 2.204 -53.008 1.00 31.66 86 TYR E N 1
ATOM 11131 C CA . TYR E 1 107 ? -29.706 1.795 -53.709 1.00 31.60 86 TYR E CA 1
ATOM 11132 C C . TYR E 1 107 ? -28.642 2.867 -53.500 1.00 31.87 86 TYR E C 1
ATOM 11133 O O . TYR E 1 107 ? -27.457 2.546 -53.311 1.00 31.20 86 TYR E O 1
ATOM 11142 N N . VAL E 1 108 ? -29.092 4.134 -53.563 1.00 31.87 87 VAL E N 1
ATOM 11143 C CA . VAL E 1 108 ? -28.228 5.308 -53.504 1.00 32.41 87 VAL E CA 1
ATOM 11144 C C . VAL E 1 108 ? -27.728 5.508 -52.093 1.00 32.41 87 VAL E C 1
ATOM 11145 O O . VAL E 1 108 ? -26.543 5.678 -51.912 1.00 32.42 87 VAL E O 1
ATOM 11149 N N . LYS E 1 109 ? -28.629 5.453 -51.111 1.00 32.11 88 LYS E N 1
ATOM 11150 C CA . LYS E 1 109 ? -28.295 5.818 -49.731 1.00 32.93 88 LYS E CA 1
ATOM 11151 C C . LYS E 1 109 ? -27.736 4.661 -48.896 1.00 32.32 88 LYS E C 1
ATOM 11152 O O . LYS E 1 109 ? -26.848 4.857 -48.073 1.00 32.21 88 LYS E O 1
ATOM 11154 N N . GLN E 1 110 ? -28.253 3.455 -49.115 1.00 31.10 89 GLN E N 1
ATOM 11155 C CA . GLN E 1 110 ? -27.765 2.275 -48.383 1.00 30.91 89 GLN E CA 1
ATOM 11156 C C . GLN E 1 110 ? -27.422 1.118 -49.337 1.00 29.55 89 GLN E C 1
ATOM 11157 O O . GLN E 1 110 ? -28.058 0.067 -49.269 1.00 28.88 89 GLN E O 1
ATOM 11163 N N . PRO E 1 111 ? -26.427 1.325 -50.235 1.00 28.35 90 PRO E N 1
ATOM 11164 C CA . PRO E 1 111 ? -26.056 0.279 -51.185 1.00 27.63 90 PRO E CA 1
ATOM 11165 C C . PRO E 1 111 ? -25.710 -1.068 -50.515 1.00 26.53 90 PRO E C 1
ATOM 11166 O O . PRO E 1 111 ? -26.057 -2.129 -51.059 1.00 25.73 90 PRO E O 1
ATOM 11170 N N . LEU E 1 112 ? -25.071 -1.033 -49.348 1.00 25.38 91 LEU E N 1
ATOM 11171 C CA . LEU E 1 112 ? -24.721 -2.291 -48.652 1.00 25.04 91 LEU E CA 1
ATOM 11172 C C . LEU E 1 112 ? -25.944 -3.109 -48.224 1.00 24.77 91 LEU E C 1
ATOM 11173 O O . LEU E 1 112 ? -25.921 -4.330 -48.329 1.00 23.41 91 LEU E O 1
ATOM 11178 N N . ARG E 1 113 ? -27.011 -2.443 -47.771 1.00 24.73 92 ARG E N 1
ATOM 11179 C CA . ARG E 1 113 ? -28.231 -3.174 -47.395 1.00 25.43 92 ARG E CA 1
ATOM 11180 C C . ARG E 1 113 ? -28.810 -3.918 -48.598 1.00 24.14 92 ARG E C 1
ATOM 11181 O O . ARG E 1 113 ? -29.248 -5.040 -48.457 1.00 23.31 92 ARG E O 1
ATOM 11189 N N . VAL E 1 114 ? -28.737 -3.301 -49.776 1.00 23.75 93 VAL E N 1
ATOM 11190 C CA . VAL E 1 114 ? -29.235 -3.893 -51.031 1.00 23.35 93 VAL E CA 1
ATOM 11191 C C . VAL E 1 114 ? -28.472 -5.168 -51.384 1.00 23.70 93 VAL E C 1
ATOM 11192 O O . VAL E 1 114 ? -29.087 -6.223 -51.631 1.00 23.65 93 VAL E O 1
ATOM 11196 N N . PHE E 1 115 ? -27.140 -5.083 -51.371 1.00 22.52 94 PHE E N 1
ATOM 11197 C CA . PHE E 1 115 ? -26.298 -6.246 -51.602 1.00 21.92 94 PHE E CA 1
ATOM 11198 C C . PHE E 1 115 ? -26.525 -7.387 -50.562 1.00 22.11 94 PHE E C 1
ATOM 11199 O O . PHE E 1 115 ? -26.709 -8.576 -50.938 1.00 22.24 94 PHE E O 1
ATOM 11207 N N . GLU E 1 116 ? -26.491 -7.032 -49.272 1.00 21.21 95 GLU E N 1
ATOM 11208 C CA . GLU E 1 116 ? -26.600 -8.010 -48.187 1.00 21.47 95 GLU E CA 1
ATOM 11209 C C . GLU E 1 116 ? -27.888 -8.817 -48.307 1.00 21.34 95 GLU E C 1
ATOM 11210 O O . GLU E 1 116 ? -27.860 -10.029 -48.150 1.00 21.03 95 GLU E O 1
ATOM 11216 N N . LEU E 1 117 ? -29.005 -8.146 -48.586 1.00 20.62 96 LEU E N 1
ATOM 11217 C CA . LEU E 1 117 ? -30.278 -8.844 -48.670 1.00 21.07 96 LEU E CA 1
ATOM 11218 C C . LEU E 1 117 ? -30.523 -9.467 -50.065 1.00 20.89 96 LEU E C 1
ATOM 11219 O O . LEU E 1 117 ? -30.882 -10.646 -50.171 1.00 21.21 96 LEU E O 1
ATOM 11224 N N . ASP E 1 118 ? -30.307 -8.704 -51.134 1.00 20.55 97 ASP E N 1
ATOM 11225 C CA . ASP E 1 118 ? -30.737 -9.169 -52.465 1.00 20.15 97 ASP E CA 1
ATOM 11226 C C . ASP E 1 118 ? -29.867 -10.296 -52.985 1.00 20.53 97 ASP E C 1
ATOM 11227 O O . ASP E 1 118 ? -30.351 -11.240 -53.659 1.00 19.75 97 ASP E O 1
ATOM 11232 N N . PHE E 1 119 ? -28.572 -10.179 -52.690 1.00 19.10 98 PHE E N 1
ATOM 11233 C CA . PHE E 1 119 ? -27.605 -11.172 -53.096 1.00 19.47 98 PHE E CA 1
ATOM 11234 C C . PHE E 1 119 ? -27.229 -12.138 -51.956 1.00 19.45 98 PHE E C 1
ATOM 11235 O O . PHE E 1 119 ? -27.539 -13.331 -52.011 1.00 18.30 98 PHE E O 1
ATOM 11243 N N . GLU E 1 120 ? -26.550 -11.620 -50.934 1.00 19.42 99 GLU E N 1
ATOM 11244 C CA . GLU E 1 120 ? -25.972 -12.479 -49.931 1.00 19.33 99 GLU E CA 1
ATOM 11245 C C . GLU E 1 120 ? -27.022 -13.326 -49.165 1.00 19.34 99 GLU E C 1
ATOM 11246 O O . GLU E 1 120 ? -26.818 -14.523 -48.940 1.00 18.47 99 GLU E O 1
ATOM 11252 N N . ALA E 1 121 ? -28.146 -12.737 -48.783 1.00 18.61 100 ALA E N 1
ATOM 11253 C CA . ALA E 1 121 ? -29.131 -13.522 -48.032 1.00 20.02 100 ALA E CA 1
ATOM 11254 C C . ALA E 1 121 ? -29.922 -14.498 -48.924 1.00 20.15 100 ALA E C 1
ATOM 11255 O O . ALA E 1 121 ? -30.518 -15.490 -48.434 1.00 20.99 100 ALA E O 1
ATOM 11257 N N . ASN E 1 122 ? -29.896 -14.255 -50.234 1.00 19.53 101 ASN E N 1
ATOM 11258 C CA . ASN E 1 122 ? -30.610 -15.142 -51.177 1.00 21.11 101 ASN E CA 1
ATOM 11259 C C . ASN E 1 122 ? -29.757 -16.304 -51.679 1.00 21.03 101 ASN E C 1
ATOM 11260 O O . ASN E 1 122 ? -30.283 -17.326 -52.053 1.00 21.06 101 ASN E O 1
ATOM 11265 N N . LEU E 1 123 ? -28.437 -16.163 -51.613 1.00 21.06 102 LEU E N 1
ATOM 11266 C CA . LEU E 1 123 ? -27.534 -17.216 -52.122 1.00 20.96 102 LEU E CA 1
ATOM 11267 C C . LEU E 1 123 ? -27.698 -18.593 -51.459 1.00 20.20 102 LEU E C 1
ATOM 11268 O O . LEU E 1 123 ? -27.664 -19.606 -52.152 1.00 21.48 102 LEU E O 1
ATOM 11273 N N . PRO E 1 124 ? -27.878 -18.645 -50.124 1.00 19.85 103 PRO E N 1
ATOM 11274 C CA . PRO E 1 124 ? -28.064 -19.948 -49.475 1.00 18.92 103 PRO E CA 1
ATOM 11275 C C . PRO E 1 124 ? -29.313 -20.654 -49.949 1.00 18.60 103 PRO E C 1
ATOM 11276 O O . PRO E 1 124 ? -29.396 -21.897 -49.905 1.00 18.46 103 PRO E O 1
ATOM 11280 N N . ILE E 1 125 ? -30.295 -19.865 -50.348 1.00 18.16 104 ILE E N 1
ATOM 11281 C CA . ILE E 1 125 ? -31.558 -20.424 -50.796 1.00 18.44 104 ILE E CA 1
ATOM 11282 C C . ILE E 1 125 ? -31.348 -21.017 -52.186 1.00 19.11 104 ILE E C 1
ATOM 11283 O O . ILE E 1 125 ? -31.774 -22.139 -52.437 1.00 18.96 104 ILE E O 1
ATOM 11288 N N . VAL E 1 126 ? -30.699 -20.256 -53.082 1.00 18.52 105 VAL E N 1
ATOM 11289 C CA . VAL E 1 126 ? -30.261 -20.808 -54.362 1.00 18.96 105 VAL E CA 1
ATOM 11290 C C . VAL E 1 126 ? -29.506 -22.148 -54.148 1.00 19.40 105 VAL E C 1
ATOM 11291 O O . VAL E 1 126 ? -29.786 -23.155 -54.792 1.00 19.10 105 VAL E O 1
ATOM 11295 N N . ARG E 1 127 ? -28.556 -22.147 -53.218 1.00 20.12 106 ARG E N 1
ATOM 11296 C CA . ARG E 1 127 ? -27.709 -23.304 -53.029 1.00 19.14 106 ARG E CA 1
ATOM 11297 C C . ARG E 1 127 ? -28.474 -24.509 -52.471 1.00 19.90 106 ARG E C 1
ATOM 11298 O O . ARG E 1 127 ? -28.092 -25.636 -52.748 1.00 20.25 106 ARG E O 1
ATOM 11306 N N . SER E 1 128 ? -29.538 -24.286 -51.691 1.00 19.66 107 SER E N 1
ATOM 11307 C CA . SER E 1 128 ? -30.367 -25.407 -51.224 1.00 19.75 107 SER E CA 1
ATOM 11308 C C . SER E 1 128 ? -31.203 -25.965 -52.397 1.00 19.84 107 SER E C 1
ATOM 11309 O O . SER E 1 128 ? -31.389 -27.191 -52.487 1.00 20.02 107 SER E O 1
ATOM 11312 N N . ALA E 1 129 ? -31.716 -25.071 -53.272 1.00 19.03 108 ALA E N 1
ATOM 11313 C CA . ALA E 1 129 ? -32.489 -25.510 -54.455 1.00 18.59 108 ALA E CA 1
ATOM 11314 C C . ALA E 1 129 ? -31.599 -26.459 -55.263 1.00 19.58 108 ALA E C 1
ATOM 11315 O O . ALA E 1 129 ? -32.058 -27.509 -55.768 1.00 19.99 108 ALA E O 1
ATOM 11317 N N . VAL E 1 130 ? -30.319 -26.115 -55.339 1.00 19.08 109 VAL E N 1
ATOM 11318 C CA . VAL E 1 130 ? -29.337 -26.969 -56.038 1.00 20.21 109 VAL E CA 1
ATOM 11319 C C . VAL E 1 130 ? -29.258 -28.318 -55.340 1.00 20.88 109 VAL E C 1
ATOM 11320 O O . VAL E 1 130 ? -29.564 -29.359 -55.933 1.00 20.45 109 VAL E O 1
ATOM 11324 N N . LYS E 1 131 ? -28.911 -28.272 -54.049 1.00 20.98 110 LYS E N 1
ATOM 11325 C CA . LYS E 1 131 ? -28.686 -29.463 -53.259 1.00 21.08 110 LYS E CA 1
ATOM 11326 C C . LYS E 1 131 ? -29.870 -30.454 -53.334 1.00 21.39 110 LYS E C 1
ATOM 11327 O O . LYS E 1 131 ? -29.676 -31.668 -53.503 1.00 20.87 110 LYS E O 1
ATOM 11333 N N . TYR E 1 132 ? -31.082 -29.933 -53.228 1.00 20.59 111 TYR E N 1
ATOM 11334 C CA . TYR E 1 132 ? -32.276 -30.797 -53.210 1.00 21.35 111 TYR E CA 1
ATOM 11335 C C . TYR E 1 132 ? -32.970 -31.021 -54.563 1.00 21.96 111 TYR E C 1
ATOM 11336 O O . TYR E 1 132 ? -34.022 -31.662 -54.629 1.00 23.21 111 TYR E O 1
ATOM 11345 N N . GLY E 1 133 ? -32.377 -30.520 -55.638 1.00 22.26 112 GLY E N 1
ATOM 11346 C CA . GLY E 1 133 ? -32.855 -30.807 -56.990 1.00 22.53 112 GLY E CA 1
ATOM 11347 C C . GLY E 1 133 ? -34.184 -30.169 -57.330 1.00 23.08 112 GLY E C 1
ATOM 11348 O O . GLY E 1 133 ? -34.997 -30.756 -58.029 1.00 23.28 112 GLY E O 1
ATOM 11349 N N . LYS E 1 134 ? -34.411 -28.952 -56.849 1.00 22.73 113 LYS E N 1
ATOM 11350 C CA . LYS E 1 134 ? -35.698 -28.293 -57.033 1.00 22.26 113 LYS E CA 1
ATOM 11351 C C . LYS E 1 134 ? -35.746 -27.392 -58.284 1.00 22.61 113 LYS E C 1
ATOM 11352 O O . LYS E 1 134 ? -34.722 -27.087 -58.891 1.00 23.46 113 LYS E O 1
ATOM 11358 N N . HIS E 1 135 ? -36.934 -26.948 -58.652 1.00 22.65 114 HIS E N 1
ATOM 11359 C CA . HIS E 1 135 ? -37.059 -25.893 -59.650 1.00 22.48 114 HIS E CA 1
ATOM 11360 C C . HIS E 1 135 ? -36.919 -24.500 -59.016 1.00 22.14 114 HIS E C 1
ATOM 11361 O O . HIS E 1 135 ? -37.778 -24.091 -58.242 1.00 22.34 114 HIS E O 1
ATOM 11368 N N . LEU E 1 136 ? -35.830 -23.796 -59.334 1.00 20.39 115 LEU E N 1
ATOM 11369 C CA . LEU E 1 136 ? -35.603 -22.454 -58.832 1.00 21.25 115 LEU E CA 1
ATOM 11370 C C . LEU E 1 136 ? -36.166 -21.426 -59.800 1.00 20.52 115 LEU E C 1
ATOM 11371 O O . LEU E 1 136 ? -35.751 -21.358 -60.941 1.00 21.44 115 LEU E O 1
ATOM 11376 N N . VAL E 1 137 ? -37.150 -20.668 -59.351 1.00 21.52 116 VAL E N 1
ATOM 11377 C CA . VAL E 1 137 ? -37.847 -19.712 -60.207 1.00 21.61 116 VAL E CA 1
ATOM 11378 C C . VAL E 1 137 ? -37.556 -18.346 -59.606 1.00 22.54 116 VAL E C 1
ATOM 11379 O O . VAL E 1 137 ? -38.132 -17.953 -58.575 1.00 21.71 116 VAL E O 1
ATOM 11383 N N . PHE E 1 138 ? -36.631 -17.637 -60.240 1.00 23.00 117 PHE E N 1
ATOM 11384 C CA . PHE E 1 138 ? -35.974 -16.560 -59.555 1.00 23.59 117 PHE E CA 1
ATOM 11385 C C . PHE E 1 138 ? -36.262 -15.206 -60.177 1.00 24.10 117 PHE E C 1
ATOM 11386 O O . PHE E 1 138 ? -36.127 -15.044 -61.381 1.00 25.51 117 PHE E O 1
ATOM 11394 N N . PRO E 1 139 ? -36.704 -14.232 -59.355 1.00 23.96 118 PRO E N 1
ATOM 11395 C CA . PRO E 1 139 ? -36.940 -12.905 -59.910 1.00 23.74 118 PRO E CA 1
ATOM 11396 C C . PRO E 1 139 ? -35.633 -12.126 -60.104 1.00 23.72 118 PRO E C 1
ATOM 11397 O O . PRO E 1 139 ? -35.066 -11.574 -59.151 1.00 22.97 118 PRO E O 1
ATOM 11401 N N . SER E 1 140 ? -35.198 -12.100 -61.355 1.00 23.71 119 SER E N 1
ATOM 11402 C CA . SER E 1 140 ? -34.234 -11.166 -61.850 1.00 23.64 119 SER E CA 1
ATOM 11403 C C . SER E 1 140 ? -34.946 -9.794 -62.006 1.00 24.69 119 SER E C 1
ATOM 11404 O O . SER E 1 140 ? -36.050 -9.582 -61.494 1.00 23.73 119 SER E O 1
ATOM 11407 N N . THR E 1 141 ? -34.329 -8.855 -62.719 1.00 25.70 120 THR E N 1
ATOM 11408 C CA . THR E 1 141 ? -34.952 -7.539 -62.824 1.00 25.69 120 THR E CA 1
ATOM 11409 C C . THR E 1 141 ? -34.857 -6.964 -64.209 1.00 26.06 120 THR E C 1
ATOM 11410 O O . THR E 1 141 ? -33.866 -7.152 -64.885 1.00 25.54 120 THR E O 1
ATOM 11414 N N . SER E 1 142 ? -35.894 -6.244 -64.633 1.00 27.24 121 SER E N 1
ATOM 11415 C CA . SER E 1 142 ? -35.810 -5.494 -65.897 1.00 27.66 121 SER E CA 1
ATOM 11416 C C . SER E 1 142 ? -34.630 -4.528 -65.864 1.00 28.61 121 SER E C 1
ATOM 11417 O O . SER E 1 142 ? -34.155 -4.094 -66.908 1.00 29.44 121 SER E O 1
ATOM 11420 N N . GLU E 1 143 ? -34.147 -4.199 -64.668 1.00 28.51 122 GLU E N 1
ATOM 11421 C CA . GLU E 1 143 ? -33.045 -3.235 -64.505 1.00 29.05 122 GLU E CA 1
ATOM 11422 C C . GLU E 1 143 ? -31.696 -3.800 -64.897 1.00 27.80 122 GLU E C 1
ATOM 11423 O O . GLU E 1 143 ? -30.734 -3.033 -65.055 1.00 26.50 122 GLU E O 1
ATOM 11429 N N . VAL E 1 144 ? -31.614 -5.136 -65.000 1.00 26.72 123 VAL E N 1
ATOM 11430 C CA . VAL E 1 144 ? -30.379 -5.809 -65.341 1.00 26.01 123 VAL E CA 1
ATOM 11431 C C . VAL E 1 144 ? -29.789 -5.331 -66.667 1.00 26.59 123 VAL E C 1
ATOM 11432 O O . VAL E 1 144 ? -28.571 -5.340 -66.846 1.00 25.97 123 VAL E O 1
ATOM 11436 N N . TYR E 1 145 ? -30.649 -4.904 -67.589 1.00 26.33 124 TYR E N 1
ATOM 11437 C CA . TYR E 1 145 ? -30.188 -4.376 -68.860 1.00 27.63 124 TYR E CA 1
ATOM 11438 C C . TYR E 1 145 ? -29.504 -3.020 -68.746 1.00 27.50 124 TYR E C 1
ATOM 11439 O O . TYR E 1 145 ? -28.622 -2.701 -69.563 1.00 28.18 124 TYR E O 1
ATOM 11448 N N . GLY E 1 146 ? -29.896 -2.240 -67.740 1.00 27.60 125 GLY E N 1
ATOM 11449 C CA . GLY E 1 146 ? -29.288 -0.932 -67.459 1.00 28.37 125 GLY E CA 1
ATOM 11450 C C . GLY E 1 146 ? -29.479 0.027 -68.628 1.00 30.14 125 GLY E C 1
ATOM 11451 O O . GLY E 1 146 ? -30.573 0.095 -69.204 1.00 29.90 125 GLY E O 1
ATOM 11452 N N . MET E 1 147 ? -28.405 0.711 -69.020 1.00 30.44 126 MET E N 1
ATOM 11453 C CA . MET E 1 147 ? -28.472 1.695 -70.088 1.00 32.37 126 MET E CA 1
ATOM 11454 C C . MET E 1 147 ? -28.356 1.088 -71.495 1.00 32.97 126 MET E C 1
ATOM 11455 O O . MET E 1 147 ? -27.793 1.702 -72.372 1.00 34.00 126 MET E O 1
ATOM 11460 N N . CYS E 1 148 ? -28.907 -0.110 -71.692 1.00 33.00 127 CYS E N 1
ATOM 11461 C CA . CYS E 1 148 ? -28.858 -0.814 -72.965 1.00 33.04 127 CYS E CA 1
ATOM 11462 C C . CYS E 1 148 ? -29.431 0.040 -74.113 1.00 34.40 127 CYS E C 1
ATOM 11463 O O . CYS E 1 148 ? -30.497 0.610 -73.984 1.00 34.08 127 CYS E O 1
ATOM 11466 N N . ALA E 1 149 ? -28.722 0.099 -75.235 1.00 36.27 128 ALA E N 1
ATOM 11467 C CA . ALA E 1 149 ? -29.164 0.846 -76.413 1.00 37.97 128 ALA E CA 1
ATOM 11468 C C . ALA E 1 149 ? -30.099 0.085 -77.377 1.00 38.63 128 ALA E C 1
ATOM 11469 O O . ALA E 1 149 ? -30.701 0.707 -78.243 1.00 38.78 128 ALA E O 1
ATOM 11471 N N . ASP E 1 150 ? -30.213 -1.242 -77.235 1.00 38.80 129 ASP E N 1
ATOM 11472 C CA . ASP E 1 150 ? -31.120 -2.044 -78.088 1.00 38.59 129 ASP E CA 1
ATOM 11473 C C . ASP E 1 150 ? -32.560 -1.579 -78.021 1.00 38.63 129 ASP E C 1
ATOM 11474 O O . ASP E 1 150 ? -33.061 -1.292 -76.950 1.00 37.59 129 ASP E O 1
ATOM 11479 N N . GLU E 1 151 ? -33.222 -1.564 -79.177 1.00 39.70 130 GLU E N 1
ATOM 11480 C CA . GLU E 1 151 ? -34.648 -1.251 -79.287 1.00 40.72 130 GLU E CA 1
ATOM 11481 C C . GLU E 1 151 ? -35.492 -2.174 -78.429 1.00 39.36 130 GLU E C 1
ATOM 11482 O O . GLU E 1 151 ? -36.489 -1.750 -77.844 1.00 39.62 130 GLU E O 1
ATOM 11488 N N . GLN E 1 152 ? -35.110 -3.446 -78.393 1.00 38.09 131 GLN E N 1
ATOM 11489 C CA . GLN E 1 152 ? -35.788 -4.422 -77.547 1.00 37.64 131 GLN E CA 1
ATOM 11490 C C . GLN E 1 152 ? -34.778 -5.129 -76.642 1.00 35.96 131 GLN E C 1
ATOM 11491 O O . GLN E 1 152 ? -33.742 -5.600 -77.122 1.00 35.80 131 GLN E O 1
ATOM 11497 N N . PHE E 1 153 ? -35.043 -5.140 -75.336 1.00 34.15 132 PHE E N 1
ATOM 11498 C CA . PHE E 1 153 ? -34.150 -5.820 -74.399 1.00 32.70 132 PHE E CA 1
ATOM 11499 C C . PHE E 1 153 ? -34.353 -7.314 -74.556 1.00 31.53 132 PHE E C 1
ATOM 11500 O O . PHE E 1 153 ? -35.431 -7.830 -74.280 1.00 30.93 132 PHE E O 1
ATOM 11508 N N . ASP E 1 154 ? -33.303 -7.979 -75.035 1.00 30.63 133 ASP E N 1
ATOM 11509 C CA . ASP E 1 154 ? -33.323 -9.403 -75.391 1.00 30.58 133 ASP E CA 1
ATOM 11510 C C . ASP E 1 154 ? -32.539 -10.162 -74.325 1.00 29.37 133 ASP E C 1
ATOM 11511 O O . ASP E 1 154 ? -31.338 -9.977 -74.216 1.00 29.31 133 ASP E O 1
ATOM 11516 N N . PRO E 1 155 ? -33.219 -11.024 -73.548 1.00 29.42 134 PRO E N 1
ATOM 11517 C CA . PRO E 1 155 ? -32.572 -11.738 -72.424 1.00 29.06 134 PRO E CA 1
ATOM 11518 C C . PRO E 1 155 ? -31.494 -12.705 -72.893 1.00 29.04 134 PRO E C 1
ATOM 11519 O O . PRO E 1 155 ? -30.638 -13.088 -72.105 1.00 29.34 134 PRO E O 1
ATOM 11523 N N . ASP E 1 156 ? -31.515 -13.064 -74.173 1.00 29.19 135 ASP E N 1
ATOM 11524 C CA . ASP E 1 156 ? -30.504 -13.951 -74.726 1.00 28.95 135 ASP E CA 1
ATOM 11525 C C . ASP E 1 156 ? -29.429 -13.191 -75.518 1.00 29.07 135 ASP E C 1
ATOM 11526 O O . ASP E 1 156 ? -28.467 -13.812 -75.979 1.00 29.35 135 ASP E O 1
ATOM 11531 N N . ALA E 1 157 ? -29.559 -11.878 -75.702 1.00 27.81 136 ALA E N 1
ATOM 11532 C CA . ALA E 1 157 ? -28.585 -11.210 -76.583 1.00 28.14 136 ALA E CA 1
ATOM 11533 C C . ALA E 1 157 ? -28.090 -9.829 -76.187 1.00 27.85 136 ALA E C 1
ATOM 11534 O O . ALA E 1 157 ? -26.956 -9.452 -76.534 1.00 28.52 136 ALA E O 1
ATOM 11536 N N . SER E 1 158 ? -28.943 -9.061 -75.520 1.00 27.29 137 SER E N 1
ATOM 11537 C CA . SER E 1 158 ? -28.615 -7.692 -75.135 1.00 27.19 137 SER E CA 1
ATOM 11538 C C . SER E 1 158 ? -27.438 -7.561 -74.173 1.00 27.25 137 SER E C 1
ATOM 11539 O O . SER E 1 158 ? -27.311 -8.335 -73.208 1.00 27.01 137 SER E O 1
ATOM 11542 N N . ALA E 1 159 ? -26.572 -6.586 -74.456 1.00 26.99 138 ALA E N 1
ATOM 11543 C CA . ALA E 1 159 ? -25.460 -6.245 -73.576 1.00 26.23 138 ALA E CA 1
ATOM 11544 C C . ALA E 1 159 ? -26.033 -5.569 -72.342 1.00 25.46 138 ALA E C 1
ATOM 11545 O O . ALA E 1 159 ? -27.163 -5.063 -72.379 1.00 25.09 138 ALA E O 1
ATOM 11547 N N . LEU E 1 160 ? -25.259 -5.551 -71.259 1.00 24.01 139 LEU E N 1
ATOM 11548 C CA . LEU E 1 160 ? -25.749 -5.031 -69.978 1.00 24.08 139 LEU E CA 1
ATOM 11549 C C . LEU E 1 160 ? -24.825 -3.947 -69.504 1.00 24.11 139 LEU E C 1
ATOM 11550 O O . LEU E 1 160 ? -23.652 -4.200 -69.256 1.00 23.57 139 LEU E O 1
ATOM 11555 N N . THR E 1 161 ? -25.365 -2.738 -69.379 1.00 25.00 140 THR E N 1
ATOM 11556 C CA . THR E 1 161 ? -24.558 -1.533 -69.162 1.00 24.95 140 THR E CA 1
ATOM 11557 C C . THR E 1 161 ? -24.953 -0.739 -67.912 1.00 24.50 140 THR E C 1
ATOM 11558 O O . THR E 1 161 ? -26.069 -0.222 -67.821 1.00 24.21 140 THR E O 1
ATOM 11562 N N . TYR E 1 162 ? -24.004 -0.576 -66.992 1.00 24.02 141 TYR E N 1
ATOM 11563 C CA . TYR E 1 162 ? -24.202 0.271 -65.808 1.00 23.96 141 TYR E CA 1
ATOM 11564 C C . TYR E 1 162 ? -23.210 1.436 -65.763 1.00 24.75 141 TYR E C 1
ATOM 11565 O O . TYR E 1 162 ? -22.223 1.504 -66.522 1.00 25.55 141 TYR E O 1
ATOM 11574 N N . GLY E 1 163 ? -23.460 2.376 -64.865 1.00 24.90 142 GLY E N 1
ATOM 11575 C CA . GLY E 1 163 ? -22.577 3.525 -64.758 1.00 24.15 142 GLY E CA 1
ATOM 11576 C C . GLY E 1 163 ? -21.392 3.133 -63.897 1.00 24.31 142 GLY E C 1
ATOM 11577 O O . GLY E 1 163 ? -21.264 1.976 -63.494 1.00 24.23 142 GLY E O 1
ATOM 11578 N N . PRO E 1 164 ? -20.510 4.094 -63.610 1.00 24.60 143 PRO E N 1
ATOM 11579 C CA . PRO E 1 164 ? -19.298 3.824 -62.840 1.00 24.08 143 PRO E CA 1
ATOM 11580 C C . PRO E 1 164 ? -19.515 3.406 -61.355 1.00 24.24 143 PRO E C 1
ATOM 11581 O O . PRO E 1 164 ? -20.641 3.366 -60.850 1.00 22.67 143 PRO E O 1
ATOM 11585 N N . ILE E 1 165 ? -18.427 3.031 -60.675 1.00 23.89 144 ILE E N 1
ATOM 11586 C CA . ILE E 1 165 ? -18.534 2.659 -59.283 1.00 23.54 144 ILE E CA 1
ATOM 11587 C C . ILE E 1 165 ? -19.102 3.781 -58.410 1.00 24.48 144 ILE E C 1
ATOM 11588 O O . ILE E 1 165 ? -19.843 3.502 -57.461 1.00 23.37 144 ILE E O 1
ATOM 11593 N N . ASN E 1 166 ? -18.794 5.043 -58.759 1.00 25.01 145 ASN E N 1
ATOM 11594 C CA . ASN E 1 166 ? -19.259 6.204 -57.983 1.00 25.54 145 ASN E CA 1
ATOM 11595 C C . ASN E 1 166 ? -20.732 6.529 -58.171 1.00 26.44 145 ASN E C 1
ATOM 11596 O O . ASN E 1 166 ? -21.226 7.550 -57.682 1.00 27.37 145 ASN E O 1
ATOM 11601 N N . LYS E 1 167 ? -21.430 5.673 -58.893 1.00 26.27 146 LYS E N 1
ATOM 11602 C CA . LYS E 1 167 ? -22.874 5.775 -58.970 1.00 27.60 146 LYS E CA 1
ATOM 11603 C C . LYS E 1 167 ? -23.520 4.552 -58.285 1.00 27.45 146 LYS E C 1
ATOM 11604 O O . LYS E 1 167 ? -23.880 3.603 -58.946 1.00 27.23 146 LYS E O 1
ATOM 11610 N N . PRO E 1 168 ? -23.631 4.576 -56.930 1.00 27.64 147 PRO E N 1
ATOM 11611 C CA . PRO E 1 168 ? -24.008 3.386 -56.162 1.00 27.12 147 PRO E CA 1
ATOM 11612 C C . PRO E 1 168 ? -25.411 2.846 -56.431 1.00 26.64 147 PRO E C 1
ATOM 11613 O O . PRO E 1 168 ? -25.715 1.738 -56.008 1.00 25.85 147 PRO E O 1
ATOM 11617 N N . ARG E 1 169 ? -26.263 3.629 -57.090 1.00 25.97 148 ARG E N 1
ATOM 11618 C CA . ARG E 1 169 ? -27.564 3.156 -57.593 1.00 25.17 148 ARG E CA 1
ATOM 11619 C C . ARG E 1 169 ? -27.464 1.805 -58.304 1.00 25.08 148 ARG E C 1
ATOM 11620 O O . ARG E 1 169 ? -28.385 0.969 -58.210 1.00 24.86 148 ARG E O 1
ATOM 11622 N N . TRP E 1 170 ? -26.354 1.599 -59.027 1.00 25.17 149 TRP E N 1
ATOM 11623 C CA . TRP E 1 170 ? -26.131 0.384 -59.827 1.00 24.95 149 TRP E CA 1
ATOM 11624 C C . TRP E 1 170 ? -25.765 -0.870 -59.034 1.00 24.46 149 TRP E C 1
ATOM 11625 O O . TRP E 1 170 ? -25.675 -1.949 -59.610 1.00 23.58 149 TRP E O 1
ATOM 11636 N N . ILE E 1 171 ? -25.552 -0.751 -57.723 1.00 24.14 150 ILE E N 1
ATOM 11637 C CA . ILE E 1 171 ? -25.337 -1.956 -56.917 1.00 23.22 150 ILE E CA 1
ATOM 11638 C C . ILE E 1 171 ? -26.541 -2.897 -57.004 1.00 22.98 150 ILE E C 1
ATOM 11639 O O . ILE E 1 171 ? -26.411 -4.125 -56.924 1.00 23.36 150 ILE E O 1
ATOM 11644 N N . TYR E 1 172 ? -27.725 -2.331 -57.193 1.00 22.76 151 TYR E N 1
ATOM 11645 C CA . TYR E 1 172 ? -28.898 -3.182 -57.285 1.00 22.95 151 TYR E CA 1
ATOM 11646 C C . TYR E 1 172 ? -28.798 -4.056 -58.536 1.00 22.46 151 TYR E C 1
ATOM 11647 O O . TYR E 1 172 ? -28.833 -5.274 -58.449 1.00 22.21 151 TYR E O 1
ATOM 11656 N N . ALA E 1 173 ? -28.645 -3.417 -59.695 1.00 22.78 152 ALA E N 1
ATOM 11657 C CA . ALA E 1 173 ? -28.568 -4.152 -60.970 1.00 22.69 152 ALA E CA 1
ATOM 11658 C C . ALA E 1 173 ? -27.364 -5.070 -60.982 1.00 22.06 152 ALA E C 1
ATOM 11659 O O . ALA E 1 173 ? -27.440 -6.177 -61.471 1.00 23.36 152 ALA E O 1
ATOM 11661 N N . CYS E 1 174 ? -26.249 -4.613 -60.445 1.00 21.63 153 CYS E N 1
ATOM 11662 C CA . CYS E 1 174 ? -25.044 -5.428 -60.431 1.00 21.98 153 CYS E CA 1
ATOM 11663 C C . CYS E 1 174 ? -25.163 -6.651 -59.509 1.00 21.64 153 CYS E C 1
ATOM 11664 O O . CYS E 1 174 ? -24.665 -7.728 -59.850 1.00 20.96 153 CYS E O 1
ATOM 11667 N N . SER E 1 175 ? -25.775 -6.474 -58.331 1.00 21.53 154 SER E N 1
ATOM 11668 C CA . SER E 1 175 ? -26.112 -7.611 -57.451 1.00 21.69 154 SER E CA 1
ATOM 11669 C C . SER E 1 175 ? -27.003 -8.610 -58.170 1.00 21.97 154 SER E C 1
ATOM 11670 O O . SER E 1 175 ? -26.837 -9.816 -58.040 1.00 20.89 154 SER E O 1
ATOM 11673 N N . LYS E 1 176 ? -27.987 -8.094 -58.887 1.00 22.53 155 LYS E N 1
ATOM 11674 C CA . LYS E 1 176 ? -28.965 -8.970 -59.534 1.00 22.56 155 LYS E CA 1
ATOM 11675 C C . LYS E 1 176 ? -28.314 -9.663 -60.736 1.00 22.77 155 LYS E C 1
ATOM 11676 O O . LYS E 1 176 ? -28.510 -10.875 -60.939 1.00 22.67 155 LYS E O 1
ATOM 11682 N N . GLN E 1 177 ? -27.471 -8.935 -61.473 1.00 22.10 156 GLN E N 1
ATOM 11683 C CA . GLN E 1 177 ? -26.729 -9.576 -62.556 1.00 22.08 156 GLN E CA 1
ATOM 11684 C C . GLN E 1 177 ? -25.831 -10.700 -62.017 1.00 21.41 156 GLN E C 1
ATOM 11685 O O . GLN E 1 177 ? -25.835 -11.805 -62.549 1.00 21.28 156 GLN E O 1
ATOM 11691 N N . LEU E 1 178 ? -25.101 -10.440 -60.941 1.00 21.42 157 LEU E N 1
ATOM 11692 C CA . LEU E 1 178 ? -24.245 -11.502 -60.382 1.00 21.08 157 LEU E CA 1
ATOM 11693 C C . LEU E 1 178 ? -25.047 -12.732 -59.916 1.00 20.73 157 LEU E C 1
ATOM 11694 O O . LEU E 1 178 ? -24.659 -13.862 -60.166 1.00 20.74 157 LEU E O 1
ATOM 11699 N N . MET E 1 179 ? -26.177 -12.518 -59.265 1.00 21.17 158 MET E N 1
ATOM 11700 C CA . MET E 1 179 ? -27.029 -13.660 -58.884 1.00 21.52 158 MET E CA 1
ATOM 11701 C C . MET E 1 179 ? -27.496 -14.469 -60.113 1.00 21.37 158 MET E C 1
ATOM 11702 O O . MET E 1 179 ? -27.481 -15.715 -60.091 1.00 21.67 158 MET E O 1
ATOM 11707 N N . ASP E 1 180 ? -27.849 -13.778 -61.201 1.00 21.04 159 ASP E N 1
ATOM 11708 C CA . ASP E 1 180 ? -28.288 -14.457 -62.437 1.00 21.55 159 ASP E CA 1
ATOM 11709 C C . ASP E 1 180 ? -27.167 -15.342 -63.020 1.00 21.25 159 ASP E C 1
ATOM 11710 O O . ASP E 1 180 ? -27.424 -16.450 -63.458 1.00 21.06 159 ASP E O 1
ATOM 11715 N N . ARG E 1 181 ? -25.930 -14.840 -62.952 1.00 21.20 160 ARG E N 1
ATOM 11716 C CA . ARG E 1 181 ? -24.745 -15.546 -63.435 1.00 21.49 160 ARG E CA 1
ATOM 11717 C C . ARG E 1 181 ? -24.384 -16.729 -62.535 1.00 21.40 160 ARG E C 1
ATOM 11718 O O . ARG E 1 181 ? -23.952 -17.792 -63.027 1.00 22.96 160 ARG E O 1
ATOM 11726 N N . VAL E 1 182 ? -24.530 -16.549 -61.217 1.00 21.65 161 VAL E N 1
ATOM 11727 C CA . VAL E 1 182 ? -24.331 -17.654 -60.262 1.00 19.56 161 VAL E CA 1
ATOM 11728 C C . VAL E 1 182 ? -25.374 -18.741 -60.530 1.00 19.78 161 VAL E C 1
ATOM 11729 O O . VAL E 1 182 ? -25.042 -19.909 -60.655 1.00 19.24 161 VAL E O 1
ATOM 11733 N N . ILE E 1 183 ? -26.635 -18.341 -60.662 1.00 19.97 162 ILE E N 1
ATOM 11734 C CA . ILE E 1 183 ? -27.705 -19.315 -60.922 1.00 20.46 162 ILE E CA 1
ATOM 11735 C C . ILE E 1 183 ? -27.408 -20.022 -62.262 1.00 21.45 162 ILE E C 1
ATOM 11736 O O . ILE E 1 183 ? -27.577 -21.233 -62.387 1.00 21.33 162 ILE E O 1
ATOM 11741 N N . TRP E 1 184 ? -26.933 -19.243 -63.251 1.00 21.70 163 TRP E N 1
ATOM 11742 C CA . TRP E 1 184 ? -26.630 -19.793 -64.583 1.00 21.55 163 TRP E CA 1
ATOM 11743 C C . TRP E 1 184 ? -25.481 -20.801 -64.452 1.00 21.75 163 TRP E C 1
ATOM 11744 O O . TRP E 1 184 ? -25.508 -21.877 -65.068 1.00 22.08 163 TRP E O 1
ATOM 11755 N N . GLY E 1 185 ? -24.491 -20.462 -63.629 1.00 20.77 164 GLY E N 1
ATOM 11756 C CA . GLY E 1 185 ? -23.371 -21.374 -63.382 1.00 20.98 164 GLY E CA 1
ATOM 11757 C C . GLY E 1 185 ? -23.847 -22.677 -62.761 1.00 21.17 164 GLY E C 1
ATOM 11758 O O . GLY E 1 185 ? -23.364 -23.768 -63.115 1.00 19.93 164 GLY E O 1
ATOM 11759 N N . TYR E 1 186 ? -24.810 -22.570 -61.839 1.00 20.87 165 TYR E N 1
ATOM 11760 C CA . TYR E 1 186 ? -25.397 -23.748 -61.259 1.00 21.66 165 TYR E CA 1
ATOM 11761 C C . TYR E 1 186 ? -26.171 -24.500 -62.335 1.00 22.65 165 TYR E C 1
ATOM 11762 O O . TYR E 1 186 ? -26.156 -25.729 -62.355 1.00 23.08 165 TYR E O 1
ATOM 11771 N N . GLY E 1 187 ? -26.816 -23.761 -63.235 1.00 23.36 166 GLY E N 1
ATOM 11772 C CA . GLY E 1 187 ? -27.559 -24.372 -64.363 1.00 24.58 166 GLY E CA 1
ATOM 11773 C C . GLY E 1 187 ? -26.635 -25.250 -65.194 1.00 25.25 166 GLY E C 1
ATOM 11774 O O . GLY E 1 187 ? -27.002 -26.364 -65.554 1.00 25.16 166 GLY E O 1
ATOM 11775 N N . MET E 1 188 ? -25.408 -24.773 -65.434 1.00 25.22 167 MET E N 1
ATOM 11776 C CA . MET E 1 188 ? -24.421 -25.546 -66.192 1.00 26.57 167 MET E CA 1
ATOM 11777 C C . MET E 1 188 ? -24.087 -26.888 -65.543 1.00 27.14 167 MET E C 1
ATOM 11778 O O . MET E 1 188 ? -23.577 -27.781 -66.220 1.00 27.99 167 MET E O 1
ATOM 11783 N N . GLU E 1 189 ? -24.366 -27.009 -64.239 1.00 26.64 168 GLU E N 1
ATOM 11784 C CA . GLU E 1 189 ? -24.026 -28.188 -63.462 1.00 27.33 168 GLU E CA 1
ATOM 11785 C C . GLU E 1 189 ? -25.283 -29.016 -63.189 1.00 26.92 168 GLU E C 1
ATOM 11786 O O . GLU E 1 189 ? -25.221 -29.984 -62.445 1.00 27.16 168 GLU E O 1
ATOM 11792 N N . GLY E 1 190 ? -26.410 -28.642 -63.803 1.00 26.59 169 GLY E N 1
ATOM 11793 C CA . GLY E 1 190 ? -27.667 -29.390 -63.651 1.00 25.64 169 GLY E CA 1
ATOM 11794 C C . GLY E 1 190 ? -28.798 -28.759 -62.831 1.00 25.53 169 GLY E C 1
ATOM 11795 O O . GLY E 1 190 ? -29.838 -29.404 -62.651 1.00 24.88 169 GLY E O 1
ATOM 11796 N N . LEU E 1 191 ? -28.630 -27.521 -62.327 1.00 22.96 170 LEU E N 1
ATOM 11797 C CA . LEU E 1 191 ? -29.726 -26.916 -61.567 1.00 21.99 170 LEU E CA 1
ATOM 11798 C C . LEU E 1 191 ? -30.872 -26.658 -62.520 1.00 22.58 170 LEU E C 1
ATOM 11799 O O . LEU E 1 191 ? -30.664 -26.134 -63.599 1.00 22.62 170 LEU E O 1
ATOM 11804 N N . ASN E 1 192 ? -32.087 -27.019 -62.121 1.00 23.13 171 ASN E N 1
ATOM 11805 C CA . ASN E 1 192 ? -33.286 -26.660 -62.885 1.00 23.20 171 ASN E CA 1
ATOM 11806 C C . ASN E 1 192 ? -33.730 -25.237 -62.502 1.00 23.40 171 ASN E C 1
ATOM 11807 O O . ASN E 1 192 ? -34.296 -25.044 -61.423 1.00 22.47 171 ASN E O 1
ATOM 11812 N N . PHE E 1 193 ? -33.450 -24.238 -63.348 1.00 23.30 172 PHE E N 1
ATOM 11813 C CA . PHE E 1 193 ? -33.813 -22.847 -63.022 1.00 23.10 172 PHE E CA 1
ATOM 11814 C C . PHE E 1 193 ? -34.661 -22.182 -64.110 1.00 24.57 172 PHE E C 1
ATOM 11815 O O . PHE E 1 193 ? -34.692 -22.630 -65.263 1.00 25.26 172 PHE E O 1
ATOM 11823 N N . THR E 1 194 ? -35.347 -21.109 -63.728 1.00 23.82 173 THR E N 1
ATOM 11824 C CA . THR E 1 194 ? -35.943 -20.199 -64.685 1.00 23.34 173 THR E CA 1
ATOM 11825 C C . THR E 1 194 ? -35.817 -18.811 -64.084 1.00 23.03 173 THR E C 1
ATOM 11826 O O . THR E 1 194 ? -36.179 -18.583 -62.920 1.00 23.01 173 THR E O 1
ATOM 11830 N N . LEU E 1 195 ? -35.287 -17.888 -64.865 1.00 23.58 174 LEU E N 1
ATOM 11831 C CA . LEU E 1 195 ? -35.195 -16.507 -64.431 1.00 23.64 174 LEU E CA 1
ATOM 11832 C C . LEU E 1 195 ? -36.336 -15.724 -65.080 1.00 24.08 174 LEU E C 1
ATOM 11833 O O . LEU E 1 195 ? -36.633 -15.921 -66.261 1.00 24.80 174 LEU E O 1
ATOM 11838 N N . PHE E 1 196 ? -36.972 -14.836 -64.317 1.00 23.79 175 PHE E N 1
ATOM 11839 C CA . PHE E 1 196 ? -38.013 -13.954 -64.885 1.00 23.88 175 PHE E CA 1
ATOM 11840 C C . PHE E 1 196 ? -37.749 -12.509 -64.545 1.00 23.21 175 PHE E C 1
ATOM 11841 O O . PHE E 1 196 ? -37.213 -12.201 -63.484 1.00 22.60 175 PHE E O 1
ATOM 11849 N N . ARG E 1 197 ? -38.058 -11.625 -65.479 1.00 23.64 176 ARG E N 1
ATOM 11850 C CA . ARG E 1 197 ? -37.738 -10.222 -65.298 1.00 24.72 176 ARG E CA 1
ATOM 11851 C C . ARG E 1 197 ? -39.011 -9.419 -65.483 1.00 25.68 176 ARG E C 1
ATOM 11852 O O . ARG E 1 197 ? -39.406 -9.107 -66.612 1.00 26.09 176 ARG E O 1
ATOM 11860 N N . PRO E 1 198 ? -39.681 -9.102 -64.366 1.00 26.08 177 PRO E N 1
ATOM 11861 C CA . PRO E 1 198 ? -40.900 -8.311 -64.496 1.00 27.40 177 PRO E CA 1
ATOM 11862 C C . PRO E 1 198 ? -40.632 -6.893 -64.991 1.00 28.19 177 PRO E C 1
ATOM 11863 O O . PRO E 1 198 ? -39.759 -6.207 -64.450 1.00 27.91 177 PRO E O 1
ATOM 11867 N N . PHE E 1 199 ? -41.392 -6.468 -65.996 1.00 28.74 178 PHE E N 1
ATOM 11868 C CA . PHE E 1 199 ? -41.389 -5.075 -66.457 1.00 29.65 178 PHE E CA 1
ATOM 11869 C C . PHE E 1 199 ? -42.618 -4.331 -65.927 1.00 30.05 178 PHE E C 1
ATOM 11870 O O . PHE E 1 199 ? -43.722 -4.431 -66.493 1.00 30.85 178 PHE E O 1
ATOM 11878 N N . ASN E 1 200 ? -42.413 -3.629 -64.812 1.00 30.24 179 ASN E N 1
ATOM 11879 C CA . ASN E 1 200 ? -43.406 -2.725 -64.215 1.00 30.78 179 ASN E CA 1
ATOM 11880 C C . ASN E 1 200 ? -44.772 -3.349 -64.072 1.00 30.78 179 ASN E C 1
ATOM 11881 O O . ASN E 1 200 ? -45.749 -2.870 -64.662 1.00 31.09 179 ASN E O 1
ATOM 11886 N N . TRP E 1 201 ? -44.836 -4.421 -63.285 1.00 30.44 180 TRP E N 1
ATOM 11887 C CA . TRP E 1 201 ? -46.115 -5.098 -63.058 1.00 30.48 180 TRP E CA 1
ATOM 11888 C C . TRP E 1 201 ? -46.903 -4.173 -62.185 1.00 31.05 180 TRP E C 1
ATOM 11889 O O . TRP E 1 201 ? -46.349 -3.532 -61.272 1.00 30.52 180 TRP E O 1
ATOM 11900 N N . ILE E 1 202 ? -48.194 -4.071 -62.477 1.00 31.80 181 ILE E N 1
ATOM 11901 C CA . ILE E 1 202 ? -49.044 -3.131 -61.749 1.00 32.52 181 ILE E CA 1
ATOM 11902 C C . ILE E 1 202 ? -50.397 -3.749 -61.538 1.00 33.14 181 ILE E C 1
ATOM 11903 O O . ILE E 1 202 ? -50.886 -4.457 -62.406 1.00 34.41 181 ILE E O 1
ATOM 11908 N N . GLY E 1 203 ? -50.986 -3.500 -60.378 1.00 33.45 182 GLY E N 1
ATOM 11909 C CA . GLY E 1 203 ? -52.324 -3.981 -60.075 1.00 34.29 182 GLY E CA 1
ATOM 11910 C C . GLY E 1 203 ? -52.775 -3.629 -58.667 1.00 34.83 182 GLY E C 1
ATOM 11911 O O . GLY E 1 203 ? -52.157 -2.794 -57.999 1.00 34.84 182 GLY E O 1
ATOM 11912 N N . PRO E 1 204 ? -53.864 -4.258 -58.205 1.00 35.27 183 PRO E N 1
ATOM 11913 C CA . PRO E 1 204 ? -54.278 -4.095 -56.814 1.00 35.10 183 PRO E CA 1
ATOM 11914 C C . PRO E 1 204 ? -53.192 -4.622 -55.895 1.00 35.44 183 PRO E C 1
ATOM 11915 O O . PRO E 1 204 ? -52.378 -5.459 -56.314 1.00 35.44 183 PRO E O 1
ATOM 11919 N N . GLY E 1 205 ? -53.186 -4.148 -54.648 1.00 35.75 184 GLY E N 1
ATOM 11920 C CA . GLY E 1 205 ? -52.226 -4.609 -53.649 1.00 35.75 184 GLY E CA 1
ATOM 11921 C C . GLY E 1 205 ? -50.780 -4.373 -54.050 1.00 36.10 184 GLY E C 1
ATOM 11922 O O . GLY E 1 205 ? -49.939 -5.268 -53.907 1.00 36.59 184 GLY E O 1
ATOM 11923 N N . LEU E 1 206 ? -50.490 -3.181 -54.571 1.00 35.77 185 LEU E N 1
ATOM 11924 C CA . LEU E 1 206 ? -49.109 -2.759 -54.792 1.00 35.29 185 LEU E CA 1
ATOM 11925 C C . LEU E 1 206 ? -48.351 -2.812 -53.480 1.00 34.83 185 LEU E C 1
ATOM 11926 O O . LEU E 1 206 ? -48.894 -2.475 -52.425 1.00 34.91 185 LEU E O 1
ATOM 11931 N N . ASP E 1 207 ? -47.101 -3.241 -53.550 1.00 34.67 186 ASP E N 1
ATOM 11932 C CA . ASP E 1 207 ? -46.216 -3.176 -52.399 1.00 34.87 186 ASP E CA 1
ATOM 11933 C C . ASP E 1 207 ? -45.898 -1.704 -52.107 1.00 36.10 186 ASP E C 1
ATOM 11934 O O . ASP E 1 207 ? -45.599 -0.941 -53.037 1.00 35.41 186 ASP E O 1
ATOM 11939 N N . SER E 1 208 ? -45.980 -1.307 -50.834 1.00 37.18 187 SER E N 1
ATOM 11940 C CA . SER E 1 208 ? -45.601 0.068 -50.447 1.00 38.60 187 SER E CA 1
ATOM 11941 C C . SER E 1 208 ? -44.132 0.197 -50.748 1.00 38.64 187 SER E C 1
ATOM 11942 O O . SER E 1 208 ? -43.426 -0.818 -50.806 1.00 39.17 187 SER E O 1
ATOM 11945 N N . ILE E 1 209 ? -43.687 1.429 -50.970 1.00 38.96 188 ILE E N 1
ATOM 11946 C CA . ILE E 1 209 ? -42.371 1.707 -51.558 1.00 39.29 188 ILE E CA 1
ATOM 11947 C C . ILE E 1 209 ? -41.148 1.143 -50.800 1.00 38.66 188 ILE E C 1
ATOM 11948 O O . ILE E 1 209 ? -40.135 0.832 -51.419 1.00 38.83 188 ILE E O 1
ATOM 11953 N N . TYR E 1 210 ? -41.248 0.979 -49.485 1.00 38.45 189 TYR E N 1
ATOM 11954 C CA . TYR E 1 210 ? -40.133 0.390 -48.741 1.00 38.77 189 TYR E CA 1
ATOM 11955 C C . TYR E 1 210 ? -40.381 -1.068 -48.365 1.00 37.82 189 TYR E C 1
ATOM 11956 O O . TYR E 1 210 ? -39.689 -1.608 -47.514 1.00 37.76 189 TYR E O 1
ATOM 11965 N N . THR E 1 211 ? -41.355 -1.712 -49.001 1.00 37.14 190 THR E N 1
ATOM 11966 C CA . THR E 1 211 ? -41.505 -3.162 -48.835 1.00 36.67 190 THR E CA 1
ATOM 11967 C C . THR E 1 211 ? -40.323 -3.882 -49.505 1.00 35.39 190 THR E C 1
ATOM 11968 O O . THR E 1 211 ? -40.064 -3.668 -50.683 1.00 34.37 190 THR E O 1
ATOM 11972 N N . PRO E 1 212 ? -39.594 -4.720 -48.737 1.00 34.58 191 PRO E N 1
ATOM 11973 C CA . PRO E 1 212 ? -38.445 -5.401 -49.317 1.00 34.35 191 PRO E CA 1
ATOM 11974 C C . PRO E 1 212 ? -38.842 -6.690 -50.097 1.00 33.66 191 PRO E C 1
ATOM 11975 O O . PRO E 1 212 ? -38.484 -7.818 -49.707 1.00 32.85 191 PRO E O 1
ATOM 11979 N N . LYS E 1 213 ? -39.567 -6.483 -51.194 1.00 33.20 192 LYS E N 1
ATOM 11980 C CA . LYS E 1 213 ? -39.988 -7.542 -52.093 1.00 33.75 192 LYS E CA 1
ATOM 11981 C C . LYS E 1 213 ? -39.896 -7.092 -53.555 1.00 34.15 192 LYS E C 1
ATOM 11982 O O . LYS E 1 213 ? -40.239 -5.946 -53.893 1.00 34.21 192 LYS E O 1
ATOM 11988 N N . GLU E 1 214 ? -39.403 -7.999 -54.400 1.00 33.97 193 GLU E N 1
ATOM 11989 C CA . GLU E 1 214 ? -39.524 -7.880 -55.853 1.00 34.46 193 GLU E CA 1
ATOM 11990 C C . GLU E 1 214 ? -41.011 -7.960 -56.163 1.00 34.74 193 GLU E C 1
ATOM 11991 O O . GLU E 1 214 ? -41.737 -8.742 -55.543 1.00 34.71 193 GLU E O 1
ATOM 11997 N N . GLY E 1 215 ? -41.478 -7.148 -57.106 1.00 35.54 194 GLY E N 1
ATOM 11998 C CA . GLY E 1 215 ? -42.893 -7.198 -57.467 1.00 35.99 194 GLY E CA 1
ATOM 11999 C C . GLY E 1 215 ? -43.446 -6.060 -58.314 1.00 36.30 194 GLY E C 1
ATOM 12000 O O . GLY E 1 215 ? -43.525 -6.169 -59.540 1.00 36.65 194 GLY E O 1
ATOM 12001 N N . SER E 1 216 ? -43.840 -4.974 -57.661 1.00 35.60 195 SER E N 1
ATOM 12002 C CA . SER E 1 216 ? -44.657 -3.972 -58.333 1.00 36.32 195 SER E CA 1
ATOM 12003 C C . SER E 1 216 ? -43.810 -2.774 -58.784 1.00 36.34 195 SER E C 1
ATOM 12004 O O . SER E 1 216 ? -42.736 -2.525 -58.215 1.00 36.09 195 SER E O 1
ATOM 12007 N N . SER E 1 217 ? -44.285 -2.058 -59.810 1.00 35.90 196 SER E N 1
ATOM 12008 C CA . SER E 1 217 ? -43.610 -0.851 -60.321 1.00 35.62 196 SER E CA 1
ATOM 12009 C C . SER E 1 217 ? -43.573 0.231 -59.240 1.00 35.73 196 SER E C 1
ATOM 12010 O O . SER E 1 217 ? -44.623 0.710 -58.802 1.00 34.75 196 SER E O 1
ATOM 12013 N N . ARG E 1 218 ? -42.375 0.604 -58.800 1.00 35.76 197 ARG E N 1
ATOM 12014 C CA . ARG E 1 218 ? -42.275 1.657 -57.796 1.00 36.70 197 ARG E CA 1
ATOM 12015 C C . ARG E 1 218 ? -42.790 2.994 -58.324 1.00 37.33 197 ARG E C 1
ATOM 12016 O O . ARG E 1 218 ? -43.553 3.687 -57.629 1.00 37.91 197 ARG E O 1
ATOM 12024 N N . VAL E 1 219 ? -42.401 3.351 -59.550 1.00 37.21 198 VAL E N 1
ATOM 12025 C CA . VAL E 1 219 ? -42.800 4.647 -60.092 1.00 37.58 198 VAL E CA 1
ATOM 12026 C C . VAL E 1 219 ? -44.335 4.802 -60.111 1.00 37.65 198 VAL E C 1
ATOM 12027 O O . VAL E 1 219 ? -44.848 5.862 -59.756 1.00 37.01 198 VAL E O 1
ATOM 12031 N N . VAL E 1 220 ? -45.051 3.743 -60.504 1.00 37.44 199 VAL E N 1
ATOM 12032 C CA . VAL E 1 220 ? -46.511 3.821 -60.570 1.00 37.58 199 VAL E CA 1
ATOM 12033 C C . VAL E 1 220 ? -47.076 3.931 -59.155 1.00 37.58 199 VAL E C 1
ATOM 12034 O O . VAL E 1 220 ? -48.047 4.652 -58.917 1.00 37.36 199 VAL E O 1
ATOM 12038 N N . THR E 1 221 ? -46.416 3.249 -58.219 1.00 37.36 200 THR E N 1
ATOM 12039 C CA . THR E 1 221 ? -46.849 3.191 -56.826 1.00 37.15 200 THR E CA 1
ATOM 12040 C C . THR E 1 221 ? -46.688 4.551 -56.166 1.00 37.76 200 THR E C 1
ATOM 12041 O O . THR E 1 221 ? -47.634 5.059 -55.531 1.00 37.18 200 THR E O 1
ATOM 12045 N N . GLN E 1 222 ? -45.500 5.148 -56.327 1.00 38.36 201 GLN E N 1
ATOM 12046 C CA . GLN E 1 222 ? -45.251 6.479 -55.753 1.00 39.49 201 GLN E CA 1
ATOM 12047 C C . GLN E 1 222 ? -46.198 7.558 -56.335 1.00 39.34 201 GLN E C 1
ATOM 12048 O O . GLN E 1 222 ? -46.735 8.391 -55.586 1.00 38.44 201 GLN E O 1
ATOM 12054 N N . PHE E 1 223 ? -46.420 7.512 -57.652 1.00 39.24 202 PHE E N 1
ATOM 12055 C CA . PHE E 1 223 ? -47.347 8.446 -58.309 1.00 40.47 202 PHE E CA 1
ATOM 12056 C C . PHE E 1 223 ? -48.758 8.320 -57.741 1.00 39.63 202 PHE E C 1
ATOM 12057 O O . PHE E 1 223 ? -49.400 9.335 -57.468 1.00 39.57 202 PHE E O 1
ATOM 12065 N N . LEU E 1 224 ? -49.223 7.074 -57.574 1.00 39.24 203 LEU E N 1
ATOM 12066 C CA . LEU E 1 224 ? -50.542 6.808 -56.972 1.00 38.66 203 LEU E CA 1
ATOM 12067 C C . LEU E 1 224 ? -50.643 7.398 -55.572 1.00 38.53 203 LEU E C 1
ATOM 12068 O O . LEU E 1 224 ? -51.585 8.126 -55.291 1.00 38.23 203 LEU E O 1
ATOM 12073 N N . GLY E 1 225 ? -49.663 7.087 -54.720 1.00 38.28 204 GLY E N 1
ATOM 12074 C CA . GLY E 1 225 ? -49.575 7.667 -53.374 1.00 38.95 204 GLY E CA 1
ATOM 12075 C C . GLY E 1 225 ? -49.667 9.182 -53.368 1.00 39.83 204 GLY E C 1
ATOM 12076 O O . GLY E 1 225 ? -50.567 9.755 -52.743 1.00 39.38 204 GLY E O 1
ATOM 12077 N N . HIS E 1 226 ? -48.756 9.836 -54.095 1.00 40.72 205 HIS E N 1
ATOM 12078 C CA . HIS E 1 226 ? -48.750 11.305 -54.181 1.00 41.59 205 HIS E CA 1
ATOM 12079 C C . HIS E 1 226 ? -50.079 11.870 -54.698 1.00 41.53 205 HIS E C 1
ATOM 12080 O O . HIS E 1 226 ? -50.558 12.864 -54.172 1.00 41.43 205 HIS E O 1
ATOM 12087 N N . ILE E 1 227 ? -50.679 11.211 -55.688 1.00 41.48 206 ILE E N 1
ATOM 12088 C CA . ILE E 1 227 ? -51.954 11.649 -56.273 1.00 42.15 206 ILE E CA 1
ATOM 12089 C C . ILE E 1 227 ? -53.091 11.631 -55.247 1.00 42.19 206 ILE E C 1
ATOM 12090 O O . ILE E 1 227 ? -53.784 12.621 -55.079 1.00 42.37 206 ILE E O 1
ATOM 12095 N N . VAL E 1 228 ? -53.229 10.532 -54.523 1.00 42.10 207 VAL E N 1
ATOM 12096 C CA . VAL E 1 228 ? -54.266 10.407 -53.505 1.00 42.92 207 VAL E CA 1
ATOM 12097 C C . VAL E 1 228 ? -53.983 11.316 -52.295 1.00 43.71 207 VAL E C 1
ATOM 12098 O O . VAL E 1 228 ? -54.894 11.677 -51.536 1.00 44.43 207 VAL E O 1
ATOM 12102 N N . ARG E 1 229 ? -52.725 11.709 -52.129 1.00 44.00 208 ARG E N 1
ATOM 12103 C CA . ARG E 1 229 ? -52.357 12.616 -51.040 1.00 44.96 208 ARG E CA 1
ATOM 12104 C C . ARG E 1 229 ? -52.391 14.109 -51.447 1.00 45.32 208 ARG E C 1
ATOM 12105 O O . ARG E 1 229 ? -52.219 14.988 -50.589 1.00 45.80 208 ARG E O 1
ATOM 12113 N N . GLY E 1 230 ? -52.639 14.387 -52.736 1.00 45.17 209 GLY E N 1
ATOM 12114 C CA . GLY E 1 230 ? -52.536 15.749 -53.287 1.00 45.06 209 GLY E CA 1
ATOM 12115 C C . GLY E 1 230 ? -51.131 16.314 -53.139 1.00 45.04 209 GLY E C 1
ATOM 12116 O O . GLY E 1 230 ? -50.960 17.454 -52.725 1.00 45.67 209 GLY E O 1
ATOM 12117 N N . GLU E 1 231 ? -50.131 15.496 -53.453 1.00 44.71 210 GLU E N 1
ATOM 12118 C CA . GLU E 1 231 ? -48.720 15.878 -53.389 1.00 45.24 210 GLU E CA 1
ATOM 12119 C C . GLU E 1 231 ? -48.103 15.979 -54.777 1.00 45.73 210 GLU E C 1
ATOM 12120 O O . GLU E 1 231 ? -48.457 15.234 -55.699 1.00 45.00 210 GLU E O 1
ATOM 12126 N N . ASN E 1 232 ? -47.193 16.936 -54.919 1.00 46.84 211 ASN E N 1
ATOM 12127 C CA . ASN E 1 232 ? -46.507 17.165 -56.179 1.00 47.56 211 ASN E CA 1
ATOM 12128 C C . ASN E 1 232 ? -45.720 15.926 -56.597 1.00 48.12 211 ASN E C 1
ATOM 12129 O O . ASN E 1 232 ? -45.184 15.186 -55.743 1.00 46.98 211 ASN E O 1
ATOM 12134 N N . ILE E 1 233 ? -45.688 15.712 -57.914 1.00 49.50 212 ILE E N 1
ATOM 12135 C CA . ILE E 1 233 ? -44.950 14.626 -58.547 1.00 50.54 212 ILE E CA 1
ATOM 12136 C C . ILE E 1 233 ? -43.629 15.108 -59.189 1.00 51.71 212 ILE E C 1
ATOM 12137 O O . ILE E 1 233 ? -43.595 16.125 -59.872 1.00 51.52 212 ILE E O 1
ATOM 12142 N N . SER E 1 234 ? -42.558 14.347 -58.951 1.00 53.38 213 SER E N 1
ATOM 12143 C CA . SER E 1 234 ? -41.216 14.575 -59.531 1.00 55.30 213 SER E CA 1
ATOM 12144 C C . SER E 1 234 ? -40.984 13.882 -60.890 1.00 55.88 213 SER E C 1
ATOM 12145 O O . SER E 1 234 ? -41.040 12.642 -60.987 1.00 55.71 213 SER E O 1
ATOM 12148 N N . LEU E 1 235 ? -40.717 14.691 -61.920 1.00 56.93 214 LEU E N 1
ATOM 12149 C CA . LEU E 1 235 ? -40.362 14.198 -63.251 1.00 57.77 214 LEU E CA 1
ATOM 12150 C C . LEU E 1 235 ? -38.859 14.352 -63.449 1.00 58.60 214 LEU E C 1
ATOM 12151 O O . LEU E 1 235 ? -38.365 15.437 -63.796 1.00 58.92 214 LEU E O 1
ATOM 12156 N N . VAL E 1 236 ? -38.145 13.253 -63.196 1.00 59.05 215 VAL E N 1
ATOM 12157 C CA . VAL E 1 236 ? -36.685 13.212 -63.246 1.00 59.42 215 VAL E CA 1
ATOM 12158 C C . VAL E 1 236 ? -36.178 13.351 -64.690 1.00 60.01 215 VAL E C 1
ATOM 12159 O O . VAL E 1 236 ? -36.583 12.582 -65.575 1.00 59.76 215 VAL E O 1
ATOM 12161 N N . ASP E 1 237 ? -35.319 14.359 -64.903 1.00 60.57 216 ASP E N 1
ATOM 12162 C CA . ASP E 1 237 ? -34.738 14.722 -66.215 1.00 61.19 216 ASP E CA 1
ATOM 12163 C C . ASP E 1 237 ? -35.801 15.095 -67.265 1.00 61.65 216 ASP E C 1
ATOM 12164 O O . ASP E 1 237 ? -35.698 14.710 -68.437 1.00 61.98 216 ASP E O 1
ATOM 12166 N N . GLY E 1 238 ? -36.821 15.842 -66.834 1.00 61.92 217 GLY E N 1
ATOM 12167 C CA . GLY E 1 238 ? -37.955 16.189 -67.703 1.00 62.21 217 GLY E CA 1
ATOM 12168 C C . GLY E 1 238 ? -39.000 15.088 -67.879 1.00 62.03 217 GLY E C 1
ATOM 12169 O O . GLY E 1 238 ? -40.065 15.317 -68.473 1.00 62.47 217 GLY E O 1
ATOM 12170 N N . GLY E 1 239 ? -38.692 13.888 -67.379 1.00 61.21 218 GLY E N 1
ATOM 12171 C CA . GLY E 1 239 ? -39.636 12.768 -67.383 1.00 60.62 218 GLY E CA 1
ATOM 12172 C C . GLY E 1 239 ? -39.989 12.228 -68.757 1.00 60.56 218 GLY E C 1
ATOM 12173 O O . GLY E 1 239 ? -41.160 11.948 -69.050 1.00 60.45 218 GLY E O 1
ATOM 12174 N N . SER E 1 240 ? -38.973 12.075 -69.601 1.00 60.35 219 SER E N 1
ATOM 12175 C CA . SER E 1 240 ? -39.184 11.553 -70.957 1.00 60.47 219 SER E CA 1
ATOM 12176 C C . SER E 1 240 ? -38.703 10.108 -71.152 1.00 59.60 219 SER E C 1
ATOM 12177 O O . SER E 1 240 ? -38.823 9.560 -72.249 1.00 59.95 219 SER E O 1
ATOM 12180 N N . GLN E 1 241 ? -38.172 9.494 -70.092 1.00 58.47 220 GLN E N 1
ATOM 12181 C CA . GLN E 1 241 ? -37.829 8.064 -70.135 1.00 57.89 220 GLN E CA 1
ATOM 12182 C C . GLN E 1 241 ? -39.096 7.225 -70.384 1.00 57.11 220 GLN E C 1
ATOM 12183 O O . GLN E 1 241 ? -40.060 7.300 -69.613 1.00 56.26 220 GLN E O 1
ATOM 12185 N N . LYS E 1 242 ? -39.094 6.483 -71.495 1.00 56.57 221 LYS E N 1
ATOM 12186 C CA . LYS E 1 242 ? -40.181 5.555 -71.838 1.00 56.06 221 LYS E CA 1
ATOM 12187 C C . LYS E 1 242 ? -40.017 4.189 -71.135 1.00 54.65 221 LYS E C 1
ATOM 12188 O O . LYS E 1 242 ? -38.903 3.656 -71.044 1.00 54.64 221 LYS E O 1
ATOM 12194 N N . ARG E 1 243 ? -41.118 3.626 -70.636 1.00 52.71 222 ARG E N 1
ATOM 12195 C CA . ARG E 1 243 ? -41.071 2.306 -69.984 1.00 50.50 222 ARG E CA 1
ATOM 12196 C C . ARG E 1 243 ? -42.263 1.453 -70.400 1.00 48.76 222 ARG E C 1
ATOM 12197 O O . ARG E 1 243 ? -43.213 1.982 -70.982 1.00 49.50 222 ARG E O 1
ATOM 12205 N N . ALA E 1 244 ? -42.209 0.147 -70.120 1.00 45.95 223 ALA E N 1
ATOM 12206 C CA . ALA E 1 244 ? -43.307 -0.767 -70.441 1.00 43.20 223 ALA E CA 1
ATOM 12207 C C . ALA E 1 244 ? -44.047 -1.240 -69.200 1.00 41.25 223 ALA E C 1
ATOM 12208 O O . ALA E 1 244 ? -43.441 -1.729 -68.250 1.00 40.32 223 ALA E O 1
ATOM 12210 N N . PHE E 1 245 ? -45.369 -1.108 -69.231 1.00 39.38 224 PHE E N 1
ATOM 12211 C CA . PHE E 1 245 ? -46.201 -1.374 -68.076 1.00 36.88 224 PHE E CA 1
ATOM 12212 C C . PHE E 1 245 ? -47.071 -2.583 -68.284 1.00 36.56 224 PHE E C 1
ATOM 12213 O O . PHE E 1 245 ? -47.596 -2.796 -69.384 1.00 36.44 224 PHE E O 1
ATOM 12221 N N . THR E 1 246 ? -47.223 -3.380 -67.221 1.00 34.61 225 THR E N 1
ATOM 12222 C CA . THR E 1 246 ? -47.831 -4.696 -67.352 1.00 33.59 225 THR E CA 1
ATOM 12223 C C . THR E 1 246 ? -48.822 -4.944 -66.234 1.00 32.83 225 THR E C 1
ATOM 12224 O O . THR E 1 246 ? -48.479 -4.840 -65.062 1.00 32.34 225 THR E O 1
ATOM 12228 N N . TYR E 1 247 ? -50.054 -5.271 -66.599 1.00 32.23 226 TYR E N 1
ATOM 12229 C CA . TYR E 1 247 ? -51.032 -5.672 -65.593 1.00 31.94 226 TYR E CA 1
ATOM 12230 C C . TYR E 1 247 ? -50.612 -6.985 -64.917 1.00 31.59 226 TYR E C 1
ATOM 12231 O O . TYR E 1 247 ? -50.040 -7.866 -65.562 1.00 30.75 226 TYR E O 1
ATOM 12240 N N . VAL E 1 248 ? -50.887 -7.087 -63.614 1.00 31.32 227 VAL E N 1
ATOM 12241 C CA . VAL E 1 248 ? -50.445 -8.228 -62.805 1.00 30.86 227 VAL E CA 1
ATOM 12242 C C . VAL E 1 248 ? -51.001 -9.551 -63.320 1.00 30.95 227 VAL E C 1
ATOM 12243 O O . VAL E 1 248 ? -50.289 -10.537 -63.328 1.00 30.29 227 VAL E O 1
ATOM 12247 N N . ASP E 1 249 ? -52.245 -9.567 -63.799 1.00 32.35 228 ASP E N 1
ATOM 12248 C CA . ASP E 1 249 ? -52.844 -10.821 -64.286 1.00 32.74 228 ASP E CA 1
ATOM 12249 C C . ASP E 1 249 ? -52.054 -11.414 -65.461 1.00 32.98 228 ASP E C 1
ATOM 12250 O O . ASP E 1 249 ? -51.971 -12.635 -65.603 1.00 33.67 228 ASP E O 1
ATOM 12255 N N . ASP E 1 250 ? -51.500 -10.548 -66.306 1.00 32.20 229 ASP E N 1
ATOM 12256 C CA . ASP E 1 250 ? -50.643 -10.984 -67.409 1.00 32.65 229 ASP E CA 1
ATOM 12257 C C . ASP E 1 250 ? -49.324 -11.530 -66.840 1.00 31.96 229 ASP E C 1
ATOM 12258 O O . ASP E 1 250 ? -48.842 -12.607 -67.238 1.00 32.24 229 ASP E O 1
ATOM 12263 N N . GLY E 1 251 ? -48.740 -10.783 -65.917 1.00 30.72 230 GLY E N 1
ATOM 12264 C CA . GLY E 1 251 ? -47.541 -11.264 -65.228 1.00 30.20 230 GLY E CA 1
ATOM 12265 C C . GLY E 1 251 ? -47.715 -12.644 -64.597 1.00 29.21 230 GLY E C 1
ATOM 12266 O O . GLY E 1 251 ? -46.879 -13.536 -64.753 1.00 29.21 230 GLY E O 1
ATOM 12267 N N . ILE E 1 252 ? -48.812 -12.803 -63.865 1.00 28.89 231 ILE E N 1
ATOM 12268 C CA . ILE E 1 252 ? -49.099 -14.042 -63.162 1.00 28.29 231 ILE E CA 1
ATOM 12269 C C . ILE E 1 252 ? -49.345 -15.213 -64.101 1.00 28.54 231 ILE E C 1
ATOM 12270 O O . ILE E 1 252 ? -48.821 -16.311 -63.857 1.00 27.82 231 ILE E O 1
ATOM 12275 N N . SER E 1 253 ? -50.147 -14.989 -65.151 1.00 28.29 232 SER E N 1
ATOM 12276 C CA . SER E 1 253 ? -50.348 -16.024 -66.175 1.00 29.09 232 SER E CA 1
ATOM 12277 C C . SER E 1 253 ? -49.012 -16.610 -66.678 1.00 28.80 232 SER E C 1
ATOM 12278 O O . SER E 1 253 ? -48.868 -17.822 -66.795 1.00 29.03 232 SER E O 1
ATOM 12281 N N . ALA E 1 254 ? -48.031 -15.747 -66.930 1.00 28.37 233 ALA E N 1
ATOM 12282 C CA . ALA E 1 254 ? -46.742 -16.201 -67.414 1.00 28.51 233 ALA E CA 1
ATOM 12283 C C . ALA E 1 254 ? -45.984 -16.995 -66.346 1.00 28.08 233 ALA E C 1
ATOM 12284 O O . ALA E 1 254 ? -45.378 -18.035 -66.645 1.00 27.21 233 ALA E O 1
ATOM 12286 N N . LEU E 1 255 ? -46.039 -16.516 -65.102 1.00 28.40 234 LEU E N 1
ATOM 12287 C CA . LEU E 1 255 ? -45.399 -17.231 -64.001 1.00 28.59 234 LEU E CA 1
ATOM 12288 C C . LEU E 1 255 ? -46.006 -18.615 -63.853 1.00 28.89 234 LEU E C 1
ATOM 12289 O O . LEU E 1 255 ? -45.293 -19.593 -63.555 1.00 28.85 234 LEU E O 1
ATOM 12294 N N . MET E 1 256 ? -47.322 -18.715 -64.056 1.00 28.73 235 MET E N 1
ATOM 12295 C CA . MET E 1 256 ? -48.003 -20.013 -63.939 1.00 28.46 235 MET E CA 1
ATOM 12296 C C . MET E 1 256 ? -47.473 -21.009 -64.957 1.00 28.88 235 MET E C 1
ATOM 12297 O O . MET E 1 256 ? -47.317 -22.204 -64.658 1.00 28.59 235 MET E O 1
ATOM 12302 N N . LYS E 1 257 ? -47.236 -20.513 -66.173 1.00 28.41 236 LYS E N 1
ATOM 12303 C CA . LYS E 1 257 ? -46.698 -21.341 -67.234 1.00 28.18 236 LYS E CA 1
ATOM 12304 C C . LYS E 1 257 ? -45.289 -21.815 -66.830 1.00 27.81 236 LYS E C 1
ATOM 12305 O O . LYS E 1 257 ? -44.911 -22.976 -67.037 1.00 28.04 236 LYS E O 1
ATOM 12311 N N . ILE E 1 258 ? -44.495 -20.905 -66.277 1.00 27.39 237 ILE E N 1
ATOM 12312 C CA . ILE E 1 258 ? -43.149 -21.273 -65.850 1.00 26.28 237 ILE E CA 1
ATOM 12313 C C . ILE E 1 258 ? -43.197 -22.382 -64.794 1.00 27.02 237 ILE E C 1
ATOM 12314 O O . ILE E 1 258 ? -42.451 -23.363 -64.885 1.00 27.80 237 ILE E O 1
ATOM 12319 N N . ILE E 1 259 ? -44.057 -22.218 -63.793 1.00 27.12 238 ILE E N 1
ATOM 12320 C CA . ILE E 1 259 ? -44.160 -23.179 -62.699 1.00 27.81 238 ILE E CA 1
ATOM 12321 C C . ILE E 1 259 ? -44.601 -24.568 -63.221 1.00 29.09 238 ILE E C 1
ATOM 12322 O O . ILE E 1 259 ? -44.025 -25.583 -62.853 1.00 28.51 238 ILE E O 1
ATOM 12327 N N . GLU E 1 260 ? -45.605 -24.586 -64.099 1.00 30.76 239 GLU E N 1
ATOM 12328 C CA . GLU E 1 260 ? -46.146 -25.825 -64.687 1.00 32.21 239 GLU E CA 1
ATOM 12329 C C . GLU E 1 260 ? -45.058 -26.525 -65.483 1.00 32.57 239 GLU E C 1
ATOM 12330 O O . GLU E 1 260 ? -44.906 -27.741 -65.429 1.00 32.42 239 GLU E O 1
ATOM 12336 N N . ASN E 1 261 ? -44.301 -25.723 -66.225 1.00 32.91 240 ASN E N 1
ATOM 12337 C CA . ASN E 1 261 ? -43.098 -26.168 -66.900 1.00 32.87 240 ASN E CA 1
ATOM 12338 C C . ASN E 1 261 ? -43.351 -27.362 -67.795 1.00 33.87 240 ASN E C 1
ATOM 12339 O O . ASN E 1 261 ? -42.660 -28.383 -67.709 1.00 33.94 240 ASN E O 1
ATOM 12344 N N . SER E 1 262 ? -44.369 -27.216 -68.642 1.00 34.56 241 SER E N 1
ATOM 12345 C CA . SER E 1 262 ? -44.814 -28.255 -69.563 1.00 34.90 241 SER E CA 1
ATOM 12346 C C . SER E 1 262 ? -43.644 -28.731 -70.421 1.00 35.14 241 SER E C 1
ATOM 12347 O O . SER E 1 262 ? -42.975 -27.951 -71.117 1.00 34.11 241 SER E O 1
ATOM 12350 N N . ASN E 1 263 ? -43.369 -30.022 -70.314 1.00 35.58 242 ASN E N 1
ATOM 12351 C CA . ASN E 1 263 ? -42.264 -30.651 -71.023 1.00 36.73 242 ASN E CA 1
ATOM 12352 C C . ASN E 1 263 ? -40.864 -30.103 -70.724 1.00 35.35 242 ASN E C 1
ATOM 12353 O O . ASN E 1 263 ? -39.943 -30.316 -71.498 1.00 36.44 242 ASN E O 1
ATOM 12358 N N . GLY E 1 264 ? -40.692 -29.423 -69.600 1.00 34.00 243 GLY E N 1
ATOM 12359 C CA . GLY E 1 264 ? -39.375 -28.851 -69.274 1.00 32.72 243 GLY E CA 1
ATOM 12360 C C . GLY E 1 264 ? -38.993 -27.615 -70.095 1.00 31.81 243 GLY E C 1
ATOM 12361 O O . GLY E 1 264 ? -37.846 -27.188 -70.075 1.00 31.12 243 GLY E O 1
ATOM 12362 N N . VAL E 1 265 ? -39.965 -27.013 -70.778 1.00 31.67 244 VAL E N 1
ATOM 12363 C CA . VAL E 1 265 ? -39.681 -25.900 -71.719 1.00 31.76 244 VAL E CA 1
ATOM 12364 C C . VAL E 1 265 ? -39.003 -24.657 -71.081 1.00 30.56 244 VAL E C 1
ATOM 12365 O O . VAL E 1 265 ? -38.205 -23.981 -71.736 1.00 30.96 244 VAL E O 1
ATOM 12369 N N . ALA E 1 266 ? -39.304 -24.394 -69.815 1.00 29.03 245 ALA E N 1
ATOM 12370 C CA . ALA E 1 266 ? -38.763 -23.218 -69.115 1.00 28.34 245 ALA E CA 1
ATOM 12371 C C . ALA E 1 266 ? -37.425 -23.467 -68.405 1.00 26.81 245 ALA E C 1
ATOM 12372 O O . ALA E 1 266 ? -36.828 -22.547 -67.865 1.00 27.25 245 ALA E O 1
ATOM 12374 N N . THR E 1 267 ? -36.979 -24.717 -68.360 1.00 26.92 246 THR E N 1
ATOM 12375 C CA . THR E 1 267 ? -35.731 -25.072 -67.670 1.00 24.75 246 THR E CA 1
ATOM 12376 C C . THR E 1 267 ? -34.587 -24.421 -68.420 1.00 24.99 246 THR E C 1
ATOM 12377 O O . THR E 1 267 ? -34.523 -24.539 -69.645 1.00 25.04 246 THR E O 1
ATOM 12381 N N . GLY E 1 268 ? -33.684 -23.761 -67.685 1.00 24.18 247 GLY E N 1
ATOM 12382 C CA . GLY E 1 268 ? -32.535 -23.050 -68.254 1.00 24.04 247 GLY E CA 1
ATOM 12383 C C . GLY E 1 268 ? -32.793 -21.714 -68.951 1.00 25.25 247 GLY E C 1
ATOM 12384 O O . GLY E 1 268 ? -31.879 -21.141 -69.543 1.00 25.76 247 GLY E O 1
ATOM 12385 N N . LYS E 1 269 ? -34.034 -21.223 -68.896 1.00 24.86 248 LYS E N 1
ATOM 12386 C CA . LYS E 1 269 ? -34.470 -20.061 -69.673 1.00 25.30 248 LYS E CA 1
ATOM 12387 C C . LYS E 1 269 ? -34.625 -18.752 -68.869 1.00 25.13 248 LYS E C 1
ATOM 12388 O O . LYS E 1 269 ? -34.723 -18.758 -67.623 1.00 23.12 248 LYS E O 1
ATOM 12394 N N . ILE E 1 270 ? -34.710 -17.647 -69.613 1.00 25.22 249 ILE E N 1
ATOM 12395 C CA . ILE E 1 270 ? -34.719 -16.293 -69.042 1.00 24.82 249 ILE E CA 1
ATOM 12396 C C . ILE E 1 270 ? -35.768 -15.510 -69.775 1.00 25.96 249 ILE E C 1
ATOM 12397 O O . ILE E 1 270 ? -35.627 -15.266 -70.969 1.00 26.92 249 ILE E O 1
ATOM 12402 N N . TYR E 1 271 ? -36.827 -15.141 -69.063 1.00 26.40 250 TYR E N 1
ATOM 12403 C CA . TYR E 1 271 ? -37.966 -14.508 -69.659 1.00 27.37 250 TYR E CA 1
ATOM 12404 C C . TYR E 1 271 ? -38.217 -13.106 -69.166 1.00 27.93 250 TYR E C 1
ATOM 12405 O O . TYR E 1 271 ? -38.358 -12.889 -67.969 1.00 27.45 250 TYR E O 1
ATOM 12414 N N . ASN E 1 272 ? -38.320 -12.152 -70.091 1.00 29.15 251 ASN E N 1
ATOM 12415 C CA . ASN E 1 272 ? -38.931 -10.858 -69.756 1.00 29.80 251 ASN E CA 1
ATOM 12416 C C . ASN E 1 272 ? -40.433 -11.083 -69.715 1.00 29.48 251 ASN E C 1
ATOM 12417 O O . ASN E 1 272 ? -40.994 -11.659 -70.649 1.00 30.78 251 ASN E O 1
ATOM 12422 N N . ILE E 1 273 ? -41.080 -10.656 -68.642 1.00 28.80 252 ILE E N 1
ATOM 12423 C CA . ILE E 1 273 ? -42.531 -10.703 -68.584 1.00 28.47 252 ILE E CA 1
ATOM 12424 C C . ILE E 1 273 ? -42.990 -9.248 -68.541 1.00 29.35 252 ILE E C 1
ATOM 12425 O O . ILE E 1 273 ? -42.791 -8.549 -67.542 1.00 28.32 252 ILE E O 1
ATOM 12430 N N . GLY E 1 274 ? -43.549 -8.784 -69.661 1.00 29.83 253 GLY E N 1
ATOM 12431 C CA . GLY E 1 274 ? -44.088 -7.441 -69.749 1.00 30.37 253 GLY E CA 1
ATOM 12432 C C . GLY E 1 274 ? -44.818 -7.248 -71.059 1.00 32.02 253 GLY E C 1
ATOM 12433 O O . GLY E 1 274 ? -44.711 -8.068 -71.977 1.00 32.54 253 GLY E O 1
ATOM 12434 N N . ASN E 1 275 ? -45.566 -6.159 -71.137 1.00 32.84 254 ASN E N 1
ATOM 12435 C CA . ASN E 1 275 ? -46.306 -5.813 -72.332 1.00 34.09 254 ASN E CA 1
ATOM 12436 C C . ASN E 1 275 ? -45.622 -4.668 -73.061 1.00 35.36 254 ASN E C 1
ATOM 12437 O O . ASN E 1 275 ? -45.779 -3.520 -72.653 1.00 35.97 254 ASN E O 1
ATOM 12442 N N . PRO E 1 276 ? -44.893 -4.967 -74.154 1.00 36.55 255 PRO E N 1
ATOM 12443 C CA . PRO E 1 276 ? -44.169 -3.944 -74.917 1.00 38.27 255 PRO E CA 1
ATOM 12444 C C . PRO E 1 276 ? -45.094 -2.901 -75.597 1.00 40.16 255 PRO E C 1
ATOM 12445 O O . PRO E 1 276 ? -44.639 -1.800 -75.939 1.00 40.54 255 PRO E O 1
ATOM 12449 N N . ASN E 1 277 ? -46.364 -3.263 -75.784 1.00 41.04 256 ASN E N 1
ATOM 12450 C CA . ASN E 1 277 ? -47.377 -2.377 -76.364 1.00 42.94 256 ASN E CA 1
ATOM 12451 C C . ASN E 1 277 ? -47.835 -1.311 -75.409 1.00 43.07 256 ASN E C 1
ATOM 12452 O O . ASN E 1 277 ? -48.522 -0.386 -75.827 1.00 43.61 256 ASN E O 1
ATOM 12457 N N . ASN E 1 278 ? -47.506 -1.460 -74.121 1.00 42.71 257 ASN E N 1
ATOM 12458 C CA . ASN E 1 278 ? -47.867 -0.447 -73.125 1.00 43.23 257 ASN E CA 1
ATOM 12459 C C . ASN E 1 278 ? -46.668 0.453 -72.826 1.00 43.66 257 ASN E C 1
ATOM 12460 O O . ASN E 1 278 ? -46.243 0.608 -71.676 1.00 43.16 257 ASN E O 1
ATOM 12465 N N . ASN E 1 279 ? -46.116 1.022 -73.884 1.00 44.66 258 ASN E N 1
ATOM 12466 C CA . ASN E 1 279 ? -44.890 1.781 -73.780 1.00 45.83 258 ASN E CA 1
ATOM 12467 C C . ASN E 1 279 ? -45.210 3.266 -73.614 1.00 45.98 258 ASN E C 1
ATOM 12468 O O . ASN E 1 279 ? -45.562 3.927 -74.573 1.00 46.42 258 ASN E O 1
ATOM 12473 N N . PHE E 1 280 ? -45.129 3.778 -72.392 1.00 45.84 259 PHE E N 1
ATOM 12474 C CA . PHE E 1 280 ? -45.389 5.197 -72.155 1.00 46.44 259 PHE E CA 1
ATOM 12475 C C . PHE E 1 280 ? -44.251 5.860 -71.398 1.00 46.12 259 PHE E C 1
ATOM 12476 O O . PHE E 1 280 ? -43.492 5.193 -70.686 1.00 45.49 259 PHE E O 1
ATOM 12484 N N . SER E 1 281 ? -44.109 7.169 -71.575 1.00 46.11 260 SER E N 1
ATOM 12485 C CA . SER E 1 281 ? -43.092 7.910 -70.830 1.00 45.75 260 SER E CA 1
ATOM 12486 C C . SER E 1 281 ? -43.607 8.143 -69.414 1.00 44.76 260 SER E C 1
ATOM 12487 O O . SER E 1 281 ? -44.819 8.054 -69.172 1.00 44.33 260 SER E O 1
ATOM 12490 N N . VAL E 1 282 ? -42.682 8.425 -68.493 1.00 43.68 261 VAL E N 1
ATOM 12491 C CA . VAL E 1 282 ? -43.020 8.814 -67.121 1.00 42.88 261 VAL E CA 1
ATOM 12492 C C . VAL E 1 282 ? -44.028 9.991 -67.127 1.00 43.07 261 VAL E C 1
ATOM 12493 O O . VAL E 1 282 ? -45.079 9.927 -66.473 1.00 42.32 261 VAL E O 1
ATOM 12497 N N . ARG E 1 283 ? -43.713 11.043 -67.892 1.00 43.27 262 ARG E N 1
ATOM 12498 C CA . ARG E 1 283 ? -44.643 12.158 -68.116 1.00 43.40 262 ARG E CA 1
ATOM 12499 C C . ARG E 1 283 ? -46.034 11.686 -68.601 1.00 43.15 262 ARG E C 1
ATOM 12500 O O . ARG E 1 283 ? -47.060 12.119 -68.063 1.00 42.90 262 ARG E O 1
ATOM 12508 N N . GLU E 1 284 ? -46.062 10.813 -69.612 1.00 42.34 263 GLU E N 1
ATOM 12509 C CA . GLU E 1 284 ? -47.329 10.300 -70.124 1.00 42.45 263 GLU E CA 1
ATOM 12510 C C . GLU E 1 284 ? -48.082 9.502 -69.065 1.00 41.42 263 GLU E C 1
ATOM 12511 O O . GLU E 1 284 ? -49.309 9.602 -68.964 1.00 40.72 263 GLU E O 1
ATOM 12517 N N . LEU E 1 285 ? -47.337 8.709 -68.285 1.00 40.21 264 LEU E N 1
ATOM 12518 C CA . LEU E 1 285 ? -47.925 7.942 -67.189 1.00 39.46 264 LEU E CA 1
ATOM 12519 C C . LEU E 1 285 ? -48.593 8.897 -66.183 1.00 39.27 264 LEU E C 1
ATOM 12520 O O . LEU E 1 285 ? -49.785 8.739 -65.868 1.00 39.53 264 LEU E O 1
ATOM 12525 N N . ALA E 1 286 ? -47.829 9.886 -65.711 1.00 37.95 265 ALA E N 1
ATOM 12526 C CA . ALA E 1 286 ? -48.330 10.855 -64.750 1.00 38.76 265 ALA E CA 1
ATOM 12527 C C . ALA E 1 286 ? -49.626 11.557 -65.246 1.00 39.75 265 ALA E C 1
ATOM 12528 O O . ALA E 1 286 ? -50.645 11.594 -64.519 1.00 38.52 265 ALA E O 1
ATOM 12530 N N . ASN E 1 287 ? -49.5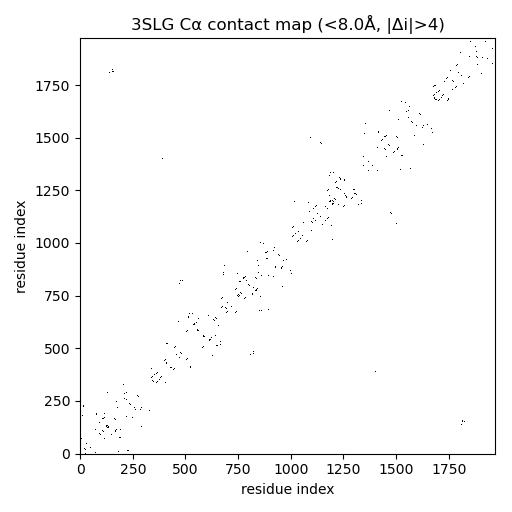84 12.074 -66.485 1.00 40.57 266 ASN E N 1
ATOM 12531 C CA . ASN E 1 287 ? -50.777 12.670 -67.106 1.00 42.85 266 ASN E CA 1
ATOM 12532 C C . ASN E 1 287 ? -51.973 11.708 -67.212 1.00 43.38 266 ASN E C 1
ATOM 12533 O O . ASN E 1 287 ? -53.105 12.075 -66.858 1.00 43.61 266 ASN E O 1
ATOM 12538 N N . LYS E 1 288 ? -51.709 10.478 -67.665 1.00 43.73 267 LYS E N 1
ATOM 12539 C CA . LYS E 1 288 ? -52.747 9.452 -67.763 1.00 44.62 267 LYS E CA 1
ATOM 12540 C C . LYS E 1 288 ? -53.389 9.180 -66.400 1.00 44.75 267 LYS E C 1
ATOM 12541 O O . LYS E 1 288 ? -54.623 9.102 -66.280 1.00 44.76 267 LYS E O 1
ATOM 12543 N N . MET E 1 289 ? -52.537 9.022 -65.384 1.00 44.50 268 MET E N 1
ATOM 12544 C CA . MET E 1 289 ? -53.007 8.762 -64.030 1.00 44.54 268 MET E CA 1
ATOM 12545 C C . MET E 1 289 ? -53.789 9.936 -63.469 1.00 45.37 268 MET E C 1
ATOM 12546 O O . MET E 1 289 ? -54.804 9.723 -62.817 1.00 45.02 268 MET E O 1
ATOM 12551 N N . LEU E 1 290 ? -53.318 11.160 -63.729 1.00 46.23 269 LEU E N 1
ATOM 12552 C CA . LEU E 1 290 ? -54.046 12.374 -63.345 1.00 47.87 269 LEU E CA 1
ATOM 12553 C C . LEU E 1 290 ? -55.418 12.469 -64.004 1.00 48.98 269 LEU E C 1
ATOM 12554 O O . LEU E 1 290 ? -56.393 12.793 -63.332 1.00 48.86 269 LEU E O 1
ATOM 12559 N N . GLU E 1 291 ? -55.488 12.182 -65.306 1.00 50.51 270 GLU E N 1
ATOM 12560 C CA . GLU E 1 291 ? -56.764 12.236 -66.034 1.00 52.35 270 GLU E CA 1
ATOM 12561 C C . GLU E 1 291 ? -57.743 11.170 -65.514 1.00 52.76 270 GLU E C 1
ATOM 12562 O O . GLU E 1 291 ? -58.924 11.433 -65.361 1.00 53.48 270 GLU E O 1
ATOM 12564 N N . LEU E 1 292 ? -57.229 9.984 -65.205 1.00 53.62 271 LEU E N 1
ATOM 12565 C CA . LEU E 1 292 ? -58.040 8.883 -64.654 1.00 54.21 271 LEU E CA 1
ATOM 12566 C C . LEU E 1 292 ? -58.611 9.128 -63.252 1.00 54.26 271 LEU E C 1
ATOM 12567 O O . LEU E 1 292 ? -59.770 8.777 -62.979 1.00 54.24 271 LEU E O 1
ATOM 12572 N N . ALA E 1 293 ? -57.776 9.706 -62.380 1.00 54.12 272 ALA E N 1
ATOM 12573 C CA . ALA E 1 293 ? -58.147 10.098 -61.011 1.00 54.17 272 ALA E CA 1
ATOM 12574 C C . ALA E 1 293 ? -59.273 11.134 -60.945 1.00 55.03 272 ALA E C 1
ATOM 12575 O O . ALA E 1 293 ? -60.081 11.104 -60.004 1.00 54.62 272 ALA E O 1
ATOM 12577 N N . ALA E 1 294 ? -59.312 12.038 -61.934 1.00 55.95 273 ALA E N 1
ATOM 12578 C CA . ALA E 1 294 ? -60.384 13.044 -62.057 1.00 57.32 273 ALA E CA 1
ATOM 12579 C C . ALA E 1 294 ? -61.781 12.414 -62.234 1.00 57.82 273 ALA E C 1
ATOM 12580 O O . ALA E 1 294 ? -62.787 13.019 -61.851 1.00 58.39 273 ALA E O 1
ATOM 12582 N N . GLU E 1 295 ? -61.831 11.205 -62.792 1.00 58.09 274 GLU E N 1
ATOM 12583 C CA . GLU E 1 295 ? -63.101 10.475 -62.972 1.00 59.15 274 GLU E CA 1
ATOM 12584 C C . GLU E 1 295 ? -63.680 9.852 -61.687 1.00 58.93 274 GLU E C 1
ATOM 12585 O O . GLU E 1 295 ? -64.852 9.456 -61.677 1.00 59.64 274 GLU E O 1
ATOM 12591 N N . PHE E 1 296 ? -62.874 9.759 -60.623 1.00 58.17 275 PHE E N 1
ATOM 12592 C CA . PHE E 1 296 ? -63.307 9.118 -59.362 1.00 58.06 275 PHE E CA 1
ATOM 12593 C C . PHE E 1 296 ? -63.534 10.083 -58.199 1.00 57.95 275 PHE E C 1
ATOM 12594 O O . PHE E 1 296 ? -62.687 10.938 -57.931 1.00 57.74 275 PHE E O 1
ATOM 12602 N N . PRO E 1 297 ? -64.678 9.937 -57.495 1.00 58.17 276 PRO E N 1
ATOM 12603 C CA . PRO E 1 297 ? -65.039 10.895 -56.439 1.00 58.15 276 PRO E CA 1
ATOM 12604 C C . PRO E 1 297 ? -64.034 10.902 -55.278 1.00 57.58 276 PRO E C 1
ATOM 12605 O O . PRO E 1 297 ? -63.787 11.954 -54.679 1.00 57.72 276 PRO E O 1
ATOM 12609 N N . GLU E 1 298 ? -63.457 9.737 -54.987 1.00 56.48 277 GLU E N 1
ATOM 12610 C CA . GLU E 1 298 ? -62.463 9.588 -53.935 1.00 55.79 277 GLU E CA 1
ATOM 12611 C C . GLU E 1 298 ? -61.152 10.302 -54.265 1.00 55.27 277 GLU E C 1
ATOM 12612 O O . GLU E 1 298 ? -60.427 10.670 -53.359 1.00 55.14 277 GLU E O 1
ATOM 12618 N N . TYR E 1 299 ? -60.839 10.493 -55.550 1.00 55.23 278 TYR E N 1
ATOM 12619 C CA . TYR E 1 299 ? -59.515 11.036 -55.941 1.00 54.77 278 TYR E CA 1
ATOM 12620 C C . TYR E 1 299 ? -59.492 12.472 -56.500 1.00 55.37 278 TYR E C 1
ATOM 12621 O O . TYR E 1 299 ? -58.501 13.189 -56.308 1.00 55.50 278 TYR E O 1
ATOM 12630 N N . ALA E 1 300 ? -60.564 12.871 -57.189 1.00 55.62 279 ALA E N 1
ATOM 12631 C CA . ALA E 1 300 ? -60.586 14.091 -58.003 1.00 56.33 279 ALA E CA 1
ATOM 12632 C C . ALA E 1 300 ? -60.137 15.353 -57.266 1.00 56.68 279 ALA E C 1
ATOM 12633 O O . ALA E 1 300 ? -59.387 16.167 -57.833 1.00 56.84 279 ALA E O 1
ATOM 12635 N N . ASP E 1 301 ? -60.596 15.505 -56.019 1.00 56.82 280 ASP E N 1
ATOM 12636 C CA . ASP E 1 301 ? -60.227 16.652 -55.176 1.00 57.38 280 ASP E CA 1
ATOM 12637 C C . ASP E 1 301 ? -58.719 16.751 -54.955 1.00 56.72 280 ASP E C 1
ATOM 12638 O O . ASP E 1 301 ? -58.112 17.790 -55.231 1.00 56.56 280 ASP E O 1
ATOM 12643 N N . SER E 1 302 ? -58.125 15.664 -54.459 1.00 55.62 281 SER E N 1
ATOM 12644 C CA . SER E 1 302 ? -56.706 15.648 -54.138 1.00 54.90 281 SER E CA 1
ATOM 12645 C C . SER E 1 302 ? -55.807 15.768 -55.390 1.00 54.10 281 SER E C 1
ATOM 12646 O O . SER E 1 302 ? -54.811 16.503 -55.357 1.00 54.00 281 SER E O 1
ATOM 12649 N N . ALA E 1 303 ? -56.185 15.088 -56.481 1.00 52.69 282 ALA E N 1
ATOM 12650 C CA . ALA E 1 303 ? -55.420 15.087 -57.743 1.00 51.74 282 ALA E CA 1
ATOM 12651 C C . ALA E 1 303 ? -55.316 16.461 -58.421 1.00 51.66 282 ALA E C 1
ATOM 12652 O O . ALA E 1 303 ? -54.280 16.795 -58.995 1.00 50.70 282 ALA E O 1
ATOM 12654 N N . LYS E 1 304 ? -56.387 17.248 -58.347 1.00 51.87 283 LYS E N 1
ATOM 12655 C CA . LYS E 1 304 ? -56.374 18.613 -58.878 1.00 52.45 283 LYS E CA 1
ATOM 12656 C C . LYS E 1 304 ? -55.220 19.435 -58.273 1.00 52.31 283 LYS E C 1
ATOM 12657 O O . LYS E 1 304 ? -54.725 20.351 -58.907 1.00 53.05 283 LYS E O 1
ATOM 12659 N N . ARG E 1 305 ? -54.780 19.085 -57.064 1.00 51.73 284 ARG E N 1
ATOM 12660 C CA . ARG E 1 305 ? -53.706 19.808 -56.386 1.00 51.40 284 ARG E CA 1
ATOM 12661 C C . ARG E 1 305 ? -52.305 19.392 -56.858 1.00 51.12 284 ARG E C 1
ATOM 12662 O O . ARG E 1 305 ? -51.302 19.976 -56.416 1.00 51.08 284 ARG E O 1
ATOM 12664 N N . VAL E 1 306 ? -52.227 18.402 -57.753 1.00 50.26 285 VAL E N 1
ATOM 12665 C CA . VAL E 1 306 ? -50.929 17.828 -58.160 1.00 49.39 285 VAL E CA 1
ATOM 12666 C C . VAL E 1 306 ? -50.240 18.526 -59.352 1.00 49.27 285 VAL E C 1
ATOM 12667 O O . VAL E 1 306 ? -50.781 18.602 -60.454 1.00 48.34 285 VAL E O 1
ATOM 12671 N N . LYS E 1 307 ? -49.031 19.026 -59.093 1.00 49.50 286 LYS E N 1
ATOM 12672 C CA . LYS E 1 307 ? -48.168 19.613 -60.117 1.00 50.04 286 LYS E CA 1
ATOM 12673 C C . LYS E 1 307 ? -47.074 18.624 -60.506 1.00 50.31 286 LYS E C 1
ATOM 12674 O O . LYS E 1 307 ? -46.544 17.875 -59.652 1.00 50.11 286 LYS E O 1
ATOM 12676 N N . LEU E 1 308 ? -46.730 18.623 -61.788 1.00 50.74 287 LEU E N 1
ATOM 12677 C CA . LEU E 1 308 ? -45.536 17.920 -62.248 1.00 51.27 287 LEU E CA 1
ATOM 12678 C C . LEU E 1 308 ? -44.307 18.856 -62.164 1.00 51.84 287 LEU E C 1
ATOM 12679 O O . LEU E 1 308 ? -44.306 19.969 -62.702 1.00 51.52 287 LEU E O 1
ATOM 12684 N N . VAL E 1 309 ? -43.276 18.393 -61.462 1.00 52.68 288 VAL E N 1
ATOM 12685 C CA . VAL E 1 309 ? -42.081 19.198 -61.174 1.00 54.12 288 VAL E CA 1
ATOM 12686 C C . VAL E 1 309 ? -40.841 18.605 -61.859 1.00 55.10 288 VAL E C 1
ATOM 12687 O O . VAL E 1 309 ? -40.530 17.415 -61.683 1.00 54.71 288 VAL E O 1
ATOM 12691 N N . GLU E 1 310 ? -40.143 19.430 -62.638 1.00 56.67 289 GLU E N 1
ATOM 12692 C CA . GLU E 1 310 ? -38.929 18.987 -63.338 1.00 58.11 289 GLU E CA 1
ATOM 12693 C C . GLU E 1 310 ? -37.741 18.984 -62.371 1.00 58.28 289 GLU E C 1
ATOM 12694 O O . GLU E 1 310 ? -37.564 19.934 -61.605 1.00 58.78 289 GLU E O 1
ATOM 12700 N N . THR E 1 311 ? -36.930 17.926 -62.415 1.00 58.40 290 THR E N 1
ATOM 12701 C CA . THR E 1 311 ? -35.816 17.746 -61.461 1.00 58.51 290 THR E CA 1
ATOM 12702 C C . THR E 1 311 ? -34.502 17.264 -62.104 1.00 58.59 290 THR E C 1
ATOM 12703 O O . THR E 1 311 ? -34.493 16.741 -63.221 1.00 58.75 290 THR E O 1
ATOM 12705 N N . GLN E 1 325 ? -33.401 6.053 -72.454 1.00 56.57 304 GLN E N 1
ATOM 12706 C CA . GLN E 1 325 ? -34.373 6.634 -73.383 1.00 57.01 304 GLN E CA 1
ATOM 12707 C C . GLN E 1 325 ? -35.632 5.747 -73.522 1.00 56.76 304 GLN E C 1
ATOM 12708 O O . GLN E 1 325 ? -36.739 6.178 -73.164 1.00 56.88 304 GLN E O 1
ATOM 12710 N N . ASN E 1 326 ? -35.453 4.528 -74.045 1.00 55.90 305 ASN E N 1
ATOM 12711 C CA . ASN E 1 326 ? -36.525 3.518 -74.123 1.00 55.00 305 ASN E CA 1
ATOM 12712 C C . ASN E 1 326 ? -36.127 2.195 -73.458 1.00 53.76 305 ASN E C 1
ATOM 12713 O O . ASN E 1 326 ? -35.017 1.677 -73.675 1.00 53.99 305 ASN E O 1
ATOM 12715 N N . ARG E 1 327 ? -37.031 1.657 -72.641 1.00 51.84 306 ARG E N 1
ATOM 12716 C CA . ARG E 1 327 ? -36.789 0.385 -71.949 1.00 49.65 306 ARG E CA 1
ATOM 12717 C C . ARG E 1 327 ? -37.849 -0.686 -72.324 1.00 47.81 306 ARG E C 1
ATOM 12718 O O . ARG E 1 327 ? -38.637 -1.126 -71.475 1.00 47.37 306 ARG E O 1
ATOM 12720 N N . VAL E 1 328 ? -37.849 -1.086 -73.606 1.00 45.95 307 VAL E N 1
ATOM 12721 C CA . VAL E 1 328 ? -38.866 -1.995 -74.170 1.00 43.30 307 VAL E CA 1
ATOM 12722 C C . VAL E 1 328 ? -38.385 -3.450 -74.182 1.00 41.01 307 VAL E C 1
ATOM 12723 O O . VAL E 1 328 ? -37.354 -3.745 -74.780 1.00 41.48 307 VAL E O 1
ATOM 12727 N N . PRO E 1 329 ? -39.141 -4.368 -73.535 1.00 38.42 308 PRO E N 1
ATOM 12728 C CA . PRO E 1 329 ? -38.769 -5.783 -73.454 1.00 37.11 308 PRO E CA 1
ATOM 12729 C C . PRO E 1 329 ? -39.089 -6.583 -74.707 1.00 36.87 308 PRO E C 1
ATOM 12730 O O . PRO E 1 329 ? -40.233 -6.544 -75.161 1.00 36.53 308 PRO E O 1
ATOM 12734 N N . LYS E 1 330 ? -38.111 -7.321 -75.232 1.00 36.03 309 LYS E N 1
ATOM 12735 C CA . LYS E 1 330 ? -38.413 -8.395 -76.166 1.00 36.53 309 LYS E CA 1
ATOM 12736 C C . LYS E 1 330 ? -39.068 -9.530 -75.382 1.00 35.71 309 LYS E C 1
ATOM 12737 O O . LYS E 1 330 ? -38.552 -9.948 -74.351 1.00 34.85 309 LYS E O 1
ATOM 12743 N N . ILE E 1 331 ? -40.215 -10.004 -75.859 1.00 35.11 310 ILE E N 1
ATOM 12744 C CA . ILE E 1 331 ? -40.959 -11.050 -75.175 1.00 34.12 310 ILE E CA 1
ATOM 12745 C C . ILE E 1 331 ? -41.278 -12.207 -76.106 1.00 35.09 310 ILE E C 1
ATOM 12746 O O . ILE E 1 331 ? -42.182 -13.006 -75.850 1.00 33.93 310 ILE E O 1
ATOM 12751 N N . GLU E 1 332 ? -40.513 -12.289 -77.186 1.00 35.81 311 GLU E N 1
ATOM 12752 C CA . GLU E 1 332 ? -40.782 -13.255 -78.222 1.00 37.46 311 GLU E CA 1
ATOM 12753 C C . GLU E 1 332 ? -40.573 -14.694 -77.702 1.00 36.83 311 GLU E C 1
ATOM 12754 O O . GLU E 1 332 ? -41.447 -15.533 -77.919 1.00 36.58 311 GLU E O 1
ATOM 12760 N N . ASN E 1 333 ? -39.468 -14.961 -76.985 1.00 35.68 312 ASN E N 1
ATOM 12761 C CA . ASN E 1 333 ? -39.257 -16.294 -76.379 1.00 35.22 312 ASN E CA 1
ATOM 12762 C C . ASN E 1 333 ? -40.314 -16.629 -75.313 1.00 34.62 312 ASN E C 1
ATOM 12763 O O . ASN E 1 333 ? -40.752 -17.775 -75.201 1.00 34.64 312 ASN E O 1
ATOM 12768 N N . THR E 1 334 ? -40.747 -15.616 -74.563 1.00 33.86 313 THR E N 1
ATOM 12769 C CA . THR E 1 334 ? -41.725 -15.791 -73.481 1.00 32.89 313 THR E CA 1
ATOM 12770 C C . THR E 1 334 ? -43.062 -16.200 -74.065 1.00 33.53 313 THR E C 1
ATOM 12771 O O . THR E 1 334 ? -43.730 -17.111 -73.540 1.00 32.80 313 THR E O 1
ATOM 12775 N N . MET E 1 335 ? -43.437 -15.509 -75.146 1.00 33.63 314 MET E N 1
ATOM 12776 C CA . MET E 1 335 ? -44.649 -15.809 -75.907 1.00 34.46 314 MET E CA 1
ATOM 12777 C C . MET E 1 335 ? -44.650 -17.239 -76.476 1.00 34.57 314 MET E C 1
ATOM 12778 O O . MET E 1 335 ? -45.528 -18.028 -76.135 1.00 34.26 314 MET E O 1
ATOM 12783 N N . GLN E 1 336 ? -43.654 -17.589 -77.298 1.00 35.31 315 GLN E N 1
ATOM 12784 C CA . GLN E 1 336 ? -43.654 -18.890 -78.013 1.00 35.84 315 GLN E CA 1
ATOM 12785 C C . GLN E 1 336 ? -43.398 -20.070 -77.073 1.00 35.63 315 GLN E C 1
ATOM 12786 O O . GLN E 1 336 ? -44.105 -21.065 -77.119 1.00 36.27 315 GLN E O 1
ATOM 12788 N N . GLU E 1 337 ? -42.380 -19.968 -76.226 1.00 34.42 316 GLU E N 1
ATOM 12789 C CA . GLU E 1 337 ? -42.065 -21.066 -75.317 1.00 34.20 316 GLU E CA 1
ATOM 12790 C C . GLU E 1 337 ? -43.159 -21.333 -74.269 1.00 33.56 316 GLU E C 1
ATOM 12791 O O . GLU E 1 337 ? -43.428 -22.485 -73.927 1.00 32.59 316 GLU E O 1
ATOM 12797 N N . LEU E 1 338 ? -43.792 -20.278 -73.759 1.00 32.97 317 LEU E N 1
ATOM 12798 C CA . LEU E 1 338 ? -44.783 -20.475 -72.696 1.00 32.34 317 LEU E CA 1
ATOM 12799 C C . LEU E 1 338 ? -46.225 -20.415 -73.204 1.00 33.42 317 LEU E C 1
ATOM 12800 O O . LEU E 1 338 ? -47.145 -20.605 -72.414 1.00 33.81 317 LEU E O 1
ATOM 12805 N N . GLY E 1 339 ? -46.414 -20.167 -74.504 1.00 33.55 318 GLY E N 1
ATOM 12806 C CA . GLY E 1 339 ? -47.760 -20.080 -75.081 1.00 34.64 318 GLY E CA 1
ATOM 12807 C C . GLY E 1 339 ? -48.525 -19.015 -74.326 1.00 34.47 318 GLY E C 1
ATOM 12808 O O . GLY E 1 339 ? -49.538 -19.289 -73.708 1.00 35.18 318 GLY E O 1
ATOM 12809 N N . TRP E 1 340 ? -48.012 -17.792 -74.360 1.00 34.18 319 TRP E N 1
ATOM 12810 C CA . TRP E 1 340 ? -48.493 -16.727 -73.500 1.00 33.56 319 TRP E CA 1
ATOM 12811 C C . TRP E 1 340 ? -48.494 -15.449 -74.313 1.00 34.03 319 TRP E C 1
ATOM 12812 O O . TRP E 1 340 ? -47.723 -15.325 -75.262 1.00 34.66 319 TRP E O 1
ATOM 12823 N N . ALA E 1 341 ? -49.382 -14.528 -73.952 1.00 34.15 320 ALA E N 1
ATOM 12824 C CA . ALA E 1 341 ? -49.505 -13.241 -74.595 1.00 35.44 320 ALA E CA 1
ATOM 12825 C C . ALA E 1 341 ? -50.238 -12.343 -73.604 1.00 35.80 320 ALA E C 1
ATOM 12826 O O . ALA E 1 341 ? -51.201 -12.787 -72.981 1.00 36.21 320 ALA E O 1
ATOM 12828 N N . PRO E 1 342 ? -49.777 -11.087 -73.442 1.00 35.87 321 PRO E N 1
ATOM 12829 C CA . PRO E 1 342 ? -50.405 -10.167 -72.505 1.00 36.45 321 PRO E CA 1
ATOM 12830 C C . PRO E 1 342 ? -51.743 -9.632 -73.056 1.00 37.74 321 PRO E C 1
ATOM 12831 O O . PRO E 1 342 ? -51.835 -9.346 -74.246 1.00 38.43 321 PRO E O 1
ATOM 12835 N N . GLN E 1 343 ? -52.744 -9.502 -72.186 1.00 38.62 322 GLN E N 1
ATOM 12836 C CA . GLN E 1 343 ? -54.125 -9.196 -72.585 1.00 40.45 322 GLN E CA 1
ATOM 12837 C C . GLN E 1 343 ? -54.522 -7.769 -72.266 1.00 40.60 322 GLN E C 1
ATOM 12838 O O . GLN E 1 343 ? -55.446 -7.233 -72.852 1.00 41.05 322 GLN E O 1
ATOM 12844 N N . PHE E 1 344 ? -53.851 -7.156 -71.305 1.00 40.02 323 PHE E N 1
ATOM 12845 C CA . PHE E 1 344 ? -54.365 -5.910 -70.766 1.00 40.06 323 PHE E CA 1
ATOM 12846 C C . PHE E 1 344 ? -53.703 -4.669 -71.355 1.00 39.89 323 PHE E C 1
ATOM 12847 O O . PHE E 1 344 ? -52.481 -4.547 -71.392 1.00 38.38 323 PHE E O 1
ATOM 12855 N N . THR E 1 345 ? -54.532 -3.725 -71.773 1.00 40.15 324 THR E N 1
ATOM 12856 C CA . THR E 1 345 ? -54.027 -2.453 -72.243 1.00 41.03 324 THR E CA 1
ATOM 12857 C C . THR E 1 345 ? -53.612 -1.594 -71.036 1.00 41.15 324 THR E C 1
ATOM 12858 O O . THR E 1 345 ? -54.001 -1.872 -69.902 1.00 40.57 324 THR E O 1
ATOM 12862 N N . PHE E 1 346 ? -52.810 -0.567 -71.305 1.00 42.24 325 PHE E N 1
ATOM 12863 C CA . PHE E 1 346 ? -52.410 0.450 -70.330 1.00 43.14 325 PHE E CA 1
ATOM 12864 C C . PHE E 1 346 ? -53.623 1.008 -69.575 1.00 43.58 325 PHE E C 1
ATOM 12865 O O . PHE E 1 346 ? -53.656 0.994 -68.337 1.00 43.08 325 PHE E O 1
ATOM 12873 N N . ASP E 1 347 ? -54.620 1.461 -70.331 1.00 44.99 326 ASP E N 1
ATOM 12874 C CA . ASP E 1 347 ? -55.879 1.991 -69.792 1.00 46.06 326 ASP E CA 1
ATOM 12875 C C . ASP E 1 347 ? -56.627 0.981 -68.932 1.00 45.76 326 ASP E C 1
ATOM 12876 O O . ASP E 1 347 ? -57.061 1.331 -67.832 1.00 45.61 326 ASP E O 1
ATOM 12881 N N . ASP E 1 348 ? -56.778 -0.256 -69.418 1.00 46.43 327 ASP E N 1
ATOM 12882 C CA . ASP E 1 348 ? -57.436 -1.315 -68.620 1.00 47.09 327 ASP E CA 1
ATOM 12883 C C . ASP E 1 348 ? -56.728 -1.453 -67.276 1.00 46.05 327 ASP E C 1
ATOM 12884 O O . ASP E 1 348 ? -57.361 -1.496 -66.206 1.00 45.35 327 ASP E O 1
ATOM 12889 N N . ALA E 1 349 ? -55.403 -1.516 -67.357 1.00 45.31 328 ALA E N 1
ATOM 12890 C CA . ALA E 1 349 ? -54.572 -1.787 -66.193 1.00 44.63 328 ALA E CA 1
ATOM 12891 C C . ALA E 1 349 ? -54.750 -0.699 -65.140 1.00 44.41 328 ALA E C 1
ATOM 12892 O O . ALA E 1 349 ? -55.168 -1.003 -64.014 1.00 43.85 328 ALA E O 1
ATOM 12894 N N . LEU E 1 350 ? -54.461 0.556 -65.520 1.00 44.38 329 LEU E N 1
ATOM 12895 C CA . LEU E 1 350 ? -54.584 1.720 -64.604 1.00 44.51 329 LEU E CA 1
ATOM 12896 C C . LEU E 1 350 ? -55.993 1.870 -64.056 1.00 44.81 329 LEU E C 1
ATOM 12897 O O . LEU E 1 350 ? -56.167 2.138 -62.870 1.00 44.95 329 LEU E O 1
ATOM 12902 N N . ARG E 1 351 ? -56.988 1.673 -64.917 1.00 45.82 330 ARG E N 1
ATOM 12903 C CA . ARG E 1 351 ? -58.387 1.679 -64.501 1.00 46.81 330 ARG E CA 1
ATOM 12904 C C . ARG E 1 351 ? -58.620 0.686 -63.350 1.00 46.53 330 ARG E C 1
ATOM 12905 O O . ARG E 1 351 ? -59.163 1.056 -62.316 1.00 46.16 330 ARG E O 1
ATOM 12913 N N . GLN E 1 352 ? -58.174 -0.561 -63.520 1.00 47.06 331 GLN E N 1
ATOM 12914 C CA . GLN E 1 352 ? -58.339 -1.608 -62.487 1.00 47.43 331 GLN E CA 1
ATOM 12915 C C . GLN E 1 352 ? -57.765 -1.185 -61.141 1.00 46.84 331 GLN E C 1
ATOM 12916 O O . GLN E 1 352 ? -58.400 -1.369 -60.104 1.00 46.78 331 GLN E O 1
ATOM 12922 N N . ILE E 1 353 ? -56.553 -0.631 -61.186 1.00 46.33 332 ILE E N 1
ATOM 12923 C CA . ILE E 1 353 ? -55.854 -0.099 -60.017 1.00 45.88 332 ILE E CA 1
ATOM 12924 C C . ILE E 1 353 ? -56.639 0.990 -59.300 1.00 46.07 332 ILE E C 1
ATOM 12925 O O . ILE E 1 353 ? -56.759 0.939 -58.078 1.00 45.76 332 ILE E O 1
ATOM 12930 N N . PHE E 1 354 ? -57.166 1.971 -60.043 1.00 46.50 333 PHE E N 1
ATOM 12931 C CA . PHE E 1 354 ? -57.934 3.047 -59.413 1.00 46.95 333 PHE E CA 1
ATOM 12932 C C . PHE E 1 354 ? -59.223 2.513 -58.774 1.00 47.05 333 PHE E C 1
ATOM 12933 O O . PHE E 1 354 ? -59.539 2.858 -57.631 1.00 46.14 333 PHE E O 1
ATOM 12941 N N . GLU E 1 355 ? -59.944 1.669 -59.516 1.00 47.33 334 GLU E N 1
ATOM 12942 C CA . GLU E 1 355 ? -61.122 0.982 -58.994 1.00 47.87 334 GLU E CA 1
ATOM 12943 C C . GLU E 1 355 ? -60.809 0.248 -57.680 1.00 47.23 334 GLU E C 1
ATOM 12944 O O . GLU E 1 355 ? -61.489 0.463 -56.674 1.00 47.38 334 GLU E O 1
ATOM 12950 N N . ALA E 1 356 ? -59.756 -0.571 -57.671 1.00 46.32 335 ALA E N 1
ATOM 12951 C CA . ALA E 1 356 ? -59.435 -1.383 -56.493 1.00 46.03 335 ALA E CA 1
ATOM 12952 C C . ALA E 1 356 ? -59.160 -0.563 -55.230 1.00 45.59 335 ALA E C 1
ATOM 12953 O O . ALA E 1 356 ? -59.422 -1.039 -54.128 1.00 44.76 335 ALA E O 1
ATOM 12955 N N . TYR E 1 357 ? -58.649 0.661 -55.396 1.00 45.29 336 TYR E N 1
ATOM 12956 C CA . TYR E 1 357 ? -58.254 1.478 -54.246 1.00 45.42 336 TYR E CA 1
ATOM 12957 C C . TYR E 1 357 ? -59.308 2.476 -53.745 1.00 46.30 336 TYR E C 1
ATOM 12958 O O . TYR E 1 357 ? -59.082 3.152 -52.737 1.00 46.41 336 TYR E O 1
ATOM 12967 N N . ARG E 1 358 ? -60.443 2.567 -54.442 1.00 47.30 337 ARG E N 1
ATOM 12968 C CA . ARG E 1 358 ? -61.506 3.520 -54.093 1.00 48.71 337 ARG E CA 1
ATOM 12969 C C . ARG E 1 358 ? -61.988 3.399 -52.641 1.00 49.41 337 ARG E C 1
ATOM 12970 O O . ARG E 1 358 ? -62.147 4.407 -51.943 1.00 49.53 337 ARG E O 1
ATOM 12978 N N . GLY E 1 359 ? -62.202 2.164 -52.195 1.00 50.06 338 GLY E N 1
ATOM 12979 C CA . GLY E 1 359 ? -62.592 1.888 -50.816 1.00 51.28 338 GLY E CA 1
ATOM 12980 C C . GLY E 1 359 ? -61.423 1.815 -49.843 1.00 51.67 338 GLY E C 1
ATOM 12981 O O . GLY E 1 359 ? -61.636 1.766 -48.636 1.00 52.17 338 GLY E O 1
ATOM 12982 N N . HIS E 1 360 ? -60.191 1.802 -50.358 1.00 51.75 339 HIS E N 1
ATOM 12983 C CA . HIS E 1 360 ? -58.989 1.693 -49.509 1.00 51.67 339 HIS E CA 1
ATOM 12984 C C . HIS E 1 360 ? -58.050 2.884 -49.700 1.00 51.14 339 HIS E C 1
ATOM 12985 O O . HIS E 1 360 ? -56.853 2.712 -49.970 1.00 50.53 339 HIS E O 1
ATOM 12992 N N . VAL E 1 361 ? -58.605 4.086 -49.540 1.00 51.00 340 VAL E N 1
ATOM 12993 C CA . VAL E 1 361 ? -57.859 5.346 -49.701 1.00 50.88 340 VAL E CA 1
ATOM 12994 C C . VAL E 1 361 ? -56.630 5.464 -48.764 1.00 50.56 340 VAL E C 1
ATOM 12995 O O . VAL E 1 361 ? -55.581 5.993 -49.166 1.00 50.30 340 VAL E O 1
ATOM 12999 N N . ALA E 1 362 ? -56.762 4.967 -47.533 1.00 50.17 341 ALA E N 1
ATOM 13000 C CA . ALA E 1 362 ? -55.647 4.945 -46.578 1.00 49.71 341 ALA E CA 1
ATOM 13001 C C . ALA E 1 362 ? -54.515 4.001 -47.008 1.00 49.19 341 ALA E C 1
ATOM 13002 O O . ALA E 1 362 ? -53.340 4.322 -46.816 1.00 48.88 341 ALA E O 1
ATOM 13004 N N . ASP E 1 363 ? -54.865 2.849 -47.581 1.00 49.17 342 ASP E N 1
ATOM 13005 C CA . ASP E 1 363 ? -53.867 1.944 -48.173 1.00 49.36 342 ASP E CA 1
ATOM 13006 C C . ASP E 1 363 ? -53.063 2.698 -49.244 1.00 48.83 342 ASP E C 1
ATOM 13007 O O . ASP E 1 363 ? -51.823 2.735 -49.200 1.00 48.36 342 ASP E O 1
ATOM 13012 N N . ALA E 1 364 ? -53.785 3.312 -50.182 1.00 48.27 343 ALA E N 1
ATOM 13013 C CA . ALA E 1 364 ? -53.181 4.192 -51.184 1.00 48.06 343 ALA E CA 1
ATOM 13014 C C . ALA E 1 364 ? -52.240 5.255 -50.563 1.00 47.35 343 ALA E C 1
ATOM 13015 O O . ALA E 1 364 ? -51.070 5.341 -50.940 1.00 46.72 343 ALA E O 1
ATOM 13017 N N . ARG E 1 365 ? -52.737 6.039 -49.605 1.00 47.15 344 ARG E N 1
ATOM 13018 C CA . ARG E 1 365 ? -51.913 7.085 -48.974 1.00 47.37 344 ARG E CA 1
ATOM 13019 C C . ARG E 1 365 ? -50.626 6.513 -48.340 1.00 47.10 344 ARG E C 1
ATOM 13020 O O . ARG E 1 365 ? -49.553 7.157 -48.364 1.00 47.11 344 ARG E O 1
ATOM 13022 N N . ALA E 1 366 ? -50.741 5.298 -47.806 1.00 46.52 345 ALA E N 1
ATOM 13023 C CA . ALA E 1 366 ? -49.645 4.622 -47.110 1.00 46.54 345 ALA E CA 1
ATOM 13024 C C . ALA E 1 366 ? -48.532 4.084 -48.048 1.00 46.51 345 ALA E C 1
ATOM 13025 O O . ALA E 1 366 ? -47.448 3.712 -47.575 1.00 45.98 345 ALA E O 1
ATOM 13027 N N . LEU E 1 367 ? -48.793 4.059 -49.361 1.00 46.15 346 LEU E N 1
ATOM 13028 C CA . LEU E 1 367 ? -47.857 3.453 -50.329 1.00 46.03 346 LEU E CA 1
ATOM 13029 C C . LEU E 1 367 ? -46.481 4.128 -50.360 1.00 46.48 346 LEU E C 1
ATOM 13030 O O . LEU E 1 367 ? -45.459 3.494 -50.713 1.00 45.76 346 LEU E O 1
ATOM 13035 N N . VAL E 1 368 ? -46.474 5.405 -49.973 1.00 46.91 347 VAL E N 1
ATOM 13036 C CA . VAL E 1 368 ? -45.271 6.222 -49.935 1.00 48.01 347 VAL E CA 1
ATOM 13037 C C . VAL E 1 368 ? -44.828 6.544 -48.495 1.00 48.90 347 VAL E C 1
ATOM 13038 O O . VAL E 1 368 ? -44.023 7.460 -48.280 1.00 49.20 347 VAL E O 1
ATOM 13042 N N . GLU E 1 369 ? -45.348 5.778 -47.531 1.00 49.83 348 GLU E N 1
ATOM 13043 C CA . GLU E 1 369 ? -45.087 5.988 -46.091 1.00 51.27 348 GLU E CA 1
ATOM 13044 C C . GLU E 1 369 ? -43.872 5.196 -45.603 1.00 51.44 348 GLU E C 1
ATOM 13045 O O . GLU E 1 369 ? -43.868 3.961 -45.663 1.00 52.30 348 GLU E O 1
ATOM 13047 N N . LYS F 1 23 ? -50.060 -2.671 -36.396 1.00 40.87 2 LYS F N 1
ATOM 13048 C CA . LYS F 1 23 ? -50.239 -1.388 -35.687 1.00 40.05 2 LYS F CA 1
ATOM 13049 C C . LYS F 1 23 ? -50.214 -1.625 -34.163 1.00 38.87 2 LYS F C 1
ATOM 13050 O O . LYS F 1 23 ? -49.520 -0.917 -33.446 1.00 39.31 2 LYS F O 1
ATOM 13052 N N . ALA F 1 24 ? -50.957 -2.616 -33.670 1.00 37.30 3 ALA F N 1
ATOM 13053 C CA . ALA F 1 24 ? -50.952 -2.938 -32.235 1.00 35.62 3 ALA F CA 1
ATOM 13054 C C . ALA F 1 24 ? -49.517 -3.288 -31.752 1.00 33.45 3 ALA F C 1
ATOM 13055 O O . ALA F 1 24 ? -48.744 -3.876 -32.494 1.00 32.44 3 ALA F O 1
ATOM 13057 N N . LYS F 1 25 ? -49.166 -2.883 -30.530 1.00 31.92 4 LYS F N 1
ATOM 13058 C CA . LYS F 1 25 ? -47.843 -3.182 -29.954 1.00 30.02 4 LYS F CA 1
ATOM 13059 C C . LYS F 1 25 ? -47.701 -4.691 -29.765 1.00 28.23 4 LYS F C 1
ATOM 13060 O O . LYS F 1 25 ? -48.670 -5.367 -29.402 1.00 29.45 4 LYS F O 1
ATOM 13066 N N . LYS F 1 26 ? -46.515 -5.217 -30.049 1.00 26.45 5 LYS F N 1
ATOM 13067 C CA . LYS F 1 26 ? -46.223 -6.633 -29.878 1.00 24.82 5 LYS F CA 1
ATOM 13068 C C . LYS F 1 26 ? -45.264 -6.801 -28.713 1.00 24.59 5 LYS F C 1
ATOM 13069 O O . LYS F 1 26 ? -44.161 -6.221 -28.703 1.00 23.52 5 LYS F O 1
ATOM 13075 N N . VAL F 1 27 ? -45.697 -7.589 -27.735 1.00 22.89 6 VAL F N 1
ATOM 13076 C CA . VAL F 1 27 ? -44.909 -7.823 -26.555 1.00 22.84 6 VAL F CA 1
ATOM 13077 C C . VAL F 1 27 ? -44.361 -9.284 -26.540 1.00 22.47 6 VAL F C 1
ATOM 13078 O O . VAL F 1 27 ? -45.127 -10.262 -26.564 1.00 22.32 6 VAL F O 1
ATOM 13082 N N . LEU F 1 28 ? -43.040 -9.402 -26.539 1.00 22.18 7 LEU F N 1
ATOM 13083 C CA . LEU F 1 28 ? -42.372 -10.712 -26.489 1.00 21.38 7 LEU F CA 1
ATOM 13084 C C . LEU F 1 28 ? -42.045 -11.084 -25.042 1.00 21.66 7 LEU F C 1
ATOM 13085 O O . LEU F 1 28 ? -41.242 -10.406 -24.366 1.00 21.08 7 LEU F O 1
ATOM 13090 N N . ILE F 1 29 ? -42.632 -12.187 -24.588 1.00 21.44 8 ILE F N 1
ATOM 13091 C CA . ILE F 1 29 ? -42.319 -12.715 -23.258 1.00 21.92 8 ILE F CA 1
ATOM 13092 C C . ILE F 1 29 ? -41.654 -14.072 -23.380 1.00 21.66 8 ILE F C 1
ATOM 13093 O O . ILE F 1 29 ? -42.286 -15.040 -23.815 1.00 22.48 8 ILE F O 1
ATOM 13098 N N . LEU F 1 30 ? -40.374 -14.132 -23.018 1.00 21.36 9 LEU F N 1
ATOM 13099 C CA . LEU F 1 30 ? -39.637 -15.390 -23.025 1.00 21.38 9 LEU F CA 1
ATOM 13100 C C . LEU F 1 30 ? -39.707 -16.042 -21.638 1.00 22.27 9 LEU F C 1
ATOM 13101 O O . LEU F 1 30 ? -39.259 -15.456 -20.655 1.00 22.17 9 LEU F O 1
ATOM 13106 N N . GLY F 1 31 ? -40.268 -17.248 -21.550 1.00 23.02 10 GLY F N 1
ATOM 13107 C CA . GLY F 1 31 ? -40.531 -17.849 -20.248 1.00 23.79 10 GLY F CA 1
ATOM 13108 C C . GLY F 1 31 ? -41.888 -17.371 -19.759 1.00 24.51 10 GLY F C 1
ATOM 13109 O O . GLY F 1 31 ? -42.057 -17.002 -18.590 1.00 23.47 10 GLY F O 1
ATOM 13110 N N . VAL F 1 32 ? -42.864 -17.428 -20.661 1.00 24.26 11 VAL F N 1
ATOM 13111 C CA . VAL F 1 32 ? -44.199 -16.935 -20.386 1.00 25.20 11 VAL F CA 1
ATOM 13112 C C . VAL F 1 32 ? -45.051 -17.823 -19.443 1.00 26.78 11 VAL F C 1
ATOM 13113 O O . VAL F 1 32 ? -46.027 -17.331 -18.842 1.00 26.38 11 VAL F O 1
ATOM 13117 N N . ASN F 1 33 ? -44.707 -19.108 -19.313 1.00 28.13 12 ASN F N 1
ATOM 13118 C CA . ASN F 1 33 ? -45.475 -19.977 -18.430 1.00 31.11 12 ASN F CA 1
ATOM 13119 C C . ASN F 1 33 ? -45.182 -19.665 -16.943 1.00 32.67 12 ASN F C 1
ATOM 13120 O O . ASN F 1 33 ? -45.853 -20.153 -16.053 1.00 34.43 12 ASN F O 1
ATOM 13125 N N . GLY F 1 34 ? -44.231 -18.773 -16.679 1.00 33.47 13 GLY F N 1
ATOM 13126 C CA . GLY F 1 34 ? -43.928 -18.394 -15.293 1.00 34.75 13 GLY F CA 1
ATOM 13127 C C . GLY F 1 34 ? -44.967 -17.621 -14.477 1.00 35.16 13 GLY F C 1
ATOM 13128 O O . GLY F 1 34 ? -46.089 -17.325 -14.928 1.00 36.81 13 GLY F O 1
ATOM 13129 N N . PHE F 1 35 ? -44.580 -17.319 -13.246 1.00 34.49 14 PHE F N 1
ATOM 13130 C CA . PHE F 1 35 ? -45.363 -16.492 -12.368 1.00 33.61 14 PHE F CA 1
ATOM 13131 C C . PHE F 1 35 ? -45.623 -15.135 -13.051 1.00 32.21 14 PHE F C 1
ATOM 13132 O O . PHE F 1 35 ? -46.780 -14.730 -13.234 1.00 31.14 14 PHE F O 1
ATOM 13140 N N . ILE F 1 36 ? -44.550 -14.459 -13.461 1.00 30.91 15 ILE F N 1
ATOM 13141 C CA . ILE F 1 36 ? -44.701 -13.148 -14.086 1.00 30.62 15 ILE F CA 1
ATOM 13142 C C . ILE F 1 36 ? -45.425 -13.234 -15.434 1.00 30.51 15 ILE F C 1
ATOM 13143 O O . ILE F 1 36 ? -46.307 -12.434 -15.720 1.00 30.43 15 ILE F O 1
ATOM 13148 N N . GLY F 1 37 ? -45.061 -14.229 -16.232 1.00 30.41 16 GLY F N 1
ATOM 13149 C CA . GLY F 1 37 ? -45.462 -14.319 -17.618 1.00 29.79 16 GLY F CA 1
ATOM 13150 C C . GLY F 1 37 ? -46.955 -14.454 -17.733 1.00 30.33 16 GLY F C 1
ATOM 13151 O O . GLY F 1 37 ? -47.578 -13.775 -18.544 1.00 30.40 16 GLY F O 1
ATOM 13152 N N . HIS F 1 38 ? -47.539 -15.300 -16.899 1.00 30.56 17 HIS F N 1
ATOM 13153 C CA . HIS F 1 38 ? -48.960 -15.558 -16.997 1.00 31.59 17 HIS F CA 1
ATOM 13154 C C . HIS F 1 38 ? -49.791 -14.454 -16.380 1.00 30.99 17 HIS F C 1
ATOM 13155 O O . HIS F 1 38 ? -50.905 -14.171 -16.865 1.00 30.78 17 HIS F O 1
ATOM 13162 N N . HIS F 1 39 ? -49.253 -13.835 -15.324 1.00 29.94 18 HIS F N 1
ATOM 13163 C CA . HIS F 1 39 ? -49.899 -12.672 -14.717 1.00 30.03 18 HIS F CA 1
ATOM 13164 C C . HIS F 1 39 ? -49.871 -11.458 -15.653 1.00 29.19 18 HIS F C 1
ATOM 13165 O O . HIS F 1 39 ? -50.889 -10.778 -15.833 1.00 30.19 18 HIS F O 1
ATOM 13172 N N . LEU F 1 40 ? -48.728 -11.219 -16.282 1.00 28.12 19 LEU F N 1
ATOM 13173 C CA . LEU F 1 40 ? -48.574 -10.112 -17.226 1.00 27.11 19 LEU F CA 1
ATOM 13174 C C . LEU F 1 40 ? -49.412 -10.309 -18.506 1.00 28.02 19 LEU F C 1
ATOM 13175 O O . LEU F 1 40 ? -50.051 -9.357 -19.009 1.00 28.06 19 LEU F O 1
ATOM 13180 N N . SER F 1 41 ? -49.407 -11.539 -19.032 1.00 27.92 20 SER F N 1
ATOM 13181 C CA . SER F 1 41 ? -50.213 -11.875 -20.209 1.00 28.41 20 SER F CA 1
ATOM 13182 C C . SER F 1 41 ? -51.697 -11.565 -19.988 1.00 29.60 20 SER F C 1
ATOM 13183 O O . SER F 1 41 ? -52.341 -10.908 -20.830 1.00 29.15 20 SER F O 1
ATOM 13186 N N . LYS F 1 42 ? -52.226 -12.052 -18.853 1.00 29.98 21 LYS F N 1
ATOM 13187 C CA . LYS F 1 42 ? -53.600 -11.799 -18.462 1.00 31.01 21 LYS F CA 1
ATOM 13188 C C . LYS F 1 42 ? -53.930 -10.321 -18.523 1.00 30.63 21 LYS F C 1
ATOM 13189 O O . LYS F 1 42 ? -54.895 -9.929 -19.191 1.00 31.65 21 LYS F O 1
ATOM 13195 N N . ARG F 1 43 ? -53.126 -9.494 -17.853 1.00 30.12 22 ARG F N 1
ATOM 13196 C CA . ARG F 1 43 ? -53.401 -8.050 -17.795 1.00 29.31 22 ARG F CA 1
ATOM 13197 C C . ARG F 1 43 ? -53.431 -7.439 -19.176 1.00 28.90 22 ARG F C 1
ATOM 13198 O O . ARG F 1 43 ? -54.310 -6.639 -19.477 1.00 28.94 22 ARG F O 1
ATOM 13206 N N . ILE F 1 44 ? -52.466 -7.830 -20.004 1.00 28.48 23 ILE F N 1
ATOM 13207 C CA . ILE F 1 44 ? -52.321 -7.313 -21.356 1.00 28.70 23 ILE F CA 1
ATOM 13208 C C . ILE F 1 44 ? -53.546 -7.644 -22.220 1.00 29.94 23 ILE F C 1
ATOM 13209 O O . ILE F 1 44 ? -54.141 -6.758 -22.844 1.00 29.75 23 ILE F O 1
ATOM 13214 N N . LEU F 1 45 ? -53.909 -8.921 -22.233 1.00 30.48 24 LEU F N 1
ATOM 13215 C CA . LEU F 1 45 ? -54.988 -9.403 -23.042 1.00 31.83 24 LEU F CA 1
ATOM 13216 C C . LEU F 1 45 ? -56.269 -8.693 -22.618 1.00 33.56 24 LEU F C 1
ATOM 13217 O O . LEU F 1 45 ? -57.028 -8.239 -23.459 1.00 34.09 24 LEU F O 1
ATOM 13222 N N . GLU F 1 46 ? -56.459 -8.564 -21.308 1.00 34.41 25 GLU F N 1
ATOM 13223 C CA . GLU F 1 46 ? -57.664 -7.987 -20.736 1.00 35.83 25 GLU F CA 1
ATOM 13224 C C . GLU F 1 46 ? -57.747 -6.457 -20.732 1.00 35.76 25 GLU F C 1
ATOM 13225 O O . GLU F 1 46 ? -58.851 -5.920 -20.653 1.00 36.46 25 GLU F O 1
ATOM 13231 N N . THR F 1 47 ? -56.624 -5.740 -20.776 1.00 34.69 26 THR F N 1
ATOM 13232 C CA . THR F 1 47 ? -56.720 -4.295 -20.545 1.00 34.03 26 THR F CA 1
ATOM 13233 C C . THR F 1 47 ? -56.149 -3.436 -21.664 1.00 33.89 26 THR F C 1
ATOM 13234 O O . THR F 1 47 ? -56.187 -2.200 -21.584 1.00 34.40 26 THR F O 1
ATOM 13238 N N . THR F 1 48 ? -55.642 -4.083 -22.715 1.00 32.43 27 THR F N 1
ATOM 13239 C CA . THR F 1 48 ? -55.048 -3.369 -23.838 1.00 31.27 27 THR F CA 1
ATOM 13240 C C . THR F 1 48 ? -55.381 -4.058 -25.131 1.00 32.28 27 THR F C 1
ATOM 13241 O O . THR F 1 48 ? -55.998 -5.129 -25.140 1.00 32.65 27 THR F O 1
ATOM 13245 N N . ASP F 1 49 ? -54.914 -3.473 -26.230 1.00 32.36 28 ASP F N 1
ATOM 13246 C CA . ASP F 1 49 ? -55.052 -4.105 -27.513 1.00 33.29 28 ASP F CA 1
ATOM 13247 C C . ASP F 1 49 ? -53.734 -4.719 -28.016 1.00 31.86 28 ASP F C 1
ATOM 13248 O O . ASP F 1 49 ? -53.601 -5.028 -29.200 1.00 30.99 28 ASP F O 1
ATOM 13253 N N . TRP F 1 50 ? -52.767 -4.909 -27.116 1.00 31.08 29 TRP F N 1
ATOM 13254 C CA . TRP F 1 50 ? -51.465 -5.431 -27.529 1.00 29.97 29 TRP F CA 1
ATOM 13255 C C . TRP F 1 50 ? -51.531 -6.934 -27.830 1.00 29.68 29 TRP F C 1
ATOM 13256 O O . TRP F 1 50 ? -52.367 -7.640 -27.258 1.00 30.71 29 TRP F O 1
ATOM 13267 N N . GLU F 1 51 ? -50.668 -7.386 -28.744 1.00 28.99 30 GLU F N 1
ATOM 13268 C CA . GLU F 1 51 ? -50.474 -8.784 -29.070 1.00 30.04 30 GLU F CA 1
ATOM 13269 C C . GLU F 1 51 ? -49.370 -9.357 -28.190 1.00 29.14 30 GLU F C 1
ATOM 13270 O O . GLU F 1 51 ? -48.304 -8.734 -28.032 1.00 28.02 30 GLU F O 1
ATOM 13276 N N . VAL F 1 52 ? -49.611 -10.549 -27.645 1.00 27.98 31 VAL F N 1
ATOM 13277 C CA . VAL F 1 52 ? -48.636 -11.194 -26.802 1.00 26.87 31 VAL F CA 1
ATOM 13278 C C . VAL F 1 52 ? -48.001 -12.352 -27.541 1.00 26.94 31 VAL F C 1
ATOM 13279 O O . VAL F 1 52 ? -48.702 -13.250 -28.013 1.00 26.88 31 VAL F O 1
ATOM 13283 N N . PHE F 1 53 ? -46.673 -12.330 -27.615 1.00 25.71 32 PHE F N 1
ATOM 13284 C CA . PHE F 1 53 ? -45.919 -13.457 -28.169 1.00 25.31 32 PHE F CA 1
ATOM 13285 C C . PHE F 1 53 ? -45.193 -14.054 -27.012 1.00 24.38 32 PHE F C 1
ATOM 13286 O O . PHE F 1 53 ? -44.395 -13.388 -26.383 1.00 23.90 32 PHE F O 1
ATOM 13294 N N . GLY F 1 54 ? -45.560 -15.285 -26.680 1.00 24.12 33 GLY F N 1
ATOM 13295 C CA . GLY F 1 54 ? -45.142 -15.899 -25.425 1.00 23.79 33 GLY F CA 1
ATOM 13296 C C . GLY F 1 54 ? -44.487 -17.240 -25.674 1.00 24.75 33 GLY F C 1
ATOM 13297 O O . GLY F 1 54 ? -45.131 -18.126 -26.253 1.00 24.38 33 GLY F O 1
ATOM 13298 N N . MET F 1 55 ? -43.226 -17.382 -25.232 1.00 23.35 34 MET F N 1
ATOM 13299 C CA . MET F 1 55 ? -42.461 -18.599 -25.439 1.00 23.92 34 MET F CA 1
ATOM 13300 C C . MET F 1 55 ? -42.247 -19.392 -24.156 1.00 24.41 34 MET F C 1
ATOM 13301 O O . MET F 1 55 ? -41.853 -18.833 -23.141 1.00 24.15 34 MET F O 1
ATOM 13306 N N . ASP F 1 56 ? -42.509 -20.699 -24.206 1.00 24.64 35 ASP F N 1
ATOM 13307 C CA . ASP F 1 56 ? -42.094 -21.580 -23.117 1.00 25.94 35 ASP F CA 1
ATOM 13308 C C . ASP F 1 56 ? -42.145 -23.032 -23.582 1.00 27.07 35 ASP F C 1
ATOM 13309 O O . ASP F 1 56 ? -42.497 -23.287 -24.716 1.00 25.03 35 ASP F O 1
ATOM 13314 N N . MET F 1 57 ? -41.787 -23.958 -22.691 1.00 29.64 36 MET F N 1
ATOM 13315 C CA . MET F 1 57 ? -41.894 -25.413 -22.944 1.00 32.63 36 MET F CA 1
ATOM 13316 C C . MET F 1 57 ? -43.276 -26.020 -22.640 1.00 34.61 36 MET F C 1
ATOM 13317 O O . MET F 1 57 ? -43.722 -26.925 -23.329 1.00 35.56 36 MET F O 1
ATOM 13322 N N . GLN F 1 58 ? -43.943 -25.529 -21.599 1.00 36.73 37 GLN F N 1
ATOM 13323 C CA . GLN F 1 58 ? -45.267 -26.031 -21.206 1.00 38.29 37 GLN F CA 1
ATOM 13324 C C . GLN F 1 58 ? -46.247 -24.857 -21.097 1.00 38.31 37 GLN F C 1
ATOM 13325 O O . GLN F 1 58 ? -45.812 -23.709 -21.051 1.00 37.75 37 GLN F O 1
ATOM 13327 N N . THR F 1 59 ? -47.553 -25.140 -21.077 1.00 39.26 38 THR F N 1
ATOM 13328 C CA . THR F 1 59 ? -48.587 -24.090 -20.947 1.00 39.87 38 THR F CA 1
ATOM 13329 C C . THR F 1 59 ? -49.461 -24.227 -19.700 1.00 41.16 38 THR F C 1
ATOM 13330 O O . THR F 1 59 ? -50.528 -23.598 -19.623 1.00 41.16 38 THR F O 1
ATOM 13334 N N . ASP F 1 60 ? -49.017 -25.030 -18.728 1.00 42.11 39 ASP F N 1
ATOM 13335 C CA . ASP F 1 60 ? -49.888 -25.427 -17.620 1.00 43.59 39 ASP F CA 1
ATOM 13336 C C . ASP F 1 60 ? -50.291 -24.267 -16.694 1.00 43.79 39 ASP F C 1
ATOM 13337 O O . ASP F 1 60 ? -51.324 -24.338 -16.020 1.00 44.32 39 ASP F O 1
ATOM 13342 N N . ARG F 1 61 ? -49.509 -23.187 -16.684 1.00 43.20 40 ARG F N 1
ATOM 13343 C CA . ARG F 1 61 ? -49.847 -22.020 -15.864 1.00 43.64 40 ARG F CA 1
ATOM 13344 C C . ARG F 1 61 ? -50.673 -20.979 -16.587 1.00 43.02 40 ARG F C 1
ATOM 13345 O O . ARG F 1 61 ? -51.057 -19.984 -15.986 1.00 43.50 40 ARG F O 1
ATOM 13353 N N . LEU F 1 62 ? -50.961 -21.207 -17.865 1.00 43.10 41 LEU F N 1
ATOM 13354 C CA . LEU F 1 62 ? -51.649 -20.212 -18.688 1.00 43.29 41 LEU F CA 1
ATOM 13355 C C . LEU F 1 62 ? -53.165 -20.424 -18.782 1.00 44.45 41 LEU F C 1
ATOM 13356 O O . LEU F 1 62 ? -53.929 -19.469 -19.009 1.00 44.17 41 LEU F O 1
ATOM 13361 N N . GLY F 1 63 ? -53.583 -21.677 -18.615 1.00 45.22 42 GLY F N 1
ATOM 13362 C CA . GLY F 1 63 ? -54.994 -22.064 -18.672 1.00 46.41 42 GLY F CA 1
ATOM 13363 C C . GLY F 1 63 ? -55.605 -21.631 -19.981 1.00 46.04 42 GLY F C 1
ATOM 13364 O O . GLY F 1 63 ? -55.144 -22.015 -21.052 1.00 45.69 42 GLY F O 1
ATOM 13365 N N . ASP F 1 64 ? -56.602 -20.767 -19.871 1.00 46.34 43 ASP F N 1
ATOM 13366 C CA . ASP F 1 64 ? -57.366 -20.317 -21.007 1.00 47.05 43 ASP F CA 1
ATOM 13367 C C . ASP F 1 64 ? -56.769 -19.158 -21.810 1.00 46.16 43 ASP F C 1
ATOM 13368 O O . ASP F 1 64 ? -57.251 -18.851 -22.905 1.00 46.14 43 ASP F O 1
ATOM 13373 N N . LEU F 1 65 ? -55.718 -18.524 -21.287 1.00 45.24 44 LEU F N 1
ATOM 13374 C CA . LEU F 1 65 ? -55.081 -17.430 -22.004 1.00 44.06 44 LEU F CA 1
ATOM 13375 C C . LEU F 1 65 ? -54.729 -17.829 -23.430 1.00 44.06 44 LEU F C 1
ATOM 13376 O O . LEU F 1 65 ? -54.907 -17.030 -24.339 1.00 44.19 44 LEU F O 1
ATOM 13381 N N . VAL F 1 66 ? -54.263 -19.063 -23.634 1.00 44.06 45 VAL F N 1
ATOM 13382 C CA . VAL F 1 66 ? -53.764 -19.496 -24.958 1.00 44.51 45 VAL F CA 1
ATOM 13383 C C . VAL F 1 66 ? -54.850 -19.501 -26.032 1.00 44.92 45 VAL F C 1
ATOM 13384 O O . VAL F 1 66 ? -54.560 -19.383 -27.208 1.00 45.79 45 VAL F O 1
ATOM 13388 N N . LYS F 1 67 ? -56.103 -19.620 -25.625 1.00 45.48 46 LYS F N 1
ATOM 13389 C CA . LYS F 1 67 ? -57.208 -19.586 -26.566 1.00 45.49 46 LYS F CA 1
ATOM 13390 C C . LYS F 1 67 ? -57.592 -18.153 -26.970 1.00 45.10 46 LYS F C 1
ATOM 13391 O O . LYS F 1 67 ? -58.372 -17.967 -27.905 1.00 45.17 46 LYS F O 1
ATOM 13393 N N . HIS F 1 68 ? -57.054 -17.146 -26.276 1.00 43.45 47 HIS F N 1
ATOM 13394 C CA . HIS F 1 68 ? -57.374 -15.751 -26.603 1.00 42.36 47 HIS F CA 1
ATOM 13395 C C . HIS F 1 68 ? -56.736 -15.364 -27.945 1.00 41.54 47 HIS F C 1
ATOM 13396 O O . HIS F 1 68 ? -55.600 -15.741 -28.231 1.00 40.77 47 HIS F O 1
ATOM 13403 N N . GLU F 1 69 ? -57.464 -14.622 -28.771 1.00 41.57 48 GLU F N 1
ATOM 13404 C CA . GLU F 1 69 ? -57.009 -14.350 -30.148 1.00 41.16 48 GLU F CA 1
ATOM 13405 C C . GLU F 1 69 ? -55.827 -13.382 -30.267 1.00 39.11 48 GLU F C 1
ATOM 13406 O O . GLU F 1 69 ? -55.211 -13.294 -31.315 1.00 39.19 48 GLU F O 1
ATOM 13412 N N . ARG F 1 70 ? -55.518 -12.647 -29.205 1.00 37.59 49 ARG F N 1
ATOM 13413 C CA . ARG F 1 70 ? -54.300 -11.840 -29.193 1.00 35.74 49 ARG F CA 1
ATOM 13414 C C . ARG F 1 70 ? -53.153 -12.513 -28.437 1.00 34.95 49 ARG F C 1
ATOM 13415 O O . ARG F 1 70 ? -52.114 -11.904 -28.201 1.00 33.47 49 ARG F O 1
ATOM 13423 N N . MET F 1 71 ? -53.350 -13.775 -28.059 1.00 35.05 50 MET F N 1
ATOM 13424 C CA . MET F 1 71 ? -52.295 -14.550 -27.378 1.00 34.90 50 MET F CA 1
ATOM 13425 C C . MET F 1 71 ? -51.660 -15.515 -28.373 1.00 33.87 50 MET F C 1
ATOM 13426 O O . MET F 1 71 ? -52.361 -16.255 -29.050 1.00 33.85 50 MET F O 1
ATOM 13431 N N . HIS F 1 72 ? -50.332 -15.473 -28.487 1.00 33.19 51 HIS F N 1
ATOM 13432 C CA . HIS F 1 72 ? -49.605 -16.343 -29.409 1.00 32.76 51 HIS F CA 1
ATOM 13433 C C . HIS F 1 72 ? -48.512 -17.073 -28.653 1.00 32.13 51 HIS F C 1
ATOM 13434 O O . HIS F 1 72 ? -47.370 -16.592 -28.551 1.00 31.44 51 HIS F O 1
ATOM 13441 N N . PHE F 1 73 ? -48.886 -18.221 -28.102 1.00 31.48 52 PHE F N 1
ATOM 13442 C CA . PHE F 1 73 ? -47.924 -19.110 -27.501 1.00 30.66 52 PHE F CA 1
ATOM 13443 C C . PHE F 1 73 ? -47.100 -19.810 -28.574 1.00 30.19 52 PHE F C 1
ATOM 13444 O O . PHE F 1 73 ? -47.622 -20.190 -29.624 1.00 30.34 52 PHE F O 1
ATOM 13452 N N . PHE F 1 74 ? -45.809 -19.970 -28.298 1.00 28.25 53 PHE F N 1
ATOM 13453 C CA . PHE F 1 74 ? -44.933 -20.801 -29.120 1.00 28.30 53 PHE F CA 1
ATOM 13454 C C . PHE F 1 74 ? -43.906 -21.482 -28.252 1.00 27.75 53 PHE F C 1
ATOM 13455 O O . PHE F 1 74 ? -43.541 -20.973 -27.188 1.00 27.25 53 PHE F O 1
ATOM 13463 N N . GLU F 1 75 ? -43.488 -22.660 -28.704 1.00 27.56 54 GLU F N 1
ATOM 13464 C CA . GLU F 1 75 ? -42.536 -23.503 -28.006 1.00 27.66 54 GLU F CA 1
ATOM 13465 C C . GLU F 1 75 ? -41.102 -23.128 -28.327 1.00 26.74 54 GLU F C 1
ATOM 13466 O O . GLU F 1 75 ? -40.779 -22.761 -29.446 1.00 26.44 54 GLU F O 1
ATOM 13472 N N . GLY F 1 76 ? -40.233 -23.223 -27.337 1.00 26.34 55 GLY F N 1
ATOM 13473 C CA . GLY F 1 76 ? -38.815 -23.004 -27.576 1.00 24.66 55 GLY F CA 1
ATOM 13474 C C . GLY F 1 76 ? -38.137 -22.944 -26.249 1.00 23.81 55 GLY F C 1
ATOM 13475 O O . GLY F 1 76 ? -38.815 -22.831 -25.201 1.00 24.43 55 GLY F O 1
ATOM 13476 N N . ASP F 1 77 ? -36.813 -23.026 -26.304 1.00 22.61 56 ASP F N 1
ATOM 13477 C CA . ASP F 1 77 ? -35.933 -22.866 -25.160 1.00 22.24 56 ASP F CA 1
ATOM 13478 C C . ASP F 1 77 ? -34.864 -21.834 -25.590 1.00 21.92 56 ASP F C 1
ATOM 13479 O O . ASP F 1 77 ? -34.281 -21.968 -26.678 1.00 21.37 56 ASP F O 1
ATOM 13484 N N . ILE F 1 78 ? -34.604 -20.816 -24.776 1.00 20.54 57 ILE F N 1
ATOM 13485 C CA . ILE F 1 78 ? -33.568 -19.837 -25.150 1.00 21.02 57 ILE F CA 1
ATOM 13486 C C . ILE F 1 78 ? -32.165 -20.410 -25.331 1.00 22.11 57 ILE F C 1
ATOM 13487 O O . ILE F 1 78 ? -31.321 -19.755 -25.958 1.00 23.05 57 ILE F O 1
ATOM 13492 N N . THR F 1 79 ? -31.883 -21.611 -24.798 1.00 22.23 58 THR F N 1
ATOM 13493 C CA . THR F 1 79 ? -30.543 -22.185 -24.956 1.00 22.26 58 THR F CA 1
ATOM 13494 C C . THR F 1 79 ? -30.411 -22.990 -26.256 1.00 23.36 58 THR F C 1
ATOM 13495 O O . THR F 1 79 ? -29.299 -23.427 -26.644 1.00 22.89 58 THR F O 1
ATOM 13499 N N . ILE F 1 80 ? -31.546 -23.207 -26.908 1.00 22.07 59 ILE F N 1
ATOM 13500 C CA . ILE F 1 80 ? -31.596 -24.068 -28.068 1.00 21.81 59 ILE F CA 1
ATOM 13501 C C . ILE F 1 80 ? -32.237 -23.443 -29.325 1.00 21.58 59 ILE F C 1
ATOM 13502 O O . ILE F 1 80 ? -31.694 -23.550 -30.432 1.00 22.34 59 ILE F O 1
ATOM 13507 N N . ASN F 1 81 ? -33.401 -22.839 -29.178 1.00 20.72 60 ASN F N 1
ATOM 13508 C CA . ASN F 1 81 ? -34.089 -22.314 -30.347 1.00 21.06 60 ASN F CA 1
ATOM 13509 C C . ASN F 1 81 ? -33.641 -20.893 -30.730 1.00 20.99 60 ASN F C 1
ATOM 13510 O O . ASN F 1 81 ? -34.414 -19.927 -30.682 1.00 18.92 60 ASN F O 1
ATOM 13515 N N . LYS F 1 82 ? -32.362 -20.767 -31.067 1.00 21.25 61 LYS F N 1
ATOM 13516 C CA . LYS F 1 82 ? -31.780 -19.448 -31.226 1.00 22.51 61 LYS F CA 1
ATOM 13517 C C . LYS F 1 82 ? -32.417 -18.703 -32.414 1.00 21.86 61 LYS F C 1
ATOM 13518 O O . LYS F 1 82 ? -32.686 -17.526 -32.314 1.00 21.17 61 LYS F O 1
ATOM 13524 N N . GLU F 1 83 ? -32.660 -19.397 -33.517 1.00 22.46 62 GLU F N 1
ATOM 13525 C CA . GLU F 1 83 ? -33.253 -18.766 -34.701 1.00 23.66 62 GLU F CA 1
ATOM 13526 C C . GLU F 1 83 ? -34.671 -18.274 -34.424 1.00 23.76 62 GLU F C 1
ATOM 13527 O O . GLU F 1 83 ? -35.053 -17.137 -34.754 1.00 22.78 62 GLU F O 1
ATOM 13533 N N . TRP F 1 84 ? -35.442 -19.129 -33.779 1.00 24.05 63 TRP F N 1
ATOM 13534 C CA . TRP F 1 84 ? -36.840 -18.820 -33.531 1.00 25.26 63 TRP F CA 1
ATOM 13535 C C . TRP F 1 84 ? -36.938 -17.654 -32.530 1.00 24.55 63 TRP F C 1
ATOM 13536 O O . TRP F 1 84 ? -37.810 -16.778 -32.670 1.00 24.22 63 TRP F O 1
ATOM 13547 N N . VAL F 1 85 ? -36.028 -17.619 -31.550 1.00 22.88 64 VAL F N 1
ATOM 13548 C CA . VAL F 1 85 ? -36.000 -16.510 -30.579 1.00 23.35 64 VAL F CA 1
ATOM 13549 C C . VAL F 1 85 ? -35.603 -15.186 -31.271 1.00 23.08 64 VAL F C 1
ATOM 13550 O O . VAL F 1 85 ? -36.269 -14.167 -31.101 1.00 23.36 64 VAL F O 1
ATOM 13554 N N . GLU F 1 86 ? -34.514 -15.225 -32.048 1.00 22.93 65 GLU F N 1
ATOM 13555 C CA . GLU F 1 86 ? -34.073 -14.038 -32.745 1.00 22.68 65 GLU F CA 1
ATOM 13556 C C . GLU F 1 86 ? -35.168 -13.505 -33.649 1.00 22.47 65 GLU F C 1
ATOM 13557 O O . GLU F 1 86 ? -35.424 -12.296 -33.681 1.00 22.76 65 GLU F O 1
ATOM 13563 N N . TYR F 1 87 ? -35.825 -14.407 -34.380 1.00 22.33 66 TYR F N 1
ATOM 13564 C CA . TYR F 1 87 ? -36.920 -13.990 -35.246 1.00 22.35 66 TYR F CA 1
ATOM 13565 C C . TYR F 1 87 ? -38.002 -13.180 -34.520 1.00 22.96 66 TYR F C 1
ATOM 13566 O O . TYR F 1 87 ? -38.428 -12.121 -35.006 1.00 22.60 66 TYR F O 1
ATOM 13575 N N . HIS F 1 88 ? -38.445 -13.677 -33.361 1.00 22.96 67 HIS F N 1
ATOM 13576 C CA . HIS F 1 88 ? -39.476 -12.972 -32.582 1.00 22.92 67 HIS F CA 1
ATOM 13577 C C . HIS F 1 88 ? -39.010 -11.662 -31.977 1.00 22.83 67 HIS F C 1
ATOM 13578 O O . HIS F 1 88 ? -39.837 -10.760 -31.744 1.00 22.49 67 HIS F O 1
ATOM 13585 N N . VAL F 1 89 ? -37.700 -11.566 -31.689 1.00 22.70 68 VAL F N 1
ATOM 13586 C CA . VAL F 1 89 ? -37.124 -10.293 -31.223 1.00 21.85 68 VAL F CA 1
ATOM 13587 C C . VAL F 1 89 ? -37.240 -9.236 -32.318 1.00 22.35 68 VAL F C 1
ATOM 13588 O O . VAL F 1 89 ? -37.586 -8.103 -32.035 1.00 22.67 68 VAL F O 1
ATOM 13592 N N . LYS F 1 90 ? -36.944 -9.620 -33.558 1.00 22.31 69 LYS F N 1
ATOM 13593 C CA . LYS F 1 90 ? -37.068 -8.711 -34.689 1.00 23.21 69 LYS F CA 1
ATOM 13594 C C . LYS F 1 90 ? -38.523 -8.328 -34.943 1.00 23.98 69 LYS F C 1
ATOM 13595 O O . LYS F 1 90 ? -38.809 -7.157 -35.243 1.00 24.75 69 LYS F O 1
ATOM 13601 N N . LYS F 1 91 ? -39.429 -9.296 -34.791 1.00 23.40 70 LYS F N 1
ATOM 13602 C CA . LYS F 1 91 ? -40.845 -9.088 -35.039 1.00 25.24 70 LYS F CA 1
ATOM 13603 C C . LYS F 1 91 ? -41.496 -8.195 -33.962 1.00 25.60 70 LYS F C 1
ATOM 13604 O O . LYS F 1 91 ? -42.351 -7.404 -34.294 1.00 26.97 70 LYS F O 1
ATOM 13610 N N . CYS F 1 92 ? -41.087 -8.320 -32.687 1.00 24.82 71 CYS F N 1
ATOM 13611 C CA . CYS F 1 92 ? -41.819 -7.683 -31.587 1.00 24.70 71 CYS F CA 1
ATOM 13612 C C . CYS F 1 92 ? -41.303 -6.288 -31.253 1.00 25.06 71 CYS F C 1
ATOM 13613 O O . CYS F 1 92 ? -40.317 -5.863 -31.814 1.00 26.55 71 CYS F O 1
ATOM 13616 N N . ASP F 1 93 ? -41.990 -5.554 -30.370 1.00 24.80 72 ASP F N 1
ATOM 13617 C CA . ASP F 1 93 ? -41.581 -4.194 -30.042 1.00 23.86 72 ASP F CA 1
ATOM 13618 C C . ASP F 1 93 ? -40.865 -4.131 -28.711 1.00 23.61 72 ASP F C 1
ATOM 13619 O O . ASP F 1 93 ? -39.900 -3.366 -28.539 1.00 23.54 72 ASP F O 1
ATOM 13624 N N . VAL F 1 94 ? -41.360 -4.926 -27.766 1.00 23.05 73 VAL F N 1
ATOM 13625 C CA . VAL F 1 94 ? -40.887 -4.922 -26.387 1.00 22.39 73 VAL F CA 1
ATOM 13626 C C . VAL F 1 94 ? -40.472 -6.358 -26.005 1.00 22.12 73 VAL F C 1
ATOM 13627 O O . VAL F 1 94 ? -41.200 -7.341 -26.270 1.00 20.63 73 VAL F O 1
ATOM 13631 N N . ILE F 1 95 ? -39.279 -6.463 -25.426 1.00 21.42 74 ILE F N 1
ATOM 13632 C CA . ILE F 1 95 ? -38.647 -7.770 -25.183 1.00 21.31 74 ILE F CA 1
ATOM 13633 C C . ILE F 1 95 ? -38.493 -8.030 -23.671 1.00 21.04 74 ILE F C 1
ATOM 13634 O O . ILE F 1 95 ? -37.740 -7.318 -23.010 1.00 19.84 74 ILE F O 1
ATOM 13639 N N . LEU F 1 96 ? -39.218 -9.025 -23.136 1.00 21.06 75 LEU F N 1
ATOM 13640 C CA . LEU F 1 96 ? -39.051 -9.457 -21.728 1.00 20.82 75 LEU F CA 1
ATOM 13641 C C . LEU F 1 96 ? -38.438 -10.836 -21.593 1.00 20.86 75 LEU F C 1
ATOM 13642 O O . LEU F 1 96 ? -39.161 -11.827 -21.639 1.00 21.27 75 LEU F O 1
ATOM 13647 N N . PRO F 1 97 ? -37.100 -10.917 -21.421 1.00 20.62 76 PRO F N 1
ATOM 13648 C CA . PRO F 1 97 ? -36.472 -12.226 -21.250 1.00 21.18 76 PRO F CA 1
ATOM 13649 C C . PRO F 1 97 ? -36.591 -12.667 -19.783 1.00 21.86 76 PRO F C 1
ATOM 13650 O O . PRO F 1 97 ? -35.801 -12.236 -18.926 1.00 22.10 76 PRO F O 1
ATOM 13654 N N . LEU F 1 98 ? -37.562 -13.501 -19.482 1.00 22.87 77 LEU F N 1
ATOM 13655 C CA . LEU F 1 98 ? -37.809 -13.812 -18.071 1.00 24.99 77 LEU F CA 1
ATOM 13656 C C . LEU F 1 98 ? -37.193 -15.137 -17.617 1.00 26.07 77 LEU F C 1
ATOM 13657 O O . LEU F 1 98 ? -37.395 -15.537 -16.463 1.00 28.23 77 LEU F O 1
ATOM 13662 N N . VAL F 1 99 ? -36.451 -15.811 -18.502 1.00 26.37 78 VAL F N 1
ATOM 13663 C CA . VAL F 1 99 ? -35.854 -17.128 -18.168 1.00 26.76 78 VAL F CA 1
ATOM 13664 C C . VAL F 1 99 ? -34.589 -16.929 -17.320 1.00 27.95 78 VAL F C 1
ATOM 13665 O O . VAL F 1 99 ? -33.652 -16.207 -17.714 1.00 27.45 78 VAL F O 1
ATOM 13669 N N . ALA F 1 100 ? -34.550 -17.579 -16.164 1.00 29.56 79 ALA F N 1
ATOM 13670 C CA . ALA F 1 100 ? -33.448 -17.408 -15.223 1.00 32.29 79 ALA F CA 1
ATOM 13671 C C . ALA F 1 100 ? -33.636 -18.385 -14.077 1.00 34.46 79 ALA F C 1
ATOM 13672 O O . ALA F 1 100 ? -34.766 -18.595 -13.639 1.00 34.76 79 ALA F O 1
ATOM 13674 N N . ILE F 1 101 ? -32.530 -18.976 -13.617 1.00 36.48 80 ILE F N 1
ATOM 13675 C CA . ILE F 1 101 ? -32.468 -19.749 -12.384 1.00 39.36 80 ILE F CA 1
ATOM 13676 C C . ILE F 1 101 ? -32.447 -18.749 -11.226 1.00 41.46 80 ILE F C 1
ATOM 13677 O O . ILE F 1 101 ? -31.596 -17.848 -11.167 1.00 40.58 80 ILE F O 1
ATOM 13682 N N . ALA F 1 102 ? -33.400 -18.925 -10.321 1.00 44.84 81 ALA F N 1
ATOM 13683 C CA . ALA F 1 102 ? -33.607 -18.032 -9.178 1.00 48.08 81 ALA F CA 1
ATOM 13684 C C . ALA F 1 102 ? -33.970 -18.820 -7.899 1.00 50.55 81 ALA F C 1
ATOM 13685 O O . ALA F 1 102 ? -34.844 -18.402 -7.119 1.00 51.36 81 ALA F O 1
ATOM 13687 N N . THR F 1 103 ? -33.295 -19.954 -7.705 1.00 52.97 82 THR F N 1
ATOM 13688 C CA . THR F 1 103 ? -33.403 -20.758 -6.487 1.00 55.42 82 THR F CA 1
ATOM 13689 C C . THR F 1 103 ? -32.099 -20.576 -5.676 1.00 56.32 82 THR F C 1
ATOM 13690 O O . THR F 1 103 ? -31.017 -20.984 -6.144 1.00 56.55 82 THR F O 1
ATOM 13694 N N . PRO F 1 104 ? -32.192 -19.972 -4.461 1.00 57.11 83 PRO F N 1
ATOM 13695 C CA . PRO F 1 104 ? -30.996 -19.751 -3.624 1.00 57.20 83 PRO F CA 1
ATOM 13696 C C . PRO F 1 104 ? -30.158 -21.013 -3.363 1.00 57.70 83 PRO F C 1
ATOM 13697 O O . PRO F 1 104 ? -28.921 -20.927 -3.306 1.00 57.78 83 PRO F O 1
ATOM 13701 N N . ALA F 1 105 ? -30.818 -22.168 -3.235 1.00 57.99 84 ALA F N 1
ATOM 13702 C CA . ALA F 1 105 ? -30.115 -23.440 -3.042 1.00 58.36 84 ALA F CA 1
ATOM 13703 C C . ALA F 1 105 ? -29.163 -23.797 -4.205 1.00 57.95 84 ALA F C 1
ATOM 13704 O O . ALA F 1 105 ? -28.065 -24.333 -3.965 1.00 58.75 84 ALA F O 1
ATOM 13706 N N . THR F 1 106 ? -29.577 -23.497 -5.445 1.00 56.56 85 THR F N 1
ATOM 13707 C CA . THR F 1 106 ? -28.766 -23.788 -6.651 1.00 55.08 85 THR F CA 1
ATOM 13708 C C . THR F 1 106 ? -27.523 -22.890 -6.793 1.00 54.05 85 THR F C 1
ATOM 13709 O O . THR F 1 106 ? -26.490 -23.329 -7.337 1.00 54.21 85 THR F O 1
ATOM 13713 N N . TYR F 1 107 ? -27.630 -21.642 -6.328 1.00 52.27 86 TYR F N 1
ATOM 13714 C CA . TYR F 1 107 ? -26.496 -20.693 -6.380 1.00 50.78 86 TYR F CA 1
ATOM 13715 C C . TYR F 1 107 ? -25.250 -21.277 -5.675 1.00 50.30 86 TYR F C 1
ATOM 13716 O O . TYR F 1 107 ? -24.143 -21.234 -6.213 1.00 49.73 86 TYR F O 1
ATOM 13725 N N . VAL F 1 108 ? -25.473 -21.835 -4.481 1.00 49.91 87 VAL F N 1
ATOM 13726 C CA . VAL F 1 108 ? -24.458 -22.454 -3.621 1.00 49.38 87 VAL F CA 1
ATOM 13727 C C . VAL F 1 108 ? -23.925 -23.755 -4.221 1.00 49.37 87 VAL F C 1
ATOM 13728 O O . VAL F 1 108 ? -22.710 -23.954 -4.297 1.00 49.84 87 VAL F O 1
ATOM 13732 N N . LYS F 1 109 ? -24.836 -24.625 -4.661 1.00 48.86 88 LYS F N 1
ATOM 13733 C CA . LYS F 1 109 ? -24.491 -25.985 -5.099 1.00 47.96 88 LYS F CA 1
ATOM 13734 C C . LYS F 1 109 ? -23.913 -26.037 -6.520 1.00 46.67 88 LYS F C 1
ATOM 13735 O O . LYS F 1 109 ? -22.886 -26.695 -6.759 1.00 46.56 88 LYS F O 1
ATOM 13737 N N . GLN F 1 110 ? -24.590 -25.365 -7.455 1.00 44.41 89 GLN F N 1
ATOM 13738 C CA . GLN F 1 110 ? -24.135 -25.312 -8.857 1.00 42.57 89 GLN F CA 1
ATOM 13739 C C . GLN F 1 110 ? -24.026 -23.863 -9.320 1.00 39.11 89 GLN F C 1
ATOM 13740 O O . GLN F 1 110 ? -24.852 -23.389 -10.122 1.00 37.99 89 GLN F O 1
ATOM 13746 N N . PRO F 1 111 ? -23.001 -23.141 -8.815 1.00 36.37 90 PRO F N 1
ATOM 13747 C CA . PRO F 1 111 ? -22.888 -21.745 -9.243 1.00 33.64 90 PRO F CA 1
ATOM 13748 C C . PRO F 1 111 ? -22.765 -21.614 -10.774 1.00 31.22 90 PRO F C 1
ATOM 13749 O O . PRO F 1 111 ? -23.311 -20.651 -11.342 1.00 30.30 90 PRO F O 1
ATOM 13753 N N . LEU F 1 112 ? -22.128 -22.584 -11.447 1.00 28.28 91 LEU F N 1
ATOM 13754 C CA . LEU F 1 112 ? -21.930 -22.403 -12.888 1.00 26.72 91 LEU F CA 1
ATOM 13755 C C . LEU F 1 112 ? -23.231 -22.434 -13.677 1.00 25.64 91 LEU F C 1
ATOM 13756 O O . LEU F 1 112 ? -23.396 -21.662 -14.636 1.00 24.09 91 LEU F O 1
ATOM 13761 N N . ARG F 1 113 ? -24.182 -23.274 -13.250 1.00 24.47 92 ARG F N 1
ATOM 13762 C CA . ARG F 1 113 ? -25.472 -23.324 -13.942 1.00 23.96 92 ARG F CA 1
ATOM 13763 C C . ARG F 1 113 ? -26.194 -21.968 -13.891 1.00 23.56 92 ARG F C 1
ATOM 13764 O O . ARG F 1 113 ? -26.846 -21.570 -14.846 1.00 22.70 92 ARG F O 1
ATOM 13766 N N . VAL F 1 114 ? -26.075 -21.269 -12.765 1.00 23.50 93 VAL F N 1
ATOM 13767 C CA . VAL F 1 114 ? -26.653 -19.945 -12.605 1.00 24.84 93 VAL F CA 1
ATOM 13768 C C . VAL F 1 114 ? -26.088 -18.950 -13.645 1.00 24.00 93 VAL F C 1
ATOM 13769 O O . VAL F 1 114 ? -26.837 -18.250 -14.341 1.00 24.57 93 VAL F O 1
ATOM 13773 N N . PHE F 1 115 ? -24.766 -18.891 -13.717 1.00 23.97 94 PHE F N 1
ATOM 13774 C CA . PHE F 1 115 ? -24.066 -18.033 -14.670 1.00 23.56 94 PHE F CA 1
ATOM 13775 C C . PHE F 1 115 ? -24.445 -18.367 -16.121 1.00 23.54 94 PHE F C 1
ATOM 13776 O O . PHE F 1 115 ? -24.802 -17.477 -16.892 1.00 23.52 94 PHE F O 1
ATOM 13784 N N . GLU F 1 116 ? -24.382 -19.643 -16.483 1.00 23.43 95 GLU F N 1
ATOM 13785 C CA . GLU F 1 116 ? -24.673 -20.065 -17.866 1.00 23.92 95 GLU F CA 1
ATOM 13786 C C . GLU F 1 116 ? -26.063 -19.671 -18.336 1.00 23.88 95 GLU F C 1
ATOM 13787 O O . GLU F 1 116 ? -26.218 -19.203 -19.459 1.00 23.67 95 GLU F O 1
ATOM 13793 N N . LEU F 1 117 ? -27.057 -19.812 -17.470 1.00 23.70 96 LEU F N 1
ATOM 13794 C CA . LEU F 1 117 ? -28.432 -19.467 -17.850 1.00 24.41 96 LEU F CA 1
ATOM 13795 C C . LEU F 1 117 ? -28.790 -17.975 -17.697 1.00 23.86 96 LEU F C 1
ATOM 13796 O O . LEU F 1 117 ? -29.232 -17.340 -18.660 1.00 23.68 96 LEU F O 1
ATOM 13801 N N . ASP F 1 118 ? -28.584 -17.409 -16.506 1.00 23.35 97 ASP F N 1
ATOM 13802 C CA . ASP F 1 118 ? -29.010 -16.028 -16.238 1.00 22.59 97 ASP F CA 1
ATOM 13803 C C . ASP F 1 118 ? -28.167 -15.011 -16.987 1.00 22.06 97 ASP F C 1
ATOM 13804 O O . ASP F 1 118 ? -28.679 -13.957 -17.383 1.00 21.53 97 ASP F O 1
ATOM 13809 N N . PHE F 1 119 ? -26.873 -15.312 -17.156 1.00 20.63 98 PHE F N 1
ATOM 13810 C CA . PHE F 1 119 ? -26.017 -14.421 -17.893 1.00 19.87 98 PHE F CA 1
ATOM 13811 C C . PHE F 1 119 ? -25.778 -14.876 -19.348 1.00 19.50 98 PHE F C 1
ATOM 13812 O O . PHE F 1 119 ? -26.261 -14.223 -20.298 1.00 18.87 98 PHE F O 1
ATOM 13820 N N . GLU F 1 120 ? -25.062 -15.987 -19.531 1.00 19.04 99 GLU F N 1
ATOM 13821 C CA . GLU F 1 120 ? -24.570 -16.346 -20.869 1.00 20.83 99 GLU F CA 1
ATOM 13822 C C . GLU F 1 120 ? -25.699 -16.596 -21.888 1.00 20.92 99 GLU F C 1
ATOM 13823 O O . GLU F 1 120 ? -25.599 -16.167 -23.040 1.00 20.22 99 GLU F O 1
ATOM 13829 N N . ALA F 1 121 ? -26.778 -17.252 -21.455 1.00 19.92 100 ALA F N 1
ATOM 13830 C CA . ALA F 1 121 ? -27.885 -17.582 -22.372 1.00 21.12 100 ALA F CA 1
ATOM 13831 C C . ALA F 1 121 ? -28.697 -16.325 -22.696 1.00 20.75 100 ALA F C 1
ATOM 13832 O O . ALA F 1 121 ? -29.356 -16.269 -23.716 1.00 20.96 100 ALA F O 1
ATOM 13834 N N . ASN F 1 122 ? -28.669 -15.323 -21.827 1.00 20.34 101 ASN F N 1
ATOM 13835 C CA . ASN F 1 122 ? -29.480 -14.114 -22.078 1.00 21.58 101 ASN F CA 1
ATOM 13836 C C . ASN F 1 122 ? -28.790 -13.030 -22.860 1.00 21.42 101 ASN F C 1
ATOM 13837 O O . ASN F 1 122 ? -29.446 -12.208 -23.471 1.00 22.81 101 ASN F O 1
ATOM 13842 N N . LEU F 1 123 ? -27.475 -13.033 -22.831 1.00 21.21 102 LEU F N 1
ATOM 13843 C CA . LEU F 1 123 ? -26.679 -12.059 -23.570 1.00 21.73 102 LEU F CA 1
ATOM 13844 C C . LEU F 1 123 ? -27.015 -11.959 -25.090 1.00 21.14 102 LEU F C 1
ATOM 13845 O O . LEU F 1 123 ? -27.147 -10.852 -25.614 1.00 21.27 102 LEU F O 1
ATOM 13850 N N . PRO F 1 124 ? -27.180 -13.102 -25.788 1.00 21.53 103 PRO F N 1
ATOM 13851 C CA . PRO F 1 124 ? -27.554 -12.982 -27.202 1.00 21.51 103 PRO F CA 1
ATOM 13852 C C . PRO F 1 124 ? -28.894 -12.264 -27.411 1.00 20.82 103 PRO F C 1
ATOM 13853 O O . PRO F 1 124 ? -29.095 -11.608 -28.433 1.00 21.38 103 PRO F O 1
ATOM 13857 N N . ILE F 1 125 ? -29.811 -12.427 -26.469 1.00 20.51 104 ILE F N 1
ATOM 13858 C CA . ILE F 1 125 ? -31.174 -11.888 -26.616 1.00 20.22 104 ILE F CA 1
ATOM 13859 C C . ILE F 1 125 ? -31.086 -10.390 -26.415 1.00 19.86 104 ILE F C 1
ATOM 13860 O O . ILE F 1 125 ? -31.719 -9.633 -27.131 1.00 18.94 104 ILE F O 1
ATOM 13865 N N . VAL F 1 126 ? -30.272 -9.975 -25.450 1.00 19.91 105 VAL F N 1
ATOM 13866 C CA . VAL F 1 126 ? -29.981 -8.567 -25.258 1.00 19.88 105 VAL F CA 1
ATOM 13867 C C . VAL F 1 126 ? -29.386 -7.977 -26.563 1.00 20.26 105 VAL F C 1
ATOM 13868 O O . VAL F 1 126 ? -29.820 -6.923 -27.036 1.00 19.31 105 VAL F O 1
ATOM 13872 N N . ARG F 1 127 ? -28.405 -8.674 -27.135 1.00 20.01 106 ARG F N 1
ATOM 13873 C CA . ARG F 1 127 ? -27.739 -8.175 -28.340 1.00 20.63 106 ARG F CA 1
ATOM 13874 C C . ARG F 1 127 ? -28.699 -8.074 -29.551 1.00 20.47 106 ARG F C 1
ATOM 13875 O O . ARG F 1 127 ? -28.569 -7.168 -30.371 1.00 19.98 106 ARG F O 1
ATOM 13883 N N . SER F 1 128 ? -29.667 -8.990 -29.631 1.00 20.36 107 SER F N 1
ATOM 13884 C CA . SER F 1 128 ? -30.671 -8.942 -30.699 1.00 20.77 107 SER F CA 1
ATOM 13885 C C . SER F 1 128 ? -31.577 -7.751 -30.471 1.00 20.60 107 SER F C 1
ATOM 13886 O O . SER F 1 128 ? -31.992 -7.120 -31.439 1.00 21.17 107 SER F O 1
ATOM 13889 N N . ALA F 1 129 ? -31.905 -7.455 -29.204 1.00 19.02 108 ALA F N 1
ATOM 13890 C CA . ALA F 1 129 ? -32.763 -6.300 -28.928 1.00 19.22 108 ALA F CA 1
ATOM 13891 C C . ALA F 1 129 ? -32.041 -5.026 -29.354 1.00 19.56 108 ALA F C 1
ATOM 13892 O O . ALA F 1 129 ? -32.658 -4.075 -29.847 1.00 19.54 108 ALA F O 1
ATOM 13894 N N . VAL F 1 130 ? -30.719 -5.005 -29.168 1.00 19.47 109 VAL F N 1
ATOM 13895 C CA . VAL F 1 130 ? -29.907 -3.892 -29.639 1.00 19.35 109 VAL F CA 1
ATOM 13896 C C . VAL F 1 130 ? -29.975 -3.840 -31.171 1.00 21.44 109 VAL F C 1
ATOM 13897 O O . VAL F 1 130 ? -30.286 -2.784 -31.757 1.00 22.14 109 VAL F O 1
ATOM 13901 N N . LYS F 1 131 ? -29.659 -4.966 -31.818 1.00 21.04 110 LYS F N 1
ATOM 13902 C CA . LYS F 1 131 ? -29.534 -4.983 -33.258 1.00 21.89 110 LYS F CA 1
ATOM 13903 C C . LYS F 1 131 ? -30.836 -4.492 -33.911 1.00 21.81 110 LYS F C 1
ATOM 13904 O O . LYS F 1 131 ? -30.795 -3.691 -34.858 1.00 21.79 110 LYS F O 1
ATOM 13910 N N . TYR F 1 132 ? -31.982 -4.935 -33.397 1.00 21.54 111 TYR F N 1
ATOM 13911 C CA . TYR F 1 132 ? -33.259 -4.604 -34.071 1.00 22.29 111 TYR F CA 1
ATOM 13912 C C . TYR F 1 132 ? -33.964 -3.362 -33.523 1.00 22.41 111 TYR F C 1
ATOM 13913 O O . TYR F 1 132 ? -35.061 -3.042 -33.937 1.00 23.22 111 TYR F O 1
ATOM 13922 N N . GLY F 1 133 ? -33.289 -2.651 -32.625 1.00 23.11 112 GLY F N 1
ATOM 13923 C CA . GLY F 1 133 ? -33.771 -1.402 -32.042 1.00 23.59 112 GLY F CA 1
ATOM 13924 C C . GLY F 1 133 ? -35.015 -1.558 -31.193 1.00 23.92 112 GLY F C 1
ATOM 13925 O O . GLY F 1 133 ? -35.921 -0.734 -31.296 1.00 24.38 112 GLY F O 1
ATOM 13926 N N . LYS F 1 134 ? -35.078 -2.599 -30.352 1.00 23.00 113 LYS F N 1
ATOM 13927 C CA . LYS F 1 134 ? -36.303 -2.841 -29.559 1.00 22.27 113 LYS F CA 1
ATOM 13928 C C . LYS F 1 134 ? -36.219 -2.266 -28.159 1.00 22.49 113 LYS F C 1
ATOM 13929 O O . LYS F 1 134 ? -35.178 -1.757 -27.750 1.00 22.06 113 LYS F O 1
ATOM 13935 N N . HIS F 1 135 ? -37.329 -2.353 -27.426 1.00 21.85 114 HIS F N 1
ATOM 13936 C CA . HIS F 1 135 ? -37.359 -1.910 -26.044 1.00 22.08 114 HIS F CA 1
ATOM 13937 C C . HIS F 1 135 ? -37.125 -3.143 -25.172 1.00 21.38 114 HIS F C 1
ATOM 13938 O O . HIS F 1 135 ? -37.953 -4.066 -25.136 1.00 22.15 114 HIS F O 1
ATOM 13945 N N . LEU F 1 136 ? -35.968 -3.176 -24.517 1.00 20.61 115 LEU F N 1
ATOM 13946 C CA . LEU F 1 136 ? -35.617 -4.309 -23.681 1.00 21.07 115 LEU F CA 1
ATOM 13947 C C . LEU F 1 136 ? -36.048 -3.992 -22.260 1.00 21.10 115 LEU F C 1
ATOM 13948 O O . LEU F 1 136 ? -35.600 -3.019 -21.659 1.00 20.64 115 LEU F O 1
ATOM 13953 N N . VAL F 1 137 ? -36.962 -4.804 -21.747 1.00 21.09 116 VAL F N 1
ATOM 13954 C CA . VAL F 1 137 ? -37.451 -4.651 -20.372 1.00 21.57 116 VAL F CA 1
ATOM 13955 C C . VAL F 1 137 ? -36.953 -5.892 -19.625 1.00 21.42 116 VAL F C 1
ATOM 13956 O O . VAL F 1 137 ? -37.511 -6.960 -19.749 1.00 20.20 116 VAL F O 1
ATOM 13960 N N . PHE F 1 138 ? -35.875 -5.720 -18.865 1.00 21.89 117 PHE F N 1
ATOM 13961 C CA . PHE F 1 138 ? -35.122 -6.832 -18.345 1.00 21.10 117 PHE F CA 1
ATOM 13962 C C . PHE F 1 138 ? -35.277 -7.020 -16.841 1.00 21.03 117 PHE F C 1
ATOM 13963 O O . PHE F 1 138 ? -35.272 -6.053 -16.110 1.00 20.81 117 PHE F O 1
ATOM 13971 N N . PRO F 1 139 ? -35.451 -8.275 -16.377 1.00 21.37 118 PRO F N 1
ATOM 13972 C CA . PRO F 1 139 ? -35.570 -8.499 -14.953 1.00 21.61 118 PRO F CA 1
ATOM 13973 C C . PRO F 1 139 ? -34.192 -8.537 -14.277 1.00 21.95 118 PRO F C 1
ATOM 13974 O O . PRO F 1 139 ? -33.523 -9.549 -14.378 1.00 22.66 118 PRO F O 1
ATOM 13978 N N . SER F 1 140 ? -33.761 -7.427 -13.662 1.00 21.88 119 SER F N 1
ATOM 13979 C CA . SER F 1 140 ? -32.620 -7.420 -12.743 1.00 22.35 119 SER F CA 1
ATOM 13980 C C . SER F 1 140 ? -33.146 -8.126 -11.466 1.00 23.66 119 SER F C 1
ATOM 13981 O O . SER F 1 140 ? -34.162 -8.817 -11.536 1.00 23.50 119 SER F O 1
ATOM 13984 N N . THR F 1 141 ? -32.506 -7.936 -10.315 1.00 23.94 120 THR F N 1
ATOM 13985 C CA . THR F 1 141 ? -32.911 -8.652 -9.095 1.00 23.94 120 THR F CA 1
ATOM 13986 C C . THR F 1 141 ? -32.843 -7.704 -7.894 1.00 24.70 120 THR F C 1
ATOM 13987 O O . THR F 1 141 ? -31.936 -6.850 -7.840 1.00 23.69 120 THR F O 1
ATOM 13991 N N . SER F 1 142 ? -33.767 -7.900 -6.936 1.00 24.77 121 SER F N 1
ATOM 13992 C CA . SER F 1 142 ? -33.711 -7.259 -5.618 1.00 25.44 121 SER F CA 1
ATOM 13993 C C . SER F 1 142 ? -32.429 -7.615 -4.885 1.00 26.01 121 SER F C 1
ATOM 13994 O O . SER F 1 142 ? -31.967 -6.848 -4.047 1.00 27.11 121 SER F O 1
ATOM 13997 N N . GLU F 1 143 ? -31.837 -8.754 -5.215 1.00 25.41 122 GLU F N 1
ATOM 13998 C CA . GLU F 1 143 ? -30.581 -9.184 -4.544 1.00 26.83 122 GLU F CA 1
ATOM 13999 C C . GLU F 1 143 ? -29.340 -8.432 -5.009 1.00 26.45 122 GLU F C 1
ATOM 14000 O O . GLU F 1 143 ? -28.253 -8.623 -4.449 1.00 26.34 122 GLU F O 1
ATOM 14006 N N . VAL F 1 144 ? -29.473 -7.605 -6.057 1.00 26.89 123 VAL F N 1
ATOM 14007 C CA . VAL F 1 144 ? -28.292 -6.967 -6.655 1.00 25.68 123 VAL F CA 1
ATOM 14008 C C . VAL F 1 144 ? -27.662 -6.018 -5.634 1.00 25.24 123 VAL F C 1
ATOM 14009 O O . VAL F 1 144 ? -26.467 -5.805 -5.663 1.00 25.74 123 VAL F O 1
ATOM 14013 N N . TYR F 1 145 ? -28.453 -5.514 -4.681 1.00 24.39 124 TYR F N 1
ATOM 14014 C CA . TYR F 1 145 ? -27.892 -4.672 -3.623 1.00 24.61 124 TYR F CA 1
ATOM 14015 C C . TYR F 1 145 ? -27.027 -5.409 -2.605 1.00 24.63 124 TYR F C 1
ATOM 14016 O O . TYR F 1 145 ? -26.152 -4.803 -2.004 1.00 24.75 124 TYR F O 1
ATOM 14025 N N . GLY F 1 146 ? -27.280 -6.705 -2.416 1.00 24.76 125 GLY F N 1
ATOM 14026 C CA . GLY F 1 146 ? -26.466 -7.554 -1.543 1.00 25.64 125 GLY F CA 1
ATOM 14027 C C . GLY F 1 146 ? -26.538 -7.061 -0.106 1.00 27.05 125 GLY F C 1
ATOM 14028 O O . GLY F 1 146 ? -27.625 -6.780 0.405 1.00 26.45 125 GLY F O 1
ATOM 14029 N N . MET F 1 147 ? -25.373 -6.877 0.518 1.00 27.41 126 MET F N 1
ATOM 14030 C CA . MET F 1 147 ? -25.326 -6.452 1.914 1.00 28.66 126 MET F CA 1
ATOM 14031 C C . MET F 1 147 ? -25.311 -4.917 2.095 1.00 29.24 126 MET F C 1
ATOM 14032 O O . MET F 1 147 ? -24.765 -4.401 3.073 1.00 29.92 126 MET F O 1
ATOM 14037 N N . CYS F 1 148 ? -25.924 -4.195 1.157 1.00 29.34 127 CYS F N 1
ATOM 14038 C CA . CYS F 1 148 ? -26.060 -2.740 1.239 1.00 29.52 127 CYS F CA 1
ATOM 14039 C C . CYS F 1 148 ? -26.697 -2.325 2.573 1.00 31.06 127 CYS F C 1
ATOM 14040 O O . CYS F 1 148 ? -27.578 -3.009 3.081 1.00 31.14 127 CYS F O 1
ATOM 14043 N N . ALA F 1 149 ? -26.241 -1.208 3.137 1.00 31.93 128 ALA F N 1
ATOM 14044 C CA . ALA F 1 149 ? -26.627 -0.847 4.493 1.00 33.23 128 ALA F CA 1
ATOM 14045 C C . ALA F 1 149 ? -27.658 0.274 4.507 1.00 33.24 128 ALA F C 1
ATOM 14046 O O . ALA F 1 149 ? -28.215 0.591 5.562 1.00 33.92 128 ALA F O 1
ATOM 14048 N N . ASP F 1 150 ? -27.920 0.859 3.340 1.00 32.94 129 ASP F N 1
ATOM 14049 C CA . ASP F 1 150 ? -28.860 1.980 3.245 1.00 33.06 129 ASP F CA 1
ATOM 14050 C C . ASP F 1 150 ? -30.211 1.547 3.773 1.00 33.03 129 ASP F C 1
ATOM 14051 O O . ASP F 1 150 ? -30.665 0.416 3.516 1.00 31.32 129 ASP F O 1
ATOM 14056 N N . GLU F 1 151 ? -30.845 2.447 4.511 1.00 33.06 130 GLU F N 1
ATOM 14057 C CA . GLU F 1 151 ? -32.186 2.185 5.002 1.00 33.77 130 GLU F CA 1
ATOM 14058 C C . GLU F 1 151 ? -33.104 1.873 3.825 1.00 33.51 130 GLU F C 1
ATOM 14059 O O . GLU F 1 151 ? -34.016 1.049 3.926 1.00 33.99 130 GLU F O 1
ATOM 14061 N N . GLN F 1 152 ? -32.843 2.513 2.693 1.00 33.32 131 GLN F N 1
ATOM 14062 C CA . GLN F 1 152 ? -33.623 2.246 1.488 1.00 32.82 131 GLN F CA 1
ATOM 14063 C C . GLN F 1 152 ? -32.686 1.945 0.309 1.00 31.44 131 GLN F C 1
ATOM 14064 O O . GLN F 1 152 ? -31.733 2.706 0.065 1.00 30.49 131 GLN F O 1
ATOM 14070 N N . PHE F 1 153 ? -32.984 0.870 -0.428 1.00 29.78 132 PHE F N 1
ATOM 14071 C CA . PHE F 1 153 ? -32.178 0.469 -1.592 1.00 28.64 132 PHE F CA 1
ATOM 14072 C C . PHE F 1 153 ? -32.475 1.376 -2.769 1.00 27.63 132 PHE F C 1
ATOM 14073 O O . PHE F 1 153 ? -33.542 1.292 -3.353 1.00 27.14 132 PHE F O 1
ATOM 14081 N N . ASP F 1 154 ? -31.526 2.250 -3.106 1.00 26.88 133 ASP F N 1
ATOM 14082 C CA . ASP F 1 154 ? -31.741 3.240 -4.161 1.00 26.81 133 ASP F CA 1
ATOM 14083 C C . ASP F 1 154 ? -31.095 2.773 -5.481 1.00 26.32 133 ASP F C 1
ATOM 14084 O O . ASP F 1 154 ? -29.871 2.614 -5.544 1.00 26.28 133 ASP F O 1
ATOM 14089 N N . PRO F 1 155 ? -31.916 2.573 -6.539 1.00 26.21 134 PRO F N 1
ATOM 14090 C CA . PRO F 1 155 ? -31.428 2.047 -7.826 1.00 25.86 134 PRO F CA 1
ATOM 14091 C C . PRO F 1 155 ? -30.401 2.965 -8.491 1.00 26.09 134 PRO F C 1
ATOM 14092 O O . PRO F 1 155 ? -29.548 2.490 -9.249 1.00 25.07 134 PRO F O 1
ATOM 14096 N N . ASP F 1 156 ? -30.462 4.263 -8.168 1.00 26.30 135 ASP F N 1
ATOM 14097 C CA . ASP F 1 156 ? -29.566 5.273 -8.781 1.00 26.51 135 ASP F CA 1
ATOM 14098 C C . ASP F 1 156 ? -28.373 5.666 -7.901 1.00 25.79 135 ASP F C 1
ATOM 14099 O O . ASP F 1 156 ? -27.544 6.451 -8.314 1.00 25.35 135 ASP F O 1
ATOM 14104 N N . ALA F 1 157 ? -28.295 5.132 -6.691 1.00 25.65 136 ALA F N 1
ATOM 14105 C CA . ALA F 1 157 ? -27.359 5.658 -5.695 1.00 26.30 136 ALA F CA 1
ATOM 14106 C C . ALA F 1 157 ? -26.701 4.602 -4.791 1.00 25.93 136 ALA F C 1
ATOM 14107 O O . ALA F 1 157 ? -25.535 4.752 -4.413 1.00 26.59 136 ALA F O 1
ATOM 14109 N N . SER F 1 158 ? -27.436 3.552 -4.425 1.00 25.47 137 SER F N 1
ATOM 14110 C CA . SER F 1 158 ? -26.920 2.565 -3.433 1.00 24.95 137 SER F CA 1
ATOM 14111 C C . SER F 1 158 ? -25.754 1.768 -3.971 1.00 24.16 137 SER F C 1
ATOM 14112 O O . SER F 1 158 ? -25.747 1.371 -5.153 1.00 22.73 137 SER F O 1
ATOM 14115 N N . ALA F 1 159 ? -24.769 1.555 -3.094 1.00 24.30 138 ALA F N 1
ATOM 14116 C CA . ALA F 1 159 ? -23.636 0.679 -3.347 1.00 23.89 138 ALA F CA 1
ATOM 14117 C C . ALA F 1 159 ? -24.113 -0.771 -3.303 1.00 24.03 138 ALA F C 1
ATOM 14118 O O . ALA F 1 159 ? -25.151 -1.087 -2.686 1.00 23.97 138 ALA F O 1
ATOM 14120 N N . LEU F 1 160 ? -23.359 -1.637 -3.975 1.00 23.90 139 LEU F N 1
ATOM 14121 C CA . LEU F 1 160 ? -23.719 -3.041 -4.158 1.00 24.20 139 LEU F CA 1
ATOM 14122 C C . LEU F 1 160 ? -22.611 -3.893 -3.519 1.00 24.15 139 LEU F C 1
ATOM 14123 O O . LEU F 1 160 ? -21.464 -3.846 -3.952 1.00 25.47 139 LEU F O 1
ATOM 14128 N N . THR F 1 161 ? -22.954 -4.637 -2.467 1.00 23.66 140 THR F N 1
ATOM 14129 C CA . THR F 1 161 ? -21.974 -5.368 -1.673 1.00 23.35 140 THR F CA 1
ATOM 14130 C C . THR F 1 161 ? -22.255 -6.880 -1.590 1.00 22.71 140 THR F C 1
ATOM 14131 O O . THR F 1 161 ? -23.297 -7.310 -1.036 1.00 23.49 140 THR F O 1
ATOM 14135 N N . TYR F 1 162 ? -21.290 -7.668 -2.059 1.00 21.00 141 TYR F N 1
ATOM 14136 C CA . TYR F 1 162 ? -21.315 -9.148 -1.954 1.00 20.95 141 TYR F CA 1
ATOM 14137 C C . TYR F 1 162 ? -20.148 -9.648 -1.121 1.00 21.63 141 TYR F C 1
ATOM 14138 O O . TYR F 1 162 ? -19.246 -8.882 -0.788 1.00 21.11 141 TYR F O 1
ATOM 14147 N N . GLY F 1 163 ? -20.171 -10.946 -0.807 1.00 21.90 142 GLY F N 1
ATOM 14148 C CA . GLY F 1 163 ? -19.176 -11.569 0.042 1.00 21.42 142 GLY F CA 1
ATOM 14149 C C . GLY F 1 163 ? -17.999 -11.936 -0.828 1.00 21.65 142 GLY F C 1
ATOM 14150 O O . GLY F 1 163 ? -18.015 -11.647 -2.013 1.00 21.86 142 GLY F O 1
ATOM 14151 N N . PRO F 1 164 ? -16.976 -12.579 -0.248 1.00 21.60 143 PRO F N 1
ATOM 14152 C CA . PRO F 1 164 ? -15.775 -12.965 -1.001 1.00 21.60 143 PRO F CA 1
ATOM 14153 C C . PRO F 1 164 ? -16.077 -14.025 -2.078 1.00 21.70 143 PRO F C 1
ATOM 14154 O O . PRO F 1 164 ? -17.188 -14.548 -2.153 1.00 21.71 143 PRO F O 1
ATOM 14158 N N . ILE F 1 165 ? -15.093 -14.300 -2.927 1.00 21.68 144 ILE F N 1
ATOM 14159 C CA . ILE F 1 165 ? -15.228 -15.307 -3.950 1.00 21.13 144 ILE F CA 1
ATOM 14160 C C . ILE F 1 165 ? -15.612 -16.676 -3.342 1.00 22.06 144 ILE F C 1
ATOM 14161 O O . ILE F 1 165 ? -16.429 -17.398 -3.921 1.00 20.20 144 ILE F O 1
ATOM 14166 N N . ASN F 1 166 ? -15.028 -17.011 -2.183 1.00 22.71 145 ASN F N 1
ATOM 14167 C CA . ASN F 1 166 ? -15.320 -18.294 -1.516 1.00 25.16 145 ASN F CA 1
ATOM 14168 C C . ASN F 1 166 ? -16.743 -18.424 -0.931 1.00 25.41 145 ASN F C 1
ATOM 14169 O O . ASN F 1 166 ? -17.057 -19.418 -0.275 1.00 25.66 145 ASN F O 1
ATOM 14174 N N . LYS F 1 167 ? -17.601 -17.429 -1.177 1.00 25.01 146 LYS F N 1
ATOM 14175 C CA . LYS F 1 167 ? -19.032 -17.598 -0.926 1.00 25.72 146 LYS F CA 1
ATOM 14176 C C . LYS F 1 167 ? -19.789 -17.648 -2.259 1.00 24.85 146 LYS F C 1
ATOM 14177 O O . LYS F 1 167 ? -20.308 -16.625 -2.718 1.00 24.72 146 LYS F O 1
ATOM 14183 N N . PRO F 1 168 ? -19.863 -18.831 -2.885 1.00 24.87 147 PRO F N 1
ATOM 14184 C CA . PRO F 1 168 ? -20.359 -18.895 -4.278 1.00 24.19 147 PRO F CA 1
ATOM 14185 C C . PRO F 1 168 ? -21.818 -18.473 -4.500 1.00 23.75 147 PRO F C 1
ATOM 14186 O O . PRO F 1 168 ? -22.179 -18.194 -5.640 1.00 23.20 147 PRO F O 1
ATOM 14190 N N . ARG F 1 169 ? -22.638 -18.398 -3.448 1.00 22.52 148 ARG F N 1
ATOM 14191 C CA . ARG F 1 169 ? -24.041 -17.968 -3.621 1.00 23.12 148 ARG F CA 1
ATOM 14192 C C . ARG F 1 169 ? -24.113 -16.605 -4.297 1.00 23.06 148 ARG F C 1
ATOM 14193 O O . ARG F 1 169 ? -25.085 -16.286 -5.006 1.00 23.69 148 ARG F O 1
ATOM 14195 N N . TRP F 1 170 ? -23.070 -15.798 -4.102 1.00 22.62 149 TRP F N 1
ATOM 14196 C CA . TRP F 1 170 ? -23.050 -14.468 -4.698 1.00 22.47 149 TRP F CA 1
ATOM 14197 C C . TRP F 1 170 ? -22.891 -14.449 -6.241 1.00 21.44 149 TRP F C 1
ATOM 14198 O O . TRP F 1 170 ? -23.008 -13.389 -6.840 1.00 21.40 149 TRP F O 1
ATOM 14209 N N . ILE F 1 171 ? -22.681 -15.597 -6.881 1.00 20.83 150 ILE F N 1
ATOM 14210 C CA . ILE F 1 171 ? -22.560 -15.605 -8.342 1.00 20.17 150 ILE F CA 1
ATOM 14211 C C . ILE F 1 171 ? -23.896 -15.188 -8.994 1.00 20.77 150 ILE F C 1
ATOM 14212 O O . ILE F 1 171 ? -23.907 -14.653 -10.118 1.00 19.38 150 ILE F O 1
ATOM 14217 N N . TYR F 1 172 ? -25.009 -15.403 -8.284 1.00 20.30 151 TYR F N 1
ATOM 14218 C CA . TYR F 1 172 ? -26.305 -14.976 -8.821 1.00 20.19 151 TYR F CA 1
ATOM 14219 C C . TYR F 1 172 ? -26.328 -13.438 -8.875 1.00 19.70 151 TYR F C 1
ATOM 14220 O O . TYR F 1 172 ? -26.493 -12.855 -9.948 1.00 18.84 151 TYR F O 1
ATOM 14229 N N . ALA F 1 173 ? -26.092 -12.784 -7.731 1.00 19.77 152 ALA F N 1
ATOM 14230 C CA . ALA F 1 173 ? -26.092 -11.305 -7.684 1.00 19.70 152 ALA F CA 1
ATOM 14231 C C . ALA F 1 173 ? -25.070 -10.722 -8.619 1.00 18.59 152 ALA F C 1
ATOM 14232 O O . ALA F 1 173 ? -25.378 -9.805 -9.348 1.00 18.63 152 ALA F O 1
ATOM 14234 N N . CYS F 1 174 ? -23.871 -11.278 -8.608 1.00 19.72 153 CYS F N 1
ATOM 14235 C CA . CYS F 1 174 ? -22.806 -10.815 -9.472 1.00 19.88 153 CYS F CA 1
ATOM 14236 C C . CYS F 1 174 ? -23.106 -10.966 -10.984 1.00 19.86 153 CYS F C 1
ATOM 14237 O O . CYS F 1 174 ? -22.817 -10.071 -11.775 1.00 18.95 153 CYS F O 1
ATOM 14240 N N . SER F 1 175 ? -23.701 -12.095 -11.377 1.00 20.25 154 SER F N 1
ATOM 14241 C CA . SER F 1 175 ? -24.132 -12.310 -12.770 1.00 20.09 154 SER F CA 1
ATOM 14242 C C . SER F 1 175 ? -25.175 -11.282 -13.201 1.00 19.64 154 SER F C 1
ATOM 14243 O O . SER F 1 175 ? -25.110 -10.725 -14.290 1.00 18.97 154 SER F O 1
ATOM 14246 N N . LYS F 1 176 ? -26.155 -11.052 -12.333 1.00 19.90 155 LYS F N 1
ATOM 14247 C CA . LYS F 1 176 ? -27.242 -10.095 -12.630 1.00 20.32 155 LYS F CA 1
ATOM 14248 C C . LYS F 1 176 ? -26.700 -8.673 -12.700 1.00 19.72 155 LYS F C 1
ATOM 14249 O O . LYS F 1 176 ? -27.090 -7.907 -13.562 1.00 20.35 155 LYS F O 1
ATOM 14255 N N . GLN F 1 177 ? -25.804 -8.328 -11.780 1.00 19.11 156 GLN F N 1
ATOM 14256 C CA . GLN F 1 177 ? -25.158 -7.006 -11.801 1.00 19.41 156 GLN F CA 1
ATOM 14257 C C . GLN F 1 177 ? -24.374 -6.782 -13.113 1.00 18.32 156 GLN F C 1
ATOM 14258 O O . GLN F 1 177 ? -24.477 -5.729 -13.755 1.00 19.16 156 GLN F O 1
ATOM 14264 N N . LEU F 1 178 ? -23.576 -7.757 -13.506 1.00 18.33 157 LEU F N 1
ATOM 14265 C CA . LEU F 1 178 ? -22.783 -7.609 -14.737 1.00 17.72 157 LEU F CA 1
ATOM 14266 C C . LEU F 1 178 ? -23.706 -7.452 -15.928 1.00 17.65 157 LEU F C 1
ATOM 14267 O O . LEU F 1 178 ? -23.474 -6.590 -16.789 1.00 18.56 157 LEU F O 1
ATOM 14272 N N . MET F 1 179 ? -24.765 -8.257 -15.978 1.00 17.83 158 MET F N 1
ATOM 14273 C CA . MET F 1 179 ? -25.774 -8.106 -17.051 1.00 17.98 158 MET F CA 1
ATOM 14274 C C . MET F 1 179 ? -26.387 -6.695 -17.036 1.00 19.18 158 MET F C 1
ATOM 14275 O O . MET F 1 179 ? -26.600 -6.092 -18.087 1.00 20.09 158 MET F O 1
ATOM 14280 N N . ASP F 1 180 ? -26.682 -6.169 -15.845 1.00 19.25 159 ASP F N 1
ATOM 14281 C CA . ASP F 1 180 ? -27.171 -4.780 -15.736 1.00 20.11 159 ASP F CA 1
ATOM 14282 C C . ASP F 1 180 ? -26.207 -3.761 -16.351 1.00 19.00 159 ASP F C 1
ATOM 14283 O O . ASP F 1 180 ? -26.629 -2.799 -17.017 1.00 18.50 159 ASP F O 1
ATOM 14288 N N . ARG F 1 181 ? -24.916 -3.959 -16.106 1.00 19.11 160 ARG F N 1
ATOM 14289 C CA . ARG F 1 181 ? -23.890 -3.032 -16.598 1.00 19.71 160 ARG F CA 1
ATOM 14290 C C . ARG F 1 181 ? -23.688 -3.200 -18.100 1.00 19.97 160 ARG F C 1
ATOM 14291 O O . ARG F 1 181 ? -23.411 -2.225 -18.824 1.00 21.00 160 ARG F O 1
ATOM 14299 N N . VAL F 1 182 ? -23.816 -4.432 -18.578 1.00 19.57 161 VAL F N 1
ATOM 14300 C CA . VAL F 1 182 ? -23.674 -4.666 -20.016 1.00 19.94 161 VAL F CA 1
ATOM 14301 C C . VAL F 1 182 ? -24.848 -3.974 -20.704 1.00 19.99 161 VAL F C 1
ATOM 14302 O O . VAL F 1 182 ? -24.639 -3.243 -21.643 1.00 19.27 161 VAL F O 1
ATOM 14306 N N . ILE F 1 183 ? -26.064 -4.176 -20.187 1.00 20.19 162 ILE F N 1
ATOM 14307 C CA . ILE F 1 183 ? -27.257 -3.523 -20.734 1.00 19.94 162 ILE F CA 1
ATOM 14308 C C . ILE F 1 183 ? -27.139 -1.993 -20.668 1.00 20.76 162 ILE F C 1
ATOM 14309 O O . ILE F 1 183 ? -27.496 -1.299 -21.632 1.00 21.10 162 ILE F O 1
ATOM 14314 N N . TRP F 1 184 ? -26.666 -1.484 -19.529 1.00 19.88 163 TRP F N 1
ATOM 14315 C CA . TRP F 1 184 ? -26.347 -0.037 -19.366 1.00 20.38 163 TRP F CA 1
ATOM 14316 C C . TRP F 1 184 ? -25.355 0.455 -20.414 1.00 20.29 163 TRP F C 1
ATOM 14317 O O . TRP F 1 184 ? -25.553 1.512 -20.997 1.00 21.49 163 TRP F O 1
ATOM 14328 N N . GLY F 1 185 ? -24.281 -0.302 -20.631 1.00 20.41 164 GLY F N 1
ATOM 14329 C CA . GLY F 1 185 ? -23.311 -0.016 -21.694 1.00 19.83 164 GLY F CA 1
ATOM 14330 C C . GLY F 1 185 ? -23.928 0.119 -23.079 1.00 20.49 164 GLY F C 1
ATOM 14331 O O . GLY F 1 185 ? -23.570 1.031 -23.837 1.00 21.65 164 GLY F O 1
ATOM 14332 N N . TYR F 1 186 ? -24.833 -0.796 -23.427 1.00 19.33 165 TYR F N 1
ATOM 14333 C CA . TYR F 1 186 ? -25.578 -0.706 -24.682 1.00 18.58 165 TYR F CA 1
ATOM 14334 C C . TYR F 1 186 ? -26.536 0.484 -24.692 1.00 19.63 165 TYR F C 1
ATOM 14335 O O . TYR F 1 186 ? -26.797 1.082 -25.759 1.00 19.02 165 TYR F O 1
ATOM 14344 N N . GLY F 1 187 ? -27.108 0.777 -23.525 1.00 19.24 166 GLY F N 1
ATOM 14345 C CA . GLY F 1 187 ? -27.895 1.999 -23.361 1.00 21.10 166 GLY F CA 1
ATOM 14346 C C . GLY F 1 187 ? -27.082 3.254 -23.724 1.00 22.63 166 GLY F C 1
ATOM 14347 O O . GLY F 1 187 ? -27.627 4.194 -24.325 1.00 23.60 166 GLY F O 1
ATOM 14348 N N . MET F 1 188 ? -25.796 3.274 -23.368 1.00 22.30 167 MET F N 1
ATOM 14349 C CA . MET F 1 188 ? -24.936 4.413 -23.682 1.00 24.18 167 MET F CA 1
ATOM 14350 C C . MET F 1 188 ? -24.738 4.558 -25.196 1.00 25.35 167 MET F C 1
ATOM 14351 O O . MET F 1 188 ? -24.336 5.608 -25.676 1.00 25.29 167 MET F O 1
ATOM 14356 N N . GLU F 1 189 ? -25.031 3.494 -25.944 1.00 25.44 168 GLU F N 1
ATOM 14357 C CA . GLU F 1 189 ? -24.839 3.522 -27.371 1.00 26.06 168 GLU F CA 1
ATOM 14358 C C . GLU F 1 189 ? -26.170 3.589 -28.082 1.00 26.32 168 GLU F C 1
ATOM 14359 O O . GLU F 1 189 ? -26.195 3.479 -29.294 1.00 26.56 168 GLU F O 1
ATOM 14365 N N . GLY F 1 190 ? -27.267 3.746 -27.340 1.00 26.04 169 GLY F N 1
ATOM 14366 C CA . GLY F 1 190 ? -28.581 3.891 -27.972 1.00 26.41 169 GLY F CA 1
ATOM 14367 C C . GLY F 1 190 ? -29.660 2.860 -27.659 1.00 26.07 169 GLY F C 1
ATOM 14368 O O . GLY F 1 190 ? -30.785 2.971 -28.158 1.00 26.59 169 GLY F O 1
ATOM 14369 N N . LEU F 1 191 ? -29.351 1.831 -26.871 1.00 25.11 170 LEU F N 1
ATOM 14370 C CA . LEU F 1 191 ? -30.379 0.814 -26.575 1.00 23.60 170 LEU F CA 1
ATOM 14371 C C . LEU F 1 191 ? -31.504 1.428 -25.751 1.00 23.32 170 LEU F C 1
ATOM 14372 O O . LEU F 1 191 ? -31.249 2.076 -24.752 1.00 22.60 170 LEU F O 1
ATOM 14377 N N . ASN F 1 192 ? -32.741 1.185 -26.161 1.00 22.35 171 ASN F N 1
ATOM 14378 C CA . ASN F 1 192 ? -33.872 1.523 -25.350 1.00 22.45 171 ASN F CA 1
ATOM 14379 C C . ASN F 1 192 ? -34.112 0.373 -24.359 1.00 23.32 171 ASN F C 1
ATOM 14380 O O . ASN F 1 192 ? -34.565 -0.701 -24.749 1.00 22.65 171 ASN F O 1
ATOM 14385 N N . PHE F 1 193 ? -33.776 0.582 -23.084 1.00 22.86 172 PHE F N 1
ATOM 14386 C CA . PHE F 1 193 ? -33.946 -0.453 -22.085 1.00 22.66 172 PHE F CA 1
ATOM 14387 C C . PHE F 1 193 ? -34.595 0.120 -20.819 1.00 22.90 172 PHE F C 1
ATOM 14388 O O . PHE F 1 193 ? -34.487 1.341 -20.539 1.00 23.17 172 PHE F O 1
ATOM 14396 N N . THR F 1 194 ? -35.238 -0.769 -20.063 1.00 21.36 173 THR F N 1
ATOM 14397 C CA . THR F 1 194 ? -35.651 -0.505 -18.694 1.00 21.35 173 THR F CA 1
ATOM 14398 C C . THR F 1 194 ? -35.270 -1.739 -17.883 1.00 21.08 173 THR F C 1
ATOM 14399 O O . THR F 1 194 ? -35.628 -2.854 -18.242 1.00 21.77 173 THR F O 1
ATOM 14403 N N . LEU F 1 195 ? -34.570 -1.519 -16.777 1.00 21.46 174 LEU F N 1
ATOM 14404 C CA . LEU F 1 195 ? -34.323 -2.559 -15.777 1.00 20.68 174 LEU F CA 1
ATOM 14405 C C . LEU F 1 195 ? -35.376 -2.506 -14.686 1.00 21.01 174 LEU F C 1
ATOM 14406 O O . LEU F 1 195 ? -35.734 -1.440 -14.202 1.00 20.50 174 LEU F O 1
ATOM 14411 N N . PHE F 1 196 ? -35.869 -3.671 -14.281 1.00 21.70 175 PHE F N 1
ATOM 14412 C CA . PHE F 1 196 ? -36.762 -3.720 -13.131 1.00 22.70 175 PHE F CA 1
ATOM 14413 C C . PHE F 1 196 ? -36.287 -4.772 -12.144 1.00 23.48 175 PHE F C 1
ATOM 14414 O O . PHE F 1 196 ? -35.699 -5.811 -12.546 1.00 23.45 175 PHE F O 1
ATOM 14422 N N . ARG F 1 197 ? -36.519 -4.480 -10.856 1.00 23.19 176 ARG F N 1
ATOM 14423 C CA . ARG F 1 197 ? -36.126 -5.349 -9.746 1.00 22.84 176 ARG F CA 1
ATOM 14424 C C . ARG F 1 197 ? -37.343 -5.677 -8.867 1.00 23.29 176 ARG F C 1
ATOM 14425 O O . ARG F 1 197 ? -37.732 -4.877 -8.036 1.00 23.16 176 ARG F O 1
ATOM 14433 N N . PRO F 1 198 ? -37.942 -6.868 -9.053 1.00 23.47 177 PRO F N 1
ATOM 14434 C CA . PRO F 1 198 ? -39.084 -7.251 -8.214 1.00 23.81 177 PRO F CA 1
ATOM 14435 C C . PRO F 1 198 ? -38.647 -7.635 -6.812 1.00 24.07 177 PRO F C 1
ATOM 14436 O O . PRO F 1 198 ? -37.668 -8.369 -6.641 1.00 23.57 177 PRO F O 1
ATOM 14440 N N . PHE F 1 199 ? -39.354 -7.094 -5.821 1.00 24.14 178 PHE F N 1
ATOM 14441 C CA . PHE F 1 199 ? -39.128 -7.451 -4.428 1.00 24.54 178 PHE F CA 1
ATOM 14442 C C . PHE F 1 199 ? -40.266 -8.357 -3.985 1.00 25.12 178 PHE F C 1
ATOM 14443 O O . PHE F 1 199 ? -41.409 -7.895 -3.764 1.00 24.45 178 PHE F O 1
ATOM 14451 N N . ASN F 1 200 ? -39.951 -9.653 -3.901 1.00 25.28 179 ASN F N 1
ATOM 14452 C CA . ASN F 1 200 ? -40.842 -10.659 -3.313 1.00 26.14 179 ASN F CA 1
ATOM 14453 C C . ASN F 1 200 ? -42.295 -10.546 -3.752 1.00 26.20 179 ASN F C 1
ATOM 14454 O O . ASN F 1 200 ? -43.185 -10.397 -2.912 1.00 25.52 179 ASN F O 1
ATOM 14459 N N . TRP F 1 201 ? -42.525 -10.605 -5.062 1.00 25.04 180 TRP F N 1
ATOM 14460 C CA . TRP F 1 201 ? -43.876 -10.634 -5.586 1.00 25.51 180 TRP F CA 1
ATOM 14461 C C . TRP F 1 201 ? -44.554 -11.921 -5.164 1.00 26.51 180 TRP F C 1
ATOM 14462 O O . TRP F 1 201 ? -43.973 -12.992 -5.225 1.00 25.81 180 TRP F O 1
ATOM 14473 N N . ILE F 1 202 ? -45.798 -11.805 -4.735 1.00 27.48 181 ILE F N 1
ATOM 14474 C CA . ILE F 1 202 ? -46.562 -12.975 -4.295 1.00 28.11 181 ILE F CA 1
ATOM 14475 C C . ILE F 1 202 ? -47.974 -12.8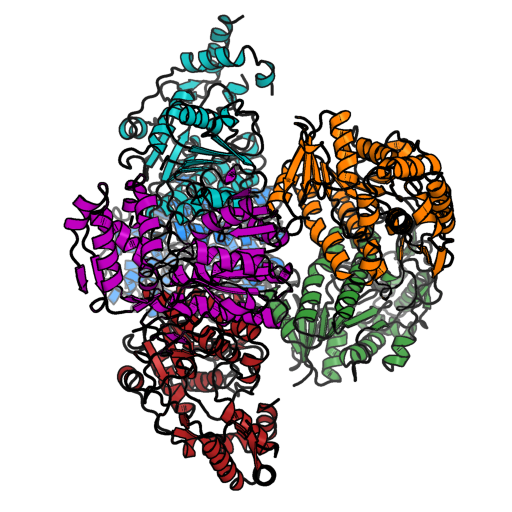20 -4.821 1.00 28.64 181 ILE F C 1
ATOM 14476 O O . ILE F 1 202 ? -48.421 -11.697 -5.092 1.00 27.95 181 ILE F O 1
ATOM 14481 N N . GLY F 1 203 ? -48.661 -13.945 -4.989 1.00 30.03 182 GLY F N 1
ATOM 14482 C CA . GLY F 1 203 ? -50.015 -13.938 -5.536 1.00 31.41 182 GLY F CA 1
ATOM 14483 C C . GLY F 1 203 ? -50.442 -15.331 -5.941 1.00 33.16 182 GLY F C 1
ATOM 14484 O O . GLY F 1 203 ? -49.720 -16.285 -5.706 1.00 31.78 182 GLY F O 1
ATOM 14485 N N . PRO F 1 204 ? -51.646 -15.457 -6.522 1.00 35.58 183 PRO F N 1
ATOM 14486 C CA . PRO F 1 204 ? -52.082 -16.714 -7.123 1.00 37.92 183 PRO F CA 1
ATOM 14487 C C . PRO F 1 204 ? -51.079 -17.222 -8.176 1.00 39.37 183 PRO F C 1
ATOM 14488 O O . PRO F 1 204 ? -50.342 -16.427 -8.771 1.00 38.36 183 PRO F O 1
ATOM 14492 N N . GLY F 1 205 ? -51.050 -18.538 -8.382 1.00 41.56 184 GLY F N 1
ATOM 14493 C CA . GLY F 1 205 ? -50.172 -19.150 -9.372 1.00 43.57 184 GLY F CA 1
ATOM 14494 C C . GLY F 1 205 ? -48.690 -19.090 -9.052 1.00 44.82 184 GLY F C 1
ATOM 14495 O O . GLY F 1 205 ? -47.857 -18.924 -9.954 1.00 43.84 184 GLY F O 1
ATOM 14496 N N . LEU F 1 206 ? -48.350 -19.241 -7.772 1.00 46.94 185 LEU F N 1
ATOM 14497 C CA . LEU F 1 206 ? -46.944 -19.238 -7.335 1.00 48.56 185 LEU F CA 1
ATOM 14498 C C . LEU F 1 206 ? -46.044 -20.162 -8.156 1.00 49.90 185 LEU F C 1
ATOM 14499 O O . LEU F 1 206 ? -46.478 -21.227 -8.578 1.00 50.20 185 LEU F O 1
ATOM 14504 N N . ASP F 1 207 ? -44.794 -19.742 -8.378 1.00 51.63 186 ASP F N 1
ATOM 14505 C CA . ASP F 1 207 ? -43.808 -20.532 -9.135 1.00 53.69 186 ASP F CA 1
ATOM 14506 C C . ASP F 1 207 ? -43.316 -21.739 -8.342 1.00 55.63 186 ASP F C 1
ATOM 14507 O O . ASP F 1 207 ? -43.155 -21.656 -7.124 1.00 55.77 186 ASP F O 1
ATOM 14512 N N . SER F 1 208 ? -43.129 -22.867 -9.037 1.00 58.01 187 SER F N 1
ATOM 14513 C CA . SER F 1 208 ? -42.581 -24.085 -8.427 1.00 60.52 187 SER F CA 1
ATOM 14514 C C . SER F 1 208 ? -41.118 -23.832 -8.044 1.00 61.58 187 SER F C 1
ATOM 14515 O O . SER F 1 208 ? -40.375 -23.195 -8.817 1.00 61.52 187 SER F O 1
ATOM 14517 N N . ILE F 1 209 ? -40.729 -24.311 -6.853 1.00 63.13 188 ILE F N 1
ATOM 14518 C CA . ILE F 1 209 ? -39.370 -24.132 -6.289 1.00 64.01 188 ILE F CA 1
ATOM 14519 C C . ILE F 1 209 ? -38.207 -24.210 -7.313 1.00 64.37 188 ILE F C 1
ATOM 14520 O O . ILE F 1 209 ? -37.281 -23.390 -7.270 1.00 64.18 188 ILE F O 1
ATOM 14522 N N . TYR F 1 210 ? -38.272 -25.181 -8.229 1.00 65.24 189 TYR F N 1
ATOM 14523 C CA . TYR F 1 210 ? -37.198 -25.419 -9.205 1.00 65.36 189 TYR F CA 1
ATOM 14524 C C . TYR F 1 210 ? -37.433 -24.814 -10.614 1.00 65.04 189 TYR F C 1
ATOM 14525 O O . TYR F 1 210 ? -36.707 -25.135 -11.560 1.00 65.01 189 TYR F O 1
ATOM 14527 N N . THR F 1 211 ? -38.427 -23.939 -10.761 1.00 65.03 190 THR F N 1
ATOM 14528 C CA . THR F 1 211 ? -38.704 -23.327 -12.080 1.00 64.70 190 THR F CA 1
ATOM 14529 C C . THR F 1 211 ? -37.679 -22.234 -12.511 1.00 64.12 190 THR F C 1
ATOM 14530 O O . THR F 1 211 ? -37.398 -21.300 -11.739 1.00 63.36 190 THR F O 1
ATOM 14534 N N . PRO F 1 212 ? -37.104 -22.370 -13.744 1.00 63.85 191 PRO F N 1
ATOM 14535 C CA . PRO F 1 212 ? -36.124 -21.415 -14.334 1.00 63.00 191 PRO F CA 1
ATOM 14536 C C . PRO F 1 212 ? -36.727 -20.073 -14.796 1.00 62.22 191 PRO F C 1
ATOM 14537 O O . PRO F 1 212 ? -36.588 -19.692 -15.968 1.00 61.52 191 PRO F O 1
ATOM 14541 N N . LYS F 1 213 ? -37.384 -19.366 -13.872 1.00 61.70 192 LYS F N 1
ATOM 14542 C CA . LYS F 1 213 ? -37.909 -18.028 -14.145 1.00 60.87 192 LYS F CA 1
ATOM 14543 C C . LYS F 1 213 ? -37.804 -17.109 -12.933 1.00 60.80 192 LYS F C 1
ATOM 14544 O O . LYS F 1 213 ? -37.934 -17.541 -11.771 1.00 60.96 192 LYS F O 1
ATOM 14550 N N . GLU F 1 214 ? -37.550 -15.835 -13.227 1.00 60.20 193 GLU F N 1
ATOM 14551 C CA . GLU F 1 214 ? -37.758 -14.765 -12.257 1.00 59.57 193 GLU F CA 1
ATOM 14552 C C . GLU F 1 214 ? -39.273 -14.744 -11.981 1.00 59.74 193 GLU F C 1
ATOM 14553 O O . GLU F 1 214 ? -40.091 -14.688 -12.920 1.00 59.35 193 GLU F O 1
ATOM 14559 N N . GLY F 1 215 ? -39.631 -14.857 -10.701 1.00 59.40 194 GLY F N 1
ATOM 14560 C CA . GLY F 1 215 ? -41.013 -15.081 -10.321 1.00 59.19 194 GLY F CA 1
ATOM 14561 C C . GLY F 1 215 ? -41.397 -14.679 -8.912 1.00 58.98 194 GLY F C 1
ATOM 14562 O O . GLY F 1 215 ? -41.316 -13.504 -8.537 1.00 58.44 194 GLY F O 1
ATOM 14563 N N . SER F 1 216 ? -41.823 -15.675 -8.144 1.00 58.85 195 SER F N 1
ATOM 14564 C CA . SER F 1 216 ? -42.465 -15.444 -6.866 1.00 59.34 195 SER F CA 1
ATOM 14565 C C . SER F 1 216 ? -41.555 -15.782 -5.684 1.00 59.33 195 SER F C 1
ATOM 14566 O O . SER F 1 216 ? -40.530 -16.451 -5.840 1.00 58.95 195 SER F O 1
ATOM 14569 N N . SER F 1 217 ? -41.940 -15.285 -4.510 1.00 59.45 196 SER F N 1
ATOM 14570 C CA . SER F 1 217 ? -41.199 -15.476 -3.270 1.00 59.32 196 SER F CA 1
ATOM 14571 C C . SER F 1 217 ? -41.294 -16.945 -2.853 1.00 59.77 196 SER F C 1
ATOM 14572 O O . SER F 1 217 ? -42.390 -17.469 -2.702 1.00 60.16 196 SER F O 1
ATOM 14575 N N . ARG F 1 218 ? -40.147 -17.601 -2.685 1.00 60.22 197 ARG F N 1
ATOM 14576 C CA . ARG F 1 218 ? -40.094 -19.020 -2.280 1.00 60.79 197 ARG F CA 1
ATOM 14577 C C . ARG F 1 218 ? -40.738 -19.275 -0.908 1.00 61.58 197 ARG F C 1
ATOM 14578 O O . ARG F 1 218 ? -41.640 -20.125 -0.781 1.00 62.08 197 ARG F O 1
ATOM 14580 N N . VAL F 1 219 ? -40.288 -18.512 0.100 1.00 61.44 198 VAL F N 1
ATOM 14581 C CA . VAL F 1 219 ? -40.741 -18.661 1.485 1.00 61.65 198 VAL F CA 1
ATOM 14582 C C . VAL F 1 219 ? -42.263 -18.723 1.639 1.00 61.98 198 VAL F C 1
ATOM 14583 O O . VAL F 1 219 ? -42.776 -19.520 2.433 1.00 62.73 198 VAL F O 1
ATOM 14585 N N . VAL F 1 220 ? -42.992 -17.899 0.890 1.00 61.30 199 VAL F N 1
ATOM 14586 C CA . VAL F 1 220 ? -44.450 -17.871 1.027 1.00 61.39 199 VAL F CA 1
ATOM 14587 C C . VAL F 1 220 ? -45.119 -19.166 0.554 1.00 62.21 199 VAL F C 1
ATOM 14588 O O . VAL F 1 220 ? -46.098 -19.613 1.161 1.00 62.90 199 VAL F O 1
ATOM 14592 N N . THR F 1 221 ? -44.596 -19.762 -0.519 1.00 62.32 200 THR F N 1
ATOM 14593 C CA . THR F 1 221 ? -45.101 -21.060 -0.991 1.00 63.14 200 THR F CA 1
ATOM 14594 C C . THR F 1 221 ? -44.940 -22.126 0.112 1.00 63.82 200 THR F C 1
ATOM 14595 O O . THR F 1 221 ? -45.940 -22.696 0.598 1.00 64.41 200 THR F O 1
ATOM 14597 N N . GLN F 1 222 ? -43.689 -22.338 0.537 1.00 63.77 201 GLN F N 1
ATOM 14598 C CA . GLN F 1 222 ? -43.353 -23.285 1.604 1.00 64.18 201 GLN F CA 1
ATOM 14599 C C . GLN F 1 222 ? -44.401 -23.279 2.720 1.00 65.01 201 GLN F C 1
ATOM 14600 O O . GLN F 1 222 ? -44.954 -24.327 3.057 1.00 65.98 201 GLN F O 1
ATOM 14602 N N . PHE F 1 223 ? -44.695 -22.100 3.263 1.00 64.72 202 PHE F N 1
ATOM 14603 C CA . PHE F 1 223 ? -45.712 -21.964 4.307 1.00 65.26 202 PHE F CA 1
ATOM 14604 C C . PHE F 1 223 ? -47.122 -22.163 3.754 1.00 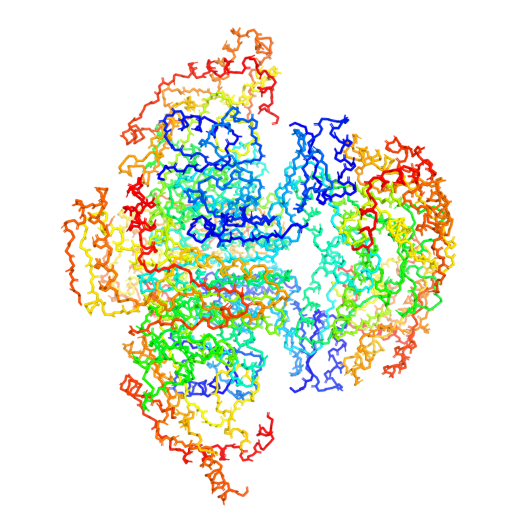65.37 202 PHE F C 1
ATOM 14605 O O . PHE F 1 223 ? -47.964 -22.788 4.398 1.00 65.90 202 PHE F O 1
ATOM 14607 N N . GLY F 1 239 ? -36.821 -16.197 13.470 1.00 42.57 218 GLY F N 1
ATOM 14608 C CA . GLY F 1 239 ? -37.596 -15.901 12.271 1.00 42.25 218 GLY F CA 1
ATOM 14609 C C . GLY F 1 239 ? -37.857 -14.415 12.096 1.00 41.88 218 GLY F C 1
ATOM 14610 O O . GLY F 1 239 ? -38.945 -14.004 11.679 1.00 41.88 218 GLY F O 1
ATOM 14611 N N . SER F 1 240 ? -36.838 -13.620 12.402 1.00 41.92 219 SER F N 1
ATOM 14612 C CA . SER F 1 240 ? -36.956 -12.169 12.481 1.00 41.66 219 SER F CA 1
ATOM 14613 C C . SER F 1 240 ? -36.322 -11.421 11.293 1.00 40.15 219 SER F C 1
ATOM 14614 O O . SER F 1 240 ? -36.229 -10.186 11.315 1.00 39.81 219 SER F O 1
ATOM 14617 N N . GLN F 1 241 ? -35.888 -12.154 10.261 1.00 38.91 220 GLN F N 1
ATOM 14618 C CA . GLN F 1 241 ? -35.445 -11.528 9.006 1.00 37.16 220 GLN F CA 1
ATOM 14619 C C . GLN F 1 241 ? -36.647 -10.984 8.207 1.00 36.28 220 GLN F C 1
ATOM 14620 O O . GLN F 1 241 ? -37.647 -11.679 7.962 1.00 35.70 220 GLN F O 1
ATOM 14622 N N . LYS F 1 242 ? -36.560 -9.711 7.847 1.00 35.92 221 LYS F N 1
ATOM 14623 C CA . LYS F 1 242 ? -37.656 -9.032 7.140 1.00 35.50 221 LYS F CA 1
ATOM 14624 C C . LYS F 1 242 ? -37.385 -8.942 5.663 1.00 35.29 221 LYS F C 1
ATOM 14625 O O . LYS F 1 242 ? -36.234 -8.936 5.227 1.00 35.36 221 LYS F O 1
ATOM 14631 N N . ARG F 1 243 ? -38.464 -8.853 4.899 1.00 35.36 222 ARG F N 1
ATOM 14632 C CA . ARG F 1 243 ? -38.365 -8.581 3.480 1.00 34.90 222 ARG F CA 1
ATOM 14633 C C . ARG F 1 243 ? -39.671 -7.918 3.048 1.00 33.35 222 ARG F C 1
ATOM 14634 O O . ARG F 1 243 ? -40.694 -8.044 3.749 1.00 33.05 222 ARG F O 1
ATOM 14642 N N . ALA F 1 244 ? -39.628 -7.196 1.932 1.00 31.11 223 ALA F N 1
ATOM 14643 C CA . ALA F 1 244 ? -40.776 -6.385 1.502 1.00 30.78 223 ALA F CA 1
ATOM 14644 C C . ALA F 1 244 ? -41.587 -7.168 0.498 1.00 30.55 223 ALA F C 1
ATOM 14645 O O . ALA F 1 244 ? -41.126 -7.395 -0.636 1.00 31.24 223 ALA F O 1
ATOM 14647 N N . PHE F 1 245 ? -42.769 -7.601 0.924 1.00 29.79 224 PHE F N 1
ATOM 14648 C CA . PHE F 1 245 ? -43.644 -8.422 0.105 1.00 28.88 224 PHE F CA 1
ATOM 14649 C C . PHE F 1 245 ? -44.551 -7.559 -0.743 1.00 28.58 224 PHE F C 1
ATOM 14650 O O . PHE F 1 245 ? -45.118 -6.562 -0.260 1.00 27.87 224 PHE F O 1
ATOM 14658 N N . THR F 1 246 ? -44.694 -7.964 -2.004 1.00 26.45 225 THR F N 1
ATOM 14659 C CA . THR F 1 246 ? -45.382 -7.167 -2.982 1.00 26.63 225 THR F CA 1
ATOM 14660 C C . THR F 1 246 ? -46.450 -8.019 -3.685 1.00 26.63 225 THR F C 1
ATOM 14661 O O . THR F 1 246 ? -46.142 -8.996 -4.363 1.00 26.75 225 THR F O 1
ATOM 14665 N N . TYR F 1 247 ? -47.703 -7.636 -3.538 1.00 26.79 226 TYR F N 1
ATOM 14666 C CA . TYR F 1 247 ? -48.752 -8.326 -4.272 1.00 27.52 226 TYR F CA 1
ATOM 14667 C C . TYR F 1 247 ? -48.583 -8.224 -5.805 1.00 27.12 226 TYR F C 1
ATOM 14668 O O . TYR F 1 247 ? -48.237 -7.175 -6.333 1.00 26.20 226 TYR F O 1
ATOM 14677 N N . VAL F 1 248 ? -48.826 -9.331 -6.496 1.00 27.86 227 VAL F N 1
ATOM 14678 C CA . VAL F 1 248 ? -48.473 -9.433 -7.913 1.00 28.30 227 VAL F CA 1
ATOM 14679 C C . VAL F 1 248 ? -49.143 -8.348 -8.752 1.00 29.43 227 VAL F C 1
ATOM 14680 O O . VAL F 1 248 ? -48.483 -7.772 -9.641 1.00 29.62 227 VAL F O 1
ATOM 14684 N N . ASP F 1 249 ? -50.419 -8.046 -8.454 1.00 30.26 228 ASP F N 1
ATOM 14685 C CA . ASP F 1 249 ? -51.178 -7.019 -9.200 1.00 31.15 228 ASP F CA 1
ATOM 14686 C C . ASP F 1 249 ? -50.492 -5.657 -9.166 1.00 31.36 228 ASP F C 1
ATOM 14687 O O . ASP F 1 249 ? -50.484 -4.962 -10.186 1.00 31.95 228 ASP F O 1
ATOM 14692 N N . ASP F 1 250 ? -49.894 -5.291 -8.021 1.00 30.71 229 ASP F N 1
ATOM 14693 C CA . ASP F 1 250 ? -49.063 -4.068 -7.959 1.00 29.92 229 ASP F CA 1
ATOM 14694 C C . ASP F 1 250 ? -47.817 -4.151 -8.845 1.00 28.72 229 ASP F C 1
ATOM 14695 O O . ASP F 1 250 ? -47.470 -3.185 -9.537 1.00 28.52 229 ASP F O 1
ATOM 14700 N N . GLY F 1 251 ? -47.136 -5.294 -8.787 1.00 27.53 230 GLY F N 1
ATOM 14701 C CA . GLY F 1 251 ? -45.970 -5.547 -9.618 1.00 26.87 230 GLY F CA 1
ATOM 14702 C C . GLY F 1 251 ? -46.288 -5.443 -11.103 1.00 26.39 230 GLY F C 1
ATOM 14703 O O . GLY F 1 251 ? -45.614 -4.723 -11.848 1.00 26.71 230 GLY F O 1
ATOM 14704 N N . ILE F 1 252 ? -47.326 -6.162 -11.524 1.00 26.40 231 ILE F N 1
ATOM 14705 C CA . ILE F 1 252 ? -47.786 -6.127 -12.914 1.00 25.95 231 ILE F CA 1
ATOM 14706 C C . ILE F 1 252 ? -48.173 -4.706 -13.348 1.00 26.40 231 ILE F C 1
ATOM 14707 O O . ILE F 1 252 ? -47.853 -4.299 -14.462 1.00 26.70 231 ILE F O 1
ATOM 14712 N N . SER F 1 253 ? -48.874 -3.957 -12.495 1.00 27.24 232 SER F N 1
ATOM 14713 C CA . SER F 1 253 ? -49.238 -2.561 -12.840 1.00 27.96 232 SER F CA 1
ATOM 14714 C C . SER F 1 253 ? -48.059 -1.680 -13.218 1.00 28.05 232 SER F C 1
ATOM 14715 O O . SER F 1 253 ? -48.131 -0.925 -14.200 1.00 28.11 232 SER F O 1
ATOM 14718 N N . ALA F 1 254 ? -46.976 -1.758 -12.440 1.00 27.71 233 ALA F N 1
ATOM 14719 C CA . ALA F 1 254 ? -45.767 -1.025 -12.770 1.00 27.24 233 ALA F CA 1
ATOM 14720 C C . ALA F 1 254 ? -45.200 -1.486 -14.108 1.00 26.99 233 ALA F C 1
ATOM 14721 O O . ALA F 1 254 ? -44.782 -0.662 -14.928 1.00 27.26 233 ALA F O 1
ATOM 14723 N N . LEU F 1 255 ? -45.221 -2.798 -14.350 1.00 26.43 234 LEU F N 1
ATOM 14724 C CA . LEU F 1 255 ? -44.708 -3.359 -15.615 1.00 25.16 234 LEU F CA 1
ATOM 14725 C C . LEU F 1 255 ? -45.435 -2.818 -16.841 1.00 25.63 234 LEU F C 1
ATOM 14726 O O . LEU F 1 255 ? -44.802 -2.472 -17.838 1.00 24.80 234 LEU F O 1
ATOM 14731 N N . MET F 1 256 ? -46.769 -2.773 -16.741 1.00 25.32 235 MET F N 1
ATOM 14732 C CA . MET F 1 256 ? -47.646 -2.228 -17.774 1.00 25.98 235 MET F CA 1
ATOM 14733 C C . MET F 1 256 ? -47.247 -0.804 -18.139 1.00 26.37 235 MET F C 1
ATOM 14734 O O . MET F 1 256 ? -47.190 -0.455 -19.314 1.00 26.09 235 MET F O 1
ATOM 14739 N N . LYS F 1 257 ? -46.934 -0.006 -17.125 1.00 26.79 236 LYS F N 1
ATOM 14740 C CA . LYS F 1 257 ? -46.570 1.398 -17.325 1.00 27.38 236 LYS F CA 1
ATOM 14741 C C . LYS F 1 257 ? -45.203 1.481 -18.012 1.00 27.97 236 LYS F C 1
ATOM 14742 O O . LYS F 1 257 ? -44.967 2.349 -18.868 1.00 29.02 236 LYS F O 1
ATOM 14748 N N . ILE F 1 258 ? -44.314 0.567 -17.644 1.00 26.98 237 ILE F N 1
ATOM 14749 C CA . ILE F 1 258 ? -43.005 0.453 -18.295 1.00 26.60 237 ILE F CA 1
ATOM 14750 C C . ILE F 1 258 ? -43.153 0.076 -19.784 1.00 26.96 237 ILE F C 1
ATOM 14751 O O . ILE F 1 258 ? -42.515 0.677 -20.661 1.00 27.70 237 ILE F O 1
ATOM 14756 N N . ILE F 1 259 ? -44.004 -0.907 -20.065 1.00 26.66 238 ILE F N 1
ATOM 14757 C CA . ILE F 1 259 ? -44.234 -1.322 -21.433 1.00 26.24 238 ILE F CA 1
ATOM 14758 C C . ILE F 1 259 ? -44.903 -0.217 -22.247 1.00 27.95 238 ILE F C 1
ATOM 14759 O O . ILE F 1 259 ? -44.501 0.055 -23.402 1.00 28.34 238 ILE F O 1
ATOM 14764 N N . GLU F 1 260 ? -45.917 0.413 -21.661 1.00 28.94 239 GLU F N 1
ATOM 14765 C CA . GLU F 1 260 ? -46.565 1.566 -22.304 1.00 30.08 239 GLU F CA 1
ATOM 14766 C C . GLU F 1 260 ? -45.578 2.724 -22.549 1.00 29.41 239 GLU F C 1
ATOM 14767 O O . GLU F 1 260 ? -45.682 3.409 -23.556 1.00 29.86 239 GLU F O 1
ATOM 14773 N N . ASN F 1 261 ? -44.652 2.940 -21.609 1.00 29.24 240 ASN F N 1
ATOM 14774 C CA . ASN F 1 261 ? -43.568 3.936 -21.717 1.00 29.08 240 ASN F CA 1
ATOM 14775 C C . ASN F 1 261 ? -44.004 5.305 -22.266 1.00 30.70 240 ASN F C 1
ATOM 14776 O O . ASN F 1 261 ? -43.392 5.839 -23.200 1.00 30.28 240 ASN F O 1
ATOM 14781 N N . SER F 1 262 ? -45.083 5.835 -21.688 1.00 31.61 241 SER F N 1
ATOM 14782 C CA . SER F 1 262 ? -45.631 7.141 -22.046 1.00 33.66 241 SER F CA 1
ATOM 14783 C C . SER F 1 262 ? -44.550 8.240 -22.006 1.00 33.61 241 SER F C 1
ATOM 14784 O O . SER F 1 262 ? -43.921 8.475 -20.972 1.00 32.80 241 SER F O 1
ATOM 14787 N N . ASN F 1 263 ? -44.317 8.870 -23.160 1.00 34.32 242 ASN F N 1
ATOM 14788 C CA . ASN F 1 263 ? -43.321 9.936 -23.315 1.00 35.28 242 ASN F CA 1
ATOM 14789 C C . ASN F 1 263 ? -41.867 9.463 -23.191 1.00 34.35 242 ASN F C 1
ATOM 14790 O O . ASN F 1 263 ? -40.991 10.274 -22.925 1.00 34.85 242 ASN F O 1
ATOM 14795 N N . GLY F 1 264 ? -41.610 8.159 -23.351 1.00 33.34 243 GLY F N 1
ATOM 14796 C CA . GLY F 1 264 ? -40.262 7.622 -23.190 1.00 32.09 243 GLY F CA 1
ATOM 14797 C C . GLY F 1 264 ? -39.677 7.765 -21.777 1.00 31.57 243 GLY F C 1
ATOM 14798 O O . GLY F 1 264 ? -38.457 7.675 -21.595 1.00 30.74 243 GLY F O 1
ATOM 14799 N N . VAL F 1 265 ? -40.541 7.951 -20.774 1.00 30.85 244 VAL F N 1
ATOM 14800 C CA . VAL F 1 265 ? -40.092 8.181 -19.394 1.00 29.95 244 VAL F CA 1
ATOM 14801 C C . VAL F 1 265 ? -39.320 6.991 -18.771 1.00 29.27 244 VAL F C 1
ATOM 14802 O O . VAL F 1 265 ? -38.427 7.201 -17.944 1.00 28.92 244 VAL F O 1
ATOM 14806 N N . ALA F 1 266 ? -39.648 5.762 -19.170 1.00 27.90 245 ALA F N 1
ATOM 14807 C CA . ALA F 1 266 ? -38.953 4.592 -18.622 1.00 26.79 245 ALA F CA 1
ATOM 14808 C C . ALA F 1 266 ? -37.639 4.240 -19.327 1.00 26.12 245 ALA F C 1
ATOM 14809 O O . ALA F 1 266 ? -36.887 3.393 -18.843 1.00 25.07 245 ALA F O 1
ATOM 14811 N N . THR F 1 267 ? -37.368 4.881 -20.461 1.00 26.62 246 THR F N 1
ATOM 14812 C CA . THR F 1 267 ? -36.155 4.605 -21.248 1.00 26.17 246 THR F CA 1
ATOM 14813 C C . THR F 1 267 ? -34.904 4.973 -20.462 1.00 26.24 246 THR F C 1
ATOM 14814 O O . THR F 1 267 ? -34.797 6.087 -19.947 1.00 26.80 246 THR F O 1
ATOM 14818 N N . GLY F 1 268 ? -33.961 4.038 -20.364 1.00 25.30 247 GLY F N 1
ATOM 14819 C CA . GLY F 1 268 ? -32.687 4.255 -19.652 1.00 23.11 247 GLY F CA 1
ATOM 14820 C C . GLY F 1 268 ? -32.809 4.109 -18.130 1.00 23.97 247 GLY F C 1
ATOM 14821 O O . GLY F 1 268 ? -31.835 4.337 -17.405 1.00 24.24 247 GLY F O 1
ATOM 14822 N N . LYS F 1 269 ? -33.994 3.750 -17.625 1.00 23.55 248 LYS F N 1
ATOM 14823 C CA . LYS F 1 269 ? -34.252 3.778 -16.173 1.00 23.98 248 LYS F CA 1
ATOM 14824 C C . LYS F 1 269 ? -34.198 2.409 -15.481 1.00 23.62 248 LYS F C 1
ATOM 14825 O O . LYS F 1 269 ? -34.301 1.363 -16.129 1.00 24.21 248 LYS F O 1
ATOM 14831 N N . ILE F 1 270 ? -34.035 2.447 -14.157 1.00 23.31 249 ILE F N 1
ATOM 14832 C CA . ILE F 1 270 ? -33.940 1.259 -13.292 1.00 22.73 249 ILE F CA 1
ATOM 14833 C C . ILE F 1 270 ? -34.955 1.434 -12.156 1.00 23.53 249 ILE F C 1
ATOM 14834 O O . ILE F 1 270 ? -34.900 2.435 -11.435 1.00 25.34 249 ILE F O 1
ATOM 14839 N N . TYR F 1 271 ? -35.880 0.489 -12.018 1.00 23.86 250 TYR F N 1
ATOM 14840 C CA . TYR F 1 271 ? -37.014 0.586 -11.053 1.00 24.45 250 TYR F CA 1
ATOM 14841 C C . TYR F 1 271 ? -37.077 -0.584 -10.085 1.00 24.38 250 TYR F C 1
ATOM 14842 O O . TYR F 1 271 ? -37.142 -1.730 -10.521 1.00 24.45 250 TYR F O 1
ATOM 14851 N N . ASN F 1 272 ? -37.014 -0.317 -8.783 1.00 24.22 251 ASN F N 1
ATOM 14852 C CA . ASN F 1 272 ? -37.417 -1.322 -7.823 1.00 23.66 251 ASN F CA 1
ATOM 14853 C C . ASN F 1 272 ? -38.930 -1.388 -7.915 1.00 24.29 251 ASN F C 1
ATOM 14854 O O . ASN F 1 272 ? -39.603 -0.334 -7.970 1.00 24.11 251 ASN F O 1
ATOM 14859 N N . ILE F 1 273 ? -39.478 -2.604 -7.955 1.00 24.02 252 ILE F N 1
ATOM 14860 C CA . ILE F 1 273 ? -40.920 -2.779 -7.933 1.00 24.11 252 ILE F CA 1
ATOM 14861 C C . ILE F 1 273 ? -41.254 -3.599 -6.683 1.00 25.16 252 ILE F C 1
ATOM 14862 O O . ILE F 1 273 ? -41.226 -4.840 -6.691 1.00 25.02 252 ILE F O 1
ATOM 14867 N N . GLY F 1 274 ? -41.564 -2.876 -5.607 1.00 25.47 253 GLY F N 1
ATOM 14868 C CA . GLY F 1 274 ? -41.859 -3.486 -4.338 1.00 26.36 253 GLY F CA 1
ATOM 14869 C C . GLY F 1 274 ? -42.749 -2.602 -3.477 1.00 26.76 253 GLY F C 1
ATOM 14870 O O . GLY F 1 274 ? -42.904 -1.427 -3.754 1.00 26.73 253 GLY F O 1
ATOM 14871 N N . ASN F 1 275 ? -43.354 -3.190 -2.453 1.00 26.90 254 ASN F N 1
ATOM 14872 C CA . ASN F 1 275 ? -44.100 -2.425 -1.464 1.00 27.93 254 ASN F CA 1
ATOM 14873 C C . ASN F 1 275 ? -43.317 -2.384 -0.165 1.00 27.88 254 ASN F C 1
ATOM 14874 O O . ASN F 1 275 ? -43.311 -3.375 0.585 1.00 28.90 254 ASN F O 1
ATOM 14879 N N . PRO F 1 276 ? -42.650 -1.236 0.106 1.00 28.17 255 PRO F N 1
ATOM 14880 C CA . PRO F 1 276 ? -41.827 -1.063 1.305 1.00 28.79 255 PRO F CA 1
ATOM 14881 C C . PRO F 1 276 ? -42.654 -1.053 2.601 1.00 30.46 255 PRO F C 1
ATOM 14882 O O . PRO F 1 276 ? -42.088 -1.221 3.685 1.00 31.52 255 PRO F O 1
ATOM 14886 N N . ASN F 1 277 ? -43.972 -0.876 2.481 1.00 30.82 256 ASN F N 1
ATOM 14887 C CA . ASN F 1 277 ? -44.882 -0.893 3.638 1.00 32.42 256 ASN F CA 1
ATOM 14888 C C . ASN F 1 277 ? -45.244 -2.297 4.094 1.00 32.64 256 ASN F C 1
ATOM 14889 O O . ASN F 1 277 ? -45.845 -2.459 5.160 1.00 33.68 256 ASN F O 1
ATOM 14894 N N . ASN F 1 278 ? -44.891 -3.301 3.290 1.00 31.23 257 ASN F N 1
ATOM 14895 C CA . ASN F 1 278 ? -45.134 -4.679 3.651 1.00 31.51 257 ASN F CA 1
ATOM 14896 C C . ASN F 1 278 ? -43.813 -5.352 4.074 1.00 31.51 257 ASN F C 1
ATOM 14897 O O . ASN F 1 278 ? -43.473 -6.437 3.562 1.00 31.54 257 ASN F O 1
ATOM 14902 N N . ASN F 1 279 ? -43.058 -4.698 4.953 1.00 31.29 258 ASN F N 1
ATOM 14903 C CA . ASN F 1 279 ? -41.771 -5.218 5.421 1.00 31.95 258 ASN F CA 1
ATOM 14904 C C . ASN F 1 279 ? -41.981 -6.117 6.625 1.00 32.61 258 ASN F C 1
ATOM 14905 O O . ASN F 1 279 ? -41.990 -5.661 7.762 1.00 33.36 258 ASN F O 1
ATOM 14910 N N . PHE F 1 280 ? -42.161 -7.406 6.377 1.00 33.09 259 PHE F N 1
ATOM 14911 C CA . PHE F 1 280 ? -42.573 -8.302 7.442 1.00 33.74 259 PHE F CA 1
ATOM 14912 C C . PHE F 1 280 ? -41.531 -9.386 7.656 1.00 33.72 259 PHE F C 1
ATOM 14913 O O . PHE F 1 280 ? -40.781 -9.736 6.747 1.00 33.81 259 PHE F O 1
ATOM 14921 N N . SER F 1 281 ? -41.450 -9.887 8.879 1.00 34.40 260 SER F N 1
ATOM 14922 C CA . SER F 1 281 ? -40.504 -10.953 9.194 1.00 34.32 260 SER F CA 1
ATOM 14923 C C . SER F 1 281 ? -41.096 -12.313 8.838 1.00 34.46 260 SER F C 1
ATOM 14924 O O . SER F 1 281 ? -42.294 -12.426 8.587 1.00 35.46 260 SER F O 1
ATOM 14927 N N . VAL F 1 282 ? -40.271 -13.351 8.840 1.00 34.85 261 VAL F N 1
ATOM 14928 C CA . VAL F 1 282 ? -40.792 -14.732 8.692 1.00 35.60 261 VAL F CA 1
ATOM 14929 C C . VAL F 1 282 ? -41.827 -15.125 9.793 1.00 37.15 261 VAL F C 1
ATOM 14930 O O . VAL F 1 282 ? -42.911 -15.672 9.474 1.00 37.62 261 VAL F O 1
ATOM 14934 N N . ARG F 1 283 ? -41.501 -14.848 11.062 1.00 37.00 262 ARG F N 1
ATOM 14935 C CA . ARG F 1 283 ? -42.436 -15.087 12.150 1.00 38.51 262 ARG F CA 1
ATOM 14936 C C . ARG F 1 283 ? -43.810 -14.444 11.865 1.00 39.24 262 ARG F C 1
ATOM 14937 O O . ARG F 1 283 ? -44.859 -15.078 12.093 1.00 39.61 262 ARG F O 1
ATOM 14945 N N . GLU F 1 284 ? -43.788 -13.207 11.357 1.00 38.97 263 GLU F N 1
ATOM 14946 C CA . GLU F 1 284 ? -45.003 -12.426 11.118 1.00 39.90 263 GLU F CA 1
ATOM 14947 C C . GLU F 1 284 ? -45.843 -13.017 9.976 1.00 40.49 263 GLU F C 1
ATOM 14948 O O . GLU F 1 284 ? -47.095 -13.021 10.012 1.00 40.60 263 GLU F O 1
ATOM 14954 N N . LEU F 1 285 ? -45.138 -13.520 8.972 1.00 40.97 264 LEU F N 1
ATOM 14955 C CA . LEU F 1 285 ? -45.749 -14.217 7.853 1.00 41.65 264 LEU F CA 1
ATOM 14956 C C . LEU F 1 285 ? -46.493 -15.456 8.366 1.00 42.91 264 LEU F C 1
ATOM 14957 O O . LEU F 1 285 ? -47.719 -15.595 8.144 1.00 43.62 264 LEU F O 1
ATOM 14962 N N . ALA F 1 286 ? -45.769 -16.327 9.074 1.00 43.55 265 ALA F N 1
ATOM 14963 C CA . ALA F 1 286 ? -46.358 -17.486 9.775 1.00 44.77 265 ALA F CA 1
ATOM 14964 C C . ALA F 1 286 ? -47.598 -17.121 10.610 1.00 46.62 265 ALA F C 1
ATOM 14965 O O . ALA F 1 286 ? -48.674 -17.691 10.418 1.00 47.17 265 ALA F O 1
ATOM 14967 N N . ASN F 1 287 ? -47.456 -16.162 11.519 1.00 47.70 266 ASN F N 1
ATOM 14968 C CA . ASN F 1 287 ? -48.578 -15.755 12.376 1.00 50.13 266 ASN F CA 1
ATOM 14969 C C . ASN F 1 287 ? -49.788 -15.156 11.632 1.00 50.94 266 ASN F C 1
ATOM 14970 O O . ASN F 1 287 ? -50.939 -15.410 12.019 1.00 52.03 266 ASN F O 1
ATOM 14975 N N . LYS F 1 288 ? -49.539 -14.376 10.576 1.00 50.89 267 LYS F N 1
ATOM 14976 C CA . LYS F 1 288 ? -50.643 -13.794 9.797 1.00 51.74 267 LYS F CA 1
ATOM 14977 C C . LYS F 1 288 ? -51.314 -14.858 8.907 1.00 52.49 267 LYS F C 1
ATOM 14978 O O . LYS F 1 288 ? -52.537 -14.853 8.738 1.00 52.74 267 LYS F O 1
ATOM 14980 N N . MET F 1 289 ? -50.520 -15.779 8.370 1.00 53.07 268 MET F N 1
ATOM 14981 C CA . MET F 1 289 ? -51.055 -16.852 7.523 1.00 54.49 268 MET F CA 1
ATOM 14982 C C . MET F 1 289 ? -51.980 -17.790 8.304 1.00 56.18 268 MET F C 1
ATOM 14983 O O . MET F 1 289 ? -53.000 -18.256 7.784 1.00 56.74 268 MET F O 1
ATOM 14988 N N . LEU F 1 290 ? -51.628 -18.048 9.557 1.00 57.65 269 LEU F N 1
ATOM 14989 C CA . LEU F 1 290 ? -52.481 -18.847 10.420 1.00 59.45 269 LEU F CA 1
ATOM 14990 C C . LEU F 1 290 ? -53.719 -18.063 10.854 1.00 60.72 269 LEU F C 1
ATOM 14991 O O . LEU F 1 290 ? -54.824 -18.614 10.880 1.00 61.39 269 LEU F O 1
ATOM 14996 N N . GLU F 1 291 ? -53.546 -16.780 11.170 1.00 61.41 270 GLU F N 1
ATOM 14997 C CA . GLU F 1 291 ? -54.690 -15.927 11.536 1.00 63.20 270 GLU F CA 1
ATOM 14998 C C . GLU F 1 291 ? -55.680 -15.779 10.366 1.00 64.12 270 GLU F C 1
ATOM 14999 O O . GLU F 1 291 ? -56.899 -15.709 10.575 1.00 64.95 270 GLU F O 1
ATOM 15001 N N . LEU F 1 292 ? -55.147 -15.745 9.140 1.00 64.42 271 LEU F N 1
ATOM 15002 C CA . LEU F 1 292 ? -55.960 -15.713 7.916 1.00 65.31 271 LEU F CA 1
ATOM 15003 C C . LEU F 1 292 ? -56.649 -17.066 7.657 1.00 66.62 271 LEU F C 1
ATOM 15004 O O . LEU F 1 292 ? -57.855 -17.099 7.383 1.00 67.12 271 LEU F O 1
ATOM 15006 N N . ALA F 1 293 ? -55.890 -18.167 7.765 1.00 67.56 272 ALA F N 1
ATOM 15007 C CA . ALA F 1 293 ? -56.442 -19.533 7.656 1.00 69.31 272 ALA F CA 1
ATOM 15008 C C . ALA F 1 293 ? -57.511 -19.862 8.726 1.00 71.43 272 ALA F C 1
ATOM 15009 O O . ALA F 1 293 ? -58.203 -20.882 8.634 1.00 72.11 272 ALA F O 1
ATOM 15011 N N . ALA F 1 294 ? -57.634 -18.994 9.733 1.00 72.77 273 ALA F N 1
ATOM 15012 C CA . ALA F 1 294 ? -58.698 -19.088 10.739 1.00 75.01 273 ALA F CA 1
ATOM 15013 C C . ALA F 1 294 ? -60.056 -18.599 10.209 1.00 75.86 273 ALA F C 1
ATOM 15014 O O . ALA F 1 294 ? -61.094 -18.857 10.823 1.00 76.96 273 ALA F O 1
ATOM 15016 N N . GLU F 1 295 ? -60.044 -17.884 9.085 1.00 75.68 274 GLU F N 1
ATOM 15017 C CA . GLU F 1 295 ? -61.281 -17.373 8.492 1.00 76.54 274 GLU F CA 1
ATOM 15018 C C . GLU F 1 295 ? -61.902 -18.339 7.468 1.00 76.91 274 GLU F C 1
ATOM 15019 O O . GLU F 1 295 ? -63.100 -18.260 7.195 1.00 77.64 274 GLU F O 1
ATOM 15021 N N . PHE F 1 296 ? -61.093 -19.254 6.928 1.00 76.69 275 PHE F N 1
ATOM 15022 C CA . PHE F 1 296 ? -61.516 -20.147 5.843 1.00 76.96 275 PHE F CA 1
ATOM 15023 C C . PHE F 1 296 ? -61.591 -21.623 6.261 1.00 77.86 275 PHE F C 1
ATOM 15024 O O . PHE F 1 296 ? -60.606 -22.182 6.755 1.00 77.76 275 PHE F O 1
ATOM 15026 N N . PRO F 1 297 ? -62.760 -22.261 6.042 1.00 78.71 276 PRO F N 1
ATOM 15027 C CA . PRO F 1 297 ? -63.002 -23.669 6.379 1.00 79.52 276 PRO F CA 1
ATOM 15028 C C . PRO F 1 297 ? -62.550 -24.659 5.292 1.00 79.18 276 PRO F C 1
ATOM 15029 O O . PRO F 1 297 ? -61.539 -24.440 4.608 1.00 78.25 276 PRO F O 1
ATOM 15031 N N . ASN F 1 326 ? -31.999 -5.538 6.959 1.00 45.08 305 ASN F N 1
ATOM 15032 C CA . ASN F 1 326 ? -33.035 -4.746 6.295 1.00 45.53 305 ASN F CA 1
ATOM 15033 C C . ASN F 1 326 ? -32.846 -4.625 4.768 1.00 44.43 305 ASN F C 1
ATOM 15034 O O . ASN F 1 326 ? -31.746 -4.311 4.278 1.00 43.75 305 ASN F O 1
ATOM 15039 N N . ARG F 1 327 ? -33.942 -4.839 4.040 1.00 43.16 306 ARG F N 1
ATOM 15040 C CA . ARG F 1 327 ? -33.930 -4.889 2.586 1.00 41.83 306 ARG F CA 1
ATOM 15041 C C . ARG F 1 327 ? -35.148 -4.134 1.996 1.00 40.92 306 ARG F C 1
ATOM 15042 O O . ARG F 1 327 ? -35.941 -4.685 1.219 1.00 41.04 306 ARG F O 1
ATOM 15044 N N . VAL F 1 328 ? -35.292 -2.868 2.376 1.00 39.07 307 VAL F N 1
ATOM 15045 C CA . VAL F 1 328 ? -36.442 -2.082 1.970 1.00 36.63 307 VAL F CA 1
ATOM 15046 C C . VAL F 1 328 ? -36.160 -1.350 0.648 1.00 34.30 307 VAL F C 1
ATOM 15047 O O . VAL F 1 328 ? -35.216 -0.570 0.557 1.00 34.88 307 VAL F O 1
ATOM 15051 N N . PRO F 1 329 ? -36.965 -1.633 -0.388 1.00 31.49 308 PRO F N 1
ATOM 15052 C CA . PRO F 1 329 ? -36.852 -0.990 -1.706 1.00 30.26 308 PRO F CA 1
ATOM 15053 C C . PRO F 1 329 ? -37.219 0.500 -1.685 1.00 29.65 308 PRO F C 1
ATOM 15054 O O . PRO F 1 329 ? -38.289 0.860 -1.206 1.00 28.95 308 PRO F O 1
ATOM 15058 N N . LYS F 1 330 ? -36.335 1.359 -2.186 1.00 29.12 309 LYS F N 1
ATOM 15059 C CA . LYS F 1 330 ? -36.725 2.737 -2.467 1.00 28.71 309 LYS F CA 1
ATOM 15060 C C . LYS F 1 330 ? -37.462 2.781 -3.815 1.00 28.91 309 LYS F C 1
ATOM 15061 O O . LYS F 1 330 ? -36.949 2.279 -4.824 1.00 27.89 309 LYS F O 1
ATOM 15067 N N . ILE F 1 331 ? -38.652 3.387 -3.830 1.00 28.87 310 ILE F N 1
ATOM 15068 C CA . ILE F 1 331 ? -39.556 3.315 -4.989 1.00 27.96 310 ILE F CA 1
ATOM 15069 C C . ILE F 1 331 ? -40.057 4.689 -5.436 1.00 27.91 310 ILE F C 1
ATOM 15070 O O . ILE F 1 331 ? -41.084 4.778 -6.125 1.00 26.71 310 ILE F O 1
ATOM 15075 N N . GLU F 1 332 ? -39.351 5.745 -5.019 1.00 28.30 311 GLU F N 1
ATOM 15076 C CA . GLU F 1 332 ? -39.705 7.117 -5.359 1.00 29.69 311 GLU F CA 1
ATOM 15077 C C . GLU F 1 332 ? -39.755 7.363 -6.859 1.00 29.04 311 GLU F C 1
ATOM 15078 O O . GLU F 1 332 ? -40.738 7.914 -7.354 1.00 29.95 311 GLU F O 1
ATOM 15084 N N . ASN F 1 333 ? -38.711 6.954 -7.577 1.00 27.85 312 ASN F N 1
ATOM 15085 C CA . ASN F 1 333 ? -38.655 7.145 -9.007 1.00 27.63 312 ASN F CA 1
ATOM 15086 C C . ASN F 1 333 ? -39.711 6.286 -9.707 1.00 27.71 312 ASN F C 1
ATOM 15087 O O . ASN F 1 333 ? -40.365 6.745 -10.653 1.00 26.94 312 ASN F O 1
ATOM 15092 N N . THR F 1 334 ? -39.891 5.058 -9.213 1.00 26.53 313 THR F N 1
ATOM 15093 C CA . THR F 1 334 ? -40.911 4.154 -9.750 1.00 26.80 313 THR F CA 1
ATOM 15094 C C . THR F 1 334 ? -42.297 4.785 -9.649 1.00 28.45 313 THR F C 1
ATOM 15095 O O . THR F 1 334 ? -43.027 4.850 -10.640 1.00 28.07 313 THR F O 1
ATOM 15099 N N . MET F 1 335 ? -42.642 5.271 -8.452 1.00 29.96 314 MET F N 1
ATOM 15100 C CA . MET F 1 335 ? -43.921 5.966 -8.225 1.00 32.27 314 MET F CA 1
ATOM 15101 C C . MET F 1 335 ? -44.132 7.212 -9.076 1.00 32.88 314 MET F C 1
ATOM 15102 O O . MET F 1 335 ? -45.185 7.362 -9.703 1.00 33.34 314 MET F O 1
ATOM 15107 N N . GLN F 1 336 ? -43.144 8.100 -9.088 1.00 33.25 315 GLN F N 1
ATOM 15108 C CA . GLN F 1 336 ? -43.260 9.383 -9.804 1.00 34.97 315 GLN F CA 1
ATOM 15109 C C . GLN F 1 336 ? -43.255 9.214 -11.319 1.00 33.91 315 GLN F C 1
ATOM 15110 O O . GLN F 1 336 ? -44.073 9.800 -12.034 1.00 33.74 315 GLN F O 1
ATOM 15116 N N . GLU F 1 337 ? -42.303 8.427 -11.807 1.00 32.35 316 GLU F N 1
ATOM 15117 C CA . GLU F 1 337 ? -42.098 8.343 -13.237 1.00 32.09 316 GLU F CA 1
ATOM 15118 C C . GLU F 1 337 ? -43.203 7.527 -13.911 1.00 31.59 316 GLU F C 1
ATOM 15119 O O . GLU F 1 337 ? -43.581 7.813 -15.024 1.00 31.93 316 GLU F O 1
ATOM 15125 N N . LEU F 1 338 ? -43.760 6.546 -13.212 1.00 30.88 317 LEU F N 1
ATOM 15126 C CA . LEU F 1 338 ? -44.755 5.665 -13.818 1.00 30.61 317 LEU F CA 1
ATOM 15127 C C . LEU F 1 338 ? -46.186 5.989 -13.391 1.00 31.39 317 LEU F C 1
ATOM 15128 O O . LEU F 1 338 ? -47.137 5.360 -13.866 1.00 32.05 317 LEU F O 1
ATOM 15133 N N . GLY F 1 339 ? -46.334 6.964 -12.497 1.00 31.85 318 GLY F N 1
ATOM 15134 C CA . GLY F 1 339 ? -47.641 7.304 -11.936 1.00 32.63 318 GLY F CA 1
ATOM 15135 C C . GLY F 1 339 ? -48.200 6.065 -11.261 1.00 32.71 318 GLY F C 1
ATOM 15136 O O . GLY F 1 339 ? -49.286 5.600 -11.600 1.00 33.16 318 GLY F O 1
ATOM 15137 N N . TRP F 1 340 ? -47.445 5.527 -10.304 1.00 31.59 319 TRP F N 1
ATOM 15138 C CA . TRP F 1 340 ? -47.714 4.206 -9.770 1.00 31.04 319 TRP F CA 1
ATOM 15139 C C . TRP F 1 340 ? -47.570 4.257 -8.268 1.00 31.41 319 TRP F C 1
ATOM 15140 O O . TRP F 1 340 ? -46.747 5.007 -7.747 1.00 32.14 319 TRP F O 1
ATOM 15151 N N . ALA F 1 341 ? -48.364 3.447 -7.581 1.00 32.06 320 ALA F N 1
ATOM 15152 C CA . ALA F 1 341 ? -48.280 3.259 -6.138 1.00 32.39 320 ALA F CA 1
ATOM 15153 C C . ALA F 1 341 ? -48.864 1.868 -5.871 1.00 32.69 320 ALA F C 1
ATOM 15154 O O . ALA F 1 341 ? -49.859 1.498 -6.481 1.00 32.80 320 ALA F O 1
ATOM 15156 N N . PRO F 1 342 ? -48.240 1.094 -4.974 1.00 32.61 321 PRO F N 1
ATOM 15157 C CA . PRO F 1 342 ? -48.800 -0.206 -4.615 1.00 33.21 321 PRO F CA 1
ATOM 15158 C C . PRO F 1 342 ? -50.080 -0.026 -3.792 1.00 34.15 321 PRO F C 1
ATOM 15159 O O . PRO F 1 342 ? -50.116 0.843 -2.932 1.00 34.70 321 PRO F O 1
ATOM 15163 N N . GLN F 1 343 ? -51.114 -0.826 -4.088 1.00 34.87 322 GLN F N 1
ATOM 15164 C CA . GLN F 1 343 ? -52.434 -0.706 -3.481 1.00 36.19 322 GLN F CA 1
ATOM 15165 C C . GLN F 1 343 ? -52.668 -1.763 -2.402 1.00 36.46 322 GLN F C 1
ATOM 15166 O O . GLN F 1 343 ? -53.492 -1.557 -1.522 1.00 37.73 322 GLN F O 1
ATOM 15172 N N . PHE F 1 344 ? -51.944 -2.884 -2.472 1.00 35.45 323 PHE F N 1
ATOM 15173 C CA . PHE F 1 344 ? -52.203 -4.075 -1.639 1.00 34.89 323 PHE F CA 1
ATOM 15174 C C . PHE F 1 344 ? -51.347 -4.181 -0.361 1.00 34.90 323 PHE F C 1
ATOM 15175 O O . PHE F 1 344 ? -50.098 -4.250 -0.430 1.00 33.39 323 PHE F O 1
ATOM 15183 N N . THR F 1 345 ? -52.020 -4.197 0.795 1.00 34.54 324 THR F N 1
ATOM 15184 C CA . THR F 1 345 ? -51.347 -4.387 2.077 1.00 34.73 324 THR F CA 1
ATOM 15185 C C . THR F 1 345 ? -50.947 -5.858 2.186 1.00 35.19 324 THR F C 1
ATOM 15186 O O . THR F 1 345 ? -51.484 -6.719 1.474 1.00 35.10 324 THR F O 1
ATOM 15190 N N . PHE F 1 346 ? -50.034 -6.148 3.102 1.00 35.79 325 PHE F N 1
ATOM 15191 C CA . PHE F 1 346 ? -49.619 -7.518 3.373 1.00 37.08 325 PHE F CA 1
ATOM 15192 C C . PHE F 1 346 ? -50.855 -8.413 3.608 1.00 38.35 325 PHE F C 1
ATOM 15193 O O . PHE F 1 346 ? -50.985 -9.498 3.039 1.00 37.39 325 PHE F O 1
ATOM 15201 N N . ASP F 1 347 ? -51.769 -7.920 4.439 1.00 40.62 326 ASP F N 1
ATOM 15202 C CA . ASP F 1 347 ? -53.025 -8.590 4.710 1.00 42.54 326 ASP F CA 1
ATOM 15203 C C . ASP F 1 347 ? -53.876 -8.853 3.457 1.00 42.42 326 ASP F C 1
ATOM 15204 O O . ASP F 1 347 ? -54.289 -9.988 3.238 1.00 42.00 326 ASP F O 1
ATOM 15209 N N . ASP F 1 348 ? -54.147 -7.812 2.660 1.00 43.01 327 ASP F N 1
ATOM 15210 C CA . ASP F 1 348 ? -54.778 -7.968 1.324 1.00 43.68 327 ASP F CA 1
ATOM 15211 C C . ASP F 1 348 ? -54.082 -9.062 0.498 1.00 43.44 327 ASP F C 1
ATOM 15212 O O . ASP F 1 348 ? -54.745 -9.904 -0.129 1.00 43.61 327 ASP F O 1
ATOM 15217 N N . ALA F 1 349 ? -52.747 -9.022 0.471 1.00 42.65 328 ALA F N 1
ATOM 15218 C CA . ALA F 1 349 ? -51.943 -9.919 -0.389 1.00 42.37 328 ALA F CA 1
ATOM 15219 C C . ALA F 1 349 ? -52.175 -11.387 -0.042 1.00 43.22 328 ALA F C 1
ATOM 15220 O O . ALA F 1 349 ? -52.434 -12.220 -0.924 1.00 42.89 328 ALA F O 1
ATOM 15222 N N . LEU F 1 350 ? -52.101 -11.691 1.250 1.00 43.99 329 LEU F N 1
ATOM 15223 C CA . LEU F 1 350 ? -52.229 -13.061 1.700 1.00 45.18 329 LEU F CA 1
ATOM 15224 C C . LEU F 1 350 ? -53.703 -13.516 1.662 1.00 46.71 329 LEU F C 1
ATOM 15225 O O . LEU F 1 350 ? -53.996 -14.653 1.287 1.00 46.44 329 LEU F O 1
ATOM 15230 N N . ARG F 1 351 ? -54.633 -12.624 2.002 1.00 48.40 330 ARG F N 1
ATOM 15231 C CA . ARG F 1 351 ? -56.053 -12.965 1.865 1.00 50.86 330 ARG F CA 1
ATOM 15232 C C . ARG F 1 351 ? -56.313 -13.460 0.436 1.00 51.46 330 ARG F C 1
ATOM 15233 O O . ARG F 1 351 ? -56.941 -14.505 0.243 1.00 52.28 330 ARG F O 1
ATOM 15235 N N . GLN F 1 352 ? -55.763 -12.741 -0.544 1.00 51.54 331 GLN F N 1
ATOM 15236 C CA . GLN F 1 352 ? -55.916 -13.066 -1.957 1.00 52.26 331 GLN F CA 1
ATOM 15237 C C . GLN F 1 352 ? -55.386 -14.433 -2.347 1.00 52.67 331 GLN F C 1
ATOM 15238 O O . GLN F 1 352 ? -55.978 -15.093 -3.206 1.00 53.36 331 GLN F O 1
ATOM 15244 N N . ILE F 1 353 ? -54.273 -14.849 -1.743 1.00 52.80 332 ILE F N 1
ATOM 15245 C CA . ILE F 1 353 ? -53.692 -16.160 -2.033 1.00 53.71 332 ILE F CA 1
ATOM 15246 C C . ILE F 1 353 ? -54.533 -17.337 -1.483 1.00 55.95 332 ILE F C 1
ATOM 15247 O O . ILE F 1 353 ? -54.586 -18.412 -2.104 1.00 55.64 332 ILE F O 1
ATOM 15252 N N . PHE F 1 354 ? -55.170 -17.136 -0.324 1.00 57.90 333 PHE F N 1
ATOM 15253 C CA . PHE F 1 354 ? -56.049 -18.155 0.251 1.00 60.60 333 PHE F CA 1
ATOM 15254 C C . PHE F 1 354 ? -57.360 -18.261 -0.526 1.00 61.56 333 PHE F C 1
ATOM 15255 O O . PHE F 1 354 ? -57.816 -19.369 -0.831 1.00 61.95 333 PHE F O 1
ATOM 15263 N N . GLU F 1 355 ? -57.954 -17.111 -0.842 1.00 62.32 334 GLU F N 1
ATOM 15264 C CA . GLU F 1 355 ? -59.144 -17.066 -1.689 1.00 63.74 334 GLU F CA 1
ATOM 15265 C C . GLU F 1 355 ? -58.922 -17.838 -3.008 1.00 64.31 334 GLU F C 1
ATOM 15266 O O . GLU F 1 355 ? -59.844 -18.474 -3.516 1.00 64.84 334 GLU F O 1
ATOM 15268 N N . ALA F 1 356 ? -57.690 -17.816 -3.522 1.00 64.62 335 ALA F N 1
ATOM 15269 C CA . ALA F 1 356 ? -57.366 -18.392 -4.831 1.00 65.72 335 ALA F CA 1
ATOM 15270 C C . ALA F 1 356 ? -57.111 -19.899 -4.827 1.00 67.20 335 ALA F C 1
ATOM 15271 O O . ALA F 1 356 ? -57.529 -20.610 -5.754 1.00 67.38 335 ALA F O 1
ATOM 15273 N N . TYR F 1 357 ? -56.409 -20.380 -3.803 1.00 68.76 336 TYR F N 1
ATOM 15274 C CA . TYR F 1 357 ? -55.965 -21.772 -3.765 1.00 70.57 336 TYR F CA 1
ATOM 15275 C C . TYR F 1 357 ? -56.923 -22.744 -3.080 1.00 72.73 336 TYR F C 1
ATOM 15276 O O . TYR F 1 357 ? -56.673 -23.959 -3.070 1.00 72.90 336 TYR F O 1
ATOM 15285 N N . ARG F 1 358 ? -58.014 -22.224 -2.520 1.00 74.71 337 ARG F N 1
ATOM 15286 C CA . ARG F 1 358 ? -58.930 -23.068 -1.753 1.00 77.43 337 ARG F CA 1
ATOM 15287 C C . ARG F 1 358 ? -59.288 -24.383 -2.470 1.00 78.98 337 ARG F C 1
ATOM 15288 O O . ARG F 1 358 ? -59.093 -25.472 -1.909 1.00 79.83 337 ARG F O 1
ATOM 15296 N N . GLY F 1 359 ? -59.761 -24.282 -3.713 1.00 79.77 338 GLY F N 1
ATOM 15297 C CA . GLY F 1 359 ? -60.078 -25.458 -4.515 1.00 81.26 338 GLY F CA 1
ATOM 15298 C C . GLY F 1 359 ? -58.873 -26.336 -4.797 1.00 81.74 338 GLY F C 1
ATOM 15299 O O . GLY F 1 359 ? -58.948 -27.558 -4.668 1.00 82.35 338 GLY F O 1
ATOM 15300 N N . HIS F 1 360 ? -57.753 -25.701 -5.141 1.00 81.79 339 HIS F N 1
ATOM 15301 C CA . HIS F 1 360 ? -56.605 -26.377 -5.775 1.00 82.35 339 HIS F CA 1
ATOM 15302 C C . HIS F 1 360 ? -55.503 -26.840 -4.816 1.00 82.72 339 HIS F C 1
ATOM 15303 O O . HIS F 1 360 ? -54.307 -26.717 -5.121 1.00 81.96 339 HIS F O 1
ATOM 15310 N N . VAL F 1 361 ? -55.921 -27.400 -3.679 1.00 84.04 340 VAL F N 1
ATOM 15311 C CA . VAL F 1 361 ? -55.010 -27.940 -2.663 1.00 84.61 340 VAL F CA 1
ATOM 15312 C C . VAL F 1 361 ? -53.921 -28.831 -3.292 1.00 84.79 340 VAL F C 1
ATOM 15313 O O . VAL F 1 361 ? -52.794 -28.902 -2.779 1.00 84.66 340 VAL F O 1
ATOM 15317 N N . ALA F 1 362 ? -54.269 -29.479 -4.410 1.00 85.32 341 ALA F N 1
ATOM 15318 C CA . ALA F 1 362 ? -53.350 -30.325 -5.185 1.00 85.47 341 ALA F CA 1
ATOM 15319 C C . ALA F 1 362 ? -52.189 -29.522 -5.779 1.00 84.64 341 ALA F C 1
ATOM 15320 O O . ALA F 1 362 ? -51.018 -29.912 -5.654 1.00 84.20 341 ALA F O 1
ATOM 15322 N N . ASP F 1 363 ? -52.530 -28.396 -6.409 1.00 84.44 342 ASP F N 1
ATOM 15323 C CA . ASP F 1 363 ? -51.545 -27.502 -7.017 1.00 83.92 342 ASP F CA 1
ATOM 15324 C C . ASP F 1 363 ? -50.631 -26.834 -5.975 1.00 83.73 342 ASP F C 1
ATOM 15325 O O . ASP F 1 363 ? -49.483 -26.478 -6.288 1.00 83.10 342 ASP F O 1
ATOM 15327 N N . ALA F 1 364 ? -51.140 -26.683 -4.746 1.00 84.13 343 ALA F N 1
ATOM 15328 C CA . ALA F 1 364 ? -50.378 -26.107 -3.624 1.00 84.09 343 ALA F CA 1
ATOM 15329 C C . ALA F 1 364 ? -49.170 -26.965 -3.214 1.00 84.34 343 ALA F C 1
ATOM 15330 O O . ALA F 1 364 ? -48.040 -26.467 -3.136 1.00 83.49 343 ALA F O 1
ATOM 15332 N N . ARG F 1 365 ? -49.424 -28.255 -2.974 1.00 85.45 344 ARG F N 1
ATOM 15333 C CA . ARG F 1 365 ? -48.395 -29.220 -2.570 1.00 85.84 344 ARG F CA 1
ATOM 15334 C C . ARG F 1 365 ? -47.233 -29.350 -3.573 1.00 85.36 344 ARG F C 1
ATOM 15335 O O . ARG F 1 365 ? -46.062 -29.376 -3.173 1.00 84.96 344 ARG F O 1
ATOM 15337 N N . ALA F 1 366 ? -47.566 -29.415 -4.865 1.00 85.32 345 ALA F N 1
ATOM 15338 C CA . ALA F 1 366 ? -46.569 -29.595 -5.927 1.00 85.04 345 ALA F CA 1
ATOM 15339 C C . ALA F 1 366 ? -45.724 -28.337 -6.147 1.00 84.33 345 ALA F C 1
ATOM 15340 O O . ALA F 1 366 ? -44.559 -28.418 -6.547 1.00 84.01 345 ALA F O 1
#

Nearest PDB structures (foldseek):
  3slg-assembly1_A  TM=1.003E+00  e=3.334E-76  Burkholderia pseudomallei 1710b
  3slg-assembly4_D  TM=9.984E-01  e=4.829E-70  Burkholderia pseudomallei 1710b
  3slg-assembly3_C  TM=9.977E-01  e=3.360E-69  Burkholderia pseudomallei 1710b
  8ftn-assembly1_A  TM=9.602E-01  e=3.452E-45  Escherichia coli
  4wkg-assembly1_D  TM=9.552E-01  e=1.669E-44  Escherichia coli K-12

Secondary structure (DSSP, 8-state):
---EEEEES-SSHHHHHHHHHHHHHSS-EEEEEES--TTTGGGGGSTTEEEEE--TTT-HHHHHHHHHH-SEEEE-B----HHHHHH-HHHHIIIIIITTHHHHHHHHHHT-EEEEE--GGGGBS---SSB-TTT--EEE--TT-TTHHHHHHHHHHHHHHHHHHTTT-EEEEEEE-SEE-SSPPPTT-SBS-S-HHHHHHHHHHHHTPPEEEGGGG--EEE-EEHHHHHHHHHHHHH-GGGTTTTEEEEE--TT-EEEHHHHHHHHHHHHHH-TTTHHHHHT--EEE----PBP-HHHHHHHT------HHHHHHHHHHHHTT-HHHHHHTT-/---EEEEES-SSHHHHHHHHHHHHH---EEEEEES--TTSGGGGGSTTEEEEE--TTT-HHHHHHHHHH-SEEEE-B----HHHHHH-HHHHIIIIIITTHHHHHHHHHHT-EEEEE--GGGGBS---SSB-TTT--EEE--TT-GGGHHHHHHHHHHHHHHHHHTTT-EEEEEEE-SEE-SSPPPTT--BS-S-HHHHHHHHHHHTT--EEEGGGG--EEE-EEHHHHHHHHHHHHH-GGGTTTTEEEEE--TTSEEEHHHHHHHHHHHHHT-HHHHHHHHT--EEE----PBP-HHHHHHHT------HHHHHHHHHHHHTT-HHHHHGGG-/---EEEEET-SSHHHHHHHHHHHHH---EEEEEES--TTSTTGGGSTTEEEEE--TTT-HHHHHHHHHH-SEEEE-B----HHHHHH-HHHHHIIIIITTHHHHHHHHHTT-EEEEE--GGGGBT---SSB-TTT--EEE--TT-GGGHHHHHHHHHHHHHHHHHTTT-EEEEEEE-SEE-SSPPPTTS-BS-S-HHHHHHHHHHHTT--EEEEGGG--EEE-EEHHHHHHHHHHHHH-GGGTTTTEEEEE--TTSEEEHHHHHHHHHHHHTT-TTTHHHHHT--EEEE---BPBP-HHHHHHHT------HHHHHHHHHHHHTT-HHHHHGGG-/---EEEEES-SSHHHHHHHHHHHHH-SPEEEEEES--TTSTTGGGSTTEEEEE--TTT-HHHHHHHHHH-SEEEE-B----HHHHHH-HHHHIIIIIITTHHHHHHHHHHT-EEEEE--GGGGBS---SSB-TTT--EEE--TT-GGGHHHHHHHHHHHHHHHHHTTT-EEEEEEE-SEE-SSPPPTT--BS-B-HHHHHHHHHHHHTPPEEEEGGG--EEE-EEHHHHHHHHHHHHHTGGGTTTTEEEEE--TT-EEEHHHHHHHHHHHHTT-HHHHHHHTT--EEEE--BPBP-HHHHHHHT------HHHHHHHHHHHHTT-HHHHHGGG-/---EEEEES-SSHHHHHHHHHHHHH-S-EEEEEES--TTSGGGGGSTTEEEEE--TTT-HHHHHHHHHH-SEEEE-B----HHHHHH-HHHHHIIIIITTHHHHHHHHHHT-EEEEE--GGGGBS---SSB-TTT--EEE--TT-GGGHHHHHHHHHHHHHHHHHTTT-EEEEEEE-SEE-SSPPPTT--BS-B-HHHHHHHHHHHHT-PEEEGGGG--EEE-EEHHHHHHHHHHHHH-GGGTTTTEEEEES-TT-EEEHHHHHHHHHHHHHTSTTTHHHHTTPPEEE--EEPBP-HHHHHHHT------HHHHHHHHHHHHTT-HHHHHHTT-/---EEEEETTTSHHHHHHHHHHHHHS--EEEEEES--TTTGGGGGSTTEEEEE--TTT-HHHHHHHHHH-SEEEE-B----HHHHHH-HHHHIIIIIITTHHHHHHHHHTT-EEEEE--GGGGBT---SSB-TTT--EEE--TT-TTHHHHHHHHHHHHHHHHHHTTT-EEEEEEE-SEE-SSPPPTT-SBS---HHHHH----EEE-EEHHHHHHHHHHHHH-GGGTTTTEEEEE--TT-EEEHHHHHHHHHHHHTT----PBP-HHHHHHHT------HHHHHHHHHHHHSTTHHHHH-

CATH classification: 3.40.50.720 (+1 more: 3.90.25.10)

Foldseek 3Di:
DAAEAEEEQLQFACNQVLLVCCLVPHPYAYEYEEADNPNNPPSCVRPSYHYDYDDLQPPVVVLLVVLLVHAEYEYFFAFPFLVCQQVPVVRRLCTLAVSCVVVLVSLLVNQHEYEYEQALCLQPPWPDLADEPVDTDRDDDDPVRRSCSNSVRSVVRVVVSLVSLVVPRFYFYEYEFAEAAARHAFNGGRGDHHHNLLLVLLLCQLQLHEDEDEVLQAEKTFHAYNVQVSLLVVLLSVCVVVLRGSYYFYRTALQQIGTRNVSNVLLLVLLCVAPLRNVSSVSYDHHYPYGRHHDGVSSCVSRVGDGDDYPNRRSNNHCVNCSVPSVVSNRSHD/DAAEEEEEPLQFACNQVQLVCCLPPHPHAYEYEDQDNVSNPCSCVRPSYHYDYDDLQPPVVVLLVVLLVHAEYEYFFAQPFQVCLQVPVVRRLCTVAVSCVVVLVSLLVNQHEYEYEQELCLQPQFPDPADEPVDTDRDDDDVNRSSCSNSVRSNVNVVVSLVSLVVPRFYFYEYEFAEAFARHAFNRGRGPHHDLLLLVLLQQQLVLHEDEQEPLQQEKGFHAYNVQVSLLVVLCSVCVVVLRGSYYAYRTDLQQIGTSNVSNVLLLVVLCVAPSRNPSSVSYDYDYPYGSGHDGPSSCPSRVGDGDDHPNNRSVNHCVNCNVPSVVSNSSHD/DAAEAEAEQLQFDCNQVLLVCPLVPHPYAYEYEDADNVSNPCSCVRPSYHYDYDDLQPPVVVLLVVLLVHAEYEYFFAQPFLVCLQVPVPVRLCTVAVSCVVSLVSLLVNQHEYEYEAALCLQPQWFDPAAEPVDTDRDDDDPVRSSCSNSVRSNVNVVVSLVSLVVRRFYFYEYEFAEAAARHAFSRHRGPDHDLLLLVLLLCQLQLEEHEQEPNQFEKGFHAYNVQVSLLVVLCSPCPVVLRGSYYFYRTALQQIGTSVRSNVLLLVLLCVDPSRNVSSVNYDYHYDHHYSGHDGVSSCPSSVGDGDDYPNNRSNNHVVNCSVPSVVSNSSHD/DAAEAEEEQLQFDCNQVLLVCCLVPHPHAYEYEEADNVRNPCSCVRPSYHYDYDDLQPPVVVLLVVLLVHAEYEYFFAFPFLVCQQVPVVVRLCTVAVSCVVVLVSLLVNQHEYEYEAALCLQPPWPDPADEPVDTDRDHDDPVRRSCSNSVSSVVNVVVSLVSLVVPRFYFYEYEFAEAFARHAFNRGRTPDHDNLLLVLLLCQLVLHAAEAAPNQFEKTFHAYVVLVSLLVVLLSVCVVVLRGSYYFYRTDQVQIDTSVRSNVLLLVLQCVAPSRNVSSVSYDYHYDNYRHHDGVSSCVSSVGDGDDHPNNRSNNHCVNCRVPSVVSNRSHD/DAAEAEEELLQFFLNQVLLVCPLVPHPYAYEYEEADRPRNPCSCVDPSYHYDYDDLVPPVPVLLVVLLVGAEYEYWFFFDFLVCLQVPVVVRLCTVAVSCVVNLVSLLVNQHEYEYEAALCLQPPWPDPADDPVDTDRDDDDPVRSSCSNSVSSVVNVVVSLVSLVVPRFYFYEYEFAEAAPRHAFNRRRTPHHHNLLLVLLLCQLQLHEAEQEQVQAEKGFHAYVVQVSLLVVLLSVCVVVLRGSYYAYRTALQQIDTSVRSSVLLLVLQCVAPSGNVSSVSYDYDYPHYSGHDGPSSCPSSVGDGDDHPNRRSNNHVVNCSVPSVVSNRSHD/DAAEAEEEQLLAQQNQLLLVCDLPPHPHAYEYEDADNVSNPCSCVRPSYHYDYDDLQPPVVVLLVVLLVGAEYEYFFAWDFLVCQQVPVPVRLCTLAVSCVVSLVSNLVNQHEYEYEQELCLQPPWDDLADDPVDTDRDDDDVVRRSCSNSVRSVVVVVVSLVSLVVPHFYAYEYEWAEAAPPFGDNGGRGDHHDPLLLPQAFQWTFYAYVVQVSLLVVLLVVCVPVLRGSYYFYRTALQQTGGHVRSNVLLVVLVVVPCSRGHDGVSSCVSSVGDGDAHPNNRSNRHCVRCVPPVVVSVD

Solvent-accessible surface area: 70704 Å² total; per-residue (Å²): 152,31,59,24,0,0,0,0,1,0,14,1,1,1,0,47,23,0,0,83,60,0,6,114,88,33,99,26,40,0,12,0,3,20,42,72,56,112,76,0,60,134,24,58,96,68,156,52,10,63,47,21,40,4,21,13,55,7,3,126,35,61,7,50,0,4,0,68,21,0,60,4,0,0,2,2,24,2,29,12,7,76,65,20,18,79,74,110,5,12,34,0,1,74,26,2,3,59,18,2,7,76,7,0,72,16,0,52,149,43,65,33,11,0,0,2,1,0,9,28,82,0,1,19,99,18,105,64,152,79,8,22,4,74,64,3,31,4,18,1,4,13,1,42,105,23,114,14,0,7,2,0,1,3,0,0,1,0,4,0,0,51,1,23,22,91,131,66,12,48,5,0,0,0,2,16,3,27,1,0,0,34,32,0,1,21,20,135,30,63,17,13,13,8,7,25,22,0,0,65,3,0,0,35,0,11,114,21,59,73,0,57,1,105,79,23,1,74,31,85,78,0,0,0,10,0,54,4,0,2,38,0,0,21,75,0,2,84,22,59,160,35,47,0,55,26,67,3,0,0,0,0,8,31,128,5,37,64,12,12,82,77,0,0,56,49,0,36,114,1,0,71,107,9,107,72,0,28,113,35,11,79,183,19,133,39,53,106,117,126,64,31,18,0,58,11,95,23,0,74,137,58,8,58,16,47,26,138,53,71,12,55,57,0,0,75,76,0,0,74,43,13,86,66,106,51,80,82,0,27,58,3,35,86,156,34,60,53,0,0,0,0,3,0,14,2,1,1,1,46,25,0,0,91,56,0,8,116,87,34,96,26,42,0,11,0,3,20,42,69,58,108,76,0,57,130,25,65,89,70,155,51,10,62,49,23,44,4,20,13,54,7,3,122,37,56,8,50,0,2,0,65,25,0,55,3,0,0,2,1,25,2,10,12,6,77,62,12,18,74,68,73,5,12,117,0,1,68,27,2,4,58,19,2,8,70,5,0,76,15,0,51,154,45,65,34,10,0,0,3,1,0,9,15,70,0,1,0,94,17,108,63,87,90,1,27,3,73,66,3,32,3,18,1,4,14,1,51,102,22,106,22,0,5,2,0,1,2,0,0,0,0,3,0,0,52,2,22,21,94,132,65,14,46,7,0,0,0,2,17,2,27,1,0,0,34,32,0,1,19,19,134,28,60,17,14,12,10,6,22,19,0,0,58,2,0,0,31,0,16,96,24,58,75,0,58,1,78,90,26,2,85,38,70,67,0,1,0,8,0,54,4,0,2,39,0,0,19,83,0,1,85,20,61,162,32,48,0,51,22,72,4,0,0,0,0,6,30,130,7,42,65,9,12,102,72,0,0,49,33,0,33,119,12,0,68,109,16,110,87,0,34,126,30,11,93,62,18,140,54,63,85,93,114,66,43,19,1,52,15,92,27,0,79,142,64,8,58,18,47,27,140,54,73,12,75,73,0,3,92,75,0,0,108,40,12,22,68,101,66,76,75,0,21,46,3,30,128,159,32,59,24,0,0,0,0,3,0,14,1,1,2,1,48,27,0,0,94,61,0,9,124,90,32,99,24,41,0,8,0,3,20,41,75,54,112,77,0,68,131,21,56,101,61,148,46,9,65,45,21,44,3,21,12,57,7,2,131,34,51,7,50,0,3,0,69,21,0,57,3,0,0,2,2,23,2,10,11,6,61,67,16,6,79,70,84,5,11,122,0,1,67,25,1,4,58,16,2,8,74,6,0,72,14,0,52,148,43,66,32,9,0,0,2,1,0,9,19,54,0,1,0,101,12,104,64,156,88,1,25,4,72,66,2,32,2,18,1,4,14,2,45,117,20,56,26,0,4,0,0,0,2,0,0,0,0,4,0,0,55,2,25,21,91,136,66,12,46,6,0,0,0,2,17,2,29,1,0,0,36,33,0,1,22,23,123,28,60,18,14,10,11,7,23,19,0,0,49,2,0,0,42,0,12,96,24,63,78,0,54,0,91,109,24,2,84,51,79,49,0,0,0,11,0,52,6,0,2,39,0,0,21,76,0,0,84,20,60,161,34,41,0,56,24,75,4,0,0,0,0,5,31,126,6,31,67,11,7,80,84,0,0,55,52,0,32,117,3,0,68,107,13,102,72,0,32,129,37,9,93,69,18,52,57,60,111,57,138,107,54,31,19,0,54,15,95,25,0,77,140,68,10,52,16,47,23,138,53,72,10,44,59,0,0,82,77,0,0,74,38,14,85,69,102,53,82,83,0,20,39,4,22,121,160,38,56,24,0,0,0,0,2,0,14,1,1,2,1,43,25,0,0,84,58,0,7,117,90,32,96,27,39,0,9,0,2,22,39,69,53,115,74,0,53,124,25,77,88,68,156,53,9,58,49,19,42,4,22,12,57,8,3,126,37,59,8,50,0,3,0,68,23,0,58,4,0,0,2,1,24,2,28,11,7,75,66,24,18,77,73,110,4,12,34,0,1,70,26,1,3,59,16,1,8,69,7,0,72,16,0,53,152,47,65,32,11,0,0,3,0,0,8,15,69,0,1,0,94,16,105,66,83,88,0,25,4,75,65,2,32,2,17,1,4,16,2,49,108,21,111,16,1,7,2,0,1,3,0,0,0,1,3,0,0,53,1,24,21,91,127,66,13,48,6,0,0,0,2,14,2,30,0,0,0,31,32,0,2,19,17,133,28,61,20,12,11,8,7,21,22,0,0,59,2,0,0,38,0,16,88,16,59,72,0,56,0,96,118,24,2,89,47,70,65,0,1,0,10,0,52,3,0,2,38,0,0,20,76,0,1,89,24,61,156,34,46,0,56,23,63,4,0,0,0,0,7,31,130,6,47,61,9,13,90,68,0,0,56,32,0,29,131,12,0,69,109,14,111,78,1,34,80,23,9,88,154,16,51,44,56,111,43,133,106,48,18,0,51,11,92,25,0,76,131,59,8,55,16,45,21,138,52,73,7,78,60,1,4,99,79,0,0,52,42,15,94,65,105,61,79,81,0,22,44,3,36,118,150,27,55,28,0,0,0,0,2,0,14,2,1,3,1,47,24,0,0,86,59,0,6,114,92,33,97,25,44,0,14,0,3,19,41,68,55,115,74,0,61,89,29,54,93,65,148,46,9,63,47,21,46,4,20,19,74,10,3,62,34,59,8,49,0,4,0,65,22,0,58,4,0,0,3,2,24,2,27,12,7,76,64,22,18,83,72,102,4,6,117,0,1,48,27,2,3,58,17,2,8,77,6,0,74,16,0,51,152,43,64,33,10,0,0,3,0,0,8,24,88,0,1,20,100,16,108,64,158,80,6,25,5,72,66,2,32,3,18,1,3,14,2,47,121,21,37,49,0,6,2,0,1,4,0,0,1,0,5,0,0,53,1,23,19,91,135,68,14,46,6,0,0,0,2,15,3,28,0,0,0,37,30,0,2,28,15,133,25,58,20,12,11,9,7,23,21,0,0,63,1,0,0,46,0,16,109,24,60,89,1,69,0,75,90,23,1,82,41,78,80,0,1,0,9,0,53,4,0,2,39,0,0,21,77,0,2,92,24,62,158,36,47,0,58,24,66,4,0,0,0,0,6,28,122,6,43,63,11,10,85,75,0,0,70,32,0,35,65,9,0,68,106,20,98,68,0,37,133,28,8,94,67,16,50,47,69,106,92,129,44,31,22,0,60,11,115,30,0,81,86,58,8,54,18,46,25,139,50,73,15,71,58,1,2,82,76,0,0,87,43,13,88,72,105,61,80,75,0,26,48,2,32,88,156,33,57,29,0,0,0,0,1,0,9,1,0,1,0,20,21,0,0,99,58,0,5,121,88,33,94,28,41,0,13,0,2,16,54,52,55,115,75,6,62,128,30,56,90,64,162,52,11,64,47,22,39,3,20,12,58,7,3,129,36,60,6,50,0,4,0,68,20,0,60,4,0,0,2,1,23,2,31,35,33,85,74,33,18,85,71,112,5,12,32,0,1,72,26,2,3,58,15,2,9,68,7,0,71,16,0,51,151,42,65,32,11,0,0,3,1,1,9,24,93,0,0,21,101,14,103,63,79,80,7,28,3,75,63,3,30,2,18,1,3,15,2,52,126,24,38,49,0,8,2,0,1,3,0,0,1,0,4,0,0,54,2,24,22,90,134,66,14,48,5,0,0,0,2,18,3,34,1,0,0,34,20,22,20,38,88,90,34,61,24,12,17,26,12,67,41,4,52,98,80,66,96,66,94,71,0,1,0,9,0,54,4,0,2,36,0,0,21,79,0,2,89,24,62,155,37,46,0,54,25,70,3,0,0,0,0,6,29,126,4,31,62,5,61,152,69,4,45,88,35,19,129,72,33,46,89,99,44,151,127,34,18,0,51,15,97,28,0,78,143,57,10,58,16,40,26,137,48,74,7,105,57,0,4,48,74,15,64,59,40,43,161,66,117,108,87,64,65,99,110

B-factor: mean 30.92, std 11.31, range [6.09, 86.83]

Sequence (1972 aa):
KAKKVLILGVNGFIGHHLSKRILETTDWEVFGMDMQTDRLGDLVKHERMHFFEGDITINKEWVEYHVKKCDVILPLVAIATPATYVKQPLRVFELDFEANLPIVRSAVKYGKHLVFPSTSEVYGMCADEQFDPDASALTYGPINKPRWIYACSKQLMDRVIWGYGMEGLNFTLFRPFNWIGPGLDSIYTPKEGSSRVVTQFLGHIVRGENISLVDGGSQKRAFTYVDDGISALMKIIENSNGVATGKIYNIGNPNNNFSVRELANKMLELAAEFPEYADSAKRVKLVETQNRVPKIENTMQELGWAPQFTFDDALRQIFEAYRGHVADARALVEKAKKVLILGVNGFIGHHLSKRILETTDWEVFGMDMQTDRLGDLVKHERMHFFEGDITINKEWVEYHVKKCDVILPLVAIATPATYVKQPLRVFELDFEANLPIVRSAVKYGKHLVFPSTSEVYGMCADEQFDPDASALTYGPINKPRWIYACSKQLMDRVIWGYGMEGLNFTLFRPFNWIGPGLDSIYTPKEGSSRVVTQFLGHIVRGENISLVDGGSQKRAFTYVDDGISALMKIIENSNGVATGKIYNIGNPNNNFSVRELANKMLELAAEFPEYADSAKRVKLVETQNRVPKIENTMQELGWAPQFTFDDALRQIFEAYRGHVADARALVEKAKKVLILGVNGFIGHHLSKRILETTDWEVFGMDMQTDRLGDLVKHERMHFFEGDITINKEWVEYHVKKCDVILPLVAIATPATYVKQPLRVFELDFEANLPIVRSAVKYGKHLVFPSTSEVYGMCADEQFDPDASALTYGPINKPRWIYACSKQLMDRVIWGYGMEGLNFTLFRPFNWIGPGLDSIYTPKEGSSRVVTQFLGHIVRGENISLVDGGSQKRAFTYVDDGISALMKIIENSNGVATGKIYNIGNPNNNFSVRELANKMLELAAEFPEYADSAKRVKLVETTQNRVPKIENTMQELGWAPQFTFDDALRQIFEAYRGHVADARALVEKAKKVLILGVNGFIGHHLSKRILETTDWEVFGMDMQTDRLGDLVVKHERMHFFEGDITINKEWVEYHVKKCDVILPLVAIATPATYVKQPLRVFELDFEANLPIVRSAVKYGKHLVFPSTSEVYGMCADEQFDPDASALTYGPINKPRWIYACSKQLMDRVIWGYGMEGLNFTLFRPFNWIGPGLDSIYTPKEGSSRVVTQFLGHIVRGENISLVDGGSQKRAFTYVDDGISALMKIIENSNGVATGKIYNIGNPNNNFSVRELANKMLELAAEFPEYADSAKRVKLVETTNRVPKIENTMQELGWAPQFTFDDALRQIFEAYRGHVADARALVEKAKKVLILGVNGFIGHHLSKRILETTDWEVFGMDMQTDRLGDLVKHERMHFFEGDITINKEWVEYHVKKCDVILPLVAIATPATYVKQPLRVFELDFEANLPIVRSAVKYGKHLVFPSTSEVYGMCADEQFDPDASALTYGPINKPRWIYACSKQLMDRVIWGYGMEGLNFTLFRPFNWIGPGLDSIYTPKEGSSRVVTQFLGHIVRGENISLVDGGSQKRAFTYVDDGISALMKIIENSNGVATGKIYNIGNPNNNFSVRELANKMLELAAEFPEYADSAKRVKLVETQNRVPKIENTMQELGWAPQFTFDDALRQIFEAYRGHVADARALVEKAKKVLILGVNGFIGHHLSKRILETTDWEVFGMDMQTDRLGDLVKHERMHFFEGDITINKEWVEYHVKKCDVILPLVAIATPATYVKQPLRVFELDFEANLPIVRSAVKYGKHLVFPSTSEVYGMCADEQFDPDASALTYGPINKPRWIYACSKQLMDRVIWGYGMEGLNFTLFRPFNWIGPGLDSIYTPKEGSSRVVTQFGSQKRAFTYVDDGISALMKIIENSNGVATGKIYNIGNPNNNFSVRELANKMLELAAEFPNRVPKIENTMQELGWAPQFTFDDALRQIFEAYRGHVADARA

Organism: Burkholderia pseudomallei (strain 1710b) (NCBI:txid320372)